Protein 1PSY (pdb70)

Secondary structure (DSSP, 8-state):
------------SSSSSHHHHHTTSTTSSHHHHHHSSS----S-S----SS-SSS-SSS-HHHHHHHHHHTT--SSHHHHHHHHHHHHHHHHTT--TT-SHHHHHHHHHHIIIII-STTTS----

CATH classification: 1.10.110.10

Foldseek 3Di:
DDDDDPPADADDPHHDCQLPVLCPQAQPQLLVCLVDDHADPDDDPPPPPQLDDDADDDPCSRLSSRQRSNVSHDFQCQVVSCSHNLVVCCVVPVCPPPNSVVSLVSSLVSCVRRRCDNSPDHHGD

Organism: Ricinus communis (NCBI:txid3988)

Structure (mmCIF, N/CA/C/O backbone):
data_1PSY
#
_entry.id   1PSY
#
_cell.length_a   1.000
_cell.length_b   1.000
_cell.length_c   1.000
_cell.angle_alpha   90.00
_cell.angle_beta   90.00
_cell.angle_gamma   90.00
#
_symmetry.space_group_name_H-M   'P 1'
#
loop_
_atom_site.group_PDB
_atom_site.id
_atom_site.type_symbol
_atom_site.label_atom_id
_atom_site.label_alt_id
_atom_site.label_comp_id
_atom_site.label_asym_id
_atom_site.label_entity_id
_atom_site.label_seq_id
_atom_site.pdbx_PDB_ins_code
_atom_site.Cartn_x
_atom_site.Cartn_y
_atom_site.Cartn_z
_atom_site.occupancy
_atom_site.B_iso_or_equiv
_atom_site.auth_seq_id
_atom_site.auth_comp_id
_atom_site.auth_asym_id
_atom_site.auth_atom_id
_atom_site.pdbx_PDB_model_num
ATOM 1 N N . ALA A 1 1 ? -41.005 -21.337 32.183 1.00 0.00 1 ALA A N 1
ATOM 2 C CA . ALA A 1 1 ? -41.819 -20.317 31.495 1.00 0.00 1 ALA A CA 1
ATOM 3 C C . ALA A 1 1 ? -41.238 -20.081 30.118 1.00 0.00 1 ALA A C 1
ATOM 4 O O . ALA A 1 1 ? -41.876 -20.415 29.134 1.00 0.00 1 ALA A O 1
ATOM 13 N N . GLU A 1 2 ? -39.989 -19.630 30.060 1.00 0.00 2 GLU A N 1
ATOM 14 C CA . GLU A 1 2 ? -39.287 -19.360 28.810 1.00 0.00 2 GLU A CA 1
ATOM 15 C C . GLU A 1 2 ? -37.789 -19.485 29.015 1.00 0.00 2 GLU A C 1
ATOM 16 O O . GLU A 1 2 ? -37.340 -19.582 30.159 1.00 0.00 2 GLU A O 1
ATOM 28 N N . PHE A 1 3 ? -37.045 -19.538 27.914 1.00 0.00 3 PHE A N 1
ATOM 29 C CA . PHE A 1 3 ? -35.602 -19.733 27.952 1.00 0.00 3 PHE A CA 1
ATOM 30 C C . PHE A 1 3 ? -35.016 -19.570 26.555 1.00 0.00 3 PHE A C 1
ATOM 31 O O . PHE A 1 3 ? -35.139 -20.457 25.711 1.00 0.00 3 PHE A O 1
ATOM 48 N N . MET A 1 4 ? -34.429 -18.418 26.279 1.00 0.00 4 MET A N 1
ATOM 49 C CA . MET A 1 4 ? -33.820 -18.182 24.982 1.00 0.00 4 MET A CA 1
ATOM 50 C C . MET A 1 4 ? -32.771 -17.111 25.099 1.00 0.00 4 MET A C 1
ATOM 51 O O . MET A 1 4 ? -32.918 -16.205 25.907 1.00 0.00 4 MET A O 1
ATOM 65 N N . GLU A 1 5 ? -31.741 -17.196 24.271 1.00 0.00 5 GLU A N 1
ATOM 66 C CA . GLU A 1 5 ? -30.682 -16.201 24.235 1.00 0.00 5 GLU A CA 1
ATOM 67 C C . GLU A 1 5 ? -29.786 -16.465 23.039 1.00 0.00 5 GLU A C 1
ATOM 68 O O . GLU A 1 5 ? -29.850 -17.534 22.430 1.00 0.00 5 GLU A O 1
ATOM 80 N N . SER A 1 6 ? -28.925 -15.504 22.715 1.00 0.00 6 SER A N 1
ATOM 81 C CA . SER A 1 6 ? -27.985 -15.589 21.603 1.00 0.00 6 SER A CA 1
ATOM 82 C C . SER A 1 6 ? -27.270 -14.262 21.437 1.00 0.00 6 SER A C 1
ATOM 83 O O . SER A 1 6 ? -27.890 -13.207 21.526 1.00 0.00 6 SER A O 1
ATOM 91 N N . LYS A 1 7 ? -25.963 -14.303 21.215 1.00 0.00 7 LYS A N 1
ATOM 92 C CA . LYS A 1 7 ? -25.150 -13.115 20.979 1.00 0.00 7 LYS A CA 1
ATOM 93 C C . LYS A 1 7 ? -24.096 -13.402 19.923 1.00 0.00 7 LYS A C 1
ATOM 94 O O . LYS A 1 7 ? -23.739 -14.557 19.708 1.00 0.00 7 LYS A O 1
ATOM 113 N N . GLY A 1 8 ? -23.544 -12.354 19.338 1.00 0.00 8 GLY A N 1
ATOM 114 C CA . GLY A 1 8 ? -22.552 -12.492 18.283 1.00 0.00 8 GLY A CA 1
ATOM 115 C C . GLY A 1 8 ? -22.682 -11.358 17.295 1.00 0.00 8 GLY A C 1
ATOM 116 O O . GLY A 1 8 ? -23.648 -11.326 16.547 1.00 0.00 8 GLY A O 1
ATOM 120 N N . GLU A 1 9 ? -21.725 -10.438 17.313 1.00 0.00 9 GLU A N 1
ATOM 121 C CA . GLU A 1 9 ? -21.702 -9.316 16.381 1.00 0.00 9 GLU A CA 1
ATOM 122 C C . GLU A 1 9 ? -20.267 -8.991 16.011 1.00 0.00 9 GLU A C 1
ATOM 123 O O . GLU A 1 9 ? -19.356 -9.115 16.837 1.00 0.00 9 GLU A O 1
ATOM 135 N N . ARG A 1 10 ? -20.048 -8.631 14.752 1.00 0.00 10 ARG A N 1
ATOM 136 C CA . ARG A 1 10 ? -18.742 -8.208 14.281 1.00 0.00 10 ARG A CA 1
ATOM 137 C C . ARG A 1 10 ? -18.891 -7.364 13.031 1.00 0.00 10 ARG A C 1
ATOM 138 O O . ARG A 1 10 ? -19.882 -7.480 12.331 1.00 0.00 10 ARG A O 1
ATOM 159 N N . GLU A 1 11 ? -17.811 -6.699 12.640 1.00 0.00 11 GLU A N 1
ATOM 160 C CA . GLU A 1 11 ? -17.777 -5.917 11.414 1.00 0.00 11 GLU A CA 1
ATOM 161 C C . GLU A 1 11 ? -16.395 -5.985 10.784 1.00 0.00 11 GLU A C 1
ATOM 162 O O . GLU A 1 11 ? -15.379 -6.088 11.472 1.00 0.00 11 GLU A O 1
ATOM 174 N N . GLY A 1 12 ? -16.348 -5.948 9.461 1.00 0.00 12 GLY A N 1
ATOM 175 C CA . GLY A 1 12 ? -15.102 -5.967 8.716 1.00 0.00 12 GLY A CA 1
ATOM 176 C C . GLY A 1 12 ? -15.253 -5.231 7.402 1.00 0.00 12 GLY A C 1
ATOM 177 O O . GLY A 1 12 ? -16.343 -4.819 7.032 1.00 0.00 12 GLY A O 1
ATOM 181 N N . SER A 1 13 ? -14.138 -5.045 6.704 1.00 0.00 13 SER A N 1
ATOM 182 C CA . SER A 1 13 ? -14.129 -4.368 5.405 1.00 0.00 13 SER A CA 1
ATOM 183 C C . SER A 1 13 ? -13.676 -5.296 4.300 1.00 0.00 13 SER A C 1
ATOM 184 O O . SER A 1 13 ? -14.510 -5.839 3.601 1.00 0.00 13 SER A O 1
ATOM 192 N N . SER A 1 14 ? -12.355 -5.443 4.117 1.00 0.00 14 SER A N 1
ATOM 193 C CA . SER A 1 14 ? -11.793 -6.368 3.128 1.00 0.00 14 SER A CA 1
ATOM 194 C C . SER A 1 14 ? -12.120 -7.825 3.424 1.00 0.00 14 SER A C 1
ATOM 195 O O . SER A 1 14 ? -13.050 -8.102 4.167 1.00 0.00 14 SER A O 1
ATOM 203 N N . SER A 1 15 ? -11.317 -8.748 2.896 1.00 0.00 15 SER A N 1
ATOM 204 C CA . SER A 1 15 ? -11.420 -10.165 3.210 1.00 0.00 15 SER A CA 1
ATOM 205 C C . SER A 1 15 ? -11.226 -10.460 4.704 1.00 0.00 15 SER A C 1
ATOM 206 O O . SER A 1 15 ? -11.413 -9.585 5.539 1.00 0.00 15 SER A O 1
ATOM 214 N N . GLN A 1 16 ? -10.770 -11.661 5.052 1.00 0.00 16 GLN A N 1
ATOM 215 C CA . GLN A 1 16 ? -10.542 -12.041 6.436 1.00 0.00 16 GLN A CA 1
ATOM 216 C C . GLN A 1 16 ? -9.944 -10.900 7.276 1.00 0.00 16 GLN A C 1
ATOM 217 O O . GLN A 1 16 ? -10.583 -10.375 8.185 1.00 0.00 16 GLN A O 1
ATOM 231 N N . GLN A 1 17 ? -8.730 -10.484 6.918 1.00 0.00 17 GLN A N 1
ATOM 232 C CA . GLN A 1 17 ? -8.020 -9.409 7.601 1.00 0.00 17 GLN A CA 1
ATOM 233 C C . GLN A 1 17 ? -6.906 -8.876 6.709 1.00 0.00 17 GLN A C 1
ATOM 234 O O . GLN A 1 17 ? -5.753 -8.732 7.110 1.00 0.00 17 GLN A O 1
ATOM 248 N N . CYS A 1 18 ? -7.264 -8.592 5.462 1.00 0.00 18 CYS A N 1
ATOM 249 C CA . CYS A 1 18 ? -6.291 -8.105 4.508 1.00 0.00 18 CYS A CA 1
ATOM 250 C C . CYS A 1 18 ? -6.056 -6.668 4.851 1.00 0.00 18 CYS A C 1
ATOM 251 O O . CYS A 1 18 ? -4.956 -6.428 5.302 1.00 0.00 18 CYS A O 1
ATOM 258 N N . ARG A 1 19 ? -7.065 -5.773 4.770 1.00 0.00 19 ARG A N 1
ATOM 259 C CA . ARG A 1 19 ? -7.008 -4.339 5.112 1.00 0.00 19 ARG A CA 1
ATOM 260 C C . ARG A 1 19 ? -6.140 -4.066 6.315 1.00 0.00 19 ARG A C 1
ATOM 261 O O . ARG A 1 19 ? -5.331 -3.162 6.272 1.00 0.00 19 ARG A O 1
ATOM 282 N N . GLN A 1 20 ? -6.184 -4.977 7.284 1.00 0.00 20 GLN A N 1
ATOM 283 C CA . GLN A 1 20 ? -5.311 -4.982 8.426 1.00 0.00 20 GLN A CA 1
ATOM 284 C C . GLN A 1 20 ? -3.818 -4.996 8.055 1.00 0.00 20 GLN A C 1
ATOM 285 O O . GLN A 1 20 ? -3.116 -4.007 8.175 1.00 0.00 20 GLN A O 1
ATOM 299 N N . GLU A 1 21 ? -3.276 -6.144 7.685 1.00 0.00 21 GLU A N 1
ATOM 300 C CA . GLU A 1 21 ? -1.868 -6.257 7.339 1.00 0.00 21 GLU A CA 1
ATOM 301 C C . GLU A 1 21 ? -1.536 -5.450 6.087 1.00 0.00 21 GLU A C 1
ATOM 302 O O . GLU A 1 21 ? -0.428 -4.941 5.971 1.00 0.00 21 GLU A O 1
ATOM 314 N N . VAL A 1 22 ? -2.541 -5.240 5.242 1.00 0.00 22 VAL A N 1
ATOM 315 C CA . VAL A 1 22 ? -2.471 -4.438 4.043 1.00 0.00 22 VAL A CA 1
ATOM 316 C C . VAL A 1 22 ? -2.022 -3.046 4.390 1.00 0.00 22 VAL A C 1
ATOM 317 O O . VAL A 1 22 ? -1.122 -2.533 3.761 1.00 0.00 22 VAL A O 1
ATOM 330 N N . GLN A 1 23 ? -2.577 -2.450 5.432 1.00 0.00 23 GLN A N 1
ATOM 331 C CA . GLN A 1 23 ? -2.144 -1.134 5.859 1.00 0.00 23 GLN A CA 1
ATOM 332 C C . GLN A 1 23 ? -0.827 -1.097 6.616 1.00 0.00 23 GLN A C 1
ATOM 333 O O . GLN A 1 23 ? -0.643 -0.315 7.550 1.00 0.00 23 GLN A O 1
ATOM 347 N N . ARG A 1 24 ? 0.071 -1.999 6.270 1.00 0.00 24 ARG A N 1
ATOM 348 C CA . ARG A 1 24 ? 1.327 -2.162 6.972 1.00 0.00 24 ARG A CA 1
ATOM 349 C C . ARG A 1 24 ? 2.389 -2.612 6.005 1.00 0.00 24 ARG A C 1
ATOM 350 O O . ARG A 1 24 ? 3.491 -2.079 6.050 1.00 0.00 24 ARG A O 1
ATOM 371 N N . LYS A 1 25 ? 2.055 -3.608 5.190 1.00 0.00 25 LYS A N 1
ATOM 372 C CA . LYS A 1 25 ? 2.992 -4.261 4.291 1.00 0.00 25 LYS A CA 1
ATOM 373 C C . LYS A 1 25 ? 2.620 -4.037 2.862 1.00 0.00 25 LYS A C 1
ATOM 374 O O . LYS A 1 25 ? 3.287 -3.222 2.222 1.00 0.00 25 LYS A O 1
ATOM 393 N N . ASP A 1 26 ? 1.554 -4.735 2.435 1.00 0.00 26 ASP A N 1
ATOM 394 C CA . ASP A 1 26 ? 0.925 -4.591 1.140 1.00 0.00 26 ASP A CA 1
ATOM 395 C C . ASP A 1 26 ? 0.726 -3.136 0.808 1.00 0.00 26 ASP A C 1
ATOM 396 O O . ASP A 1 26 ? 0.529 -2.361 1.719 1.00 0.00 26 ASP A O 1
ATOM 405 N N . LEU A 1 27 ? 0.741 -2.750 -0.468 1.00 0.00 27 LEU A N 1
ATOM 406 C CA . LEU A 1 27 ? 0.673 -1.367 -0.947 1.00 0.00 27 LEU A CA 1
ATOM 407 C C . LEU A 1 27 ? 0.454 -0.353 0.164 1.00 0.00 27 LEU A C 1
ATOM 408 O O . LEU A 1 27 ? -0.657 -0.024 0.517 1.00 0.00 27 LEU A O 1
ATOM 424 N N . SER A 1 28 ? 1.533 0.056 0.801 1.00 0.00 28 SER A N 1
ATOM 425 C CA . SER A 1 28 ? 1.498 0.824 2.058 1.00 0.00 28 SER A CA 1
ATOM 426 C C . SER A 1 28 ? 2.583 1.884 1.995 1.00 0.00 28 SER A C 1
ATOM 427 O O . SER A 1 28 ? 3.166 2.321 2.981 1.00 0.00 28 SER A O 1
ATOM 435 N N . SER A 1 29 ? 2.923 2.262 0.780 1.00 0.00 29 SER A N 1
ATOM 436 C CA . SER A 1 29 ? 3.980 3.204 0.566 1.00 0.00 29 SER A CA 1
ATOM 437 C C . SER A 1 29 ? 4.063 3.547 -0.891 1.00 0.00 29 SER A C 1
ATOM 438 O O . SER A 1 29 ? 4.374 4.692 -1.152 1.00 0.00 29 SER A O 1
ATOM 446 N N . CYS A 1 30 ? 3.742 2.632 -1.812 1.00 0.00 30 CYS A N 1
ATOM 447 C CA . CYS A 1 30 ? 3.753 2.920 -3.242 1.00 0.00 30 CYS A CA 1
ATOM 448 C C . CYS A 1 30 ? 2.928 4.158 -3.565 1.00 0.00 30 CYS A C 1
ATOM 449 O O . CYS A 1 30 ? 3.413 5.131 -4.128 1.00 0.00 30 CYS A O 1
ATOM 456 N N . GLU A 1 31 ? 1.709 4.203 -3.051 1.00 0.00 31 GLU A N 1
ATOM 457 C CA . GLU A 1 31 ? 0.891 5.385 -3.246 1.00 0.00 31 GLU A CA 1
ATOM 458 C C . GLU A 1 31 ? 1.330 6.495 -2.322 1.00 0.00 31 GLU A C 1
ATOM 459 O O . GLU A 1 31 ? 1.219 7.661 -2.654 1.00 0.00 31 GLU A O 1
ATOM 471 N N . ARG A 1 32 ? 1.870 6.166 -1.154 1.00 0.00 32 ARG A N 1
ATOM 472 C CA . ARG A 1 32 ? 2.436 7.159 -0.265 1.00 0.00 32 ARG A CA 1
ATOM 473 C C . ARG A 1 32 ? 3.591 7.911 -0.896 1.00 0.00 32 ARG A C 1
ATOM 474 O O . ARG A 1 32 ? 3.704 9.068 -0.562 1.00 0.00 32 ARG A O 1
ATOM 495 N N . TYR A 1 33 ? 4.382 7.303 -1.770 1.00 0.00 33 TYR A N 1
ATOM 496 C CA . TYR A 1 33 ? 5.531 7.878 -2.444 1.00 0.00 33 TYR A CA 1
ATOM 497 C C . TYR A 1 33 ? 5.103 9.084 -3.251 1.00 0.00 33 TYR A C 1
ATOM 498 O O . TYR A 1 33 ? 5.608 10.177 -3.022 1.00 0.00 33 TYR A O 1
ATOM 516 N N . LEU A 1 34 ? 4.101 8.881 -4.109 1.00 0.00 34 LEU A N 1
ATOM 517 C CA . LEU A 1 34 ? 3.567 9.968 -4.900 1.00 0.00 34 LEU A CA 1
ATOM 518 C C . LEU A 1 34 ? 2.687 10.890 -4.058 1.00 0.00 34 LEU A C 1
ATOM 519 O O . LEU A 1 34 ? 2.478 12.050 -4.406 1.00 0.00 34 LEU A O 1
ATOM 535 N N . ARG A 1 35 ? 2.120 10.359 -2.968 1.00 0.00 35 ARG A N 1
ATOM 536 C CA . ARG A 1 35 ? 1.302 11.138 -2.047 1.00 0.00 35 ARG A CA 1
ATOM 537 C C . ARG A 1 35 ? 2.159 12.144 -1.283 1.00 0.00 35 ARG A C 1
ATOM 538 O O . ARG A 1 35 ? 1.694 13.239 -0.982 1.00 0.00 35 ARG A O 1
ATOM 559 N N . GLN A 1 36 ? 3.336 11.705 -0.842 1.00 0.00 36 GLN A N 1
ATOM 560 C CA . GLN A 1 36 ? 4.287 12.486 -0.077 1.00 0.00 36 GLN A CA 1
ATOM 561 C C . GLN A 1 36 ? 5.091 13.373 -1.025 1.00 0.00 36 GLN A C 1
ATOM 562 O O . GLN A 1 36 ? 4.758 13.538 -2.192 1.00 0.00 36 GLN A O 1
ATOM 576 N N . SER A 1 37 ? 6.160 13.952 -0.503 1.00 0.00 37 SER A N 1
ATOM 577 C CA . SER A 1 37 ? 7.037 14.785 -1.301 1.00 0.00 37 SER A CA 1
ATOM 578 C C . SER A 1 37 ? 8.069 13.943 -2.029 1.00 0.00 37 SER A C 1
ATOM 579 O O . SER A 1 37 ? 8.350 14.180 -3.196 1.00 0.00 37 SER A O 1
ATOM 587 N N . SER A 1 38 ? 8.684 12.985 -1.343 1.00 0.00 38 SER A N 1
ATOM 588 C CA . SER A 1 38 ? 9.670 12.089 -1.934 1.00 0.00 38 SER A CA 1
ATOM 589 C C . SER A 1 38 ? 9.967 11.022 -0.910 1.00 0.00 38 SER A C 1
ATOM 590 O O . SER A 1 38 ? 9.963 11.330 0.283 1.00 0.00 38 SER A O 1
ATOM 598 N N . SER A 1 39 ? 10.183 9.780 -1.371 1.00 0.00 39 SER A N 1
ATOM 599 C CA . SER A 1 39 ? 10.535 8.625 -0.523 1.00 0.00 39 SER A CA 1
ATOM 600 C C . SER A 1 39 ? 11.612 8.981 0.491 1.00 0.00 39 SER A C 1
ATOM 601 O O . SER A 1 39 ? 12.492 9.805 0.243 1.00 0.00 39 SER A O 1
ATOM 609 N N . ARG A 1 40 ? 11.594 8.302 1.626 1.00 0.00 40 ARG A N 1
ATOM 610 C CA . ARG A 1 40 ? 12.579 8.569 2.662 1.00 0.00 40 ARG A CA 1
ATOM 611 C C . ARG A 1 40 ? 12.747 7.350 3.530 1.00 0.00 40 ARG A C 1
ATOM 612 O O . ARG A 1 40 ? 12.027 6.375 3.364 1.00 0.00 40 ARG A O 1
ATOM 633 N N . ARG A 1 41 ? 13.692 7.419 4.467 1.00 0.00 41 ARG A N 1
ATOM 634 C CA . ARG A 1 41 ? 13.905 6.344 5.429 1.00 0.00 41 ARG A CA 1
ATOM 635 C C . ARG A 1 41 ? 12.610 5.999 6.160 1.00 0.00 41 ARG A C 1
ATOM 636 O O . ARG A 1 41 ? 11.743 6.856 6.321 1.00 0.00 41 ARG A O 1
ATOM 657 N N . SER A 1 42 ? 12.559 4.805 6.720 1.00 0.00 42 SER A N 1
ATOM 658 C CA . SER A 1 42 ? 11.419 4.366 7.505 1.00 0.00 42 SER A CA 1
ATOM 659 C C . SER A 1 42 ? 11.811 3.145 8.319 1.00 0.00 42 SER A C 1
ATOM 660 O O . SER A 1 42 ? 12.978 2.954 8.654 1.00 0.00 42 SER A O 1
ATOM 668 N N . THR A 1 43 ? 10.829 2.350 8.691 1.00 0.00 43 THR A N 1
ATOM 669 C CA . THR A 1 43 ? 10.996 1.111 9.414 1.00 0.00 43 THR A CA 1
ATOM 670 C C . THR A 1 43 ? 11.357 -0.038 8.475 1.00 0.00 43 THR A C 1
ATOM 671 O O . THR A 1 43 ? 10.708 -0.253 7.455 1.00 0.00 43 THR A O 1
ATOM 682 N N . GLY A 1 44 ? 12.412 -0.767 8.816 1.00 0.00 44 GLY A N 1
ATOM 683 C CA . GLY A 1 44 ? 12.910 -1.867 8.002 1.00 0.00 44 GLY A CA 1
ATOM 684 C C . GLY A 1 44 ? 14.423 -1.838 7.952 1.00 0.00 44 GLY A C 1
ATOM 685 O O . GLY A 1 44 ? 15.011 -0.874 7.475 1.00 0.00 44 GLY A O 1
ATOM 689 N N . GLU A 1 45 ? 15.045 -2.903 8.443 1.00 0.00 45 GLU A N 1
ATOM 690 C CA . GLU A 1 45 ? 16.499 -3.060 8.343 1.00 0.00 45 GLU A CA 1
ATOM 691 C C . GLU A 1 45 ? 16.953 -3.453 6.936 1.00 0.00 45 GLU A C 1
ATOM 692 O O . GLU A 1 45 ? 18.138 -3.617 6.676 1.00 0.00 45 GLU A O 1
ATOM 704 N N . GLU A 1 46 ? 16.029 -3.567 5.989 1.00 0.00 46 GLU A N 1
ATOM 705 C CA . GLU A 1 46 ? 16.327 -3.925 4.610 1.00 0.00 46 GLU A CA 1
ATOM 706 C C . GLU A 1 46 ? 16.453 -2.687 3.731 1.00 0.00 46 GLU A C 1
ATOM 707 O O . GLU A 1 46 ? 15.682 -2.471 2.799 1.00 0.00 46 GLU A O 1
ATOM 719 N N . VAL A 1 47 ? 17.418 -1.824 4.041 1.00 0.00 47 VAL A N 1
ATOM 720 C CA . VAL A 1 47 ? 17.638 -0.567 3.319 1.00 0.00 47 VAL A CA 1
ATOM 721 C C . VAL A 1 47 ? 19.129 -0.215 3.403 1.00 0.00 47 VAL A C 1
ATOM 722 O O . VAL A 1 47 ? 19.554 0.820 3.904 1.00 0.00 47 VAL A O 1
ATOM 735 N N . LEU A 1 48 ? 19.963 -1.109 2.900 1.00 0.00 48 LEU A N 1
ATOM 736 C CA . LEU A 1 48 ? 21.408 -0.913 2.894 1.00 0.00 48 LEU A CA 1
ATOM 737 C C . LEU A 1 48 ? 21.954 -1.225 1.512 1.00 0.00 48 LEU A C 1
ATOM 738 O O . LEU A 1 48 ? 23.009 -1.836 1.349 1.00 0.00 48 LEU A O 1
ATOM 754 N N . ARG A 1 49 ? 21.206 -0.836 0.483 1.00 0.00 49 ARG A N 1
ATOM 755 C CA . ARG A 1 49 ? 21.615 -1.049 -0.893 1.00 0.00 49 ARG A CA 1
ATOM 756 C C . ARG A 1 49 ? 21.222 0.157 -1.717 1.00 0.00 49 ARG A C 1
ATOM 757 O O . ARG A 1 49 ? 20.097 0.610 -1.606 1.00 0.00 49 ARG A O 1
ATOM 778 N N . MET A 1 50 ? 22.154 0.645 -2.525 1.00 0.00 50 MET A N 1
ATOM 779 C CA . MET A 1 50 ? 21.896 1.700 -3.506 1.00 0.00 50 MET A CA 1
ATOM 780 C C . MET A 1 50 ? 21.079 1.207 -4.720 1.00 0.00 50 MET A C 1
ATOM 781 O O . MET A 1 50 ? 20.022 1.773 -4.996 1.00 0.00 50 MET A O 1
ATOM 795 N N . PRO A 1 51 ? 21.535 0.129 -5.405 1.00 0.00 51 PRO A N 1
ATOM 796 C CA . PRO A 1 51 ? 20.832 -0.420 -6.544 1.00 0.00 51 PRO A CA 1
ATOM 797 C C . PRO A 1 51 ? 19.570 -1.159 -6.121 1.00 0.00 51 PRO A C 1
ATOM 798 O O . PRO A 1 51 ? 18.692 -1.370 -6.943 1.00 0.00 51 PRO A O 1
ATOM 809 N N . GLY A 1 52 ? 19.462 -1.540 -4.840 1.00 0.00 52 GLY A N 1
ATOM 810 C CA . GLY A 1 52 ? 18.299 -2.236 -4.284 1.00 0.00 52 GLY A CA 1
ATOM 811 C C . GLY A 1 52 ? 18.337 -3.703 -4.683 1.00 0.00 52 GLY A C 1
ATOM 812 O O . GLY A 1 52 ? 18.213 -4.030 -5.854 1.00 0.00 52 GLY A O 1
ATOM 816 N N . ASP A 1 53 ? 18.622 -4.574 -3.718 1.00 0.00 53 ASP A N 1
ATOM 817 C CA . ASP A 1 53 ? 18.638 -6.015 -3.975 1.00 0.00 53 ASP A CA 1
ATOM 818 C C . ASP A 1 53 ? 17.270 -6.487 -4.479 1.00 0.00 53 ASP A C 1
ATOM 819 O O . ASP A 1 53 ? 17.119 -6.907 -5.622 1.00 0.00 53 ASP A O 1
ATOM 828 N N . GLU A 1 54 ? 16.254 -6.358 -3.627 1.00 0.00 54 GLU A N 1
ATOM 829 C CA . GLU A 1 54 ? 14.895 -6.779 -3.929 1.00 0.00 54 GLU A CA 1
ATOM 830 C C . GLU A 1 54 ? 14.121 -5.620 -4.529 1.00 0.00 54 GLU A C 1
ATOM 831 O O . GLU A 1 54 ? 13.311 -4.969 -3.867 1.00 0.00 54 GLU A O 1
ATOM 843 N N . ASN A 1 55 ? 14.419 -5.310 -5.783 1.00 0.00 55 ASN A N 1
ATOM 844 C CA . ASN A 1 55 ? 13.769 -4.250 -6.532 1.00 0.00 55 ASN A CA 1
ATOM 845 C C . ASN A 1 55 ? 14.359 -4.203 -7.931 1.00 0.00 55 ASN A C 1
ATOM 846 O O . ASN A 1 55 ? 15.480 -4.647 -8.142 1.00 0.00 55 ASN A O 1
ATOM 857 N N . GLN A 1 56 ? 13.599 -3.652 -8.879 1.00 0.00 56 GLN A N 1
ATOM 858 C CA . GLN A 1 56 ? 14.055 -3.430 -10.236 1.00 0.00 56 GLN A CA 1
ATOM 859 C C . GLN A 1 56 ? 15.495 -2.938 -10.272 1.00 0.00 56 GLN A C 1
ATOM 860 O O . GLN A 1 56 ? 15.791 -1.916 -9.665 1.00 0.00 56 GLN A O 1
ATOM 874 N N . GLN A 1 57 ? 16.372 -3.700 -10.927 1.00 0.00 57 GLN A N 1
ATOM 875 C CA . GLN A 1 57 ? 17.801 -3.420 -10.950 1.00 0.00 57 GLN A CA 1
ATOM 876 C C . GLN A 1 57 ? 18.043 -2.101 -11.654 1.00 0.00 57 GLN A C 1
ATOM 877 O O . GLN A 1 57 ? 18.145 -2.073 -12.881 1.00 0.00 57 GLN A O 1
ATOM 891 N N . GLN A 1 58 ? 18.090 -1.020 -10.896 1.00 0.00 58 GLN A N 1
ATOM 892 C CA . GLN A 1 58 ? 18.255 0.319 -11.417 1.00 0.00 58 GLN A CA 1
ATOM 893 C C . GLN A 1 58 ? 18.190 1.290 -10.264 1.00 0.00 58 GLN A C 1
ATOM 894 O O . GLN A 1 58 ? 17.388 1.073 -9.366 1.00 0.00 58 GLN A O 1
ATOM 908 N N . GLU A 1 59 ? 19.056 2.307 -10.268 1.00 0.00 59 GLU A N 1
ATOM 909 C CA . GLU A 1 59 ? 19.096 3.354 -9.240 1.00 0.00 59 GLU A CA 1
ATOM 910 C C . GLU A 1 59 ? 17.708 3.933 -8.961 1.00 0.00 59 GLU A C 1
ATOM 911 O O . GLU A 1 59 ? 17.184 4.790 -9.668 1.00 0.00 59 GLU A O 1
ATOM 923 N N . SER A 1 60 ? 17.064 3.420 -7.924 1.00 0.00 60 SER A N 1
ATOM 924 C CA . SER A 1 60 ? 15.702 3.778 -7.567 1.00 0.00 60 SER A CA 1
ATOM 925 C C . SER A 1 60 ? 15.394 3.229 -6.192 1.00 0.00 60 SER A C 1
ATOM 926 O O . SER A 1 60 ? 14.380 2.573 -5.943 1.00 0.00 60 SER A O 1
ATOM 934 N N . GLN A 1 61 ? 16.217 3.624 -5.221 1.00 0.00 61 GLN A N 1
ATOM 935 C CA . GLN A 1 61 ? 15.972 3.242 -3.827 1.00 0.00 61 GLN A CA 1
ATOM 936 C C . GLN A 1 61 ? 14.623 3.774 -3.299 1.00 0.00 61 GLN A C 1
ATOM 937 O O . GLN A 1 61 ? 14.121 3.378 -2.252 1.00 0.00 61 GLN A O 1
ATOM 951 N N . GLN A 1 62 ? 14.023 4.710 -4.024 1.00 0.00 62 GLN A N 1
ATOM 952 C CA . GLN A 1 62 ? 12.740 5.267 -3.683 1.00 0.00 62 GLN A CA 1
ATOM 953 C C . GLN A 1 62 ? 11.632 4.246 -3.892 1.00 0.00 62 GLN A C 1
ATOM 954 O O . GLN A 1 62 ? 11.003 3.810 -2.937 1.00 0.00 62 GLN A O 1
ATOM 968 N N . LEU A 1 63 ? 11.400 3.839 -5.137 1.00 0.00 63 LEU A N 1
ATOM 969 C CA . LEU A 1 63 ? 10.412 2.813 -5.439 1.00 0.00 63 LEU A CA 1
ATOM 970 C C . LEU A 1 63 ? 10.799 1.475 -4.836 1.00 0.00 63 LEU A C 1
ATOM 971 O O . LEU A 1 63 ? 9.915 0.655 -4.608 1.00 0.00 63 LEU A O 1
ATOM 987 N N . GLN A 1 64 ? 12.077 1.271 -4.508 1.00 0.00 64 GLN A N 1
ATOM 988 C CA . GLN A 1 64 ? 12.508 0.080 -3.785 1.00 0.00 64 GLN A CA 1
ATOM 989 C C . GLN A 1 64 ? 11.708 -0.111 -2.505 1.00 0.00 64 GLN A C 1
ATOM 990 O O . GLN A 1 64 ? 11.399 -1.241 -2.145 1.00 0.00 64 GLN A O 1
ATOM 1004 N N . GLN A 1 65 ? 11.313 0.982 -1.855 1.00 0.00 65 GLN A N 1
ATOM 1005 C CA . GLN A 1 65 ? 10.475 0.893 -0.679 1.00 0.00 65 GLN A CA 1
ATOM 1006 C C . GLN A 1 65 ? 9.123 0.313 -1.008 1.00 0.00 65 GLN A C 1
ATOM 1007 O O . GLN A 1 65 ? 8.627 -0.442 -0.202 1.00 0.00 65 GLN A O 1
ATOM 1021 N N . CYS A 1 66 ? 8.568 0.573 -2.187 1.00 0.00 66 CYS A N 1
ATOM 1022 C CA . CYS A 1 66 ? 7.334 -0.016 -2.643 1.00 0.00 66 CYS A CA 1
ATOM 1023 C C . CYS A 1 66 ? 7.574 -1.481 -2.995 1.00 0.00 66 CYS A C 1
ATOM 1024 O O . CYS A 1 66 ? 6.820 -2.303 -2.521 1.00 0.00 66 CYS A O 1
ATOM 1031 N N . CYS A 1 67 ? 8.604 -1.833 -3.769 1.00 0.00 67 CYS A N 1
ATOM 1032 C CA . CYS A 1 67 ? 8.876 -3.238 -4.067 1.00 0.00 67 CYS A CA 1
ATOM 1033 C C . CYS A 1 67 ? 9.050 -4.051 -2.798 1.00 0.00 67 CYS A C 1
ATOM 1034 O O . CYS A 1 67 ? 8.296 -5.000 -2.623 1.00 0.00 67 CYS A O 1
ATOM 1041 N N . ASN A 1 68 ? 9.918 -3.609 -1.879 1.00 0.00 68 ASN A N 1
ATOM 1042 C CA . ASN A 1 68 ? 10.099 -4.238 -0.573 1.00 0.00 68 ASN A CA 1
ATOM 1043 C C . ASN A 1 68 ? 8.788 -4.249 0.245 1.00 0.00 68 ASN A C 1
ATOM 1044 O O . ASN A 1 68 ? 8.517 -5.132 1.051 1.00 0.00 68 ASN A O 1
ATOM 1055 N N . GLN A 1 69 ? 7.915 -3.278 -0.002 1.00 0.00 69 GLN A N 1
ATOM 1056 C CA . GLN A 1 69 ? 6.610 -3.209 0.653 1.00 0.00 69 GLN A CA 1
ATOM 1057 C C . GLN A 1 69 ? 5.623 -4.223 0.081 1.00 0.00 69 GLN A C 1
ATOM 1058 O O . GLN A 1 69 ? 5.002 -5.017 0.785 1.00 0.00 69 GLN A O 1
ATOM 1072 N N . VAL A 1 70 ? 5.527 -4.267 -1.239 1.00 0.00 70 VAL A N 1
ATOM 1073 C CA . VAL A 1 70 ? 4.705 -5.199 -1.961 1.00 0.00 70 VAL A CA 1
ATOM 1074 C C . VAL A 1 70 ? 5.296 -6.605 -1.901 1.00 0.00 70 VAL A C 1
ATOM 1075 O O . VAL A 1 70 ? 4.638 -7.589 -2.222 1.00 0.00 70 VAL A O 1
ATOM 1088 N N . LYS A 1 71 ? 6.528 -6.731 -1.429 1.00 0.00 71 LYS A N 1
ATOM 1089 C CA . LYS A 1 71 ? 7.152 -8.012 -1.203 1.00 0.00 71 LYS A CA 1
ATOM 1090 C C . LYS A 1 71 ? 6.592 -8.680 0.045 1.00 0.00 71 LYS A C 1
ATOM 1091 O O . LYS A 1 71 ? 6.723 -9.885 0.211 1.00 0.00 71 LYS A O 1
ATOM 1110 N N . GLN A 1 72 ? 5.878 -7.928 0.872 1.00 0.00 72 GLN A N 1
ATOM 1111 C CA . GLN A 1 72 ? 5.193 -8.473 2.022 1.00 0.00 72 GLN A CA 1
ATOM 1112 C C . GLN A 1 72 ? 3.710 -8.751 1.758 1.00 0.00 72 GLN A C 1
ATOM 1113 O O . GLN A 1 72 ? 2.957 -9.070 2.681 1.00 0.00 72 GLN A O 1
ATOM 1127 N N . VAL A 1 73 ? 3.287 -8.605 0.508 1.00 0.00 73 VAL A N 1
ATOM 1128 C CA . VAL A 1 73 ? 1.934 -8.926 0.108 1.00 0.00 73 VAL A CA 1
ATOM 1129 C C . VAL A 1 73 ? 1.719 -10.427 0.151 1.00 0.00 73 VAL A C 1
ATOM 1130 O O . VAL A 1 73 ? 2.632 -11.199 -0.114 1.00 0.00 73 VAL A O 1
ATOM 1143 N N . ARG A 1 74 ? 0.491 -10.800 0.498 1.00 0.00 74 ARG A N 1
ATOM 1144 C CA . ARG A 1 74 ? 0.064 -12.179 0.625 1.00 0.00 74 ARG A CA 1
ATOM 1145 C C . ARG A 1 74 ? -0.107 -12.759 -0.743 1.00 0.00 74 ARG A C 1
ATOM 1146 O O . ARG A 1 74 ? 0.685 -13.627 -1.044 1.00 0.00 74 ARG A O 1
ATOM 1167 N N . ASP A 1 75 ? -1.074 -12.224 -1.506 1.00 0.00 75 ASP A N 1
ATOM 1168 C CA . ASP A 1 75 ? -1.507 -12.686 -2.832 1.00 0.00 75 ASP A CA 1
ATOM 1169 C C . ASP A 1 75 ? -2.947 -12.254 -3.134 1.00 0.00 75 ASP A C 1
ATOM 1170 O O . ASP A 1 75 ? -3.240 -11.652 -4.172 1.00 0.00 75 ASP A O 1
ATOM 1179 N N . GLU A 1 76 ? -3.836 -12.417 -2.161 1.00 0.00 76 GLU A N 1
ATOM 1180 C CA . GLU A 1 76 ? -5.240 -12.029 -2.310 1.00 0.00 76 GLU A CA 1
ATOM 1181 C C . GLU A 1 76 ? -5.521 -10.661 -1.715 1.00 0.00 76 GLU A C 1
ATOM 1182 O O . GLU A 1 76 ? -6.601 -10.092 -1.856 1.00 0.00 76 GLU A O 1
ATOM 1194 N N . CYS A 1 77 ? -4.513 -10.101 -1.073 1.00 0.00 77 CYS A N 1
ATOM 1195 C CA . CYS A 1 77 ? -4.568 -8.802 -0.510 1.00 0.00 77 CYS A CA 1
ATOM 1196 C C . CYS A 1 77 ? -3.756 -7.857 -1.368 1.00 0.00 77 CYS A C 1
ATOM 1197 O O . CYS A 1 77 ? -3.836 -6.676 -1.115 1.00 0.00 77 CYS A O 1
ATOM 1204 N N . GLN A 1 78 ? -3.096 -8.308 -2.438 1.00 0.00 78 GLN A N 1
ATOM 1205 C CA . GLN A 1 78 ? -2.351 -7.443 -3.341 1.00 0.00 78 GLN A CA 1
ATOM 1206 C C . GLN A 1 78 ? -3.290 -6.425 -4.001 1.00 0.00 78 GLN A C 1
ATOM 1207 O O . GLN A 1 78 ? -3.002 -5.240 -4.113 1.00 0.00 78 GLN A O 1
ATOM 1221 N N . CYS A 1 79 ? -4.437 -6.887 -4.481 1.00 0.00 79 CYS A N 1
ATOM 1222 C CA . CYS A 1 79 ? -5.330 -6.043 -5.236 1.00 0.00 79 CYS A CA 1
ATOM 1223 C C . CYS A 1 79 ? -6.078 -5.169 -4.265 1.00 0.00 79 CYS A C 1
ATOM 1224 O O . CYS A 1 79 ? -6.012 -3.952 -4.385 1.00 0.00 79 CYS A O 1
ATOM 1231 N N . GLU A 1 80 ? -6.740 -5.791 -3.282 1.00 0.00 80 GLU A N 1
ATOM 1232 C CA . GLU A 1 80 ? -7.417 -5.061 -2.221 1.00 0.00 80 GLU A CA 1
ATOM 1233 C C . GLU A 1 80 ? -6.520 -4.057 -1.503 1.00 0.00 80 GLU A C 1
ATOM 1234 O O . GLU A 1 80 ? -6.992 -3.016 -1.062 1.00 0.00 80 GLU A O 1
ATOM 1246 N N . ALA A 1 81 ? -5.225 -4.327 -1.480 1.00 0.00 81 ALA A N 1
ATOM 1247 C CA . ALA A 1 81 ? -4.226 -3.404 -0.996 1.00 0.00 81 ALA A CA 1
ATOM 1248 C C . ALA A 1 81 ? -4.171 -2.074 -1.741 1.00 0.00 81 ALA A C 1
ATOM 1249 O O . ALA A 1 81 ? -4.093 -1.017 -1.128 1.00 0.00 81 ALA A O 1
ATOM 1256 N N . ILE A 1 82 ? -4.291 -2.136 -3.059 1.00 0.00 82 ILE A N 1
ATOM 1257 C CA . ILE A 1 82 ? -4.444 -0.954 -3.871 1.00 0.00 82 ILE A CA 1
ATOM 1258 C C . ILE A 1 82 ? -5.802 -0.322 -3.659 1.00 0.00 82 ILE A C 1
ATOM 1259 O O . ILE A 1 82 ? -5.901 0.889 -3.619 1.00 0.00 82 ILE A O 1
ATOM 1275 N N . LYS A 1 83 ? -6.849 -1.111 -3.455 1.00 0.00 83 LYS A N 1
ATOM 1276 C CA . LYS A 1 83 ? -8.174 -0.545 -3.174 1.00 0.00 83 LYS A CA 1
ATOM 1277 C C . LYS A 1 83 ? -8.210 0.160 -1.815 1.00 0.00 83 LYS A C 1
ATOM 1278 O O . LYS A 1 83 ? -9.213 0.729 -1.438 1.00 0.00 83 LYS A O 1
ATOM 1297 N N . TYR A 1 84 ? -7.142 0.035 -1.036 1.00 0.00 84 TYR A N 1
ATOM 1298 C CA . TYR A 1 84 ? -6.981 0.655 0.250 1.00 0.00 84 TYR A CA 1
ATOM 1299 C C . TYR A 1 84 ? -6.084 1.861 0.148 1.00 0.00 84 TYR A C 1
ATOM 1300 O O . TYR A 1 84 ? -6.526 2.969 0.404 1.00 0.00 84 TYR A O 1
ATOM 1318 N N . ILE A 1 85 ? -4.819 1.639 -0.197 1.00 0.00 85 ILE A N 1
ATOM 1319 C CA . ILE A 1 85 ? -3.872 2.718 -0.277 1.00 0.00 85 ILE A CA 1
ATOM 1320 C C . ILE A 1 85 ? -4.369 3.732 -1.294 1.00 0.00 85 ILE A C 1
ATOM 1321 O O . ILE A 1 85 ? -4.445 4.910 -0.960 1.00 0.00 85 ILE A O 1
ATOM 1337 N N . ALA A 1 86 ? -4.730 3.286 -2.499 1.00 0.00 86 ALA A N 1
ATOM 1338 C CA . ALA A 1 86 ? -5.181 4.116 -3.601 1.00 0.00 86 ALA A CA 1
ATOM 1339 C C . ALA A 1 86 ? -6.617 4.568 -3.369 1.00 0.00 86 ALA A C 1
ATOM 1340 O O . ALA A 1 86 ? -7.486 4.406 -4.219 1.00 0.00 86 ALA A O 1
ATOM 1347 N N . GLU A 1 87 ? -6.874 5.063 -2.167 1.00 0.00 87 GLU A N 1
ATOM 1348 C CA . GLU A 1 87 ? -8.174 5.476 -1.721 1.00 0.00 87 GLU A CA 1
ATOM 1349 C C . GLU A 1 87 ? -8.115 6.159 -0.359 1.00 0.00 87 GLU A C 1
ATOM 1350 O O . GLU A 1 87 ? -8.575 7.286 -0.241 1.00 0.00 87 GLU A O 1
ATOM 1362 N N . ASP A 1 88 ? -7.480 5.549 0.641 1.00 0.00 88 ASP A N 1
ATOM 1363 C CA . ASP A 1 88 ? -7.371 6.126 1.978 1.00 0.00 88 ASP A CA 1
ATOM 1364 C C . ASP A 1 88 ? -6.711 7.490 1.886 1.00 0.00 88 ASP A C 1
ATOM 1365 O O . ASP A 1 88 ? -7.252 8.497 2.318 1.00 0.00 88 ASP A O 1
ATOM 1374 N N . GLN A 1 89 ? -5.588 7.560 1.177 1.00 0.00 89 GLN A N 1
ATOM 1375 C CA . GLN A 1 89 ? -4.949 8.836 0.896 1.00 0.00 89 GLN A CA 1
ATOM 1376 C C . GLN A 1 89 ? -5.781 9.819 0.058 1.00 0.00 89 GLN A C 1
ATOM 1377 O O . GLN A 1 89 ? -5.510 11.016 0.103 1.00 0.00 89 GLN A O 1
ATOM 1391 N N . ILE A 1 90 ? -6.759 9.336 -0.694 1.00 0.00 90 ILE A N 1
ATOM 1392 C CA . ILE A 1 90 ? -7.689 10.150 -1.452 1.00 0.00 90 ILE A CA 1
ATOM 1393 C C . ILE A 1 90 ? -8.667 10.828 -0.485 1.00 0.00 90 ILE A C 1
ATOM 1394 O O . ILE A 1 90 ? -8.884 12.038 -0.530 1.00 0.00 90 ILE A O 1
ATOM 1410 N N . GLN A 1 91 ? -9.245 10.056 0.426 1.00 0.00 91 GLN A N 1
ATOM 1411 C CA . GLN A 1 91 ? -10.115 10.640 1.431 1.00 0.00 91 GLN A CA 1
ATOM 1412 C C . GLN A 1 91 ? -9.352 11.471 2.457 1.00 0.00 91 GLN A C 1
ATOM 1413 O O . GLN A 1 91 ? -9.858 12.507 2.885 1.00 0.00 91 GLN A O 1
ATOM 1427 N N . GLN A 1 92 ? -8.147 11.045 2.820 1.00 0.00 92 GLN A N 1
ATOM 1428 C CA . GLN A 1 92 ? -7.315 11.735 3.789 1.00 0.00 92 GLN A CA 1
ATOM 1429 C C . GLN A 1 92 ? -6.699 12.998 3.195 1.00 0.00 92 GLN A C 1
ATOM 1430 O O . GLN A 1 92 ? -6.816 14.076 3.767 1.00 0.00 92 GLN A O 1
ATOM 1444 N N . GLY A 1 93 ? -6.001 12.837 2.074 1.00 0.00 93 GLY A N 1
ATOM 1445 C CA . GLY A 1 93 ? -5.432 13.923 1.306 1.00 0.00 93 GLY A CA 1
ATOM 1446 C C . GLY A 1 93 ? -6.498 14.839 0.705 1.00 0.00 93 GLY A C 1
ATOM 1447 O O . GLY A 1 93 ? -7.708 14.613 0.763 1.00 0.00 93 GLY A O 1
ATOM 1451 N N . GLN A 1 94 ? -6.037 15.870 0.018 1.00 0.00 94 GLN A N 1
ATOM 1452 C CA . GLN A 1 94 ? -6.942 16.805 -0.631 1.00 0.00 94 GLN A CA 1
ATOM 1453 C C . GLN A 1 94 ? -7.417 16.275 -1.984 1.00 0.00 94 GLN A C 1
ATOM 1454 O O . GLN A 1 94 ? -7.383 16.983 -2.966 1.00 0.00 94 GLN A O 1
ATOM 1468 N N . LEU A 1 95 ? -7.858 15.030 -2.095 1.00 0.00 95 LEU A N 1
ATOM 1469 C CA . LEU A 1 95 ? -8.121 14.480 -3.425 1.00 0.00 95 LEU A CA 1
ATOM 1470 C C . LEU A 1 95 ? -9.593 14.588 -3.696 1.00 0.00 95 LEU A C 1
ATOM 1471 O O . LEU A 1 95 ? -10.354 13.685 -3.364 1.00 0.00 95 LEU A O 1
ATOM 1487 N N . HIS A 1 96 ? -10.016 15.734 -4.215 1.00 0.00 96 HIS A N 1
ATOM 1488 C CA . HIS A 1 96 ? -11.427 16.023 -4.462 1.00 0.00 96 HIS A CA 1
ATOM 1489 C C . HIS A 1 96 ? -11.543 17.009 -5.620 1.00 0.00 96 HIS A C 1
ATOM 1490 O O . HIS A 1 96 ? -10.550 17.289 -6.266 1.00 0.00 96 HIS A O 1
ATOM 1505 N N . GLY A 1 97 ? -12.735 17.526 -5.905 1.00 0.00 97 GLY A N 1
ATOM 1506 C CA . GLY A 1 97 ? -12.986 18.472 -6.996 1.00 0.00 97 GLY A CA 1
ATOM 1507 C C . GLY A 1 97 ? -12.789 17.820 -8.355 1.00 0.00 97 GLY A C 1
ATOM 1508 O O . GLY A 1 97 ? -13.769 17.403 -8.951 1.00 0.00 97 GLY A O 1
ATOM 1512 N N . GLU A 1 98 ? -11.533 17.635 -8.754 1.00 0.00 98 GLU A N 1
ATOM 1513 C CA . GLU A 1 98 ? -11.124 16.931 -9.969 1.00 0.00 98 GLU A CA 1
ATOM 1514 C C . GLU A 1 98 ? -9.618 16.600 -9.936 1.00 0.00 98 GLU A C 1
ATOM 1515 O O . GLU A 1 98 ? -8.888 16.608 -10.920 1.00 0.00 98 GLU A O 1
ATOM 1527 N N . GLU A 1 99 ? -9.094 16.336 -8.751 1.00 0.00 99 GLU A N 1
ATOM 1528 C CA . GLU A 1 99 ? -7.694 15.979 -8.618 1.00 0.00 99 GLU A CA 1
ATOM 1529 C C . GLU A 1 99 ? -7.587 14.579 -8.033 1.00 0.00 99 GLU A C 1
ATOM 1530 O O . GLU A 1 99 ? -6.530 14.180 -7.578 1.00 0.00 99 GLU A O 1
ATOM 1542 N N . SER A 1 100 ? -8.663 13.814 -7.976 1.00 0.00 100 SER A N 1
ATOM 1543 C CA . SER A 1 100 ? -8.632 12.444 -7.470 1.00 0.00 100 SER A CA 1
ATOM 1544 C C . SER A 1 100 ? -8.289 11.469 -8.584 1.00 0.00 100 SER A C 1
ATOM 1545 O O . SER A 1 100 ? -7.579 10.495 -8.355 1.00 0.00 100 SER A O 1
ATOM 1553 N N . GLU A 1 101 ? -8.656 11.794 -9.821 1.00 0.00 101 GLU A N 1
ATOM 1554 C CA . GLU A 1 101 ? -8.342 10.941 -10.968 1.00 0.00 101 GLU A CA 1
ATOM 1555 C C . GLU A 1 101 ? -6.860 11.024 -11.330 1.00 0.00 101 GLU A C 1
ATOM 1556 O O . GLU A 1 101 ? -6.245 10.086 -11.833 1.00 0.00 101 GLU A O 1
ATOM 1568 N N . ARG A 1 102 ? -6.218 12.134 -10.977 1.00 0.00 102 ARG A N 1
ATOM 1569 C CA . ARG A 1 102 ? -4.786 12.266 -11.193 1.00 0.00 102 ARG A CA 1
ATOM 1570 C C . ARG A 1 102 ? -4.011 11.324 -10.291 1.00 0.00 102 ARG A C 1
ATOM 1571 O O . ARG A 1 102 ? -2.874 11.016 -10.607 1.00 0.00 102 ARG A O 1
ATOM 1592 N N . VAL A 1 103 ? -4.579 10.918 -9.160 1.00 0.00 103 VAL A N 1
ATOM 1593 C CA . VAL A 1 103 ? -3.957 10.005 -8.222 1.00 0.00 103 VAL A CA 1
ATOM 1594 C C . VAL A 1 103 ? -4.075 8.576 -8.731 1.00 0.00 103 VAL A C 1
ATOM 1595 O O . VAL A 1 103 ? -3.196 7.769 -8.446 1.00 0.00 103 VAL A O 1
ATOM 1608 N N . ALA A 1 104 ? -5.122 8.293 -9.511 1.00 0.00 104 ALA A N 1
ATOM 1609 C CA . ALA A 1 104 ? -5.337 6.980 -10.085 1.00 0.00 104 ALA A CA 1
ATOM 1610 C C . ALA A 1 104 ? -4.191 6.632 -11.034 1.00 0.00 104 ALA A C 1
ATOM 1611 O O . ALA A 1 104 ? -3.577 5.574 -10.917 1.00 0.00 104 ALA A O 1
ATOM 1618 N N . GLN A 1 105 ? -3.856 7.555 -11.936 1.00 0.00 105 GLN A N 1
ATOM 1619 C CA . GLN A 1 105 ? -2.740 7.342 -12.849 1.00 0.00 105 GLN A CA 1
ATOM 1620 C C . GLN A 1 105 ? -1.410 7.390 -12.117 1.00 0.00 105 GLN A C 1
ATOM 1621 O O . GLN A 1 105 ? -0.487 6.670 -12.487 1.00 0.00 105 GLN A O 1
ATOM 1635 N N . ARG A 1 106 ? -1.334 8.233 -11.080 1.00 0.00 106 ARG A N 1
ATOM 1636 C CA . ARG A 1 106 ? -0.131 8.428 -10.308 1.00 0.00 106 ARG A CA 1
ATOM 1637 C C . ARG A 1 106 ? 0.266 7.125 -9.683 1.00 0.00 106 ARG A C 1
ATOM 1638 O O . ARG A 1 106 ? 1.394 6.712 -9.854 1.00 0.00 106 ARG A O 1
ATOM 1659 N N . ALA A 1 107 ? -0.624 6.490 -8.926 1.00 0.00 107 ALA A N 1
ATOM 1660 C CA . ALA A 1 107 ? -0.318 5.222 -8.293 1.00 0.00 107 ALA A CA 1
ATOM 1661 C C . ALA A 1 107 ? 0.179 4.213 -9.295 1.00 0.00 107 ALA A C 1
ATOM 1662 O O . ALA A 1 107 ? 1.181 3.554 -9.024 1.00 0.00 107 ALA A O 1
ATOM 1669 N N . GLY A 1 108 ? -0.417 4.238 -10.488 1.00 0.00 108 GLY A N 1
ATOM 1670 C CA . GLY A 1 108 ? 0.026 3.492 -11.648 1.00 0.00 108 GLY A CA 1
ATOM 1671 C C . GLY A 1 108 ? 1.528 3.600 -11.960 1.00 0.00 108 GLY A C 1
ATOM 1672 O O . GLY A 1 108 ? 2.145 2.623 -12.385 1.00 0.00 108 GLY A O 1
ATOM 1676 N N . GLU A 1 109 ? 2.133 4.753 -11.706 1.00 0.00 109 GLU A N 1
ATOM 1677 C CA . GLU A 1 109 ? 3.562 4.976 -11.853 1.00 0.00 109 GLU A CA 1
ATOM 1678 C C . GLU A 1 109 ? 4.352 3.961 -11.041 1.00 0.00 109 GLU A C 1
ATOM 1679 O O . GLU A 1 109 ? 5.157 3.198 -11.579 1.00 0.00 109 GLU A O 1
ATOM 1691 N N . ILE A 1 110 ? 4.076 3.892 -9.742 1.00 0.00 110 ILE A N 1
ATOM 1692 C CA . ILE A 1 110 ? 4.757 2.940 -8.880 1.00 0.00 110 ILE A CA 1
ATOM 1693 C C . ILE A 1 110 ? 4.287 1.527 -9.136 1.00 0.00 110 ILE A C 1
ATOM 1694 O O . ILE A 1 110 ? 5.038 0.562 -8.968 1.00 0.00 110 ILE A O 1
ATOM 1710 N N . VAL A 1 111 ? 3.062 1.412 -9.606 1.00 0.00 111 VAL A N 1
ATOM 1711 C CA . VAL A 1 111 ? 2.513 0.143 -9.973 1.00 0.00 111 VAL A CA 1
ATOM 1712 C C . VAL A 1 111 ? 3.365 -0.490 -11.039 1.00 0.00 111 VAL A C 1
ATOM 1713 O O . VAL A 1 111 ? 3.859 -1.584 -10.780 1.00 0.00 111 VAL A O 1
ATOM 1726 N N . SER A 1 112 ? 3.564 0.196 -12.164 1.00 0.00 112 SER A N 1
ATOM 1727 C CA . SER A 1 112 ? 4.422 -0.280 -13.240 1.00 0.00 112 SER A CA 1
ATOM 1728 C C . SER A 1 112 ? 5.825 -0.639 -12.742 1.00 0.00 112 SER A C 1
ATOM 1729 O O . SER A 1 112 ? 6.484 -1.485 -13.337 1.00 0.00 112 SER A O 1
ATOM 1737 N N . SER A 1 113 ? 6.258 -0.052 -11.623 1.00 0.00 113 SER A N 1
ATOM 1738 C CA . SER A 1 113 ? 7.514 -0.380 -10.968 1.00 0.00 113 SER A CA 1
ATOM 1739 C C . SER A 1 113 ? 7.436 -1.742 -10.288 1.00 0.00 113 SER A C 1
ATOM 1740 O O . SER A 1 113 ? 8.008 -2.718 -10.748 1.00 0.00 113 SER A O 1
ATOM 1748 N N . CYS A 1 114 ? 6.795 -1.786 -9.134 1.00 0.00 114 CYS A N 1
ATOM 1749 C CA . CYS A 1 114 ? 6.694 -2.964 -8.308 1.00 0.00 114 CYS A CA 1
ATOM 1750 C C . CYS A 1 114 ? 5.421 -2.885 -7.470 1.00 0.00 114 CYS A C 1
ATOM 1751 O O . CYS A 1 114 ? 5.363 -3.330 -6.329 1.00 0.00 114 CYS A O 1
ATOM 1758 N N . GLY A 1 115 ? 4.380 -2.296 -8.039 1.00 0.00 115 GLY A N 1
ATOM 1759 C CA . GLY A 1 115 ? 3.101 -2.123 -7.381 1.00 0.00 115 GLY A CA 1
ATOM 1760 C C . GLY A 1 115 ? 1.980 -2.655 -8.254 1.00 0.00 115 GLY A C 1
ATOM 1761 O O . GLY A 1 115 ? 0.841 -2.243 -8.090 1.00 0.00 115 GLY A O 1
ATOM 1765 N N . VAL A 1 116 ? 2.279 -3.597 -9.154 1.00 0.00 116 VAL A N 1
ATOM 1766 C CA . VAL A 1 116 ? 1.318 -4.212 -10.076 1.00 0.00 116 VAL A CA 1
ATOM 1767 C C . VAL A 1 116 ? 0.327 -5.094 -9.352 1.00 0.00 116 VAL A C 1
ATOM 1768 O O . VAL A 1 116 ? 0.652 -6.227 -9.027 1.00 0.00 116 VAL A O 1
ATOM 1781 N N . ARG A 1 117 ? -0.865 -4.576 -9.069 1.00 0.00 117 ARG A N 1
ATOM 1782 C CA . ARG A 1 117 ? -1.866 -5.323 -8.310 1.00 0.00 117 ARG A CA 1
ATOM 1783 C C . ARG A 1 117 ? -3.240 -5.087 -8.837 1.00 0.00 117 ARG A C 1
ATOM 1784 O O . ARG A 1 117 ? -3.564 -5.721 -9.807 1.00 0.00 117 ARG A O 1
ATOM 1805 N N . CYS A 1 118 ? -3.970 -4.126 -8.287 1.00 0.00 118 CYS A N 1
ATOM 1806 C CA . CYS A 1 118 ? -5.260 -3.709 -8.797 1.00 0.00 118 CYS A CA 1
ATOM 1807 C C . CYS A 1 118 ? -5.165 -2.463 -9.650 1.00 0.00 118 CYS A C 1
ATOM 1808 O O . CYS A 1 118 ? -6.173 -1.979 -10.146 1.00 0.00 118 CYS A O 1
ATOM 1815 N N . MET A 1 119 ? -3.950 -1.960 -9.813 1.00 0.00 119 MET A N 1
ATOM 1816 C CA . MET A 1 119 ? -3.691 -0.807 -10.650 1.00 0.00 119 MET A CA 1
ATOM 1817 C C . MET A 1 119 ? -3.191 -1.192 -12.044 1.00 0.00 119 MET A C 1
ATOM 1818 O O . MET A 1 119 ? -2.850 -0.346 -12.862 1.00 0.00 119 MET A O 1
ATOM 1832 N N . ARG A 1 120 ? -3.087 -2.491 -12.292 1.00 0.00 120 ARG A N 1
ATOM 1833 C CA . ARG A 1 120 ? -2.669 -3.041 -13.563 1.00 0.00 120 ARG A CA 1
ATOM 1834 C C . ARG A 1 120 ? -3.171 -4.465 -13.723 1.00 0.00 120 ARG A C 1
ATOM 1835 O O . ARG A 1 120 ? -3.660 -4.814 -14.785 1.00 0.00 120 ARG A O 1
ATOM 1856 N N . GLN A 1 121 ? -2.958 -5.284 -12.700 1.00 0.00 121 GLN A N 1
ATOM 1857 C CA . GLN A 1 121 ? -3.397 -6.666 -12.703 1.00 0.00 121 GLN A CA 1
ATOM 1858 C C . GLN A 1 121 ? -4.770 -6.782 -12.047 1.00 0.00 121 GLN A C 1
ATOM 1859 O O . GLN A 1 121 ? -5.503 -5.807 -11.866 1.00 0.00 121 GLN A O 1
ATOM 1873 N N . THR A 1 122 ? -5.134 -7.997 -11.695 1.00 0.00 122 THR A N 1
ATOM 1874 C CA . THR A 1 122 ? -6.407 -8.330 -11.100 1.00 0.00 122 THR A CA 1
ATOM 1875 C C . THR A 1 122 ? -6.234 -9.403 -10.059 1.00 0.00 122 THR A C 1
ATOM 1876 O O . THR A 1 122 ? -5.109 -9.748 -9.757 1.00 0.00 122 THR A O 1
ATOM 1887 N N . ARG A 1 123 ? -7.315 -9.869 -9.431 1.00 0.00 123 ARG A N 1
ATOM 1888 C CA . ARG A 1 123 ? -7.258 -10.931 -8.412 1.00 0.00 123 ARG A CA 1
ATOM 1889 C C . ARG A 1 123 ? -6.502 -12.165 -8.915 1.00 0.00 123 ARG A C 1
ATOM 1890 O O . ARG A 1 123 ? -6.710 -12.589 -10.054 1.00 0.00 123 ARG A O 1
ATOM 1911 N N . THR A 1 124 ? -5.649 -12.714 -8.072 1.00 0.00 124 THR A N 1
ATOM 1912 C CA . THR A 1 124 ? -4.778 -13.813 -8.471 1.00 0.00 124 THR A CA 1
ATOM 1913 C C . THR A 1 124 ? -4.786 -14.839 -7.377 1.00 0.00 124 THR A C 1
ATOM 1914 O O . THR A 1 124 ? -5.124 -15.966 -7.717 1.00 0.00 124 THR A O 1
ATOM 1925 N N . ASN A 1 125 ? -4.622 -14.394 -6.120 1.00 0.00 125 ASN A N 1
ATOM 1926 C CA . ASN A 1 125 ? -4.465 -15.263 -4.958 1.00 0.00 125 ASN A CA 1
ATOM 1927 C C . ASN A 1 125 ? -3.260 -16.199 -5.145 1.00 0.00 125 ASN A C 1
ATOM 1928 O O . ASN A 1 125 ? -2.334 -15.654 -5.777 1.00 0.00 125 ASN A O 1
ATOM 1940 N N . ALA A 1 1 ? -0.312 19.566 -30.469 1.00 0.00 1 ALA A N 2
ATOM 1941 C CA . ALA A 1 1 ? 0.340 18.282 -30.171 1.00 0.00 1 ALA A CA 2
ATOM 1942 C C . ALA A 1 1 ? 0.192 17.988 -28.696 1.00 0.00 1 ALA A C 2
ATOM 1943 O O . ALA A 1 1 ? 1.046 18.347 -27.899 1.00 0.00 1 ALA A O 2
ATOM 1952 N N . GLU A 1 2 ? -0.916 17.367 -28.328 1.00 0.00 2 GLU A N 2
ATOM 1953 C CA . GLU A 1 2 ? -1.187 17.038 -26.929 1.00 0.00 2 GLU A CA 2
ATOM 1954 C C . GLU A 1 2 ? -2.333 16.054 -26.843 1.00 0.00 2 GLU A C 2
ATOM 1955 O O . GLU A 1 2 ? -3.176 16.027 -27.741 1.00 0.00 2 GLU A O 2
ATOM 1967 N N . PHE A 1 3 ? -2.335 15.242 -25.790 1.00 0.00 3 PHE A N 2
ATOM 1968 C CA . PHE A 1 3 ? -3.352 14.224 -25.591 1.00 0.00 3 PHE A CA 2
ATOM 1969 C C . PHE A 1 3 ? -3.128 13.509 -24.280 1.00 0.00 3 PHE A C 2
ATOM 1970 O O . PHE A 1 3 ? -2.000 13.543 -23.785 1.00 0.00 3 PHE A O 2
ATOM 1987 N N . MET A 1 4 ? -4.161 12.820 -23.784 1.00 0.00 4 MET A N 2
ATOM 1988 C CA . MET A 1 4 ? -4.102 12.074 -22.537 1.00 0.00 4 MET A CA 2
ATOM 1989 C C . MET A 1 4 ? -5.481 11.581 -22.149 1.00 0.00 4 MET A C 2
ATOM 1990 O O . MET A 1 4 ? -6.446 12.340 -22.147 1.00 0.00 4 MET A O 2
ATOM 2004 N N . GLU A 1 5 ? -5.574 10.309 -21.816 1.00 0.00 5 GLU A N 2
ATOM 2005 C CA . GLU A 1 5 ? -6.823 9.718 -21.365 1.00 0.00 5 GLU A CA 2
ATOM 2006 C C . GLU A 1 5 ? -6.524 8.585 -20.411 1.00 0.00 5 GLU A C 2
ATOM 2007 O O . GLU A 1 5 ? -5.369 8.149 -20.356 1.00 0.00 5 GLU A O 2
ATOM 2019 N N . SER A 1 6 ? -7.561 8.128 -19.712 1.00 0.00 6 SER A N 2
ATOM 2020 C CA . SER A 1 6 ? -7.459 7.015 -18.774 1.00 0.00 6 SER A CA 2
ATOM 2021 C C . SER A 1 6 ? -8.714 6.962 -17.948 1.00 0.00 6 SER A C 2
ATOM 2022 O O . SER A 1 6 ? -9.429 7.963 -17.867 1.00 0.00 6 SER A O 2
ATOM 2030 N N . LYS A 1 7 ? -8.983 5.799 -17.341 1.00 0.00 7 LYS A N 2
ATOM 2031 C CA . LYS A 1 7 ? -10.137 5.558 -16.482 1.00 0.00 7 LYS A CA 2
ATOM 2032 C C . LYS A 1 7 ? -10.208 4.088 -16.093 1.00 0.00 7 LYS A C 2
ATOM 2033 O O . LYS A 1 7 ? -9.698 3.237 -16.814 1.00 0.00 7 LYS A O 2
ATOM 2052 N N . GLY A 1 8 ? -10.900 3.792 -15.001 1.00 0.00 8 GLY A N 2
ATOM 2053 C CA . GLY A 1 8 ? -11.017 2.428 -14.508 1.00 0.00 8 GLY A CA 2
ATOM 2054 C C . GLY A 1 8 ? -10.581 2.325 -13.064 1.00 0.00 8 GLY A C 2
ATOM 2055 O O . GLY A 1 8 ? -9.393 2.338 -12.753 1.00 0.00 8 GLY A O 2
ATOM 2059 N N . GLU A 1 9 ? -11.552 2.243 -12.165 1.00 0.00 9 GLU A N 2
ATOM 2060 C CA . GLU A 1 9 ? -11.287 2.107 -10.741 1.00 0.00 9 GLU A CA 2
ATOM 2061 C C . GLU A 1 9 ? -12.556 1.693 -10.002 1.00 0.00 9 GLU A C 2
ATOM 2062 O O . GLU A 1 9 ? -13.670 1.925 -10.480 1.00 0.00 9 GLU A O 2
ATOM 2074 N N . ARG A 1 10 ? -12.386 0.948 -8.912 1.00 0.00 10 ARG A N 2
ATOM 2075 C CA . ARG A 1 10 ? -13.498 0.562 -8.063 1.00 0.00 10 ARG A CA 2
ATOM 2076 C C . ARG A 1 10 ? -13.010 0.312 -6.662 1.00 0.00 10 ARG A C 2
ATOM 2077 O O . ARG A 1 10 ? -11.850 -0.066 -6.544 1.00 0.00 10 ARG A O 2
ATOM 2098 N N . GLU A 1 11 ? -13.943 0.165 -5.728 1.00 0.00 11 GLU A N 2
ATOM 2099 C CA . GLU A 1 11 ? -13.653 -0.148 -4.335 1.00 0.00 11 GLU A CA 2
ATOM 2100 C C . GLU A 1 11 ? -14.789 -0.940 -3.697 1.00 0.00 11 GLU A C 2
ATOM 2101 O O . GLU A 1 11 ? -15.574 -1.555 -4.429 1.00 0.00 11 GLU A O 2
ATOM 2113 N N . GLY A 1 12 ? -14.832 -0.987 -2.363 1.00 0.00 12 GLY A N 2
ATOM 2114 C CA . GLY A 1 12 ? -15.894 -1.640 -1.623 1.00 0.00 12 GLY A CA 2
ATOM 2115 C C . GLY A 1 12 ? -15.842 -3.127 -1.882 1.00 0.00 12 GLY A C 2
ATOM 2116 O O . GLY A 1 12 ? -16.660 -3.665 -2.633 1.00 0.00 12 GLY A O 2
ATOM 2120 N N . SER A 1 13 ? -14.830 -3.789 -1.316 1.00 0.00 13 SER A N 2
ATOM 2121 C CA . SER A 1 13 ? -14.632 -5.236 -1.470 1.00 0.00 13 SER A CA 2
ATOM 2122 C C . SER A 1 13 ? -13.380 -5.691 -0.714 1.00 0.00 13 SER A C 2
ATOM 2123 O O . SER A 1 13 ? -12.595 -6.513 -1.200 1.00 0.00 13 SER A O 2
ATOM 2131 N N . SER A 1 14 ? -13.154 -5.081 0.452 1.00 0.00 14 SER A N 2
ATOM 2132 C CA . SER A 1 14 ? -12.036 -5.435 1.293 1.00 0.00 14 SER A CA 2
ATOM 2133 C C . SER A 1 14 ? -12.093 -6.895 1.705 1.00 0.00 14 SER A C 2
ATOM 2134 O O . SER A 1 14 ? -13.170 -7.478 1.806 1.00 0.00 14 SER A O 2
ATOM 2142 N N . SER A 1 15 ? -10.921 -7.491 1.955 1.00 0.00 15 SER A N 2
ATOM 2143 C CA . SER A 1 15 ? -10.857 -8.880 2.399 1.00 0.00 15 SER A CA 2
ATOM 2144 C C . SER A 1 15 ? -11.567 -9.051 3.744 1.00 0.00 15 SER A C 2
ATOM 2145 O O . SER A 1 15 ? -12.016 -8.087 4.364 1.00 0.00 15 SER A O 2
ATOM 2153 N N . GLN A 1 16 ? -11.483 -10.255 4.302 1.00 0.00 16 GLN A N 2
ATOM 2154 C CA . GLN A 1 16 ? -12.108 -10.528 5.584 1.00 0.00 16 GLN A CA 2
ATOM 2155 C C . GLN A 1 16 ? -11.592 -9.570 6.652 1.00 0.00 16 GLN A C 2
ATOM 2156 O O . GLN A 1 16 ? -12.368 -9.042 7.439 1.00 0.00 16 GLN A O 2
ATOM 2170 N N . GLN A 1 17 ? -10.281 -9.324 6.639 1.00 0.00 17 GLN A N 2
ATOM 2171 C CA . GLN A 1 17 ? -9.649 -8.412 7.558 1.00 0.00 17 GLN A CA 2
ATOM 2172 C C . GLN A 1 17 ? -8.188 -8.307 7.185 1.00 0.00 17 GLN A C 2
ATOM 2173 O O . GLN A 1 17 ? -7.332 -8.359 8.034 1.00 0.00 17 GLN A O 2
ATOM 2187 N N . CYS A 1 18 ? -7.850 -8.258 5.915 1.00 0.00 18 CYS A N 2
ATOM 2188 C CA . CYS A 1 18 ? -6.482 -8.138 5.524 1.00 0.00 18 CYS A CA 2
ATOM 2189 C C . CYS A 1 18 ? -6.134 -6.715 5.731 1.00 0.00 18 CYS A C 2
ATOM 2190 O O . CYS A 1 18 ? -4.988 -6.570 6.042 1.00 0.00 18 CYS A O 2
ATOM 2197 N N . ARG A 1 19 ? -7.024 -5.710 5.705 1.00 0.00 19 ARG A N 2
ATOM 2198 C CA . ARG A 1 19 ? -6.737 -4.288 5.879 1.00 0.00 19 ARG A CA 2
ATOM 2199 C C . ARG A 1 19 ? -5.706 -4.050 6.951 1.00 0.00 19 ARG A C 2
ATOM 2200 O O . ARG A 1 19 ? -4.731 -3.392 6.702 1.00 0.00 19 ARG A O 2
ATOM 2221 N N . GLN A 1 20 ? -5.861 -4.667 8.107 1.00 0.00 20 GLN A N 2
ATOM 2222 C CA . GLN A 1 20 ? -4.872 -4.648 9.155 1.00 0.00 20 GLN A CA 2
ATOM 2223 C C . GLN A 1 20 ? -3.490 -5.001 8.637 1.00 0.00 20 GLN A C 2
ATOM 2224 O O . GLN A 1 20 ? -2.597 -4.226 8.872 1.00 0.00 20 GLN A O 2
ATOM 2238 N N . GLU A 1 21 ? -3.277 -6.131 7.992 1.00 0.00 21 GLU A N 2
ATOM 2239 C CA . GLU A 1 21 ? -2.015 -6.497 7.378 1.00 0.00 21 GLU A CA 2
ATOM 2240 C C . GLU A 1 21 ? -1.681 -5.702 6.122 1.00 0.00 21 GLU A C 2
ATOM 2241 O O . GLU A 1 21 ? -0.529 -5.409 5.879 1.00 0.00 21 GLU A O 2
ATOM 2253 N N . VAL A 1 22 ? -2.672 -5.209 5.407 1.00 0.00 22 VAL A N 2
ATOM 2254 C CA . VAL A 1 22 ? -2.562 -4.453 4.198 1.00 0.00 22 VAL A CA 2
ATOM 2255 C C . VAL A 1 22 ? -1.999 -3.118 4.549 1.00 0.00 22 VAL A C 2
ATOM 2256 O O . VAL A 1 22 ? -1.080 -2.678 3.913 1.00 0.00 22 VAL A O 2
ATOM 2269 N N . GLN A 1 23 ? -2.392 -2.539 5.669 1.00 0.00 23 GLN A N 2
ATOM 2270 C CA . GLN A 1 23 ? -1.899 -1.276 6.141 1.00 0.00 23 GLN A CA 2
ATOM 2271 C C . GLN A 1 23 ? -0.575 -1.398 6.838 1.00 0.00 23 GLN A C 2
ATOM 2272 O O . GLN A 1 23 ? -0.409 -0.787 7.893 1.00 0.00 23 GLN A O 2
ATOM 2286 N N . ARG A 1 24 ? 0.302 -2.269 6.335 1.00 0.00 24 ARG A N 2
ATOM 2287 C CA . ARG A 1 24 ? 1.598 -2.540 6.922 1.00 0.00 24 ARG A CA 2
ATOM 2288 C C . ARG A 1 24 ? 2.571 -2.938 5.837 1.00 0.00 24 ARG A C 2
ATOM 2289 O O . ARG A 1 24 ? 3.727 -2.523 5.899 1.00 0.00 24 ARG A O 2
ATOM 2310 N N . LYS A 1 25 ? 2.123 -3.814 4.935 1.00 0.00 25 LYS A N 2
ATOM 2311 C CA . LYS A 1 25 ? 2.978 -4.415 3.925 1.00 0.00 25 LYS A CA 2
ATOM 2312 C C . LYS A 1 25 ? 2.374 -4.200 2.576 1.00 0.00 25 LYS A C 2
ATOM 2313 O O . LYS A 1 25 ? 2.894 -3.379 1.824 1.00 0.00 25 LYS A O 2
ATOM 2332 N N . ASP A 1 26 ? 1.290 -4.926 2.296 1.00 0.00 26 ASP A N 2
ATOM 2333 C CA . ASP A 1 26 ? 0.543 -4.873 1.055 1.00 0.00 26 ASP A CA 2
ATOM 2334 C C . ASP A 1 26 ? 0.383 -3.456 0.658 1.00 0.00 26 ASP A C 2
ATOM 2335 O O . ASP A 1 26 ? 0.118 -2.732 1.594 1.00 0.00 26 ASP A O 2
ATOM 2344 N N . LEU A 1 27 ? 0.513 -3.086 -0.626 1.00 0.00 27 LEU A N 2
ATOM 2345 C CA . LEU A 1 27 ? 0.480 -1.721 -1.165 1.00 0.00 27 LEU A CA 2
ATOM 2346 C C . LEU A 1 27 ? 0.175 -0.684 -0.116 1.00 0.00 27 LEU A C 2
ATOM 2347 O O . LEU A 1 27 ? -0.987 -0.415 0.101 1.00 0.00 27 LEU A O 2
ATOM 2363 N N . SER A 1 28 ? 1.185 -0.252 0.635 1.00 0.00 28 SER A N 2
ATOM 2364 C CA . SER A 1 28 ? 1.002 0.525 1.890 1.00 0.00 28 SER A CA 2
ATOM 2365 C C . SER A 1 28 ? 2.131 1.538 1.906 1.00 0.00 28 SER A C 2
ATOM 2366 O O . SER A 1 28 ? 2.709 1.955 2.902 1.00 0.00 28 SER A O 2
ATOM 2374 N N . SER A 1 29 ? 2.508 1.988 0.727 1.00 0.00 29 SER A N 2
ATOM 2375 C CA . SER A 1 29 ? 3.578 2.937 0.626 1.00 0.00 29 SER A CA 2
ATOM 2376 C C . SER A 1 29 ? 3.742 3.322 -0.807 1.00 0.00 29 SER A C 2
ATOM 2377 O O . SER A 1 29 ? 4.060 4.460 -1.040 1.00 0.00 29 SER A O 2
ATOM 2385 N N . CYS A 1 30 ? 3.485 2.445 -1.776 1.00 0.00 30 CYS A N 2
ATOM 2386 C CA . CYS A 1 30 ? 3.585 2.763 -3.190 1.00 0.00 30 CYS A CA 2
ATOM 2387 C C . CYS A 1 30 ? 2.776 4.011 -3.515 1.00 0.00 30 CYS A C 2
ATOM 2388 O O . CYS A 1 30 ? 3.310 4.986 -4.016 1.00 0.00 30 CYS A O 2
ATOM 2395 N N . GLU A 1 31 ? 1.520 4.036 -3.086 1.00 0.00 31 GLU A N 2
ATOM 2396 C CA . GLU A 1 31 ? 0.694 5.224 -3.270 1.00 0.00 31 GLU A CA 2
ATOM 2397 C C . GLU A 1 31 ? 1.107 6.335 -2.307 1.00 0.00 31 GLU A C 2
ATOM 2398 O O . GLU A 1 31 ? 1.100 7.519 -2.592 1.00 0.00 31 GLU A O 2
ATOM 2410 N N . ARG A 1 32 ? 1.591 5.978 -1.125 1.00 0.00 32 ARG A N 2
ATOM 2411 C CA . ARG A 1 32 ? 2.106 6.961 -0.191 1.00 0.00 32 ARG A CA 2
ATOM 2412 C C . ARG A 1 32 ? 3.309 7.718 -0.751 1.00 0.00 32 ARG A C 2
ATOM 2413 O O . ARG A 1 32 ? 3.500 8.865 -0.391 1.00 0.00 32 ARG A O 2
ATOM 2434 N N . TYR A 1 33 ? 4.126 7.098 -1.584 1.00 0.00 33 TYR A N 2
ATOM 2435 C CA . TYR A 1 33 ? 5.314 7.641 -2.188 1.00 0.00 33 TYR A CA 2
ATOM 2436 C C . TYR A 1 33 ? 4.945 8.848 -3.020 1.00 0.00 33 TYR A C 2
ATOM 2437 O O . TYR A 1 33 ? 5.529 9.900 -2.805 1.00 0.00 33 TYR A O 2
ATOM 2455 N N . LEU A 1 34 ? 3.909 8.704 -3.852 1.00 0.00 34 LEU A N 2
ATOM 2456 C CA . LEU A 1 34 ? 3.443 9.815 -4.657 1.00 0.00 34 LEU A CA 2
ATOM 2457 C C . LEU A 1 34 ? 2.662 10.805 -3.793 1.00 0.00 34 LEU A C 2
ATOM 2458 O O . LEU A 1 34 ? 2.533 11.969 -4.152 1.00 0.00 34 LEU A O 2
ATOM 2474 N N . ARG A 1 35 ? 2.104 10.333 -2.669 1.00 0.00 35 ARG A N 2
ATOM 2475 C CA . ARG A 1 35 ? 1.381 11.182 -1.751 1.00 0.00 35 ARG A CA 2
ATOM 2476 C C . ARG A 1 35 ? 2.354 12.158 -1.099 1.00 0.00 35 ARG A C 2
ATOM 2477 O O . ARG A 1 35 ? 1.962 13.273 -0.764 1.00 0.00 35 ARG A O 2
ATOM 2498 N N . GLN A 1 36 ? 3.532 11.669 -0.716 1.00 0.00 36 GLN A N 2
ATOM 2499 C CA . GLN A 1 36 ? 4.542 12.475 -0.067 1.00 0.00 36 GLN A CA 2
ATOM 2500 C C . GLN A 1 36 ? 5.285 13.346 -1.084 1.00 0.00 36 GLN A C 2
ATOM 2501 O O . GLN A 1 36 ? 4.808 13.586 -2.186 1.00 0.00 36 GLN A O 2
ATOM 2515 N N . SER A 1 37 ? 6.412 13.910 -0.661 1.00 0.00 37 SER A N 2
ATOM 2516 C CA . SER A 1 37 ? 7.240 14.725 -1.533 1.00 0.00 37 SER A CA 2
ATOM 2517 C C . SER A 1 37 ? 8.164 13.859 -2.392 1.00 0.00 37 SER A C 2
ATOM 2518 O O . SER A 1 37 ? 7.915 12.682 -2.632 1.00 0.00 37 SER A O 2
ATOM 2526 N N . SER A 1 38 ? 9.327 14.407 -2.738 1.00 0.00 38 SER A N 2
ATOM 2527 C CA . SER A 1 38 ? 10.345 13.721 -3.515 1.00 0.00 38 SER A CA 2
ATOM 2528 C C . SER A 1 38 ? 11.596 13.482 -2.685 1.00 0.00 38 SER A C 2
ATOM 2529 O O . SER A 1 38 ? 12.680 13.957 -3.002 1.00 0.00 38 SER A O 2
ATOM 2537 N N . SER A 1 39 ? 11.438 12.900 -1.504 1.00 0.00 39 SER A N 2
ATOM 2538 C CA . SER A 1 39 ? 12.578 12.602 -0.649 1.00 0.00 39 SER A CA 2
ATOM 2539 C C . SER A 1 39 ? 12.262 11.439 0.273 1.00 0.00 39 SER A C 2
ATOM 2540 O O . SER A 1 39 ? 11.112 11.228 0.665 1.00 0.00 39 SER A O 2
ATOM 2548 N N . ARG A 1 40 ? 13.286 10.681 0.665 1.00 0.00 40 ARG A N 2
ATOM 2549 C CA . ARG A 1 40 ? 13.102 9.562 1.583 1.00 0.00 40 ARG A CA 2
ATOM 2550 C C . ARG A 1 40 ? 13.245 10.022 3.012 1.00 0.00 40 ARG A C 2
ATOM 2551 O O . ARG A 1 40 ? 14.329 9.926 3.588 1.00 0.00 40 ARG A O 2
ATOM 2572 N N . ARG A 1 41 ? 12.180 10.598 3.551 1.00 0.00 41 ARG A N 2
ATOM 2573 C CA . ARG A 1 41 ? 12.210 11.075 4.918 1.00 0.00 41 ARG A CA 2
ATOM 2574 C C . ARG A 1 41 ? 12.547 9.932 5.837 1.00 0.00 41 ARG A C 2
ATOM 2575 O O . ARG A 1 41 ? 11.846 8.939 5.746 1.00 0.00 41 ARG A O 2
ATOM 2596 N N . SER A 1 42 ? 13.484 10.148 6.757 1.00 0.00 42 SER A N 2
ATOM 2597 C CA . SER A 1 42 ? 13.882 9.140 7.733 1.00 0.00 42 SER A CA 2
ATOM 2598 C C . SER A 1 42 ? 14.769 9.796 8.771 1.00 0.00 42 SER A C 2
ATOM 2599 O O . SER A 1 42 ? 15.606 10.634 8.456 1.00 0.00 42 SER A O 2
ATOM 2607 N N . THR A 1 43 ? 14.526 9.475 10.034 1.00 0.00 43 THR A N 2
ATOM 2608 C CA . THR A 1 43 ? 15.342 9.974 11.147 1.00 0.00 43 THR A CA 2
ATOM 2609 C C . THR A 1 43 ? 16.489 9.005 11.483 1.00 0.00 43 THR A C 2
ATOM 2610 O O . THR A 1 43 ? 17.191 9.161 12.469 1.00 0.00 43 THR A O 2
ATOM 2621 N N . GLY A 1 44 ? 16.654 7.961 10.678 1.00 0.00 44 GLY A N 2
ATOM 2622 C CA . GLY A 1 44 ? 17.717 6.997 10.867 1.00 0.00 44 GLY A CA 2
ATOM 2623 C C . GLY A 1 44 ? 19.004 7.458 10.209 1.00 0.00 44 GLY A C 2
ATOM 2624 O O . GLY A 1 44 ? 19.499 8.543 10.487 1.00 0.00 44 GLY A O 2
ATOM 2628 N N . GLU A 1 45 ? 19.493 6.656 9.272 1.00 0.00 45 GLU A N 2
ATOM 2629 C CA . GLU A 1 45 ? 20.714 6.985 8.538 1.00 0.00 45 GLU A CA 2
ATOM 2630 C C . GLU A 1 45 ? 20.816 6.133 7.279 1.00 0.00 45 GLU A C 2
ATOM 2631 O O . GLU A 1 45 ? 20.888 6.664 6.172 1.00 0.00 45 GLU A O 2
ATOM 2643 N N . GLU A 1 46 ? 20.635 4.818 7.430 1.00 0.00 46 GLU A N 2
ATOM 2644 C CA . GLU A 1 46 ? 20.744 3.885 6.319 1.00 0.00 46 GLU A CA 2
ATOM 2645 C C . GLU A 1 46 ? 19.609 2.887 6.401 1.00 0.00 46 GLU A C 2
ATOM 2646 O O . GLU A 1 46 ? 19.533 2.047 7.296 1.00 0.00 46 GLU A O 2
ATOM 2658 N N . VAL A 1 47 ? 18.665 2.989 5.473 1.00 0.00 47 VAL A N 2
ATOM 2659 C CA . VAL A 1 47 ? 17.541 2.055 5.405 1.00 0.00 47 VAL A CA 2
ATOM 2660 C C . VAL A 1 47 ? 17.897 0.822 4.560 1.00 0.00 47 VAL A C 2
ATOM 2661 O O . VAL A 1 47 ? 17.045 0.164 3.962 1.00 0.00 47 VAL A O 2
ATOM 2674 N N . LEU A 1 48 ? 19.182 0.514 4.447 1.00 0.00 48 LEU A N 2
ATOM 2675 C CA . LEU A 1 48 ? 19.654 -0.607 3.655 1.00 0.00 48 LEU A CA 2
ATOM 2676 C C . LEU A 1 48 ? 20.066 -1.723 4.604 1.00 0.00 48 LEU A C 2
ATOM 2677 O O . LEU A 1 48 ? 21.203 -2.178 4.617 1.00 0.00 48 LEU A O 2
ATOM 2693 N N . ARG A 1 49 ? 19.118 -2.191 5.424 1.00 0.00 49 ARG A N 2
ATOM 2694 C CA . ARG A 1 49 ? 19.346 -3.304 6.345 1.00 0.00 49 ARG A CA 2
ATOM 2695 C C . ARG A 1 49 ? 18.645 -4.566 5.887 1.00 0.00 49 ARG A C 2
ATOM 2696 O O . ARG A 1 49 ? 18.318 -5.421 6.707 1.00 0.00 49 ARG A O 2
ATOM 2717 N N . MET A 1 50 ? 18.375 -4.670 4.596 1.00 0.00 50 MET A N 2
ATOM 2718 C CA . MET A 1 50 ? 17.687 -5.811 4.041 1.00 0.00 50 MET A CA 2
ATOM 2719 C C . MET A 1 50 ? 18.232 -6.180 2.680 1.00 0.00 50 MET A C 2
ATOM 2720 O O . MET A 1 50 ? 18.847 -5.349 2.016 1.00 0.00 50 MET A O 2
ATOM 2734 N N . PRO A 1 51 ? 17.959 -7.420 2.237 1.00 0.00 51 PRO A N 2
ATOM 2735 C CA . PRO A 1 51 ? 18.395 -7.906 0.930 1.00 0.00 51 PRO A CA 2
ATOM 2736 C C . PRO A 1 51 ? 17.514 -7.308 -0.180 1.00 0.00 51 PRO A C 2
ATOM 2737 O O . PRO A 1 51 ? 16.711 -7.989 -0.824 1.00 0.00 51 PRO A O 2
ATOM 2748 N N . GLY A 1 52 ? 17.653 -6.006 -0.387 1.00 0.00 52 GLY A N 2
ATOM 2749 C CA . GLY A 1 52 ? 16.943 -5.303 -1.415 1.00 0.00 52 GLY A CA 2
ATOM 2750 C C . GLY A 1 52 ? 17.841 -5.053 -2.587 1.00 0.00 52 GLY A C 2
ATOM 2751 O O . GLY A 1 52 ? 17.491 -4.146 -3.301 1.00 0.00 52 GLY A O 2
ATOM 2755 N N . ASP A 1 53 ? 18.931 -5.798 -2.770 1.00 0.00 53 ASP A N 2
ATOM 2756 C CA . ASP A 1 53 ? 19.856 -5.618 -3.886 1.00 0.00 53 ASP A CA 2
ATOM 2757 C C . ASP A 1 53 ? 19.094 -5.640 -5.213 1.00 0.00 53 ASP A C 2
ATOM 2758 O O . ASP A 1 53 ? 19.316 -4.833 -6.109 1.00 0.00 53 ASP A O 2
ATOM 2767 N N . GLU A 1 54 ? 18.161 -6.593 -5.333 1.00 0.00 54 GLU A N 2
ATOM 2768 C CA . GLU A 1 54 ? 17.324 -6.716 -6.521 1.00 0.00 54 GLU A CA 2
ATOM 2769 C C . GLU A 1 54 ? 16.144 -5.744 -6.438 1.00 0.00 54 GLU A C 2
ATOM 2770 O O . GLU A 1 54 ? 14.979 -6.124 -6.268 1.00 0.00 54 GLU A O 2
ATOM 2782 N N . ASN A 1 55 ? 16.442 -4.453 -6.473 1.00 0.00 55 ASN A N 2
ATOM 2783 C CA . ASN A 1 55 ? 15.426 -3.431 -6.453 1.00 0.00 55 ASN A CA 2
ATOM 2784 C C . ASN A 1 55 ? 15.523 -2.606 -7.718 1.00 0.00 55 ASN A C 2
ATOM 2785 O O . ASN A 1 55 ? 16.610 -2.399 -8.247 1.00 0.00 55 ASN A O 2
ATOM 2796 N N . GLN A 1 56 ? 14.394 -2.037 -8.139 1.00 0.00 56 GLN A N 2
ATOM 2797 C CA . GLN A 1 56 ? 14.356 -1.186 -9.314 1.00 0.00 56 GLN A CA 2
ATOM 2798 C C . GLN A 1 56 ? 15.465 -0.143 -9.265 1.00 0.00 56 GLN A C 2
ATOM 2799 O O . GLN A 1 56 ? 15.632 0.528 -8.241 1.00 0.00 56 GLN A O 2
ATOM 2813 N N . GLN A 1 57 ? 16.194 -0.017 -10.367 1.00 0.00 57 GLN A N 2
ATOM 2814 C CA . GLN A 1 57 ? 17.307 0.902 -10.434 1.00 0.00 57 GLN A CA 2
ATOM 2815 C C . GLN A 1 57 ? 17.250 1.668 -11.727 1.00 0.00 57 GLN A C 2
ATOM 2816 O O . GLN A 1 57 ? 17.318 1.049 -12.786 1.00 0.00 57 GLN A O 2
ATOM 2830 N N . GLN A 1 58 ? 17.093 2.990 -11.636 1.00 0.00 58 GLN A N 2
ATOM 2831 C CA . GLN A 1 58 ? 17.029 3.866 -12.799 1.00 0.00 58 GLN A CA 2
ATOM 2832 C C . GLN A 1 58 ? 16.746 5.297 -12.362 1.00 0.00 58 GLN A C 2
ATOM 2833 O O . GLN A 1 58 ? 17.659 6.105 -12.260 1.00 0.00 58 GLN A O 2
ATOM 2847 N N . GLU A 1 59 ? 15.512 5.563 -11.955 1.00 0.00 59 GLU A N 2
ATOM 2848 C CA . GLU A 1 59 ? 15.049 6.901 -11.603 1.00 0.00 59 GLU A CA 2
ATOM 2849 C C . GLU A 1 59 ? 14.004 6.795 -10.503 1.00 0.00 59 GLU A C 2
ATOM 2850 O O . GLU A 1 59 ? 13.022 7.520 -10.439 1.00 0.00 59 GLU A O 2
ATOM 2862 N N . SER A 1 60 ? 14.217 5.860 -9.585 1.00 0.00 60 SER A N 2
ATOM 2863 C CA . SER A 1 60 ? 13.280 5.628 -8.506 1.00 0.00 60 SER A CA 2
ATOM 2864 C C . SER A 1 60 ? 13.884 4.629 -7.542 1.00 0.00 60 SER A C 2
ATOM 2865 O O . SER A 1 60 ? 13.433 3.502 -7.371 1.00 0.00 60 SER A O 2
ATOM 2873 N N . GLN A 1 61 ? 14.943 5.030 -6.854 1.00 0.00 61 GLN A N 2
ATOM 2874 C CA . GLN A 1 61 ? 15.571 4.153 -5.871 1.00 0.00 61 GLN A CA 2
ATOM 2875 C C . GLN A 1 61 ? 14.671 3.990 -4.657 1.00 0.00 61 GLN A C 2
ATOM 2876 O O . GLN A 1 61 ? 14.749 3.001 -3.953 1.00 0.00 61 GLN A O 2
ATOM 2890 N N . GLN A 1 62 ? 13.830 4.977 -4.363 1.00 0.00 62 GLN A N 2
ATOM 2891 C CA . GLN A 1 62 ? 12.937 4.912 -3.245 1.00 0.00 62 GLN A CA 2
ATOM 2892 C C . GLN A 1 62 ? 11.843 3.935 -3.497 1.00 0.00 62 GLN A C 2
ATOM 2893 O O . GLN A 1 62 ? 11.456 3.344 -2.510 1.00 0.00 62 GLN A O 2
ATOM 2907 N N . LEU A 1 63 ? 11.394 3.709 -4.734 1.00 0.00 63 LEU A N 2
ATOM 2908 C CA . LEU A 1 63 ? 10.384 2.713 -5.093 1.00 0.00 63 LEU A CA 2
ATOM 2909 C C . LEU A 1 63 ? 10.772 1.338 -4.583 1.00 0.00 63 LEU A C 2
ATOM 2910 O O . LEU A 1 63 ? 9.886 0.531 -4.338 1.00 0.00 63 LEU A O 2
ATOM 2926 N N . GLN A 1 64 ? 12.054 1.088 -4.318 1.00 0.00 64 GLN A N 2
ATOM 2927 C CA . GLN A 1 64 ? 12.497 -0.084 -3.593 1.00 0.00 64 GLN A CA 2
ATOM 2928 C C . GLN A 1 64 ? 11.704 -0.344 -2.307 1.00 0.00 64 GLN A C 2
ATOM 2929 O O . GLN A 1 64 ? 11.465 -1.488 -1.955 1.00 0.00 64 GLN A O 2
ATOM 2943 N N . GLN A 1 65 ? 11.259 0.691 -1.617 1.00 0.00 65 GLN A N 2
ATOM 2944 C CA . GLN A 1 65 ? 10.449 0.604 -0.448 1.00 0.00 65 GLN A CA 2
ATOM 2945 C C . GLN A 1 65 ? 9.085 0.102 -0.807 1.00 0.00 65 GLN A C 2
ATOM 2946 O O . GLN A 1 65 ? 8.595 -0.660 -0.021 1.00 0.00 65 GLN A O 2
ATOM 2960 N N . CYS A 1 66 ? 8.514 0.420 -1.959 1.00 0.00 66 CYS A N 2
ATOM 2961 C CA . CYS A 1 66 ? 7.263 -0.104 -2.426 1.00 0.00 66 CYS A CA 2
ATOM 2962 C C . CYS A 1 66 ? 7.451 -1.549 -2.827 1.00 0.00 66 CYS A C 2
ATOM 2963 O O . CYS A 1 66 ? 6.730 -2.366 -2.316 1.00 0.00 66 CYS A O 2
ATOM 2970 N N . CYS A 1 67 ? 8.432 -1.919 -3.640 1.00 0.00 67 CYS A N 2
ATOM 2971 C CA . CYS A 1 67 ? 8.637 -3.310 -4.022 1.00 0.00 67 CYS A CA 2
ATOM 2972 C C . CYS A 1 67 ? 8.882 -4.171 -2.800 1.00 0.00 67 CYS A C 2
ATOM 2973 O O . CYS A 1 67 ? 8.163 -5.141 -2.604 1.00 0.00 67 CYS A O 2
ATOM 2980 N N . ASN A 1 68 ? 9.799 -3.743 -1.922 1.00 0.00 68 ASN A N 2
ATOM 2981 C CA . ASN A 1 68 ? 10.042 -4.427 -0.660 1.00 0.00 68 ASN A CA 2
ATOM 2982 C C . ASN A 1 68 ? 8.775 -4.466 0.203 1.00 0.00 68 ASN A C 2
ATOM 2983 O O . ASN A 1 68 ? 8.569 -5.374 0.995 1.00 0.00 68 ASN A O 2
ATOM 2994 N N . GLN A 1 69 ? 7.907 -3.474 0.049 1.00 0.00 69 GLN A N 2
ATOM 2995 C CA . GLN A 1 69 ? 6.643 -3.412 0.763 1.00 0.00 69 GLN A CA 2
ATOM 2996 C C . GLN A 1 69 ? 5.644 -4.422 0.228 1.00 0.00 69 GLN A C 2
ATOM 2997 O O . GLN A 1 69 ? 5.045 -5.185 0.970 1.00 0.00 69 GLN A O 2
ATOM 3011 N N . VAL A 1 70 ? 5.560 -4.546 -1.088 1.00 0.00 70 VAL A N 2
ATOM 3012 C CA . VAL A 1 70 ? 4.666 -5.469 -1.744 1.00 0.00 70 VAL A CA 2
ATOM 3013 C C . VAL A 1 70 ? 5.249 -6.859 -1.637 1.00 0.00 70 VAL A C 2
ATOM 3014 O O . VAL A 1 70 ? 4.539 -7.824 -1.808 1.00 0.00 70 VAL A O 2
ATOM 3027 N N . LYS A 1 71 ? 6.520 -6.998 -1.284 1.00 0.00 71 LYS A N 2
ATOM 3028 C CA . LYS A 1 71 ? 7.138 -8.281 -1.043 1.00 0.00 71 LYS A CA 2
ATOM 3029 C C . LYS A 1 71 ? 6.664 -8.869 0.270 1.00 0.00 71 LYS A C 2
ATOM 3030 O O . LYS A 1 71 ? 6.900 -10.044 0.514 1.00 0.00 71 LYS A O 2
ATOM 3049 N N . GLN A 1 72 ? 6.038 -8.055 1.116 1.00 0.00 72 GLN A N 2
ATOM 3050 C CA . GLN A 1 72 ? 5.453 -8.526 2.347 1.00 0.00 72 GLN A CA 2
ATOM 3051 C C . GLN A 1 72 ? 3.962 -8.799 2.208 1.00 0.00 72 GLN A C 2
ATOM 3052 O O . GLN A 1 72 ? 3.338 -9.121 3.213 1.00 0.00 72 GLN A O 2
ATOM 3066 N N . VAL A 1 73 ? 3.407 -8.581 1.018 1.00 0.00 73 VAL A N 2
ATOM 3067 C CA . VAL A 1 73 ? 2.019 -8.860 0.742 1.00 0.00 73 VAL A CA 2
ATOM 3068 C C . VAL A 1 73 ? 1.742 -10.352 0.742 1.00 0.00 73 VAL A C 2
ATOM 3069 O O . VAL A 1 73 ? 2.671 -11.150 0.670 1.00 0.00 73 VAL A O 2
ATOM 3082 N N . ARG A 1 74 ? 0.464 -10.716 0.798 1.00 0.00 74 ARG A N 2
ATOM 3083 C CA . ARG A 1 74 ? 0.041 -12.103 0.826 1.00 0.00 74 ARG A CA 2
ATOM 3084 C C . ARG A 1 74 ? 0.103 -12.659 -0.552 1.00 0.00 74 ARG A C 2
ATOM 3085 O O . ARG A 1 74 ? 1.033 -13.410 -0.762 1.00 0.00 74 ARG A O 2
ATOM 3106 N N . ASP A 1 75 ? -0.790 -12.176 -1.417 1.00 0.00 75 ASP A N 2
ATOM 3107 C CA . ASP A 1 75 ? -0.947 -12.642 -2.770 1.00 0.00 75 ASP A CA 2
ATOM 3108 C C . ASP A 1 75 ? -2.362 -12.383 -3.244 1.00 0.00 75 ASP A C 2
ATOM 3109 O O . ASP A 1 75 ? -2.537 -11.898 -4.350 1.00 0.00 75 ASP A O 2
ATOM 3118 N N . GLU A 1 76 ? -3.350 -12.381 -2.355 1.00 0.00 76 GLU A N 2
ATOM 3119 C CA . GLU A 1 76 ? -4.757 -12.159 -2.692 1.00 0.00 76 GLU A CA 2
ATOM 3120 C C . GLU A 1 76 ? -5.260 -10.886 -2.042 1.00 0.00 76 GLU A C 2
ATOM 3121 O O . GLU A 1 76 ? -6.384 -10.443 -2.266 1.00 0.00 76 GLU A O 2
ATOM 3133 N N . CYS A 1 77 ? -4.402 -10.245 -1.251 1.00 0.00 77 CYS A N 2
ATOM 3134 C CA . CYS A 1 77 ? -4.676 -8.990 -0.615 1.00 0.00 77 CYS A CA 2
ATOM 3135 C C . CYS A 1 77 ? -3.844 -7.907 -1.278 1.00 0.00 77 CYS A C 2
ATOM 3136 O O . CYS A 1 77 ? -4.071 -6.745 -0.987 1.00 0.00 77 CYS A O 2
ATOM 3143 N N . GLN A 1 78 ? -2.989 -8.238 -2.256 1.00 0.00 78 GLN A N 2
ATOM 3144 C CA . GLN A 1 78 ? -2.177 -7.261 -2.950 1.00 0.00 78 GLN A CA 2
ATOM 3145 C C . GLN A 1 78 ? -3.100 -6.313 -3.716 1.00 0.00 78 GLN A C 2
ATOM 3146 O O . GLN A 1 78 ? -2.857 -5.129 -3.865 1.00 0.00 78 GLN A O 2
ATOM 3160 N N . CYS A 1 79 ? -4.168 -6.821 -4.304 1.00 0.00 79 CYS A N 2
ATOM 3161 C CA . CYS A 1 79 ? -5.023 -6.011 -5.115 1.00 0.00 79 CYS A CA 2
ATOM 3162 C C . CYS A 1 79 ? -5.866 -5.183 -4.218 1.00 0.00 79 CYS A C 2
ATOM 3163 O O . CYS A 1 79 ? -5.739 -3.983 -4.350 1.00 0.00 79 CYS A O 2
ATOM 3170 N N . GLU A 1 80 ? -6.683 -5.786 -3.347 1.00 0.00 80 GLU A N 2
ATOM 3171 C CA . GLU A 1 80 ? -7.482 -5.056 -2.368 1.00 0.00 80 GLU A CA 2
ATOM 3172 C C . GLU A 1 80 ? -6.627 -3.994 -1.654 1.00 0.00 80 GLU A C 2
ATOM 3173 O O . GLU A 1 80 ? -7.041 -2.872 -1.453 1.00 0.00 80 GLU A O 2
ATOM 3185 N N . ALA A 1 81 ? -5.354 -4.245 -1.436 1.00 0.00 81 ALA A N 2
ATOM 3186 C CA . ALA A 1 81 ? -4.469 -3.233 -0.935 1.00 0.00 81 ALA A CA 2
ATOM 3187 C C . ALA A 1 81 ? -4.477 -1.925 -1.711 1.00 0.00 81 ALA A C 2
ATOM 3188 O O . ALA A 1 81 ? -4.592 -0.867 -1.138 1.00 0.00 81 ALA A O 2
ATOM 3195 N N . ILE A 1 82 ? -4.382 -1.958 -3.020 1.00 0.00 82 ILE A N 2
ATOM 3196 C CA . ILE A 1 82 ? -4.583 -0.798 -3.853 1.00 0.00 82 ILE A CA 2
ATOM 3197 C C . ILE A 1 82 ? -5.928 -0.135 -3.615 1.00 0.00 82 ILE A C 2
ATOM 3198 O O . ILE A 1 82 ? -5.967 1.072 -3.527 1.00 0.00 82 ILE A O 2
ATOM 3214 N N . LYS A 1 83 ? -6.992 -0.896 -3.431 1.00 0.00 83 LYS A N 2
ATOM 3215 C CA . LYS A 1 83 ? -8.291 -0.325 -3.116 1.00 0.00 83 LYS A CA 2
ATOM 3216 C C . LYS A 1 83 ? -8.289 0.303 -1.721 1.00 0.00 83 LYS A C 2
ATOM 3217 O O . LYS A 1 83 ? -9.141 1.074 -1.359 1.00 0.00 83 LYS A O 2
ATOM 3236 N N . TYR A 1 84 ? -7.258 0.076 -0.935 1.00 0.00 84 TYR A N 2
ATOM 3237 C CA . TYR A 1 84 ? -7.040 0.626 0.370 1.00 0.00 84 TYR A CA 2
ATOM 3238 C C . TYR A 1 84 ? -6.166 1.850 0.280 1.00 0.00 84 TYR A C 2
ATOM 3239 O O . TYR A 1 84 ? -6.582 2.902 0.721 1.00 0.00 84 TYR A O 2
ATOM 3257 N N . ILE A 1 85 ? -4.925 1.684 -0.148 1.00 0.00 85 ILE A N 2
ATOM 3258 C CA . ILE A 1 85 ? -3.939 2.716 -0.144 1.00 0.00 85 ILE A CA 2
ATOM 3259 C C . ILE A 1 85 ? -4.302 3.666 -1.228 1.00 0.00 85 ILE A C 2
ATOM 3260 O O . ILE A 1 85 ? -4.397 4.829 -0.902 1.00 0.00 85 ILE A O 2
ATOM 3276 N N . ALA A 1 86 ? -4.511 3.187 -2.451 1.00 0.00 86 ALA A N 2
ATOM 3277 C CA . ALA A 1 86 ? -4.865 3.959 -3.603 1.00 0.00 86 ALA A CA 2
ATOM 3278 C C . ALA A 1 86 ? -6.323 4.368 -3.550 1.00 0.00 86 ALA A C 2
ATOM 3279 O O . ALA A 1 86 ? -7.067 4.136 -4.490 1.00 0.00 86 ALA A O 2
ATOM 3286 N N . GLU A 1 87 ? -6.746 4.882 -2.409 1.00 0.00 87 GLU A N 2
ATOM 3287 C CA . GLU A 1 87 ? -8.100 5.288 -2.167 1.00 0.00 87 GLU A CA 2
ATOM 3288 C C . GLU A 1 87 ? -8.222 6.052 -0.862 1.00 0.00 87 GLU A C 2
ATOM 3289 O O . GLU A 1 87 ? -8.587 7.221 -0.854 1.00 0.00 87 GLU A O 2
ATOM 3301 N N . ASP A 1 88 ? -7.746 5.474 0.238 1.00 0.00 88 ASP A N 2
ATOM 3302 C CA . ASP A 1 88 ? -7.803 6.126 1.541 1.00 0.00 88 ASP A CA 2
ATOM 3303 C C . ASP A 1 88 ? -7.014 7.424 1.478 1.00 0.00 88 ASP A C 2
ATOM 3304 O O . ASP A 1 88 ? -7.452 8.466 1.954 1.00 0.00 88 ASP A O 2
ATOM 3313 N N . GLN A 1 89 ? -5.871 7.393 0.795 1.00 0.00 89 GLN A N 2
ATOM 3314 C CA . GLN A 1 89 ? -5.072 8.554 0.592 1.00 0.00 89 GLN A CA 2
ATOM 3315 C C . GLN A 1 89 ? -5.826 9.579 -0.209 1.00 0.00 89 GLN A C 2
ATOM 3316 O O . GLN A 1 89 ? -5.614 10.724 0.108 1.00 0.00 89 GLN A O 2
ATOM 3330 N N . ILE A 1 90 ? -6.692 9.253 -1.152 1.00 0.00 90 ILE A N 2
ATOM 3331 C CA . ILE A 1 90 ? -7.495 10.186 -1.914 1.00 0.00 90 ILE A CA 2
ATOM 3332 C C . ILE A 1 90 ? -8.391 11.000 -0.972 1.00 0.00 90 ILE A C 2
ATOM 3333 O O . ILE A 1 90 ? -8.576 12.209 -1.121 1.00 0.00 90 ILE A O 2
ATOM 3349 N N . GLN A 1 91 ? -8.950 10.352 0.038 1.00 0.00 91 GLN A N 2
ATOM 3350 C CA . GLN A 1 91 ? -9.738 11.053 1.028 1.00 0.00 91 GLN A CA 2
ATOM 3351 C C . GLN A 1 91 ? -8.879 11.707 2.098 1.00 0.00 91 GLN A C 2
ATOM 3352 O O . GLN A 1 91 ? -9.300 12.720 2.653 1.00 0.00 91 GLN A O 2
ATOM 3366 N N . GLN A 1 92 ? -7.694 11.159 2.352 1.00 0.00 92 GLN A N 2
ATOM 3367 C CA . GLN A 1 92 ? -6.803 11.667 3.366 1.00 0.00 92 GLN A CA 2
ATOM 3368 C C . GLN A 1 92 ? -6.130 12.941 2.868 1.00 0.00 92 GLN A C 2
ATOM 3369 O O . GLN A 1 92 ? -6.118 13.968 3.531 1.00 0.00 92 GLN A O 2
ATOM 3383 N N . GLY A 1 93 ? -5.428 12.854 1.748 1.00 0.00 93 GLY A N 2
ATOM 3384 C CA . GLY A 1 93 ? -4.797 13.955 1.076 1.00 0.00 93 GLY A CA 2
ATOM 3385 C C . GLY A 1 93 ? -5.808 14.917 0.448 1.00 0.00 93 GLY A C 2
ATOM 3386 O O . GLY A 1 93 ? -7.025 14.746 0.485 1.00 0.00 93 GLY A O 2
ATOM 3390 N N . GLN A 1 94 ? -5.281 15.906 -0.260 1.00 0.00 94 GLN A N 2
ATOM 3391 C CA . GLN A 1 94 ? -6.106 16.875 -0.967 1.00 0.00 94 GLN A CA 2
ATOM 3392 C C . GLN A 1 94 ? -6.477 16.364 -2.352 1.00 0.00 94 GLN A C 2
ATOM 3393 O O . GLN A 1 94 ? -6.365 17.046 -3.352 1.00 0.00 94 GLN A O 2
ATOM 3407 N N . LEU A 1 95 ? -6.874 15.113 -2.464 1.00 0.00 95 LEU A N 2
ATOM 3408 C CA . LEU A 1 95 ? -7.274 14.563 -3.740 1.00 0.00 95 LEU A CA 2
ATOM 3409 C C . LEU A 1 95 ? -8.758 14.818 -3.970 1.00 0.00 95 LEU A C 2
ATOM 3410 O O . LEU A 1 95 ? -9.358 14.249 -4.869 1.00 0.00 95 LEU A O 2
ATOM 3426 N N . HIS A 1 96 ? -9.401 15.594 -3.099 1.00 0.00 96 HIS A N 2
ATOM 3427 C CA . HIS A 1 96 ? -10.793 15.966 -3.242 1.00 0.00 96 HIS A CA 2
ATOM 3428 C C . HIS A 1 96 ? -10.975 17.155 -4.188 1.00 0.00 96 HIS A C 2
ATOM 3429 O O . HIS A 1 96 ? -10.025 17.671 -4.738 1.00 0.00 96 HIS A O 2
ATOM 3444 N N . GLY A 1 97 ? -12.207 17.596 -4.373 1.00 0.00 97 GLY A N 2
ATOM 3445 C CA . GLY A 1 97 ? -12.518 18.717 -5.237 1.00 0.00 97 GLY A CA 2
ATOM 3446 C C . GLY A 1 97 ? -12.591 18.254 -6.668 1.00 0.00 97 GLY A C 2
ATOM 3447 O O . GLY A 1 97 ? -13.708 18.089 -7.139 1.00 0.00 97 GLY A O 2
ATOM 3451 N N . GLU A 1 98 ? -11.443 17.927 -7.269 1.00 0.00 98 GLU A N 2
ATOM 3452 C CA . GLU A 1 98 ? -11.363 17.461 -8.655 1.00 0.00 98 GLU A CA 2
ATOM 3453 C C . GLU A 1 98 ? -9.918 17.096 -9.014 1.00 0.00 98 GLU A C 2
ATOM 3454 O O . GLU A 1 98 ? -9.274 17.585 -9.934 1.00 0.00 98 GLU A O 2
ATOM 3466 N N . GLU A 1 99 ? -9.326 16.217 -8.234 1.00 0.00 99 GLU A N 2
ATOM 3467 C CA . GLU A 1 99 ? -7.932 15.843 -8.415 1.00 0.00 99 GLU A CA 2
ATOM 3468 C C . GLU A 1 99 ? -7.713 14.450 -7.835 1.00 0.00 99 GLU A C 2
ATOM 3469 O O . GLU A 1 99 ? -6.622 14.109 -7.378 1.00 0.00 99 GLU A O 2
ATOM 3481 N N . SER A 1 100 ? -8.775 13.648 -7.786 1.00 0.00 100 SER A N 2
ATOM 3482 C CA . SER A 1 100 ? -8.711 12.276 -7.298 1.00 0.00 100 SER A CA 2
ATOM 3483 C C . SER A 1 100 ? -8.344 11.336 -8.439 1.00 0.00 100 SER A C 2
ATOM 3484 O O . SER A 1 100 ? -7.495 10.464 -8.313 1.00 0.00 100 SER A O 2
ATOM 3492 N N . GLU A 1 101 ? -8.867 11.598 -9.633 1.00 0.00 101 GLU A N 2
ATOM 3493 C CA . GLU A 1 101 ? -8.596 10.735 -10.778 1.00 0.00 101 GLU A CA 2
ATOM 3494 C C . GLU A 1 101 ? -7.154 10.919 -11.239 1.00 0.00 101 GLU A C 2
ATOM 3495 O O . GLU A 1 101 ? -6.465 9.969 -11.602 1.00 0.00 101 GLU A O 2
ATOM 3507 N N . ARG A 1 102 ? -6.625 12.146 -11.126 1.00 0.00 102 ARG A N 2
ATOM 3508 C CA . ARG A 1 102 ? -5.226 12.411 -11.442 1.00 0.00 102 ARG A CA 2
ATOM 3509 C C . ARG A 1 102 ? -4.299 11.615 -10.525 1.00 0.00 102 ARG A C 2
ATOM 3510 O O . ARG A 1 102 ? -3.110 11.503 -10.800 1.00 0.00 102 ARG A O 2
ATOM 3531 N N . VAL A 1 103 ? -4.770 11.235 -9.344 1.00 0.00 103 VAL A N 2
ATOM 3532 C CA . VAL A 1 103 ? -4.001 10.457 -8.400 1.00 0.00 103 VAL A CA 2
ATOM 3533 C C . VAL A 1 103 ? -4.036 8.982 -8.782 1.00 0.00 103 VAL A C 2
ATOM 3534 O O . VAL A 1 103 ? -3.044 8.277 -8.621 1.00 0.00 103 VAL A O 2
ATOM 3547 N N . ALA A 1 104 ? -5.087 8.554 -9.472 1.00 0.00 104 ALA A N 2
ATOM 3548 C CA . ALA A 1 104 ? -5.203 7.188 -9.937 1.00 0.00 104 ALA A CA 2
ATOM 3549 C C . ALA A 1 104 ? -4.056 6.853 -10.895 1.00 0.00 104 ALA A C 2
ATOM 3550 O O . ALA A 1 104 ? -3.402 5.816 -10.767 1.00 0.00 104 ALA A O 2
ATOM 3557 N N . GLN A 1 105 ? -3.757 7.785 -11.809 1.00 0.00 105 GLN A N 2
ATOM 3558 C CA . GLN A 1 105 ? -2.650 7.605 -12.734 1.00 0.00 105 GLN A CA 2
ATOM 3559 C C . GLN A 1 105 ? -1.316 7.671 -12.004 1.00 0.00 105 GLN A C 2
ATOM 3560 O O . GLN A 1 105 ? -0.383 6.976 -12.398 1.00 0.00 105 GLN A O 2
ATOM 3574 N N . ARG A 1 106 ? -1.234 8.508 -10.959 1.00 0.00 106 ARG A N 2
ATOM 3575 C CA . ARG A 1 106 ? -0.036 8.708 -10.186 1.00 0.00 106 ARG A CA 2
ATOM 3576 C C . ARG A 1 106 ? 0.370 7.405 -9.588 1.00 0.00 106 ARG A C 2
ATOM 3577 O O . ARG A 1 106 ? 1.467 6.977 -9.847 1.00 0.00 106 ARG A O 2
ATOM 3598 N N . ALA A 1 107 ? -0.496 6.730 -8.847 1.00 0.00 107 ALA A N 2
ATOM 3599 C CA . ALA A 1 107 ? -0.156 5.468 -8.212 1.00 0.00 107 ALA A CA 2
ATOM 3600 C C . ALA A 1 107 ? 0.347 4.480 -9.239 1.00 0.00 107 ALA A C 2
ATOM 3601 O O . ALA A 1 107 ? 1.348 3.819 -8.960 1.00 0.00 107 ALA A O 2
ATOM 3608 N N . GLY A 1 108 ? -0.255 4.505 -10.439 1.00 0.00 108 GLY A N 2
ATOM 3609 C CA . GLY A 1 108 ? 0.195 3.756 -11.589 1.00 0.00 108 GLY A CA 2
ATOM 3610 C C . GLY A 1 108 ? 1.694 3.854 -11.853 1.00 0.00 108 GLY A C 2
ATOM 3611 O O . GLY A 1 108 ? 2.317 2.878 -12.247 1.00 0.00 108 GLY A O 2
ATOM 3615 N N . GLU A 1 109 ? 2.307 4.985 -11.564 1.00 0.00 109 GLU A N 2
ATOM 3616 C CA . GLU A 1 109 ? 3.740 5.204 -11.658 1.00 0.00 109 GLU A CA 2
ATOM 3617 C C . GLU A 1 109 ? 4.502 4.153 -10.868 1.00 0.00 109 GLU A C 2
ATOM 3618 O O . GLU A 1 109 ? 5.299 3.399 -11.413 1.00 0.00 109 GLU A O 2
ATOM 3630 N N . ILE A 1 110 ? 4.163 3.986 -9.593 1.00 0.00 110 ILE A N 2
ATOM 3631 C CA . ILE A 1 110 ? 4.836 3.005 -8.760 1.00 0.00 110 ILE A CA 2
ATOM 3632 C C . ILE A 1 110 ? 4.379 1.621 -9.124 1.00 0.00 110 ILE A C 2
ATOM 3633 O O . ILE A 1 110 ? 5.137 0.656 -8.996 1.00 0.00 110 ILE A O 2
ATOM 3649 N N . VAL A 1 111 ? 3.148 1.515 -9.598 1.00 0.00 111 VAL A N 2
ATOM 3650 C CA . VAL A 1 111 ? 2.593 0.274 -10.054 1.00 0.00 111 VAL A CA 2
ATOM 3651 C C . VAL A 1 111 ? 3.445 -0.326 -11.140 1.00 0.00 111 VAL A C 2
ATOM 3652 O O . VAL A 1 111 ? 3.831 -1.491 -11.006 1.00 0.00 111 VAL A O 2
ATOM 3665 N N . SER A 1 112 ? 3.761 0.472 -12.160 1.00 0.00 112 SER A N 2
ATOM 3666 C CA . SER A 1 112 ? 4.646 0.056 -13.234 1.00 0.00 112 SER A CA 2
ATOM 3667 C C . SER A 1 112 ? 6.004 -0.406 -12.708 1.00 0.00 112 SER A C 2
ATOM 3668 O O . SER A 1 112 ? 6.626 -1.261 -13.336 1.00 0.00 112 SER A O 2
ATOM 3676 N N . SER A 1 113 ? 6.399 0.077 -11.529 1.00 0.00 113 SER A N 2
ATOM 3677 C CA . SER A 1 113 ? 7.633 -0.307 -10.895 1.00 0.00 113 SER A CA 2
ATOM 3678 C C . SER A 1 113 ? 7.501 -1.662 -10.236 1.00 0.00 113 SER A C 2
ATOM 3679 O O . SER A 1 113 ? 7.955 -2.658 -10.774 1.00 0.00 113 SER A O 2
ATOM 3687 N N . CYS A 1 114 ? 6.885 -1.724 -9.059 1.00 0.00 114 CYS A N 2
ATOM 3688 C CA . CYS A 1 114 ? 6.668 -2.964 -8.341 1.00 0.00 114 CYS A CA 2
ATOM 3689 C C . CYS A 1 114 ? 5.362 -2.854 -7.567 1.00 0.00 114 CYS A C 2
ATOM 3690 O O . CYS A 1 114 ? 5.245 -3.323 -6.445 1.00 0.00 114 CYS A O 2
ATOM 3697 N N . GLY A 1 115 ? 4.362 -2.205 -8.151 1.00 0.00 115 GLY A N 2
ATOM 3698 C CA . GLY A 1 115 ? 3.066 -2.031 -7.517 1.00 0.00 115 GLY A CA 2
ATOM 3699 C C . GLY A 1 115 ? 1.969 -2.524 -8.434 1.00 0.00 115 GLY A C 2
ATOM 3700 O O . GLY A 1 115 ? 0.827 -2.116 -8.280 1.00 0.00 115 GLY A O 2
ATOM 3704 N N . VAL A 1 116 ? 2.283 -3.413 -9.376 1.00 0.00 116 VAL A N 2
ATOM 3705 C CA . VAL A 1 116 ? 1.338 -4.008 -10.311 1.00 0.00 116 VAL A CA 2
ATOM 3706 C C . VAL A 1 116 ? 0.371 -4.948 -9.632 1.00 0.00 116 VAL A C 2
ATOM 3707 O O . VAL A 1 116 ? 0.713 -6.097 -9.413 1.00 0.00 116 VAL A O 2
ATOM 3720 N N . ARG A 1 117 ? -0.826 -4.481 -9.296 1.00 0.00 117 ARG A N 2
ATOM 3721 C CA . ARG A 1 117 ? -1.794 -5.302 -8.575 1.00 0.00 117 ARG A CA 2
ATOM 3722 C C . ARG A 1 117 ? -3.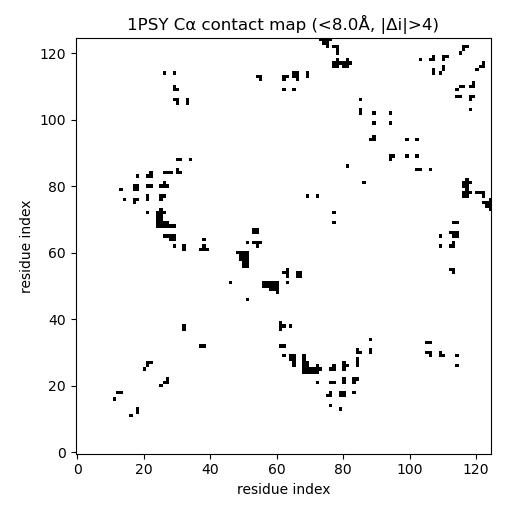172 -5.023 -9.054 1.00 0.00 117 ARG A C 2
ATOM 3723 O O . ARG A 1 117 ? -3.448 -5.506 -10.121 1.00 0.00 117 ARG A O 2
ATOM 3744 N N . CYS A 1 118 ? -3.924 -4.144 -8.396 1.00 0.00 118 CYS A N 2
ATOM 3745 C CA . CYS A 1 118 ? -5.239 -3.707 -8.821 1.00 0.00 118 CYS A CA 2
ATOM 3746 C C . CYS A 1 118 ? -5.162 -2.410 -9.600 1.00 0.00 118 CYS A C 2
ATOM 3747 O O . CYS A 1 118 ? -6.192 -1.874 -9.989 1.00 0.00 118 CYS A O 2
ATOM 3754 N N . MET A 1 119 ? -3.947 -1.884 -9.752 1.00 0.00 119 MET A N 2
ATOM 3755 C CA . MET A 1 119 ? -3.712 -0.672 -10.495 1.00 0.00 119 MET A CA 2
ATOM 3756 C C . MET A 1 119 ? -3.295 -0.955 -11.930 1.00 0.00 119 MET A C 2
ATOM 3757 O O . MET A 1 119 ? -2.848 -0.066 -12.638 1.00 0.00 119 MET A O 2
ATOM 3771 N N . ARG A 1 120 ? -3.297 -2.228 -12.316 1.00 0.00 120 ARG A N 2
ATOM 3772 C CA . ARG A 1 120 ? -2.951 -2.658 -13.648 1.00 0.00 120 ARG A CA 2
ATOM 3773 C C . ARG A 1 120 ? -3.559 -4.014 -13.922 1.00 0.00 120 ARG A C 2
ATOM 3774 O O . ARG A 1 120 ? -4.174 -4.198 -14.956 1.00 0.00 120 ARG A O 2
ATOM 3795 N N . GLN A 1 121 ? -3.228 -4.983 -13.073 1.00 0.00 121 GLN A N 2
ATOM 3796 C CA . GLN A 1 121 ? -3.728 -6.335 -13.210 1.00 0.00 121 GLN A CA 2
ATOM 3797 C C . GLN A 1 121 ? -4.972 -6.553 -12.344 1.00 0.00 121 GLN A C 2
ATOM 3798 O O . GLN A 1 121 ? -5.590 -5.631 -11.804 1.00 0.00 121 GLN A O 2
ATOM 3812 N N . THR A 1 122 ? -5.369 -7.807 -12.247 1.00 0.00 122 THR A N 2
ATOM 3813 C CA . THR A 1 122 ? -6.526 -8.218 -11.482 1.00 0.00 122 THR A CA 2
ATOM 3814 C C . THR A 1 122 ? -6.064 -8.700 -10.112 1.00 0.00 122 THR A C 2
ATOM 3815 O O . THR A 1 122 ? -4.950 -8.408 -9.667 1.00 0.00 122 THR A O 2
ATOM 3826 N N . ARG A 1 123 ? -6.943 -9.386 -9.387 1.00 0.00 123 ARG A N 2
ATOM 3827 C CA . ARG A 1 123 ? -6.638 -9.921 -8.073 1.00 0.00 123 ARG A CA 2
ATOM 3828 C C . ARG A 1 123 ? -5.950 -11.244 -8.253 1.00 0.00 123 ARG A C 2
ATOM 3829 O O . ARG A 1 123 ? -6.686 -12.194 -8.455 1.00 0.00 123 ARG A O 2
ATOM 3850 N N . THR A 1 124 ? -4.620 -11.226 -8.365 1.00 0.00 124 THR A N 2
ATOM 3851 C CA . THR A 1 124 ? -3.765 -12.415 -8.479 1.00 0.00 124 THR A CA 2
ATOM 3852 C C . THR A 1 124 ? -4.174 -13.585 -7.608 1.00 0.00 124 THR A C 2
ATOM 3853 O O . THR A 1 124 ? -4.951 -14.377 -8.128 1.00 0.00 124 THR A O 2
ATOM 3864 N N . ASN A 1 125 ? -3.796 -13.575 -6.324 1.00 0.00 125 ASN A N 2
ATOM 3865 C CA . ASN A 1 125 ? -4.219 -14.500 -5.286 1.00 0.00 125 ASN A CA 2
ATOM 3866 C C . ASN A 1 125 ? -3.429 -15.806 -5.466 1.00 0.00 125 ASN A C 2
ATOM 3867 O O . ASN A 1 125 ? -3.837 -16.593 -6.335 1.00 0.00 125 ASN A O 2
ATOM 3879 N N . ALA A 1 1 ? 10.524 -15.693 2.866 1.00 0.00 1 ALA A N 3
ATOM 3880 C CA . ALA A 1 1 ? 10.373 -15.402 1.435 1.00 0.00 1 ALA A CA 3
ATOM 3881 C C . ALA A 1 1 ? 9.242 -14.409 1.238 1.00 0.00 1 ALA A C 3
ATOM 3882 O O . ALA A 1 1 ? 9.458 -13.339 0.681 1.00 0.00 1 ALA A O 3
ATOM 3891 N N . GLU A 1 2 ? 8.077 -14.725 1.808 1.00 0.00 2 GLU A N 3
ATOM 3892 C CA . GLU A 1 2 ? 6.913 -13.857 1.688 1.00 0.00 2 GLU A CA 3
ATOM 3893 C C . GLU A 1 2 ? 6.117 -13.885 2.986 1.00 0.00 2 GLU A C 3
ATOM 3894 O O . GLU A 1 2 ? 6.314 -13.039 3.863 1.00 0.00 2 GLU A O 3
ATOM 3906 N N . PHE A 1 3 ? 5.272 -14.909 3.141 1.00 0.00 3 PHE A N 3
ATOM 3907 C CA . PHE A 1 3 ? 4.427 -15.052 4.305 1.00 0.00 3 PHE A CA 3
ATOM 3908 C C . PHE A 1 3 ? 3.702 -16.389 4.295 1.00 0.00 3 PHE A C 3
ATOM 3909 O O . PHE A 1 3 ? 3.897 -17.194 3.386 1.00 0.00 3 PHE A O 3
ATOM 3926 N N . MET A 1 4 ? 2.917 -16.630 5.342 1.00 0.00 4 MET A N 3
ATOM 3927 C CA . MET A 1 4 ? 2.135 -17.841 5.452 1.00 0.00 4 MET A CA 3
ATOM 3928 C C . MET A 1 4 ? 0.675 -17.611 5.092 1.00 0.00 4 MET A C 3
ATOM 3929 O O . MET A 1 4 ? 0.292 -16.523 4.670 1.00 0.00 4 MET A O 3
ATOM 3943 N N . GLU A 1 5 ? -0.138 -18.637 5.317 1.00 0.00 5 GLU A N 3
ATOM 3944 C CA . GLU A 1 5 ? -1.561 -18.557 5.071 1.00 0.00 5 GLU A CA 3
ATOM 3945 C C . GLU A 1 5 ? -2.334 -18.530 6.369 1.00 0.00 5 GLU A C 3
ATOM 3946 O O . GLU A 1 5 ? -1.803 -18.900 7.415 1.00 0.00 5 GLU A O 3
ATOM 3958 N N . SER A 1 6 ? -3.581 -18.068 6.297 1.00 0.00 6 SER A N 3
ATOM 3959 C CA . SER A 1 6 ? -4.448 -17.981 7.456 1.00 0.00 6 SER A CA 3
ATOM 3960 C C . SER A 1 6 ? -5.718 -17.232 7.093 1.00 0.00 6 SER A C 3
ATOM 3961 O O . SER A 1 6 ? -5.754 -16.453 6.137 1.00 0.00 6 SER A O 3
ATOM 3969 N N . LYS A 1 7 ? -6.785 -17.474 7.859 1.00 0.00 7 LYS A N 3
ATOM 3970 C CA . LYS A 1 7 ? -8.064 -16.809 7.658 1.00 0.00 7 LYS A CA 3
ATOM 3971 C C . LYS A 1 7 ? -8.974 -17.098 8.844 1.00 0.00 7 LYS A C 3
ATOM 3972 O O . LYS A 1 7 ? -8.749 -18.054 9.583 1.00 0.00 7 LYS A O 3
ATOM 3991 N N . GLY A 1 8 ? -10.059 -16.331 8.944 1.00 0.00 8 GLY A N 3
ATOM 3992 C CA . GLY A 1 8 ? -11.011 -16.488 10.024 1.00 0.00 8 GLY A CA 3
ATOM 3993 C C . GLY A 1 8 ? -10.629 -15.659 11.233 1.00 0.00 8 GLY A C 3
ATOM 3994 O O . GLY A 1 8 ? -9.703 -15.995 11.949 1.00 0.00 8 GLY A O 3
ATOM 3998 N N . GLU A 1 9 ? -11.327 -14.541 11.418 1.00 0.00 9 GLU A N 3
ATOM 3999 C CA . GLU A 1 9 ? -11.084 -13.675 12.560 1.00 0.00 9 GLU A CA 3
ATOM 4000 C C . GLU A 1 9 ? -12.219 -12.675 12.717 1.00 0.00 9 GLU A C 3
ATOM 4001 O O . GLU A 1 9 ? -12.865 -12.594 13.760 1.00 0.00 9 GLU A O 3
ATOM 4013 N N . ARG A 1 10 ? -12.487 -11.903 11.655 1.00 0.00 10 ARG A N 3
ATOM 4014 C CA . ARG A 1 10 ? -13.563 -10.927 11.649 1.00 0.00 10 ARG A CA 3
ATOM 4015 C C . ARG A 1 10 ? -13.957 -10.564 10.233 1.00 0.00 10 ARG A C 3
ATOM 4016 O O . ARG A 1 10 ? -13.215 -10.834 9.297 1.00 0.00 10 ARG A O 3
ATOM 4037 N N . GLU A 1 11 ? -15.143 -9.999 10.091 1.00 0.00 11 GLU A N 3
ATOM 4038 C CA . GLU A 1 11 ? -15.639 -9.579 8.796 1.00 0.00 11 GLU A CA 3
ATOM 4039 C C . GLU A 1 11 ? -15.177 -8.153 8.476 1.00 0.00 11 GLU A C 3
ATOM 4040 O O . GLU A 1 11 ? -14.231 -7.635 9.071 1.00 0.00 11 GLU A O 3
ATOM 4052 N N . GLY A 1 12 ? -15.872 -7.497 7.546 1.00 0.00 12 GLY A N 3
ATOM 4053 C CA . GLY A 1 12 ? -15.581 -6.139 7.158 1.00 0.00 12 GLY A CA 3
ATOM 4054 C C . GLY A 1 12 ? -15.718 -5.985 5.660 1.00 0.00 12 GLY A C 3
ATOM 4055 O O . GLY A 1 12 ? -16.269 -6.836 4.965 1.00 0.00 12 GLY A O 3
ATOM 4059 N N . SER A 1 13 ? -15.185 -4.876 5.151 1.00 0.00 13 SER A N 3
ATOM 4060 C CA . SER A 1 13 ? -15.213 -4.590 3.719 1.00 0.00 13 SER A CA 3
ATOM 4061 C C . SER A 1 13 ? -13.991 -5.175 3.024 1.00 0.00 13 SER A C 3
ATOM 4062 O O . SER A 1 13 ? -13.454 -4.591 2.087 1.00 0.00 13 SER A O 3
ATOM 4070 N N . SER A 1 14 ? -13.469 -6.276 3.557 1.00 0.00 14 SER A N 3
ATOM 4071 C CA . SER A 1 14 ? -12.297 -6.925 3.012 1.00 0.00 14 SER A CA 3
ATOM 4072 C C . SER A 1 14 ? -12.164 -8.317 3.584 1.00 0.00 14 SER A C 3
ATOM 4073 O O . SER A 1 14 ? -13.077 -8.780 4.266 1.00 0.00 14 SER A O 3
ATOM 4081 N N . SER A 1 15 ? -11.030 -8.975 3.289 1.00 0.00 15 SER A N 3
ATOM 4082 C CA . SER A 1 15 ? -10.735 -10.300 3.798 1.00 0.00 15 SER A CA 3
ATOM 4083 C C . SER A 1 15 ? -10.826 -10.330 5.324 1.00 0.00 15 SER A C 3
ATOM 4084 O O . SER A 1 15 ? -11.226 -9.365 5.968 1.00 0.00 15 SER A O 3
ATOM 4092 N N . GLN A 1 16 ? -10.312 -11.398 5.926 1.00 0.00 16 GLN A N 3
ATOM 4093 C CA . GLN A 1 16 ? -10.325 -11.536 7.366 1.00 0.00 16 GLN A CA 3
ATOM 4094 C C . GLN A 1 16 ? -9.996 -10.198 8.038 1.00 0.00 16 GLN A C 3
ATOM 4095 O O . GLN A 1 16 ? -10.781 -9.681 8.822 1.00 0.00 16 GLN A O 3
ATOM 4109 N N . GLN A 1 17 ? -8.831 -9.636 7.712 1.00 0.00 17 GLN A N 3
ATOM 4110 C CA . GLN A 1 17 ? -8.417 -8.362 8.260 1.00 0.00 17 GLN A CA 3
ATOM 4111 C C . GLN A 1 17 ? -7.083 -7.946 7.656 1.00 0.00 17 GLN A C 3
ATOM 4112 O O . GLN A 1 17 ? -6.115 -7.612 8.338 1.00 0.00 17 GLN A O 3
ATOM 4126 N N . CYS A 1 18 ? -6.994 -8.009 6.328 1.00 0.00 18 CYS A N 3
ATOM 4127 C CA . CYS A 1 18 ? -5.779 -7.639 5.638 1.00 0.00 18 CYS A CA 3
ATOM 4128 C C . CYS A 1 18 ? -5.745 -6.156 5.596 1.00 0.00 18 CYS A C 3
ATOM 4129 O O . CYS A 1 18 ? -4.685 -5.645 5.861 1.00 0.00 18 CYS A O 3
ATOM 4136 N N . ARG A 1 19 ? -6.844 -5.440 5.394 1.00 0.00 19 ARG A N 3
ATOM 4137 C CA . ARG A 1 19 ? -6.888 -3.990 5.349 1.00 0.00 19 ARG A CA 3
ATOM 4138 C C . ARG A 1 19 ? -6.025 -3.411 6.441 1.00 0.00 19 ARG A C 3
ATOM 4139 O O . ARG A 1 19 ? -5.539 -2.335 6.218 1.00 0.00 19 ARG A O 3
ATOM 4160 N N . GLN A 1 20 ? -5.857 -4.081 7.572 1.00 0.00 20 GLN A N 3
ATOM 4161 C CA . GLN A 1 20 ? -4.985 -3.669 8.625 1.00 0.00 20 GLN A CA 3
ATOM 4162 C C . GLN A 1 20 ? -3.526 -3.862 8.271 1.00 0.00 20 GLN A C 3
ATOM 4163 O O . GLN A 1 20 ? -2.777 -2.917 8.130 1.00 0.00 20 GLN A O 3
ATOM 4177 N N . GLU A 1 21 ? -3.074 -5.102 8.166 1.00 0.00 21 GLU A N 3
ATOM 4178 C CA . GLU A 1 21 ? -1.694 -5.408 7.831 1.00 0.00 21 GLU A CA 3
ATOM 4179 C C . GLU A 1 21 ? -1.316 -4.806 6.499 1.00 0.00 21 GLU A C 3
ATOM 4180 O O . GLU A 1 21 ? -0.199 -4.414 6.306 1.00 0.00 21 GLU A O 3
ATOM 4192 N N . VAL A 1 22 ? -2.261 -4.592 5.608 1.00 0.00 22 VAL A N 3
ATOM 4193 C CA . VAL A 1 22 ? -2.099 -3.988 4.315 1.00 0.00 22 VAL A CA 3
ATOM 4194 C C . VAL A 1 22 ? -1.607 -2.583 4.506 1.00 0.00 22 VAL A C 3
ATOM 4195 O O . VAL A 1 22 ? -0.839 -2.105 3.697 1.00 0.00 22 VAL A O 3
ATOM 4208 N N . GLN A 1 23 ? -1.947 -1.951 5.622 1.00 0.00 23 GLN A N 3
ATOM 4209 C CA . GLN A 1 23 ? -1.487 -0.628 5.955 1.00 0.00 23 GLN A CA 3
ATOM 4210 C C . GLN A 1 23 ? -0.019 -0.625 6.350 1.00 0.00 23 GLN A C 3
ATOM 4211 O O . GLN A 1 23 ? 0.571 0.421 6.621 1.00 0.00 23 GLN A O 3
ATOM 4225 N N . ARG A 1 24 ? 0.601 -1.806 6.363 1.00 0.00 24 ARG A N 3
ATOM 4226 C CA . ARG A 1 24 ? 1.983 -1.992 6.743 1.00 0.00 24 ARG A CA 3
ATOM 4227 C C . ARG A 1 24 ? 2.516 -3.296 6.165 1.00 0.00 24 ARG A C 3
ATOM 4228 O O . ARG A 1 24 ? 3.108 -4.110 6.872 1.00 0.00 24 ARG A O 3
ATOM 4249 N N . LYS A 1 25 ? 2.292 -3.516 4.874 1.00 0.00 25 LYS A N 3
ATOM 4250 C CA . LYS A 1 25 ? 2.761 -4.718 4.215 1.00 0.00 25 LYS A CA 3
ATOM 4251 C C . LYS A 1 25 ? 2.464 -4.611 2.756 1.00 0.00 25 LYS A C 3
ATOM 4252 O O . LYS A 1 25 ? 3.392 -4.356 2.030 1.00 0.00 25 LYS A O 3
ATOM 4271 N N . ASP A 1 26 ? 1.211 -4.797 2.360 1.00 0.00 26 ASP A N 3
ATOM 4272 C CA . ASP A 1 26 ? 0.775 -4.782 0.993 1.00 0.00 26 ASP A CA 3
ATOM 4273 C C . ASP A 1 26 ? 1.045 -3.411 0.426 1.00 0.00 26 ASP A C 3
ATOM 4274 O O . ASP A 1 26 ? 1.948 -2.707 0.818 1.00 0.00 26 ASP A O 3
ATOM 4283 N N . LEU A 1 27 ? 0.252 -2.953 -0.520 1.00 0.00 27 LEU A N 3
ATOM 4284 C CA . LEU A 1 27 ? 0.415 -1.675 -1.165 1.00 0.00 27 LEU A CA 3
ATOM 4285 C C . LEU A 1 27 ? 0.263 -0.616 -0.095 1.00 0.00 27 LEU A C 3
ATOM 4286 O O . LEU A 1 27 ? -0.781 -0.038 0.042 1.00 0.00 27 LEU A O 3
ATOM 4302 N N . SER A 1 28 ? 1.323 -0.292 0.621 1.00 0.00 28 SER A N 3
ATOM 4303 C CA . SER A 1 28 ? 1.308 0.614 1.741 1.00 0.00 28 SER A CA 3
ATOM 4304 C C . SER A 1 28 ? 2.556 1.457 1.636 1.00 0.00 28 SER A C 3
ATOM 4305 O O . SER A 1 28 ? 3.227 1.755 2.617 1.00 0.00 28 SER A O 3
ATOM 4313 N N . SER A 1 29 ? 2.851 1.947 0.435 1.00 0.00 29 SER A N 3
ATOM 4314 C CA . SER A 1 29 ? 4.011 2.790 0.217 1.00 0.00 29 SER A CA 3
ATOM 4315 C C . SER A 1 29 ? 4.022 3.261 -1.210 1.00 0.00 29 SER A C 3
ATOM 4316 O O . SER A 1 29 ? 4.402 4.390 -1.447 1.00 0.00 29 SER A O 3
ATOM 4324 N N . CYS A 1 30 ? 3.577 2.438 -2.157 1.00 0.00 30 CYS A N 3
ATOM 4325 C CA . CYS A 1 30 ? 3.531 2.800 -3.559 1.00 0.00 30 CYS A CA 3
ATOM 4326 C C . CYS A 1 30 ? 2.762 4.100 -3.707 1.00 0.00 30 CYS A C 3
ATOM 4327 O O . CYS A 1 30 ? 3.278 5.078 -4.218 1.00 0.00 30 CYS A O 3
ATOM 4334 N N . GLU A 1 31 ? 1.540 4.123 -3.190 1.00 0.00 31 GLU A N 3
ATOM 4335 C CA . GLU A 1 31 ? 0.730 5.323 -3.248 1.00 0.00 31 GLU A CA 3
ATOM 4336 C C . GLU A 1 31 ? 1.275 6.374 -2.279 1.00 0.00 31 GLU A C 3
ATOM 4337 O O . GLU A 1 31 ? 1.305 7.571 -2.504 1.00 0.00 31 GLU A O 3
ATOM 4349 N N . ARG A 1 32 ? 1.850 5.942 -1.167 1.00 0.00 32 ARG A N 3
ATOM 4350 C CA . ARG A 1 32 ? 2.440 6.840 -0.202 1.00 0.00 32 ARG A CA 3
ATOM 4351 C C . ARG A 1 32 ? 3.549 7.626 -0.848 1.00 0.00 32 ARG A C 3
ATOM 4352 O O . ARG A 1 32 ? 3.683 8.775 -0.526 1.00 0.00 32 ARG A O 3
ATOM 4373 N N . TYR A 1 33 ? 4.348 7.044 -1.711 1.00 0.00 33 TYR A N 3
ATOM 4374 C CA . TYR A 1 33 ? 5.447 7.676 -2.388 1.00 0.00 33 TYR A CA 3
ATOM 4375 C C . TYR A 1 33 ? 4.982 8.932 -3.097 1.00 0.00 33 TYR A C 3
ATOM 4376 O O . TYR A 1 33 ? 5.538 10.003 -2.879 1.00 0.00 33 TYR A O 3
ATOM 4394 N N . LEU A 1 34 ? 3.922 8.798 -3.901 1.00 0.00 34 LEU A N 3
ATOM 4395 C CA . LEU A 1 34 ? 3.371 9.931 -4.612 1.00 0.00 34 LEU A CA 3
ATOM 4396 C C . LEU A 1 34 ? 2.603 10.821 -3.641 1.00 0.00 34 LEU A C 3
ATOM 4397 O O . LEU A 1 34 ? 2.440 12.016 -3.893 1.00 0.00 34 LEU A O 3
ATOM 4413 N N . ARG A 1 35 ? 2.098 10.234 -2.543 1.00 0.00 35 ARG A N 3
ATOM 4414 C CA . ARG A 1 35 ? 1.351 10.958 -1.543 1.00 0.00 35 ARG A CA 3
ATOM 4415 C C . ARG A 1 35 ? 2.297 11.887 -0.805 1.00 0.00 35 ARG A C 3
ATOM 4416 O O . ARG A 1 35 ? 1.897 12.973 -0.415 1.00 0.00 35 ARG A O 3
ATOM 4437 N N . GLN A 1 36 ? 3.479 11.393 -0.448 1.00 0.00 36 GLN A N 3
ATOM 4438 C CA . GLN A 1 36 ? 4.472 12.124 0.277 1.00 0.00 36 GLN A CA 3
ATOM 4439 C C . GLN A 1 36 ? 5.236 13.041 -0.669 1.00 0.00 36 GLN A C 3
ATOM 4440 O O . GLN A 1 36 ? 4.783 13.351 -1.771 1.00 0.00 36 GLN A O 3
ATOM 4454 N N . SER A 1 37 ? 6.358 13.572 -0.177 1.00 0.00 37 SER A N 3
ATOM 4455 C CA . SER A 1 37 ? 7.198 14.446 -0.964 1.00 0.00 37 SER A CA 3
ATOM 4456 C C . SER A 1 37 ? 8.154 13.644 -1.837 1.00 0.00 37 SER A C 3
ATOM 4457 O O . SER A 1 37 ? 7.888 12.513 -2.218 1.00 0.00 37 SER A O 3
ATOM 4465 N N . SER A 1 38 ? 9.318 14.227 -2.123 1.00 0.00 38 SER A N 3
ATOM 4466 C CA . SER A 1 38 ? 10.349 13.594 -2.922 1.00 0.00 38 SER A CA 3
ATOM 4467 C C . SER A 1 38 ? 11.682 13.623 -2.186 1.00 0.00 38 SER A C 3
ATOM 4468 O O . SER A 1 38 ? 12.728 13.944 -2.749 1.00 0.00 38 SER A O 3
ATOM 4476 N N . SER A 1 39 ? 11.646 13.387 -0.870 1.00 0.00 39 SER A N 3
ATOM 4477 C CA . SER A 1 39 ? 12.848 13.381 -0.061 1.00 0.00 39 SER A CA 3
ATOM 4478 C C . SER A 1 39 ? 13.562 12.037 -0.188 1.00 0.00 39 SER A C 3
ATOM 4479 O O . SER A 1 39 ? 13.293 11.234 -1.083 1.00 0.00 39 SER A O 3
ATOM 4487 N N . ARG A 1 40 ? 14.516 11.790 0.719 1.00 0.00 40 ARG A N 3
ATOM 4488 C CA . ARG A 1 40 ? 15.252 10.543 0.753 1.00 0.00 40 ARG A CA 3
ATOM 4489 C C . ARG A 1 40 ? 16.034 10.434 2.035 1.00 0.00 40 ARG A C 3
ATOM 4490 O O . ARG A 1 40 ? 17.114 11.008 2.146 1.00 0.00 40 ARG A O 3
ATOM 4511 N N . ARG A 1 41 ? 15.481 9.717 3.009 1.00 0.00 41 ARG A N 3
ATOM 4512 C CA . ARG A 1 41 ? 16.136 9.491 4.286 1.00 0.00 41 ARG A CA 3
ATOM 4513 C C . ARG A 1 41 ? 15.269 8.619 5.170 1.00 0.00 41 ARG A C 3
ATOM 4514 O O . ARG A 1 41 ? 14.059 8.587 4.999 1.00 0.00 41 ARG A O 3
ATOM 4535 N N . SER A 1 42 ? 15.896 7.963 6.132 1.00 0.00 42 SER A N 3
ATOM 4536 C CA . SER A 1 42 ? 15.188 7.126 7.083 1.00 0.00 42 SER A CA 3
ATOM 4537 C C . SER A 1 42 ? 16.139 6.660 8.164 1.00 0.00 42 SER A C 3
ATOM 4538 O O . SER A 1 42 ? 17.326 6.459 7.928 1.00 0.00 42 SER A O 3
ATOM 4546 N N . THR A 1 43 ? 15.630 6.564 9.378 1.00 0.00 43 THR A N 3
ATOM 4547 C CA . THR A 1 43 ? 16.401 6.161 10.542 1.00 0.00 43 THR A CA 3
ATOM 4548 C C . THR A 1 43 ? 16.746 4.675 10.446 1.00 0.00 43 THR A C 3
ATOM 4549 O O . THR A 1 43 ? 15.949 3.790 10.748 1.00 0.00 43 THR A O 3
ATOM 4560 N N . GLY A 1 44 ? 17.954 4.389 9.974 1.00 0.00 44 GLY A N 3
ATOM 4561 C CA . GLY A 1 44 ? 18.420 3.024 9.816 1.00 0.00 44 GLY A CA 3
ATOM 4562 C C . GLY A 1 44 ? 19.922 2.984 9.634 1.00 0.00 44 GLY A C 3
ATOM 4563 O O . GLY A 1 44 ? 20.661 3.423 10.507 1.00 0.00 44 GLY A O 3
ATOM 4567 N N . GLU A 1 45 ? 20.351 2.483 8.481 1.00 0.00 45 GLU A N 3
ATOM 4568 C CA . GLU A 1 45 ? 21.767 2.407 8.159 1.00 0.00 45 GLU A CA 3
ATOM 4569 C C . GLU A 1 45 ? 21.969 2.132 6.677 1.00 0.00 45 GLU A C 3
ATOM 4570 O O . GLU A 1 45 ? 22.591 2.924 5.980 1.00 0.00 45 GLU A O 3
ATOM 4582 N N . GLU A 1 46 ? 21.346 1.061 6.179 1.00 0.00 46 GLU A N 3
ATOM 4583 C CA . GLU A 1 46 ? 21.462 0.695 4.788 1.00 0.00 46 GLU A CA 3
ATOM 4584 C C . GLU A 1 46 ? 20.141 0.129 4.309 1.00 0.00 46 GLU A C 3
ATOM 4585 O O . GLU A 1 46 ? 19.643 -0.893 4.799 1.00 0.00 46 GLU A O 3
ATOM 4597 N N . VAL A 1 47 ? 19.552 0.788 3.314 1.00 0.00 47 VAL A N 3
ATOM 4598 C CA . VAL A 1 47 ? 18.272 0.384 2.747 1.00 0.00 47 VAL A CA 3
ATOM 4599 C C . VAL A 1 47 ? 18.494 -0.754 1.768 1.00 0.00 47 VAL A C 3
ATOM 4600 O O . VAL A 1 47 ? 18.092 -0.683 0.613 1.00 0.00 47 VAL A O 3
ATOM 4613 N N . LEU A 1 48 ? 19.170 -1.815 2.221 1.00 0.00 48 LEU A N 3
ATOM 4614 C CA . LEU A 1 48 ? 19.485 -2.975 1.410 1.00 0.00 48 LEU A CA 3
ATOM 4615 C C . LEU A 1 48 ? 20.103 -4.047 2.306 1.00 0.00 48 LEU A C 3
ATOM 4616 O O . LEU A 1 48 ? 20.940 -4.860 1.930 1.00 0.00 48 LEU A O 3
ATOM 4632 N N . ARG A 1 49 ? 19.671 -4.127 3.554 1.00 0.00 49 ARG A N 3
ATOM 4633 C CA . ARG A 1 49 ? 20.181 -5.122 4.485 1.00 0.00 49 ARG A CA 3
ATOM 4634 C C . ARG A 1 49 ? 19.394 -6.418 4.364 1.00 0.00 49 ARG A C 3
ATOM 4635 O O . ARG A 1 49 ? 19.229 -7.143 5.339 1.00 0.00 49 ARG A O 3
ATOM 4656 N N . MET A 1 50 ? 18.856 -6.690 3.180 1.00 0.00 50 MET A N 3
ATOM 4657 C CA . MET A 1 50 ? 18.106 -7.902 2.937 1.00 0.00 50 MET A CA 3
ATOM 4658 C C . MET A 1 50 ? 18.454 -8.518 1.587 1.00 0.00 50 MET A C 3
ATOM 4659 O O . MET A 1 50 ? 17.626 -8.590 0.685 1.00 0.00 50 MET A O 3
ATOM 4673 N N . PRO A 1 51 ? 19.724 -8.915 1.422 1.00 0.00 51 PRO A N 3
ATOM 4674 C CA . PRO A 1 51 ? 20.189 -9.532 0.195 1.00 0.00 51 PRO A CA 3
ATOM 4675 C C . PRO A 1 51 ? 19.671 -10.954 0.036 1.00 0.00 51 PRO A C 3
ATOM 4676 O O . PRO A 1 51 ? 20.412 -11.913 0.180 1.00 0.00 51 PRO A O 3
ATOM 4687 N N . GLY A 1 52 ? 18.374 -11.078 -0.226 1.00 0.00 52 GLY A N 3
ATOM 4688 C CA . GLY A 1 52 ? 17.739 -12.369 -0.404 1.00 0.00 52 GLY A CA 3
ATOM 4689 C C . GLY A 1 52 ? 17.099 -12.483 -1.773 1.00 0.00 52 GLY A C 3
ATOM 4690 O O . GLY A 1 52 ? 16.617 -13.563 -2.101 1.00 0.00 52 GLY A O 3
ATOM 4694 N N . ASP A 1 53 ? 17.130 -11.394 -2.549 1.00 0.00 53 ASP A N 3
ATOM 4695 C CA . ASP A 1 53 ? 16.502 -11.349 -3.851 1.00 0.00 53 ASP A CA 3
ATOM 4696 C C . ASP A 1 53 ? 16.510 -9.958 -4.384 1.00 0.00 53 ASP A C 3
ATOM 4697 O O . ASP A 1 53 ? 15.860 -9.136 -3.793 1.00 0.00 53 ASP A O 3
ATOM 4706 N N . GLU A 1 54 ? 17.293 -9.638 -5.393 1.00 0.00 54 GLU A N 3
ATOM 4707 C CA . GLU A 1 54 ? 17.348 -8.317 -5.988 1.00 0.00 54 GLU A CA 3
ATOM 4708 C C . GLU A 1 54 ? 15.980 -7.615 -5.967 1.00 0.00 54 GLU A C 3
ATOM 4709 O O . GLU A 1 54 ? 15.007 -8.000 -6.612 1.00 0.00 54 GLU A O 3
ATOM 4721 N N . ASN A 1 55 ? 15.864 -6.601 -5.124 1.00 0.00 55 ASN A N 3
ATOM 4722 C CA . ASN A 1 55 ? 14.611 -5.897 -4.967 1.00 0.00 55 ASN A CA 3
ATOM 4723 C C . ASN A 1 55 ? 14.753 -4.500 -5.541 1.00 0.00 55 ASN A C 3
ATOM 4724 O O . ASN A 1 55 ? 14.258 -3.544 -4.956 1.00 0.00 55 ASN A O 3
ATOM 4735 N N . GLN A 1 56 ? 15.551 -4.371 -6.596 1.00 0.00 56 GLN A N 3
ATOM 4736 C CA . GLN A 1 56 ? 15.814 -3.097 -7.224 1.00 0.00 56 GLN A CA 3
ATOM 4737 C C . GLN A 1 56 ? 15.078 -3.006 -8.553 1.00 0.00 56 GLN A C 3
ATOM 4738 O O . GLN A 1 56 ? 14.666 -4.014 -9.122 1.00 0.00 56 GLN A O 3
ATOM 4752 N N . GLN A 1 57 ? 14.972 -1.785 -9.071 1.00 0.00 57 GLN A N 3
ATOM 4753 C CA . GLN A 1 57 ? 14.322 -1.554 -10.344 1.00 0.00 57 GLN A CA 3
ATOM 4754 C C . GLN A 1 57 ? 15.269 -0.857 -11.300 1.00 0.00 57 GLN A C 3
ATOM 4755 O O . GLN A 1 57 ? 15.310 -1.194 -12.479 1.00 0.00 57 GLN A O 3
ATOM 4769 N N . GLN A 1 58 ? 16.022 0.122 -10.789 1.00 0.00 58 GLN A N 3
ATOM 4770 C CA . GLN A 1 58 ? 16.988 0.861 -11.580 1.00 0.00 58 GLN A CA 3
ATOM 4771 C C . GLN A 1 58 ? 17.644 1.937 -10.743 1.00 0.00 58 GLN A C 3
ATOM 4772 O O . GLN A 1 58 ? 18.860 1.942 -10.607 1.00 0.00 58 GLN A O 3
ATOM 4786 N N . GLU A 1 59 ? 16.825 2.796 -10.131 1.00 0.00 59 GLU A N 3
ATOM 4787 C CA . GLU A 1 59 ? 17.323 3.889 -9.316 1.00 0.00 59 GLU A CA 3
ATOM 4788 C C . GLU A 1 59 ? 16.163 4.642 -8.674 1.00 0.00 59 GLU A C 3
ATOM 4789 O O . GLU A 1 59 ? 15.610 5.598 -9.185 1.00 0.00 59 GLU A O 3
ATOM 4801 N N . SER A 1 60 ? 15.714 4.180 -7.523 1.00 0.00 60 SER A N 3
ATOM 4802 C CA . SER A 1 60 ? 14.618 4.824 -6.825 1.00 0.00 60 SER A CA 3
ATOM 4803 C C . SER A 1 60 ? 14.482 4.204 -5.459 1.00 0.00 60 SER A C 3
ATOM 4804 O O . SER A 1 60 ? 13.676 3.303 -5.249 1.00 0.00 60 SER A O 3
ATOM 4812 N N . GLN A 1 61 ? 15.278 4.679 -4.503 1.00 0.00 61 GLN A N 3
ATOM 4813 C CA . GLN A 1 61 ? 15.235 4.174 -3.133 1.00 0.00 61 GLN A CA 3
ATOM 4814 C C . GLN A 1 61 ? 13.792 4.143 -2.618 1.00 0.00 61 GLN A C 3
ATOM 4815 O O . GLN A 1 61 ? 13.419 3.268 -1.849 1.00 0.00 61 GLN A O 3
ATOM 4829 N N . GLN A 1 62 ? 12.973 5.104 -3.050 1.00 0.00 62 GLN A N 3
ATOM 4830 C CA . GLN A 1 62 ? 11.592 5.166 -2.656 1.00 0.00 62 GLN A CA 3
ATOM 4831 C C . GLN A 1 62 ? 10.794 4.091 -3.341 1.00 0.00 62 GLN A C 3
ATOM 4832 O O . GLN A 1 62 ? 10.219 3.257 -2.665 1.00 0.00 62 GLN A O 3
ATOM 4846 N N . LEU A 1 63 ? 10.735 4.097 -4.671 1.00 0.00 63 LEU A N 3
ATOM 4847 C CA . LEU A 1 63 ? 10.006 3.093 -5.430 1.00 0.00 63 LEU A CA 3
ATOM 4848 C C . LEU A 1 63 ? 10.423 1.685 -4.960 1.00 0.00 63 LEU A C 3
ATOM 4849 O O . LEU A 1 63 ? 9.622 0.752 -4.941 1.00 0.00 63 LEU A O 3
ATOM 4865 N N . GLN A 1 64 ? 11.641 1.550 -4.438 1.00 0.00 64 GLN A N 3
ATOM 4866 C CA . GLN A 1 64 ? 12.115 0.319 -3.884 1.00 0.00 64 GLN A CA 3
ATOM 4867 C C . GLN A 1 64 ? 11.289 -0.071 -2.689 1.00 0.00 64 GLN A C 3
ATOM 4868 O O . GLN A 1 64 ? 10.859 -1.203 -2.631 1.00 0.00 64 GLN A O 3
ATOM 4882 N N . GLN A 1 65 ? 10.935 0.851 -1.805 1.00 0.00 65 GLN A N 3
ATOM 4883 C CA . GLN A 1 65 ? 10.104 0.598 -0.658 1.00 0.00 65 GLN A CA 3
ATOM 4884 C C . GLN A 1 65 ? 8.785 0.029 -1.101 1.00 0.00 65 GLN A C 3
ATOM 4885 O O . GLN A 1 65 ? 8.288 -0.822 -0.407 1.00 0.00 65 GLN A O 3
ATOM 4899 N N . CYS A 1 66 ? 8.239 0.422 -2.245 1.00 0.00 66 CYS A N 3
ATOM 4900 C CA . CYS A 1 66 ? 7.002 -0.108 -2.753 1.00 0.00 66 CYS A CA 3
ATOM 4901 C C . CYS A 1 66 ? 7.234 -1.537 -3.148 1.00 0.00 66 CYS A C 3
ATOM 4902 O O . CYS A 1 66 ? 6.496 -2.373 -2.693 1.00 0.00 66 CYS A O 3
ATOM 4909 N N . CYS A 1 67 ? 8.252 -1.855 -3.931 1.00 0.00 67 CYS A N 3
ATOM 4910 C CA . CYS A 1 67 ? 8.542 -3.213 -4.334 1.00 0.00 67 CYS A CA 3
ATOM 4911 C C . CYS A 1 67 ? 8.816 -4.045 -3.109 1.00 0.00 67 CYS A C 3
ATOM 4912 O O . CYS A 1 67 ? 8.217 -5.081 -2.941 1.00 0.00 67 CYS A O 3
ATOM 4919 N N . ASN A 1 68 ? 9.643 -3.571 -2.188 1.00 0.00 68 ASN A N 3
ATOM 4920 C CA . ASN A 1 68 ? 9.954 -4.247 -0.952 1.00 0.00 68 ASN A CA 3
ATOM 4921 C C . ASN A 1 68 ? 8.691 -4.410 -0.122 1.00 0.00 68 ASN A C 3
ATOM 4922 O O . ASN A 1 68 ? 8.589 -5.349 0.659 1.00 0.00 68 ASN A O 3
ATOM 4933 N N . GLN A 1 69 ? 7.743 -3.492 -0.294 1.00 0.00 69 GLN A N 3
ATOM 4934 C CA . GLN A 1 69 ? 6.492 -3.510 0.424 1.00 0.00 69 GLN A CA 3
ATOM 4935 C C . GLN A 1 69 ? 5.561 -4.533 -0.191 1.00 0.00 69 GLN A C 3
ATOM 4936 O O . GLN A 1 69 ? 5.064 -5.436 0.453 1.00 0.00 69 GLN A O 3
ATOM 4950 N N . VAL A 1 70 ? 5.438 -4.538 -1.506 1.00 0.00 70 VAL A N 3
ATOM 4951 C CA . VAL A 1 70 ? 4.580 -5.443 -2.236 1.00 0.00 70 VAL A CA 3
ATOM 4952 C C . VAL A 1 70 ? 5.253 -6.792 -2.256 1.00 0.00 70 VAL A C 3
ATOM 4953 O O . VAL A 1 70 ? 4.623 -7.788 -2.513 1.00 0.00 70 VAL A O 3
ATOM 4966 N N . LYS A 1 71 ? 6.540 -6.875 -1.946 1.00 0.00 71 LYS A N 3
ATOM 4967 C CA . LYS A 1 71 ? 7.277 -8.117 -1.902 1.00 0.00 71 LYS A CA 3
ATOM 4968 C C . LYS A 1 71 ? 6.926 -8.836 -0.614 1.00 0.00 71 LYS A C 3
ATOM 4969 O O . LYS A 1 71 ? 7.006 -10.052 -0.536 1.00 0.00 71 LYS A O 3
ATOM 4988 N N . GLN A 1 72 ? 6.560 -8.084 0.425 1.00 0.00 72 GLN A N 3
ATOM 4989 C CA . GLN A 1 72 ? 6.157 -8.653 1.679 1.00 0.00 72 GLN A CA 3
ATOM 4990 C C . GLN A 1 72 ? 4.667 -8.737 1.736 1.00 0.00 72 GLN A C 3
ATOM 4991 O O . GLN A 1 72 ? 4.167 -8.991 2.802 1.00 0.00 72 GLN A O 3
ATOM 5005 N N . VAL A 1 73 ? 3.930 -8.548 0.669 1.00 0.00 73 VAL A N 3
ATOM 5006 C CA . VAL A 1 73 ? 2.493 -8.630 0.648 1.00 0.00 73 VAL A CA 3
ATOM 5007 C C . VAL A 1 73 ? 2.042 -10.071 0.813 1.00 0.00 73 VAL A C 3
ATOM 5008 O O . VAL A 1 73 ? 2.820 -11.001 0.620 1.00 0.00 73 VAL A O 3
ATOM 5021 N N . ARG A 1 74 ? 0.779 -10.245 1.195 1.00 0.00 74 ARG A N 3
ATOM 5022 C CA . ARG A 1 74 ? 0.209 -11.562 1.407 1.00 0.00 74 ARG A CA 3
ATOM 5023 C C . ARG A 1 74 ? 0.092 -12.282 0.077 1.00 0.00 74 ARG A C 3
ATOM 5024 O O . ARG A 1 74 ? 0.875 -13.180 -0.179 1.00 0.00 74 ARG A O 3
ATOM 5045 N N . ASP A 1 75 ? -0.877 -11.863 -0.737 1.00 0.00 75 ASP A N 3
ATOM 5046 C CA . ASP A 1 75 ? -1.121 -12.464 -2.037 1.00 0.00 75 ASP A CA 3
ATOM 5047 C C . ASP A 1 75 ? -2.432 -11.962 -2.606 1.00 0.00 75 ASP A C 3
ATOM 5048 O O . ASP A 1 75 ? -2.511 -10.993 -3.342 1.00 0.00 75 ASP A O 3
ATOM 5057 N N . GLU A 1 76 ? -3.546 -12.446 -2.087 1.00 0.00 76 GLU A N 3
ATOM 5058 C CA . GLU A 1 76 ? -4.858 -12.056 -2.556 1.00 0.00 76 GLU A CA 3
ATOM 5059 C C . GLU A 1 76 ? -5.190 -10.717 -1.926 1.00 0.00 76 GLU A C 3
ATOM 5060 O O . GLU A 1 76 ? -6.241 -10.149 -2.174 1.00 0.00 76 GLU A O 3
ATOM 5072 N N . CYS A 1 77 ? -4.326 -10.156 -1.089 1.00 0.00 77 CYS A N 3
ATOM 5073 C CA . CYS A 1 77 ? -4.512 -8.866 -0.495 1.00 0.00 77 CYS A CA 3
ATOM 5074 C C . CYS A 1 77 ? -3.867 -7.819 -1.388 1.00 0.00 77 CYS A C 3
ATOM 5075 O O . CYS A 1 77 ? -3.978 -6.648 -1.072 1.00 0.00 77 CYS A O 3
ATOM 5082 N N . GLN A 1 78 ? -3.284 -8.212 -2.526 1.00 0.00 78 GLN A N 3
ATOM 5083 C CA . GLN A 1 78 ? -2.641 -7.314 -3.447 1.00 0.00 78 GLN A CA 3
ATOM 5084 C C . GLN A 1 78 ? -3.606 -6.244 -3.869 1.00 0.00 78 GLN A C 3
ATOM 5085 O O . GLN A 1 78 ? -3.527 -5.132 -3.393 1.00 0.00 78 GLN A O 3
ATOM 5099 N N . CYS A 1 79 ? -4.507 -6.518 -4.805 1.00 0.00 79 CYS A N 3
ATOM 5100 C CA . CYS A 1 79 ? -5.466 -5.555 -5.290 1.00 0.00 79 CYS A CA 3
ATOM 5101 C C . CYS A 1 79 ? -6.162 -4.923 -4.119 1.00 0.00 79 CYS A C 3
ATOM 5102 O O . CYS A 1 79 ? -6.137 -3.704 -4.061 1.00 0.00 79 CYS A O 3
ATOM 5109 N N . GLU A 1 80 ? -6.725 -5.720 -3.212 1.00 0.00 80 GLU A N 3
ATOM 5110 C CA . GLU A 1 80 ? -7.375 -5.215 -2.012 1.00 0.00 80 GLU A CA 3
ATOM 5111 C C . GLU A 1 80 ? -6.564 -4.099 -1.342 1.00 0.00 80 GLU A C 3
ATOM 5112 O O . GLU A 1 80 ? -7.129 -3.151 -0.817 1.00 0.00 80 GLU A O 3
ATOM 5124 N N . ALA A 1 81 ? -5.237 -4.171 -1.450 1.00 0.00 81 ALA A N 3
ATOM 5125 C CA . ALA A 1 81 ? -4.342 -3.153 -0.995 1.00 0.00 81 ALA A CA 3
ATOM 5126 C C . ALA A 1 81 ? -4.554 -1.871 -1.749 1.00 0.00 81 ALA A C 3
ATOM 5127 O O . ALA A 1 81 ? -4.777 -0.853 -1.147 1.00 0.00 81 ALA A O 3
ATOM 5134 N N . ILE A 1 82 ? -4.471 -1.874 -3.071 1.00 0.00 82 ILE A N 3
ATOM 5135 C CA . ILE A 1 82 ? -4.748 -0.719 -3.903 1.00 0.00 82 ILE A CA 3
ATOM 5136 C C . ILE A 1 82 ? -6.142 -0.198 -3.646 1.00 0.00 82 ILE A C 3
ATOM 5137 O O . ILE A 1 82 ? -6.347 0.997 -3.619 1.00 0.00 82 ILE A O 3
ATOM 5153 N N . LYS A 1 83 ? -7.103 -1.075 -3.384 1.00 0.00 83 LYS A N 3
ATOM 5154 C CA . LYS A 1 83 ? -8.470 -0.664 -3.087 1.00 0.00 83 LYS A CA 3
ATOM 5155 C C . LYS A 1 83 ? -8.521 0.023 -1.739 1.00 0.00 83 LYS A C 3
ATOM 5156 O O . LYS A 1 83 ? -9.555 0.530 -1.361 1.00 0.00 83 LYS A O 3
ATOM 5175 N N . TYR A 1 84 ? -7.425 -0.021 -0.996 1.00 0.00 84 TYR A N 3
ATOM 5176 C CA . TYR A 1 84 ? -7.293 0.574 0.302 1.00 0.00 84 TYR A CA 3
ATOM 5177 C C . TYR A 1 84 ? -6.398 1.798 0.236 1.00 0.00 84 TYR A C 3
ATOM 5178 O O . TYR A 1 84 ? -6.846 2.910 0.452 1.00 0.00 84 TYR A O 3
ATOM 5196 N N . ILE A 1 85 ? -5.111 1.600 -0.033 1.00 0.00 85 ILE A N 3
ATOM 5197 C CA . ILE A 1 85 ? -4.133 2.648 -0.074 1.00 0.00 85 ILE A CA 3
ATOM 5198 C C . ILE A 1 85 ? -4.550 3.634 -1.131 1.00 0.00 85 ILE A C 3
ATOM 5199 O O . ILE A 1 85 ? -4.692 4.799 -0.810 1.00 0.00 85 ILE A O 3
ATOM 5215 N N . ALA A 1 86 ? -4.793 3.177 -2.361 1.00 0.00 86 ALA A N 3
ATOM 5216 C CA . ALA A 1 86 ? -5.191 4.006 -3.461 1.00 0.00 86 ALA A CA 3
ATOM 5217 C C . ALA A 1 86 ? -6.664 4.343 -3.291 1.00 0.00 86 ALA A C 3
ATOM 5218 O O . ALA A 1 86 ? -7.464 4.115 -4.189 1.00 0.00 86 ALA A O 3
ATOM 5225 N N . GLU A 1 87 ? -7.024 4.900 -2.137 1.00 0.00 87 GLU A N 3
ATOM 5226 C CA . GLU A 1 87 ? -8.369 5.296 -1.836 1.00 0.00 87 GLU A CA 3
ATOM 5227 C C . GLU A 1 87 ? -8.428 6.053 -0.520 1.00 0.00 87 GLU A C 3
ATOM 5228 O O . GLU A 1 87 ? -8.854 7.201 -0.473 1.00 0.00 87 GLU A O 3
ATOM 5240 N N . ASP A 1 88 ? -7.895 5.468 0.548 1.00 0.00 88 ASP A N 3
ATOM 5241 C CA . ASP A 1 88 ? -7.915 6.067 1.866 1.00 0.00 88 ASP A CA 3
ATOM 5242 C C . ASP A 1 88 ? -7.188 7.387 1.776 1.00 0.00 88 ASP A C 3
ATOM 5243 O O . ASP A 1 88 ? -7.717 8.417 2.163 1.00 0.00 88 ASP A O 3
ATOM 5252 N N . GLN A 1 89 ? -5.974 7.388 1.214 1.00 0.00 89 GLN A N 3
ATOM 5253 C CA . GLN A 1 89 ? -5.195 8.589 1.050 1.00 0.00 89 GLN A CA 3
ATOM 5254 C C . GLN A 1 89 ? -5.892 9.495 0.080 1.00 0.00 89 GLN A C 3
ATOM 5255 O O . GLN A 1 89 ? -5.706 10.668 0.211 1.00 0.00 89 GLN A O 3
ATOM 5269 N N . ILE A 1 90 ? -6.643 9.009 -0.889 1.00 0.00 90 ILE A N 3
ATOM 5270 C CA . ILE A 1 90 ? -7.359 9.801 -1.851 1.00 0.00 90 ILE A CA 3
ATOM 5271 C C . ILE A 1 90 ? -8.387 10.656 -1.119 1.00 0.00 90 ILE A C 3
ATOM 5272 O O . ILE A 1 90 ? -8.530 11.845 -1.383 1.00 0.00 90 ILE A O 3
ATOM 5288 N N . GLN A 1 91 ? -9.135 10.050 -0.201 1.00 0.00 91 GLN A N 3
ATOM 5289 C CA . GLN A 1 91 ? -10.131 10.761 0.567 1.00 0.00 91 GLN A CA 3
ATOM 5290 C C . GLN A 1 91 ? -9.483 11.581 1.667 1.00 0.00 91 GLN A C 3
ATOM 5291 O O . GLN A 1 91 ? -9.932 12.686 1.949 1.00 0.00 91 GLN A O 3
ATOM 5305 N N . GLN A 1 92 ? -8.426 11.040 2.275 1.00 0.00 92 GLN A N 3
ATOM 5306 C CA . GLN A 1 92 ? -7.726 11.696 3.345 1.00 0.00 92 GLN A CA 3
ATOM 5307 C C . GLN A 1 92 ? -6.994 12.912 2.798 1.00 0.00 92 GLN A C 3
ATOM 5308 O O . GLN A 1 92 ? -7.126 14.014 3.296 1.00 0.00 92 GLN A O 3
ATOM 5322 N N . GLY A 1 93 ? -6.127 12.705 1.814 1.00 0.00 93 GLY A N 3
ATOM 5323 C CA . GLY A 1 93 ? -5.379 13.740 1.159 1.00 0.00 93 GLY A CA 3
ATOM 5324 C C . GLY A 1 93 ? -6.292 14.661 0.365 1.00 0.00 93 GLY A C 3
ATOM 5325 O O . GLY A 1 93 ? -7.510 14.503 0.290 1.00 0.00 93 GLY A O 3
ATOM 5329 N N . GLN A 1 94 ? -5.671 15.611 -0.330 1.00 0.00 94 GLN A N 3
ATOM 5330 C CA . GLN A 1 94 ? -6.397 16.562 -1.157 1.00 0.00 94 GLN A CA 3
ATOM 5331 C C . GLN A 1 94 ? -6.600 16.010 -2.551 1.00 0.00 94 GLN A C 3
ATOM 5332 O O . GLN A 1 94 ? -6.418 16.692 -3.535 1.00 0.00 94 GLN A O 3
ATOM 5346 N N . LEU A 1 95 ? -6.911 14.726 -2.661 1.00 0.00 95 LEU A N 3
ATOM 5347 C CA . LEU A 1 95 ? -7.120 14.070 -3.931 1.00 0.00 95 LEU A CA 3
ATOM 5348 C C . LEU A 1 95 ? -8.585 14.197 -4.273 1.00 0.00 95 LEU A C 3
ATOM 5349 O O . LEU A 1 95 ? -9.100 13.477 -5.089 1.00 0.00 95 LEU A O 3
ATOM 5365 N N . HIS A 1 96 ? -9.351 15.019 -3.587 1.00 0.00 96 HIS A N 3
ATOM 5366 C CA . HIS A 1 96 ? -10.755 15.226 -3.858 1.00 0.00 96 HIS A CA 3
ATOM 5367 C C . HIS A 1 96 ? -10.968 16.488 -4.671 1.00 0.00 96 HIS A C 3
ATOM 5368 O O . HIS A 1 96 ? -10.029 17.143 -5.074 1.00 0.00 96 HIS A O 3
ATOM 5383 N N . GLY A 1 97 ? -12.218 16.829 -4.931 1.00 0.00 97 GLY A N 3
ATOM 5384 C CA . GLY A 1 97 ? -12.571 18.009 -5.696 1.00 0.00 97 GLY A CA 3
ATOM 5385 C C . GLY A 1 97 ? -12.547 17.708 -7.178 1.00 0.00 97 GLY A C 3
ATOM 5386 O O . GLY A 1 97 ? -13.605 17.693 -7.790 1.00 0.00 97 GLY A O 3
ATOM 5390 N N . GLU A 1 98 ? -11.369 17.366 -7.699 1.00 0.00 98 GLU A N 3
ATOM 5391 C CA . GLU A 1 98 ? -11.200 17.057 -9.111 1.00 0.00 98 GLU A CA 3
ATOM 5392 C C . GLU A 1 98 ? -9.752 16.675 -9.394 1.00 0.00 98 GLU A C 3
ATOM 5393 O O . GLU A 1 98 ? -9.148 16.969 -10.412 1.00 0.00 98 GLU A O 3
ATOM 5405 N N . GLU A 1 99 ? -9.132 15.979 -8.460 1.00 0.00 99 GLU A N 3
ATOM 5406 C CA . GLU A 1 99 ? -7.743 15.579 -8.572 1.00 0.00 99 GLU A CA 3
ATOM 5407 C C . GLU A 1 99 ? -7.582 14.167 -8.028 1.00 0.00 99 GLU A C 3
ATOM 5408 O O . GLU A 1 99 ? -6.487 13.720 -7.704 1.00 0.00 99 GLU A O 3
ATOM 5420 N N . SER A 1 100 ? -8.687 13.441 -7.884 1.00 0.00 100 SER A N 3
ATOM 5421 C CA . SER A 1 100 ? -8.664 12.075 -7.385 1.00 0.00 100 SER A CA 3
ATOM 5422 C C . SER A 1 100 ? -8.202 11.137 -8.467 1.00 0.00 100 SER A C 3
ATOM 5423 O O . SER A 1 100 ? -7.508 10.167 -8.199 1.00 0.00 100 SER A O 3
ATOM 5431 N N . GLU A 1 101 ? -8.561 11.453 -9.707 1.00 0.00 101 GLU A N 3
ATOM 5432 C CA . GLU A 1 101 ? -8.222 10.609 -10.828 1.00 0.00 101 GLU A CA 3
ATOM 5433 C C . GLU A 1 101 ? -6.752 10.775 -11.144 1.00 0.00 101 GLU A C 3
ATOM 5434 O O . GLU A 1 101 ? -6.037 9.805 -11.352 1.00 0.00 101 GLU A O 3
ATOM 5446 N N . ARG A 1 102 ? -6.240 12.011 -11.153 1.00 0.00 102 ARG A N 3
ATOM 5447 C CA . ARG A 1 102 ? -4.831 12.273 -11.402 1.00 0.00 102 ARG A CA 3
ATOM 5448 C C . ARG A 1 102 ? -3.985 11.473 -10.422 1.00 0.00 102 ARG A C 3
ATOM 5449 O O . ARG A 1 102 ? -2.805 11.308 -10.654 1.00 0.00 102 ARG A O 3
ATOM 5470 N N . VAL A 1 103 ? -4.543 11.087 -9.279 1.00 0.00 103 VAL A N 3
ATOM 5471 C CA . VAL A 1 103 ? -3.850 10.318 -8.283 1.00 0.00 103 VAL A CA 3
ATOM 5472 C C . VAL A 1 103 ? -3.820 8.855 -8.678 1.00 0.00 103 VAL A C 3
ATOM 5473 O O . VAL A 1 103 ? -2.917 8.119 -8.335 1.00 0.00 103 VAL A O 3
ATOM 5486 N N . ALA A 1 104 ? -4.789 8.410 -9.461 1.00 0.00 104 ALA A N 3
ATOM 5487 C CA . ALA A 1 104 ? -4.859 7.060 -9.961 1.00 0.00 104 ALA A CA 3
ATOM 5488 C C . ALA A 1 104 ? -3.645 6.766 -10.833 1.00 0.00 104 ALA A C 3
ATOM 5489 O O . ALA A 1 104 ? -2.991 5.735 -10.667 1.00 0.00 104 ALA A O 3
ATOM 5496 N N . GLN A 1 105 ? -3.313 7.700 -11.737 1.00 0.00 105 GLN A N 3
ATOM 5497 C CA . GLN A 1 105 ? -2.166 7.537 -12.606 1.00 0.00 105 GLN A CA 3
ATOM 5498 C C . GLN A 1 105 ? -0.877 7.699 -11.809 1.00 0.00 105 GLN A C 3
ATOM 5499 O O . GLN A 1 105 ? 0.129 7.082 -12.148 1.00 0.00 105 GLN A O 3
ATOM 5513 N N . ARG A 1 106 ? -0.912 8.525 -10.749 1.00 0.00 106 ARG A N 3
ATOM 5514 C CA . ARG A 1 106 ? 0.244 8.789 -9.926 1.00 0.00 106 ARG A CA 3
ATOM 5515 C C . ARG A 1 106 ? 0.764 7.467 -9.407 1.00 0.00 106 ARG A C 3
ATOM 5516 O O . ARG A 1 106 ? 1.912 7.134 -9.631 1.00 0.00 106 ARG A O 3
ATOM 5537 N N . ALA A 1 107 ? -0.091 6.692 -8.740 1.00 0.00 107 ALA A N 3
ATOM 5538 C CA . ALA A 1 107 ? 0.335 5.455 -8.111 1.00 0.00 107 ALA A CA 3
ATOM 5539 C C . ALA A 1 107 ? 0.710 4.505 -9.214 1.00 0.00 107 ALA A C 3
ATOM 5540 O O . ALA A 1 107 ? 1.643 3.730 -9.034 1.00 0.00 107 ALA A O 3
ATOM 5547 N N . GLY A 1 108 ? 0.016 4.592 -10.359 1.00 0.00 108 GLY A N 3
ATOM 5548 C CA . GLY A 1 108 ? 0.301 3.790 -11.522 1.00 0.00 108 GLY A CA 3
ATOM 5549 C C . GLY A 1 108 ? 1.787 3.742 -11.818 1.00 0.00 108 GLY A C 3
ATOM 5550 O O . GLY A 1 108 ? 2.317 2.695 -12.155 1.00 0.00 108 GLY A O 3
ATOM 5554 N N . GLU A 1 109 ? 2.485 4.856 -11.641 1.00 0.00 109 GLU A N 3
ATOM 5555 C CA . GLU A 1 109 ? 3.912 4.927 -11.857 1.00 0.00 109 GLU A CA 3
ATOM 5556 C C . GLU A 1 109 ? 4.636 3.831 -11.090 1.00 0.00 109 GLU A C 3
ATOM 5557 O O . GLU A 1 109 ? 5.332 2.995 -11.662 1.00 0.00 109 GLU A O 3
ATOM 5569 N N . ILE A 1 110 ? 4.362 3.740 -9.788 1.00 0.00 110 ILE A N 3
ATOM 5570 C CA . ILE A 1 110 ? 5.005 2.772 -8.919 1.00 0.00 110 ILE A CA 3
ATOM 5571 C C . ILE A 1 110 ? 4.418 1.419 -9.221 1.00 0.00 110 ILE A C 3
ATOM 5572 O O . ILE A 1 110 ? 5.097 0.408 -9.137 1.00 0.00 110 ILE A O 3
ATOM 5588 N N . VAL A 1 111 ? 3.148 1.385 -9.616 1.00 0.00 111 VAL A N 3
ATOM 5589 C CA . VAL A 1 111 ? 2.468 0.171 -9.977 1.00 0.00 111 VAL A CA 3
ATOM 5590 C C . VAL A 1 111 ? 3.224 -0.516 -11.091 1.00 0.00 111 VAL A C 3
ATOM 5591 O O . VAL A 1 111 ? 3.628 -1.664 -10.925 1.00 0.00 111 VAL A O 3
ATOM 5604 N N . SER A 1 112 ? 3.417 0.180 -12.212 1.00 0.00 112 SER A N 3
ATOM 5605 C CA . SER A 1 112 ? 4.150 -0.350 -13.339 1.00 0.00 112 SER A CA 3
ATOM 5606 C C . SER A 1 112 ? 5.545 -0.796 -12.906 1.00 0.00 112 SER A C 3
ATOM 5607 O O . SER A 1 112 ? 6.131 -1.655 -13.556 1.00 0.00 112 SER A O 3
ATOM 5615 N N . SER A 1 113 ? 6.049 -0.228 -11.806 1.00 0.00 113 SER A N 3
ATOM 5616 C CA . SER A 1 113 ? 7.336 -0.580 -11.283 1.00 0.00 113 SER A CA 3
ATOM 5617 C C . SER A 1 113 ? 7.261 -1.906 -10.548 1.00 0.00 113 SER A C 3
ATOM 5618 O O . SER A 1 113 ? 7.682 -2.933 -11.063 1.00 0.00 113 SER A O 3
ATOM 5626 N N . CYS A 1 114 ? 6.733 -1.900 -9.323 1.00 0.00 114 CYS A N 3
ATOM 5627 C CA . CYS A 1 114 ? 6.588 -3.096 -8.526 1.00 0.00 114 CYS A CA 3
ATOM 5628 C C . CYS A 1 114 ? 5.359 -2.938 -7.655 1.00 0.00 114 CYS A C 3
ATOM 5629 O O . CYS A 1 114 ? 5.335 -3.338 -6.505 1.00 0.00 114 CYS A O 3
ATOM 5636 N N . GLY A 1 115 ? 4.288 -2.361 -8.191 1.00 0.00 115 GLY A N 3
ATOM 5637 C CA . GLY A 1 115 ? 3.047 -2.144 -7.470 1.00 0.00 115 GLY A CA 3
ATOM 5638 C C . GLY A 1 115 ? 1.869 -2.558 -8.321 1.00 0.00 115 GLY A C 3
ATOM 5639 O O . GLY A 1 115 ? 0.790 -2.020 -8.153 1.00 0.00 115 GLY A O 3
ATOM 5643 N N . VAL A 1 116 ? 2.075 -3.484 -9.251 1.00 0.00 116 VAL A N 3
ATOM 5644 C CA . VAL A 1 116 ? 1.047 -3.997 -10.132 1.00 0.00 116 VAL A CA 3
ATOM 5645 C C . VAL A 1 116 ? 0.072 -4.886 -9.415 1.00 0.00 116 VAL A C 3
ATOM 5646 O O . VAL A 1 116 ? 0.404 -5.995 -9.050 1.00 0.00 116 VAL A O 3
ATOM 5659 N N . ARG A 1 117 ? -1.146 -4.419 -9.178 1.00 0.00 117 ARG A N 3
ATOM 5660 C CA . ARG A 1 117 ? -2.126 -5.158 -8.396 1.00 0.00 117 ARG A CA 3
ATOM 5661 C C . ARG A 1 117 ? -3.471 -4.861 -8.933 1.00 0.00 117 ARG A C 3
ATOM 5662 O O . ARG A 1 117 ? -3.986 -5.657 -9.635 1.00 0.00 117 ARG A O 3
ATOM 5683 N N . CYS A 1 118 ? -4.043 -3.707 -8.666 1.00 0.00 118 CYS A N 3
ATOM 5684 C CA . CYS A 1 118 ? -5.347 -3.288 -9.143 1.00 0.00 118 CYS A CA 3
ATOM 5685 C C . CYS A 1 118 ? -5.183 -2.043 -9.993 1.00 0.00 118 CYS A C 3
ATOM 5686 O O . CYS A 1 118 ? -6.161 -1.525 -10.516 1.00 0.00 118 CYS A O 3
ATOM 5693 N N . MET A 1 119 ? -3.955 -1.520 -10.053 1.00 0.00 119 MET A N 3
ATOM 5694 C CA . MET A 1 119 ? -3.652 -0.333 -10.817 1.00 0.00 119 MET A CA 3
ATOM 5695 C C . MET A 1 119 ? -3.079 -0.683 -12.183 1.00 0.00 119 MET A C 3
ATOM 5696 O O . MET A 1 119 ? -2.496 0.164 -12.851 1.00 0.00 119 MET A O 3
ATOM 5710 N N . ARG A 1 120 ? -3.142 -1.964 -12.544 1.00 0.00 120 ARG A N 3
ATOM 5711 C CA . ARG A 1 120 ? -2.651 -2.448 -13.815 1.00 0.00 120 ARG A CA 3
ATOM 5712 C C . ARG A 1 120 ? -3.292 -3.774 -14.162 1.00 0.00 120 ARG A C 3
ATOM 5713 O O . ARG A 1 120 ? -3.622 -4.010 -15.317 1.00 0.00 120 ARG A O 3
ATOM 5734 N N . GLN A 1 121 ? -3.408 -4.645 -13.169 1.00 0.00 121 GLN A N 3
ATOM 5735 C CA . GLN A 1 121 ? -3.988 -5.955 -13.360 1.00 0.00 121 GLN A CA 3
ATOM 5736 C C . GLN A 1 121 ? -5.013 -6.242 -12.284 1.00 0.00 121 GLN A C 3
ATOM 5737 O O . GLN A 1 121 ? -5.535 -5.317 -11.669 1.00 0.00 121 GLN A O 3
ATOM 5751 N N . THR A 1 122 ? -5.392 -7.504 -12.155 1.00 0.00 122 THR A N 3
ATOM 5752 C CA . THR A 1 122 ? -6.351 -7.943 -11.170 1.00 0.00 122 THR A CA 3
ATOM 5753 C C . THR A 1 122 ? -5.663 -8.375 -9.900 1.00 0.00 122 THR A C 3
ATOM 5754 O O . THR A 1 122 ? -4.494 -8.098 -9.708 1.00 0.00 122 THR A O 3
ATOM 5765 N N . ARG A 1 123 ? -6.383 -9.008 -8.978 1.00 0.00 123 ARG A N 3
ATOM 5766 C CA . ARG A 1 123 ? -5.844 -9.462 -7.710 1.00 0.00 123 ARG A CA 3
ATOM 5767 C C . ARG A 1 123 ? -4.659 -10.393 -7.886 1.00 0.00 123 ARG A C 3
ATOM 5768 O O . ARG A 1 123 ? -4.846 -11.596 -7.806 1.00 0.00 123 ARG A O 3
ATOM 5789 N N . THR A 1 124 ? -3.469 -9.830 -8.068 1.00 0.00 124 THR A N 3
ATOM 5790 C CA . THR A 1 124 ? -2.290 -10.589 -8.452 1.00 0.00 124 THR A CA 3
ATOM 5791 C C . THR A 1 124 ? -1.218 -9.706 -9.090 1.00 0.00 124 THR A C 3
ATOM 5792 O O . THR A 1 124 ? -1.509 -8.596 -9.555 1.00 0.00 124 THR A O 3
ATOM 5803 N N . ASN A 1 125 ? 0.045 -10.139 -8.950 1.00 0.00 125 ASN A N 3
ATOM 5804 C CA . ASN A 1 125 ? 1.156 -9.459 -9.595 1.00 0.00 125 ASN A CA 3
ATOM 5805 C C . ASN A 1 125 ? 1.039 -9.503 -11.148 1.00 0.00 125 ASN A C 3
ATOM 5806 O O . ASN A 1 125 ? 1.423 -8.485 -11.760 1.00 0.00 125 ASN A O 3
ATOM 5818 N N . ALA A 1 1 ? -48.805 -5.117 -21.586 1.00 0.00 1 ALA A N 4
ATOM 5819 C CA . ALA A 1 1 ? -48.899 -6.534 -21.987 1.00 0.00 1 ALA A CA 4
ATOM 5820 C C . ALA A 1 1 ? -47.493 -7.070 -22.204 1.00 0.00 1 ALA A C 4
ATOM 5821 O O . ALA A 1 1 ? -47.148 -7.479 -23.299 1.00 0.00 1 ALA A O 4
ATOM 5830 N N . GLU A 1 2 ? -46.670 -7.033 -21.161 1.00 0.00 2 GLU A N 4
ATOM 5831 C CA . GLU A 1 2 ? -45.302 -7.543 -21.244 1.00 0.00 2 GLU A CA 4
ATOM 5832 C C . GLU A 1 2 ? -44.803 -7.890 -19.852 1.00 0.00 2 GLU A C 4
ATOM 5833 O O . GLU A 1 2 ? -45.458 -7.521 -18.876 1.00 0.00 2 GLU A O 4
ATOM 5845 N N . PHE A 1 3 ? -43.681 -8.597 -19.778 1.00 0.00 3 PHE A N 4
ATOM 5846 C CA . PHE A 1 3 ? -43.106 -9.059 -18.523 1.00 0.00 3 PHE A CA 4
ATOM 5847 C C . PHE A 1 3 ? -41.630 -9.377 -18.729 1.00 0.00 3 PHE A C 4
ATOM 5848 O O . PHE A 1 3 ? -41.302 -10.312 -19.454 1.00 0.00 3 PHE A O 4
ATOM 5865 N N . MET A 1 4 ? -40.754 -8.587 -18.121 1.00 0.00 4 MET A N 4
ATOM 5866 C CA . MET A 1 4 ? -39.316 -8.811 -18.193 1.00 0.00 4 MET A CA 4
ATOM 5867 C C . MET A 1 4 ? -38.670 -8.527 -16.852 1.00 0.00 4 MET A C 4
ATOM 5868 O O . MET A 1 4 ? -39.269 -7.904 -15.971 1.00 0.00 4 MET A O 4
ATOM 5882 N N . GLU A 1 5 ? -37.422 -8.938 -16.715 1.00 0.00 5 GLU A N 4
ATOM 5883 C CA . GLU A 1 5 ? -36.625 -8.690 -15.531 1.00 0.00 5 GLU A CA 4
ATOM 5884 C C . GLU A 1 5 ? -35.312 -8.023 -15.908 1.00 0.00 5 GLU A C 4
ATOM 5885 O O . GLU A 1 5 ? -34.908 -8.021 -17.068 1.00 0.00 5 GLU A O 4
ATOM 5897 N N . SER A 1 6 ? -34.613 -7.508 -14.903 1.00 0.00 6 SER A N 4
ATOM 5898 C CA . SER A 1 6 ? -33.334 -6.826 -15.068 1.00 0.00 6 SER A CA 4
ATOM 5899 C C . SER A 1 6 ? -32.929 -6.186 -13.758 1.00 0.00 6 SER A C 4
ATOM 5900 O O . SER A 1 6 ? -33.743 -5.537 -13.100 1.00 0.00 6 SER A O 4
ATOM 5908 N N . LYS A 1 7 ? -31.670 -6.368 -13.364 1.00 0.00 7 LYS A N 4
ATOM 5909 C CA . LYS A 1 7 ? -31.106 -5.769 -12.159 1.00 0.00 7 LYS A CA 4
ATOM 5910 C C . LYS A 1 7 ? -29.586 -5.831 -12.211 1.00 0.00 7 LYS A C 4
ATOM 5911 O O . LYS A 1 7 ? -29.018 -6.442 -13.112 1.00 0.00 7 LYS A O 4
ATOM 5930 N N . GLY A 1 8 ? -28.933 -5.229 -11.229 1.00 0.00 8 GLY A N 4
ATOM 5931 C CA . GLY A 1 8 ? -27.480 -5.192 -11.176 1.00 0.00 8 GLY A CA 4
ATOM 5932 C C . GLY A 1 8 ? -27.035 -4.304 -10.041 1.00 0.00 8 GLY A C 4
ATOM 5933 O O . GLY A 1 8 ? -27.014 -3.094 -10.206 1.00 0.00 8 GLY A O 4
ATOM 5937 N N . GLU A 1 9 ? -26.731 -4.902 -8.895 1.00 0.00 9 GLU A N 4
ATOM 5938 C CA . GLU A 1 9 ? -26.240 -4.165 -7.735 1.00 0.00 9 GLU A CA 4
ATOM 5939 C C . GLU A 1 9 ? -25.187 -4.998 -7.015 1.00 0.00 9 GLU A C 4
ATOM 5940 O O . GLU A 1 9 ? -25.271 -6.234 -6.972 1.00 0.00 9 GLU A O 4
ATOM 5952 N N . ARG A 1 10 ? -24.175 -4.332 -6.466 1.00 0.00 10 ARG A N 4
ATOM 5953 C CA . ARG A 1 10 ? -23.134 -4.968 -5.674 1.00 0.00 10 ARG A CA 4
ATOM 5954 C C . ARG A 1 10 ? -22.462 -3.951 -4.781 1.00 0.00 10 ARG A C 4
ATOM 5955 O O . ARG A 1 10 ? -22.536 -2.766 -5.050 1.00 0.00 10 ARG A O 4
ATOM 5976 N N . GLU A 1 11 ? -21.694 -4.437 -3.821 1.00 0.00 11 GLU A N 4
ATOM 5977 C CA . GLU A 1 11 ? -20.919 -3.587 -2.942 1.00 0.00 11 GLU A CA 4
ATOM 5978 C C . GLU A 1 11 ? -19.567 -4.230 -2.661 1.00 0.00 11 GLU A C 4
ATOM 5979 O O . GLU A 1 11 ? -19.406 -5.446 -2.819 1.00 0.00 11 GLU A O 4
ATOM 5991 N N . GLY A 1 12 ? -18.587 -3.403 -2.288 1.00 0.00 12 GLY A N 4
ATOM 5992 C CA . GLY A 1 12 ? -17.253 -3.862 -1.908 1.00 0.00 12 GLY A CA 4
ATOM 5993 C C . GLY A 1 12 ? -17.293 -5.010 -0.891 1.00 0.00 12 GLY A C 4
ATOM 5994 O O . GLY A 1 12 ? -18.180 -5.119 -0.051 1.00 0.00 12 GLY A O 4
ATOM 5998 N N . SER A 1 13 ? -16.282 -5.869 -0.938 1.00 0.00 13 SER A N 4
ATOM 5999 C CA . SER A 1 13 ? -16.220 -7.038 -0.063 1.00 0.00 13 SER A CA 4
ATOM 6000 C C . SER A 1 13 ? -14.777 -7.501 -0.039 1.00 0.00 13 SER A C 4
ATOM 6001 O O . SER A 1 13 ? -14.359 -8.362 -0.810 1.00 0.00 13 SER A O 4
ATOM 6009 N N . SER A 1 14 ? -13.963 -6.801 0.752 1.00 0.00 14 SER A N 4
ATOM 6010 C CA . SER A 1 14 ? -12.587 -7.229 0.958 1.00 0.00 14 SER A CA 4
ATOM 6011 C C . SER A 1 14 ? -12.517 -8.632 1.559 1.00 0.00 14 SER A C 4
ATOM 6012 O O . SER A 1 14 ? -13.532 -9.206 1.948 1.00 0.00 14 SER A O 4
ATOM 6020 N N . SER A 1 15 ? -11.302 -9.185 1.617 1.00 0.00 15 SER A N 4
ATOM 6021 C CA . SER A 1 15 ? -11.046 -10.478 2.258 1.00 0.00 15 SER A CA 4
ATOM 6022 C C . SER A 1 15 ? -11.498 -10.474 3.718 1.00 0.00 15 SER A C 4
ATOM 6023 O O . SER A 1 15 ? -11.953 -9.448 4.213 1.00 0.00 15 SER A O 4
ATOM 6031 N N . GLN A 1 16 ? -11.251 -11.563 4.450 1.00 0.00 16 GLN A N 4
ATOM 6032 C CA . GLN A 1 16 ? -11.667 -11.682 5.850 1.00 0.00 16 GLN A CA 4
ATOM 6033 C C . GLN A 1 16 ? -11.460 -10.382 6.649 1.00 0.00 16 GLN A C 4
ATOM 6034 O O . GLN A 1 16 ? -12.397 -9.757 7.133 1.00 0.00 16 GLN A O 4
ATOM 6048 N N . GLN A 1 17 ? -10.203 -9.971 6.762 1.00 0.00 17 GLN A N 4
ATOM 6049 C CA . GLN A 1 17 ? -9.795 -8.761 7.470 1.00 0.00 17 GLN A CA 4
ATOM 6050 C C . GLN A 1 17 ? -8.394 -8.351 7.022 1.00 0.00 17 GLN A C 4
ATOM 6051 O O . GLN A 1 17 ? -7.553 -7.881 7.786 1.00 0.00 17 GLN A O 4
ATOM 6065 N N . CYS A 1 18 ? -8.130 -8.538 5.732 1.00 0.00 18 CYS A N 4
ATOM 6066 C CA . CYS A 1 18 ? -6.849 -8.123 5.199 1.00 0.00 18 CYS A CA 4
ATOM 6067 C C . CYS A 1 18 ? -6.828 -6.616 5.172 1.00 0.00 18 CYS A C 4
ATOM 6068 O O . CYS A 1 18 ? -5.858 -6.062 5.649 1.00 0.00 18 CYS A O 4
ATOM 6075 N N . ARG A 1 19 ? -7.918 -5.945 4.751 1.00 0.00 19 ARG A N 4
ATOM 6076 C CA . ARG A 1 19 ? -8.006 -4.474 4.710 1.00 0.00 19 ARG A CA 4
ATOM 6077 C C . ARG A 1 19 ? -7.442 -3.763 5.945 1.00 0.00 19 ARG A C 4
ATOM 6078 O O . ARG A 1 19 ? -6.963 -2.641 5.848 1.00 0.00 19 ARG A O 4
ATOM 6099 N N . GLN A 1 20 ? -7.485 -4.451 7.084 1.00 0.00 20 GLN A N 4
ATOM 6100 C CA . GLN A 1 20 ? -6.891 -4.024 8.328 1.00 0.00 20 GLN A CA 4
ATOM 6101 C C . GLN A 1 20 ? -5.367 -3.999 8.235 1.00 0.00 20 GLN A C 4
ATOM 6102 O O . GLN A 1 20 ? -4.772 -2.939 8.182 1.00 0.00 20 GLN A O 4
ATOM 6116 N N . GLU A 1 21 ? -4.708 -5.157 8.280 1.00 0.00 21 GLU A N 4
ATOM 6117 C CA . GLU A 1 21 ? -3.258 -5.201 8.146 1.00 0.00 21 GLU A CA 4
ATOM 6118 C C . GLU A 1 21 ? -2.772 -4.623 6.834 1.00 0.00 21 GLU A C 4
ATOM 6119 O O . GLU A 1 21 ? -1.691 -4.075 6.843 1.00 0.00 21 GLU A O 4
ATOM 6131 N N . VAL A 1 22 ? -3.570 -4.643 5.772 1.00 0.00 22 VAL A N 4
ATOM 6132 C CA . VAL A 1 22 ? -3.261 -4.088 4.457 1.00 0.00 22 VAL A CA 4
ATOM 6133 C C . VAL A 1 22 ? -2.983 -2.609 4.561 1.00 0.00 22 VAL A C 4
ATOM 6134 O O . VAL A 1 22 ? -2.042 -2.128 3.938 1.00 0.00 22 VAL A O 4
ATOM 6147 N N . GLN A 1 23 ? -3.692 -1.908 5.439 1.00 0.00 23 GLN A N 4
ATOM 6148 C CA . GLN A 1 23 ? -3.366 -0.508 5.699 1.00 0.00 23 GLN A CA 4
ATOM 6149 C C . GLN A 1 23 ? -1.957 -0.276 6.271 1.00 0.00 23 GLN A C 4
ATOM 6150 O O . GLN A 1 23 ? -1.491 0.851 6.392 1.00 0.00 23 GLN A O 4
ATOM 6164 N N . ARG A 1 24 ? -1.282 -1.353 6.656 1.00 0.00 24 ARG A N 4
ATOM 6165 C CA . ARG A 1 24 ? 0.025 -1.350 7.305 1.00 0.00 24 ARG A CA 4
ATOM 6166 C C . ARG A 1 24 ? 0.868 -2.557 6.892 1.00 0.00 24 ARG A C 4
ATOM 6167 O O . ARG A 1 24 ? 1.689 -3.039 7.678 1.00 0.00 24 ARG A O 4
ATOM 6188 N N . LYS A 1 25 ? 0.593 -3.122 5.718 1.00 0.00 25 LYS A N 4
ATOM 6189 C CA . LYS A 1 25 ? 1.238 -4.353 5.273 1.00 0.00 25 LYS A CA 4
ATOM 6190 C C . LYS A 1 25 ? 1.440 -4.331 3.792 1.00 0.00 25 LYS A C 4
ATOM 6191 O O . LYS A 1 25 ? 2.587 -4.226 3.369 1.00 0.00 25 LYS A O 4
ATOM 6210 N N . ASP A 1 26 ? 0.347 -4.516 3.055 1.00 0.00 26 ASP A N 4
ATOM 6211 C CA . ASP A 1 26 ? 0.313 -4.485 1.614 1.00 0.00 26 ASP A CA 4
ATOM 6212 C C . ASP A 1 26 ? 0.691 -3.115 1.100 1.00 0.00 26 ASP A C 4
ATOM 6213 O O . ASP A 1 26 ? 1.345 -2.374 1.814 1.00 0.00 26 ASP A O 4
ATOM 6222 N N . LEU A 1 27 ? 0.329 -2.782 -0.141 1.00 0.00 27 LEU A N 4
ATOM 6223 C CA . LEU A 1 27 ? 0.568 -1.448 -0.661 1.00 0.00 27 LEU A CA 4
ATOM 6224 C C . LEU A 1 27 ? 0.401 -0.355 0.401 1.00 0.00 27 LEU A C 4
ATOM 6225 O O . LEU A 1 27 ? -0.707 0.003 0.745 1.00 0.00 27 LEU A O 4
ATOM 6241 N N . SER A 1 28 ? 1.506 0.071 1.002 1.00 0.00 28 SER A N 4
ATOM 6242 C CA . SER A 1 28 ? 1.542 0.931 2.198 1.00 0.00 28 SER A CA 4
ATOM 6243 C C . SER A 1 28 ? 2.778 1.809 2.083 1.00 0.00 28 SER A C 4
ATOM 6244 O O . SER A 1 28 ? 3.468 2.151 3.044 1.00 0.00 28 SER A O 4
ATOM 6252 N N . SER A 1 29 ? 3.094 2.155 0.843 1.00 0.00 29 SER A N 4
ATOM 6253 C CA . SER A 1 29 ? 4.252 2.970 0.554 1.00 0.00 29 SER A CA 4
ATOM 6254 C C . SER A 1 29 ? 4.288 3.323 -0.901 1.00 0.00 29 SER A C 4
ATOM 6255 O O . SER A 1 29 ? 4.673 4.429 -1.209 1.00 0.00 29 SER A O 4
ATOM 6263 N N . CYS A 1 30 ? 3.849 2.428 -1.790 1.00 0.00 30 CYS A N 4
ATOM 6264 C CA . CYS A 1 30 ? 3.800 2.722 -3.214 1.00 0.00 30 CYS A CA 4
ATOM 6265 C C . CYS A 1 30 ? 2.920 3.926 -3.508 1.00 0.00 30 CYS A C 4
ATOM 6266 O O . CYS A 1 30 ? 3.366 4.892 -4.114 1.00 0.00 30 CYS A O 4
ATOM 6273 N N . GLU A 1 31 ? 1.685 3.906 -3.012 1.00 0.00 31 GLU A N 4
ATOM 6274 C CA . GLU A 1 31 ? 0.838 5.078 -3.154 1.00 0.00 31 GLU A CA 4
ATOM 6275 C C . GLU A 1 31 ? 1.357 6.208 -2.270 1.00 0.00 31 GLU A C 4
ATOM 6276 O O . GLU A 1 31 ? 1.422 7.368 -2.672 1.00 0.00 31 GLU A O 4
ATOM 6288 N N . ARG A 1 32 ? 1.782 5.880 -1.048 1.00 0.00 32 ARG A N 4
ATOM 6289 C CA . ARG A 1 32 ? 2.298 6.896 -0.137 1.00 0.00 32 ARG A CA 4
ATOM 6290 C C . ARG A 1 32 ? 3.463 7.666 -0.729 1.00 0.00 32 ARG A C 4
ATOM 6291 O O . ARG A 1 32 ? 3.543 8.847 -0.457 1.00 0.00 32 ARG A O 4
ATOM 6312 N N . TYR A 1 33 ? 4.313 7.035 -1.525 1.00 0.00 33 TYR A N 4
ATOM 6313 C CA . TYR A 1 33 ? 5.445 7.624 -2.208 1.00 0.00 33 TYR A CA 4
ATOM 6314 C C . TYR A 1 33 ? 5.016 8.837 -3.011 1.00 0.00 33 TYR A C 4
ATOM 6315 O O . TYR A 1 33 ? 5.620 9.892 -2.877 1.00 0.00 33 TYR A O 4
ATOM 6333 N N . LEU A 1 34 ? 3.925 8.701 -3.764 1.00 0.00 34 LEU A N 4
ATOM 6334 C CA . LEU A 1 34 ? 3.392 9.806 -4.547 1.00 0.00 34 LEU A CA 4
ATOM 6335 C C . LEU A 1 34 ? 2.688 10.832 -3.653 1.00 0.00 34 LEU A C 4
ATOM 6336 O O . LEU A 1 34 ? 2.579 12.009 -3.994 1.00 0.00 34 LEU A O 4
ATOM 6352 N N . ARG A 1 35 ? 2.141 10.364 -2.523 1.00 0.00 35 ARG A N 4
ATOM 6353 C CA . ARG A 1 35 ? 1.480 11.213 -1.537 1.00 0.00 35 ARG A CA 4
ATOM 6354 C C . ARG A 1 35 ? 2.470 12.123 -0.828 1.00 0.00 35 ARG A C 4
ATOM 6355 O O . ARG A 1 35 ? 2.164 13.289 -0.590 1.00 0.00 35 ARG A O 4
ATOM 6376 N N . GLN A 1 36 ? 3.553 11.529 -0.339 1.00 0.00 36 GLN A N 4
ATOM 6377 C CA . GLN A 1 36 ? 4.632 12.180 0.375 1.00 0.00 36 GLN A CA 4
ATOM 6378 C C . GLN A 1 36 ? 5.581 12.831 -0.626 1.00 0.00 36 GLN A C 4
ATOM 6379 O O . GLN A 1 36 ? 5.316 12.894 -1.817 1.00 0.00 36 GLN A O 4
ATOM 6393 N N . SER A 1 37 ? 6.688 13.345 -0.107 1.00 0.00 37 SER A N 4
ATOM 6394 C CA . SER A 1 37 ? 7.712 13.958 -0.944 1.00 0.00 37 SER A CA 4
ATOM 6395 C C . SER A 1 37 ? 8.686 12.914 -1.484 1.00 0.00 37 SER A C 4
ATOM 6396 O O . SER A 1 37 ? 9.023 12.890 -2.660 1.00 0.00 37 SER A O 4
ATOM 6404 N N . SER A 1 38 ? 9.168 12.041 -0.598 1.00 0.00 38 SER A N 4
ATOM 6405 C CA . SER A 1 38 ? 10.092 10.972 -0.940 1.00 0.00 38 SER A CA 4
ATOM 6406 C C . SER A 1 38 ? 10.039 9.982 0.221 1.00 0.00 38 SER A C 4
ATOM 6407 O O . SER A 1 38 ? 10.532 10.276 1.308 1.00 0.00 38 SER A O 4
ATOM 6415 N N . SER A 1 39 ? 9.305 8.876 0.060 1.00 0.00 39 SER A N 4
ATOM 6416 C CA . SER A 1 39 ? 9.358 7.747 1.009 1.00 0.00 39 SER A CA 4
ATOM 6417 C C . SER A 1 39 ? 10.757 7.450 1.569 1.00 0.00 39 SER A C 4
ATOM 6418 O O . SER A 1 39 ? 11.792 7.760 0.993 1.00 0.00 39 SER A O 4
ATOM 6426 N N . ARG A 1 40 ? 10.834 6.828 2.738 1.00 0.00 40 ARG A N 4
ATOM 6427 C CA . ARG A 1 40 ? 12.145 6.531 3.323 1.00 0.00 40 ARG A CA 4
ATOM 6428 C C . ARG A 1 40 ? 11.941 5.600 4.482 1.00 0.00 40 ARG A C 4
ATOM 6429 O O . ARG A 1 40 ? 11.816 6.052 5.613 1.00 0.00 40 ARG A O 4
ATOM 6450 N N . ARG A 1 41 ? 11.734 4.320 4.191 1.00 0.00 41 ARG A N 4
ATOM 6451 C CA . ARG A 1 41 ? 11.486 3.302 5.212 1.00 0.00 41 ARG A CA 4
ATOM 6452 C C . ARG A 1 41 ? 12.458 3.504 6.364 1.00 0.00 41 ARG A C 4
ATOM 6453 O O . ARG A 1 41 ? 13.642 3.715 6.138 1.00 0.00 41 ARG A O 4
ATOM 6474 N N . SER A 1 42 ? 11.904 3.489 7.569 1.00 0.00 42 SER A N 4
ATOM 6475 C CA . SER A 1 42 ? 12.703 3.644 8.769 1.00 0.00 42 SER A CA 4
ATOM 6476 C C . SER A 1 42 ? 13.389 2.315 9.057 1.00 0.00 42 SER A C 4
ATOM 6477 O O . SER A 1 42 ? 13.540 1.471 8.178 1.00 0.00 42 SER A O 4
ATOM 6485 N N . THR A 1 43 ? 13.694 2.057 10.318 1.00 0.00 43 THR A N 4
ATOM 6486 C CA . THR A 1 43 ? 14.441 0.903 10.786 1.00 0.00 43 THR A CA 4
ATOM 6487 C C . THR A 1 43 ? 13.797 0.373 12.051 1.00 0.00 43 THR A C 4
ATOM 6488 O O . THR A 1 43 ? 14.053 0.864 13.144 1.00 0.00 43 THR A O 4
ATOM 6499 N N . GLY A 1 44 ? 12.916 -0.609 11.884 1.00 0.00 44 GLY A N 4
ATOM 6500 C CA . GLY A 1 44 ? 12.225 -1.261 12.992 1.00 0.00 44 GLY A CA 4
ATOM 6501 C C . GLY A 1 44 ? 11.966 -2.730 12.736 1.00 0.00 44 GLY A C 4
ATOM 6502 O O . GLY A 1 44 ? 11.226 -3.322 13.498 1.00 0.00 44 GLY A O 4
ATOM 6506 N N . GLU A 1 45 ? 12.585 -3.313 11.703 1.00 0.00 45 GLU A N 4
ATOM 6507 C CA . GLU A 1 45 ? 12.412 -4.715 11.329 1.00 0.00 45 GLU A CA 4
ATOM 6508 C C . GLU A 1 45 ? 13.739 -5.303 10.846 1.00 0.00 45 GLU A C 4
ATOM 6509 O O . GLU A 1 45 ? 14.508 -5.837 11.631 1.00 0.00 45 GLU A O 4
ATOM 6521 N N . GLU A 1 46 ? 14.053 -5.120 9.564 1.00 0.00 46 GLU A N 4
ATOM 6522 C CA . GLU A 1 46 ? 15.261 -5.652 8.924 1.00 0.00 46 GLU A CA 4
ATOM 6523 C C . GLU A 1 46 ? 15.838 -4.631 7.941 1.00 0.00 46 GLU A C 4
ATOM 6524 O O . GLU A 1 46 ? 16.494 -4.933 6.947 1.00 0.00 46 GLU A O 4
ATOM 6536 N N . VAL A 1 47 ? 15.575 -3.357 8.214 1.00 0.00 47 VAL A N 4
ATOM 6537 C CA . VAL A 1 47 ? 16.070 -2.260 7.374 1.00 0.00 47 VAL A CA 4
ATOM 6538 C C . VAL A 1 47 ? 17.453 -1.818 7.860 1.00 0.00 47 VAL A C 4
ATOM 6539 O O . VAL A 1 47 ? 17.956 -0.755 7.534 1.00 0.00 47 VAL A O 4
ATOM 6552 N N . LEU A 1 48 ? 18.107 -2.659 8.655 1.00 0.00 48 LEU A N 4
ATOM 6553 C CA . LEU A 1 48 ? 19.442 -2.384 9.162 1.00 0.00 48 LEU A CA 4
ATOM 6554 C C . LEU A 1 48 ? 20.470 -3.146 8.341 1.00 0.00 48 LEU A C 4
ATOM 6555 O O . LEU A 1 48 ? 21.440 -3.653 8.893 1.00 0.00 48 LEU A O 4
ATOM 6571 N N . ARG A 1 49 ? 20.221 -3.315 7.033 1.00 0.00 49 ARG A N 4
ATOM 6572 C CA . ARG A 1 49 ? 21.128 -4.023 6.125 1.00 0.00 49 ARG A CA 4
ATOM 6573 C C . ARG A 1 49 ? 22.566 -3.666 6.463 1.00 0.00 49 ARG A C 4
ATOM 6574 O O . ARG A 1 49 ? 22.828 -2.544 6.855 1.00 0.00 49 ARG A O 4
ATOM 6595 N N . MET A 1 50 ? 23.503 -4.568 6.199 1.00 0.00 50 MET A N 4
ATOM 6596 C CA . MET A 1 50 ? 24.930 -4.284 6.390 1.00 0.00 50 MET A CA 4
ATOM 6597 C C . MET A 1 50 ? 25.346 -2.852 5.999 1.00 0.00 50 MET A C 4
ATOM 6598 O O . MET A 1 50 ? 25.948 -2.169 6.818 1.00 0.00 50 MET A O 4
ATOM 6612 N N . PRO A 1 51 ? 25.034 -2.415 4.756 1.00 0.00 51 PRO A N 4
ATOM 6613 C CA . PRO A 1 51 ? 25.268 -1.054 4.331 1.00 0.00 51 PRO A CA 4
ATOM 6614 C C . PRO A 1 51 ? 24.338 -0.052 5.002 1.00 0.00 51 PRO A C 4
ATOM 6615 O O . PRO A 1 51 ? 24.805 1.031 5.310 1.00 0.00 51 PRO A O 4
ATOM 6626 N N . GLY A 1 52 ? 23.073 -0.405 5.241 1.00 0.00 52 GLY A N 4
ATOM 6627 C CA . GLY A 1 52 ? 22.060 0.402 5.920 1.00 0.00 52 GLY A CA 4
ATOM 6628 C C . GLY A 1 52 ? 21.536 1.485 4.998 1.00 0.00 52 GLY A C 4
ATOM 6629 O O . GLY A 1 52 ? 20.338 1.513 4.723 1.00 0.00 52 GLY A O 4
ATOM 6633 N N . ASP A 1 53 ? 22.459 2.300 4.490 1.00 0.00 53 ASP A N 4
ATOM 6634 C CA . ASP A 1 53 ? 22.234 3.383 3.548 1.00 0.00 53 ASP A CA 4
ATOM 6635 C C . ASP A 1 53 ? 21.459 2.866 2.337 1.00 0.00 53 ASP A C 4
ATOM 6636 O O . ASP A 1 53 ? 20.290 3.191 2.121 1.00 0.00 53 ASP A O 4
ATOM 6645 N N . GLU A 1 54 ? 22.125 2.023 1.553 1.00 0.00 54 GLU A N 4
ATOM 6646 C CA . GLU A 1 54 ? 21.526 1.365 0.415 1.00 0.00 54 GLU A CA 4
ATOM 6647 C C . GLU A 1 54 ? 21.129 -0.074 0.729 1.00 0.00 54 GLU A C 4
ATOM 6648 O O . GLU A 1 54 ? 21.505 -0.671 1.739 1.00 0.00 54 GLU A O 4
ATOM 6660 N N . ASN A 1 55 ? 20.349 -0.656 -0.177 1.00 0.00 55 ASN A N 4
ATOM 6661 C CA . ASN A 1 55 ? 19.926 -2.038 -0.079 1.00 0.00 55 ASN A CA 4
ATOM 6662 C C . ASN A 1 55 ? 20.137 -2.773 -1.394 1.00 0.00 55 ASN A C 4
ATOM 6663 O O . ASN A 1 55 ? 21.021 -2.429 -2.167 1.00 0.00 55 ASN A O 4
ATOM 6674 N N . GLN A 1 56 ? 19.395 -3.869 -1.577 1.00 0.00 56 GLN A N 4
ATOM 6675 C CA . GLN A 1 56 ? 19.352 -4.642 -2.807 1.00 0.00 56 GLN A CA 4
ATOM 6676 C C . GLN A 1 56 ? 19.465 -3.746 -4.027 1.00 0.00 56 GLN A C 4
ATOM 6677 O O . GLN A 1 56 ? 18.574 -2.948 -4.248 1.00 0.00 56 GLN A O 4
ATOM 6691 N N . GLN A 1 57 ? 20.559 -3.877 -4.776 1.00 0.00 57 GLN A N 4
ATOM 6692 C CA . GLN A 1 57 ? 20.844 -2.989 -5.897 1.00 0.00 57 GLN A CA 4
ATOM 6693 C C . GLN A 1 57 ? 19.609 -2.804 -6.774 1.00 0.00 57 GLN A C 4
ATOM 6694 O O . GLN A 1 57 ? 18.895 -3.777 -7.034 1.00 0.00 57 GLN A O 4
ATOM 6708 N N . GLN A 1 58 ? 19.391 -1.585 -7.251 1.00 0.00 58 GLN A N 4
ATOM 6709 C CA . GLN A 1 58 ? 18.218 -1.226 -8.034 1.00 0.00 58 GLN A CA 4
ATOM 6710 C C . GLN A 1 58 ? 18.291 0.256 -8.352 1.00 0.00 58 GLN A C 4
ATOM 6711 O O . GLN A 1 58 ? 18.498 1.061 -7.453 1.00 0.00 58 GLN A O 4
ATOM 6725 N N . GLU A 1 59 ? 18.084 0.616 -9.617 1.00 0.00 59 GLU A N 4
ATOM 6726 C CA . GLU A 1 59 ? 18.069 2.012 -10.090 1.00 0.00 59 GLU A CA 4
ATOM 6727 C C . GLU A 1 59 ? 16.805 2.760 -9.644 1.00 0.00 59 GLU A C 4
ATOM 6728 O O . GLU A 1 59 ? 16.014 3.256 -10.443 1.00 0.00 59 GLU A O 4
ATOM 6740 N N . SER A 1 60 ? 16.555 2.775 -8.337 1.00 0.00 60 SER A N 4
ATOM 6741 C CA . SER A 1 60 ? 15.381 3.376 -7.729 1.00 0.00 60 SER A CA 4
ATOM 6742 C C . SER A 1 60 ? 15.353 3.036 -6.250 1.00 0.00 60 SER A C 4
ATOM 6743 O O . SER A 1 60 ? 14.606 2.161 -5.823 1.00 0.00 60 SER A O 4
ATOM 6751 N N . GLN A 1 61 ? 16.125 3.743 -5.425 1.00 0.00 61 GLN A N 4
ATOM 6752 C CA . GLN A 1 61 ? 16.109 3.510 -3.972 1.00 0.00 61 GLN A CA 4
ATOM 6753 C C . GLN A 1 61 ? 14.691 3.665 -3.387 1.00 0.00 61 GLN A C 4
ATOM 6754 O O . GLN A 1 61 ? 14.300 3.038 -2.401 1.00 0.00 61 GLN A O 4
ATOM 6768 N N . GLN A 1 62 ? 13.904 4.548 -4.005 1.00 0.00 62 GLN A N 4
ATOM 6769 C CA . GLN A 1 62 ? 12.546 4.814 -3.584 1.00 0.00 62 GLN A CA 4
ATOM 6770 C C . GLN A 1 62 ? 11.586 3.749 -4.021 1.00 0.00 62 GLN A C 4
ATOM 6771 O O . GLN A 1 62 ? 10.945 3.121 -3.185 1.00 0.00 62 GLN A O 4
ATOM 6785 N N . LEU A 1 63 ? 11.504 3.513 -5.321 1.00 0.00 63 LEU A N 4
ATOM 6786 C CA . LEU A 1 63 ? 10.703 2.411 -5.807 1.00 0.00 63 LEU A CA 4
ATOM 6787 C C . LEU A 1 63 ? 11.096 1.057 -5.221 1.00 0.00 63 LEU A C 4
ATOM 6788 O O . LEU A 1 63 ? 10.250 0.183 -5.053 1.00 0.00 63 LEU A O 4
ATOM 6804 N N . GLN A 1 64 ? 12.358 0.900 -4.833 1.00 0.00 64 GLN A N 4
ATOM 6805 C CA . GLN A 1 64 ? 12.845 -0.265 -4.113 1.00 0.00 64 GLN A CA 4
ATOM 6806 C C . GLN A 1 64 ? 12.062 -0.462 -2.819 1.00 0.00 64 GLN A C 4
ATOM 6807 O O . GLN A 1 64 ? 11.795 -1.598 -2.435 1.00 0.00 64 GLN A O 4
ATOM 6821 N N . GLN A 1 65 ? 11.673 0.627 -2.160 1.00 0.00 65 GLN A N 4
ATOM 6822 C CA . GLN A 1 65 ? 10.856 0.550 -0.971 1.00 0.00 65 GLN A CA 4
ATOM 6823 C C . GLN A 1 65 ? 9.507 -0.028 -1.315 1.00 0.00 65 GLN A C 4
ATOM 6824 O O . GLN A 1 65 ? 9.045 -0.834 -0.530 1.00 0.00 65 GLN A O 4
ATOM 6838 N N . CYS A 1 66 ? 8.903 0.333 -2.450 1.00 0.00 66 CYS A N 4
ATOM 6839 C CA . CYS A 1 66 ? 7.628 -0.220 -2.867 1.00 0.00 66 CYS A CA 4
ATOM 6840 C C . CYS A 1 66 ? 7.801 -1.676 -3.267 1.00 0.00 66 CYS A C 4
ATOM 6841 O O . CYS A 1 66 ? 7.077 -2.506 -2.759 1.00 0.00 66 CYS A O 4
ATOM 6848 N N . CYS A 1 67 ? 8.781 -2.018 -4.096 1.00 0.00 67 CYS A N 4
ATOM 6849 C CA . CYS A 1 67 ? 9.010 -3.413 -4.461 1.00 0.00 67 CYS A CA 4
ATOM 6850 C C . CYS A 1 67 ? 9.304 -4.257 -3.221 1.00 0.00 67 CYS A C 4
ATOM 6851 O O . CYS A 1 67 ? 8.768 -5.347 -3.097 1.00 0.00 67 CYS A O 4
ATOM 6858 N N . ASN A 1 68 ? 10.078 -3.737 -2.263 1.00 0.00 68 ASN A N 4
ATOM 6859 C CA . ASN A 1 68 ? 10.319 -4.392 -0.976 1.00 0.00 68 ASN A CA 4
ATOM 6860 C C . ASN A 1 68 ? 9.043 -4.414 -0.108 1.00 0.00 68 ASN A C 4
ATOM 6861 O O . ASN A 1 68 ? 8.782 -5.343 0.645 1.00 0.00 68 ASN A O 4
ATOM 6872 N N . GLN A 1 69 ? 8.213 -3.383 -0.210 1.00 0.00 69 GLN A N 4
ATOM 6873 C CA . GLN A 1 69 ? 6.984 -3.277 0.569 1.00 0.00 69 GLN A CA 4
ATOM 6874 C C . GLN A 1 69 ? 5.936 -4.244 0.043 1.00 0.00 69 GLN A C 4
ATOM 6875 O O . GLN A 1 69 ? 5.394 -5.056 0.765 1.00 0.00 69 GLN A O 4
ATOM 6889 N N . VAL A 1 70 ? 5.703 -4.255 -1.251 1.00 0.00 70 VAL A N 4
ATOM 6890 C CA . VAL A 1 70 ? 4.813 -5.216 -1.865 1.00 0.00 70 VAL A CA 4
ATOM 6891 C C . VAL A 1 70 ? 5.354 -6.640 -1.762 1.00 0.00 70 VAL A C 4
ATOM 6892 O O . VAL A 1 70 ? 4.621 -7.609 -1.926 1.00 0.00 70 VAL A O 4
ATOM 6905 N N . LYS A 1 71 ? 6.639 -6.791 -1.450 1.00 0.00 71 LYS A N 4
ATOM 6906 C CA . LYS A 1 71 ? 7.215 -8.100 -1.169 1.00 0.00 71 LYS A CA 4
ATOM 6907 C C . LYS A 1 71 ? 6.772 -8.643 0.192 1.00 0.00 71 LYS A C 4
ATOM 6908 O O . LYS A 1 71 ? 6.722 -9.850 0.382 1.00 0.00 71 LYS A O 4
ATOM 6927 N N . GLN A 1 72 ? 6.417 -7.773 1.130 1.00 0.00 72 GLN A N 4
ATOM 6928 C CA . GLN A 1 72 ? 5.877 -8.177 2.423 1.00 0.00 72 GLN A CA 4
ATOM 6929 C C . GLN A 1 72 ? 4.346 -8.244 2.442 1.00 0.00 72 GLN A C 4
ATOM 6930 O O . GLN A 1 72 ? 3.751 -8.284 3.529 1.00 0.00 72 GLN A O 4
ATOM 6944 N N . VAL A 1 73 ? 3.729 -8.160 1.259 1.00 0.00 73 VAL A N 4
ATOM 6945 C CA . VAL A 1 73 ? 2.293 -8.252 1.090 1.00 0.00 73 VAL A CA 4
ATOM 6946 C C . VAL A 1 73 ? 1.793 -9.650 1.429 1.00 0.00 73 VAL A C 4
ATOM 6947 O O . VAL A 1 73 ? 2.578 -10.561 1.681 1.00 0.00 73 VAL A O 4
ATOM 6960 N N . ARG A 1 74 ? 0.469 -9.812 1.430 1.00 0.00 74 ARG A N 4
ATOM 6961 C CA . ARG A 1 74 ? -0.137 -11.123 1.653 1.00 0.00 74 ARG A CA 4
ATOM 6962 C C . ARG A 1 74 ? 0.076 -12.021 0.460 1.00 0.00 74 ARG A C 4
ATOM 6963 O O . ARG A 1 74 ? 0.876 -12.925 0.587 1.00 0.00 74 ARG A O 4
ATOM 6984 N N . ASP A 1 75 ? -0.634 -11.743 -0.636 1.00 0.00 75 ASP A N 4
ATOM 6985 C CA . ASP A 1 75 ? -0.650 -12.524 -1.888 1.00 0.00 75 ASP A CA 4
ATOM 6986 C C . ASP A 1 75 ? -1.881 -12.190 -2.728 1.00 0.00 75 ASP A C 4
ATOM 6987 O O . ASP A 1 75 ? -1.789 -11.807 -3.887 1.00 0.00 75 ASP A O 4
ATOM 6996 N N . GLU A 1 76 ? -3.059 -12.255 -2.110 1.00 0.00 76 GLU A N 4
ATOM 6997 C CA . GLU A 1 76 ? -4.354 -11.957 -2.740 1.00 0.00 76 GLU A CA 4
ATOM 6998 C C . GLU A 1 76 ? -4.960 -10.660 -2.207 1.00 0.00 76 GLU A C 4
ATOM 6999 O O . GLU A 1 76 ? -5.952 -10.142 -2.729 1.00 0.00 76 GLU A O 4
ATOM 7011 N N . CYS A 1 77 ? -4.323 -10.084 -1.190 1.00 0.00 77 CYS A N 4
ATOM 7012 C CA . CYS A 1 77 ? -4.688 -8.801 -0.647 1.00 0.00 77 CYS A CA 4
ATOM 7013 C C . CYS A 1 77 ? -3.924 -7.684 -1.342 1.00 0.00 77 CYS A C 4
ATOM 7014 O O . CYS A 1 77 ? -4.357 -6.540 -1.259 1.00 0.00 77 CYS A O 4
ATOM 7021 N N . GLN A 1 78 ? -2.917 -8.015 -2.162 1.00 0.00 78 GLN A N 4
ATOM 7022 C CA . GLN A 1 78 ? -2.137 -7.035 -2.904 1.00 0.00 78 GLN A CA 4
ATOM 7023 C C . GLN A 1 78 ? -3.057 -6.193 -3.807 1.00 0.00 78 GLN A C 4
ATOM 7024 O O . GLN A 1 78 ? -2.841 -5.007 -4.034 1.00 0.00 78 GLN A O 4
ATOM 7038 N N . CYS A 1 79 ? -4.115 -6.794 -4.343 1.00 0.00 79 CYS A N 4
ATOM 7039 C CA . CYS A 1 79 ? -5.017 -6.088 -5.230 1.00 0.00 79 CYS A CA 4
ATOM 7040 C C . CYS A 1 79 ? -5.873 -5.117 -4.449 1.00 0.00 79 CYS A C 4
ATOM 7041 O O . CYS A 1 79 ? -5.716 -3.909 -4.576 1.00 0.00 79 CYS A O 4
ATOM 7048 N N . GLU A 1 80 ? -6.772 -5.650 -3.623 1.00 0.00 80 GLU A N 4
ATOM 7049 C CA . GLU A 1 80 ? -7.632 -4.856 -2.757 1.00 0.00 80 GLU A CA 4
ATOM 7050 C C . GLU A 1 80 ? -6.875 -3.810 -1.960 1.00 0.00 80 GLU A C 4
ATOM 7051 O O . GLU A 1 80 ? -7.461 -2.777 -1.642 1.00 0.00 80 GLU A O 4
ATOM 7063 N N . ALA A 1 81 ? -5.607 -4.089 -1.659 1.00 0.00 81 ALA A N 4
ATOM 7064 C CA . ALA A 1 81 ? -4.679 -3.160 -1.078 1.00 0.00 81 ALA A CA 4
ATOM 7065 C C . ALA A 1 81 ? -4.577 -1.908 -1.893 1.00 0.00 81 ALA A C 4
ATOM 7066 O O . ALA A 1 81 ? -4.839 -0.870 -1.333 1.00 0.00 81 ALA A O 4
ATOM 7073 N N . ILE A 1 82 ? -4.302 -1.979 -3.192 1.00 0.00 82 ILE A N 4
ATOM 7074 C CA . ILE A 1 82 ? -4.431 -0.801 -4.039 1.00 0.00 82 ILE A CA 4
ATOM 7075 C C . ILE A 1 82 ? -5.798 -0.169 -3.945 1.00 0.00 82 ILE A C 4
ATOM 7076 O O . ILE A 1 82 ? -5.890 1.032 -3.777 1.00 0.00 82 ILE A O 4
ATOM 7092 N N . LYS A 1 83 ? -6.874 -0.947 -3.988 1.00 0.00 83 LYS A N 4
ATOM 7093 C CA . LYS A 1 83 ? -8.218 -0.361 -3.873 1.00 0.00 83 LYS A CA 4
ATOM 7094 C C . LYS A 1 83 ? -8.475 0.313 -2.514 1.00 0.00 83 LYS A C 4
ATOM 7095 O O . LYS A 1 83 ? -9.555 0.841 -2.281 1.00 0.00 83 LYS A O 4
ATOM 7114 N N . TYR A 1 84 ? -7.533 0.173 -1.588 1.00 0.00 84 TYR A N 4
ATOM 7115 C CA . TYR A 1 84 ? -7.525 0.714 -0.253 1.00 0.00 84 TYR A CA 4
ATOM 7116 C C . TYR A 1 84 ? -6.521 1.823 -0.165 1.00 0.00 84 TYR A C 4
ATOM 7117 O O . TYR A 1 84 ? -6.957 2.930 0.021 1.00 0.00 84 TYR A O 4
ATOM 7135 N N . ILE A 1 85 ? -5.229 1.541 -0.315 1.00 0.00 85 ILE A N 4
ATOM 7136 C CA . ILE A 1 85 ? -4.145 2.494 -0.208 1.00 0.00 85 ILE A CA 4
ATOM 7137 C C . ILE A 1 85 ? -4.300 3.633 -1.204 1.00 0.00 85 ILE A C 4
ATOM 7138 O O . ILE A 1 85 ? -3.834 4.731 -0.937 1.00 0.00 85 ILE A O 4
ATOM 7154 N N . ALA A 1 86 ? -4.934 3.365 -2.349 1.00 0.00 86 ALA A N 4
ATOM 7155 C CA . ALA A 1 86 ? -5.241 4.351 -3.354 1.00 0.00 86 ALA A CA 4
ATOM 7156 C C . ALA A 1 86 ? -6.270 5.293 -2.792 1.00 0.00 86 ALA A C 4
ATOM 7157 O O . ALA A 1 86 ? -5.939 6.400 -2.382 1.00 0.00 86 ALA A O 4
ATOM 7164 N N . GLU A 1 87 ? -7.517 4.825 -2.732 1.00 0.00 87 GLU A N 4
ATOM 7165 C CA . GLU A 1 87 ? -8.615 5.615 -2.205 1.00 0.00 87 GLU A CA 4
ATOM 7166 C C . GLU A 1 87 ? -8.324 6.165 -0.807 1.00 0.00 87 GLU A C 4
ATOM 7167 O O . GLU A 1 87 ? -8.792 7.244 -0.477 1.00 0.00 87 GLU A O 4
ATOM 7179 N N . ASP A 1 88 ? -7.470 5.494 -0.035 1.00 0.00 88 ASP A N 4
ATOM 7180 C CA . ASP A 1 88 ? -7.024 5.853 1.310 1.00 0.00 88 ASP A CA 4
ATOM 7181 C C . ASP A 1 88 ? -6.455 7.260 1.275 1.00 0.00 88 ASP A C 4
ATOM 7182 O O . ASP A 1 88 ? -7.058 8.235 1.745 1.00 0.00 88 ASP A O 4
ATOM 7191 N N . GLN A 1 89 ? -5.283 7.371 0.651 1.00 0.00 89 GLN A N 4
ATOM 7192 C CA . GLN A 1 89 ? -4.642 8.648 0.548 1.00 0.00 89 GLN A CA 4
ATOM 7193 C C . GLN A 1 89 ? -5.505 9.651 -0.180 1.00 0.00 89 GLN A C 4
ATOM 7194 O O . GLN A 1 89 ? -5.412 10.829 0.159 1.00 0.00 89 GLN A O 4
ATOM 7208 N N . ILE A 1 90 ? -6.288 9.207 -1.164 1.00 0.00 90 ILE A N 4
ATOM 7209 C CA . ILE A 1 90 ? -7.196 10.068 -1.893 1.00 0.00 90 ILE A CA 4
ATOM 7210 C C . ILE A 1 90 ? -8.124 10.804 -0.917 1.00 0.00 90 ILE A C 4
ATOM 7211 O O . ILE A 1 90 ? -8.393 12.000 -1.071 1.00 0.00 90 ILE A O 4
ATOM 7227 N N . GLN A 1 91 ? -8.624 10.084 0.081 1.00 0.00 91 GLN A N 4
ATOM 7228 C CA . GLN A 1 91 ? -9.483 10.645 1.101 1.00 0.00 91 GLN A CA 4
ATOM 7229 C C . GLN A 1 91 ? -8.681 11.503 2.060 1.00 0.00 91 GLN A C 4
ATOM 7230 O O . GLN A 1 91 ? -9.075 12.638 2.320 1.00 0.00 91 GLN A O 4
ATOM 7244 N N . GLN A 1 92 ? -7.577 10.968 2.591 1.00 0.00 92 GLN A N 4
ATOM 7245 C CA . GLN A 1 92 ? -6.726 11.679 3.544 1.00 0.00 92 GLN A CA 4
ATOM 7246 C C . GLN A 1 92 ? -6.220 13.020 3.001 1.00 0.00 92 GLN A C 4
ATOM 7247 O O . GLN A 1 92 ? -6.365 14.080 3.609 1.00 0.00 92 GLN A O 4
ATOM 7261 N N . GLY A 1 93 ? -5.552 12.944 1.859 1.00 0.00 93 GLY A N 4
ATOM 7262 C CA . GLY A 1 93 ? -5.126 14.095 1.096 1.00 0.00 93 GLY A CA 4
ATOM 7263 C C . GLY A 1 93 ? -6.290 14.883 0.488 1.00 0.00 93 GLY A C 4
ATOM 7264 O O . GLY A 1 93 ? -7.461 14.515 0.528 1.00 0.00 93 GLY A O 4
ATOM 7268 N N . GLN A 1 94 ? -5.957 15.995 -0.149 1.00 0.00 94 GLN A N 4
ATOM 7269 C CA . GLN A 1 94 ? -6.949 16.819 -0.810 1.00 0.00 94 GLN A CA 4
ATOM 7270 C C . GLN A 1 94 ? -7.312 16.275 -2.187 1.00 0.00 94 GLN A C 4
ATOM 7271 O O . GLN A 1 94 ? -7.520 17.045 -3.087 1.00 0.00 94 GLN A O 4
ATOM 7285 N N . LEU A 1 95 ? -7.382 14.964 -2.392 1.00 0.00 95 LEU A N 4
ATOM 7286 C CA . LEU A 1 95 ? -7.678 14.402 -3.711 1.00 0.00 95 LEU A CA 4
ATOM 7287 C C . LEU A 1 95 ? -9.192 14.179 -3.858 1.00 0.00 95 LEU A C 4
ATOM 7288 O O . LEU A 1 95 ? -9.714 13.772 -4.889 1.00 0.00 95 LEU A O 4
ATOM 7304 N N . HIS A 1 96 ? -9.936 14.460 -2.800 1.00 0.00 96 HIS A N 4
ATOM 7305 C CA . HIS A 1 96 ? -11.387 14.447 -2.821 1.00 0.00 96 HIS A CA 4
ATOM 7306 C C . HIS A 1 96 ? -11.969 15.656 -3.548 1.00 0.00 96 HIS A C 4
ATOM 7307 O O . HIS A 1 96 ? -11.289 16.642 -3.784 1.00 0.00 96 HIS A O 4
ATOM 7322 N N . GLY A 1 97 ? -13.264 15.602 -3.827 1.00 0.00 97 GLY A N 4
ATOM 7323 C CA . GLY A 1 97 ? -13.960 16.667 -4.543 1.00 0.00 97 GLY A CA 4
ATOM 7324 C C . GLY A 1 97 ? -13.925 16.381 -6.032 1.00 0.00 97 GLY A C 4
ATOM 7325 O O . GLY A 1 97 ? -14.967 16.035 -6.565 1.00 0.00 97 GLY A O 4
ATOM 7329 N N . GLU A 1 98 ? -12.743 16.438 -6.656 1.00 0.00 98 GLU A N 4
ATOM 7330 C CA . GLU A 1 98 ? -12.549 16.219 -8.103 1.00 0.00 98 GLU A CA 4
ATOM 7331 C C . GLU A 1 98 ? -11.050 16.206 -8.463 1.00 0.00 98 GLU A C 4
ATOM 7332 O O . GLU A 1 98 ? -10.522 16.971 -9.262 1.00 0.00 98 GLU A O 4
ATOM 7344 N N . GLU A 1 99 ? -10.291 15.358 -7.785 1.00 0.00 99 GLU A N 4
ATOM 7345 C CA . GLU A 1 99 ? -8.836 15.322 -7.961 1.00 0.00 99 GLU A CA 4
ATOM 7346 C C . GLU A 1 99 ? -8.312 13.977 -7.466 1.00 0.00 99 GLU A C 4
ATOM 7347 O O . GLU A 1 99 ? -7.164 13.851 -7.044 1.00 0.00 99 GLU A O 4
ATOM 7359 N N . SER A 1 100 ? -9.174 12.964 -7.485 1.00 0.00 100 SER A N 4
ATOM 7360 C CA . SER A 1 100 ? -8.835 11.612 -7.072 1.00 0.00 100 SER A CA 4
ATOM 7361 C C . SER A 1 100 ? -8.376 10.820 -8.281 1.00 0.00 100 SER A C 4
ATOM 7362 O O . SER A 1 100 ? -7.344 10.157 -8.255 1.00 0.00 100 SER A O 4
ATOM 7370 N N . GLU A 1 101 ? -9.072 10.987 -9.402 1.00 0.00 101 GLU A N 4
ATOM 7371 C CA . GLU A 1 101 ? -8.691 10.295 -10.627 1.00 0.00 101 GLU A CA 4
ATOM 7372 C C . GLU A 1 101 ? -7.298 10.741 -11.112 1.00 0.00 101 GLU A C 4
ATOM 7373 O O . GLU A 1 101 ? -6.529 9.998 -11.721 1.00 0.00 101 GLU A O 4
ATOM 7385 N N . ARG A 1 102 ? -6.897 11.967 -10.757 1.00 0.00 102 ARG A N 4
ATOM 7386 C CA . ARG A 1 102 ? -5.542 12.439 -11.063 1.00 0.00 102 ARG A CA 4
ATOM 7387 C C . ARG A 1 102 ? -4.469 11.724 -10.235 1.00 0.00 102 ARG A C 4
ATOM 7388 O O . ARG A 1 102 ? -3.278 11.853 -10.515 1.00 0.00 102 ARG A O 4
ATOM 7409 N N . VAL A 1 103 ? -4.865 11.115 -9.121 1.00 0.00 103 VAL A N 4
ATOM 7410 C CA . VAL A 1 103 ? -3.983 10.357 -8.252 1.00 0.00 103 VAL A CA 4
ATOM 7411 C C . VAL A 1 103 ? -3.908 8.931 -8.734 1.00 0.00 103 VAL A C 4
ATOM 7412 O O . VAL A 1 103 ? -2.849 8.331 -8.632 1.00 0.00 103 VAL A O 4
ATOM 7425 N N . ALA A 1 104 ? -4.960 8.415 -9.355 1.00 0.00 104 ALA A N 4
ATOM 7426 C CA . ALA A 1 104 ? -4.903 7.086 -9.949 1.00 0.00 104 ALA A CA 4
ATOM 7427 C C . ALA A 1 104 ? -3.695 6.928 -10.894 1.00 0.00 104 ALA A C 4
ATOM 7428 O O . ALA A 1 104 ? -2.966 5.939 -10.851 1.00 0.00 104 ALA A O 4
ATOM 7435 N N . GLN A 1 105 ? -3.423 7.955 -11.702 1.00 0.00 105 GLN A N 4
ATOM 7436 C CA . GLN A 1 105 ? -2.247 7.945 -12.574 1.00 0.00 105 GLN A CA 4
ATOM 7437 C C . GLN A 1 105 ? -0.931 8.051 -11.789 1.00 0.00 105 GLN A C 4
ATOM 7438 O O . GLN A 1 105 ? 0.087 7.489 -12.178 1.00 0.00 105 GLN A O 4
ATOM 7452 N N . ARG A 1 106 ? -0.952 8.773 -10.666 1.00 0.00 106 ARG A N 4
ATOM 7453 C CA . ARG A 1 106 ? 0.199 8.943 -9.793 1.00 0.00 106 ARG A CA 4
ATOM 7454 C C . ARG A 1 106 ? 0.573 7.619 -9.163 1.00 0.00 106 ARG A C 4
ATOM 7455 O O . ARG A 1 106 ? 1.745 7.300 -9.052 1.00 0.00 106 ARG A O 4
ATOM 7476 N N . ALA A 1 107 ? -0.413 6.855 -8.708 1.00 0.00 107 ALA A N 4
ATOM 7477 C CA . ALA A 1 107 ? -0.140 5.552 -8.146 1.00 0.00 107 ALA A CA 4
ATOM 7478 C C . ALA A 1 107 ? 0.301 4.574 -9.209 1.00 0.00 107 ALA A C 4
ATOM 7479 O O . ALA A 1 107 ? 1.241 3.815 -8.976 1.00 0.00 107 ALA A O 4
ATOM 7486 N N . GLY A 1 108 ? -0.323 4.671 -10.386 1.00 0.00 108 GLY A N 4
ATOM 7487 C CA . GLY A 1 108 ? 0.015 3.896 -11.559 1.00 0.00 108 GLY A CA 4
ATOM 7488 C C . GLY A 1 108 ? 1.510 3.923 -11.875 1.00 0.00 108 GLY A C 4
ATOM 7489 O O . GLY A 1 108 ? 2.061 2.928 -12.344 1.00 0.00 108 GLY A O 4
ATOM 7493 N N . GLU A 1 109 ? 2.190 5.030 -11.586 1.00 0.00 109 GLU A N 4
ATOM 7494 C CA . GLU A 1 109 ? 3.642 5.119 -11.723 1.00 0.00 109 GLU A CA 4
ATOM 7495 C C . GLU A 1 109 ? 4.354 4.013 -10.952 1.00 0.00 109 GLU A C 4
ATOM 7496 O O . GLU A 1 109 ? 5.084 3.194 -11.511 1.00 0.00 109 GLU A O 4
ATOM 7508 N N . ILE A 1 110 ? 4.075 3.916 -9.659 1.00 0.00 110 ILE A N 4
ATOM 7509 C CA . ILE A 1 110 ? 4.675 2.875 -8.842 1.00 0.00 110 ILE A CA 4
ATOM 7510 C C . ILE A 1 110 ? 4.135 1.503 -9.177 1.00 0.00 110 ILE A C 4
ATOM 7511 O O . ILE A 1 110 ? 4.829 0.489 -9.051 1.00 0.00 110 ILE A O 4
ATOM 7527 N N . VAL A 1 111 ? 2.904 1.479 -9.653 1.00 0.00 111 VAL A N 4
ATOM 7528 C CA . VAL A 1 111 ? 2.268 0.260 -10.083 1.00 0.00 111 VAL A CA 4
ATOM 7529 C C . VAL A 1 111 ? 3.044 -0.380 -11.216 1.00 0.00 111 VAL A C 4
ATOM 7530 O O . VAL A 1 111 ? 3.490 -1.521 -11.087 1.00 0.00 111 VAL A O 4
ATOM 7543 N N . SER A 1 112 ? 3.212 0.361 -12.307 1.00 0.00 112 SER A N 4
ATOM 7544 C CA . SER A 1 112 ? 4.010 -0.065 -13.448 1.00 0.00 112 SER A CA 4
ATOM 7545 C C . SER A 1 112 ? 5.434 -0.444 -13.059 1.00 0.00 112 SER A C 4
ATOM 7546 O O . SER A 1 112 ? 6.015 -1.295 -13.727 1.00 0.00 112 SER A O 4
ATOM 7554 N N . SER A 1 113 ? 5.930 0.099 -11.946 1.00 0.00 113 SER A N 4
ATOM 7555 C CA . SER A 1 113 ? 7.234 -0.223 -11.391 1.00 0.00 113 SER A CA 4
ATOM 7556 C C . SER A 1 113 ? 7.230 -1.575 -10.678 1.00 0.00 113 SER A C 4
ATOM 7557 O O . SER A 1 113 ? 7.690 -2.573 -11.219 1.00 0.00 113 SER A O 4
ATOM 7565 N N . CYS A 1 114 ? 6.701 -1.637 -9.455 1.00 0.00 114 CYS A N 4
ATOM 7566 C CA . CYS A 1 114 ? 6.597 -2.873 -8.679 1.00 0.00 114 CYS A CA 4
ATOM 7567 C C . CYS A 1 114 ? 5.318 -2.882 -7.835 1.00 0.00 114 CYS A C 4
ATOM 7568 O O . CYS A 1 114 ? 5.273 -3.356 -6.702 1.00 0.00 114 CYS A O 4
ATOM 7575 N N . GLY A 1 115 ? 4.250 -2.326 -8.389 1.00 0.00 115 GLY A N 4
ATOM 7576 C CA . GLY A 1 115 ? 2.975 -2.193 -7.709 1.00 0.00 115 GLY A CA 4
ATOM 7577 C C . GLY A 1 115 ? 1.837 -2.587 -8.626 1.00 0.00 115 GLY A C 4
ATOM 7578 O O . GLY A 1 115 ? 0.719 -2.135 -8.416 1.00 0.00 115 GLY A O 4
ATOM 7582 N N . VAL A 1 116 ? 2.099 -3.436 -9.624 1.00 0.00 116 VAL A N 4
ATOM 7583 C CA . VAL A 1 116 ? 1.134 -3.968 -10.586 1.00 0.00 116 VAL A CA 4
ATOM 7584 C C . VAL A 1 116 ? 0.177 -4.941 -9.901 1.00 0.00 116 VAL A C 4
ATOM 7585 O O . VAL A 1 116 ? 0.249 -6.147 -10.082 1.00 0.00 116 VAL A O 4
ATOM 7598 N N . ARG A 1 117 ? -0.646 -4.426 -8.995 1.00 0.00 117 ARG A N 4
ATOM 7599 C CA . ARG A 1 117 ? -1.523 -5.251 -8.176 1.00 0.00 117 ARG A CA 4
ATOM 7600 C C . ARG A 1 117 ? -2.906 -5.212 -8.761 1.00 0.00 117 ARG A C 4
ATOM 7601 O O . ARG A 1 117 ? -3.180 -5.892 -9.726 1.00 0.00 117 ARG A O 4
ATOM 7622 N N . CYS A 1 118 ? -3.709 -4.265 -8.301 1.00 0.00 118 CYS A N 4
ATOM 7623 C CA . CYS A 1 118 ? -5.021 -4.006 -8.869 1.00 0.00 118 CYS A CA 4
ATOM 7624 C C . CYS A 1 118 ? -5.053 -2.738 -9.694 1.00 0.00 118 CYS A C 4
ATOM 7625 O O . CYS A 1 118 ? -6.119 -2.311 -10.121 1.00 0.00 118 CYS A O 4
ATOM 7632 N N . MET A 1 119 ? -3.898 -2.108 -9.865 1.00 0.00 119 MET A N 4
ATOM 7633 C CA . MET A 1 119 ? -3.763 -0.897 -10.661 1.00 0.00 119 MET A CA 4
ATOM 7634 C C . MET A 1 119 ? -3.296 -1.186 -12.084 1.00 0.00 119 MET A C 4
ATOM 7635 O O . MET A 1 119 ? -3.101 -0.277 -12.878 1.00 0.00 119 MET A O 4
ATOM 7649 N N . ARG A 1 120 ? -3.058 -2.461 -12.388 1.00 0.00 120 ARG A N 4
ATOM 7650 C CA . ARG A 1 120 ? -2.647 -2.933 -13.699 1.00 0.00 120 ARG A CA 4
ATOM 7651 C C . ARG A 1 120 ? -2.959 -4.409 -13.878 1.00 0.00 120 ARG A C 4
ATOM 7652 O O . ARG A 1 120 ? -3.388 -4.802 -14.950 1.00 0.00 120 ARG A O 4
ATOM 7673 N N . GLN A 1 121 ? -2.630 -5.219 -12.873 1.00 0.00 121 GLN A N 4
ATOM 7674 C CA . GLN A 1 121 ? -2.869 -6.656 -12.921 1.00 0.00 121 GLN A CA 4
ATOM 7675 C C . GLN A 1 121 ? -4.271 -6.914 -12.380 1.00 0.00 121 GLN A C 4
ATOM 7676 O O . GLN A 1 121 ? -5.185 -6.103 -12.546 1.00 0.00 121 GLN A O 4
ATOM 7690 N N . THR A 1 122 ? -4.416 -8.020 -11.677 1.00 0.00 122 THR A N 4
ATOM 7691 C CA . THR A 1 122 ? -5.651 -8.511 -11.131 1.00 0.00 122 THR A CA 4
ATOM 7692 C C . THR A 1 122 ? -5.393 -9.124 -9.771 1.00 0.00 122 THR A C 4
ATOM 7693 O O . THR A 1 122 ? -4.276 -9.058 -9.266 1.00 0.00 122 THR A O 4
ATOM 7704 N N . ARG A 1 123 ? -6.465 -9.602 -9.118 1.00 0.00 123 ARG A N 4
ATOM 7705 C CA . ARG A 1 123 ? -6.435 -10.179 -7.763 1.00 0.00 123 ARG A CA 4
ATOM 7706 C C . ARG A 1 123 ? -5.283 -11.154 -7.575 1.00 0.00 123 ARG A C 4
ATOM 7707 O O . ARG A 1 123 ? -4.218 -10.772 -7.093 1.00 0.00 123 ARG A O 4
ATOM 7728 N N . THR A 1 124 ? -5.572 -12.406 -7.869 1.00 0.00 124 THR A N 4
ATOM 7729 C CA . THR A 1 124 ? -4.612 -13.487 -7.817 1.00 0.00 124 THR A CA 4
ATOM 7730 C C . THR A 1 124 ? -3.938 -13.595 -9.168 1.00 0.00 124 THR A C 4
ATOM 7731 O O . THR A 1 124 ? -4.590 -14.030 -10.108 1.00 0.00 124 THR A O 4
ATOM 7742 N N . ASN A 1 125 ? -2.680 -13.175 -9.256 1.00 0.00 125 ASN A N 4
ATOM 7743 C CA . ASN A 1 125 ? -1.925 -13.214 -10.509 1.00 0.00 125 ASN A CA 4
ATOM 7744 C C . ASN A 1 125 ? -2.801 -12.774 -11.713 1.00 0.00 125 ASN A C 4
ATOM 7745 O O . ASN A 1 125 ? -3.136 -13.625 -12.570 1.00 0.00 125 ASN A O 4
ATOM 7757 N N . ALA A 1 1 ? -41.237 -0.249 22.139 1.00 0.00 1 ALA A N 5
ATOM 7758 C CA . ALA A 1 1 ? -41.574 -1.067 20.963 1.00 0.00 1 ALA A CA 5
ATOM 7759 C C . ALA A 1 1 ? -40.516 -0.879 19.895 1.00 0.00 1 ALA A C 5
ATOM 7760 O O . ALA A 1 1 ? -40.721 -0.165 18.927 1.00 0.00 1 ALA A O 5
ATOM 7769 N N . GLU A 1 2 ? -39.358 -1.484 20.111 1.00 0.00 2 GLU A N 5
ATOM 7770 C CA . GLU A 1 2 ? -38.223 -1.334 19.191 1.00 0.00 2 GLU A CA 5
ATOM 7771 C C . GLU A 1 2 ? -37.140 -2.368 19.490 1.00 0.00 2 GLU A C 5
ATOM 7772 O O . GLU A 1 2 ? -36.620 -2.462 20.596 1.00 0.00 2 GLU A O 5
ATOM 7784 N N . PHE A 1 3 ? -36.971 -3.312 18.583 1.00 0.00 3 PHE A N 5
ATOM 7785 C CA . PHE A 1 3 ? -35.979 -4.357 18.731 1.00 0.00 3 PHE A CA 5
ATOM 7786 C C . PHE A 1 3 ? -34.574 -3.818 18.544 1.00 0.00 3 PHE A C 5
ATOM 7787 O O . PHE A 1 3 ? -34.389 -2.841 17.842 1.00 0.00 3 PHE A O 5
ATOM 7804 N N . MET A 1 4 ? -33.583 -4.513 19.094 1.00 0.00 4 MET A N 5
ATOM 7805 C CA . MET A 1 4 ? -32.190 -4.131 18.959 1.00 0.00 4 MET A CA 5
ATOM 7806 C C . MET A 1 4 ? -31.797 -4.004 17.497 1.00 0.00 4 MET A C 5
ATOM 7807 O O . MET A 1 4 ? -31.641 -5.000 16.790 1.00 0.00 4 MET A O 5
ATOM 7821 N N . GLU A 1 5 ? -31.638 -2.781 17.039 1.00 0.00 5 GLU A N 5
ATOM 7822 C CA . GLU A 1 5 ? -31.273 -2.521 15.664 1.00 0.00 5 GLU A CA 5
ATOM 7823 C C . GLU A 1 5 ? -30.538 -1.225 15.588 1.00 0.00 5 GLU A C 5
ATOM 7824 O O . GLU A 1 5 ? -30.585 -0.507 16.574 1.00 0.00 5 GLU A O 5
ATOM 7836 N N . SER A 1 6 ? -29.921 -0.924 14.442 1.00 0.00 6 SER A N 5
ATOM 7837 C CA . SER A 1 6 ? -29.188 0.323 14.199 1.00 0.00 6 SER A CA 5
ATOM 7838 C C . SER A 1 6 ? -28.465 0.231 12.852 1.00 0.00 6 SER A C 5
ATOM 7839 O O . SER A 1 6 ? -27.284 0.562 12.715 1.00 0.00 6 SER A O 5
ATOM 7847 N N . LYS A 1 7 ? -29.102 -0.397 11.857 1.00 0.00 7 LYS A N 5
ATOM 7848 C CA . LYS A 1 7 ? -28.523 -0.493 10.522 1.00 0.00 7 LYS A CA 5
ATOM 7849 C C . LYS A 1 7 ? -28.691 0.814 9.744 1.00 0.00 7 LYS A C 5
ATOM 7850 O O . LYS A 1 7 ? -29.468 1.683 10.116 1.00 0.00 7 LYS A O 5
ATOM 7869 N N . GLY A 1 8 ? -27.946 0.944 8.654 1.00 0.00 8 GLY A N 5
ATOM 7870 C CA . GLY A 1 8 ? -28.018 2.127 7.813 1.00 0.00 8 GLY A CA 5
ATOM 7871 C C . GLY A 1 8 ? -27.490 1.841 6.430 1.00 0.00 8 GLY A C 5
ATOM 7872 O O . GLY A 1 8 ? -28.086 1.068 5.690 1.00 0.00 8 GLY A O 5
ATOM 7876 N N . GLU A 1 9 ? -26.305 2.361 6.136 1.00 0.00 9 GLU A N 5
ATOM 7877 C CA . GLU A 1 9 ? -25.661 2.139 4.852 1.00 0.00 9 GLU A CA 5
ATOM 7878 C C . GLU A 1 9 ? -24.158 2.344 4.967 1.00 0.00 9 GLU A C 5
ATOM 7879 O O . GLU A 1 9 ? -23.668 2.958 5.922 1.00 0.00 9 GLU A O 5
ATOM 7891 N N . ARG A 1 10 ? -23.406 1.770 4.028 1.00 0.00 10 ARG A N 5
ATOM 7892 C CA . ARG A 1 10 ? -21.959 1.920 3.984 1.00 0.00 10 ARG A CA 5
ATOM 7893 C C . ARG A 1 10 ? -21.444 1.638 2.586 1.00 0.00 10 ARG A C 5
ATOM 7894 O O . ARG A 1 10 ? -22.135 1.005 1.795 1.00 0.00 10 ARG A O 5
ATOM 7915 N N . GLU A 1 11 ? -20.228 2.095 2.320 1.00 0.00 11 GLU A N 5
ATOM 7916 C CA . GLU A 1 11 ? -19.574 1.848 1.044 1.00 0.00 11 GLU A CA 5
ATOM 7917 C C . GLU A 1 11 ? -18.911 0.478 1.015 1.00 0.00 11 GLU A C 5
ATOM 7918 O O . GLU A 1 11 ? -19.288 -0.371 1.832 1.00 0.00 11 GLU A O 5
ATOM 7930 N N . GLY A 1 12 ? -17.995 0.268 0.049 1.00 0.00 12 GLY A N 5
ATOM 7931 C CA . GLY A 1 12 ? -17.175 -0.925 -0.039 1.00 0.00 12 GLY A CA 5
ATOM 7932 C C . GLY A 1 12 ? -16.641 -1.394 1.325 1.00 0.00 12 GLY A C 5
ATOM 7933 O O . GLY A 1 12 ? -16.567 -0.677 2.331 1.00 0.00 12 GLY A O 5
ATOM 7937 N N . SER A 1 13 ? -16.192 -2.638 1.348 1.00 0.00 13 SER A N 5
ATOM 7938 C CA . SER A 1 13 ? -15.700 -3.224 2.577 1.00 0.00 13 SER A CA 5
ATOM 7939 C C . SER A 1 13 ? -14.245 -3.627 2.386 1.00 0.00 13 SER A C 5
ATOM 7940 O O . SER A 1 13 ? -13.422 -2.866 1.884 1.00 0.00 13 SER A O 5
ATOM 7948 N N . SER A 1 14 ? -13.911 -4.833 2.818 1.00 0.00 14 SER A N 5
ATOM 7949 C CA . SER A 1 14 ? -12.598 -5.406 2.693 1.00 0.00 14 SER A CA 5
ATOM 7950 C C . SER A 1 14 ? -12.603 -6.891 3.023 1.00 0.00 14 SER A C 5
ATOM 7951 O O . SER A 1 14 ? -13.666 -7.468 3.260 1.00 0.00 14 SER A O 5
ATOM 7959 N N . SER A 1 15 ? -11.416 -7.486 3.134 1.00 0.00 15 SER A N 5
ATOM 7960 C CA . SER A 1 15 ? -11.280 -8.894 3.368 1.00 0.00 15 SER A CA 5
ATOM 7961 C C . SER A 1 15 ? -11.745 -9.132 4.780 1.00 0.00 15 SER A C 5
ATOM 7962 O O . SER A 1 15 ? -11.575 -8.270 5.654 1.00 0.00 15 SER A O 5
ATOM 7970 N N . GLN A 1 16 ? -12.209 -10.354 5.030 1.00 0.00 16 GLN A N 5
ATOM 7971 C CA . GLN A 1 16 ? -12.641 -10.730 6.366 1.00 0.00 16 GLN A CA 5
ATOM 7972 C C . GLN A 1 16 ? -11.490 -10.617 7.373 1.00 0.00 16 GLN A C 5
ATOM 7973 O O . GLN A 1 16 ? -11.713 -10.563 8.580 1.00 0.00 16 GLN A O 5
ATOM 7987 N N . GLN A 1 17 ? -10.249 -10.549 6.884 1.00 0.00 17 GLN A N 5
ATOM 7988 C CA . GLN A 1 17 ? -9.079 -10.403 7.707 1.00 0.00 17 GLN A CA 5
ATOM 7989 C C . GLN A 1 17 ? -7.843 -10.236 6.842 1.00 0.00 17 GLN A C 5
ATOM 7990 O O . GLN A 1 17 ? -7.177 -11.183 6.459 1.00 0.00 17 GLN A O 5
ATOM 8004 N N . CYS A 1 18 ? -7.603 -9.019 6.407 1.00 0.00 18 CYS A N 5
ATOM 8005 C CA . CYS A 1 18 ? -6.438 -8.769 5.604 1.00 0.00 18 CYS A CA 5
ATOM 8006 C C . CYS A 1 18 ? -6.177 -7.332 5.718 1.00 0.00 18 CYS A C 5
ATOM 8007 O O . CYS A 1 18 ? -5.068 -7.122 6.140 1.00 0.00 18 CYS A O 5
ATOM 8014 N N . ARG A 1 19 ? -7.128 -6.393 5.583 1.00 0.00 19 ARG A N 5
ATOM 8015 C CA . ARG A 1 19 ? -6.933 -4.947 5.722 1.00 0.00 19 ARG A CA 5
ATOM 8016 C C . ARG A 1 19 ? -6.032 -4.609 6.890 1.00 0.00 19 ARG A C 5
ATOM 8017 O O . ARG A 1 19 ? -5.241 -3.712 6.729 1.00 0.00 19 ARG A O 5
ATOM 8038 N N . GLN A 1 20 ? -6.101 -5.360 7.987 1.00 0.00 20 GLN A N 5
ATOM 8039 C CA . GLN A 1 20 ? -5.165 -5.260 9.076 1.00 0.00 20 GLN A CA 5
ATOM 8040 C C . GLN A 1 20 ? -3.712 -5.425 8.637 1.00 0.00 20 GLN A C 5
ATOM 8041 O O . GLN A 1 20 ? -2.969 -4.470 8.636 1.00 0.00 20 GLN A O 5
ATOM 8055 N N . GLU A 1 21 ? -3.249 -6.636 8.360 1.00 0.00 21 GLU A N 5
ATOM 8056 C CA . GLU A 1 21 ? -1.887 -6.858 7.941 1.00 0.00 21 GLU A CA 5
ATOM 8057 C C . GLU A 1 21 ? -1.592 -6.212 6.588 1.00 0.00 21 GLU A C 5
ATOM 8058 O O . GLU A 1 21 ? -0.463 -5.933 6.277 1.00 0.00 21 GLU A O 5
ATOM 8070 N N . VAL A 1 22 ? -2.577 -6.037 5.740 1.00 0.00 22 VAL A N 5
ATOM 8071 C CA . VAL A 1 22 ? -2.551 -5.512 4.419 1.00 0.00 22 VAL A CA 5
ATOM 8072 C C . VAL A 1 22 ? -2.116 -4.117 4.600 1.00 0.00 22 VAL A C 5
ATOM 8073 O O . VAL A 1 22 ? -1.009 -3.926 4.167 1.00 0.00 22 VAL A O 5
ATOM 8086 N N . GLN A 1 23 ? -2.782 -3.276 5.386 1.00 0.00 23 GLN A N 5
ATOM 8087 C CA . GLN A 1 23 ? -2.403 -1.884 5.578 1.00 0.00 23 GLN A CA 5
ATOM 8088 C C . GLN A 1 23 ? -1.092 -1.731 6.366 1.00 0.00 23 GLN A C 5
ATOM 8089 O O . GLN A 1 23 ? -1.001 -1.057 7.374 1.00 0.00 23 GLN A O 5
ATOM 8103 N N . ARG A 1 24 ? -0.041 -2.451 6.038 1.00 0.00 24 ARG A N 5
ATOM 8104 C CA . ARG A 1 24 ? 1.211 -2.469 6.732 1.00 0.00 24 ARG A CA 5
ATOM 8105 C C . ARG A 1 24 ? 2.321 -2.786 5.779 1.00 0.00 24 ARG A C 5
ATOM 8106 O O . ARG A 1 24 ? 3.316 -2.082 5.811 1.00 0.00 24 ARG A O 5
ATOM 8127 N N . LYS A 1 25 ? 2.169 -3.873 5.034 1.00 0.00 25 LYS A N 5
ATOM 8128 C CA . LYS A 1 25 ? 3.146 -4.294 4.058 1.00 0.00 25 LYS A CA 5
ATOM 8129 C C . LYS A 1 25 ? 2.610 -4.130 2.662 1.00 0.00 25 LYS A C 5
ATOM 8130 O O . LYS A 1 25 ? 3.406 -4.003 1.763 1.00 0.00 25 LYS A O 5
ATOM 8149 N N . ASP A 1 26 ? 1.299 -4.226 2.457 1.00 0.00 26 ASP A N 5
ATOM 8150 C CA . ASP A 1 26 ? 0.662 -3.934 1.188 1.00 0.00 26 ASP A CA 5
ATOM 8151 C C . ASP A 1 26 ? 1.049 -2.610 0.554 1.00 0.00 26 ASP A C 5
ATOM 8152 O O . ASP A 1 26 ? 2.043 -1.996 0.872 1.00 0.00 26 ASP A O 5
ATOM 8161 N N . LEU A 1 27 ? 0.301 -2.151 -0.421 1.00 0.00 27 LEU A N 5
ATOM 8162 C CA . LEU A 1 27 ? 0.493 -0.835 -0.928 1.00 0.00 27 LEU A CA 5
ATOM 8163 C C . LEU A 1 27 ? 0.331 0.212 0.161 1.00 0.00 27 LEU A C 5
ATOM 8164 O O . LEU A 1 27 ? -0.592 0.962 0.111 1.00 0.00 27 LEU A O 5
ATOM 8180 N N . SER A 1 28 ? 1.266 0.430 1.055 1.00 0.00 28 SER A N 5
ATOM 8181 C CA . SER A 1 28 ? 1.192 1.336 2.175 1.00 0.00 28 SER A CA 5
ATOM 8182 C C . SER A 1 28 ? 2.432 2.200 2.099 1.00 0.00 28 SER A C 5
ATOM 8183 O O . SER A 1 28 ? 3.065 2.556 3.092 1.00 0.00 28 SER A O 5
ATOM 8191 N N . SER A 1 29 ? 2.802 2.615 0.886 1.00 0.00 29 SER A N 5
ATOM 8192 C CA . SER A 1 29 ? 3.967 3.454 0.686 1.00 0.00 29 SER A CA 5
ATOM 8193 C C . SER A 1 29 ? 4.082 3.818 -0.773 1.00 0.00 29 SER A C 5
ATOM 8194 O O . SER A 1 29 ? 4.454 4.940 -1.064 1.00 0.00 29 SER A O 5
ATOM 8202 N N . CYS A 1 30 ? 3.718 2.921 -1.694 1.00 0.00 30 CYS A N 5
ATOM 8203 C CA . CYS A 1 30 ? 3.762 3.187 -3.125 1.00 0.00 30 CYS A CA 5
ATOM 8204 C C . CYS A 1 30 ? 2.861 4.371 -3.455 1.00 0.00 30 CYS A C 5
ATOM 8205 O O . CYS A 1 30 ? 3.293 5.343 -4.060 1.00 0.00 30 CYS A O 5
ATOM 8212 N N . GLU A 1 31 ? 1.651 4.372 -2.902 1.00 0.00 31 GLU A N 5
ATOM 8213 C CA . GLU A 1 31 ? 0.731 5.471 -3.132 1.00 0.00 31 GLU A CA 5
ATOM 8214 C C . GLU A 1 31 ? 1.154 6.669 -2.296 1.00 0.00 31 GLU A C 5
ATOM 8215 O O . GLU A 1 31 ? 1.023 7.820 -2.683 1.00 0.00 31 GLU A O 5
ATOM 8227 N N . ARG A 1 32 ? 1.755 6.433 -1.134 1.00 0.00 32 ARG A N 5
ATOM 8228 C CA . ARG A 1 32 ? 2.258 7.491 -0.302 1.00 0.00 32 ARG A CA 5
ATOM 8229 C C . ARG A 1 32 ? 3.405 8.172 -0.990 1.00 0.00 32 ARG A C 5
ATOM 8230 O O . ARG A 1 32 ? 3.543 9.344 -0.751 1.00 0.00 32 ARG A O 5
ATOM 8251 N N . TYR A 1 33 ? 4.225 7.524 -1.786 1.00 0.00 33 TYR A N 5
ATOM 8252 C CA . TYR A 1 33 ? 5.363 8.074 -2.484 1.00 0.00 33 TYR A CA 5
ATOM 8253 C C . TYR A 1 33 ? 4.941 9.251 -3.338 1.00 0.00 33 TYR A C 5
ATOM 8254 O O . TYR A 1 33 ? 5.574 10.299 -3.261 1.00 0.00 33 TYR A O 5
ATOM 8272 N N . LEU A 1 34 ? 3.827 9.092 -4.057 1.00 0.00 34 LEU A N 5
ATOM 8273 C CA . LEU A 1 34 ? 3.306 10.167 -4.862 1.00 0.00 34 LEU A CA 5
ATOM 8274 C C . LEU A 1 34 ? 2.624 11.208 -3.974 1.00 0.00 34 LEU A C 5
ATOM 8275 O O . LEU A 1 34 ? 2.547 12.380 -4.319 1.00 0.00 34 LEU A O 5
ATOM 8291 N N . ARG A 1 35 ? 2.075 10.787 -2.835 1.00 0.00 35 ARG A N 5
ATOM 8292 C CA . ARG A 1 35 ? 1.440 11.688 -1.902 1.00 0.00 35 ARG A CA 5
ATOM 8293 C C . ARG A 1 35 ? 2.475 12.611 -1.280 1.00 0.00 35 ARG A C 5
ATOM 8294 O O . ARG A 1 35 ? 2.190 13.782 -1.090 1.00 0.00 35 ARG A O 5
ATOM 8315 N N . GLN A 1 36 ? 3.572 12.044 -0.795 1.00 0.00 36 GLN A N 5
ATOM 8316 C CA . GLN A 1 36 ? 4.647 12.732 -0.144 1.00 0.00 36 GLN A CA 5
ATOM 8317 C C . GLN A 1 36 ? 5.549 13.375 -1.184 1.00 0.00 36 GLN A C 5
ATOM 8318 O O . GLN A 1 36 ? 5.219 13.431 -2.367 1.00 0.00 36 GLN A O 5
ATOM 8332 N N . SER A 1 37 ? 6.679 13.896 -0.715 1.00 0.00 37 SER A N 5
ATOM 8333 C CA . SER A 1 37 ? 7.644 14.536 -1.588 1.00 0.00 37 SER A CA 5
ATOM 8334 C C . SER A 1 37 ? 8.605 13.496 -2.148 1.00 0.00 37 SER A C 5
ATOM 8335 O O . SER A 1 37 ? 8.670 13.274 -3.352 1.00 0.00 37 SER A O 5
ATOM 8343 N N . SER A 1 38 ? 9.383 12.857 -1.271 1.00 0.00 38 SER A N 5
ATOM 8344 C CA . SER A 1 38 ? 10.344 11.850 -1.693 1.00 0.00 38 SER A CA 5
ATOM 8345 C C . SER A 1 38 ? 10.581 10.927 -0.531 1.00 0.00 38 SER A C 5
ATOM 8346 O O . SER A 1 38 ? 11.478 11.223 0.259 1.00 0.00 38 SER A O 5
ATOM 8354 N N . SER A 1 39 ? 9.698 9.920 -0.360 1.00 0.00 39 SER A N 5
ATOM 8355 C CA . SER A 1 39 ? 9.816 8.929 0.715 1.00 0.00 39 SER A CA 5
ATOM 8356 C C . SER A 1 39 ? 11.285 8.518 0.924 1.00 0.00 39 SER A C 5
ATOM 8357 O O . SER A 1 39 ? 12.148 8.611 0.056 1.00 0.00 39 SER A O 5
ATOM 8365 N N . ARG A 1 40 ? 11.619 8.021 2.095 1.00 0.00 40 ARG A N 5
ATOM 8366 C CA . ARG A 1 40 ? 12.963 7.547 2.348 1.00 0.00 40 ARG A CA 5
ATOM 8367 C C . ARG A 1 40 ? 12.951 6.783 3.629 1.00 0.00 40 ARG A C 5
ATOM 8368 O O . ARG A 1 40 ? 12.560 7.368 4.635 1.00 0.00 40 ARG A O 5
ATOM 8389 N N . ARG A 1 41 ? 13.427 5.535 3.597 1.00 0.00 41 ARG A N 5
ATOM 8390 C CA . ARG A 1 41 ? 13.476 4.672 4.772 1.00 0.00 41 ARG A CA 5
ATOM 8391 C C . ARG A 1 41 ? 13.983 5.454 5.970 1.00 0.00 41 ARG A C 5
ATOM 8392 O O . ARG A 1 41 ? 14.955 6.203 5.824 1.00 0.00 41 ARG A O 5
ATOM 8413 N N . SER A 1 42 ? 13.301 5.314 7.103 1.00 0.00 42 SER A N 5
ATOM 8414 C CA . SER A 1 42 ? 13.688 6.005 8.313 1.00 0.00 42 SER A CA 5
ATOM 8415 C C . SER A 1 42 ? 14.986 5.420 8.869 1.00 0.00 42 SER A C 5
ATOM 8416 O O . SER A 1 42 ? 15.841 4.884 8.165 1.00 0.00 42 SER A O 5
ATOM 8424 N N . THR A 1 43 ? 15.161 5.550 10.177 1.00 0.00 43 THR A N 5
ATOM 8425 C CA . THR A 1 43 ? 16.277 4.949 10.874 1.00 0.00 43 THR A CA 5
ATOM 8426 C C . THR A 1 43 ? 16.248 3.426 10.811 1.00 0.00 43 THR A C 5
ATOM 8427 O O . THR A 1 43 ? 15.188 2.824 10.981 1.00 0.00 43 THR A O 5
ATOM 8438 N N . GLY A 1 44 ? 17.422 2.820 10.663 1.00 0.00 44 GLY A N 5
ATOM 8439 C CA . GLY A 1 44 ? 17.557 1.380 10.597 1.00 0.00 44 GLY A CA 5
ATOM 8440 C C . GLY A 1 44 ? 18.511 1.003 9.488 1.00 0.00 44 GLY A C 5
ATOM 8441 O O . GLY A 1 44 ? 18.307 1.359 8.329 1.00 0.00 44 GLY A O 5
ATOM 8445 N N . GLU A 1 45 ? 19.574 0.299 9.859 1.00 0.00 45 GLU A N 5
ATOM 8446 C CA . GLU A 1 45 ? 20.537 -0.196 8.887 1.00 0.00 45 GLU A CA 5
ATOM 8447 C C . GLU A 1 45 ? 19.976 -1.364 8.095 1.00 0.00 45 GLU A C 5
ATOM 8448 O O . GLU A 1 45 ? 20.697 -1.905 7.268 1.00 0.00 45 GLU A O 5
ATOM 8460 N N . GLU A 1 46 ? 18.730 -1.786 8.343 1.00 0.00 46 GLU A N 5
ATOM 8461 C CA . GLU A 1 46 ? 18.040 -2.841 7.636 1.00 0.00 46 GLU A CA 5
ATOM 8462 C C . GLU A 1 46 ? 17.762 -2.482 6.163 1.00 0.00 46 GLU A C 5
ATOM 8463 O O . GLU A 1 46 ? 16.665 -2.530 5.632 1.00 0.00 46 GLU A O 5
ATOM 8475 N N . VAL A 1 47 ? 18.774 -2.129 5.405 1.00 0.00 47 VAL A N 5
ATOM 8476 C CA . VAL A 1 47 ? 18.636 -1.652 4.057 1.00 0.00 47 VAL A CA 5
ATOM 8477 C C . VAL A 1 47 ? 19.841 -2.086 3.272 1.00 0.00 47 VAL A C 5
ATOM 8478 O O . VAL A 1 47 ? 20.463 -1.285 2.593 1.00 0.00 47 VAL A O 5
ATOM 8491 N N . LEU A 1 48 ? 20.159 -3.380 3.315 1.00 0.00 48 LEU A N 5
ATOM 8492 C CA . LEU A 1 48 ? 21.356 -3.907 2.666 1.00 0.00 48 LEU A CA 5
ATOM 8493 C C . LEU A 1 48 ? 21.024 -5.278 2.118 1.00 0.00 48 LEU A C 5
ATOM 8494 O O . LEU A 1 48 ? 21.666 -6.265 2.477 1.00 0.00 48 LEU A O 5
ATOM 8510 N N . ARG A 1 49 ? 19.915 -5.362 1.355 1.00 0.00 49 ARG A N 5
ATOM 8511 C CA . ARG A 1 49 ? 19.447 -6.611 0.762 1.00 0.00 49 ARG A CA 5
ATOM 8512 C C . ARG A 1 49 ? 20.643 -7.449 0.324 1.00 0.00 49 ARG A C 5
ATOM 8513 O O . ARG A 1 49 ? 21.533 -6.930 -0.335 1.00 0.00 49 ARG A O 5
ATOM 8534 N N . MET A 1 50 ? 20.640 -8.716 0.717 1.00 0.00 50 MET A N 5
ATOM 8535 C CA . MET A 1 50 ? 21.679 -9.643 0.304 1.00 0.00 50 MET A CA 5
ATOM 8536 C C . MET A 1 50 ? 21.912 -9.616 -1.211 1.00 0.00 50 MET A C 5
ATOM 8537 O O . MET A 1 50 ? 23.046 -9.453 -1.644 1.00 0.00 50 MET A O 5
ATOM 8551 N N . PRO A 1 51 ? 20.827 -9.803 -1.995 1.00 0.00 51 PRO A N 5
ATOM 8552 C CA . PRO A 1 51 ? 20.902 -9.796 -3.434 1.00 0.00 51 PRO A CA 5
ATOM 8553 C C . PRO A 1 51 ? 21.077 -8.400 -3.966 1.00 0.00 51 PRO A C 5
ATOM 8554 O O . PRO A 1 51 ? 21.957 -8.296 -4.798 1.00 0.00 51 PRO A O 5
ATOM 8565 N N . GLY A 1 52 ? 20.340 -7.411 -3.435 1.00 0.00 52 GLY A N 5
ATOM 8566 C CA . GLY A 1 52 ? 20.403 -6.011 -3.824 1.00 0.00 52 GLY A CA 5
ATOM 8567 C C . GLY A 1 52 ? 20.613 -5.848 -5.320 1.00 0.00 52 GLY A C 5
ATOM 8568 O O . GLY A 1 52 ? 21.735 -5.658 -5.775 1.00 0.00 52 GLY A O 5
ATOM 8572 N N . ASP A 1 53 ? 19.519 -5.934 -6.066 1.00 0.00 53 ASP A N 5
ATOM 8573 C CA . ASP A 1 53 ? 19.605 -5.824 -7.512 1.00 0.00 53 ASP A CA 5
ATOM 8574 C C . ASP A 1 53 ? 18.235 -5.595 -8.098 1.00 0.00 53 ASP A C 5
ATOM 8575 O O . ASP A 1 53 ? 17.995 -4.552 -8.702 1.00 0.00 53 ASP A O 5
ATOM 8584 N N . GLU A 1 54 ? 17.316 -6.548 -7.875 1.00 0.00 54 GLU A N 5
ATOM 8585 C CA . GLU A 1 54 ? 15.955 -6.515 -8.374 1.00 0.00 54 GLU A CA 5
ATOM 8586 C C . GLU A 1 54 ? 15.126 -5.491 -7.616 1.00 0.00 54 GLU A C 5
ATOM 8587 O O . GLU A 1 54 ? 14.089 -5.814 -7.037 1.00 0.00 54 GLU A O 5
ATOM 8599 N N . ASN A 1 55 ? 15.564 -4.239 -7.571 1.00 0.00 55 ASN A N 5
ATOM 8600 C CA . ASN A 1 55 ? 14.966 -3.174 -6.840 1.00 0.00 55 ASN A CA 5
ATOM 8601 C C . ASN A 1 55 ? 15.469 -1.872 -7.402 1.00 0.00 55 ASN A C 5
ATOM 8602 O O . ASN A 1 55 ? 16.658 -1.625 -7.282 1.00 0.00 55 ASN A O 5
ATOM 8613 N N . GLN A 1 56 ? 14.576 -1.057 -7.964 1.00 0.00 56 GLN A N 5
ATOM 8614 C CA . GLN A 1 56 ? 14.914 0.233 -8.540 1.00 0.00 56 GLN A CA 5
ATOM 8615 C C . GLN A 1 56 ? 15.905 0.991 -7.659 1.00 0.00 56 GLN A C 5
ATOM 8616 O O . GLN A 1 56 ? 15.511 1.469 -6.595 1.00 0.00 56 GLN A O 5
ATOM 8630 N N . GLN A 1 57 ? 17.171 1.029 -8.073 1.00 0.00 57 GLN A N 5
ATOM 8631 C CA . GLN A 1 57 ? 18.232 1.607 -7.271 1.00 0.00 57 GLN A CA 5
ATOM 8632 C C . GLN A 1 57 ? 19.069 2.492 -8.148 1.00 0.00 57 GLN A C 5
ATOM 8633 O O . GLN A 1 57 ? 19.957 2.001 -8.845 1.00 0.00 57 GLN A O 5
ATOM 8647 N N . GLN A 1 58 ? 18.710 3.777 -8.194 1.00 0.00 58 GLN A N 5
ATOM 8648 C CA . GLN A 1 58 ? 19.436 4.764 -8.980 1.00 0.00 58 GLN A CA 5
ATOM 8649 C C . GLN A 1 58 ? 18.780 6.129 -8.859 1.00 0.00 58 GLN A C 5
ATOM 8650 O O . GLN A 1 58 ? 19.262 6.982 -8.129 1.00 0.00 58 GLN A O 5
ATOM 8664 N N . GLU A 1 59 ? 17.626 6.295 -9.500 1.00 0.00 59 GLU A N 5
ATOM 8665 C CA . GLU A 1 59 ? 16.873 7.545 -9.501 1.00 0.00 59 GLU A CA 5
ATOM 8666 C C . GLU A 1 59 ? 15.471 7.308 -8.956 1.00 0.00 59 GLU A C 5
ATOM 8667 O O . GLU A 1 59 ? 14.529 8.031 -9.236 1.00 0.00 59 GLU A O 5
ATOM 8679 N N . SER A 1 60 ? 15.285 6.223 -8.213 1.00 0.00 60 SER A N 5
ATOM 8680 C CA . SER A 1 60 ? 14.003 5.885 -7.641 1.00 0.00 60 SER A CA 5
ATOM 8681 C C . SER A 1 60 ? 14.247 4.842 -6.579 1.00 0.00 60 SER A C 5
ATOM 8682 O O . SER A 1 60 ? 13.478 3.902 -6.437 1.00 0.00 60 SER A O 5
ATOM 8690 N N . GLN A 1 61 ? 15.273 5.005 -5.746 1.00 0.00 61 GLN A N 5
ATOM 8691 C CA . GLN A 1 61 ? 15.523 4.076 -4.643 1.00 0.00 61 GLN A CA 5
ATOM 8692 C C . GLN A 1 61 ? 14.291 3.914 -3.750 1.00 0.00 61 GLN A C 5
ATOM 8693 O O . GLN A 1 61 ? 14.145 2.962 -2.995 1.00 0.00 61 GLN A O 5
ATOM 8707 N N . GLN A 1 62 ? 13.362 4.860 -3.812 1.00 0.00 62 GLN A N 5
ATOM 8708 C CA . GLN A 1 62 ? 12.142 4.766 -3.083 1.00 0.00 62 GLN A CA 5
ATOM 8709 C C . GLN A 1 62 ? 11.200 3.723 -3.657 1.00 0.00 62 GLN A C 5
ATOM 8710 O O . GLN A 1 62 ? 10.486 3.060 -2.920 1.00 0.00 62 GLN A O 5
ATOM 8724 N N . LEU A 1 63 ? 11.171 3.548 -4.969 1.00 0.00 63 LEU A N 5
ATOM 8725 C CA . LEU A 1 63 ? 10.394 2.498 -5.604 1.00 0.00 63 LEU A CA 5
ATOM 8726 C C . LEU A 1 63 ? 10.784 1.118 -5.071 1.00 0.00 63 LEU A C 5
ATOM 8727 O O . LEU A 1 63 ? 9.919 0.252 -4.915 1.00 0.00 63 LEU A O 5
ATOM 8743 N N . GLN A 1 64 ? 12.048 0.945 -4.662 1.00 0.00 64 GLN A N 5
ATOM 8744 C CA . GLN A 1 64 ? 12.488 -0.283 -4.034 1.00 0.00 64 GLN A CA 5
ATOM 8745 C C . GLN A 1 64 ? 11.744 -0.543 -2.728 1.00 0.00 64 GLN A C 5
ATOM 8746 O O . GLN A 1 64 ? 11.540 -1.703 -2.372 1.00 0.00 64 GLN A O 5
ATOM 8760 N N . GLN A 1 65 ? 11.297 0.511 -2.051 1.00 0.00 65 GLN A N 5
ATOM 8761 C CA . GLN A 1 65 ? 10.550 0.390 -0.833 1.00 0.00 65 GLN A CA 5
ATOM 8762 C C . GLN A 1 65 ? 9.178 -0.114 -1.144 1.00 0.00 65 GLN A C 5
ATOM 8763 O O . GLN A 1 65 ? 8.728 -0.881 -0.334 1.00 0.00 65 GLN A O 5
ATOM 8777 N N . CYS A 1 66 ? 8.582 0.205 -2.287 1.00 0.00 66 CYS A N 5
ATOM 8778 C CA . CYS A 1 66 ? 7.293 -0.287 -2.669 1.00 0.00 66 CYS A CA 5
ATOM 8779 C C . CYS A 1 66 ? 7.458 -1.713 -3.109 1.00 0.00 66 CYS A C 5
ATOM 8780 O O . CYS A 1 66 ? 6.750 -2.526 -2.592 1.00 0.00 66 CYS A O 5
ATOM 8787 N N . CYS A 1 67 ? 8.425 -2.098 -3.925 1.00 0.00 67 CYS A N 5
ATOM 8788 C CA . CYS A 1 67 ? 8.611 -3.480 -4.338 1.00 0.00 67 CYS A CA 5
ATOM 8789 C C . CYS A 1 67 ? 8.832 -4.350 -3.121 1.00 0.00 67 CYS A C 5
ATOM 8790 O O . CYS A 1 67 ? 8.083 -5.291 -2.937 1.00 0.00 67 CYS A O 5
ATOM 8797 N N . ASN A 1 68 ? 9.774 -3.989 -2.244 1.00 0.00 68 ASN A N 5
ATOM 8798 C CA . ASN A 1 68 ? 9.989 -4.705 -0.996 1.00 0.00 68 ASN A CA 5
ATOM 8799 C C . ASN A 1 68 ? 8.732 -4.724 -0.126 1.00 0.00 68 ASN A C 5
ATOM 8800 O O . ASN A 1 68 ? 8.510 -5.699 0.583 1.00 0.00 68 ASN A O 5
ATOM 8811 N N . GLN A 1 69 ? 7.936 -3.660 -0.195 1.00 0.00 69 GLN A N 5
ATOM 8812 C CA . GLN A 1 69 ? 6.692 -3.551 0.545 1.00 0.00 69 GLN A CA 5
ATOM 8813 C C . GLN A 1 69 ? 5.647 -4.509 -0.007 1.00 0.00 69 GLN A C 5
ATOM 8814 O O . GLN A 1 69 ? 5.209 -5.442 0.634 1.00 0.00 69 GLN A O 5
ATOM 8828 N N . VAL A 1 70 ? 5.443 -4.526 -1.305 1.00 0.00 70 VAL A N 5
ATOM 8829 C CA . VAL A 1 70 ? 4.483 -5.350 -1.988 1.00 0.00 70 VAL A CA 5
ATOM 8830 C C . VAL A 1 70 ? 4.981 -6.776 -1.940 1.00 0.00 70 VAL A C 5
ATOM 8831 O O . VAL A 1 70 ? 4.201 -7.711 -1.976 1.00 0.00 70 VAL A O 5
ATOM 8844 N N . LYS A 1 71 ? 6.286 -6.986 -1.765 1.00 0.00 71 LYS A N 5
ATOM 8845 C CA . LYS A 1 71 ? 6.855 -8.305 -1.602 1.00 0.00 71 LYS A CA 5
ATOM 8846 C C . LYS A 1 71 ? 6.572 -8.844 -0.211 1.00 0.00 71 LYS A C 5
ATOM 8847 O O . LYS A 1 71 ? 6.713 -10.041 0.001 1.00 0.00 71 LYS A O 5
ATOM 8866 N N . GLN A 1 72 ? 6.206 -7.973 0.722 1.00 0.00 72 GLN A N 5
ATOM 8867 C CA . GLN A 1 72 ? 5.821 -8.360 2.057 1.00 0.00 72 GLN A CA 5
ATOM 8868 C C . GLN A 1 72 ? 4.322 -8.601 2.171 1.00 0.00 72 GLN A C 5
ATOM 8869 O O . GLN A 1 72 ? 3.883 -9.144 3.188 1.00 0.00 72 GLN A O 5
ATOM 8883 N N . VAL A 1 73 ? 3.551 -8.193 1.152 1.00 0.00 73 VAL A N 5
ATOM 8884 C CA . VAL A 1 73 ? 2.119 -8.401 1.106 1.00 0.00 73 VAL A CA 5
ATOM 8885 C C . VAL A 1 73 ? 1.793 -9.879 0.958 1.00 0.00 73 VAL A C 5
ATOM 8886 O O . VAL A 1 73 ? 2.676 -10.688 0.698 1.00 0.00 73 VAL A O 5
ATOM 8899 N N . ARG A 1 74 ? 0.510 -10.220 1.081 1.00 0.00 74 ARG A N 5
ATOM 8900 C CA . ARG A 1 74 ? 0.048 -11.585 0.913 1.00 0.00 74 ARG A CA 5
ATOM 8901 C C . ARG A 1 74 ? 0.245 -12.022 -0.515 1.00 0.00 74 ARG A C 5
ATOM 8902 O O . ARG A 1 74 ? 1.255 -12.645 -0.781 1.00 0.00 74 ARG A O 5
ATOM 8923 N N . ASP A 1 75 ? -0.694 -11.640 -1.383 1.00 0.00 75 ASP A N 5
ATOM 8924 C CA . ASP A 1 75 ? -0.750 -12.035 -2.791 1.00 0.00 75 ASP A CA 5
ATOM 8925 C C . ASP A 1 75 ? -2.171 -11.933 -3.331 1.00 0.00 75 ASP A C 5
ATOM 8926 O O . ASP A 1 75 ? -2.367 -11.527 -4.472 1.00 0.00 75 ASP A O 5
ATOM 8935 N N . GLU A 1 76 ? -3.155 -12.064 -2.446 1.00 0.00 76 GLU A N 5
ATOM 8936 C CA . GLU A 1 76 ? -4.556 -12.014 -2.829 1.00 0.00 76 GLU A CA 5
ATOM 8937 C C . GLU A 1 76 ? -5.201 -10.775 -2.244 1.00 0.00 76 GLU A C 5
ATOM 8938 O O . GLU A 1 76 ? -6.346 -10.465 -2.544 1.00 0.00 76 GLU A O 5
ATOM 8950 N N . CYS A 1 77 ? -4.445 -10.015 -1.457 1.00 0.00 77 CYS A N 5
ATOM 8951 C CA . CYS A 1 77 ? -4.881 -8.774 -0.903 1.00 0.00 77 CYS A CA 5
ATOM 8952 C C . CYS A 1 77 ? -4.054 -7.656 -1.486 1.00 0.00 77 CYS A C 5
ATOM 8953 O O . CYS A 1 77 ? -4.325 -6.532 -1.130 1.00 0.00 77 CYS A O 5
ATOM 8960 N N . GLN A 1 78 ? -3.082 -7.929 -2.364 1.00 0.00 78 GLN A N 5
ATOM 8961 C CA . GLN A 1 78 ? -2.255 -6.921 -2.986 1.00 0.00 78 GLN A CA 5
ATOM 8962 C C . GLN A 1 78 ? -3.155 -5.980 -3.797 1.00 0.00 78 GLN A C 5
ATOM 8963 O O . GLN A 1 78 ? -2.977 -4.783 -3.840 1.00 0.00 78 GLN A O 5
ATOM 8977 N N . CYS A 1 79 ? -4.158 -6.484 -4.494 1.00 0.00 79 CYS A N 5
ATOM 8978 C CA . CYS A 1 79 ? -5.008 -5.677 -5.313 1.00 0.00 79 CYS A CA 5
ATOM 8979 C C . CYS A 1 79 ? -5.951 -4.942 -4.437 1.00 0.00 79 CYS A C 5
ATOM 8980 O O . CYS A 1 79 ? -5.946 -3.728 -4.512 1.00 0.00 79 CYS A O 5
ATOM 8987 N N . GLU A 1 80 ? -6.751 -5.644 -3.639 1.00 0.00 80 GLU A N 5
ATOM 8988 C CA . GLU A 1 80 ? -7.686 -5.019 -2.702 1.00 0.00 80 GLU A CA 5
ATOM 8989 C C . GLU A 1 80 ? -6.962 -4.018 -1.778 1.00 0.00 80 GLU A C 5
ATOM 8990 O O . GLU A 1 80 ? -7.539 -3.065 -1.267 1.00 0.00 80 GLU A O 5
ATOM 9002 N N . ALA A 1 81 ? -5.656 -4.169 -1.646 1.00 0.00 81 ALA A N 5
ATOM 9003 C CA . ALA A 1 81 ? -4.844 -3.215 -0.947 1.00 0.00 81 ALA A CA 5
ATOM 9004 C C . ALA A 1 81 ? -4.732 -1.862 -1.663 1.00 0.00 81 ALA A C 5
ATOM 9005 O O . ALA A 1 81 ? -4.826 -0.792 -1.093 1.00 0.00 81 ALA A O 5
ATOM 9012 N N . ILE A 1 82 ? -4.587 -1.849 -2.973 1.00 0.00 82 ILE A N 5
ATOM 9013 C CA . ILE A 1 82 ? -4.636 -0.640 -3.761 1.00 0.00 82 ILE A CA 5
ATOM 9014 C C . ILE A 1 82 ? -5.968 0.068 -3.592 1.00 0.00 82 ILE A C 5
ATOM 9015 O O . ILE A 1 82 ? -6.008 1.287 -3.573 1.00 0.00 82 ILE A O 5
ATOM 9031 N N . LYS A 1 83 ? -7.056 -0.683 -3.438 1.00 0.00 83 LYS A N 5
ATOM 9032 C CA . LYS A 1 83 ? -8.382 -0.092 -3.277 1.00 0.00 83 LYS A CA 5
ATOM 9033 C C . LYS A 1 83 ? -8.469 0.566 -1.913 1.00 0.00 83 LYS A C 5
ATOM 9034 O O . LYS A 1 83 ? -9.430 1.226 -1.611 1.00 0.00 83 LYS A O 5
ATOM 9053 N N . TYR A 1 84 ? -7.488 0.342 -1.057 1.00 0.00 84 TYR A N 5
ATOM 9054 C CA . TYR A 1 84 ? -7.376 0.921 0.246 1.00 0.00 84 TYR A CA 5
ATOM 9055 C C . TYR A 1 84 ? -6.510 2.155 0.172 1.00 0.00 84 TYR A C 5
ATOM 9056 O O . TYR A 1 84 ? -6.958 3.217 0.555 1.00 0.00 84 TYR A O 5
ATOM 9074 N N . ILE A 1 85 ? -5.248 2.009 -0.204 1.00 0.00 85 ILE A N 5
ATOM 9075 C CA . ILE A 1 85 ? -4.292 3.087 -0.155 1.00 0.00 85 ILE A CA 5
ATOM 9076 C C . ILE A 1 85 ? -4.665 4.084 -1.207 1.00 0.00 85 ILE A C 5
ATOM 9077 O O . ILE A 1 85 ? -4.853 5.236 -0.853 1.00 0.00 85 ILE A O 5
ATOM 9093 N N . ALA A 1 86 ? -4.880 3.643 -2.445 1.00 0.00 86 ALA A N 5
ATOM 9094 C CA . ALA A 1 86 ? -5.285 4.457 -3.558 1.00 0.00 86 ALA A CA 5
ATOM 9095 C C . ALA A 1 86 ? -6.762 4.778 -3.471 1.00 0.00 86 ALA A C 5
ATOM 9096 O O . ALA A 1 86 ? -7.514 4.601 -4.421 1.00 0.00 86 ALA A O 5
ATOM 9103 N N . GLU A 1 87 ? -7.187 5.254 -2.313 1.00 0.00 87 GLU A N 5
ATOM 9104 C CA . GLU A 1 87 ? -8.552 5.619 -2.041 1.00 0.00 87 GLU A CA 5
ATOM 9105 C C . GLU A 1 87 ? -8.679 6.271 -0.667 1.00 0.00 87 GLU A C 5
ATOM 9106 O O . GLU A 1 87 ? -9.225 7.357 -0.523 1.00 0.00 87 GLU A O 5
ATOM 9118 N N . ASP A 1 88 ? -8.044 5.706 0.350 1.00 0.00 88 ASP A N 5
ATOM 9119 C CA . ASP A 1 88 ? -8.103 6.224 1.710 1.00 0.00 88 ASP A CA 5
ATOM 9120 C C . ASP A 1 88 ? -7.364 7.552 1.742 1.00 0.00 88 ASP A C 5
ATOM 9121 O O . ASP A 1 88 ? -7.846 8.567 2.246 1.00 0.00 88 ASP A O 5
ATOM 9130 N N . GLN A 1 89 ? -6.202 7.592 1.081 1.00 0.00 89 GLN A N 5
ATOM 9131 C CA . GLN A 1 89 ? -5.437 8.795 1.011 1.00 0.00 89 GLN A CA 5
ATOM 9132 C C . GLN A 1 89 ? -6.184 9.786 0.167 1.00 0.00 89 GLN A C 5
ATOM 9133 O O . GLN A 1 89 ? -5.826 10.924 0.288 1.00 0.00 89 GLN A O 5
ATOM 9147 N N . ILE A 1 90 ? -7.097 9.429 -0.720 1.00 0.00 90 ILE A N 5
ATOM 9148 C CA . ILE A 1 90 ? -7.834 10.322 -1.581 1.00 0.00 90 ILE A CA 5
ATOM 9149 C C . ILE A 1 90 ? -8.741 11.205 -0.737 1.00 0.00 90 ILE A C 5
ATOM 9150 O O . ILE A 1 90 ? -8.785 12.427 -0.887 1.00 0.00 90 ILE A O 5
ATOM 9166 N N . GLN A 1 91 ? -9.434 10.592 0.209 1.00 0.00 91 GLN A N 5
ATOM 9167 C CA . GLN A 1 91 ? -10.252 11.344 1.120 1.00 0.00 91 GLN A CA 5
ATOM 9168 C C . GLN A 1 91 ? -9.426 12.000 2.219 1.00 0.00 91 GLN A C 5
ATOM 9169 O O . GLN A 1 91 ? -9.802 13.065 2.706 1.00 0.00 91 GLN A O 5
ATOM 9183 N N . GLN A 1 92 ? -8.300 11.403 2.589 1.00 0.00 92 GLN A N 5
ATOM 9184 C CA . GLN A 1 92 ? -7.454 11.947 3.625 1.00 0.00 92 GLN A CA 5
ATOM 9185 C C . GLN A 1 92 ? -6.696 13.160 3.079 1.00 0.00 92 GLN A C 5
ATOM 9186 O O . GLN A 1 92 ? -6.714 14.250 3.626 1.00 0.00 92 GLN A O 5
ATOM 9200 N N . GLY A 1 93 ? -5.971 12.980 1.993 1.00 0.00 93 GLY A N 5
ATOM 9201 C CA . GLY A 1 93 ? -5.230 14.012 1.328 1.00 0.00 93 GLY A CA 5
ATOM 9202 C C . GLY A 1 93 ? -6.148 15.036 0.669 1.00 0.00 93 GLY A C 5
ATOM 9203 O O . GLY A 1 93 ? -7.375 14.961 0.703 1.00 0.00 93 GLY A O 5
ATOM 9207 N N . GLN A 1 94 ? -5.539 15.967 -0.058 1.00 0.00 94 GLN A N 5
ATOM 9208 C CA . GLN A 1 94 ? -6.276 16.984 -0.801 1.00 0.00 94 GLN A CA 5
ATOM 9209 C C . GLN A 1 94 ? -6.693 16.483 -2.181 1.00 0.00 94 GLN A C 5
ATOM 9210 O O . GLN A 1 94 ? -6.615 17.169 -3.182 1.00 0.00 94 GLN A O 5
ATOM 9224 N N . LEU A 1 95 ? -7.100 15.231 -2.274 1.00 0.00 95 LEU A N 5
ATOM 9225 C CA . LEU A 1 95 ? -7.512 14.649 -3.533 1.00 0.00 95 LEU A CA 5
ATOM 9226 C C . LEU A 1 95 ? -9.005 14.872 -3.737 1.00 0.00 95 LEU A C 5
ATOM 9227 O O . LEU A 1 95 ? -9.653 14.124 -4.461 1.00 0.00 95 LEU A O 5
ATOM 9243 N N . HIS A 1 96 ? -9.586 15.813 -2.988 1.00 0.00 96 HIS A N 5
ATOM 9244 C CA . HIS A 1 96 ? -10.984 16.157 -3.109 1.00 0.00 96 HIS A CA 5
ATOM 9245 C C . HIS A 1 96 ? -11.234 17.078 -4.306 1.00 0.00 96 HIS A C 5
ATOM 9246 O O . HIS A 1 96 ? -10.319 17.506 -4.982 1.00 0.00 96 HIS A O 5
ATOM 9261 N N . GLY A 1 97 ? -12.493 17.383 -4.568 1.00 0.00 97 GLY A N 5
ATOM 9262 C CA . GLY A 1 97 ? -12.879 18.251 -5.665 1.00 0.00 97 GLY A CA 5
ATOM 9263 C C . GLY A 1 97 ? -13.045 17.446 -6.930 1.00 0.00 97 GLY A C 5
ATOM 9264 O O . GLY A 1 97 ? -14.158 17.034 -7.217 1.00 0.00 97 GLY A O 5
ATOM 9268 N N . GLU A 1 98 ? -11.937 17.143 -7.601 1.00 0.00 98 GLU A N 5
ATOM 9269 C CA . GLU A 1 98 ? -11.947 16.374 -8.847 1.00 0.00 98 GLU A CA 5
ATOM 9270 C C . GLU A 1 98 ? -10.510 16.045 -9.260 1.00 0.00 98 GLU A C 5
ATOM 9271 O O . GLU A 1 98 ? -10.125 15.953 -10.415 1.00 0.00 98 GLU A O 5
ATOM 9283 N N . GLU A 1 99 ? -9.632 15.855 -8.291 1.00 0.00 99 GLU A N 5
ATOM 9284 C CA . GLU A 1 99 ? -8.231 15.549 -8.554 1.00 0.00 99 GLU A CA 5
ATOM 9285 C C . GLU A 1 99 ? -7.884 14.216 -7.889 1.00 0.00 99 GLU A C 5
ATOM 9286 O O . GLU A 1 99 ? -6.766 13.980 -7.436 1.00 0.00 99 GLU A O 5
ATOM 9298 N N . SER A 1 100 ? -8.875 13.355 -7.685 1.00 0.00 100 SER A N 5
ATOM 9299 C CA . SER A 1 100 ? -8.652 12.044 -7.102 1.00 0.00 100 SER A CA 5
ATOM 9300 C C . SER A 1 100 ? -8.247 11.041 -8.171 1.00 0.00 100 SER A C 5
ATOM 9301 O O . SER A 1 100 ? -7.393 10.188 -7.941 1.00 0.00 100 SER A O 5
ATOM 9309 N N . GLU A 1 101 ? -8.787 11.201 -9.378 1.00 0.00 101 GLU A N 5
ATOM 9310 C CA . GLU A 1 101 ? -8.464 10.311 -10.484 1.00 0.00 101 GLU A CA 5
ATOM 9311 C C . GLU A 1 101 ? -7.021 10.536 -10.944 1.00 0.00 101 GLU A C 5
ATOM 9312 O O . GLU A 1 101 ? -6.349 9.600 -11.379 1.00 0.00 101 GLU A O 5
ATOM 9324 N N . ARG A 1 102 ? -6.509 11.766 -10.745 1.00 0.00 102 ARG A N 5
ATOM 9325 C CA . ARG A 1 102 ? -5.167 12.118 -11.157 1.00 0.00 102 ARG A CA 5
ATOM 9326 C C . ARG A 1 102 ? -4.194 11.424 -10.223 1.00 0.00 102 ARG A C 5
ATOM 9327 O O . ARG A 1 102 ? -3.007 11.350 -10.474 1.00 0.00 102 ARG A O 5
ATOM 9348 N N . VAL A 1 103 ? -4.616 11.079 -9.019 1.00 0.00 103 VAL A N 5
ATOM 9349 C CA . VAL A 1 103 ? -3.762 10.423 -8.057 1.00 0.00 103 VAL A CA 5
ATOM 9350 C C . VAL A 1 103 ? -3.759 8.936 -8.361 1.00 0.00 103 VAL A C 5
ATOM 9351 O O . VAL A 1 103 ? -2.804 8.241 -8.037 1.00 0.00 103 VAL A O 5
ATOM 9364 N N . ALA A 1 104 ? -4.802 8.430 -9.008 1.00 0.00 104 ALA A N 5
ATOM 9365 C CA . ALA A 1 104 ? -4.870 7.034 -9.377 1.00 0.00 104 ALA A CA 5
ATOM 9366 C C . ALA A 1 104 ? -3.810 6.719 -10.430 1.00 0.00 104 ALA A C 5
ATOM 9367 O O . ALA A 1 104 ? -3.176 5.666 -10.379 1.00 0.00 104 ALA A O 5
ATOM 9374 N N . GLN A 1 105 ? -3.563 7.668 -11.340 1.00 0.00 105 GLN A N 5
ATOM 9375 C CA . GLN A 1 105 ? -2.543 7.490 -12.358 1.00 0.00 105 GLN A CA 5
ATOM 9376 C C . GLN A 1 105 ? -1.145 7.568 -11.748 1.00 0.00 105 GLN A C 5
ATOM 9377 O O . GLN A 1 105 ? -0.228 6.928 -12.251 1.00 0.00 105 GLN A O 5
ATOM 9391 N N . ARG A 1 106 ? -1.002 8.305 -10.635 1.00 0.00 106 ARG A N 5
ATOM 9392 C CA . ARG A 1 106 ? 0.267 8.501 -9.987 1.00 0.00 106 ARG A CA 5
ATOM 9393 C C . ARG A 1 106 ? 0.747 7.179 -9.471 1.00 0.00 106 ARG A C 5
ATOM 9394 O O . ARG A 1 106 ? 1.835 6.770 -9.799 1.00 0.00 106 ARG A O 5
ATOM 9415 N N . ALA A 1 107 ? -0.044 6.492 -8.666 1.00 0.00 107 ALA A N 5
ATOM 9416 C CA . ALA A 1 107 ? 0.355 5.226 -8.114 1.00 0.00 107 ALA A CA 5
ATOM 9417 C C . ALA A 1 107 ? 0.714 4.245 -9.197 1.00 0.00 107 ALA A C 5
ATOM 9418 O O . ALA A 1 107 ? 1.697 3.542 -8.994 1.00 0.00 107 ALA A O 5
ATOM 9425 N N . GLY A 1 108 ? 0.012 4.295 -10.343 1.00 0.00 108 GLY A N 5
ATOM 9426 C CA . GLY A 1 108 ? 0.353 3.556 -11.543 1.00 0.00 108 GLY A CA 5
ATOM 9427 C C . GLY A 1 108 ? 1.849 3.562 -11.870 1.00 0.00 108 GLY A C 5
ATOM 9428 O O . GLY A 1 108 ? 2.409 2.566 -12.325 1.00 0.00 108 GLY A O 5
ATOM 9432 N N . GLU A 1 109 ? 2.533 4.652 -11.547 1.00 0.00 109 GLU A N 5
ATOM 9433 C CA . GLU A 1 109 ? 3.969 4.777 -11.684 1.00 0.00 109 GLU A CA 5
ATOM 9434 C C . GLU A 1 109 ? 4.698 3.673 -10.926 1.00 0.00 109 GLU A C 5
ATOM 9435 O O . GLU A 1 109 ? 5.441 2.876 -11.496 1.00 0.00 109 GLU A O 5
ATOM 9447 N N . ILE A 1 110 ? 4.398 3.525 -9.641 1.00 0.00 110 ILE A N 5
ATOM 9448 C CA . ILE A 1 110 ? 5.030 2.537 -8.786 1.00 0.00 110 ILE A CA 5
ATOM 9449 C C . ILE A 1 110 ? 4.440 1.184 -9.098 1.00 0.00 110 ILE A C 5
ATOM 9450 O O . ILE A 1 110 ? 5.107 0.167 -8.947 1.00 0.00 110 ILE A O 5
ATOM 9466 N N . VAL A 1 111 ? 3.208 1.159 -9.581 1.00 0.00 111 VAL A N 5
ATOM 9467 C CA . VAL A 1 111 ? 2.557 -0.048 -9.987 1.00 0.00 111 VAL A CA 5
ATOM 9468 C C . VAL A 1 111 ? 3.370 -0.719 -11.069 1.00 0.00 111 VAL A C 5
ATOM 9469 O O . VAL A 1 111 ? 3.824 -1.837 -10.889 1.00 0.00 111 VAL A O 5
ATOM 9482 N N . SER A 1 112 ? 3.572 -0.069 -12.199 1.00 0.00 112 SER A N 5
ATOM 9483 C CA . SER A 1 112 ? 4.381 -0.635 -13.261 1.00 0.00 112 SER A CA 5
ATOM 9484 C C . SER A 1 112 ? 5.783 -0.991 -12.774 1.00 0.00 112 SER A C 5
ATOM 9485 O O . SER A 1 112 ? 6.345 -1.969 -13.258 1.00 0.00 112 SER A O 5
ATOM 9493 N N . SER A 1 113 ? 6.292 -0.256 -11.777 1.00 0.00 113 SER A N 5
ATOM 9494 C CA . SER A 1 113 ? 7.590 -0.518 -11.200 1.00 0.00 113 SER A CA 5
ATOM 9495 C C . SER A 1 113 ? 7.591 -1.872 -10.522 1.00 0.00 113 SER A C 5
ATOM 9496 O O . SER A 1 113 ? 8.253 -2.802 -10.962 1.00 0.00 113 SER A O 5
ATOM 9504 N N . CYS A 1 114 ? 6.887 -1.988 -9.399 1.00 0.00 114 CYS A N 5
ATOM 9505 C CA . CYS A 1 114 ? 6.797 -3.219 -8.646 1.00 0.00 114 CYS A CA 5
ATOM 9506 C C . CYS A 1 114 ? 5.514 -3.228 -7.820 1.00 0.00 114 CYS A C 5
ATOM 9507 O O . CYS A 1 114 ? 5.480 -3.634 -6.668 1.00 0.00 114 CYS A O 5
ATOM 9514 N N . GLY A 1 115 ? 4.440 -2.704 -8.372 1.00 0.00 115 GLY A N 5
ATOM 9515 C CA . GLY A 1 115 ? 3.154 -2.608 -7.745 1.00 0.00 115 GLY A CA 5
ATOM 9516 C C . GLY A 1 115 ? 2.073 -2.984 -8.722 1.00 0.00 115 GLY A C 5
ATOM 9517 O O . GLY A 1 115 ? 0.985 -2.445 -8.587 1.00 0.00 115 GLY A O 5
ATOM 9521 N N . VAL A 1 116 ? 2.318 -3.920 -9.645 1.00 0.00 116 VAL A N 5
ATOM 9522 C CA . VAL A 1 116 ? 1.350 -4.392 -10.627 1.00 0.00 116 VAL A CA 5
ATOM 9523 C C . VAL A 1 116 ? 0.264 -5.226 -9.952 1.00 0.00 116 VAL A C 5
ATOM 9524 O O . VAL A 1 116 ? 0.170 -6.421 -10.077 1.00 0.00 116 VAL A O 5
ATOM 9537 N N . ARG A 1 117 ? -0.518 -4.638 -9.067 1.00 0.00 117 ARG A N 5
ATOM 9538 C CA . ARG A 1 117 ? -1.459 -5.381 -8.253 1.00 0.00 117 ARG A CA 5
ATOM 9539 C C . ARG A 1 117 ? -2.775 -5.292 -8.924 1.00 0.00 117 ARG A C 5
ATOM 9540 O O . ARG A 1 117 ? -2.969 -6.012 -9.857 1.00 0.00 117 ARG A O 5
ATOM 9561 N N . CYS A 1 118 ? -3.626 -4.344 -8.553 1.00 0.00 118 CYS A N 5
ATOM 9562 C CA . CYS A 1 118 ? -4.904 -4.093 -9.193 1.00 0.00 118 CYS A CA 5
ATOM 9563 C C . CYS A 1 118 ? -4.832 -2.832 -10.043 1.00 0.00 118 CYS A C 5
ATOM 9564 O O . CYS A 1 118 ? -5.831 -2.393 -10.599 1.00 0.00 118 CYS A O 5
ATOM 9571 N N . MET A 1 119 ? -3.686 -2.152 -10.022 1.00 0.00 119 MET A N 5
ATOM 9572 C CA . MET A 1 119 ? -3.473 -0.943 -10.790 1.00 0.00 119 MET A CA 5
ATOM 9573 C C . MET A 1 119 ? -2.818 -1.226 -12.137 1.00 0.00 119 MET A C 5
ATOM 9574 O O . MET A 1 119 ? -2.335 -0.321 -12.807 1.00 0.00 119 MET A O 5
ATOM 9588 N N . ARG A 1 120 ? -2.730 -2.502 -12.507 1.00 0.00 120 ARG A N 5
ATOM 9589 C CA . ARG A 1 120 ? -2.148 -2.927 -13.758 1.00 0.00 120 ARG A CA 5
ATOM 9590 C C . ARG A 1 120 ? -2.643 -4.300 -14.141 1.00 0.00 120 ARG A C 5
ATOM 9591 O O . ARG A 1 120 ? -2.925 -4.511 -15.312 1.00 0.00 120 ARG A O 5
ATOM 9612 N N . GLN A 1 121 ? -2.713 -5.196 -13.167 1.00 0.00 121 GLN A N 5
ATOM 9613 C CA . GLN A 1 121 ? -3.163 -6.547 -13.388 1.00 0.00 121 GLN A CA 5
ATOM 9614 C C . GLN A 1 121 ? -4.179 -6.957 -12.349 1.00 0.00 121 GLN A C 5
ATOM 9615 O O . GLN A 1 121 ? -4.884 -6.106 -11.809 1.00 0.00 121 GLN A O 5
ATOM 9629 N N . THR A 1 122 ? -4.448 -8.244 -12.251 1.00 0.00 122 THR A N 5
ATOM 9630 C CA . THR A 1 122 ? -5.357 -8.810 -11.283 1.00 0.00 122 THR A CA 5
ATOM 9631 C C . THR A 1 122 ? -4.633 -9.176 -10.014 1.00 0.00 122 THR A C 5
ATOM 9632 O O . THR A 1 122 ? -3.597 -8.597 -9.757 1.00 0.00 122 THR A O 5
ATOM 9643 N N . ARG A 1 123 ? -5.272 -9.949 -9.121 1.00 0.00 123 ARG A N 5
ATOM 9644 C CA . ARG A 1 123 ? -4.722 -10.388 -7.844 1.00 0.00 123 ARG A CA 5
ATOM 9645 C C . ARG A 1 123 ? -3.268 -10.747 -7.973 1.00 0.00 123 ARG A C 5
ATOM 9646 O O . ARG A 1 123 ? -2.478 -9.894 -7.692 1.00 0.00 123 ARG A O 5
ATOM 9667 N N . THR A 1 124 ? -2.928 -11.978 -8.271 1.00 0.00 124 THR A N 5
ATOM 9668 C CA . THR A 1 124 ? -1.575 -12.447 -8.447 1.00 0.00 124 THR A CA 5
ATOM 9669 C C . THR A 1 124 ? -0.923 -11.794 -9.648 1.00 0.00 124 THR A C 5
ATOM 9670 O O . THR A 1 124 ? -0.773 -12.467 -10.674 1.00 0.00 124 THR A O 5
ATOM 9681 N N . ASN A 1 125 ? -0.394 -10.576 -9.449 1.00 0.00 125 ASN A N 5
ATOM 9682 C CA . ASN A 1 125 ? 0.097 -9.769 -10.556 1.00 0.00 125 ASN A CA 5
ATOM 9683 C C . ASN A 1 125 ? -0.721 -9.989 -11.868 1.00 0.00 125 ASN A C 5
ATOM 9684 O O . ASN A 1 125 ? -0.057 -9.965 -12.927 1.00 0.00 125 ASN A O 5
ATOM 9696 N N . ALA A 1 1 ? -25.079 26.351 -5.805 1.00 0.00 1 ALA A N 6
ATOM 9697 C CA . ALA A 1 1 ? -25.844 25.737 -6.898 1.00 0.00 1 ALA A CA 6
ATOM 9698 C C . ALA A 1 1 ? -27.170 25.270 -6.360 1.00 0.00 1 ALA A C 6
ATOM 9699 O O . ALA A 1 1 ? -28.170 25.806 -6.794 1.00 0.00 1 ALA A O 6
ATOM 9708 N N . GLU A 1 2 ? -27.149 24.360 -5.391 1.00 0.00 2 GLU A N 6
ATOM 9709 C CA . GLU A 1 2 ? -28.367 23.845 -4.765 1.00 0.00 2 GLU A CA 6
ATOM 9710 C C . GLU A 1 2 ? -28.016 23.109 -3.486 1.00 0.00 2 GLU A C 6
ATOM 9711 O O . GLU A 1 2 ? -28.441 23.525 -2.417 1.00 0.00 2 GLU A O 6
ATOM 9723 N N . PHE A 1 3 ? -27.158 22.094 -3.591 1.00 0.00 3 PHE A N 6
ATOM 9724 C CA . PHE A 1 3 ? -26.762 21.285 -2.448 1.00 0.00 3 PHE A CA 6
ATOM 9725 C C . PHE A 1 3 ? -25.716 20.269 -2.864 1.00 0.00 3 PHE A C 6
ATOM 9726 O O . PHE A 1 3 ? -25.653 19.913 -4.040 1.00 0.00 3 PHE A O 6
ATOM 9743 N N . MET A 1 4 ? -24.928 19.799 -1.897 1.00 0.00 4 MET A N 6
ATOM 9744 C CA . MET A 1 4 ? -23.921 18.781 -2.126 1.00 0.00 4 MET A CA 6
ATOM 9745 C C . MET A 1 4 ? -23.262 18.388 -0.818 1.00 0.00 4 MET A C 6
ATOM 9746 O O . MET A 1 4 ? -22.768 19.237 -0.092 1.00 0.00 4 MET A O 6
ATOM 9760 N N . GLU A 1 5 ? -23.205 17.098 -0.541 1.00 0.00 5 GLU A N 6
ATOM 9761 C CA . GLU A 1 5 ? -22.563 16.590 0.661 1.00 0.00 5 GLU A CA 6
ATOM 9762 C C . GLU A 1 5 ? -22.675 15.078 0.690 1.00 0.00 5 GLU A C 6
ATOM 9763 O O . GLU A 1 5 ? -23.465 14.501 -0.059 1.00 0.00 5 GLU A O 6
ATOM 9775 N N . SER A 1 6 ? -21.875 14.443 1.547 1.00 0.00 6 SER A N 6
ATOM 9776 C CA . SER A 1 6 ? -21.878 12.992 1.695 1.00 0.00 6 SER A CA 6
ATOM 9777 C C . SER A 1 6 ? -20.742 12.569 2.608 1.00 0.00 6 SER A C 6
ATOM 9778 O O . SER A 1 6 ? -19.573 12.684 2.239 1.00 0.00 6 SER A O 6
ATOM 9786 N N . LYS A 1 7 ? -21.075 12.122 3.819 1.00 0.00 7 LYS A N 6
ATOM 9787 C CA . LYS A 1 7 ? -20.089 11.650 4.788 1.00 0.00 7 LYS A CA 6
ATOM 9788 C C . LYS A 1 7 ? -20.809 10.937 5.924 1.00 0.00 7 LYS A C 6
ATOM 9789 O O . LYS A 1 7 ? -21.814 11.431 6.418 1.00 0.00 7 LYS A O 6
ATOM 9808 N N . GLY A 1 8 ? -20.315 9.761 6.283 1.00 0.00 8 GLY A N 6
ATOM 9809 C CA . GLY A 1 8 ? -20.899 8.964 7.353 1.00 0.00 8 GLY A CA 6
ATOM 9810 C C . GLY A 1 8 ? -19.820 8.213 8.098 1.00 0.00 8 GLY A C 6
ATOM 9811 O O . GLY A 1 8 ? -18.969 8.830 8.722 1.00 0.00 8 GLY A O 6
ATOM 9815 N N . GLU A 1 9 ? -19.800 6.896 7.935 1.00 0.00 9 GLU A N 6
ATOM 9816 C CA . GLU A 1 9 ? -18.814 6.048 8.585 1.00 0.00 9 GLU A CA 6
ATOM 9817 C C . GLU A 1 9 ? -18.857 4.643 8.002 1.00 0.00 9 GLU A C 6
ATOM 9818 O O . GLU A 1 9 ? -19.900 4.181 7.544 1.00 0.00 9 GLU A O 6
ATOM 9830 N N . ARG A 1 10 ? -17.687 4.013 7.897 1.00 0.00 10 ARG A N 6
ATOM 9831 C CA . ARG A 1 10 ? -17.597 2.644 7.401 1.00 0.00 10 ARG A CA 6
ATOM 9832 C C . ARG A 1 10 ? -18.204 1.658 8.389 1.00 0.00 10 ARG A C 6
ATOM 9833 O O . ARG A 1 10 ? -18.412 1.970 9.553 1.00 0.00 10 ARG A O 6
ATOM 9854 N N . GLU A 1 11 ? -18.307 0.410 7.951 1.00 0.00 11 GLU A N 6
ATOM 9855 C CA . GLU A 1 11 ? -18.814 -0.673 8.790 1.00 0.00 11 GLU A CA 6
ATOM 9856 C C . GLU A 1 11 ? -18.107 -1.993 8.476 1.00 0.00 11 GLU A C 6
ATOM 9857 O O . GLU A 1 11 ? -18.667 -3.075 8.598 1.00 0.00 11 GLU A O 6
ATOM 9869 N N . GLY A 1 12 ? -16.848 -1.905 8.042 1.00 0.00 12 GLY A N 6
ATOM 9870 C CA . GLY A 1 12 ? -16.080 -3.079 7.665 1.00 0.00 12 GLY A CA 6
ATOM 9871 C C . GLY A 1 12 ? -16.339 -3.454 6.214 1.00 0.00 12 GLY A C 6
ATOM 9872 O O . GLY A 1 12 ? -17.465 -3.411 5.725 1.00 0.00 12 GLY A O 6
ATOM 9876 N N . SER A 1 13 ? -15.265 -3.795 5.510 1.00 0.00 13 SER A N 6
ATOM 9877 C CA . SER A 1 13 ? -15.346 -4.174 4.103 1.00 0.00 13 SER A CA 6
ATOM 9878 C C . SER A 1 13 ? -13.980 -4.604 3.596 1.00 0.00 13 SER A C 6
ATOM 9879 O O . SER A 1 13 ? -13.313 -3.871 2.865 1.00 0.00 13 SER A O 6
ATOM 9887 N N . SER A 1 14 ? -13.515 -5.750 4.071 1.00 0.00 14 SER A N 6
ATOM 9888 C CA . SER A 1 14 ? -12.230 -6.296 3.668 1.00 0.00 14 SER A CA 6
ATOM 9889 C C . SER A 1 14 ? -12.126 -7.746 4.076 1.00 0.00 14 SER A C 6
ATOM 9890 O O . SER A 1 14 ? -13.056 -8.249 4.704 1.00 0.00 14 SER A O 6
ATOM 9898 N N . SER A 1 15 ? -10.990 -8.379 3.750 1.00 0.00 15 SER A N 6
ATOM 9899 C CA . SER A 1 15 ? -10.721 -9.765 4.125 1.00 0.00 15 SER A CA 6
ATOM 9900 C C . SER A 1 15 ? -10.804 -9.942 5.643 1.00 0.00 15 SER A C 6
ATOM 9901 O O . SER A 1 15 ? -11.101 -8.990 6.361 1.00 0.00 15 SER A O 6
ATOM 9909 N N . GLN A 1 16 ? -10.382 -11.103 6.139 1.00 0.00 16 GLN A N 6
ATOM 9910 C CA . GLN A 1 16 ? -10.424 -11.384 7.568 1.00 0.00 16 GLN A CA 6
ATOM 9911 C C . GLN A 1 16 ? -9.977 -10.168 8.384 1.00 0.00 16 GLN A C 6
ATOM 9912 O O . GLN A 1 16 ? -10.740 -9.659 9.197 1.00 0.00 16 GLN A O 6
ATOM 9926 N N . GLN A 1 17 ? -8.772 -9.664 8.091 1.00 0.00 17 GLN A N 6
ATOM 9927 C CA . GLN A 1 17 ? -8.242 -8.475 8.735 1.00 0.00 17 GLN A CA 6
ATOM 9928 C C . GLN A 1 17 ? -6.913 -8.085 8.111 1.00 0.00 17 GLN A C 6
ATOM 9929 O O . GLN A 1 17 ? -5.940 -7.725 8.777 1.00 0.00 17 GLN A O 6
ATOM 9943 N N . CYS A 1 18 ? -6.846 -8.197 6.790 1.00 0.00 18 CYS A N 6
ATOM 9944 C CA . CYS A 1 18 ? -5.648 -7.829 6.084 1.00 0.00 18 CYS A CA 6
ATOM 9945 C C . CYS A 1 18 ? -5.483 -6.357 6.191 1.00 0.00 18 CYS A C 6
ATOM 9946 O O . CYS A 1 18 ? -4.339 -6.002 6.384 1.00 0.00 18 CYS A O 6
ATOM 9953 N N . ARG A 1 19 ? -6.540 -5.534 6.214 1.00 0.00 19 ARG A N 6
ATOM 9954 C CA . ARG A 1 19 ? -6.461 -4.079 6.362 1.00 0.00 19 ARG A CA 6
ATOM 9955 C C . ARG A 1 19 ? -5.398 -3.663 7.368 1.00 0.00 19 ARG A C 6
ATOM 9956 O O . ARG A 1 19 ? -4.788 -2.637 7.177 1.00 0.00 19 ARG A O 6
ATOM 9977 N N . GLN A 1 20 ? -5.150 -4.465 8.390 1.00 0.00 20 GLN A N 6
ATOM 9978 C CA . GLN A 1 20 ? -4.108 -4.256 9.352 1.00 0.00 20 GLN A CA 6
ATOM 9979 C C . GLN A 1 20 ? -2.748 -4.552 8.753 1.00 0.00 20 GLN A C 6
ATOM 9980 O O . GLN A 1 20 ? -1.991 -3.644 8.509 1.00 0.00 20 GLN A O 6
ATOM 9994 N N . GLU A 1 21 ? -2.383 -5.804 8.544 1.00 0.00 21 GLU A N 6
ATOM 9995 C CA . GLU A 1 21 ? -1.093 -6.163 7.977 1.00 0.00 21 GLU A CA 6
ATOM 9996 C C . GLU A 1 21 ? -0.849 -5.520 6.620 1.00 0.00 21 GLU A C 6
ATOM 9997 O O . GLU A 1 21 ? 0.289 -5.338 6.238 1.00 0.00 21 GLU A O 6
ATOM 10009 N N . VAL A 1 22 ? -1.911 -5.120 5.945 1.00 0.00 22 VAL A N 6
ATOM 10010 C CA . VAL A 1 22 ? -1.921 -4.436 4.690 1.00 0.00 22 VAL A CA 6
ATOM 10011 C C . VAL A 1 22 ? -1.204 -3.116 4.843 1.00 0.00 22 VAL A C 6
ATOM 10012 O O . VAL A 1 22 ? -0.332 -2.780 4.061 1.00 0.00 22 VAL A O 6
ATOM 10025 N N . GLN A 1 23 ? -1.536 -2.361 5.880 1.00 0.00 23 GLN A N 6
ATOM 10026 C CA . GLN A 1 23 ? -0.854 -1.092 6.108 1.00 0.00 23 GLN A CA 6
ATOM 10027 C C . GLN A 1 23 ? 0.530 -1.274 6.724 1.00 0.00 23 GLN A C 6
ATOM 10028 O O . GLN A 1 23 ? 0.941 -0.474 7.561 1.00 0.00 23 GLN A O 6
ATOM 10042 N N . ARG A 1 24 ? 1.193 -2.386 6.405 1.00 0.00 24 ARG A N 6
ATOM 10043 C CA . ARG A 1 24 ? 2.491 -2.729 6.958 1.00 0.00 24 ARG A CA 6
ATOM 10044 C C . ARG A 1 24 ? 3.349 -3.379 5.899 1.00 0.00 24 ARG A C 6
ATOM 10045 O O . ARG A 1 24 ? 4.515 -3.023 5.776 1.00 0.00 24 ARG A O 6
ATOM 10066 N N . LYS A 1 25 ? 2.775 -4.351 5.189 1.00 0.00 25 LYS A N 6
ATOM 10067 C CA . LYS A 1 25 ? 3.471 -5.083 4.151 1.00 0.00 25 LYS A CA 6
ATOM 10068 C C . LYS A 1 25 ? 2.902 -4.751 2.795 1.00 0.00 25 LYS A C 6
ATOM 10069 O O . LYS A 1 25 ? 3.671 -4.422 1.909 1.00 0.00 25 LYS A O 6
ATOM 10088 N N . ASP A 1 26 ? 1.575 -4.854 2.651 1.00 0.00 26 ASP A N 6
ATOM 10089 C CA . ASP A 1 26 ? 0.874 -4.587 1.414 1.00 0.00 26 ASP A CA 6
ATOM 10090 C C . ASP A 1 26 ? 1.122 -3.169 1.004 1.00 0.00 26 ASP A C 6
ATOM 10091 O O . ASP A 1 26 ? 1.886 -2.489 1.658 1.00 0.00 26 ASP A O 6
ATOM 10100 N N . LEU A 1 27 ? 0.506 -2.680 -0.063 1.00 0.00 27 LEU A N 6
ATOM 10101 C CA . LEU A 1 27 ? 0.676 -1.311 -0.502 1.00 0.00 27 LEU A CA 6
ATOM 10102 C C . LEU A 1 27 ? 0.741 -0.314 0.655 1.00 0.00 27 LEU A C 6
ATOM 10103 O O . LEU A 1 27 ? -0.284 0.125 1.152 1.00 0.00 27 LEU A O 6
ATOM 10119 N N . SER A 1 28 ? 1.955 -0.021 1.105 1.00 0.00 28 SER A N 6
ATOM 10120 C CA . SER A 1 28 ? 2.190 0.718 2.344 1.00 0.00 28 SER A CA 6
ATOM 10121 C C . SER A 1 28 ? 3.418 1.563 2.118 1.00 0.00 28 SER A C 6
ATOM 10122 O O . SER A 1 28 ? 4.212 1.833 3.007 1.00 0.00 28 SER A O 6
ATOM 10130 N N . SER A 1 29 ? 3.603 1.981 0.871 1.00 0.00 29 SER A N 6
ATOM 10131 C CA . SER A 1 29 ? 4.733 2.786 0.494 1.00 0.00 29 SER A CA 6
ATOM 10132 C C . SER A 1 29 ? 4.595 3.147 -0.949 1.00 0.00 29 SER A C 6
ATOM 10133 O O . SER A 1 29 ? 5.002 4.232 -1.267 1.00 0.00 29 SER A O 6
ATOM 10141 N N . CYS A 1 30 ? 4.020 2.333 -1.819 1.00 0.00 30 CYS A N 6
ATOM 10142 C CA . CYS A 1 30 ? 3.847 2.670 -3.227 1.00 0.00 30 CYS A CA 6
ATOM 10143 C C . CYS A 1 30 ? 2.968 3.909 -3.380 1.00 0.00 30 CYS A C 6
ATOM 10144 O O . CYS A 1 30 ? 3.432 4.985 -3.743 1.00 0.00 30 CYS A O 6
ATOM 10151 N N . GLU A 1 31 ? 1.720 3.799 -2.941 1.00 0.00 31 GLU A N 6
ATOM 10152 C CA . GLU A 1 31 ? 0.817 4.932 -3.018 1.00 0.00 31 GLU A CA 6
ATOM 10153 C C . GLU A 1 31 ? 1.152 5.927 -1.924 1.00 0.00 31 GLU A C 6
ATOM 10154 O O . GLU A 1 31 ? 0.996 7.126 -2.080 1.00 0.00 31 GLU A O 6
ATOM 10166 N N . ARG A 1 32 ? 1.650 5.453 -0.790 1.00 0.00 32 ARG A N 6
ATOM 10167 C CA . ARG A 1 32 ? 2.021 6.315 0.313 1.00 0.00 32 ARG A CA 6
ATOM 10168 C C . ARG A 1 32 ? 3.156 7.234 -0.081 1.00 0.00 32 ARG A C 6
ATOM 10169 O O . ARG A 1 32 ? 3.152 8.380 0.319 1.00 0.00 32 ARG A O 6
ATOM 10190 N N . TYR A 1 33 ? 4.119 6.734 -0.843 1.00 0.00 33 TYR A N 6
ATOM 10191 C CA . TYR A 1 33 ? 5.263 7.466 -1.348 1.00 0.00 33 TYR A CA 6
ATOM 10192 C C . TYR A 1 33 ? 4.811 8.717 -2.067 1.00 0.00 33 TYR A C 6
ATOM 10193 O O . TYR A 1 33 ? 5.377 9.773 -1.810 1.00 0.00 33 TYR A O 6
ATOM 10211 N N . LEU A 1 34 ? 3.770 8.586 -2.890 1.00 0.00 34 LEU A N 6
ATOM 10212 C CA . LEU A 1 34 ? 3.228 9.725 -3.600 1.00 0.00 34 LEU A CA 6
ATOM 10213 C C . LEU A 1 34 ? 2.440 10.624 -2.645 1.00 0.00 34 LEU A C 6
ATOM 10214 O O . LEU A 1 34 ? 2.291 11.814 -2.890 1.00 0.00 34 LEU A O 6
ATOM 10230 N N . ARG A 1 35 ? 1.886 10.032 -1.581 1.00 0.00 35 ARG A N 6
ATOM 10231 C CA . ARG A 1 35 ? 1.151 10.755 -0.567 1.00 0.00 35 ARG A CA 6
ATOM 10232 C C . ARG A 1 35 ? 2.088 11.672 0.202 1.00 0.00 35 ARG A C 6
ATOM 10233 O O . ARG A 1 35 ? 1.683 12.766 0.577 1.00 0.00 35 ARG A O 6
ATOM 10254 N N . GLN A 1 36 ? 3.260 11.154 0.570 1.00 0.00 36 GLN A N 6
ATOM 10255 C CA . GLN A 1 36 ? 4.249 11.896 1.316 1.00 0.00 36 GLN A CA 6
ATOM 10256 C C . GLN A 1 36 ? 5.050 12.813 0.387 1.00 0.00 36 GLN A C 6
ATOM 10257 O O . GLN A 1 36 ? 4.641 13.090 -0.733 1.00 0.00 36 GLN A O 6
ATOM 10271 N N . SER A 1 37 ? 6.173 13.319 0.892 1.00 0.00 37 SER A N 6
ATOM 10272 C CA . SER A 1 37 ? 7.030 14.189 0.117 1.00 0.00 37 SER A CA 6
ATOM 10273 C C . SER A 1 37 ? 7.957 13.343 -0.716 1.00 0.00 37 SER A C 6
ATOM 10274 O O . SER A 1 37 ? 7.895 13.436 -1.934 1.00 0.00 37 SER A O 6
ATOM 10282 N N . SER A 1 38 ? 8.798 12.527 -0.060 1.00 0.00 38 SER A N 6
ATOM 10283 C CA . SER A 1 38 ? 9.838 11.715 -0.700 1.00 0.00 38 SER A CA 6
ATOM 10284 C C . SER A 1 38 ? 10.909 11.300 0.308 1.00 0.00 38 SER A C 6
ATOM 10285 O O . SER A 1 38 ? 12.109 11.441 0.088 1.00 0.00 38 SER A O 6
ATOM 10293 N N . SER A 1 39 ? 10.484 10.783 1.461 1.00 0.00 39 SER A N 6
ATOM 10294 C CA . SER A 1 39 ? 11.422 10.342 2.486 1.00 0.00 39 SER A CA 6
ATOM 10295 C C . SER A 1 39 ? 11.864 8.909 2.224 1.00 0.00 39 SER A C 6
ATOM 10296 O O . SER A 1 39 ? 11.103 8.087 1.708 1.00 0.00 39 SER A O 6
ATOM 10304 N N . ARG A 1 40 ? 13.115 8.603 2.562 1.00 0.00 40 ARG A N 6
ATOM 10305 C CA . ARG A 1 40 ? 13.659 7.263 2.394 1.00 0.00 40 ARG A CA 6
ATOM 10306 C C . ARG A 1 40 ? 14.998 7.172 3.076 1.00 0.00 40 ARG A C 6
ATOM 10307 O O . ARG A 1 40 ? 15.891 7.945 2.752 1.00 0.00 40 ARG A O 6
ATOM 10328 N N . ARG A 1 41 ? 15.150 6.199 3.970 1.00 0.00 41 ARG A N 6
ATOM 10329 C CA . ARG A 1 41 ? 16.411 5.960 4.655 1.00 0.00 41 ARG A CA 6
ATOM 10330 C C . ARG A 1 41 ? 16.294 4.766 5.557 1.00 0.00 41 ARG A C 6
ATOM 10331 O O . ARG A 1 41 ? 15.414 4.737 6.382 1.00 0.00 41 ARG A O 6
ATOM 10352 N N . SER A 1 42 ? 17.223 3.839 5.515 1.00 0.00 42 SER A N 6
ATOM 10353 C CA . SER A 1 42 ? 17.182 2.652 6.355 1.00 0.00 42 SER A CA 6
ATOM 10354 C C . SER A 1 42 ? 18.555 2.038 6.400 1.00 0.00 42 SER A C 6
ATOM 10355 O O . SER A 1 42 ? 19.016 1.413 5.452 1.00 0.00 42 SER A O 6
ATOM 10363 N N . THR A 1 43 ? 19.254 2.261 7.503 1.00 0.00 43 THR A N 6
ATOM 10364 C CA . THR A 1 43 ? 20.618 1.748 7.667 1.00 0.00 43 THR A CA 6
ATOM 10365 C C . THR A 1 43 ? 20.858 1.344 9.125 1.00 0.00 43 THR A C 6
ATOM 10366 O O . THR A 1 43 ? 21.981 1.076 9.517 1.00 0.00 43 THR A O 6
ATOM 10377 N N . GLY A 1 44 ? 19.787 1.302 9.926 1.00 0.00 44 GLY A N 6
ATOM 10378 C CA . GLY A 1 44 ? 19.821 0.790 11.286 1.00 0.00 44 GLY A CA 6
ATOM 10379 C C . GLY A 1 44 ? 18.684 -0.160 11.638 1.00 0.00 44 GLY A C 6
ATOM 10380 O O . GLY A 1 44 ? 18.485 -1.194 11.018 1.00 0.00 44 GLY A O 6
ATOM 10384 N N . GLU A 1 45 ? 17.890 0.211 12.628 1.00 0.00 45 GLU A N 6
ATOM 10385 C CA . GLU A 1 45 ? 16.733 -0.590 13.042 1.00 0.00 45 GLU A CA 6
ATOM 10386 C C . GLU A 1 45 ? 15.486 -0.238 12.213 1.00 0.00 45 GLU A C 6
ATOM 10387 O O . GLU A 1 45 ? 14.348 -0.351 12.656 1.00 0.00 45 GLU A O 6
ATOM 10399 N N . GLU A 1 46 ? 15.695 0.297 11.015 1.00 0.00 46 GLU A N 6
ATOM 10400 C CA . GLU A 1 46 ? 14.596 0.670 10.159 1.00 0.00 46 GLU A CA 6
ATOM 10401 C C . GLU A 1 46 ? 14.019 -0.563 9.449 1.00 0.00 46 GLU A C 6
ATOM 10402 O O . GLU A 1 46 ? 14.148 -1.703 9.885 1.00 0.00 46 GLU A O 6
ATOM 10414 N N . VAL A 1 47 ? 13.415 -0.342 8.291 1.00 0.00 47 VAL A N 6
ATOM 10415 C CA . VAL A 1 47 ? 12.884 -1.367 7.408 1.00 0.00 47 VAL A CA 6
ATOM 10416 C C . VAL A 1 47 ? 14.014 -2.093 6.670 1.00 0.00 47 VAL A C 6
ATOM 10417 O O . VAL A 1 47 ? 14.063 -2.224 5.459 1.00 0.00 47 VAL A O 6
ATOM 10430 N N . LEU A 1 48 ? 15.013 -2.542 7.403 1.00 0.00 48 LEU A N 6
ATOM 10431 C CA . LEU A 1 48 ? 16.137 -3.273 6.844 1.00 0.00 48 LEU A CA 6
ATOM 10432 C C . LEU A 1 48 ? 16.352 -4.556 7.638 1.00 0.00 48 LEU A C 6
ATOM 10433 O O . LEU A 1 48 ? 17.447 -5.078 7.758 1.00 0.00 48 LEU A O 6
ATOM 10449 N N . ARG A 1 49 ? 15.284 -5.112 8.193 1.00 0.00 49 ARG A N 6
ATOM 10450 C CA . ARG A 1 49 ? 15.374 -6.334 8.983 1.00 0.00 49 ARG A CA 6
ATOM 10451 C C . ARG A 1 49 ? 14.913 -7.548 8.216 1.00 0.00 49 ARG A C 6
ATOM 10452 O O . ARG A 1 49 ? 14.443 -8.492 8.830 1.00 0.00 49 ARG A O 6
ATOM 10473 N N . MET A 1 50 ? 15.026 -7.511 6.894 1.00 0.00 50 MET A N 6
ATOM 10474 C CA . MET A 1 50 ? 14.504 -8.537 6.001 1.00 0.00 50 MET A CA 6
ATOM 10475 C C . MET A 1 50 ? 14.535 -8.070 4.549 1.00 0.00 50 MET A C 6
ATOM 10476 O O . MET A 1 50 ? 15.073 -8.776 3.706 1.00 0.00 50 MET A O 6
ATOM 10490 N N . PRO A 1 51 ? 13.917 -6.905 4.248 1.00 0.00 51 PRO A N 6
ATOM 10491 C CA . PRO A 1 51 ? 13.870 -6.364 2.905 1.00 0.00 51 PRO A CA 6
ATOM 10492 C C . PRO A 1 51 ? 15.220 -5.766 2.504 1.00 0.00 51 PRO A C 6
ATOM 10493 O O . PRO A 1 51 ? 15.448 -4.563 2.596 1.00 0.00 51 PRO A O 6
ATOM 10504 N N . GLY A 1 52 ? 16.137 -6.630 2.082 1.00 0.00 52 GLY A N 6
ATOM 10505 C CA . GLY A 1 52 ? 17.474 -6.206 1.694 1.00 0.00 52 GLY A CA 6
ATOM 10506 C C . GLY A 1 52 ? 18.306 -7.375 1.231 1.00 0.00 52 GLY A C 6
ATOM 10507 O O . GLY A 1 52 ? 18.993 -7.957 2.058 1.00 0.00 52 GLY A O 6
ATOM 10511 N N . ASP A 1 53 ? 18.173 -7.734 -0.047 1.00 0.00 53 ASP A N 6
ATOM 10512 C CA . ASP A 1 53 ? 18.940 -8.823 -0.654 1.00 0.00 53 ASP A CA 6
ATOM 10513 C C . ASP A 1 53 ? 18.589 -8.920 -2.145 1.00 0.00 53 ASP A C 6
ATOM 10514 O O . ASP A 1 53 ? 19.404 -8.639 -3.017 1.00 0.00 53 ASP A O 6
ATOM 10523 N N . GLU A 1 54 ? 17.324 -9.233 -2.431 1.00 0.00 54 GLU A N 6
ATOM 10524 C CA . GLU A 1 54 ? 16.831 -9.415 -3.787 1.00 0.00 54 GLU A CA 6
ATOM 10525 C C . GLU A 1 54 ? 16.025 -8.185 -4.176 1.00 0.00 54 GLU A C 6
ATOM 10526 O O . GLU A 1 54 ? 14.792 -8.172 -4.130 1.00 0.00 54 GLU A O 6
ATOM 10538 N N . ASN A 1 55 ? 16.739 -7.109 -4.486 1.00 0.00 55 ASN A N 6
ATOM 10539 C CA . ASN A 1 55 ? 16.128 -5.875 -4.913 1.00 0.00 55 ASN A CA 6
ATOM 10540 C C . ASN A 1 55 ? 16.805 -5.384 -6.186 1.00 0.00 55 ASN A C 6
ATOM 10541 O O . ASN A 1 55 ? 18.026 -5.355 -6.296 1.00 0.00 55 ASN A O 6
ATOM 10552 N N . GLN A 1 56 ? 16.007 -4.950 -7.149 1.00 0.00 56 GLN A N 6
ATOM 10553 C CA . GLN A 1 56 ? 16.558 -4.390 -8.368 1.00 0.00 56 GLN A CA 6
ATOM 10554 C C . GLN A 1 56 ? 16.852 -2.908 -8.203 1.00 0.00 56 GLN A C 6
ATOM 10555 O O . GLN A 1 56 ? 16.095 -2.193 -7.550 1.00 0.00 56 GLN A O 6
ATOM 10569 N N . GLN A 1 57 ? 17.906 -2.440 -8.870 1.00 0.00 57 GLN A N 6
ATOM 10570 C CA . GLN A 1 57 ? 18.301 -1.045 -8.820 1.00 0.00 57 GLN A CA 6
ATOM 10571 C C . GLN A 1 57 ? 18.412 -0.488 -10.228 1.00 0.00 57 GLN A C 6
ATOM 10572 O O . GLN A 1 57 ? 19.271 -0.916 -10.989 1.00 0.00 57 GLN A O 6
ATOM 10586 N N . GLN A 1 58 ? 17.523 0.440 -10.572 1.00 0.00 58 GLN A N 6
ATOM 10587 C CA . GLN A 1 58 ? 17.528 1.063 -11.891 1.00 0.00 58 GLN A CA 6
ATOM 10588 C C . GLN A 1 58 ? 17.764 2.553 -11.754 1.00 0.00 58 GLN A C 6
ATOM 10589 O O . GLN A 1 58 ? 18.885 3.026 -11.870 1.00 0.00 58 GLN A O 6
ATOM 10603 N N . GLU A 1 59 ? 16.712 3.288 -11.407 1.00 0.00 59 GLU A N 6
ATOM 10604 C CA . GLU A 1 59 ? 16.794 4.736 -11.281 1.00 0.00 59 GLU A CA 6
ATOM 10605 C C . GLU A 1 59 ? 15.699 5.258 -10.364 1.00 0.00 59 GLU A C 6
ATOM 10606 O O . GLU A 1 59 ? 15.087 6.285 -10.616 1.00 0.00 59 GLU A O 6
ATOM 10618 N N . SER A 1 60 ? 15.435 4.547 -9.270 1.00 0.00 60 SER A N 6
ATOM 10619 C CA . SER A 1 60 ? 14.403 4.931 -8.318 1.00 0.00 60 SER A CA 6
ATOM 10620 C C . SER A 1 60 ? 14.524 4.057 -7.079 1.00 0.00 60 SER A C 6
ATOM 10621 O O . SER A 1 60 ? 13.864 3.028 -6.938 1.00 0.00 60 SER A O 6
ATOM 10629 N N . GLN A 1 61 ? 15.379 4.470 -6.145 1.00 0.00 61 GLN A N 6
ATOM 10630 C CA . GLN A 1 61 ? 15.536 3.741 -4.889 1.00 0.00 61 GLN A CA 6
ATOM 10631 C C . GLN A 1 61 ? 14.254 3.823 -4.043 1.00 0.00 61 GLN A C 6
ATOM 10632 O O . GLN A 1 61 ? 14.037 3.035 -3.130 1.00 0.00 61 GLN A O 6
ATOM 10646 N N . GLN A 1 62 ? 13.399 4.804 -4.316 1.00 0.00 62 GLN A N 6
ATOM 10647 C CA . GLN A 1 62 ? 12.155 4.958 -3.591 1.00 0.00 62 GLN A CA 6
ATOM 10648 C C . GLN A 1 62 ? 11.173 3.865 -3.981 1.00 0.00 62 GLN A C 6
ATOM 10649 O O . GLN A 1 62 ? 10.499 3.299 -3.124 1.00 0.00 62 GLN A O 6
ATOM 10663 N N . LEU A 1 63 ? 11.144 3.517 -5.269 1.00 0.00 63 LEU A N 6
ATOM 10664 C CA . LEU A 1 63 ? 10.270 2.472 -5.768 1.00 0.00 63 LEU A CA 6
ATOM 10665 C C . LEU A 1 63 ? 10.750 1.120 -5.262 1.00 0.00 63 LEU A C 6
ATOM 10666 O O . LEU A 1 63 ? 9.941 0.224 -5.050 1.00 0.00 63 LEU A O 6
ATOM 10682 N N . GLN A 1 64 ? 12.049 0.975 -5.001 1.00 0.00 64 GLN A N 6
ATOM 10683 C CA . GLN A 1 64 ? 12.585 -0.246 -4.430 1.00 0.00 64 GLN A CA 6
ATOM 10684 C C . GLN A 1 64 ? 11.880 -0.582 -3.120 1.00 0.00 64 GLN A C 6
ATOM 10685 O O . GLN A 1 64 ? 11.663 -1.759 -2.831 1.00 0.00 64 GLN A O 6
ATOM 10699 N N . GLN A 1 65 ? 11.457 0.443 -2.382 1.00 0.00 65 GLN A N 6
ATOM 10700 C CA . GLN A 1 65 ? 10.747 0.236 -1.149 1.00 0.00 65 GLN A CA 6
ATOM 10701 C C . GLN A 1 65 ? 9.364 -0.291 -1.441 1.00 0.00 65 GLN A C 6
ATOM 10702 O O . GLN A 1 65 ? 8.883 -1.078 -0.666 1.00 0.00 65 GLN A O 6
ATOM 10716 N N . CYS A 1 66 ? 8.744 0.069 -2.556 1.00 0.00 66 CYS A N 6
ATOM 10717 C CA . CYS A 1 66 ? 7.450 -0.432 -2.947 1.00 0.00 66 CYS A CA 6
ATOM 10718 C C . CYS A 1 66 ? 7.594 -1.863 -3.416 1.00 0.00 66 CYS A C 6
ATOM 10719 O O . CYS A 1 66 ? 6.851 -2.699 -2.955 1.00 0.00 66 CYS A O 6
ATOM 10726 N N . CYS A 1 67 ? 8.551 -2.197 -4.271 1.00 0.00 67 CYS A N 6
ATOM 10727 C CA . CYS A 1 67 ? 8.738 -3.568 -4.724 1.00 0.00 67 CYS A CA 6
ATOM 10728 C C . CYS A 1 67 ? 9.004 -4.473 -3.542 1.00 0.00 67 CYS A C 6
ATOM 10729 O O . CYS A 1 67 ? 8.276 -5.435 -3.363 1.00 0.00 67 CYS A O 6
ATOM 10736 N N . ASN A 1 68 ? 9.963 -4.109 -2.687 1.00 0.00 68 ASN A N 6
ATOM 10737 C CA . ASN A 1 68 ? 10.234 -4.841 -1.457 1.00 0.00 68 ASN A CA 6
ATOM 10738 C C . ASN A 1 68 ? 9.015 -4.884 -0.535 1.00 0.00 68 ASN A C 6
ATOM 10739 O O . ASN A 1 68 ? 8.880 -5.813 0.252 1.00 0.00 68 ASN A O 6
ATOM 10750 N N . GLN A 1 69 ? 8.131 -3.899 -0.655 1.00 0.00 69 GLN A N 6
ATOM 10751 C CA . GLN A 1 69 ? 6.906 -3.823 0.117 1.00 0.00 69 GLN A CA 6
ATOM 10752 C C . GLN A 1 69 ? 5.850 -4.766 -0.439 1.00 0.00 69 GLN A C 6
ATOM 10753 O O . GLN A 1 69 ? 5.331 -5.621 0.252 1.00 0.00 69 GLN A O 6
ATOM 10767 N N . VAL A 1 70 ? 5.635 -4.751 -1.744 1.00 0.00 70 VAL A N 6
ATOM 10768 C CA . VAL A 1 70 ? 4.685 -5.603 -2.422 1.00 0.00 70 VAL A CA 6
ATOM 10769 C C . VAL A 1 70 ? 5.206 -7.031 -2.434 1.00 0.00 70 VAL A C 6
ATOM 10770 O O . VAL A 1 70 ? 4.450 -7.968 -2.644 1.00 0.00 70 VAL A O 6
ATOM 10783 N N . LYS A 1 71 ? 6.499 -7.220 -2.177 1.00 0.00 71 LYS A N 6
ATOM 10784 C CA . LYS A 1 71 ? 7.092 -8.536 -2.066 1.00 0.00 71 LYS A CA 6
ATOM 10785 C C . LYS A 1 71 ? 6.701 -9.176 -0.746 1.00 0.00 71 LYS A C 6
ATOM 10786 O O . LYS A 1 71 ? 6.745 -10.391 -0.635 1.00 0.00 71 LYS A O 6
ATOM 10805 N N . GLN A 1 72 ? 6.350 -8.361 0.245 1.00 0.00 72 GLN A N 6
ATOM 10806 C CA . GLN A 1 72 ? 5.887 -8.849 1.522 1.00 0.00 72 GLN A CA 6
ATOM 10807 C C . GLN A 1 72 ? 4.378 -8.872 1.560 1.00 0.00 72 GLN A C 6
ATOM 10808 O O . GLN A 1 72 ? 3.832 -9.078 2.625 1.00 0.00 72 GLN A O 6
ATOM 10822 N N . VAL A 1 73 ? 3.684 -8.670 0.452 1.00 0.00 73 VAL A N 6
ATOM 10823 C CA . VAL A 1 73 ? 2.237 -8.685 0.413 1.00 0.00 73 VAL A CA 6
ATOM 10824 C C . VAL A 1 73 ? 1.737 -10.083 0.681 1.00 0.00 73 VAL A C 6
ATOM 10825 O O . VAL A 1 73 ? 2.368 -11.025 0.215 1.00 0.00 73 VAL A O 6
ATOM 10838 N N . ARG A 1 74 ? 0.620 -10.185 1.408 1.00 0.00 74 ARG A N 6
ATOM 10839 C CA . ARG A 1 74 ? 0.007 -11.465 1.753 1.00 0.00 74 ARG A CA 6
ATOM 10840 C C . ARG A 1 74 ? 0.095 -12.411 0.602 1.00 0.00 74 ARG A C 6
ATOM 10841 O O . ARG A 1 74 ? 0.816 -13.376 0.752 1.00 0.00 74 ARG A O 6
ATOM 10862 N N . ASP A 1 75 ? -0.623 -12.085 -0.467 1.00 0.00 75 ASP A N 6
ATOM 10863 C CA . ASP A 1 75 ? -0.653 -12.872 -1.687 1.00 0.00 75 ASP A CA 6
ATOM 10864 C C . ASP A 1 75 ? -1.827 -12.445 -2.504 1.00 0.00 75 ASP A C 6
ATOM 10865 O O . ASP A 1 75 ? -1.621 -12.202 -3.696 1.00 0.00 75 ASP A O 6
ATOM 10874 N N . GLU A 1 76 ? -2.936 -12.062 -1.837 1.00 0.00 76 GLU A N 6
ATOM 10875 C CA . GLU A 1 76 ? -4.219 -11.691 -2.427 1.00 0.00 76 GLU A CA 6
ATOM 10876 C C . GLU A 1 76 ? -4.795 -10.443 -1.758 1.00 0.00 76 GLU A C 6
ATOM 10877 O O . GLU A 1 76 ? -5.930 -10.031 -1.988 1.00 0.00 76 GLU A O 6
ATOM 10889 N N . CYS A 1 77 ? -4.004 -9.816 -0.899 1.00 0.00 77 CYS A N 6
ATOM 10890 C CA . CYS A 1 77 ? -4.384 -8.586 -0.254 1.00 0.00 77 CYS A CA 6
ATOM 10891 C C . CYS A 1 77 ? -3.714 -7.424 -0.955 1.00 0.00 77 CYS A C 6
ATOM 10892 O O . CYS A 1 77 ? -4.081 -6.296 -0.684 1.00 0.00 77 CYS A O 6
ATOM 10899 N N . GLN A 1 78 ? -2.849 -7.676 -1.935 1.00 0.00 78 GLN A N 6
ATOM 10900 C CA . GLN A 1 78 ? -2.168 -6.647 -2.684 1.00 0.00 78 GLN A CA 6
ATOM 10901 C C . GLN A 1 78 ? -3.187 -5.818 -3.450 1.00 0.00 78 GLN A C 6
ATOM 10902 O O . GLN A 1 78 ? -3.045 -4.618 -3.561 1.00 0.00 78 GLN A O 6
ATOM 10916 N N . CYS A 1 79 ? -4.242 -6.414 -3.979 1.00 0.00 79 CYS A N 6
ATOM 10917 C CA . CYS A 1 79 ? -5.244 -5.689 -4.719 1.00 0.00 79 CYS A CA 6
ATOM 10918 C C . CYS A 1 79 ? -6.095 -4.892 -3.763 1.00 0.00 79 CYS A C 6
ATOM 10919 O O . CYS A 1 79 ? -6.115 -3.674 -3.882 1.00 0.00 79 CYS A O 6
ATOM 10926 N N . GLU A 1 80 ? -6.806 -5.551 -2.847 1.00 0.00 80 GLU A N 6
ATOM 10927 C CA . GLU A 1 80 ? -7.625 -4.880 -1.843 1.00 0.00 80 GLU A CA 6
ATOM 10928 C C . GLU A 1 80 ? -6.822 -3.813 -1.091 1.00 0.00 80 GLU A C 6
ATOM 10929 O O . GLU A 1 80 ? -7.384 -2.827 -0.632 1.00 0.00 80 GLU A O 6
ATOM 10941 N N . ALA A 1 81 ? -5.504 -3.982 -1.025 1.00 0.00 81 ALA A N 6
ATOM 10942 C CA . ALA A 1 81 ? -4.599 -3.024 -0.453 1.00 0.00 81 ALA A CA 6
ATOM 10943 C C . ALA A 1 81 ? -4.585 -1.730 -1.230 1.00 0.00 81 ALA A C 6
ATOM 10944 O O . ALA A 1 81 ? -4.586 -0.682 -0.625 1.00 0.00 81 ALA A O 6
ATOM 10951 N N . ILE A 1 82 ? -4.645 -1.776 -2.556 1.00 0.00 82 ILE A N 6
ATOM 10952 C CA . ILE A 1 82 ? -4.720 -0.625 -3.441 1.00 0.00 82 ILE A CA 6
ATOM 10953 C C . ILE A 1 82 ? -5.997 0.142 -3.149 1.00 0.00 82 ILE A C 6
ATOM 10954 O O . ILE A 1 82 ? -5.968 1.331 -2.877 1.00 0.00 82 ILE A O 6
ATOM 10970 N N . LYS A 1 83 ? -7.147 -0.507 -3.112 1.00 0.00 83 LYS A N 6
ATOM 10971 C CA . LYS A 1 83 ? -8.391 0.179 -2.764 1.00 0.00 83 LYS A CA 6
ATOM 10972 C C . LYS A 1 83 ? -8.383 0.621 -1.296 1.00 0.00 83 LYS A C 6
ATOM 10973 O O . LYS A 1 83 ? -9.259 1.361 -0.880 1.00 0.00 83 LYS A O 6
ATOM 10992 N N . TYR A 1 84 ? -7.397 0.181 -0.524 1.00 0.00 84 TYR A N 6
ATOM 10993 C CA . TYR A 1 84 ? -7.157 0.554 0.856 1.00 0.00 84 TYR A CA 6
ATOM 10994 C C . TYR A 1 84 ? -6.051 1.612 0.996 1.00 0.00 84 TYR A C 6
ATOM 10995 O O . TYR A 1 84 ? -5.532 1.896 2.065 1.00 0.00 84 TYR A O 6
ATOM 11013 N N . ILE A 1 85 ? -5.664 2.229 -0.104 1.00 0.00 85 ILE A N 6
ATOM 11014 C CA . ILE A 1 85 ? -4.608 3.215 -0.072 1.00 0.00 85 ILE A CA 6
ATOM 11015 C C . ILE A 1 85 ? -4.775 4.149 -1.235 1.00 0.00 85 ILE A C 6
ATOM 11016 O O . ILE A 1 85 ? -4.872 5.322 -0.987 1.00 0.00 85 ILE A O 6
ATOM 11032 N N . ALA A 1 86 ? -4.812 3.670 -2.468 1.00 0.00 86 ALA A N 6
ATOM 11033 C CA . ALA A 1 86 ? -5.031 4.438 -3.669 1.00 0.00 86 ALA A CA 6
ATOM 11034 C C . ALA A 1 86 ? -6.382 5.098 -3.559 1.00 0.00 86 ALA A C 6
ATOM 11035 O O . ALA A 1 86 ? -6.453 6.303 -3.426 1.00 0.00 86 ALA A O 6
ATOM 11042 N N . GLU A 1 87 ? -7.456 4.340 -3.472 1.00 0.00 87 GLU A N 6
ATOM 11043 C CA . GLU A 1 87 ? -8.784 4.916 -3.369 1.00 0.00 87 GLU A CA 6
ATOM 11044 C C . GLU A 1 87 ? -8.980 5.536 -1.995 1.00 0.00 87 GLU A C 6
ATOM 11045 O O . GLU A 1 87 ? -9.561 6.609 -1.898 1.00 0.00 87 GLU A O 6
ATOM 11057 N N . ASP A 1 88 ? -8.440 4.913 -0.948 1.00 0.00 88 ASP A N 6
ATOM 11058 C CA . ASP A 1 88 ? -8.564 5.417 0.405 1.00 0.00 88 ASP A CA 6
ATOM 11059 C C . ASP A 1 88 ? -8.003 6.807 0.475 1.00 0.00 88 ASP A C 6
ATOM 11060 O O . ASP A 1 88 ? -8.735 7.726 0.788 1.00 0.00 88 ASP A O 6
ATOM 11069 N N . GLN A 1 89 ? -6.734 6.995 0.122 1.00 0.00 89 GLN A N 6
ATOM 11070 C CA . GLN A 1 89 ? -6.085 8.276 0.121 1.00 0.00 89 GLN A CA 6
ATOM 11071 C C . GLN A 1 89 ? -6.809 9.170 -0.838 1.00 0.00 89 GLN A C 6
ATOM 11072 O O . GLN A 1 89 ? -6.874 10.329 -0.515 1.00 0.00 89 GLN A O 6
ATOM 11086 N N . ILE A 1 90 ? -7.313 8.699 -1.974 1.00 0.00 90 ILE A N 6
ATOM 11087 C CA . ILE A 1 90 ? -8.010 9.509 -2.949 1.00 0.00 90 ILE A CA 6
ATOM 11088 C C . ILE A 1 90 ? -9.259 10.090 -2.300 1.00 0.00 90 ILE A C 6
ATOM 11089 O O . ILE A 1 90 ? -9.581 11.253 -2.497 1.00 0.00 90 ILE A O 6
ATOM 11105 N N . GLN A 1 91 ? -9.969 9.292 -1.514 1.00 0.00 91 GLN A N 6
ATOM 11106 C CA . GLN A 1 91 ? -11.146 9.734 -0.814 1.00 0.00 91 GLN A CA 6
ATOM 11107 C C . GLN A 1 91 ? -10.802 10.568 0.410 1.00 0.00 91 GLN A C 6
ATOM 11108 O O . GLN A 1 91 ? -11.452 11.574 0.660 1.00 0.00 91 GLN A O 6
ATOM 11122 N N . GLN A 1 92 ? -9.809 10.133 1.173 1.00 0.00 92 GLN A N 6
ATOM 11123 C CA . GLN A 1 92 ? -9.358 10.779 2.377 1.00 0.00 92 GLN A CA 6
ATOM 11124 C C . GLN A 1 92 ? -8.710 12.110 2.051 1.00 0.00 92 GLN A C 6
ATOM 11125 O O . GLN A 1 92 ? -9.140 13.148 2.531 1.00 0.00 92 GLN A O 6
ATOM 11139 N N . GLY A 1 93 ? -7.619 12.068 1.295 1.00 0.00 93 GLY A N 6
ATOM 11140 C CA . GLY A 1 93 ? -6.927 13.229 0.801 1.00 0.00 93 GLY A CA 6
ATOM 11141 C C . GLY A 1 93 ? -7.836 14.136 -0.030 1.00 0.00 93 GLY A C 6
ATOM 11142 O O . GLY A 1 93 ? -8.985 13.839 -0.347 1.00 0.00 93 GLY A O 6
ATOM 11146 N N . GLN A 1 94 ? -7.272 15.248 -0.482 1.00 0.00 94 GLN A N 6
ATOM 11147 C CA . GLN A 1 94 ? -8.006 16.198 -1.301 1.00 0.00 94 GLN A CA 6
ATOM 11148 C C . GLN A 1 94 ? -7.947 15.789 -2.758 1.00 0.00 94 GLN A C 6
ATOM 11149 O O . GLN A 1 94 ? -7.656 16.572 -3.623 1.00 0.00 94 GLN A O 6
ATOM 11163 N N . LEU A 1 95 ? -8.102 14.523 -3.075 1.00 0.00 95 LEU A N 6
ATOM 11164 C CA . LEU A 1 95 ? -8.053 14.065 -4.449 1.00 0.00 95 LEU A CA 6
ATOM 11165 C C . LEU A 1 95 ? -9.465 14.097 -5.008 1.00 0.00 95 LEU A C 6
ATOM 11166 O O . LEU A 1 95 ? -9.749 13.472 -6.007 1.00 0.00 95 LEU A O 6
ATOM 11182 N N . HIS A 1 96 ? -10.409 14.731 -4.333 1.00 0.00 96 HIS A N 6
ATOM 11183 C CA . HIS A 1 96 ? -11.770 14.867 -4.811 1.00 0.00 96 HIS A CA 6
ATOM 11184 C C . HIS A 1 96 ? -11.956 16.165 -5.586 1.00 0.00 96 HIS A C 6
ATOM 11185 O O . HIS A 1 96 ? -11.023 16.919 -5.779 1.00 0.00 96 HIS A O 6
ATOM 11200 N N . GLY A 1 97 ? -13.176 16.432 -6.027 1.00 0.00 97 GLY A N 6
ATOM 11201 C CA . GLY A 1 97 ? -13.504 17.635 -6.779 1.00 0.00 97 GLY A CA 6
ATOM 11202 C C . GLY A 1 97 ? -13.019 17.511 -8.212 1.00 0.00 97 GLY A C 6
ATOM 11203 O O . GLY A 1 97 ? -13.831 17.274 -9.094 1.00 0.00 97 GLY A O 6
ATOM 11207 N N . GLU A 1 98 ? -11.703 17.585 -8.415 1.00 0.00 98 GLU A N 6
ATOM 11208 C CA . GLU A 1 98 ? -11.096 17.463 -9.736 1.00 0.00 98 GLU A CA 6
ATOM 11209 C C . GLU A 1 98 ? -9.584 17.245 -9.629 1.00 0.00 98 GLU A C 6
ATOM 11210 O O . GLU A 1 98 ? -8.746 17.963 -10.162 1.00 0.00 98 GLU A O 6
ATOM 11222 N N . GLU A 1 99 ? -9.192 16.232 -8.875 1.00 0.00 99 GLU A N 6
ATOM 11223 C CA . GLU A 1 99 ? -7.787 15.962 -8.605 1.00 0.00 99 GLU A CA 6
ATOM 11224 C C . GLU A 1 99 ? -7.619 14.496 -8.185 1.00 0.00 99 GLU A C 6
ATOM 11225 O O . GLU A 1 99 ? -6.650 14.108 -7.522 1.00 0.00 99 GLU A O 6
ATOM 11237 N N . SER A 1 100 ? -8.570 13.661 -8.596 1.00 0.00 100 SER A N 6
ATOM 11238 C CA . SER A 1 100 ? -8.529 12.234 -8.310 1.00 0.00 100 SER A CA 6
ATOM 11239 C C . SER A 1 100 ? -7.792 11.514 -9.418 1.00 0.00 100 SER A C 6
ATOM 11240 O O . SER A 1 100 ? -7.024 10.595 -9.155 1.00 0.00 100 SER A O 6
ATOM 11248 N N . GLU A 1 101 ? -7.942 11.995 -10.650 1.00 0.00 101 GLU A N 6
ATOM 11249 C CA . GLU A 1 101 ? -7.320 11.344 -11.791 1.00 0.00 101 GLU A CA 6
ATOM 11250 C C . GLU A 1 101 ? -5.820 11.638 -11.767 1.00 0.00 101 GLU A C 6
ATOM 11251 O O . GLU A 1 101 ? -4.981 10.812 -12.119 1.00 0.00 101 GLU A O 6
ATOM 11263 N N . ARG A 1 102 ? -5.435 12.817 -11.267 1.00 0.00 102 ARG A N 6
ATOM 11264 C CA . ARG A 1 102 ? -4.030 13.163 -11.130 1.00 0.00 102 ARG A CA 6
ATOM 11265 C C . ARG A 1 102 ? -3.351 12.202 -10.176 1.00 0.00 102 ARG A C 6
ATOM 11266 O O . ARG A 1 102 ? -2.145 12.074 -10.234 1.00 0.00 102 ARG A O 6
ATOM 11287 N N . VAL A 1 103 ? -4.086 11.614 -9.239 1.00 0.00 103 VAL A N 6
ATOM 11288 C CA . VAL A 1 103 ? -3.547 10.690 -8.262 1.00 0.00 103 VAL A CA 6
ATOM 11289 C C . VAL A 1 103 ? -3.378 9.327 -8.898 1.00 0.00 103 VAL A C 6
ATOM 11290 O O . VAL A 1 103 ? -2.446 8.619 -8.545 1.00 0.00 103 VAL A O 6
ATOM 11303 N N . ALA A 1 104 ? -4.194 9.008 -9.896 1.00 0.00 104 ALA A N 6
ATOM 11304 C CA . ALA A 1 104 ? -4.080 7.761 -10.613 1.00 0.00 104 ALA A CA 6
ATOM 11305 C C . ALA A 1 104 ? -2.712 7.656 -11.254 1.00 0.00 104 ALA A C 6
ATOM 11306 O O . ALA A 1 104 ? -2.129 6.587 -11.208 1.00 0.00 104 ALA A O 6
ATOM 11313 N N . GLN A 1 105 ? -2.172 8.746 -11.794 1.00 0.00 105 GLN A N 6
ATOM 11314 C CA . GLN A 1 105 ? -0.848 8.736 -12.389 1.00 0.00 105 GLN A CA 6
ATOM 11315 C C . GLN A 1 105 ? 0.171 8.506 -11.307 1.00 0.00 105 GLN A C 6
ATOM 11316 O O . GLN A 1 105 ? 1.000 7.648 -11.483 1.00 0.00 105 GLN A O 6
ATOM 11330 N N . ARG A 1 106 ? 0.081 9.190 -10.175 1.00 0.00 106 ARG A N 6
ATOM 11331 C CA . ARG A 1 106 ? 1.016 9.023 -9.077 1.00 0.00 106 ARG A CA 6
ATOM 11332 C C . ARG A 1 106 ? 1.036 7.580 -8.572 1.00 0.00 106 ARG A C 6
ATOM 11333 O O . ARG A 1 106 ? 2.091 7.022 -8.307 1.00 0.00 106 ARG A O 6
ATOM 11354 N N . ALA A 1 107 ? -0.144 7.013 -8.366 1.00 0.00 107 ALA A N 6
ATOM 11355 C CA . ALA A 1 107 ? -0.280 5.662 -7.886 1.00 0.00 107 ALA A CA 6
ATOM 11356 C C . ALA A 1 107 ? 0.106 4.670 -8.962 1.00 0.00 107 ALA A C 6
ATOM 11357 O O . ALA A 1 107 ? 1.090 3.960 -8.819 1.00 0.00 107 ALA A O 6
ATOM 11364 N N . GLY A 1 108 ? -0.622 4.694 -10.078 1.00 0.00 108 GLY A N 6
ATOM 11365 C CA . GLY A 1 108 ? -0.359 3.931 -11.282 1.00 0.00 108 GLY A CA 6
ATOM 11366 C C . GLY A 1 108 ? 1.112 3.958 -11.678 1.00 0.00 108 GLY A C 6
ATOM 11367 O O . GLY A 1 108 ? 1.628 2.961 -12.169 1.00 0.00 108 GLY A O 6
ATOM 11371 N N . GLU A 1 109 ? 1.804 5.057 -11.407 1.00 0.00 109 GLU A N 6
ATOM 11372 C CA . GLU A 1 109 ? 3.229 5.180 -11.658 1.00 0.00 109 GLU A CA 6
ATOM 11373 C C . GLU A 1 109 ? 4.001 4.071 -10.949 1.00 0.00 109 GLU A C 6
ATOM 11374 O O . GLU A 1 109 ? 4.782 3.320 -11.530 1.00 0.00 109 GLU A O 6
ATOM 11386 N N . ILE A 1 110 ? 3.759 3.904 -9.654 1.00 0.00 110 ILE A N 6
ATOM 11387 C CA . ILE A 1 110 ? 4.431 2.861 -8.902 1.00 0.00 110 ILE A CA 6
ATOM 11388 C C . ILE A 1 110 ? 3.840 1.516 -9.240 1.00 0.00 110 ILE A C 6
ATOM 11389 O O . ILE A 1 110 ? 4.525 0.502 -9.201 1.00 0.00 110 ILE A O 6
ATOM 11405 N N . VAL A 1 111 ? 2.580 1.498 -9.629 1.00 0.00 111 VAL A N 6
ATOM 11406 C CA . VAL A 1 111 ? 1.918 0.288 -10.043 1.00 0.00 111 VAL A CA 6
ATOM 11407 C C . VAL A 1 111 ? 2.660 -0.348 -11.202 1.00 0.00 111 VAL A C 6
ATOM 11408 O O . VAL A 1 111 ? 3.036 -1.519 -11.115 1.00 0.00 111 VAL A O 6
ATOM 11421 N N . SER A 1 112 ? 2.891 0.430 -12.261 1.00 0.00 112 SER A N 6
ATOM 11422 C CA . SER A 1 112 ? 3.652 -0.042 -13.402 1.00 0.00 112 SER A CA 6
ATOM 11423 C C . SER A 1 112 ? 5.052 -0.487 -13.002 1.00 0.00 112 SER A C 6
ATOM 11424 O O . SER A 1 112 ? 5.626 -1.335 -13.674 1.00 0.00 112 SER A O 6
ATOM 11432 N N . SER A 1 113 ? 5.566 0.046 -11.898 1.00 0.00 113 SER A N 6
ATOM 11433 C CA . SER A 1 113 ? 6.867 -0.314 -11.386 1.00 0.00 113 SER A CA 6
ATOM 11434 C C . SER A 1 113 ? 6.817 -1.657 -10.681 1.00 0.00 113 SER A C 6
ATOM 11435 O O . SER A 1 113 ? 7.259 -2.670 -11.207 1.00 0.00 113 SER A O 6
ATOM 11443 N N . CYS A 1 114 ? 6.299 -1.676 -9.457 1.00 0.00 114 CYS A N 6
ATOM 11444 C CA . CYS A 1 114 ? 6.150 -2.892 -8.693 1.00 0.00 114 CYS A CA 6
ATOM 11445 C C . CYS A 1 114 ? 4.906 -2.781 -7.837 1.00 0.00 114 CYS A C 6
ATOM 11446 O O . CYS A 1 114 ? 4.899 -3.133 -6.680 1.00 0.00 114 CYS A O 6
ATOM 11453 N N . GLY A 1 115 ? 3.796 -2.348 -8.405 1.00 0.00 115 GLY A N 6
ATOM 11454 C CA . GLY A 1 115 ? 2.549 -2.164 -7.675 1.00 0.00 115 GLY A CA 6
ATOM 11455 C C . GLY A 1 115 ? 1.384 -2.586 -8.534 1.00 0.00 115 GLY A C 6
ATOM 11456 O O . GLY A 1 115 ? 0.275 -2.163 -8.254 1.00 0.00 115 GLY A O 6
ATOM 11460 N N . VAL A 1 116 ? 1.621 -3.425 -9.544 1.00 0.00 116 VAL A N 6
ATOM 11461 C CA . VAL A 1 116 ? 0.628 -3.956 -10.465 1.00 0.00 116 VAL A CA 6
ATOM 11462 C C . VAL A 1 116 ? -0.272 -4.955 -9.741 1.00 0.00 116 VAL A C 6
ATOM 11463 O O . VAL A 1 116 ? -0.271 -6.152 -9.989 1.00 0.00 116 VAL A O 6
ATOM 11476 N N . ARG A 1 117 ? -0.990 -4.468 -8.741 1.00 0.00 117 ARG A N 6
ATOM 11477 C CA . ARG A 1 117 ? -1.810 -5.308 -7.904 1.00 0.00 117 ARG A CA 6
ATOM 11478 C C . ARG A 1 117 ? -3.220 -5.271 -8.396 1.00 0.00 117 ARG A C 6
ATOM 11479 O O . ARG A 1 117 ? -3.681 -6.191 -9.032 1.00 0.00 117 ARG A O 6
ATOM 11500 N N . CYS A 1 118 ? -3.872 -4.138 -8.195 1.00 0.00 118 CYS A N 6
ATOM 11501 C CA . CYS A 1 118 ? -5.210 -3.880 -8.681 1.00 0.00 118 CYS A CA 6
ATOM 11502 C C . CYS A 1 118 ? -5.229 -2.648 -9.564 1.00 0.00 118 CYS A C 6
ATOM 11503 O O . CYS A 1 118 ? -6.275 -2.287 -10.077 1.00 0.00 118 CYS A O 6
ATOM 11510 N N . MET A 1 119 ? -4.080 -2.005 -9.724 1.00 0.00 119 MET A N 6
ATOM 11511 C CA . MET A 1 119 ? -3.955 -0.840 -10.576 1.00 0.00 119 MET A CA 6
ATOM 11512 C C . MET A 1 119 ? -3.415 -1.195 -11.959 1.00 0.00 119 MET A C 6
ATOM 11513 O O . MET A 1 119 ? -3.282 -0.342 -12.828 1.00 0.00 119 MET A O 6
ATOM 11527 N N . ARG A 1 120 ? -3.054 -2.461 -12.150 1.00 0.00 120 ARG A N 6
ATOM 11528 C CA . ARG A 1 120 ? -2.568 -2.967 -13.421 1.00 0.00 120 ARG A CA 6
ATOM 11529 C C . ARG A 1 120 ? -2.777 -4.472 -13.536 1.00 0.00 120 ARG A C 6
ATOM 11530 O O . ARG A 1 120 ? -2.041 -5.155 -14.219 1.00 0.00 120 ARG A O 6
ATOM 11551 N N . GLN A 1 121 ? -3.681 -5.021 -12.760 1.00 0.00 121 GLN A N 6
ATOM 11552 C CA . GLN A 1 121 ? -3.910 -6.448 -12.752 1.00 0.00 121 GLN A CA 6
ATOM 11553 C C . GLN A 1 121 ? -5.306 -6.694 -12.238 1.00 0.00 121 GLN A C 6
ATOM 11554 O O . GLN A 1 121 ? -6.138 -5.792 -12.332 1.00 0.00 121 GLN A O 6
ATOM 11568 N N . THR A 1 122 ? -5.525 -7.880 -11.677 1.00 0.00 122 THR A N 6
ATOM 11569 C CA . THR A 1 122 ? -6.821 -8.283 -11.166 1.00 0.00 122 THR A CA 6
ATOM 11570 C C . THR A 1 122 ? -6.657 -9.298 -10.069 1.00 0.00 122 THR A C 6
ATOM 11571 O O . THR A 1 122 ? -5.528 -9.654 -9.788 1.00 0.00 122 THR A O 6
ATOM 11582 N N . ARG A 1 123 ? -7.733 -9.712 -9.404 1.00 0.00 123 ARG A N 6
ATOM 11583 C CA . ARG A 1 123 ? -7.711 -10.692 -8.316 1.00 0.00 123 ARG A CA 6
ATOM 11584 C C . ARG A 1 123 ? -6.982 -11.970 -8.732 1.00 0.00 123 ARG A C 6
ATOM 11585 O O . ARG A 1 123 ? -7.568 -12.842 -9.357 1.00 0.00 123 ARG A O 6
ATOM 11606 N N . THR A 1 124 ? -5.695 -12.014 -8.440 1.00 0.00 124 THR A N 6
ATOM 11607 C CA . THR A 1 124 ? -4.816 -13.071 -8.878 1.00 0.00 124 THR A CA 6
ATOM 11608 C C . THR A 1 124 ? -5.089 -14.246 -7.995 1.00 0.00 124 THR A C 6
ATOM 11609 O O . THR A 1 124 ? -5.596 -15.208 -8.533 1.00 0.00 124 THR A O 6
ATOM 11620 N N . ASN A 1 125 ? -4.890 -14.101 -6.683 1.00 0.00 125 ASN A N 6
ATOM 11621 C CA . ASN A 1 125 ? -4.970 -15.147 -5.646 1.00 0.00 125 ASN A CA 6
ATOM 11622 C C . ASN A 1 125 ? -4.067 -14.853 -4.484 1.00 0.00 125 ASN A C 6
ATOM 11623 O O . ASN A 1 125 ? -3.772 -15.765 -3.609 1.00 0.00 125 ASN A O 6
ATOM 11635 N N . ALA A 1 1 ? -26.412 4.962 -24.611 1.00 0.00 1 ALA A N 7
ATOM 11636 C CA . ALA A 1 1 ? -26.403 5.428 -23.208 1.00 0.00 1 ALA A CA 7
ATOM 11637 C C . ALA A 1 1 ? -26.867 4.287 -22.330 1.00 0.00 1 ALA A C 7
ATOM 11638 O O . ALA A 1 1 ? -27.876 3.682 -22.656 1.00 0.00 1 ALA A O 7
ATOM 11647 N N . GLU A 1 2 ? -26.105 3.975 -21.286 1.00 0.00 2 GLU A N 7
ATOM 11648 C CA . GLU A 1 2 ? -26.417 2.889 -20.351 1.00 0.00 2 GLU A CA 7
ATOM 11649 C C . GLU A 1 2 ? -25.694 3.123 -19.018 1.00 0.00 2 GLU A C 7
ATOM 11650 O O . GLU A 1 2 ? -24.647 2.564 -18.735 1.00 0.00 2 GLU A O 7
ATOM 11662 N N . PHE A 1 3 ? -26.169 4.110 -18.268 1.00 0.00 3 PHE A N 7
ATOM 11663 C CA . PHE A 1 3 ? -25.613 4.460 -16.966 1.00 0.00 3 PHE A CA 7
ATOM 11664 C C . PHE A 1 3 ? -25.647 3.270 -15.996 1.00 0.00 3 PHE A C 7
ATOM 11665 O O . PHE A 1 3 ? -26.691 2.971 -15.423 1.00 0.00 3 PHE A O 7
ATOM 11682 N N . MET A 1 4 ? -24.527 2.566 -15.852 1.00 0.00 4 MET A N 7
ATOM 11683 C CA . MET A 1 4 ? -24.466 1.373 -15.032 1.00 0.00 4 MET A CA 7
ATOM 11684 C C . MET A 1 4 ? -23.016 1.055 -14.694 1.00 0.00 4 MET A C 7
ATOM 11685 O O . MET A 1 4 ? -22.255 0.561 -15.519 1.00 0.00 4 MET A O 7
ATOM 11699 N N . GLU A 1 5 ? -22.602 1.400 -13.491 1.00 0.00 5 GLU A N 7
ATOM 11700 C CA . GLU A 1 5 ? -21.260 1.130 -13.015 1.00 0.00 5 GLU A CA 7
ATOM 11701 C C . GLU A 1 5 ? -21.340 0.609 -11.594 1.00 0.00 5 GLU A C 7
ATOM 11702 O O . GLU A 1 5 ? -22.239 0.986 -10.853 1.00 0.00 5 GLU A O 7
ATOM 11714 N N . SER A 1 6 ? -20.430 -0.294 -11.242 1.00 0.00 6 SER A N 7
ATOM 11715 C CA . SER A 1 6 ? -20.302 -0.875 -9.915 1.00 0.00 6 SER A CA 7
ATOM 11716 C C . SER A 1 6 ? -19.301 -2.015 -9.939 1.00 0.00 6 SER A C 7
ATOM 11717 O O . SER A 1 6 ? -18.934 -2.543 -10.992 1.00 0.00 6 SER A O 7
ATOM 11725 N N . LYS A 1 7 ? -18.857 -2.428 -8.758 1.00 0.00 7 LYS A N 7
ATOM 11726 C CA . LYS A 1 7 ? -17.939 -3.545 -8.619 1.00 0.00 7 LYS A CA 7
ATOM 11727 C C . LYS A 1 7 ? -18.162 -4.240 -7.282 1.00 0.00 7 LYS A C 7
ATOM 11728 O O . LYS A 1 7 ? -17.679 -3.775 -6.260 1.00 0.00 7 LYS A O 7
ATOM 11747 N N . GLY A 1 8 ? -18.908 -5.337 -7.302 1.00 0.00 8 GLY A N 7
ATOM 11748 C CA . GLY A 1 8 ? -19.243 -6.082 -6.102 1.00 0.00 8 GLY A CA 7
ATOM 11749 C C . GLY A 1 8 ? -19.827 -7.427 -6.459 1.00 0.00 8 GLY A C 7
ATOM 11750 O O . GLY A 1 8 ? -21.019 -7.528 -6.708 1.00 0.00 8 GLY A O 7
ATOM 11754 N N . GLU A 1 9 ? -18.962 -8.431 -6.578 1.00 0.00 9 GLU A N 7
ATOM 11755 C CA . GLU A 1 9 ? -19.384 -9.797 -6.887 1.00 0.00 9 GLU A CA 7
ATOM 11756 C C . GLU A 1 9 ? -18.559 -10.824 -6.120 1.00 0.00 9 GLU A C 7
ATOM 11757 O O . GLU A 1 9 ? -19.082 -11.533 -5.269 1.00 0.00 9 GLU A O 7
ATOM 11769 N N . ARG A 1 10 ? -17.264 -10.900 -6.442 1.00 0.00 10 ARG A N 7
ATOM 11770 C CA . ARG A 1 10 ? -16.334 -11.796 -5.778 1.00 0.00 10 ARG A CA 7
ATOM 11771 C C . ARG A 1 10 ? -15.931 -11.266 -4.413 1.00 0.00 10 ARG A C 7
ATOM 11772 O O . ARG A 1 10 ? -16.309 -11.822 -3.391 1.00 0.00 10 ARG A O 7
ATOM 11793 N N . GLU A 1 11 ? -15.164 -10.185 -4.431 1.00 0.00 11 GLU A N 7
ATOM 11794 C CA . GLU A 1 11 ? -14.690 -9.533 -3.234 1.00 0.00 11 GLU A CA 7
ATOM 11795 C C . GLU A 1 11 ? -15.743 -8.564 -2.723 1.00 0.00 11 GLU A C 7
ATOM 11796 O O . GLU A 1 11 ? -16.288 -7.765 -3.488 1.00 0.00 11 GLU A O 7
ATOM 11808 N N . GLY A 1 12 ? -16.006 -8.638 -1.422 1.00 0.00 12 GLY A N 7
ATOM 11809 C CA . GLY A 1 12 ? -16.969 -7.760 -0.779 1.00 0.00 12 GLY A CA 7
ATOM 11810 C C . GLY A 1 12 ? -16.401 -6.368 -0.535 1.00 0.00 12 GLY A C 7
ATOM 11811 O O . GLY A 1 12 ? -17.105 -5.380 -0.724 1.00 0.00 12 GLY A O 7
ATOM 11815 N N . SER A 1 13 ? -15.140 -6.307 -0.103 1.00 0.00 13 SER A N 7
ATOM 11816 C CA . SER A 1 13 ? -14.395 -5.078 0.178 1.00 0.00 13 SER A CA 7
ATOM 11817 C C . SER A 1 13 ? -13.003 -5.367 0.738 1.00 0.00 13 SER A C 7
ATOM 11818 O O . SER A 1 13 ? -12.042 -4.650 0.454 1.00 0.00 13 SER A O 7
ATOM 11826 N N . SER A 1 14 ? -12.889 -6.433 1.524 1.00 0.00 14 SER A N 7
ATOM 11827 C CA . SER A 1 14 ? -11.656 -6.889 2.128 1.00 0.00 14 SER A CA 7
ATOM 11828 C C . SER A 1 14 ? -11.840 -8.323 2.597 1.00 0.00 14 SER A C 7
ATOM 11829 O O . SER A 1 14 ? -12.964 -8.688 2.959 1.00 0.00 14 SER A O 7
ATOM 11837 N N . SER A 1 15 ? -10.754 -9.106 2.553 1.00 0.00 15 SER A N 7
ATOM 11838 C CA . SER A 1 15 ? -10.718 -10.472 3.073 1.00 0.00 15 SER A CA 7
ATOM 11839 C C . SER A 1 15 ? -11.056 -10.507 4.558 1.00 0.00 15 SER A C 7
ATOM 11840 O O . SER A 1 15 ? -11.455 -9.497 5.131 1.00 0.00 15 SER A O 7
ATOM 11848 N N . GLN A 1 16 ? -10.779 -11.622 5.232 1.00 0.00 16 GLN A N 7
ATOM 11849 C CA . GLN A 1 16 ? -11.021 -11.763 6.666 1.00 0.00 16 GLN A CA 7
ATOM 11850 C C . GLN A 1 16 ? -10.724 -10.481 7.454 1.00 0.00 16 GLN A C 7
ATOM 11851 O O . GLN A 1 16 ? -11.595 -9.970 8.156 1.00 0.00 16 GLN A O 7
ATOM 11865 N N . GLN A 1 17 ? -9.511 -9.950 7.273 1.00 0.00 17 GLN A N 7
ATOM 11866 C CA . GLN A 1 17 ? -9.080 -8.686 7.839 1.00 0.00 17 GLN A CA 7
ATOM 11867 C C . GLN A 1 17 ? -7.708 -8.286 7.285 1.00 0.00 17 GLN A C 7
ATOM 11868 O O . GLN A 1 17 ? -6.805 -7.898 8.030 1.00 0.00 17 GLN A O 7
ATOM 11882 N N . CYS A 1 18 ? -7.544 -8.423 5.975 1.00 0.00 18 CYS A N 7
ATOM 11883 C CA . CYS A 1 18 ? -6.295 -8.059 5.364 1.00 0.00 18 CYS A CA 7
ATOM 11884 C C . CYS A 1 18 ? -6.147 -6.545 5.375 1.00 0.00 18 CYS A C 7
ATOM 11885 O O . CYS A 1 18 ? -5.121 -6.120 5.856 1.00 0.00 18 CYS A O 7
ATOM 11892 N N . ARG A 1 19 ? -7.182 -5.752 5.101 1.00 0.00 19 ARG A N 7
ATOM 11893 C CA . ARG A 1 19 ? -7.161 -4.297 5.052 1.00 0.00 19 ARG A CA 7
ATOM 11894 C C . ARG A 1 19 ? -6.481 -3.685 6.258 1.00 0.00 19 ARG A C 7
ATOM 11895 O O . ARG A 1 19 ? -5.826 -2.669 6.133 1.00 0.00 19 ARG A O 7
ATOM 11916 N N . GLN A 1 20 ? -6.617 -4.352 7.389 1.00 0.00 20 GLN A N 7
ATOM 11917 C CA . GLN A 1 20 ? -5.915 -4.052 8.593 1.00 0.00 20 GLN A CA 7
ATOM 11918 C C . GLN A 1 20 ? -4.391 -4.216 8.513 1.00 0.00 20 GLN A C 7
ATOM 11919 O O . GLN A 1 20 ? -3.667 -3.341 8.942 1.00 0.00 20 GLN A O 7
ATOM 11933 N N . GLU A 1 21 ? -3.882 -5.363 8.109 1.00 0.00 21 GLU A N 7
ATOM 11934 C CA . GLU A 1 21 ? -2.481 -5.559 7.873 1.00 0.00 21 GLU A CA 7
ATOM 11935 C C . GLU A 1 21 ? -1.991 -4.913 6.582 1.00 0.00 21 GLU A C 7
ATOM 11936 O O . GLU A 1 21 ? -0.929 -4.346 6.575 1.00 0.00 21 GLU A O 7
ATOM 11948 N N . VAL A 1 22 ? -2.751 -4.888 5.509 1.00 0.00 22 VAL A N 7
ATOM 11949 C CA . VAL A 1 22 ? -2.474 -4.248 4.253 1.00 0.00 22 VAL A CA 7
ATOM 11950 C C . VAL A 1 22 ? -2.210 -2.772 4.459 1.00 0.00 22 VAL A C 7
ATOM 11951 O O . VAL A 1 22 ? -1.326 -2.222 3.828 1.00 0.00 22 VAL A O 7
ATOM 11964 N N . GLN A 1 23 ? -2.864 -2.144 5.424 1.00 0.00 23 GLN A N 7
ATOM 11965 C CA . GLN A 1 23 ? -2.561 -0.761 5.750 1.00 0.00 23 GLN A CA 7
ATOM 11966 C C . GLN A 1 23 ? -1.170 -0.516 6.360 1.00 0.00 23 GLN A C 7
ATOM 11967 O O . GLN A 1 23 ? -0.782 0.615 6.633 1.00 0.00 23 GLN A O 7
ATOM 11981 N N . ARG A 1 24 ? -0.462 -1.600 6.643 1.00 0.00 24 ARG A N 7
ATOM 11982 C CA . ARG A 1 24 ? 0.842 -1.678 7.275 1.00 0.00 24 ARG A CA 7
ATOM 11983 C C . ARG A 1 24 ? 1.729 -2.796 6.695 1.00 0.00 24 ARG A C 7
ATOM 11984 O O . ARG A 1 24 ? 2.714 -3.179 7.322 1.00 0.00 24 ARG A O 7
ATOM 12005 N N . LYS A 1 25 ? 1.366 -3.328 5.535 1.00 0.00 25 LYS A N 7
ATOM 12006 C CA . LYS A 1 25 ? 2.020 -4.469 4.926 1.00 0.00 25 LYS A CA 7
ATOM 12007 C C . LYS A 1 25 ? 1.964 -4.366 3.418 1.00 0.00 25 LYS A C 7
ATOM 12008 O O . LYS A 1 25 ? 2.900 -3.853 2.823 1.00 0.00 25 LYS A O 7
ATOM 12027 N N . ASP A 1 26 ? 0.890 -4.854 2.810 1.00 0.00 26 ASP A N 7
ATOM 12028 C CA . ASP A 1 26 ? 0.706 -4.759 1.402 1.00 0.00 26 ASP A CA 7
ATOM 12029 C C . ASP A 1 26 ? 0.681 -3.300 0.998 1.00 0.00 26 ASP A C 7
ATOM 12030 O O . ASP A 1 26 ? 0.498 -2.482 1.879 1.00 0.00 26 ASP A O 7
ATOM 12039 N N . LEU A 1 27 ? 0.792 -2.957 -0.303 1.00 0.00 27 LEU A N 7
ATOM 12040 C CA . LEU A 1 27 ? 0.746 -1.599 -0.883 1.00 0.00 27 LEU A CA 7
ATOM 12041 C C . LEU A 1 27 ? 0.536 -0.499 0.147 1.00 0.00 27 LEU A C 7
ATOM 12042 O O . LEU A 1 27 ? -0.560 0.006 0.320 1.00 0.00 27 LEU A O 7
ATOM 12058 N N . SER A 1 28 ? 1.608 -0.171 0.857 1.00 0.00 28 SER A N 7
ATOM 12059 C CA . SER A 1 28 ? 1.574 0.666 2.073 1.00 0.00 28 SER A CA 7
ATOM 12060 C C . SER A 1 28 ? 2.713 1.673 1.986 1.00 0.00 28 SER A C 7
ATOM 12061 O O . SER A 1 28 ? 3.309 2.144 2.955 1.00 0.00 28 SER A O 7
ATOM 12069 N N . SER A 1 29 ? 3.057 2.019 0.759 1.00 0.00 29 SER A N 7
ATOM 12070 C CA . SER A 1 29 ? 4.146 2.919 0.482 1.00 0.00 29 SER A CA 7
ATOM 12071 C C . SER A 1 29 ? 4.215 3.291 -0.990 1.00 0.00 29 SER A C 7
ATOM 12072 O O . SER A 1 29 ? 4.540 4.425 -1.296 1.00 0.00 29 SER A O 7
ATOM 12080 N N . CYS A 1 30 ? 3.816 2.391 -1.887 1.00 0.00 30 CYS A N 7
ATOM 12081 C CA . CYS A 1 30 ? 3.767 2.674 -3.306 1.00 0.00 30 CYS A CA 7
ATOM 12082 C C . CYS A 1 30 ? 2.935 3.907 -3.620 1.00 0.00 30 CYS A C 7
ATOM 12083 O O . CYS A 1 30 ? 3.434 4.871 -4.185 1.00 0.00 30 CYS A O 7
ATOM 12090 N N . GLU A 1 31 ? 1.719 3.949 -3.085 1.00 0.00 31 GLU A N 7
ATOM 12091 C CA . GLU A 1 31 ? 0.896 5.129 -3.254 1.00 0.00 31 GLU A CA 7
ATOM 12092 C C . GLU A 1 31 ? 1.344 6.262 -2.330 1.00 0.00 31 GLU A C 7
ATOM 12093 O O . GLU A 1 31 ? 1.170 7.441 -2.604 1.00 0.00 31 GLU A O 7
ATOM 12105 N N . ARG A 1 32 ? 1.917 5.920 -1.184 1.00 0.00 32 ARG A N 7
ATOM 12106 C CA . ARG A 1 32 ? 2.457 6.915 -0.276 1.00 0.00 32 ARG A CA 7
ATOM 12107 C C . ARG A 1 32 ? 3.621 7.706 -0.897 1.00 0.00 32 ARG A C 7
ATOM 12108 O O . ARG A 1 32 ? 3.819 8.861 -0.559 1.00 0.00 32 ARG A O 7
ATOM 12129 N N . TYR A 1 33 ? 4.405 7.073 -1.750 1.00 0.00 33 TYR A N 7
ATOM 12130 C CA . TYR A 1 33 ? 5.536 7.634 -2.448 1.00 0.00 33 TYR A CA 7
ATOM 12131 C C . TYR A 1 33 ? 5.099 8.827 -3.273 1.00 0.00 33 TYR A C 7
ATOM 12132 O O . TYR A 1 33 ? 5.686 9.900 -3.145 1.00 0.00 33 TYR A O 7
ATOM 12150 N N . LEU A 1 34 ? 4.002 8.654 -4.014 1.00 0.00 34 LEU A N 7
ATOM 12151 C CA . LEU A 1 34 ? 3.419 9.730 -4.789 1.00 0.00 34 LEU A CA 7
ATOM 12152 C C . LEU A 1 34 ? 2.707 10.759 -3.904 1.00 0.00 34 LEU A C 7
ATOM 12153 O O . LEU A 1 34 ? 2.476 11.889 -4.321 1.00 0.00 34 LEU A O 7
ATOM 12169 N N . ARG A 1 35 ? 2.273 10.326 -2.719 1.00 0.00 35 ARG A N 7
ATOM 12170 C CA . ARG A 1 35 ? 1.644 11.198 -1.742 1.00 0.00 35 ARG A CA 7
ATOM 12171 C C . ARG A 1 35 ? 2.651 12.202 -1.189 1.00 0.00 35 ARG A C 7
ATOM 12172 O O . ARG A 1 35 ? 2.283 13.329 -0.873 1.00 0.00 35 ARG A O 7
ATOM 12193 N N . GLN A 1 36 ? 3.868 11.724 -0.949 1.00 0.00 36 GLN A N 7
ATOM 12194 C CA . GLN A 1 36 ? 4.952 12.540 -0.462 1.00 0.00 36 GLN A CA 7
ATOM 12195 C C . GLN A 1 36 ? 5.568 13.396 -1.578 1.00 0.00 36 GLN A C 7
ATOM 12196 O O . GLN A 1 36 ? 4.979 13.593 -2.634 1.00 0.00 36 GLN A O 7
ATOM 12210 N N . SER A 1 37 ? 6.749 13.940 -1.315 1.00 0.00 37 SER A N 7
ATOM 12211 C CA . SER A 1 37 ? 7.514 14.691 -2.283 1.00 0.00 37 SER A CA 7
ATOM 12212 C C . SER A 1 37 ? 9.012 14.468 -2.105 1.00 0.00 37 SER A C 7
ATOM 12213 O O . SER A 1 37 ? 9.727 14.250 -3.079 1.00 0.00 37 SER A O 7
ATOM 12221 N N . SER A 1 38 ? 9.488 14.499 -0.860 1.00 0.00 38 SER A N 7
ATOM 12222 C CA . SER A 1 38 ? 10.894 14.328 -0.543 1.00 0.00 38 SER A CA 7
ATOM 12223 C C . SER A 1 38 ? 11.057 13.925 0.911 1.00 0.00 38 SER A C 7
ATOM 12224 O O . SER A 1 38 ? 10.812 14.703 1.826 1.00 0.00 38 SER A O 7
ATOM 12232 N N . SER A 1 39 ? 11.391 12.665 1.144 1.00 0.00 39 SER A N 7
ATOM 12233 C CA . SER A 1 39 ? 11.591 12.119 2.478 1.00 0.00 39 SER A CA 7
ATOM 12234 C C . SER A 1 39 ? 12.278 10.775 2.384 1.00 0.00 39 SER A C 7
ATOM 12235 O O . SER A 1 39 ? 12.396 10.181 1.310 1.00 0.00 39 SER A O 7
ATOM 12243 N N . ARG A 1 40 ? 12.743 10.293 3.533 1.00 0.00 40 ARG A N 7
ATOM 12244 C CA . ARG A 1 40 ? 13.407 9.006 3.635 1.00 0.00 40 ARG A CA 7
ATOM 12245 C C . ARG A 1 40 ? 13.517 8.579 5.079 1.00 0.00 40 ARG A C 7
ATOM 12246 O O . ARG A 1 40 ? 12.818 7.656 5.473 1.00 0.00 40 ARG A O 7
ATOM 12267 N N . ARG A 1 41 ? 14.351 9.295 5.833 1.00 0.00 41 ARG A N 7
ATOM 12268 C CA . ARG A 1 41 ? 14.664 9.067 7.228 1.00 0.00 41 ARG A CA 7
ATOM 12269 C C . ARG A 1 41 ? 15.615 10.123 7.767 1.00 0.00 41 ARG A C 7
ATOM 12270 O O . ARG A 1 41 ? 15.894 11.094 7.072 1.00 0.00 41 ARG A O 7
ATOM 12291 N N . SER A 1 42 ? 16.030 9.941 9.016 1.00 0.00 42 SER A N 7
ATOM 12292 C CA . SER A 1 42 ? 17.009 10.784 9.671 1.00 0.00 42 SER A CA 7
ATOM 12293 C C . SER A 1 42 ? 18.434 10.389 9.269 1.00 0.00 42 SER A C 7
ATOM 12294 O O . SER A 1 42 ? 18.681 9.870 8.188 1.00 0.00 42 SER A O 7
ATOM 12302 N N . THR A 1 43 ? 19.382 10.698 10.133 1.00 0.00 43 THR A N 7
ATOM 12303 C CA . THR A 1 43 ? 20.790 10.400 9.980 1.00 0.00 43 THR A CA 7
ATOM 12304 C C . THR A 1 43 ? 21.070 8.899 10.115 1.00 0.00 43 THR A C 7
ATOM 12305 O O . THR A 1 43 ? 20.992 8.362 11.217 1.00 0.00 43 THR A O 7
ATOM 12316 N N . GLY A 1 44 ? 21.388 8.246 8.999 1.00 0.00 44 GLY A N 7
ATOM 12317 C CA . GLY A 1 44 ? 21.613 6.809 8.948 1.00 0.00 44 GLY A CA 7
ATOM 12318 C C . GLY A 1 44 ? 20.356 6.061 8.541 1.00 0.00 44 GLY A C 7
ATOM 12319 O O . GLY A 1 44 ? 19.338 6.161 9.213 1.00 0.00 44 GLY A O 7
ATOM 12323 N N . GLU A 1 45 ? 20.424 5.359 7.408 1.00 0.00 45 GLU A N 7
ATOM 12324 C CA . GLU A 1 45 ? 19.317 4.559 6.896 1.00 0.00 45 GLU A CA 7
ATOM 12325 C C . GLU A 1 45 ? 19.819 3.459 5.955 1.00 0.00 45 GLU A C 7
ATOM 12326 O O . GLU A 1 45 ? 19.629 3.490 4.738 1.00 0.00 45 GLU A O 7
ATOM 12338 N N . GLU A 1 46 ? 20.513 2.482 6.526 1.00 0.00 46 GLU A N 7
ATOM 12339 C CA . GLU A 1 46 ? 21.075 1.380 5.764 1.00 0.00 46 GLU A CA 7
ATOM 12340 C C . GLU A 1 46 ? 19.981 0.379 5.389 1.00 0.00 46 GLU A C 7
ATOM 12341 O O . GLU A 1 46 ? 19.725 -0.604 6.085 1.00 0.00 46 GLU A O 7
ATOM 12353 N N . VAL A 1 47 ? 19.317 0.625 4.265 1.00 0.00 47 VAL A N 7
ATOM 12354 C CA . VAL A 1 47 ? 18.193 -0.192 3.802 1.00 0.00 47 VAL A CA 7
ATOM 12355 C C . VAL A 1 47 ? 18.719 -1.422 3.057 1.00 0.00 47 VAL A C 7
ATOM 12356 O O . VAL A 1 47 ? 18.314 -1.737 1.945 1.00 0.00 47 VAL A O 7
ATOM 12369 N N . LEU A 1 48 ? 19.696 -2.080 3.666 1.00 0.00 48 LEU A N 7
ATOM 12370 C CA . LEU A 1 48 ? 20.375 -3.233 3.118 1.00 0.00 48 LEU A CA 7
ATOM 12371 C C . LEU A 1 48 ? 21.033 -4.077 4.216 1.00 0.00 48 LEU A C 7
ATOM 12372 O O . LEU A 1 48 ? 21.955 -4.845 3.976 1.00 0.00 48 LEU A O 7
ATOM 12388 N N . ARG A 1 49 ? 20.553 -3.944 5.452 1.00 0.00 49 ARG A N 7
ATOM 12389 C CA . ARG A 1 49 ? 21.088 -4.657 6.607 1.00 0.00 49 ARG A CA 7
ATOM 12390 C C . ARG A 1 49 ? 20.643 -6.124 6.698 1.00 0.00 49 ARG A C 7
ATOM 12391 O O . ARG A 1 49 ? 20.667 -6.687 7.786 1.00 0.00 49 ARG A O 7
ATOM 12412 N N . MET A 1 50 ? 20.244 -6.708 5.576 1.00 0.00 50 MET A N 7
ATOM 12413 C CA . MET A 1 50 ? 19.616 -8.007 5.474 1.00 0.00 50 MET A CA 7
ATOM 12414 C C . MET A 1 50 ? 19.109 -8.283 4.058 1.00 0.00 50 MET A C 7
ATOM 12415 O O . MET A 1 50 ? 19.475 -9.319 3.521 1.00 0.00 50 MET A O 7
ATOM 12429 N N . PRO A 1 51 ? 18.248 -7.398 3.485 1.00 0.00 51 PRO A N 7
ATOM 12430 C CA . PRO A 1 51 ? 17.704 -7.562 2.156 1.00 0.00 51 PRO A CA 7
ATOM 12431 C C . PRO A 1 51 ? 18.819 -7.257 1.160 1.00 0.00 51 PRO A C 7
ATOM 12432 O O . PRO A 1 51 ? 19.615 -8.135 0.850 1.00 0.00 51 PRO A O 7
ATOM 12443 N N . GLY A 1 52 ? 18.936 -6.004 0.713 1.00 0.00 52 GLY A N 7
ATOM 12444 C CA . GLY A 1 52 ? 19.874 -5.581 -0.327 1.00 0.00 52 GLY A CA 7
ATOM 12445 C C . GLY A 1 52 ? 19.563 -6.166 -1.700 1.00 0.00 52 GLY A C 7
ATOM 12446 O O . GLY A 1 52 ? 19.378 -5.388 -2.613 1.00 0.00 52 GLY A O 7
ATOM 12450 N N . ASP A 1 53 ? 19.513 -7.492 -1.822 1.00 0.00 53 ASP A N 7
ATOM 12451 C CA . ASP A 1 53 ? 19.144 -8.230 -3.026 1.00 0.00 53 ASP A CA 7
ATOM 12452 C C . ASP A 1 53 ? 17.765 -7.844 -3.556 1.00 0.00 53 ASP A C 7
ATOM 12453 O O . ASP A 1 53 ? 17.537 -7.812 -4.765 1.00 0.00 53 ASP A O 7
ATOM 12462 N N . GLU A 1 54 ? 16.809 -7.671 -2.636 1.00 0.00 54 GLU A N 7
ATOM 12463 C CA . GLU A 1 54 ? 15.474 -7.208 -2.950 1.00 0.00 54 GLU A CA 7
ATOM 12464 C C . GLU A 1 54 ? 15.504 -5.969 -3.834 1.00 0.00 54 GLU A C 7
ATOM 12465 O O . GLU A 1 54 ? 16.419 -5.172 -3.706 1.00 0.00 54 GLU A O 7
ATOM 12477 N N . ASN A 1 55 ? 14.420 -5.725 -4.584 1.00 0.00 55 ASN A N 7
ATOM 12478 C CA . ASN A 1 55 ? 14.437 -4.724 -5.639 1.00 0.00 55 ASN A CA 7
ATOM 12479 C C . ASN A 1 55 ? 15.552 -5.030 -6.637 1.00 0.00 55 ASN A C 7
ATOM 12480 O O . ASN A 1 55 ? 16.701 -4.656 -6.451 1.00 0.00 55 ASN A O 7
ATOM 12491 N N . GLN A 1 56 ? 15.208 -5.762 -7.702 1.00 0.00 56 GLN A N 7
ATOM 12492 C CA . GLN A 1 56 ? 16.178 -6.013 -8.769 1.00 0.00 56 GLN A CA 7
ATOM 12493 C C . GLN A 1 56 ? 16.860 -4.728 -9.234 1.00 0.00 56 GLN A C 7
ATOM 12494 O O . GLN A 1 56 ? 16.315 -3.651 -9.037 1.00 0.00 56 GLN A O 7
ATOM 12508 N N . GLN A 1 57 ? 17.992 -4.853 -9.918 1.00 0.00 57 GLN A N 7
ATOM 12509 C CA . GLN A 1 57 ? 18.756 -3.725 -10.421 1.00 0.00 57 GLN A CA 7
ATOM 12510 C C . GLN A 1 57 ? 17.871 -2.617 -10.985 1.00 0.00 57 GLN A C 7
ATOM 12511 O O . GLN A 1 57 ? 17.191 -2.784 -11.995 1.00 0.00 57 GLN A O 7
ATOM 12525 N N . GLN A 1 58 ? 17.848 -1.490 -10.284 1.00 0.00 58 GLN A N 7
ATOM 12526 C CA . GLN A 1 58 ? 17.026 -0.368 -10.661 1.00 0.00 58 GLN A CA 7
ATOM 12527 C C . GLN A 1 58 ? 17.581 0.909 -10.043 1.00 0.00 58 GLN A C 7
ATOM 12528 O O . GLN A 1 58 ? 18.175 0.907 -8.970 1.00 0.00 58 GLN A O 7
ATOM 12542 N N . GLU A 1 59 ? 17.361 2.025 -10.719 1.00 0.00 59 GLU A N 7
ATOM 12543 C CA . GLU A 1 59 ? 17.820 3.334 -10.274 1.00 0.00 59 GLU A CA 7
ATOM 12544 C C . GLU A 1 59 ? 16.726 4.080 -9.511 1.00 0.00 59 GLU A C 7
ATOM 12545 O O . GLU A 1 59 ? 16.171 5.065 -9.967 1.00 0.00 59 GLU A O 7
ATOM 12557 N N . SER A 1 60 ? 16.376 3.611 -8.321 1.00 0.00 60 SER A N 7
ATOM 12558 C CA . SER A 1 60 ? 15.337 4.258 -7.546 1.00 0.00 60 SER A CA 7
ATOM 12559 C C . SER A 1 60 ? 15.293 3.648 -6.162 1.00 0.00 60 SER A C 7
ATOM 12560 O O . SER A 1 60 ? 14.679 2.609 -5.932 1.00 0.00 60 SER A O 7
ATOM 12568 N N . GLN A 1 61 ? 15.936 4.314 -5.213 1.00 0.00 61 GLN A N 7
ATOM 12569 C CA . GLN A 1 61 ? 15.921 3.858 -3.829 1.00 0.00 61 GLN A CA 7
ATOM 12570 C C . GLN A 1 61 ? 14.506 3.889 -3.225 1.00 0.00 61 GLN A C 7
ATOM 12571 O O . GLN A 1 61 ? 14.207 3.196 -2.259 1.00 0.00 61 GLN A O 7
ATOM 12585 N N . GLN A 1 62 ? 13.644 4.748 -3.755 1.00 0.00 62 GLN A N 7
ATOM 12586 C CA . GLN A 1 62 ? 12.296 4.888 -3.264 1.00 0.00 62 GLN A CA 7
ATOM 12587 C C . GLN A 1 62 ? 11.380 3.797 -3.796 1.00 0.00 62 GLN A C 7
ATOM 12588 O O . GLN A 1 62 ? 10.658 3.169 -3.025 1.00 0.00 62 GLN A O 7
ATOM 12602 N N . LEU A 1 63 ? 11.417 3.547 -5.103 1.00 0.00 63 LEU A N 7
ATOM 12603 C CA . LEU A 1 63 ? 10.712 2.419 -5.662 1.00 0.00 63 LEU A CA 7
ATOM 12604 C C . LEU A 1 63 ? 11.131 1.091 -5.057 1.00 0.00 63 LEU A C 7
ATOM 12605 O O . LEU A 1 63 ? 10.295 0.192 -4.933 1.00 0.00 63 LEU A O 7
ATOM 12621 N N . GLN A 1 64 ? 12.376 0.998 -4.603 1.00 0.00 64 GLN A N 7
ATOM 12622 C CA . GLN A 1 64 ? 12.849 -0.124 -3.839 1.00 0.00 64 GLN A CA 7
ATOM 12623 C C . GLN A 1 64 ? 12.001 -0.318 -2.589 1.00 0.00 64 GLN A C 7
ATOM 12624 O O . GLN A 1 64 ? 11.665 -1.448 -2.287 1.00 0.00 64 GLN A O 7
ATOM 12638 N N . GLN A 1 65 ? 11.543 0.736 -1.939 1.00 0.00 65 GLN A N 7
ATOM 12639 C CA . GLN A 1 65 ? 10.688 0.634 -0.799 1.00 0.00 65 GLN A CA 7
ATOM 12640 C C . GLN A 1 65 ? 9.355 0.000 -1.172 1.00 0.00 65 GLN A C 7
ATOM 12641 O O . GLN A 1 65 ? 8.909 -0.850 -0.430 1.00 0.00 65 GLN A O 7
ATOM 12655 N N . CYS A 1 66 ? 8.767 0.343 -2.311 1.00 0.00 66 CYS A N 7
ATOM 12656 C CA . CYS A 1 66 ? 7.542 -0.251 -2.764 1.00 0.00 66 CYS A CA 7
ATOM 12657 C C . CYS A 1 66 ? 7.768 -1.702 -3.187 1.00 0.00 66 CYS A C 7
ATOM 12658 O O . CYS A 1 66 ? 7.049 -2.570 -2.739 1.00 0.00 66 CYS A O 7
ATOM 12665 N N . CYS A 1 67 ? 8.781 -2.003 -3.983 1.00 0.00 67 CYS A N 7
ATOM 12666 C CA . CYS A 1 67 ? 9.088 -3.366 -4.364 1.00 0.00 67 CYS A CA 7
ATOM 12667 C C . CYS A 1 67 ? 9.374 -4.238 -3.137 1.00 0.00 67 CYS A C 7
ATOM 12668 O O . CYS A 1 67 ? 8.906 -5.369 -3.094 1.00 0.00 67 CYS A O 7
ATOM 12675 N N . ASN A 1 68 ? 10.080 -3.691 -2.142 1.00 0.00 68 ASN A N 7
ATOM 12676 C CA . ASN A 1 68 ? 10.376 -4.326 -0.869 1.00 0.00 68 ASN A CA 7
ATOM 12677 C C . ASN A 1 68 ? 9.122 -4.430 0.010 1.00 0.00 68 ASN A C 7
ATOM 12678 O O . ASN A 1 68 ? 8.949 -5.365 0.775 1.00 0.00 68 ASN A O 7
ATOM 12689 N N . GLN A 1 69 ? 8.200 -3.492 -0.145 1.00 0.00 69 GLN A N 7
ATOM 12690 C CA . GLN A 1 69 ? 6.961 -3.425 0.608 1.00 0.00 69 GLN A CA 7
ATOM 12691 C C . GLN A 1 69 ? 5.933 -4.410 0.079 1.00 0.00 69 GLN A C 7
ATOM 12692 O O . GLN A 1 69 ? 5.413 -5.240 0.798 1.00 0.00 69 GLN A O 7
ATOM 12706 N N . VAL A 1 70 ? 5.686 -4.377 -1.221 1.00 0.00 70 VAL A N 7
ATOM 12707 C CA . VAL A 1 70 ? 4.873 -5.340 -1.907 1.00 0.00 70 VAL A CA 7
ATOM 12708 C C . VAL A 1 70 ? 5.430 -6.754 -1.742 1.00 0.00 70 VAL A C 7
ATOM 12709 O O . VAL A 1 70 ? 4.717 -7.737 -1.841 1.00 0.00 70 VAL A O 7
ATOM 12722 N N . LYS A 1 71 ? 6.715 -6.883 -1.461 1.00 0.00 71 LYS A N 7
ATOM 12723 C CA . LYS A 1 71 ? 7.280 -8.174 -1.137 1.00 0.00 71 LYS A CA 7
ATOM 12724 C C . LYS A 1 71 ? 6.766 -8.775 0.183 1.00 0.00 71 LYS A C 7
ATOM 12725 O O . LYS A 1 71 ? 6.927 -9.967 0.404 1.00 0.00 71 LYS A O 7
ATOM 12744 N N . GLN A 1 72 ? 6.153 -7.956 1.019 1.00 0.00 72 GLN A N 7
ATOM 12745 C CA . GLN A 1 72 ? 5.499 -8.330 2.241 1.00 0.00 72 GLN A CA 7
ATOM 12746 C C . GLN A 1 72 ? 4.009 -8.576 2.026 1.00 0.00 72 GLN A C 7
ATOM 12747 O O . GLN A 1 72 ? 3.323 -8.935 2.973 1.00 0.00 72 GLN A O 7
ATOM 12761 N N . VAL A 1 73 ? 3.499 -8.431 0.810 1.00 0.00 73 VAL A N 7
ATOM 12762 C CA . VAL A 1 73 ? 2.099 -8.659 0.513 1.00 0.00 73 VAL A CA 7
ATOM 12763 C C . VAL A 1 73 ? 1.741 -10.107 0.770 1.00 0.00 73 VAL A C 7
ATOM 12764 O O . VAL A 1 73 ? 2.555 -10.981 0.498 1.00 0.00 73 VAL A O 7
ATOM 12777 N N . ARG A 1 74 ? 0.529 -10.311 1.288 1.00 0.00 74 ARG A N 7
ATOM 12778 C CA . ARG A 1 74 ? -0.024 -11.635 1.517 1.00 0.00 74 ARG A CA 7
ATOM 12779 C C . ARG A 1 74 ? -0.009 -12.446 0.260 1.00 0.00 74 ARG A C 7
ATOM 12780 O O . ARG A 1 74 ? 0.829 -13.314 0.245 1.00 0.00 74 ARG A O 7
ATOM 12801 N N . ASP A 1 75 ? -0.895 -12.116 -0.685 1.00 0.00 75 ASP A N 7
ATOM 12802 C CA . ASP A 1 75 ? -1.139 -12.802 -1.956 1.00 0.00 75 ASP A CA 7
ATOM 12803 C C . ASP A 1 75 ? -2.313 -12.122 -2.663 1.00 0.00 75 ASP A C 7
ATOM 12804 O O . ASP A 1 75 ? -2.136 -11.176 -3.440 1.00 0.00 75 ASP A O 7
ATOM 12813 N N . GLU A 1 76 ? -3.543 -12.517 -2.317 1.00 0.00 76 GLU A N 7
ATOM 12814 C CA . GLU A 1 76 ? -4.785 -11.970 -2.857 1.00 0.00 76 GLU A CA 7
ATOM 12815 C C . GLU A 1 76 ? -5.162 -10.616 -2.265 1.00 0.00 76 GLU A C 7
ATOM 12816 O O . GLU A 1 76 ? -6.094 -9.936 -2.696 1.00 0.00 76 GLU A O 7
ATOM 12828 N N . CYS A 1 77 ? -4.354 -10.177 -1.319 1.00 0.00 77 CYS A N 7
ATOM 12829 C CA . CYS A 1 77 ? -4.493 -8.889 -0.729 1.00 0.00 77 CYS A CA 7
ATOM 12830 C C . CYS A 1 77 ? -3.825 -7.814 -1.591 1.00 0.00 77 CYS A C 7
ATOM 12831 O O . CYS A 1 77 ? -4.034 -6.645 -1.313 1.00 0.00 77 CYS A O 7
ATOM 12838 N N . GLN A 1 78 ? -3.157 -8.168 -2.695 1.00 0.00 78 GLN A N 7
ATOM 12839 C CA . GLN A 1 78 ? -2.542 -7.240 -3.624 1.00 0.00 78 GLN A CA 7
ATOM 12840 C C . GLN A 1 78 ? -3.548 -6.194 -4.094 1.00 0.00 78 GLN A C 7
ATOM 12841 O O . GLN A 1 78 ? -3.384 -4.993 -3.876 1.00 0.00 78 GLN A O 7
ATOM 12855 N N . CYS A 1 79 ? -4.560 -6.624 -4.834 1.00 0.00 79 CYS A N 7
ATOM 12856 C CA . CYS A 1 79 ? -5.572 -5.713 -5.303 1.00 0.00 79 CYS A CA 7
ATOM 12857 C C . CYS A 1 79 ? -6.269 -5.021 -4.151 1.00 0.00 79 CYS A C 7
ATOM 12858 O O . CYS A 1 79 ? -6.235 -3.795 -4.141 1.00 0.00 79 CYS A O 7
ATOM 12865 N N . GLU A 1 80 ? -6.851 -5.775 -3.205 1.00 0.00 80 GLU A N 7
ATOM 12866 C CA . GLU A 1 80 ? -7.477 -5.262 -1.982 1.00 0.00 80 GLU A CA 7
ATOM 12867 C C . GLU A 1 80 ? -6.668 -4.119 -1.363 1.00 0.00 80 GLU A C 7
ATOM 12868 O O . GLU A 1 80 ? -7.266 -3.153 -0.903 1.00 0.00 80 GLU A O 7
ATOM 12880 N N . ALA A 1 81 ? -5.350 -4.207 -1.424 1.00 0.00 81 ALA A N 7
ATOM 12881 C CA . ALA A 1 81 ? -4.480 -3.180 -0.968 1.00 0.00 81 ALA A CA 7
ATOM 12882 C C . ALA A 1 81 ? -4.637 -1.897 -1.758 1.00 0.00 81 ALA A C 7
ATOM 12883 O O . ALA A 1 81 ? -4.934 -0.886 -1.163 1.00 0.00 81 ALA A O 7
ATOM 12890 N N . ILE A 1 82 ? -4.510 -1.925 -3.073 1.00 0.00 82 ILE A N 7
ATOM 12891 C CA . ILE A 1 82 ? -4.811 -0.786 -3.913 1.00 0.00 82 ILE A CA 7
ATOM 12892 C C . ILE A 1 82 ? -6.235 -0.298 -3.677 1.00 0.00 82 ILE A C 7
ATOM 12893 O O . ILE A 1 82 ? -6.497 0.896 -3.735 1.00 0.00 82 ILE A O 7
ATOM 12909 N N . LYS A 1 83 ? -7.166 -1.183 -3.351 1.00 0.00 83 LYS A N 7
ATOM 12910 C CA . LYS A 1 83 ? -8.531 -0.769 -3.078 1.00 0.00 83 LYS A CA 7
ATOM 12911 C C . LYS A 1 83 ? -8.668 0.043 -1.792 1.00 0.00 83 LYS A C 7
ATOM 12912 O O . LYS A 1 83 ? -9.718 0.625 -1.543 1.00 0.00 83 LYS A O 7
ATOM 12931 N N . TYR A 1 84 ? -7.625 -0.002 -0.983 1.00 0.00 84 TYR A N 7
ATOM 12932 C CA . TYR A 1 84 ? -7.452 0.602 0.301 1.00 0.00 84 TYR A CA 7
ATOM 12933 C C . TYR A 1 84 ? -6.510 1.782 0.172 1.00 0.00 84 TYR A C 7
ATOM 12934 O O . TYR A 1 84 ? -6.945 2.906 0.253 1.00 0.00 84 TYR A O 7
ATOM 12952 N N . ILE A 1 85 ? -5.229 1.547 -0.059 1.00 0.00 85 ILE A N 7
ATOM 12953 C CA . ILE A 1 85 ? -4.222 2.569 -0.146 1.00 0.00 85 ILE A CA 7
ATOM 12954 C C . ILE A 1 85 ? -4.553 3.583 -1.233 1.00 0.00 85 ILE A C 7
ATOM 12955 O O . ILE A 1 85 ? -4.556 4.766 -0.928 1.00 0.00 85 ILE A O 7
ATOM 12971 N N . ALA A 1 86 ? -4.848 3.130 -2.452 1.00 0.00 86 ALA A N 7
ATOM 12972 C CA . ALA A 1 86 ? -5.220 3.927 -3.606 1.00 0.00 86 ALA A CA 7
ATOM 12973 C C . ALA A 1 86 ? -6.683 4.361 -3.529 1.00 0.00 86 ALA A C 7
ATOM 12974 O O . ALA A 1 86 ? -7.448 4.190 -4.467 1.00 0.00 86 ALA A O 7
ATOM 12981 N N . GLU A 1 87 ? -7.069 4.848 -2.359 1.00 0.00 87 GLU A N 7
ATOM 12982 C CA . GLU A 1 87 ? -8.409 5.269 -2.031 1.00 0.00 87 GLU A CA 7
ATOM 12983 C C . GLU A 1 87 ? -8.474 6.007 -0.683 1.00 0.00 87 GLU A C 7
ATOM 12984 O O . GLU A 1 87 ? -9.012 7.101 -0.603 1.00 0.00 87 GLU A O 7
ATOM 12996 N N . ASP A 1 88 ? -7.851 5.475 0.354 1.00 0.00 88 ASP A N 7
ATOM 12997 C CA . ASP A 1 88 ? -7.822 6.058 1.674 1.00 0.00 88 ASP A CA 7
ATOM 12998 C C . ASP A 1 88 ? -7.221 7.452 1.569 1.00 0.00 88 ASP A C 7
ATOM 12999 O O . ASP A 1 88 ? -7.864 8.433 1.902 1.00 0.00 88 ASP A O 7
ATOM 13008 N N . GLN A 1 89 ? -6.049 7.575 0.943 1.00 0.00 89 GLN A N 7
ATOM 13009 C CA . GLN A 1 89 ? -5.418 8.857 0.700 1.00 0.00 89 GLN A CA 7
ATOM 13010 C C . GLN A 1 89 ? -6.274 9.806 -0.152 1.00 0.00 89 GLN A C 7
ATOM 13011 O O . GLN A 1 89 ? -6.039 11.011 -0.126 1.00 0.00 89 GLN A O 7
ATOM 13025 N N . ILE A 1 90 ? -7.215 9.270 -0.915 1.00 0.00 90 ILE A N 7
ATOM 13026 C CA . ILE A 1 90 ? -8.127 10.007 -1.749 1.00 0.00 90 ILE A CA 7
ATOM 13027 C C . ILE A 1 90 ? -9.207 10.657 -0.885 1.00 0.00 90 ILE A C 7
ATOM 13028 O O . ILE A 1 90 ? -9.470 11.857 -0.964 1.00 0.00 90 ILE A O 7
ATOM 13044 N N . GLN A 1 91 ? -9.757 9.880 0.033 1.00 0.00 91 GLN A N 7
ATOM 13045 C CA . GLN A 1 91 ? -10.697 10.391 0.993 1.00 0.00 91 GLN A CA 7
ATOM 13046 C C . GLN A 1 91 ? -10.044 11.243 2.082 1.00 0.00 91 GLN A C 7
ATOM 13047 O O . GLN A 1 91 ? -10.622 12.259 2.459 1.00 0.00 91 GLN A O 7
ATOM 13061 N N . GLN A 1 92 ? -8.853 10.867 2.531 1.00 0.00 92 GLN A N 7
ATOM 13062 C CA . GLN A 1 92 ? -8.094 11.518 3.577 1.00 0.00 92 GLN A CA 7
ATOM 13063 C C . GLN A 1 92 ? -7.454 12.803 3.092 1.00 0.00 92 GLN A C 7
ATOM 13064 O O . GLN A 1 92 ? -7.610 13.856 3.698 1.00 0.00 92 GLN A O 7
ATOM 13078 N N . GLY A 1 93 ? -6.671 12.694 2.029 1.00 0.00 93 GLY A N 7
ATOM 13079 C CA . GLY A 1 93 ? -6.085 13.824 1.353 1.00 0.00 93 GLY A CA 7
ATOM 13080 C C . GLY A 1 93 ? -7.133 14.764 0.765 1.00 0.00 93 GLY A C 7
ATOM 13081 O O . GLY A 1 93 ? -8.334 14.502 0.781 1.00 0.00 93 GLY A O 7
ATOM 13085 N N . GLN A 1 94 ? -6.668 15.839 0.144 1.00 0.00 94 GLN A N 7
ATOM 13086 C CA . GLN A 1 94 ? -7.548 16.805 -0.488 1.00 0.00 94 GLN A CA 7
ATOM 13087 C C . GLN A 1 94 ? -8.092 16.349 -1.858 1.00 0.00 94 GLN A C 7
ATOM 13088 O O . GLN A 1 94 ? -8.456 17.157 -2.696 1.00 0.00 94 GLN A O 7
ATOM 13102 N N . LEU A 1 95 ? -8.214 15.050 -2.095 1.00 0.00 95 LEU A N 7
ATOM 13103 C CA . LEU A 1 95 ? -8.496 14.516 -3.398 1.00 0.00 95 LEU A CA 7
ATOM 13104 C C . LEU A 1 95 ? -9.989 14.327 -3.597 1.00 0.00 95 LEU A C 7
ATOM 13105 O O . LEU A 1 95 ? -10.558 13.298 -3.256 1.00 0.00 95 LEU A O 7
ATOM 13121 N N . HIS A 1 96 ? -10.650 15.361 -4.095 1.00 0.00 96 HIS A N 7
ATOM 13122 C CA . HIS A 1 96 ? -12.096 15.362 -4.249 1.00 0.00 96 HIS A CA 7
ATOM 13123 C C . HIS A 1 96 ? -12.516 16.244 -5.420 1.00 0.00 96 HIS A C 7
ATOM 13124 O O . HIS A 1 96 ? -11.721 17.006 -5.941 1.00 0.00 96 HIS A O 7
ATOM 13139 N N . GLY A 1 97 ? -13.769 16.155 -5.840 1.00 0.00 97 GLY A N 7
ATOM 13140 C CA . GLY A 1 97 ? -14.257 16.924 -6.981 1.00 0.00 97 GLY A CA 7
ATOM 13141 C C . GLY A 1 97 ? -13.864 16.264 -8.293 1.00 0.00 97 GLY A C 7
ATOM 13142 O O . GLY A 1 97 ? -14.670 15.537 -8.852 1.00 0.00 97 GLY A O 7
ATOM 13146 N N . GLU A 1 98 ? -12.621 16.460 -8.729 1.00 0.00 98 GLU A N 7
ATOM 13147 C CA . GLU A 1 98 ? -12.079 15.898 -9.974 1.00 0.00 98 GLU A CA 7
ATOM 13148 C C . GLU A 1 98 ? -10.545 15.951 -9.984 1.00 0.00 98 GLU A C 7
ATOM 13149 O O . GLU A 1 98 ? -9.864 16.152 -10.982 1.00 0.00 98 GLU A O 7
ATOM 13161 N N . GLU A 1 99 ? -9.963 15.795 -8.815 1.00 0.00 99 GLU A N 7
ATOM 13162 C CA . GLU A 1 99 ? -8.533 15.801 -8.669 1.00 0.00 99 GLU A CA 7
ATOM 13163 C C . GLU A 1 99 ? -8.073 14.477 -8.060 1.00 0.00 99 GLU A C 7
ATOM 13164 O O . GLU A 1 99 ? -6.896 14.213 -7.932 1.00 0.00 99 GLU A O 7
ATOM 13176 N N . SER A 1 100 ? -8.968 13.587 -7.694 1.00 0.00 100 SER A N 7
ATOM 13177 C CA . SER A 1 100 ? -8.611 12.284 -7.180 1.00 0.00 100 SER A CA 7
ATOM 13178 C C . SER A 1 100 ? -8.082 11.337 -8.244 1.00 0.00 100 SER A C 7
ATOM 13179 O O . SER A 1 100 ? -7.207 10.514 -7.970 1.00 0.00 100 SER A O 7
ATOM 13187 N N . GLU A 1 101 ? -8.498 11.543 -9.487 1.00 0.00 101 GLU A N 7
ATOM 13188 C CA . GLU A 1 101 ? -8.055 10.723 -10.604 1.00 0.00 101 GLU A CA 7
ATOM 13189 C C . GLU A 1 101 ? -6.585 11.012 -10.956 1.00 0.00 101 GLU A C 7
ATOM 13190 O O . GLU A 1 101 ? -5.824 10.133 -11.372 1.00 0.00 101 GLU A O 7
ATOM 13202 N N . ARG A 1 102 ? -6.142 12.244 -10.687 1.00 0.00 102 ARG A N 7
ATOM 13203 C CA . ARG A 1 102 ? -4.754 12.619 -10.891 1.00 0.00 102 ARG A CA 7
ATOM 13204 C C . ARG A 1 102 ? -3.820 11.873 -9.937 1.00 0.00 102 ARG A C 7
ATOM 13205 O O . ARG A 1 102 ? -2.627 11.831 -10.187 1.00 0.00 102 ARG A O 7
ATOM 13226 N N . VAL A 1 103 ? -4.321 11.436 -8.795 1.00 0.00 103 VAL A N 7
ATOM 13227 C CA . VAL A 1 103 ? -3.551 10.692 -7.830 1.00 0.00 103 VAL A CA 7
ATOM 13228 C C . VAL A 1 103 ? -3.510 9.225 -8.227 1.00 0.00 103 VAL A C 7
ATOM 13229 O O . VAL A 1 103 ? -2.498 8.574 -8.003 1.00 0.00 103 VAL A O 7
ATOM 13242 N N . ALA A 1 104 ? -4.540 8.748 -8.915 1.00 0.00 104 ALA A N 7
ATOM 13243 C CA . ALA A 1 104 ? -4.597 7.391 -9.398 1.00 0.00 104 ALA A CA 7
ATOM 13244 C C . ALA A 1 104 ? -3.519 7.137 -10.468 1.00 0.00 104 ALA A C 7
ATOM 13245 O O . ALA A 1 104 ? -2.813 6.137 -10.460 1.00 0.00 104 ALA A O 7
ATOM 13252 N N . GLN A 1 105 ? -3.332 8.088 -11.379 1.00 0.00 105 GLN A N 7
ATOM 13253 C CA . GLN A 1 105 ? -2.272 7.978 -12.379 1.00 0.00 105 GLN A CA 7
ATOM 13254 C C . GLN A 1 105 ? -0.875 7.963 -11.754 1.00 0.00 105 GLN A C 7
ATOM 13255 O O . GLN A 1 105 ? -0.015 7.194 -12.177 1.00 0.00 105 GLN A O 7
ATOM 13269 N N . ARG A 1 106 ? -0.684 8.767 -10.706 1.00 0.00 106 ARG A N 7
ATOM 13270 C CA . ARG A 1 106 ? 0.566 8.818 -9.984 1.00 0.00 106 ARG A CA 7
ATOM 13271 C C . ARG A 1 106 ? 0.872 7.484 -9.322 1.00 0.00 106 ARG A C 7
ATOM 13272 O O . ARG A 1 106 ? 2.028 7.157 -9.097 1.00 0.00 106 ARG A O 7
ATOM 13293 N N . ALA A 1 107 ? -0.161 6.743 -8.943 1.00 0.00 107 ALA A N 7
ATOM 13294 C CA . ALA A 1 107 ? -0.015 5.428 -8.369 1.00 0.00 107 ALA A CA 7
ATOM 13295 C C . ALA A 1 107 ? 0.484 4.454 -9.419 1.00 0.00 107 ALA A C 7
ATOM 13296 O O . ALA A 1 107 ? 1.495 3.795 -9.193 1.00 0.00 107 ALA A O 7
ATOM 13303 N N . GLY A 1 108 ? -0.165 4.463 -10.582 1.00 0.00 108 GLY A N 7
ATOM 13304 C CA . GLY A 1 108 ? 0.186 3.662 -11.734 1.00 0.00 108 GLY A CA 7
ATOM 13305 C C . GLY A 1 108 ? 1.684 3.658 -12.051 1.00 0.00 108 GLY A C 7
ATOM 13306 O O . GLY A 1 108 ? 2.220 2.627 -12.453 1.00 0.00 108 GLY A O 7
ATOM 13310 N N . GLU A 1 109 ? 2.364 4.775 -11.831 1.00 0.00 109 GLU A N 7
ATOM 13311 C CA . GLU A 1 109 ? 3.814 4.856 -11.916 1.00 0.00 109 GLU A CA 7
ATOM 13312 C C . GLU A 1 109 ? 4.516 3.778 -11.098 1.00 0.00 109 GLU A C 7
ATOM 13313 O O . GLU A 1 109 ? 5.223 2.922 -11.634 1.00 0.00 109 GLU A O 7
ATOM 13325 N N . ILE A 1 110 ? 4.227 3.745 -9.807 1.00 0.00 110 ILE A N 7
ATOM 13326 C CA . ILE A 1 110 ? 4.803 2.755 -8.928 1.00 0.00 110 ILE A CA 7
ATOM 13327 C C . ILE A 1 110 ? 4.258 1.376 -9.221 1.00 0.00 110 ILE A C 7
ATOM 13328 O O . ILE A 1 110 ? 4.957 0.375 -9.055 1.00 0.00 110 ILE A O 7
ATOM 13344 N N . VAL A 1 111 ? 3.040 1.330 -9.711 1.00 0.00 111 VAL A N 7
ATOM 13345 C CA . VAL A 1 111 ? 2.395 0.109 -10.084 1.00 0.00 111 VAL A CA 7
ATOM 13346 C C . VAL A 1 111 ? 3.162 -0.620 -11.176 1.00 0.00 111 VAL A C 7
ATOM 13347 O O . VAL A 1 111 ? 3.596 -1.751 -10.951 1.00 0.00 111 VAL A O 7
ATOM 13360 N N . SER A 1 112 ? 3.336 0.039 -12.318 1.00 0.00 112 SER A N 7
ATOM 13361 C CA . SER A 1 112 ? 4.142 -0.443 -13.415 1.00 0.00 112 SER A CA 7
ATOM 13362 C C . SER A 1 112 ? 5.569 -0.771 -12.990 1.00 0.00 112 SER A C 7
ATOM 13363 O O . SER A 1 112 ? 6.162 -1.660 -13.591 1.00 0.00 112 SER A O 7
ATOM 13371 N N . SER A 1 113 ? 6.065 -0.124 -11.939 1.00 0.00 113 SER A N 7
ATOM 13372 C CA . SER A 1 113 ? 7.365 -0.399 -11.368 1.00 0.00 113 SER A CA 7
ATOM 13373 C C . SER A 1 113 ? 7.374 -1.719 -10.591 1.00 0.00 113 SER A C 7
ATOM 13374 O O . SER A 1 113 ? 7.865 -2.732 -11.064 1.00 0.00 113 SER A O 7
ATOM 13382 N N . CYS A 1 114 ? 6.832 -1.715 -9.382 1.00 0.00 114 CYS A N 7
ATOM 13383 C CA . CYS A 1 114 ? 6.748 -2.881 -8.527 1.00 0.00 114 CYS A CA 7
ATOM 13384 C C . CYS A 1 114 ? 5.502 -2.842 -7.632 1.00 0.00 114 CYS A C 7
ATOM 13385 O O . CYS A 1 114 ? 5.469 -3.419 -6.550 1.00 0.00 114 CYS A O 7
ATOM 13392 N N . GLY A 1 115 ? 4.441 -2.220 -8.111 1.00 0.00 115 GLY A N 7
ATOM 13393 C CA . GLY A 1 115 ? 3.200 -2.018 -7.400 1.00 0.00 115 GLY A CA 7
ATOM 13394 C C . GLY A 1 115 ? 2.015 -2.554 -8.191 1.00 0.00 115 GLY A C 7
ATOM 13395 O O . GLY A 1 115 ? 0.936 -2.000 -8.067 1.00 0.00 115 GLY A O 7
ATOM 13399 N N . VAL A 1 116 ? 2.226 -3.545 -9.054 1.00 0.00 116 VAL A N 7
ATOM 13400 C CA . VAL A 1 116 ? 1.235 -4.200 -9.908 1.00 0.00 116 VAL A CA 7
ATOM 13401 C C . VAL A 1 116 ? 0.228 -5.057 -9.157 1.00 0.00 116 VAL A C 7
ATOM 13402 O O . VAL A 1 116 ? 0.522 -6.181 -8.773 1.00 0.00 116 VAL A O 7
ATOM 13415 N N . ARG A 1 117 ? -0.973 -4.534 -8.936 1.00 0.00 117 ARG A N 7
ATOM 13416 C CA . ARG A 1 117 ? -1.946 -5.192 -8.066 1.00 0.00 117 ARG A CA 7
ATOM 13417 C C . ARG A 1 117 ? -3.339 -5.037 -8.621 1.00 0.00 117 ARG A C 7
ATOM 13418 O O . ARG A 1 117 ? -3.861 -5.947 -9.223 1.00 0.00 117 ARG A O 7
ATOM 13439 N N . CYS A 1 118 ? -3.887 -3.837 -8.514 1.00 0.00 118 CYS A N 7
ATOM 13440 C CA . CYS A 1 118 ? -5.168 -3.478 -9.072 1.00 0.00 118 CYS A CA 7
ATOM 13441 C C . CYS A 1 118 ? -5.065 -2.275 -9.997 1.00 0.00 118 CYS A C 7
ATOM 13442 O O . CYS A 1 118 ? -6.041 -1.813 -10.560 1.00 0.00 118 CYS A O 7
ATOM 13449 N N . MET A 1 119 ? -3.858 -1.752 -10.152 1.00 0.00 119 MET A N 7
ATOM 13450 C CA . MET A 1 119 ? -3.569 -0.642 -11.047 1.00 0.00 119 MET A CA 7
ATOM 13451 C C . MET A 1 119 ? -3.035 -1.111 -12.404 1.00 0.00 119 MET A C 7
ATOM 13452 O O . MET A 1 119 ? -2.673 -0.305 -13.253 1.00 0.00 119 MET A O 7
ATOM 13466 N N . ARG A 1 120 ? -2.920 -2.428 -12.590 1.00 0.00 120 ARG A N 7
ATOM 13467 C CA . ARG A 1 120 ? -2.468 -3.052 -13.821 1.00 0.00 120 ARG A CA 7
ATOM 13468 C C . ARG A 1 120 ? -2.968 -4.496 -13.905 1.00 0.00 120 ARG A C 7
ATOM 13469 O O . ARG A 1 120 ? -4.075 -4.728 -14.352 1.00 0.00 120 ARG A O 7
ATOM 13490 N N . GLN A 1 121 ? -2.130 -5.429 -13.479 1.00 0.00 121 GLN A N 7
ATOM 13491 C CA . GLN A 1 121 ? -2.337 -6.846 -13.571 1.00 0.00 121 GLN A CA 7
ATOM 13492 C C . GLN A 1 121 ? -2.612 -7.375 -12.193 1.00 0.00 121 GLN A C 7
ATOM 13493 O O . GLN A 1 121 ? -1.841 -7.176 -11.259 1.00 0.00 121 GLN A O 7
ATOM 13507 N N . THR A 1 122 ? -3.758 -8.004 -12.088 1.00 0.00 122 THR A N 7
ATOM 13508 C CA . THR A 1 122 ? -4.268 -8.525 -10.837 1.00 0.00 122 THR A CA 7
ATOM 13509 C C . THR A 1 122 ? -3.863 -9.970 -10.707 1.00 0.00 122 THR A C 7
ATOM 13510 O O . THR A 1 122 ? -3.763 -10.681 -11.706 1.00 0.00 122 THR A O 7
ATOM 13521 N N . ARG A 1 123 ? -3.553 -10.391 -9.492 1.00 0.00 123 ARG A N 7
ATOM 13522 C CA . ARG A 1 123 ? -3.138 -11.748 -9.209 1.00 0.00 123 ARG A CA 7
ATOM 13523 C C . ARG A 1 123 ? -2.955 -11.913 -7.721 1.00 0.00 123 ARG A C 7
ATOM 13524 O O . ARG A 1 123 ? -3.043 -10.946 -6.972 1.00 0.00 123 ARG A O 7
ATOM 13545 N N . THR A 1 124 ? -2.712 -13.148 -7.326 1.00 0.00 124 THR A N 7
ATOM 13546 C CA . THR A 1 124 ? -2.599 -13.533 -5.934 1.00 0.00 124 THR A CA 7
ATOM 13547 C C . THR A 1 124 ? -1.550 -14.631 -5.940 1.00 0.00 124 THR A C 7
ATOM 13548 O O . THR A 1 124 ? -1.715 -15.605 -6.680 1.00 0.00 124 THR A O 7
ATOM 13559 N N . ASN A 1 125 ? -0.357 -14.311 -5.436 1.00 0.00 125 ASN A N 7
ATOM 13560 C CA . ASN A 1 125 ? 0.740 -15.256 -5.194 1.00 0.00 125 ASN A CA 7
ATOM 13561 C C . ASN A 1 125 ? 0.369 -16.575 -4.518 1.00 0.00 125 ASN A C 7
ATOM 13562 O O . ASN A 1 125 ? 1.155 -17.551 -4.758 1.00 0.00 125 ASN A O 7
ATOM 13574 N N . ALA A 1 1 ? -5.611 5.454 -18.473 1.00 0.00 1 ALA A N 8
ATOM 13575 C CA . ALA A 1 1 ? -5.293 4.381 -17.504 1.00 0.00 1 ALA A CA 8
ATOM 13576 C C . ALA A 1 1 ? -6.571 3.941 -16.788 1.00 0.00 1 ALA A C 8
ATOM 13577 O O . ALA A 1 1 ? -6.633 3.962 -15.569 1.00 0.00 1 ALA A O 8
ATOM 13586 N N . GLU A 1 2 ? -7.597 3.550 -17.542 1.00 0.00 2 GLU A N 8
ATOM 13587 C CA . GLU A 1 2 ? -8.888 3.175 -16.969 1.00 0.00 2 GLU A CA 8
ATOM 13588 C C . GLU A 1 2 ? -9.638 2.357 -18.021 1.00 0.00 2 GLU A C 8
ATOM 13589 O O . GLU A 1 2 ? -9.790 2.796 -19.161 1.00 0.00 2 GLU A O 8
ATOM 13601 N N . PHE A 1 3 ? -9.905 1.101 -17.685 1.00 0.00 3 PHE A N 8
ATOM 13602 C CA . PHE A 1 3 ? -10.661 0.183 -18.529 1.00 0.00 3 PHE A CA 8
ATOM 13603 C C . PHE A 1 3 ? -12.151 0.543 -18.475 1.00 0.00 3 PHE A C 8
ATOM 13604 O O . PHE A 1 3 ? -12.664 0.830 -17.403 1.00 0.00 3 PHE A O 8
ATOM 13621 N N . MET A 1 4 ? -12.861 0.420 -19.591 1.00 0.00 4 MET A N 8
ATOM 13622 C CA . MET A 1 4 ? -14.320 0.617 -19.685 1.00 0.00 4 MET A CA 8
ATOM 13623 C C . MET A 1 4 ? -15.164 -0.517 -19.067 1.00 0.00 4 MET A C 8
ATOM 13624 O O . MET A 1 4 ? -16.026 -1.104 -19.720 1.00 0.00 4 MET A O 8
ATOM 13638 N N . GLU A 1 5 ? -14.936 -0.831 -17.807 1.00 0.00 5 GLU A N 8
ATOM 13639 C CA . GLU A 1 5 ? -15.615 -1.904 -17.083 1.00 0.00 5 GLU A CA 8
ATOM 13640 C C . GLU A 1 5 ? -15.841 -1.461 -15.646 1.00 0.00 5 GLU A C 8
ATOM 13641 O O . GLU A 1 5 ? -15.064 -0.697 -15.083 1.00 0.00 5 GLU A O 8
ATOM 13653 N N . SER A 1 6 ? -16.913 -1.974 -15.053 1.00 0.00 6 SER A N 8
ATOM 13654 C CA . SER A 1 6 ? -17.368 -1.662 -13.689 1.00 0.00 6 SER A CA 8
ATOM 13655 C C . SER A 1 6 ? -18.767 -2.207 -13.484 1.00 0.00 6 SER A C 8
ATOM 13656 O O . SER A 1 6 ? -19.706 -1.740 -14.133 1.00 0.00 6 SER A O 8
ATOM 13664 N N . LYS A 1 7 ? -18.915 -3.198 -12.606 1.00 0.00 7 LYS A N 8
ATOM 13665 C CA . LYS A 1 7 ? -20.200 -3.812 -12.244 1.00 0.00 7 LYS A CA 8
ATOM 13666 C C . LYS A 1 7 ? -19.988 -4.775 -11.084 1.00 0.00 7 LYS A C 8
ATOM 13667 O O . LYS A 1 7 ? -19.296 -5.775 -11.233 1.00 0.00 7 LYS A O 8
ATOM 13686 N N . GLY A 1 8 ? -20.549 -4.443 -9.929 1.00 0.00 8 GLY A N 8
ATOM 13687 C CA . GLY A 1 8 ? -20.457 -5.248 -8.713 1.00 0.00 8 GLY A CA 8
ATOM 13688 C C . GLY A 1 8 ? -21.693 -5.006 -7.870 1.00 0.00 8 GLY A C 8
ATOM 13689 O O . GLY A 1 8 ? -22.789 -5.349 -8.298 1.00 0.00 8 GLY A O 8
ATOM 13693 N N . GLU A 1 9 ? -21.523 -4.344 -6.731 1.00 0.00 9 GLU A N 8
ATOM 13694 C CA . GLU A 1 9 ? -22.624 -4.032 -5.805 1.00 0.00 9 GLU A CA 8
ATOM 13695 C C . GLU A 1 9 ? -22.241 -2.916 -4.829 1.00 0.00 9 GLU A C 8
ATOM 13696 O O . GLU A 1 9 ? -22.912 -1.885 -4.733 1.00 0.00 9 GLU A O 8
ATOM 13708 N N . ARG A 1 10 ? -21.144 -3.121 -4.105 1.00 0.00 10 ARG A N 8
ATOM 13709 C CA . ARG A 1 10 ? -20.580 -2.172 -3.155 1.00 0.00 10 ARG A CA 8
ATOM 13710 C C . ARG A 1 10 ? -19.136 -2.529 -2.835 1.00 0.00 10 ARG A C 8
ATOM 13711 O O . ARG A 1 10 ? -18.699 -3.613 -3.180 1.00 0.00 10 ARG A O 8
ATOM 13732 N N . GLU A 1 11 ? -18.486 -1.679 -2.045 1.00 0.00 11 GLU A N 8
ATOM 13733 C CA . GLU A 1 11 ? -17.102 -1.827 -1.629 1.00 0.00 11 GLU A CA 8
ATOM 13734 C C . GLU A 1 11 ? -16.946 -1.403 -0.166 1.00 0.00 11 GLU A C 8
ATOM 13735 O O . GLU A 1 11 ? -17.168 -0.252 0.205 1.00 0.00 11 GLU A O 8
ATOM 13747 N N . GLY A 1 12 ? -16.673 -2.377 0.693 1.00 0.00 12 GLY A N 8
ATOM 13748 C CA . GLY A 1 12 ? -16.518 -2.149 2.135 1.00 0.00 12 GLY A CA 8
ATOM 13749 C C . GLY A 1 12 ? -16.590 -3.430 2.949 1.00 0.00 12 GLY A C 8
ATOM 13750 O O . GLY A 1 12 ? -17.206 -3.463 4.009 1.00 0.00 12 GLY A O 8
ATOM 13754 N N . SER A 1 13 ? -15.962 -4.489 2.444 1.00 0.00 13 SER A N 8
ATOM 13755 C CA . SER A 1 13 ? -15.930 -5.802 3.079 1.00 0.00 13 SER A CA 8
ATOM 13756 C C . SER A 1 13 ? -14.557 -6.399 2.847 1.00 0.00 13 SER A C 8
ATOM 13757 O O . SER A 1 13 ? -14.361 -7.192 1.935 1.00 0.00 13 SER A O 8
ATOM 13765 N N . SER A 1 14 ? -13.575 -5.976 3.645 1.00 0.00 14 SER A N 8
ATOM 13766 C CA . SER A 1 14 ? -12.267 -6.611 3.601 1.00 0.00 14 SER A CA 8
ATOM 13767 C C . SER A 1 14 ? -12.374 -8.129 3.823 1.00 0.00 14 SER A C 8
ATOM 13768 O O . SER A 1 14 ? -13.360 -8.637 4.354 1.00 0.00 14 SER A O 8
ATOM 13776 N N . SER A 1 15 ? -11.311 -8.847 3.439 1.00 0.00 15 SER A N 8
ATOM 13777 C CA . SER A 1 15 ? -11.169 -10.287 3.709 1.00 0.00 15 SER A CA 8
ATOM 13778 C C . SER A 1 15 ? -11.234 -10.560 5.205 1.00 0.00 15 SER A C 8
ATOM 13779 O O . SER A 1 15 ? -11.239 -9.612 5.988 1.00 0.00 15 SER A O 8
ATOM 13787 N N . GLN A 1 16 ? -11.081 -11.828 5.614 1.00 0.00 16 GLN A N 8
ATOM 13788 C CA . GLN A 1 16 ? -11.154 -12.252 7.022 1.00 0.00 16 GLN A CA 8
ATOM 13789 C C . GLN A 1 16 ? -10.584 -11.222 8.004 1.00 0.00 16 GLN A C 8
ATOM 13790 O O . GLN A 1 16 ? -11.258 -10.794 8.933 1.00 0.00 16 GLN A O 8
ATOM 13804 N N . GLN A 1 17 ? -9.357 -10.783 7.713 1.00 0.00 17 GLN A N 8
ATOM 13805 C CA . GLN A 1 17 ? -8.694 -9.679 8.387 1.00 0.00 17 GLN A CA 8
ATOM 13806 C C . GLN A 1 17 ? -7.424 -9.262 7.625 1.00 0.00 17 GLN A C 8
ATOM 13807 O O . GLN A 1 17 ? -6.395 -8.925 8.202 1.00 0.00 17 GLN A O 8
ATOM 13821 N N . CYS A 1 18 ? -7.481 -9.277 6.287 1.00 0.00 18 CYS A N 8
ATOM 13822 C CA . CYS A 1 18 ? -6.314 -8.888 5.495 1.00 0.00 18 CYS A CA 8
ATOM 13823 C C . CYS A 1 18 ? -5.953 -7.452 5.811 1.00 0.00 18 CYS A C 8
ATOM 13824 O O . CYS A 1 18 ? -4.859 -7.248 6.279 1.00 0.00 18 CYS A O 8
ATOM 13831 N N . ARG A 1 19 ? -6.892 -6.486 5.626 1.00 0.00 19 ARG A N 8
ATOM 13832 C CA . ARG A 1 19 ? -6.735 -5.036 5.892 1.00 0.00 19 ARG A CA 8
ATOM 13833 C C . ARG A 1 19 ? -5.837 -4.712 7.058 1.00 0.00 19 ARG A C 8
ATOM 13834 O O . ARG A 1 19 ? -5.020 -3.832 6.939 1.00 0.00 19 ARG A O 8
ATOM 13855 N N . GLN A 1 20 ? -5.984 -5.477 8.135 1.00 0.00 20 GLN A N 8
ATOM 13856 C CA . GLN A 1 20 ? -5.110 -5.441 9.288 1.00 0.00 20 GLN A CA 8
ATOM 13857 C C . GLN A 1 20 ? -3.634 -5.591 8.929 1.00 0.00 20 GLN A C 8
ATOM 13858 O O . GLN A 1 20 ? -2.912 -4.629 9.086 1.00 0.00 20 GLN A O 8
ATOM 13872 N N . GLU A 1 21 ? -3.164 -6.762 8.506 1.00 0.00 21 GLU A N 8
ATOM 13873 C CA . GLU A 1 21 ? -1.763 -7.031 8.136 1.00 0.00 21 GLU A CA 8
ATOM 13874 C C . GLU A 1 21 ? -1.378 -6.471 6.785 1.00 0.00 21 GLU A C 8
ATOM 13875 O O . GLU A 1 21 ? -0.208 -6.225 6.531 1.00 0.00 21 GLU A O 8
ATOM 13887 N N . VAL A 1 22 ? -2.377 -6.281 5.942 1.00 0.00 22 VAL A N 8
ATOM 13888 C CA . VAL A 1 22 ? -2.337 -5.543 4.692 1.00 0.00 22 VAL A CA 8
ATOM 13889 C C . VAL A 1 22 ? -1.747 -4.201 5.003 1.00 0.00 22 VAL A C 8
ATOM 13890 O O . VAL A 1 22 ? -0.615 -4.062 4.603 1.00 0.00 22 VAL A O 8
ATOM 13903 N N . GLN A 1 23 ? -2.380 -3.326 5.796 1.00 0.00 23 GLN A N 8
ATOM 13904 C CA . GLN A 1 23 ? -2.021 -1.914 6.054 1.00 0.00 23 GLN A CA 8
ATOM 13905 C C . GLN A 1 23 ? -0.679 -1.625 6.773 1.00 0.00 23 GLN A C 8
ATOM 13906 O O . GLN A 1 23 ? -0.546 -0.759 7.638 1.00 0.00 23 GLN A O 8
ATOM 13920 N N . ARG A 1 24 ? 0.312 -2.443 6.492 1.00 0.00 24 ARG A N 8
ATOM 13921 C CA . ARG A 1 24 ? 1.575 -2.638 7.202 1.00 0.00 24 ARG A CA 8
ATOM 13922 C C . ARG A 1 24 ? 2.655 -2.964 6.199 1.00 0.00 24 ARG A C 8
ATOM 13923 O O . ARG A 1 24 ? 3.657 -2.258 6.173 1.00 0.00 24 ARG A O 8
ATOM 13944 N N . LYS A 1 25 ? 2.392 -3.999 5.393 1.00 0.00 25 LYS A N 8
ATOM 13945 C CA . LYS A 1 25 ? 3.261 -4.574 4.358 1.00 0.00 25 LYS A CA 8
ATOM 13946 C C . LYS A 1 25 ? 2.688 -4.535 2.949 1.00 0.00 25 LYS A C 8
ATOM 13947 O O . LYS A 1 25 ? 3.387 -4.813 2.000 1.00 0.00 25 LYS A O 8
ATOM 13966 N N . ASP A 1 26 ? 1.392 -4.331 2.796 1.00 0.00 26 ASP A N 8
ATOM 13967 C CA . ASP A 1 26 ? 0.769 -3.981 1.531 1.00 0.00 26 ASP A CA 8
ATOM 13968 C C . ASP A 1 26 ? 1.366 -2.766 0.805 1.00 0.00 26 ASP A C 8
ATOM 13969 O O . ASP A 1 26 ? 2.541 -2.410 0.871 1.00 0.00 26 ASP A O 8
ATOM 13978 N N . LEU A 1 27 ? 0.531 -2.144 -0.006 1.00 0.00 27 LEU A N 8
ATOM 13979 C CA . LEU A 1 27 ? 0.818 -0.900 -0.676 1.00 0.00 27 LEU A CA 8
ATOM 13980 C C . LEU A 1 27 ? 0.754 0.279 0.306 1.00 0.00 27 LEU A C 8
ATOM 13981 O O . LEU A 1 27 ? 0.138 1.305 0.034 1.00 0.00 27 LEU A O 8
ATOM 13997 N N . SER A 1 28 ? 1.526 0.182 1.385 1.00 0.00 28 SER A N 8
ATOM 13998 C CA . SER A 1 28 ? 1.717 1.189 2.442 1.00 0.00 28 SER A CA 8
ATOM 13999 C C . SER A 1 28 ? 3.010 1.993 2.230 1.00 0.00 28 SER A C 8
ATOM 14000 O O . SER A 1 28 ? 3.543 2.679 3.107 1.00 0.00 28 SER A O 8
ATOM 14008 N N . SER A 1 29 ? 3.515 1.925 1.005 1.00 0.00 29 SER A N 8
ATOM 14009 C CA . SER A 1 29 ? 4.730 2.598 0.568 1.00 0.00 29 SER A CA 8
ATOM 14010 C C . SER A 1 29 ? 4.677 2.996 -0.885 1.00 0.00 29 SER A C 8
ATOM 14011 O O . SER A 1 29 ? 5.035 4.112 -1.185 1.00 0.00 29 SER A O 8
ATOM 14019 N N . CYS A 1 30 ? 4.164 2.143 -1.781 1.00 0.00 30 CYS A N 8
ATOM 14020 C CA . CYS A 1 30 ? 4.008 2.483 -3.197 1.00 0.00 30 CYS A CA 8
ATOM 14021 C C . CYS A 1 30 ? 3.164 3.722 -3.421 1.00 0.00 30 CYS A C 8
ATOM 14022 O O . CYS A 1 30 ? 3.630 4.731 -3.933 1.00 0.00 30 CYS A O 8
ATOM 14029 N N . GLU A 1 31 ? 1.928 3.676 -2.940 1.00 0.00 31 GLU A N 8
ATOM 14030 C CA . GLU A 1 31 ? 1.089 4.855 -3.019 1.00 0.00 31 GLU A CA 8
ATOM 14031 C C . GLU A 1 31 ? 1.468 5.902 -1.990 1.00 0.00 31 GLU A C 8
ATOM 14032 O O . GLU A 1 31 ? 1.301 7.096 -2.198 1.00 0.00 31 GLU A O 8
ATOM 14044 N N . ARG A 1 32 ? 1.974 5.478 -0.837 1.00 0.00 32 ARG A N 8
ATOM 14045 C CA . ARG A 1 32 ? 2.439 6.443 0.159 1.00 0.00 32 ARG A CA 8
ATOM 14046 C C . ARG A 1 32 ? 3.595 7.307 -0.336 1.00 0.00 32 ARG A C 8
ATOM 14047 O O . ARG A 1 32 ? 3.681 8.451 0.099 1.00 0.00 32 ARG A O 8
ATOM 14068 N N . TYR A 1 33 ? 4.437 6.780 -1.213 1.00 0.00 33 TYR A N 8
ATOM 14069 C CA . TYR A 1 33 ? 5.580 7.419 -1.862 1.00 0.00 33 TYR A CA 8
ATOM 14070 C C . TYR A 1 33 ? 5.124 8.660 -2.618 1.00 0.00 33 TYR A C 8
ATOM 14071 O O . TYR A 1 33 ? 5.642 9.747 -2.392 1.00 0.00 33 TYR A O 8
ATOM 14089 N N . LEU A 1 34 ? 4.070 8.502 -3.422 1.00 0.00 34 LEU A N 8
ATOM 14090 C CA . LEU A 1 34 ? 3.455 9.613 -4.141 1.00 0.00 34 LEU A CA 8
ATOM 14091 C C . LEU A 1 34 ? 2.715 10.580 -3.206 1.00 0.00 34 LEU A C 8
ATOM 14092 O O . LEU A 1 34 ? 2.515 11.747 -3.538 1.00 0.00 34 LEU A O 8
ATOM 14108 N N . ARG A 1 35 ? 2.249 10.058 -2.061 1.00 0.00 35 ARG A N 8
ATOM 14109 C CA . ARG A 1 35 ? 1.571 10.840 -1.019 1.00 0.00 35 ARG A CA 8
ATOM 14110 C C . ARG A 1 35 ? 2.533 11.775 -0.310 1.00 0.00 35 ARG A C 8
ATOM 14111 O O . ARG A 1 35 ? 2.117 12.849 0.116 1.00 0.00 35 ARG A O 8
ATOM 14132 N N . GLN A 1 36 ? 3.743 11.286 -0.045 1.00 0.00 36 GLN A N 8
ATOM 14133 C CA . GLN A 1 36 ? 4.831 12.048 0.544 1.00 0.00 36 GLN A CA 8
ATOM 14134 C C . GLN A 1 36 ? 5.507 12.929 -0.523 1.00 0.00 36 GLN A C 8
ATOM 14135 O O . GLN A 1 36 ? 4.939 13.224 -1.572 1.00 0.00 36 GLN A O 8
ATOM 14149 N N . SER A 1 37 ? 6.693 13.423 -0.193 1.00 0.00 37 SER A N 8
ATOM 14150 C CA . SER A 1 37 ? 7.551 14.224 -1.062 1.00 0.00 37 SER A CA 8
ATOM 14151 C C . SER A 1 37 ? 9.028 13.940 -0.781 1.00 0.00 37 SER A C 8
ATOM 14152 O O . SER A 1 37 ? 9.820 13.765 -1.699 1.00 0.00 37 SER A O 8
ATOM 14160 N N . SER A 1 38 ? 9.412 13.889 0.499 1.00 0.00 38 SER A N 8
ATOM 14161 C CA . SER A 1 38 ? 10.799 13.651 0.911 1.00 0.00 38 SER A CA 8
ATOM 14162 C C . SER A 1 38 ? 10.833 13.253 2.382 1.00 0.00 38 SER A C 8
ATOM 14163 O O . SER A 1 38 ? 10.571 14.060 3.267 1.00 0.00 38 SER A O 8
ATOM 14171 N N . SER A 1 39 ? 11.109 11.985 2.657 1.00 0.00 39 SER A N 8
ATOM 14172 C CA . SER A 1 39 ? 11.229 11.445 4.009 1.00 0.00 39 SER A CA 8
ATOM 14173 C C . SER A 1 39 ? 12.208 10.281 3.984 1.00 0.00 39 SER A C 8
ATOM 14174 O O . SER A 1 39 ? 12.691 9.853 2.932 1.00 0.00 39 SER A O 8
ATOM 14182 N N . ARG A 1 40 ? 12.490 9.754 5.160 1.00 0.00 40 ARG A N 8
ATOM 14183 C CA . ARG A 1 40 ? 13.313 8.569 5.344 1.00 0.00 40 ARG A CA 8
ATOM 14184 C C . ARG A 1 40 ? 12.982 8.000 6.706 1.00 0.00 40 ARG A C 8
ATOM 14185 O O . ARG A 1 40 ? 12.922 8.764 7.664 1.00 0.00 40 ARG A O 8
ATOM 14206 N N . ARG A 1 41 ? 12.684 6.697 6.770 1.00 0.00 41 ARG A N 8
ATOM 14207 C CA . ARG A 1 41 ? 12.459 5.961 8.029 1.00 0.00 41 ARG A CA 8
ATOM 14208 C C . ARG A 1 41 ? 13.515 6.368 9.048 1.00 0.00 41 ARG A C 8
ATOM 14209 O O . ARG A 1 41 ? 14.675 6.461 8.671 1.00 0.00 41 ARG A O 8
ATOM 14230 N N . SER A 1 42 ? 13.065 6.639 10.271 1.00 0.00 42 SER A N 8
ATOM 14231 C CA . SER A 1 42 ? 13.935 6.936 11.399 1.00 0.00 42 SER A CA 8
ATOM 14232 C C . SER A 1 42 ? 14.657 5.654 11.835 1.00 0.00 42 SER A C 8
ATOM 14233 O O . SER A 1 42 ? 14.581 4.609 11.177 1.00 0.00 42 SER A O 8
ATOM 14241 N N . THR A 1 43 ? 15.237 5.720 13.029 1.00 0.00 43 THR A N 8
ATOM 14242 C CA . THR A 1 43 ? 15.969 4.660 13.715 1.00 0.00 43 THR A CA 8
ATOM 14243 C C . THR A 1 43 ? 15.124 3.379 13.825 1.00 0.00 43 THR A C 8
ATOM 14244 O O . THR A 1 43 ? 14.286 3.239 14.715 1.00 0.00 43 THR A O 8
ATOM 14255 N N . GLY A 1 44 ? 15.282 2.457 12.883 1.00 0.00 44 GLY A N 8
ATOM 14256 C CA . GLY A 1 44 ? 14.505 1.218 12.838 1.00 0.00 44 GLY A CA 8
ATOM 14257 C C . GLY A 1 44 ? 14.844 0.416 11.603 1.00 0.00 44 GLY A C 8
ATOM 14258 O O . GLY A 1 44 ? 15.982 0.013 11.416 1.00 0.00 44 GLY A O 8
ATOM 14262 N N . GLU A 1 45 ? 13.867 0.247 10.721 1.00 0.00 45 GLU A N 8
ATOM 14263 C CA . GLU A 1 45 ? 14.058 -0.447 9.446 1.00 0.00 45 GLU A CA 8
ATOM 14264 C C . GLU A 1 45 ? 14.662 0.482 8.383 1.00 0.00 45 GLU A C 8
ATOM 14265 O O . GLU A 1 45 ? 14.311 0.362 7.226 1.00 0.00 45 GLU A O 8
ATOM 14277 N N . GLU A 1 46 ? 15.450 1.496 8.763 1.00 0.00 46 GLU A N 8
ATOM 14278 C CA . GLU A 1 46 ? 16.097 2.459 7.864 1.00 0.00 46 GLU A CA 8
ATOM 14279 C C . GLU A 1 46 ? 16.596 1.813 6.561 1.00 0.00 46 GLU A C 8
ATOM 14280 O O . GLU A 1 46 ? 17.700 1.266 6.470 1.00 0.00 46 GLU A O 8
ATOM 14292 N N . VAL A 1 47 ? 15.754 1.893 5.523 1.00 0.00 47 VAL A N 8
ATOM 14293 C CA . VAL A 1 47 ? 15.958 1.207 4.237 1.00 0.00 47 VAL A CA 8
ATOM 14294 C C . VAL A 1 47 ? 16.882 2.074 3.379 1.00 0.00 47 VAL A C 8
ATOM 14295 O O . VAL A 1 47 ? 16.610 2.409 2.229 1.00 0.00 47 VAL A O 8
ATOM 14308 N N . LEU A 1 48 ? 17.985 2.485 3.992 1.00 0.00 48 LEU A N 8
ATOM 14309 C CA . LEU A 1 48 ? 19.043 3.298 3.404 1.00 0.00 48 LEU A CA 8
ATOM 14310 C C . LEU A 1 48 ? 20.273 2.430 3.116 1.00 0.00 48 LEU A C 8
ATOM 14311 O O . LEU A 1 48 ? 21.056 2.734 2.223 1.00 0.00 48 LEU A O 8
ATOM 14327 N N . ARG A 1 49 ? 20.394 1.304 3.830 1.00 0.00 49 ARG A N 8
ATOM 14328 C CA . ARG A 1 49 ? 21.511 0.360 3.748 1.00 0.00 49 ARG A CA 8
ATOM 14329 C C . ARG A 1 49 ? 21.065 -1.056 3.414 1.00 0.00 49 ARG A C 8
ATOM 14330 O O . ARG A 1 49 ? 21.766 -2.000 3.749 1.00 0.00 49 ARG A O 8
ATOM 14351 N N . MET A 1 50 ? 19.926 -1.188 2.747 1.00 0.00 50 MET A N 8
ATOM 14352 C CA . MET A 1 50 ? 19.313 -2.467 2.379 1.00 0.00 50 MET A CA 8
ATOM 14353 C C . MET A 1 50 ? 19.421 -2.657 0.862 1.00 0.00 50 MET A C 8
ATOM 14354 O O . MET A 1 50 ? 18.533 -2.211 0.130 1.00 0.00 50 MET A O 8
ATOM 14368 N N . PRO A 1 51 ? 20.534 -3.217 0.363 1.00 0.00 51 PRO A N 8
ATOM 14369 C CA . PRO A 1 51 ? 20.708 -3.490 -1.046 1.00 0.00 51 PRO A CA 8
ATOM 14370 C C . PRO A 1 51 ? 19.782 -4.643 -1.426 1.00 0.00 51 PRO A C 8
ATOM 14371 O O . PRO A 1 51 ? 19.707 -5.651 -0.726 1.00 0.00 51 PRO A O 8
ATOM 14382 N N . GLY A 1 52 ? 19.055 -4.478 -2.518 1.00 0.00 52 GLY A N 8
ATOM 14383 C CA . GLY A 1 52 ? 18.177 -5.499 -3.067 1.00 0.00 52 GLY A CA 8
ATOM 14384 C C . GLY A 1 52 ? 18.446 -5.587 -4.550 1.00 0.00 52 GLY A C 8
ATOM 14385 O O . GLY A 1 52 ? 17.779 -4.868 -5.273 1.00 0.00 52 GLY A O 8
ATOM 14389 N N . ASP A 1 53 ? 19.383 -6.440 -4.989 1.00 0.00 53 ASP A N 8
ATOM 14390 C CA . ASP A 1 53 ? 19.638 -6.726 -6.424 1.00 0.00 53 ASP A CA 8
ATOM 14391 C C . ASP A 1 53 ? 18.356 -7.072 -7.211 1.00 0.00 53 ASP A C 8
ATOM 14392 O O . ASP A 1 53 ? 18.204 -6.739 -8.379 1.00 0.00 53 ASP A O 8
ATOM 14401 N N . GLU A 1 54 ? 17.397 -7.695 -6.529 1.00 0.00 54 GLU A N 8
ATOM 14402 C CA . GLU A 1 54 ? 16.045 -8.041 -7.007 1.00 0.00 54 GLU A CA 8
ATOM 14403 C C . GLU A 1 54 ? 15.066 -6.862 -6.971 1.00 0.00 54 GLU A C 8
ATOM 14404 O O . GLU A 1 54 ? 13.891 -7.027 -6.657 1.00 0.00 54 GLU A O 8
ATOM 14416 N N . ASN A 1 55 ? 15.562 -5.652 -7.221 1.00 0.00 55 ASN A N 8
ATOM 14417 C CA . ASN A 1 55 ? 14.818 -4.403 -7.278 1.00 0.00 55 ASN A CA 8
ATOM 14418 C C . ASN A 1 55 ? 15.713 -3.299 -7.821 1.00 0.00 55 ASN A C 8
ATOM 14419 O O . ASN A 1 55 ? 16.930 -3.384 -7.769 1.00 0.00 55 ASN A O 8
ATOM 14430 N N . GLN A 1 56 ? 15.089 -2.237 -8.332 1.00 0.00 56 GLN A N 8
ATOM 14431 C CA . GLN A 1 56 ? 15.792 -1.055 -8.824 1.00 0.00 56 GLN A CA 8
ATOM 14432 C C . GLN A 1 56 ? 16.865 -0.523 -7.840 1.00 0.00 56 GLN A C 8
ATOM 14433 O O . GLN A 1 56 ? 16.578 0.275 -6.950 1.00 0.00 56 GLN A O 8
ATOM 14447 N N . GLN A 1 57 ? 18.114 -0.934 -8.042 1.00 0.00 57 GLN A N 8
ATOM 14448 C CA . GLN A 1 57 ? 19.242 -0.656 -7.161 1.00 0.00 57 GLN A CA 8
ATOM 14449 C C . GLN A 1 57 ? 20.257 0.130 -7.972 1.00 0.00 57 GLN A C 8
ATOM 14450 O O . GLN A 1 57 ? 21.359 -0.311 -8.269 1.00 0.00 57 GLN A O 8
ATOM 14464 N N . GLN A 1 58 ? 19.841 1.312 -8.405 1.00 0.00 58 GLN A N 8
ATOM 14465 C CA . GLN A 1 58 ? 20.750 2.178 -9.137 1.00 0.00 58 GLN A CA 8
ATOM 14466 C C . GLN A 1 58 ? 20.365 3.633 -8.927 1.00 0.00 58 GLN A C 8
ATOM 14467 O O . GLN A 1 58 ? 21.061 4.337 -8.208 1.00 0.00 58 GLN A O 8
ATOM 14481 N N . GLU A 1 59 ? 19.202 4.016 -9.452 1.00 0.00 59 GLU A N 8
ATOM 14482 C CA . GLU A 1 59 ? 18.652 5.382 -9.428 1.00 0.00 59 GLU A CA 8
ATOM 14483 C C . GLU A 1 59 ? 17.130 5.365 -9.201 1.00 0.00 59 GLU A C 8
ATOM 14484 O O . GLU A 1 59 ? 16.333 6.079 -9.805 1.00 0.00 59 GLU A O 8
ATOM 14496 N N . SER A 1 60 ? 16.701 4.489 -8.297 1.00 0.00 60 SER A N 8
ATOM 14497 C CA . SER A 1 60 ? 15.285 4.321 -7.953 1.00 0.00 60 SER A CA 8
ATOM 14498 C C . SER A 1 60 ? 15.113 3.448 -6.712 1.00 0.00 60 SER A C 8
ATOM 14499 O O . SER A 1 60 ? 14.137 2.708 -6.572 1.00 0.00 60 SER A O 8
ATOM 14507 N N . GLN A 1 61 ? 16.026 3.604 -5.745 1.00 0.00 61 GLN A N 8
ATOM 14508 C CA . GLN A 1 61 ? 15.935 2.905 -4.453 1.00 0.00 61 GLN A CA 8
ATOM 14509 C C . GLN A 1 61 ? 14.615 3.194 -3.703 1.00 0.00 61 GLN A C 8
ATOM 14510 O O . GLN A 1 61 ? 14.262 2.533 -2.734 1.00 0.00 61 GLN A O 8
ATOM 14524 N N . GLN A 1 62 ? 13.893 4.225 -4.138 1.00 0.00 62 GLN A N 8
ATOM 14525 C CA . GLN A 1 62 ? 12.576 4.551 -3.620 1.00 0.00 62 GLN A CA 8
ATOM 14526 C C . GLN A 1 62 ? 11.503 3.522 -3.972 1.00 0.00 62 GLN A C 8
ATOM 14527 O O . GLN A 1 62 ? 10.901 2.903 -3.101 1.00 0.00 62 GLN A O 8
ATOM 14541 N N . LEU A 1 63 ? 11.299 3.284 -5.262 1.00 0.00 63 LEU A N 8
ATOM 14542 C CA . LEU A 1 63 ? 10.384 2.254 -5.747 1.00 0.00 63 LEU A CA 8
ATOM 14543 C C . LEU A 1 63 ? 10.806 0.850 -5.332 1.00 0.00 63 LEU A C 8
ATOM 14544 O O . LEU A 1 63 ? 9.956 -0.018 -5.168 1.00 0.00 63 LEU A O 8
ATOM 14560 N N . GLN A 1 64 ? 12.102 0.631 -5.115 1.00 0.00 64 GLN A N 8
ATOM 14561 C CA . GLN A 1 64 ? 12.592 -0.595 -4.480 1.00 0.00 64 GLN A CA 8
ATOM 14562 C C . GLN A 1 64 ? 11.911 -0.836 -3.133 1.00 0.00 64 GLN A C 8
ATOM 14563 O O . GLN A 1 64 ? 11.615 -1.983 -2.803 1.00 0.00 64 GLN A O 8
ATOM 14577 N N . GLN A 1 65 ? 11.632 0.217 -2.361 1.00 0.00 65 GLN A N 8
ATOM 14578 C CA . GLN A 1 65 ? 10.904 0.081 -1.109 1.00 0.00 65 GLN A CA 8
ATOM 14579 C C . GLN A 1 65 ? 9.499 -0.435 -1.352 1.00 0.00 65 GLN A C 8
ATOM 14580 O O . GLN A 1 65 ? 9.087 -1.316 -0.624 1.00 0.00 65 GLN A O 8
ATOM 14594 N N . CYS A 1 66 ? 8.806 0.041 -2.397 1.00 0.00 66 CYS A N 8
ATOM 14595 C CA . CYS A 1 66 ? 7.497 -0.450 -2.810 1.00 0.00 66 CYS A CA 8
ATOM 14596 C C . CYS A 1 66 ? 7.550 -1.885 -3.305 1.00 0.00 66 CYS A C 8
ATOM 14597 O O . CYS A 1 66 ? 6.702 -2.680 -2.942 1.00 0.00 66 CYS A O 8
ATOM 14604 N N . CYS A 1 67 ? 8.494 -2.221 -4.175 1.00 0.00 67 CYS A N 8
ATOM 14605 C CA . CYS A 1 67 ? 8.591 -3.592 -4.628 1.00 0.00 67 CYS A CA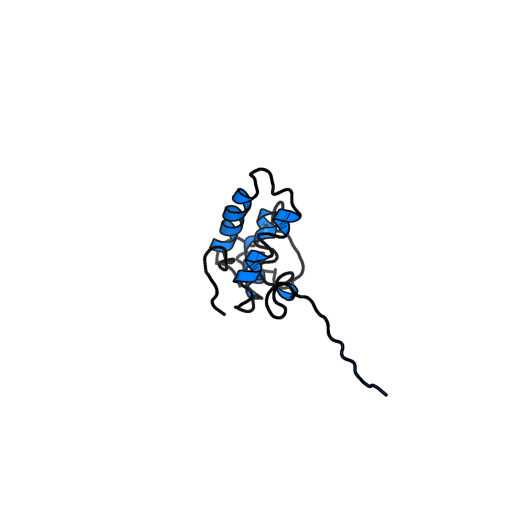 8
ATOM 14606 C C . CYS A 1 67 ? 8.906 -4.539 -3.473 1.00 0.00 67 CYS A C 8
ATOM 14607 O O . CYS A 1 67 ? 8.174 -5.497 -3.316 1.00 0.00 67 CYS A O 8
ATOM 14614 N N . ASN A 1 68 ? 9.915 -4.272 -2.627 1.00 0.00 68 ASN A N 8
ATOM 14615 C CA . ASN A 1 68 ? 10.140 -5.005 -1.367 1.00 0.00 68 ASN A CA 8
ATOM 14616 C C . ASN A 1 68 ? 8.878 -5.019 -0.492 1.00 0.00 68 ASN A C 8
ATOM 14617 O O . ASN A 1 68 ? 8.493 -6.082 -0.032 1.00 0.00 68 ASN A O 8
ATOM 14628 N N . GLN A 1 69 ? 8.174 -3.893 -0.358 1.00 0.00 69 GLN A N 8
ATOM 14629 C CA . GLN A 1 69 ? 6.937 -3.775 0.431 1.00 0.00 69 GLN A CA 8
ATOM 14630 C C . GLN A 1 69 ? 5.892 -4.734 -0.125 1.00 0.00 69 GLN A C 8
ATOM 14631 O O . GLN A 1 69 ? 5.434 -5.660 0.518 1.00 0.00 69 GLN A O 8
ATOM 14645 N N . VAL A 1 70 ? 5.637 -4.677 -1.413 1.00 0.00 70 VAL A N 8
ATOM 14646 C CA . VAL A 1 70 ? 4.697 -5.601 -2.023 1.00 0.00 70 VAL A CA 8
ATOM 14647 C C . VAL A 1 70 ? 5.207 -7.027 -1.928 1.00 0.00 70 VAL A C 8
ATOM 14648 O O . VAL A 1 70 ? 4.436 -7.953 -1.763 1.00 0.00 70 VAL A O 8
ATOM 14661 N N . LYS A 1 71 ? 6.509 -7.241 -1.988 1.00 0.00 71 LYS A N 8
ATOM 14662 C CA . LYS A 1 71 ? 7.048 -8.593 -1.876 1.00 0.00 71 LYS A CA 8
ATOM 14663 C C . LYS A 1 71 ? 6.827 -9.212 -0.500 1.00 0.00 71 LYS A C 8
ATOM 14664 O O . LYS A 1 71 ? 6.817 -10.430 -0.390 1.00 0.00 71 LYS A O 8
ATOM 14683 N N . GLN A 1 72 ? 6.658 -8.381 0.526 1.00 0.00 72 GLN A N 8
ATOM 14684 C CA . GLN A 1 72 ? 6.273 -8.783 1.867 1.00 0.00 72 GLN A CA 8
ATOM 14685 C C . GLN A 1 72 ? 4.760 -8.745 2.089 1.00 0.00 72 GLN A C 8
ATOM 14686 O O . GLN A 1 72 ? 4.330 -9.053 3.196 1.00 0.00 72 GLN A O 8
ATOM 14700 N N . VAL A 1 73 ? 3.959 -8.370 1.078 1.00 0.00 73 VAL A N 8
ATOM 14701 C CA . VAL A 1 73 ? 2.495 -8.304 1.186 1.00 0.00 73 VAL A CA 8
ATOM 14702 C C . VAL A 1 73 ? 1.930 -9.670 1.559 1.00 0.00 73 VAL A C 8
ATOM 14703 O O . VAL A 1 73 ? 2.642 -10.653 1.667 1.00 0.00 73 VAL A O 8
ATOM 14716 N N . ARG A 1 74 ? 0.617 -9.739 1.772 1.00 0.00 74 ARG A N 8
ATOM 14717 C CA . ARG A 1 74 ? -0.101 -11.011 2.000 1.00 0.00 74 ARG A CA 8
ATOM 14718 C C . ARG A 1 74 ? 0.282 -12.113 1.021 1.00 0.00 74 ARG A C 8
ATOM 14719 O O . ARG A 1 74 ? 0.941 -13.029 1.471 1.00 0.00 74 ARG A O 8
ATOM 14740 N N . ASP A 1 75 ? -0.234 -11.993 -0.207 1.00 0.00 75 ASP A N 8
ATOM 14741 C CA . ASP A 1 75 ? -0.146 -12.906 -1.370 1.00 0.00 75 ASP A CA 8
ATOM 14742 C C . ASP A 1 75 ? -1.215 -12.488 -2.407 1.00 0.00 75 ASP A C 8
ATOM 14743 O O . ASP A 1 75 ? -0.961 -12.117 -3.550 1.00 0.00 75 ASP A O 8
ATOM 14752 N N . GLU A 1 76 ? -2.424 -12.238 -1.894 1.00 0.00 76 GLU A N 8
ATOM 14753 C CA . GLU A 1 76 ? -3.622 -12.045 -2.713 1.00 0.00 76 GLU A CA 8
ATOM 14754 C C . GLU A 1 76 ? -4.513 -10.887 -2.259 1.00 0.00 76 GLU A C 8
ATOM 14755 O O . GLU A 1 76 ? -5.540 -10.570 -2.848 1.00 0.00 76 GLU A O 8
ATOM 14767 N N . CYS A 1 77 ? -4.003 -10.125 -1.305 1.00 0.00 77 CYS A N 8
ATOM 14768 C CA . CYS A 1 77 ? -4.658 -8.958 -0.735 1.00 0.00 77 CYS A CA 8
ATOM 14769 C C . CYS A 1 77 ? -3.953 -7.652 -1.085 1.00 0.00 77 CYS A C 8
ATOM 14770 O O . CYS A 1 77 ? -4.467 -6.586 -0.767 1.00 0.00 77 CYS A O 8
ATOM 14777 N N . GLN A 1 78 ? -2.817 -7.732 -1.786 1.00 0.00 78 GLN A N 8
ATOM 14778 C CA . GLN A 1 78 ? -2.159 -6.595 -2.421 1.00 0.00 78 GLN A CA 8
ATOM 14779 C C . GLN A 1 78 ? -3.110 -5.774 -3.332 1.00 0.00 78 GLN A C 8
ATOM 14780 O O . GLN A 1 78 ? -2.933 -4.578 -3.548 1.00 0.00 78 GLN A O 8
ATOM 14794 N N . CYS A 1 79 ? -4.146 -6.408 -3.870 1.00 0.00 79 CYS A N 8
ATOM 14795 C CA . CYS A 1 79 ? -5.084 -5.779 -4.791 1.00 0.00 79 CYS A CA 8
ATOM 14796 C C . CYS A 1 79 ? -6.003 -4.820 -4.039 1.00 0.00 79 CYS A C 8
ATOM 14797 O O . CYS A 1 79 ? -5.965 -3.608 -4.204 1.00 0.00 79 CYS A O 8
ATOM 14804 N N . GLU A 1 80 ? -6.815 -5.375 -3.147 1.00 0.00 80 GLU A N 8
ATOM 14805 C CA . GLU A 1 80 ? -7.657 -4.560 -2.279 1.00 0.00 80 GLU A CA 8
ATOM 14806 C C . GLU A 1 80 ? -6.860 -3.540 -1.467 1.00 0.00 80 GLU A C 8
ATOM 14807 O O . GLU A 1 80 ? -7.347 -2.453 -1.203 1.00 0.00 80 GLU A O 8
ATOM 14819 N N . ALA A 1 81 ? -5.620 -3.881 -1.114 1.00 0.00 81 ALA A N 8
ATOM 14820 C CA . ALA A 1 81 ? -4.677 -2.949 -0.513 1.00 0.00 81 ALA A CA 8
ATOM 14821 C C . ALA A 1 81 ? -4.502 -1.643 -1.290 1.00 0.00 81 ALA A C 8
ATOM 14822 O O . ALA A 1 81 ? -4.492 -0.589 -0.688 1.00 0.00 81 ALA A O 8
ATOM 14829 N N . ILE A 1 82 ? -4.434 -1.703 -2.626 1.00 0.00 82 ILE A N 8
ATOM 14830 C CA . ILE A 1 82 ? -4.495 -0.520 -3.502 1.00 0.00 82 ILE A CA 8
ATOM 14831 C C . ILE A 1 82 ? -5.785 0.271 -3.317 1.00 0.00 82 ILE A C 8
ATOM 14832 O O . ILE A 1 82 ? -5.761 1.483 -3.166 1.00 0.00 82 ILE A O 8
ATOM 14848 N N . LYS A 1 83 ? -6.939 -0.386 -3.352 1.00 0.00 83 LYS A N 8
ATOM 14849 C CA . LYS A 1 83 ? -8.216 0.293 -3.044 1.00 0.00 83 LYS A CA 8
ATOM 14850 C C . LYS A 1 83 ? -8.345 0.775 -1.588 1.00 0.00 83 LYS A C 8
ATOM 14851 O O . LYS A 1 83 ? -9.258 1.515 -1.271 1.00 0.00 83 LYS A O 8
ATOM 14870 N N . TYR A 1 84 ? -7.397 0.418 -0.730 1.00 0.00 84 TYR A N 8
ATOM 14871 C CA . TYR A 1 84 ? -7.227 0.798 0.674 1.00 0.00 84 TYR A CA 8
ATOM 14872 C C . TYR A 1 84 ? -6.137 1.879 0.855 1.00 0.00 84 TYR A C 8
ATOM 14873 O O . TYR A 1 84 ? -5.768 2.268 1.959 1.00 0.00 84 TYR A O 8
ATOM 14891 N N . ILE A 1 85 ? -5.670 2.444 -0.260 1.00 0.00 85 ILE A N 8
ATOM 14892 C CA . ILE A 1 85 ? -4.617 3.452 -0.220 1.00 0.00 85 ILE A CA 8
ATOM 14893 C C . ILE A 1 85 ? -4.677 4.414 -1.377 1.00 0.00 85 ILE A C 8
ATOM 14894 O O . ILE A 1 85 ? -4.724 5.604 -1.124 1.00 0.00 85 ILE A O 8
ATOM 14910 N N . ALA A 1 86 ? -4.633 3.926 -2.609 1.00 0.00 86 ALA A N 8
ATOM 14911 C CA . ALA A 1 86 ? -4.828 4.713 -3.817 1.00 0.00 86 ALA A CA 8
ATOM 14912 C C . ALA A 1 86 ? -6.189 5.383 -3.758 1.00 0.00 86 ALA A C 8
ATOM 14913 O O . ALA A 1 86 ? -6.283 6.588 -3.603 1.00 0.00 86 ALA A O 8
ATOM 14920 N N . GLU A 1 87 ? -7.257 4.598 -3.825 1.00 0.00 87 GLU A N 8
ATOM 14921 C CA . GLU A 1 87 ? -8.605 5.161 -3.741 1.00 0.00 87 GLU A CA 8
ATOM 14922 C C . GLU A 1 87 ? -8.950 5.698 -2.337 1.00 0.00 87 GLU A C 8
ATOM 14923 O O . GLU A 1 87 ? -9.642 6.707 -2.209 1.00 0.00 87 GLU A O 8
ATOM 14935 N N . ASP A 1 88 ? -8.397 5.084 -1.285 1.00 0.00 88 ASP A N 8
ATOM 14936 C CA . ASP A 1 88 ? -8.613 5.501 0.105 1.00 0.00 88 ASP A CA 8
ATOM 14937 C C . ASP A 1 88 ? -8.110 6.915 0.324 1.00 0.00 88 ASP A C 8
ATOM 14938 O O . ASP A 1 88 ? -8.890 7.827 0.581 1.00 0.00 88 ASP A O 8
ATOM 14947 N N . GLN A 1 89 ? -6.809 7.127 0.084 1.00 0.00 89 GLN A N 8
ATOM 14948 C CA . GLN A 1 89 ? -6.197 8.442 0.139 1.00 0.00 89 GLN A CA 8
ATOM 14949 C C . GLN A 1 89 ? -6.918 9.394 -0.783 1.00 0.00 89 GLN A C 8
ATOM 14950 O O . GLN A 1 89 ? -7.027 10.538 -0.394 1.00 0.00 89 GLN A O 8
ATOM 14964 N N . ILE A 1 90 ? -7.373 8.952 -1.971 1.00 0.00 90 ILE A N 8
ATOM 14965 C CA . ILE A 1 90 ? -8.115 9.787 -2.916 1.00 0.00 90 ILE A CA 8
ATOM 14966 C C . ILE A 1 90 ? -9.370 10.363 -2.263 1.00 0.00 90 ILE A C 8
ATOM 14967 O O . ILE A 1 90 ? -9.697 11.538 -2.424 1.00 0.00 90 ILE A O 8
ATOM 14983 N N . GLN A 1 91 ? -10.122 9.524 -1.572 1.00 0.00 91 GLN A N 8
ATOM 14984 C CA . GLN A 1 91 ? -11.290 9.958 -0.821 1.00 0.00 91 GLN A CA 8
ATOM 14985 C C . GLN A 1 91 ? -10.957 10.751 0.435 1.00 0.00 91 GLN A C 8
ATOM 14986 O O . GLN A 1 91 ? -11.584 11.786 0.653 1.00 0.00 91 GLN A O 8
ATOM 15000 N N . GLN A 1 92 ? -10.022 10.262 1.239 1.00 0.00 92 GLN A N 8
ATOM 15001 C CA . GLN A 1 92 ? -9.613 10.842 2.514 1.00 0.00 92 GLN A CA 8
ATOM 15002 C C . GLN A 1 92 ? -8.964 12.218 2.359 1.00 0.00 92 GLN A C 8
ATOM 15003 O O . GLN A 1 92 ? -9.354 13.209 2.980 1.00 0.00 92 GLN A O 8
ATOM 15017 N N . GLY A 1 93 ? -7.901 12.235 1.571 1.00 0.00 93 GLY A N 8
ATOM 15018 C CA . GLY A 1 93 ? -7.185 13.416 1.135 1.00 0.00 93 GLY A CA 8
ATOM 15019 C C . GLY A 1 93 ? -8.057 14.303 0.251 1.00 0.00 93 GLY A C 8
ATOM 15020 O O . GLY A 1 93 ? -9.123 13.928 -0.225 1.00 0.00 93 GLY A O 8
ATOM 15024 N N . GLN A 1 94 ? -7.542 15.483 -0.069 1.00 0.00 94 GLN A N 8
ATOM 15025 C CA . GLN A 1 94 ? -8.223 16.438 -0.930 1.00 0.00 94 GLN A CA 8
ATOM 15026 C C . GLN A 1 94 ? -8.146 16.057 -2.404 1.00 0.00 94 GLN A C 8
ATOM 15027 O O . GLN A 1 94 ? -8.056 16.911 -3.249 1.00 0.00 94 GLN A O 8
ATOM 15041 N N . LEU A 1 95 ? -8.219 14.780 -2.772 1.00 0.00 95 LEU A N 8
ATOM 15042 C CA . LEU A 1 95 ? -8.149 14.397 -4.173 1.00 0.00 95 LEU A CA 8
ATOM 15043 C C . LEU A 1 95 ? -9.562 14.437 -4.761 1.00 0.00 95 LEU A C 8
ATOM 15044 O O . LEU A 1 95 ? -9.844 13.833 -5.763 1.00 0.00 95 LEU A O 8
ATOM 15060 N N . HIS A 1 96 ? -10.526 15.091 -4.124 1.00 0.00 96 HIS A N 8
ATOM 15061 C CA . HIS A 1 96 ? -11.884 15.247 -4.658 1.00 0.00 96 HIS A CA 8
ATOM 15062 C C . HIS A 1 96 ? -12.037 16.551 -5.431 1.00 0.00 96 HIS A C 8
ATOM 15063 O O . HIS A 1 96 ? -11.090 17.296 -5.586 1.00 0.00 96 HIS A O 8
ATOM 15078 N N . GLY A 1 97 ? -13.232 16.819 -5.947 1.00 0.00 97 GLY A N 8
ATOM 15079 C CA . GLY A 1 97 ? -13.488 18.025 -6.739 1.00 0.00 97 GLY A CA 8
ATOM 15080 C C . GLY A 1 97 ? -13.061 17.810 -8.188 1.00 0.00 97 GLY A C 8
ATOM 15081 O O . GLY A 1 97 ? -13.938 17.675 -9.027 1.00 0.00 97 GLY A O 8
ATOM 15085 N N . GLU A 1 98 ? -11.750 17.680 -8.432 1.00 0.00 98 GLU A N 8
ATOM 15086 C CA . GLU A 1 98 ? -11.117 17.472 -9.759 1.00 0.00 98 GLU A CA 8
ATOM 15087 C C . GLU A 1 98 ? -9.615 17.096 -9.660 1.00 0.00 98 GLU A C 8
ATOM 15088 O O . GLU A 1 98 ? -8.744 17.476 -10.438 1.00 0.00 98 GLU A O 8
ATOM 15100 N N . GLU A 1 99 ? -9.271 16.326 -8.638 1.00 0.00 99 GLU A N 8
ATOM 15101 C CA . GLU A 1 99 ? -7.882 15.959 -8.332 1.00 0.00 99 GLU A CA 8
ATOM 15102 C C . GLU A 1 99 ? -7.776 14.490 -7.904 1.00 0.00 99 GLU A C 8
ATOM 15103 O O . GLU A 1 99 ? -6.790 14.077 -7.299 1.00 0.00 99 GLU A O 8
ATOM 15115 N N . SER A 1 100 ? -8.774 13.683 -8.265 1.00 0.00 100 SER A N 8
ATOM 15116 C CA . SER A 1 100 ? -8.870 12.239 -7.953 1.00 0.00 100 SER A CA 8
ATOM 15117 C C . SER A 1 100 ? -8.191 11.447 -9.047 1.00 0.00 100 SER A C 8
ATOM 15118 O O . SER A 1 100 ? -7.299 10.635 -8.802 1.00 0.00 100 SER A O 8
ATOM 15126 N N . GLU A 1 101 ? -8.441 11.853 -10.280 1.00 0.00 101 GLU A N 8
ATOM 15127 C CA . GLU A 1 101 ? -7.829 11.212 -11.432 1.00 0.00 101 GLU A CA 8
ATOM 15128 C C . GLU A 1 101 ? -6.330 11.494 -11.527 1.00 0.00 101 GLU A C 8
ATOM 15129 O O . GLU A 1 101 ? -5.535 10.636 -11.911 1.00 0.00 101 GLU A O 8
ATOM 15141 N N . ARG A 1 102 ? -5.908 12.680 -11.082 1.00 0.00 102 ARG A N 8
ATOM 15142 C CA . ARG A 1 102 ? -4.476 13.009 -11.013 1.00 0.00 102 ARG A CA 8
ATOM 15143 C C . ARG A 1 102 ? -3.723 12.102 -10.045 1.00 0.00 102 ARG A C 8
ATOM 15144 O O . ARG A 1 102 ? -2.541 11.863 -10.225 1.00 0.00 102 ARG A O 8
ATOM 15165 N N . VAL A 1 103 ? -4.376 11.635 -8.986 1.00 0.00 103 VAL A N 8
ATOM 15166 C CA . VAL A 1 103 ? -3.786 10.740 -7.983 1.00 0.00 103 VAL A CA 8
ATOM 15167 C C . VAL A 1 103 ? -3.742 9.312 -8.487 1.00 0.00 103 VAL A C 8
ATOM 15168 O O . VAL A 1 103 ? -2.766 8.619 -8.223 1.00 0.00 103 VAL A O 8
ATOM 15181 N N . ALA A 1 104 ? -4.718 8.920 -9.303 1.00 0.00 104 ALA A N 8
ATOM 15182 C CA . ALA A 1 104 ? -4.707 7.629 -9.974 1.00 0.00 104 ALA A CA 8
ATOM 15183 C C . ALA A 1 104 ? -3.474 7.473 -10.871 1.00 0.00 104 ALA A C 8
ATOM 15184 O O . ALA A 1 104 ? -2.861 6.409 -10.896 1.00 0.00 104 ALA A O 8
ATOM 15191 N N . GLN A 1 105 ? -3.082 8.547 -11.572 1.00 0.00 105 GLN A N 8
ATOM 15192 C CA . GLN A 1 105 ? -1.843 8.544 -12.361 1.00 0.00 105 GLN A CA 8
ATOM 15193 C C . GLN A 1 105 ? -0.633 8.330 -11.468 1.00 0.00 105 GLN A C 8
ATOM 15194 O O . GLN A 1 105 ? 0.137 7.416 -11.722 1.00 0.00 105 GLN A O 8
ATOM 15208 N N . ARG A 1 106 ? -0.504 9.145 -10.413 1.00 0.00 106 ARG A N 8
ATOM 15209 C CA . ARG A 1 106 ? 0.629 9.067 -9.483 1.00 0.00 106 ARG A CA 8
ATOM 15210 C C . ARG A 1 106 ? 0.847 7.667 -8.936 1.00 0.00 106 ARG A C 8
ATOM 15211 O O . ARG A 1 106 ? 1.973 7.210 -8.819 1.00 0.00 106 ARG A O 8
ATOM 15232 N N . ALA A 1 107 ? -0.237 7.030 -8.506 1.00 0.00 107 ALA A N 8
ATOM 15233 C CA . ALA A 1 107 ? -0.152 5.658 -8.035 1.00 0.00 107 ALA A CA 8
ATOM 15234 C C . ALA A 1 107 ? 0.294 4.721 -9.146 1.00 0.00 107 ALA A C 8
ATOM 15235 O O . ALA A 1 107 ? 1.322 4.066 -9.021 1.00 0.00 107 ALA A O 8
ATOM 15242 N N . GLY A 1 108 ? -0.450 4.746 -10.254 1.00 0.00 108 GLY A N 8
ATOM 15243 C CA . GLY A 1 108 ? -0.186 4.065 -11.517 1.00 0.00 108 GLY A CA 8
ATOM 15244 C C . GLY A 1 108 ? 1.289 4.039 -11.931 1.00 0.00 108 GLY A C 8
ATOM 15245 O O . GLY A 1 108 ? 1.729 3.043 -12.500 1.00 0.00 108 GLY A O 8
ATOM 15249 N N . GLU A 1 109 ? 2.058 5.077 -11.601 1.00 0.00 109 GLU A N 8
ATOM 15250 C CA . GLU A 1 109 ? 3.523 5.128 -11.753 1.00 0.00 109 GLU A CA 8
ATOM 15251 C C . GLU A 1 109 ? 4.209 3.958 -11.045 1.00 0.00 109 GLU A C 8
ATOM 15252 O O . GLU A 1 109 ? 4.849 3.087 -11.647 1.00 0.00 109 GLU A O 8
ATOM 15264 N N . ILE A 1 110 ? 4.035 3.902 -9.727 1.00 0.00 110 ILE A N 8
ATOM 15265 C CA . ILE A 1 110 ? 4.628 2.848 -8.909 1.00 0.00 110 ILE A CA 8
ATOM 15266 C C . ILE A 1 110 ? 3.952 1.532 -9.171 1.00 0.00 110 ILE A C 8
ATOM 15267 O O . ILE A 1 110 ? 4.564 0.477 -9.034 1.00 0.00 110 ILE A O 8
ATOM 15283 N N . VAL A 1 111 ? 2.710 1.600 -9.613 1.00 0.00 111 VAL A N 8
ATOM 15284 C CA . VAL A 1 111 ? 1.963 0.425 -10.000 1.00 0.00 111 VAL A CA 8
ATOM 15285 C C . VAL A 1 111 ? 2.668 -0.279 -11.138 1.00 0.00 111 VAL A C 8
ATOM 15286 O O . VAL A 1 111 ? 3.195 -1.365 -10.921 1.00 0.00 111 VAL A O 8
ATOM 15299 N N . SER A 1 112 ? 2.719 0.330 -12.322 1.00 0.00 112 SER A N 8
ATOM 15300 C CA . SER A 1 112 ? 3.462 -0.190 -13.482 1.00 0.00 112 SER A CA 8
ATOM 15301 C C . SER A 1 112 ? 4.916 -0.529 -13.169 1.00 0.00 112 SER A C 8
ATOM 15302 O O . SER A 1 112 ? 5.453 -1.433 -13.799 1.00 0.00 112 SER A O 8
ATOM 15310 N N . SER A 1 113 ? 5.524 0.120 -12.177 1.00 0.00 113 SER A N 8
ATOM 15311 C CA . SER A 1 113 ? 6.860 -0.236 -11.695 1.00 0.00 113 SER A CA 8
ATOM 15312 C C . SER A 1 113 ? 6.878 -1.572 -10.924 1.00 0.00 113 SER A C 8
ATOM 15313 O O . SER A 1 113 ? 7.329 -2.597 -11.431 1.00 0.00 113 SER A O 8
ATOM 15321 N N . CYS A 1 114 ? 6.403 -1.554 -9.680 1.00 0.00 114 CYS A N 8
ATOM 15322 C CA . CYS A 1 114 ? 6.388 -2.679 -8.741 1.00 0.00 114 CYS A CA 8
ATOM 15323 C C . CYS A 1 114 ? 5.158 -2.676 -7.821 1.00 0.00 114 CYS A C 8
ATOM 15324 O O . CYS A 1 114 ? 5.130 -3.266 -6.736 1.00 0.00 114 CYS A O 8
ATOM 15331 N N . GLY A 1 115 ? 4.053 -2.146 -8.317 1.00 0.00 115 GLY A N 8
ATOM 15332 C CA . GLY A 1 115 ? 2.794 -1.961 -7.609 1.00 0.00 115 GLY A CA 8
ATOM 15333 C C . GLY A 1 115 ? 1.604 -2.434 -8.452 1.00 0.00 115 GLY A C 8
ATOM 15334 O O . GLY A 1 115 ? 0.506 -1.929 -8.264 1.00 0.00 115 GLY A O 8
ATOM 15338 N N . VAL A 1 116 ? 1.806 -3.347 -9.411 1.00 0.00 116 VAL A N 8
ATOM 15339 C CA . VAL A 1 116 ? 0.799 -3.974 -10.297 1.00 0.00 116 VAL A CA 8
ATOM 15340 C C . VAL A 1 116 ? -0.128 -4.895 -9.494 1.00 0.00 116 VAL A C 8
ATOM 15341 O O . VAL A 1 116 ? -0.099 -6.116 -9.600 1.00 0.00 116 VAL A O 8
ATOM 15354 N N . ARG A 1 117 ? -0.896 -4.308 -8.591 1.00 0.00 117 ARG A N 8
ATOM 15355 C CA . ARG A 1 117 ? -1.719 -5.054 -7.626 1.00 0.00 117 ARG A CA 8
ATOM 15356 C C . ARG A 1 117 ? -3.143 -5.084 -8.090 1.00 0.00 117 ARG A C 8
ATOM 15357 O O . ARG A 1 117 ? -3.586 -6.064 -8.638 1.00 0.00 117 ARG A O 8
ATOM 15378 N N . CYS A 1 118 ? -3.814 -3.945 -7.960 1.00 0.00 118 CYS A N 8
ATOM 15379 C CA . CYS A 1 118 ? -5.152 -3.701 -8.464 1.00 0.00 118 CYS A CA 8
ATOM 15380 C C . CYS A 1 118 ? -5.250 -2.409 -9.277 1.00 0.00 118 CYS A C 8
ATOM 15381 O O . CYS A 1 118 ? -6.317 -2.028 -9.726 1.00 0.00 118 CYS A O 8
ATOM 15388 N N . MET A 1 119 ? -4.125 -1.724 -9.458 1.00 0.00 119 MET A N 8
ATOM 15389 C CA . MET A 1 119 ? -4.027 -0.482 -10.232 1.00 0.00 119 MET A CA 8
ATOM 15390 C C . MET A 1 119 ? -3.609 -0.740 -11.687 1.00 0.00 119 MET A C 8
ATOM 15391 O O . MET A 1 119 ? -3.395 0.184 -12.460 1.00 0.00 119 MET A O 8
ATOM 15405 N N . ARG A 1 120 ? -3.457 -2.016 -12.055 1.00 0.00 120 ARG A N 8
ATOM 15406 C CA . ARG A 1 120 ? -3.087 -2.453 -13.400 1.00 0.00 120 ARG A CA 8
ATOM 15407 C C . ARG A 1 120 ? -3.646 -3.833 -13.700 1.00 0.00 120 ARG A C 8
ATOM 15408 O O . ARG A 1 120 ? -4.419 -3.968 -14.629 1.00 0.00 120 ARG A O 8
ATOM 15429 N N . GLN A 1 121 ? -3.201 -4.838 -12.948 1.00 0.00 121 GLN A N 8
ATOM 15430 C CA . GLN A 1 121 ? -3.565 -6.243 -13.133 1.00 0.00 121 GLN A CA 8
ATOM 15431 C C . GLN A 1 121 ? -3.600 -6.972 -11.823 1.00 0.00 121 GLN A C 8
ATOM 15432 O O . GLN A 1 121 ? -2.600 -7.023 -11.115 1.00 0.00 121 GLN A O 8
ATOM 15446 N N . THR A 1 122 ? -4.756 -7.560 -11.568 1.00 0.00 122 THR A N 8
ATOM 15447 C CA . THR A 1 122 ? -5.108 -8.290 -10.371 1.00 0.00 122 THR A CA 8
ATOM 15448 C C . THR A 1 122 ? -4.522 -9.697 -10.448 1.00 0.00 122 THR A C 8
ATOM 15449 O O . THR A 1 122 ? -4.580 -10.379 -11.474 1.00 0.00 122 THR A O 8
ATOM 15460 N N . ARG A 1 123 ? -3.848 -10.112 -9.382 1.00 0.00 123 ARG A N 8
ATOM 15461 C CA . ARG A 1 123 ? -3.247 -11.448 -9.293 1.00 0.00 123 ARG A CA 8
ATOM 15462 C C . ARG A 1 123 ? -3.400 -11.989 -7.889 1.00 0.00 123 ARG A C 8
ATOM 15463 O O . ARG A 1 123 ? -2.415 -12.294 -7.238 1.00 0.00 123 ARG A O 8
ATOM 15484 N N . THR A 1 124 ? -4.635 -11.956 -7.414 1.00 0.00 124 THR A N 8
ATOM 15485 C CA . THR A 1 124 ? -5.044 -12.456 -6.119 1.00 0.00 124 THR A CA 8
ATOM 15486 C C . THR A 1 124 ? -4.712 -13.965 -5.993 1.00 0.00 124 THR A C 8
ATOM 15487 O O . THR A 1 124 ? -5.548 -14.799 -6.312 1.00 0.00 124 THR A O 8
ATOM 15498 N N . ASN A 1 125 ? -3.457 -14.310 -5.655 1.00 0.00 125 ASN A N 8
ATOM 15499 C CA . ASN A 1 125 ? -2.948 -15.682 -5.505 1.00 0.00 125 ASN A CA 8
ATOM 15500 C C . ASN A 1 125 ? -1.750 -15.751 -4.558 1.00 0.00 125 ASN A C 8
ATOM 15501 O O . ASN A 1 125 ? -1.911 -16.409 -3.509 1.00 0.00 125 ASN A O 8
ATOM 15513 N N . ALA A 1 1 ? -1.428 -27.701 -2.839 1.00 0.00 1 ALA A N 9
ATOM 15514 C CA . ALA A 1 1 ? -1.841 -28.680 -1.831 1.00 0.00 1 ALA A CA 9
ATOM 15515 C C . ALA A 1 1 ? -1.480 -30.076 -2.306 1.00 0.00 1 ALA A C 9
ATOM 15516 O O . ALA A 1 1 ? -0.910 -30.221 -3.384 1.00 0.00 1 ALA A O 9
ATOM 15525 N N . GLU A 1 2 ? -1.820 -31.077 -1.511 1.00 0.00 2 GLU A N 9
ATOM 15526 C CA . GLU A 1 2 ? -1.543 -32.466 -1.850 1.00 0.00 2 GLU A CA 9
ATOM 15527 C C . GLU A 1 2 ? -2.452 -33.399 -1.057 1.00 0.00 2 GLU A C 9
ATOM 15528 O O . GLU A 1 2 ? -3.009 -34.339 -1.613 1.00 0.00 2 GLU A O 9
ATOM 15540 N N . PHE A 1 3 ? -2.644 -33.086 0.227 1.00 0.00 3 PHE A N 9
ATOM 15541 C CA . PHE A 1 3 ? -3.455 -33.903 1.107 1.00 0.00 3 PHE A CA 9
ATOM 15542 C C . PHE A 1 3 ? -3.812 -33.145 2.381 1.00 0.00 3 PHE A C 9
ATOM 15543 O O . PHE A 1 3 ? -3.490 -33.552 3.494 1.00 0.00 3 PHE A O 9
ATOM 15560 N N . MET A 1 4 ? -4.396 -31.968 2.213 1.00 0.00 4 MET A N 9
ATOM 15561 C CA . MET A 1 4 ? -4.798 -31.162 3.346 1.00 0.00 4 MET A CA 9
ATOM 15562 C C . MET A 1 4 ? -5.895 -30.183 2.954 1.00 0.00 4 MET A C 9
ATOM 15563 O O . MET A 1 4 ? -6.078 -29.883 1.768 1.00 0.00 4 MET A O 9
ATOM 15577 N N . GLU A 1 5 ? -6.552 -29.619 3.952 1.00 0.00 5 GLU A N 9
ATOM 15578 C CA . GLU A 1 5 ? -7.601 -28.644 3.729 1.00 0.00 5 GLU A CA 9
ATOM 15579 C C . GLU A 1 5 ? -7.676 -27.674 4.896 1.00 0.00 5 GLU A C 9
ATOM 15580 O O . GLU A 1 5 ? -7.008 -27.870 5.912 1.00 0.00 5 GLU A O 9
ATOM 15592 N N . SER A 1 6 ? -8.487 -26.629 4.738 1.00 0.00 6 SER A N 9
ATOM 15593 C CA . SER A 1 6 ? -8.665 -25.624 5.773 1.00 0.00 6 SER A CA 9
ATOM 15594 C C . SER A 1 6 ? -9.502 -24.476 5.232 1.00 0.00 6 SER A C 9
ATOM 15595 O O . SER A 1 6 ? -9.317 -24.043 4.092 1.00 0.00 6 SER A O 9
ATOM 15603 N N . LYS A 1 7 ? -10.461 -24.021 6.035 1.00 0.00 7 LYS A N 9
ATOM 15604 C CA . LYS A 1 7 ? -11.312 -22.908 5.659 1.00 0.00 7 LYS A CA 9
ATOM 15605 C C . LYS A 1 7 ? -10.611 -21.581 5.955 1.00 0.00 7 LYS A C 9
ATOM 15606 O O . LYS A 1 7 ? -9.432 -21.549 6.297 1.00 0.00 7 LYS A O 9
ATOM 15625 N N . GLY A 1 8 ? -11.371 -20.493 5.884 1.00 0.00 8 GLY A N 9
ATOM 15626 C CA . GLY A 1 8 ? -10.837 -19.170 6.147 1.00 0.00 8 GLY A CA 9
ATOM 15627 C C . GLY A 1 8 ? -11.516 -18.130 5.282 1.00 0.00 8 GLY A C 9
ATOM 15628 O O . GLY A 1 8 ? -11.244 -18.031 4.099 1.00 0.00 8 GLY A O 9
ATOM 15632 N N . GLU A 1 9 ? -12.452 -17.403 5.882 1.00 0.00 9 GLU A N 9
ATOM 15633 C CA . GLU A 1 9 ? -13.169 -16.352 5.181 1.00 0.00 9 GLU A CA 9
ATOM 15634 C C . GLU A 1 9 ? -13.922 -15.468 6.165 1.00 0.00 9 GLU A C 9
ATOM 15635 O O . GLU A 1 9 ? -14.066 -15.816 7.350 1.00 0.00 9 GLU A O 9
ATOM 15647 N N . ARG A 1 10 ? -14.370 -14.311 5.691 1.00 0.00 10 ARG A N 9
ATOM 15648 C CA . ARG A 1 10 ? -15.137 -13.383 6.505 1.00 0.00 10 ARG A CA 9
ATOM 15649 C C . ARG A 1 10 ? -15.919 -12.418 5.630 1.00 0.00 10 ARG A C 9
ATOM 15650 O O . ARG A 1 10 ? -15.645 -12.314 4.440 1.00 0.00 10 ARG A O 9
ATOM 15671 N N . GLU A 1 11 ? -16.856 -11.720 6.253 1.00 0.00 11 GLU A N 9
ATOM 15672 C CA . GLU A 1 11 ? -17.656 -10.743 5.541 1.00 0.00 11 GLU A CA 9
ATOM 15673 C C . GLU A 1 11 ? -16.929 -9.402 5.444 1.00 0.00 11 GLU A C 9
ATOM 15674 O O . GLU A 1 11 ? -15.770 -9.278 5.849 1.00 0.00 11 GLU A O 9
ATOM 15686 N N . GLY A 1 12 ? -17.642 -8.375 4.988 1.00 0.00 12 GLY A N 9
ATOM 15687 C CA . GLY A 1 12 ? -17.083 -7.050 4.839 1.00 0.00 12 GLY A CA 9
ATOM 15688 C C . GLY A 1 12 ? -16.698 -6.780 3.395 1.00 0.00 12 GLY A C 9
ATOM 15689 O O . GLY A 1 12 ? -16.784 -7.645 2.529 1.00 0.00 12 GLY A O 9
ATOM 15693 N N . SER A 1 13 ? -16.276 -5.545 3.138 1.00 0.00 13 SER A N 9
ATOM 15694 C CA . SER A 1 13 ? -15.856 -5.136 1.802 1.00 0.00 13 SER A CA 9
ATOM 15695 C C . SER A 1 13 ? -14.373 -5.435 1.587 1.00 0.00 13 SER A C 9
ATOM 15696 O O . SER A 1 13 ? -13.634 -4.635 1.007 1.00 0.00 13 SER A O 9
ATOM 15704 N N . SER A 1 14 ? -13.906 -6.543 2.140 1.00 0.00 14 SER A N 9
ATOM 15705 C CA . SER A 1 14 ? -12.523 -6.944 2.032 1.00 0.00 14 SER A CA 9
ATOM 15706 C C . SER A 1 14 ? -12.363 -8.379 2.463 1.00 0.00 14 SER A C 9
ATOM 15707 O O . SER A 1 14 ? -13.322 -8.976 2.949 1.00 0.00 14 SER A O 9
ATOM 15715 N N . SER A 1 15 ? -11.149 -8.915 2.285 1.00 0.00 15 SER A N 9
ATOM 15716 C CA . SER A 1 15 ? -10.839 -10.281 2.675 1.00 0.00 15 SER A CA 9
ATOM 15717 C C . SER A 1 15 ? -11.210 -10.512 4.139 1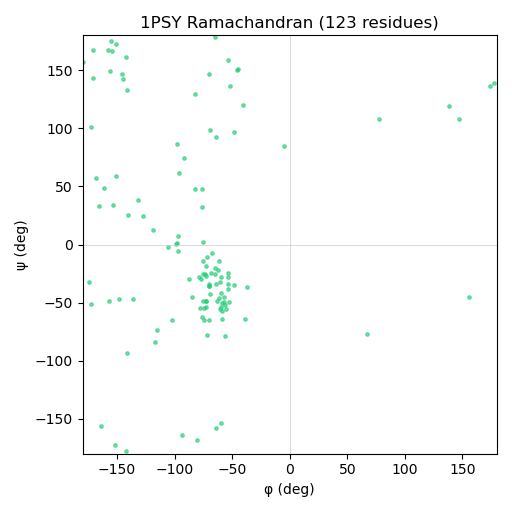.00 0.00 15 SER A C 9
ATOM 15718 O O . SER A 1 15 ? -11.686 -9.609 4.830 1.00 0.00 15 SER A O 9
ATOM 15726 N N . GLN A 1 16 ? -10.859 -11.685 4.659 1.00 0.00 16 GLN A N 9
ATOM 15727 C CA . GLN A 1 16 ? -11.149 -12.018 6.034 1.00 0.00 16 GLN A CA 9
ATOM 15728 C C . GLN A 1 16 ? -10.917 -10.820 6.946 1.00 0.00 16 GLN A C 9
ATOM 15729 O O . GLN A 1 16 ? -11.817 -10.442 7.692 1.00 0.00 16 GLN A O 9
ATOM 15743 N N . GLN A 1 17 ? -9.710 -10.251 6.867 1.00 0.00 17 GLN A N 9
ATOM 15744 C CA . GLN A 1 17 ? -9.346 -9.090 7.646 1.00 0.00 17 GLN A CA 9
ATOM 15745 C C . GLN A 1 17 ? -7.939 -8.646 7.287 1.00 0.00 17 GLN A C 9
ATOM 15746 O O . GLN A 1 17 ? -7.192 -8.222 8.146 1.00 0.00 17 GLN A O 9
ATOM 15760 N N . CYS A 1 18 ? -7.605 -8.721 5.997 1.00 0.00 18 CYS A N 9
ATOM 15761 C CA . CYS A 1 18 ? -6.300 -8.331 5.535 1.00 0.00 18 CYS A CA 9
ATOM 15762 C C . CYS A 1 18 ? -6.178 -6.848 5.693 1.00 0.00 18 CYS A C 9
ATOM 15763 O O . CYS A 1 18 ? -5.150 -6.424 6.162 1.00 0.00 18 CYS A O 9
ATOM 15770 N N . ARG A 1 19 ? -7.229 -6.070 5.375 1.00 0.00 19 ARG A N 9
ATOM 15771 C CA . ARG A 1 19 ? -7.229 -4.621 5.519 1.00 0.00 19 ARG A CA 9
ATOM 15772 C C . ARG A 1 19 ? -6.557 -4.201 6.818 1.00 0.00 19 ARG A C 9
ATOM 15773 O O . ARG A 1 19 ? -5.956 -3.149 6.870 1.00 0.00 19 ARG A O 9
ATOM 15794 N N . GLN A 1 20 ? -6.651 -5.039 7.852 1.00 0.00 20 GLN A N 9
ATOM 15795 C CA . GLN A 1 20 ? -5.981 -4.808 9.097 1.00 0.00 20 GLN A CA 9
ATOM 15796 C C . GLN A 1 20 ? -4.486 -4.619 8.902 1.00 0.00 20 GLN A C 9
ATOM 15797 O O . GLN A 1 20 ? -3.937 -3.577 9.194 1.00 0.00 20 GLN A O 9
ATOM 15811 N N . GLU A 1 21 ? -3.777 -5.650 8.491 1.00 0.00 21 GLU A N 9
ATOM 15812 C CA . GLU A 1 21 ? -2.350 -5.600 8.298 1.00 0.00 21 GLU A CA 9
ATOM 15813 C C . GLU A 1 21 ? -2.051 -4.978 6.964 1.00 0.00 21 GLU A C 9
ATOM 15814 O O . GLU A 1 21 ? -1.039 -4.345 6.844 1.00 0.00 21 GLU A O 9
ATOM 15826 N N . VAL A 1 22 ? -2.915 -5.094 5.979 1.00 0.00 22 VAL A N 9
ATOM 15827 C CA . VAL A 1 22 ? -2.784 -4.518 4.663 1.00 0.00 22 VAL A CA 9
ATOM 15828 C C . VAL A 1 22 ? -2.673 -3.010 4.789 1.00 0.00 22 VAL A C 9
ATOM 15829 O O . VAL A 1 22 ? -1.996 -2.383 3.987 1.00 0.00 22 VAL A O 9
ATOM 15842 N N . GLN A 1 23 ? -3.285 -2.444 5.833 1.00 0.00 23 GLN A N 9
ATOM 15843 C CA . GLN A 1 23 ? -3.202 -1.020 6.074 1.00 0.00 23 GLN A CA 9
ATOM 15844 C C . GLN A 1 23 ? -1.833 -0.627 6.625 1.00 0.00 23 GLN A C 9
ATOM 15845 O O . GLN A 1 23 ? -1.577 0.530 6.943 1.00 0.00 23 GLN A O 9
ATOM 15859 N N . ARG A 1 24 ? -0.965 -1.615 6.822 1.00 0.00 24 ARG A N 9
ATOM 15860 C CA . ARG A 1 24 ? 0.370 -1.425 7.348 1.00 0.00 24 ARG A CA 9
ATOM 15861 C C . ARG A 1 24 ? 1.319 -2.510 6.855 1.00 0.00 24 ARG A C 9
ATOM 15862 O O . ARG A 1 24 ? 2.295 -2.828 7.541 1.00 0.00 24 ARG A O 9
ATOM 15883 N N . LYS A 1 25 ? 0.998 -3.136 5.729 1.00 0.00 25 LYS A N 9
ATOM 15884 C CA . LYS A 1 25 ? 1.772 -4.237 5.201 1.00 0.00 25 LYS A CA 9
ATOM 15885 C C . LYS A 1 25 ? 1.801 -4.133 3.698 1.00 0.00 25 LYS A C 9
ATOM 15886 O O . LYS A 1 25 ? 2.694 -3.471 3.174 1.00 0.00 25 LYS A O 9
ATOM 15905 N N . ASP A 1 26 ? 0.834 -4.787 3.047 1.00 0.00 26 ASP A N 9
ATOM 15906 C CA . ASP A 1 26 ? 0.727 -4.789 1.607 1.00 0.00 26 ASP A CA 9
ATOM 15907 C C . ASP A 1 26 ? 0.751 -3.373 1.117 1.00 0.00 26 ASP A C 9
ATOM 15908 O O . ASP A 1 26 ? 0.609 -2.501 1.962 1.00 0.00 26 ASP A O 9
ATOM 15917 N N . LEU A 1 27 ? 0.844 -3.160 -0.200 1.00 0.00 27 LEU A N 9
ATOM 15918 C CA . LEU A 1 27 ? 0.857 -1.842 -0.823 1.00 0.00 27 LEU A CA 9
ATOM 15919 C C . LEU A 1 27 ? 0.649 -0.723 0.193 1.00 0.00 27 LEU A C 9
ATOM 15920 O O . LEU A 1 27 ? -0.475 -0.342 0.492 1.00 0.00 27 LEU A O 9
ATOM 15936 N N . SER A 1 28 ? 1.745 -0.351 0.859 1.00 0.00 28 SER A N 9
ATOM 15937 C CA . SER A 1 28 ? 1.685 0.576 1.995 1.00 0.00 28 SER A CA 9
ATOM 15938 C C . SER A 1 28 ? 2.839 1.557 1.850 1.00 0.00 28 SER A C 9
ATOM 15939 O O . SER A 1 28 ? 3.544 1.944 2.781 1.00 0.00 28 SER A O 9
ATOM 15947 N N . SER A 1 29 ? 3.074 1.999 0.622 1.00 0.00 29 SER A N 9
ATOM 15948 C CA . SER A 1 29 ? 4.148 2.926 0.353 1.00 0.00 29 SER A CA 9
ATOM 15949 C C . SER A 1 29 ? 4.117 3.330 -1.095 1.00 0.00 29 SER A C 9
ATOM 15950 O O . SER A 1 29 ? 4.396 4.470 -1.384 1.00 0.00 29 SER A O 9
ATOM 15958 N N . CYS A 1 30 ? 3.724 2.427 -1.991 1.00 0.00 30 CYS A N 9
ATOM 15959 C CA . CYS A 1 30 ? 3.632 2.726 -3.405 1.00 0.00 30 CYS A CA 9
ATOM 15960 C C . CYS A 1 30 ? 2.755 3.951 -3.613 1.00 0.00 30 CYS A C 9
ATOM 15961 O O . CYS A 1 30 ? 3.185 4.948 -4.169 1.00 0.00 30 CYS A O 9
ATOM 15968 N N . GLU A 1 31 ? 1.548 3.903 -3.057 1.00 0.00 31 GLU A N 9
ATOM 15969 C CA . GLU A 1 31 ? 0.643 5.024 -3.175 1.00 0.00 31 GLU A CA 9
ATOM 15970 C C . GLU A 1 31 ? 1.104 6.167 -2.287 1.00 0.00 31 GLU A C 9
ATOM 15971 O O . GLU A 1 31 ? 0.911 7.336 -2.594 1.00 0.00 31 GLU A O 9
ATOM 15983 N N . ARG A 1 32 ? 1.733 5.837 -1.154 1.00 0.00 32 ARG A N 9
ATOM 15984 C CA . ARG A 1 32 ? 2.252 6.833 -0.246 1.00 0.00 32 ARG A CA 9
ATOM 15985 C C . ARG A 1 32 ? 3.332 7.648 -0.923 1.00 0.00 32 ARG A C 9
ATOM 15986 O O . ARG A 1 32 ? 3.405 8.836 -0.705 1.00 0.00 32 ARG A O 9
ATOM 16007 N N . TYR A 1 33 ? 4.182 7.040 -1.718 1.00 0.00 33 TYR A N 9
ATOM 16008 C CA . TYR A 1 33 ? 5.258 7.676 -2.430 1.00 0.00 33 TYR A CA 9
ATOM 16009 C C . TYR A 1 33 ? 4.744 8.880 -3.196 1.00 0.00 33 TYR A C 9
ATOM 16010 O O . TYR A 1 33 ? 5.343 9.944 -3.130 1.00 0.00 33 TYR A O 9
ATOM 16028 N N . LEU A 1 34 ? 3.599 8.704 -3.863 1.00 0.00 34 LEU A N 9
ATOM 16029 C CA . LEU A 1 34 ? 2.994 9.787 -4.605 1.00 0.00 34 LEU A CA 9
ATOM 16030 C C . LEU A 1 34 ? 2.352 10.780 -3.644 1.00 0.00 34 LEU A C 9
ATOM 16031 O O . LEU A 1 34 ? 2.238 11.964 -3.948 1.00 0.00 34 LEU A O 9
ATOM 16047 N N . ARG A 1 35 ? 1.879 10.277 -2.494 1.00 0.00 35 ARG A N 9
ATOM 16048 C CA . ARG A 1 35 ? 1.281 11.107 -1.482 1.00 0.00 35 ARG A CA 9
ATOM 16049 C C . ARG A 1 35 ? 2.338 12.034 -0.881 1.00 0.00 35 ARG A C 9
ATOM 16050 O O . ARG A 1 35 ? 2.056 13.198 -0.603 1.00 0.00 35 ARG A O 9
ATOM 16071 N N . GLN A 1 36 ? 3.485 11.477 -0.529 1.00 0.00 36 GLN A N 9
ATOM 16072 C CA . GLN A 1 36 ? 4.566 12.213 0.068 1.00 0.00 36 GLN A CA 9
ATOM 16073 C C . GLN A 1 36 ? 5.336 12.981 -1.001 1.00 0.00 36 GLN A C 9
ATOM 16074 O O . GLN A 1 36 ? 4.860 13.175 -2.116 1.00 0.00 36 GLN A O 9
ATOM 16088 N N . SER A 1 37 ? 6.506 13.482 -0.609 1.00 0.00 37 SER A N 9
ATOM 16089 C CA . SER A 1 37 ? 7.360 14.218 -1.516 1.00 0.00 37 SER A CA 9
ATOM 16090 C C . SER A 1 37 ? 8.251 13.270 -2.311 1.00 0.00 37 SER A C 9
ATOM 16091 O O . SER A 1 37 ? 7.913 12.112 -2.543 1.00 0.00 37 SER A O 9
ATOM 16099 N N . SER A 1 38 ? 9.422 13.763 -2.711 1.00 0.00 38 SER A N 9
ATOM 16100 C CA . SER A 1 38 ? 10.386 12.984 -3.452 1.00 0.00 38 SER A CA 9
ATOM 16101 C C . SER A 1 38 ? 11.773 13.175 -2.871 1.00 0.00 38 SER A C 9
ATOM 16102 O O . SER A 1 38 ? 12.382 14.234 -3.026 1.00 0.00 38 SER A O 9
ATOM 16110 N N . SER A 1 39 ? 12.269 12.155 -2.185 1.00 0.00 39 SER A N 9
ATOM 16111 C CA . SER A 1 39 ? 13.598 12.184 -1.605 1.00 0.00 39 SER A CA 9
ATOM 16112 C C . SER A 1 39 ? 14.215 10.796 -1.600 1.00 0.00 39 SER A C 9
ATOM 16113 O O . SER A 1 39 ? 13.598 9.830 -2.047 1.00 0.00 39 SER A O 9
ATOM 16121 N N . ARG A 1 40 ? 15.432 10.692 -1.070 1.00 0.00 40 ARG A N 9
ATOM 16122 C CA . ARG A 1 40 ? 16.126 9.421 -0.976 1.00 0.00 40 ARG A CA 9
ATOM 16123 C C . ARG A 1 40 ? 15.772 8.717 0.320 1.00 0.00 40 ARG A C 9
ATOM 16124 O O . ARG A 1 40 ? 14.872 9.149 1.042 1.00 0.00 40 ARG A O 9
ATOM 16145 N N . ARG A 1 41 ? 16.510 7.650 0.625 1.00 0.00 41 ARG A N 9
ATOM 16146 C CA . ARG A 1 41 ? 16.332 6.903 1.855 1.00 0.00 41 ARG A CA 9
ATOM 16147 C C . ARG A 1 41 ? 17.308 5.764 1.914 1.00 0.00 41 ARG A C 9
ATOM 16148 O O . ARG A 1 41 ? 17.554 5.186 0.866 1.00 0.00 41 ARG A O 9
ATOM 16169 N N . SER A 1 42 ? 17.771 5.452 3.123 1.00 0.00 42 SER A N 9
ATOM 16170 C CA . SER A 1 42 ? 18.738 4.392 3.330 1.00 0.00 42 SER A CA 9
ATOM 16171 C C . SER A 1 42 ? 18.875 4.058 4.805 1.00 0.00 42 SER A C 9
ATOM 16172 O O . SER A 1 42 ? 19.943 4.193 5.395 1.00 0.00 42 SER A O 9
ATOM 16180 N N . THR A 1 43 ? 17.753 3.701 5.429 1.00 0.00 43 THR A N 9
ATOM 16181 C CA . THR A 1 43 ? 17.729 3.394 6.857 1.00 0.00 43 THR A CA 9
ATOM 16182 C C . THR A 1 43 ? 16.716 2.287 7.149 1.00 0.00 43 THR A C 9
ATOM 16183 O O . THR A 1 43 ? 16.257 2.116 8.270 1.00 0.00 43 THR A O 9
ATOM 16194 N N . GLY A 1 44 ? 16.291 1.587 6.096 1.00 0.00 44 GLY A N 9
ATOM 16195 C CA . GLY A 1 44 ? 15.344 0.501 6.228 1.00 0.00 44 GLY A CA 9
ATOM 16196 C C . GLY A 1 44 ? 16.046 -0.815 6.531 1.00 0.00 44 GLY A C 9
ATOM 16197 O O . GLY A 1 44 ? 16.784 -0.923 7.505 1.00 0.00 44 GLY A O 9
ATOM 16201 N N . GLU A 1 45 ? 15.798 -1.801 5.680 1.00 0.00 45 GLU A N 9
ATOM 16202 C CA . GLU A 1 45 ? 16.405 -3.114 5.841 1.00 0.00 45 GLU A CA 9
ATOM 16203 C C . GLU A 1 45 ? 17.770 -3.166 5.162 1.00 0.00 45 GLU A C 9
ATOM 16204 O O . GLU A 1 45 ? 18.758 -3.540 5.784 1.00 0.00 45 GLU A O 9
ATOM 16216 N N . GLU A 1 46 ? 17.829 -2.716 3.906 1.00 0.00 46 GLU A N 9
ATOM 16217 C CA . GLU A 1 46 ? 19.044 -2.763 3.127 1.00 0.00 46 GLU A CA 9
ATOM 16218 C C . GLU A 1 46 ? 19.040 -1.669 2.084 1.00 0.00 46 GLU A C 9
ATOM 16219 O O . GLU A 1 46 ? 18.147 -1.601 1.238 1.00 0.00 46 GLU A O 9
ATOM 16231 N N . VAL A 1 47 ? 20.001 -0.752 2.205 1.00 0.00 47 VAL A N 9
ATOM 16232 C CA . VAL A 1 47 ? 20.091 0.389 1.309 1.00 0.00 47 VAL A CA 9
ATOM 16233 C C . VAL A 1 47 ? 21.543 0.814 1.180 1.00 0.00 47 VAL A C 9
ATOM 16234 O O . VAL A 1 47 ? 21.942 1.904 1.594 1.00 0.00 47 VAL A O 9
ATOM 16247 N N . LEU A 1 48 ? 22.360 -0.089 0.647 1.00 0.00 48 LEU A N 9
ATOM 16248 C CA . LEU A 1 48 ? 23.780 0.164 0.456 1.00 0.00 48 LEU A CA 9
ATOM 16249 C C . LEU A 1 48 ? 24.320 -0.743 -0.648 1.00 0.00 48 LEU A C 9
ATOM 16250 O O . LEU A 1 48 ? 25.465 -1.185 -0.623 1.00 0.00 48 LEU A O 9
ATOM 16266 N N . ARG A 1 49 ? 23.467 -1.064 -1.621 1.00 0.00 49 ARG A N 9
ATOM 16267 C CA . ARG A 1 49 ? 23.846 -1.913 -2.733 1.00 0.00 49 ARG A CA 9
ATOM 16268 C C . ARG A 1 49 ? 23.333 -1.346 -4.042 1.00 0.00 49 ARG A C 9
ATOM 16269 O O . ARG A 1 49 ? 22.453 -0.489 -4.056 1.00 0.00 49 ARG A O 9
ATOM 16290 N N . MET A 1 50 ? 23.925 -1.813 -5.135 1.00 0.00 50 MET A N 9
ATOM 16291 C CA . MET A 1 50 ? 23.515 -1.392 -6.451 1.00 0.00 50 MET A CA 9
ATOM 16292 C C . MET A 1 50 ? 22.174 -1.992 -6.869 1.00 0.00 50 MET A C 9
ATOM 16293 O O . MET A 1 50 ? 21.699 -2.942 -6.241 1.00 0.00 50 MET A O 9
ATOM 16307 N N . PRO A 1 51 ? 21.607 -1.467 -7.964 1.00 0.00 51 PRO A N 9
ATOM 16308 C CA . PRO A 1 51 ? 20.346 -1.959 -8.493 1.00 0.00 51 PRO A CA 9
ATOM 16309 C C . PRO A 1 51 ? 20.517 -3.301 -9.199 1.00 0.00 51 PRO A C 9
ATOM 16310 O O . PRO A 1 51 ? 21.389 -3.459 -10.057 1.00 0.00 51 PRO A O 9
ATOM 16321 N N . GLY A 1 52 ? 19.689 -4.269 -8.814 1.00 0.00 52 GLY A N 9
ATOM 16322 C CA . GLY A 1 52 ? 19.739 -5.594 -9.400 1.00 0.00 52 GLY A CA 9
ATOM 16323 C C . GLY A 1 52 ? 18.560 -6.435 -8.955 1.00 0.00 52 GLY A C 9
ATOM 16324 O O . GLY A 1 52 ? 17.466 -6.271 -9.482 1.00 0.00 52 GLY A O 9
ATOM 16328 N N . ASP A 1 53 ? 18.816 -7.325 -7.997 1.00 0.00 53 ASP A N 9
ATOM 16329 C CA . ASP A 1 53 ? 17.778 -8.196 -7.468 1.00 0.00 53 ASP A CA 9
ATOM 16330 C C . ASP A 1 53 ? 16.605 -7.381 -6.950 1.00 0.00 53 ASP A C 9
ATOM 16331 O O . ASP A 1 53 ? 15.451 -7.732 -7.210 1.00 0.00 53 ASP A O 9
ATOM 16340 N N . GLU A 1 54 ? 16.934 -6.301 -6.220 1.00 0.00 54 GLU A N 9
ATOM 16341 C CA . GLU A 1 54 ? 15.940 -5.413 -5.657 1.00 0.00 54 GLU A CA 9
ATOM 16342 C C . GLU A 1 54 ? 15.029 -4.879 -6.753 1.00 0.00 54 GLU A C 9
ATOM 16343 O O . GLU A 1 54 ? 15.112 -5.292 -7.899 1.00 0.00 54 GLU A O 9
ATOM 16355 N N . ASN A 1 55 ? 14.162 -3.926 -6.413 1.00 0.00 55 ASN A N 9
ATOM 16356 C CA . ASN A 1 55 ? 13.272 -3.322 -7.375 1.00 0.00 55 ASN A CA 9
ATOM 16357 C C . ASN A 1 55 ? 13.968 -3.125 -8.724 1.00 0.00 55 ASN A C 9
ATOM 16358 O O . ASN A 1 55 ? 14.778 -2.203 -8.865 1.00 0.00 55 ASN A O 9
ATOM 16369 N N . GLN A 1 56 ? 13.660 -4.002 -9.679 1.00 0.00 56 GLN A N 9
ATOM 16370 C CA . GLN A 1 56 ? 14.313 -3.982 -10.962 1.00 0.00 56 GLN A CA 9
ATOM 16371 C C . GLN A 1 56 ? 13.996 -2.661 -11.635 1.00 0.00 56 GLN A C 9
ATOM 16372 O O . GLN A 1 56 ? 12.849 -2.411 -12.014 1.00 0.00 56 GLN A O 9
ATOM 16386 N N . GLN A 1 57 ? 14.999 -1.802 -11.745 1.00 0.00 57 GLN A N 9
ATOM 16387 C CA . GLN A 1 57 ? 14.836 -0.514 -12.375 1.00 0.00 57 GLN A CA 9
ATOM 16388 C C . GLN A 1 57 ? 16.194 0.128 -12.562 1.00 0.00 57 GLN A C 9
ATOM 16389 O O . GLN A 1 57 ? 17.066 -0.038 -11.710 1.00 0.00 57 GLN A O 9
ATOM 16403 N N . GLN A 1 58 ? 16.334 0.878 -13.662 1.00 0.00 58 GLN A N 9
ATOM 16404 C CA . GLN A 1 58 ? 17.573 1.565 -13.973 1.00 0.00 58 GLN A CA 9
ATOM 16405 C C . GLN A 1 58 ? 18.182 2.181 -12.725 1.00 0.00 58 GLN A C 9
ATOM 16406 O O . GLN A 1 58 ? 19.383 2.034 -12.525 1.00 0.00 58 GLN A O 9
ATOM 16420 N N . GLU A 1 59 ? 17.321 2.750 -11.870 1.00 0.00 59 GLU A N 9
ATOM 16421 C CA . GLU A 1 59 ? 17.747 3.370 -10.634 1.00 0.00 59 GLU A CA 9
ATOM 16422 C C . GLU A 1 59 ? 16.619 4.205 -10.039 1.00 0.00 59 GLU A C 9
ATOM 16423 O O . GLU A 1 59 ? 16.167 5.196 -10.605 1.00 0.00 59 GLU A O 9
ATOM 16435 N N . SER A 1 60 ? 16.113 3.760 -8.895 1.00 0.00 60 SER A N 9
ATOM 16436 C CA . SER A 1 60 ? 15.033 4.450 -8.223 1.00 0.00 60 SER A CA 9
ATOM 16437 C C . SER A 1 60 ? 14.898 3.894 -6.815 1.00 0.00 60 SER A C 9
ATOM 16438 O O . SER A 1 60 ? 13.993 3.112 -6.513 1.00 0.00 60 SER A O 9
ATOM 16446 N N . GLN A 1 61 ? 15.781 4.350 -5.919 1.00 0.00 61 GLN A N 9
ATOM 16447 C CA . GLN A 1 61 ? 15.736 3.913 -4.530 1.00 0.00 61 GLN A CA 9
ATOM 16448 C C . GLN A 1 61 ? 14.392 4.285 -3.891 1.00 0.00 61 GLN A C 9
ATOM 16449 O O . GLN A 1 61 ? 14.048 3.817 -2.812 1.00 0.00 61 GLN A O 9
ATOM 16463 N N . GLN A 1 62 ? 13.642 5.180 -4.544 1.00 0.00 62 GLN A N 9
ATOM 16464 C CA . GLN A 1 62 ? 12.355 5.607 -4.062 1.00 0.00 62 GLN A CA 9
ATOM 16465 C C . GLN A 1 62 ? 11.339 4.488 -4.200 1.00 0.00 62 GLN A C 9
ATOM 16466 O O . GLN A 1 62 ? 10.837 3.985 -3.198 1.00 0.00 62 GLN A O 9
ATOM 16480 N N . LEU A 1 63 ? 11.066 4.085 -5.444 1.00 0.00 63 LEU A N 9
ATOM 16481 C CA . LEU A 1 63 ? 10.118 3.023 -5.713 1.00 0.00 63 LEU A CA 9
ATOM 16482 C C . LEU A 1 63 ? 10.591 1.746 -5.047 1.00 0.00 63 LEU A C 9
ATOM 16483 O O . LEU A 1 63 ? 9.766 0.912 -4.699 1.00 0.00 63 LEU A O 9
ATOM 16499 N N . GLN A 1 64 ? 11.897 1.611 -4.812 1.00 0.00 64 GLN A N 9
ATOM 16500 C CA . GLN A 1 64 ? 12.446 0.471 -4.117 1.00 0.00 64 GLN A CA 9
ATOM 16501 C C . GLN A 1 64 ? 11.708 0.228 -2.803 1.00 0.00 64 GLN A C 9
ATOM 16502 O O . GLN A 1 64 ? 11.583 -0.913 -2.362 1.00 0.00 64 GLN A O 9
ATOM 16516 N N . GLN A 1 65 ? 11.198 1.303 -2.196 1.00 0.00 65 GLN A N 9
ATOM 16517 C CA . GLN A 1 65 ? 10.454 1.202 -0.975 1.00 0.00 65 GLN A CA 9
ATOM 16518 C C . GLN A 1 65 ? 9.125 0.528 -1.225 1.00 0.00 65 GLN A C 9
ATOM 16519 O O . GLN A 1 65 ? 8.662 -0.167 -0.354 1.00 0.00 65 GLN A O 9
ATOM 16533 N N . CYS A 1 66 ? 8.523 0.712 -2.393 1.00 0.00 66 CYS A N 9
ATOM 16534 C CA . CYS A 1 66 ? 7.291 0.079 -2.772 1.00 0.00 66 CYS A CA 9
ATOM 16535 C C . CYS A 1 66 ? 7.555 -1.382 -3.062 1.00 0.00 66 CYS A C 9
ATOM 16536 O O . CYS A 1 66 ? 6.874 -2.214 -2.518 1.00 0.00 66 CYS A O 9
ATOM 16543 N N . CYS A 1 67 ? 8.557 -1.706 -3.873 1.00 0.00 67 CYS A N 9
ATOM 16544 C CA . CYS A 1 67 ? 8.876 -3.088 -4.183 1.00 0.00 67 CYS A CA 9
ATOM 16545 C C . CYS A 1 67 ? 9.148 -3.858 -2.900 1.00 0.00 67 CYS A C 9
ATOM 16546 O O . CYS A 1 67 ? 8.512 -4.878 -2.649 1.00 0.00 67 CYS A O 9
ATOM 16553 N N . ASN A 1 68 ? 10.031 -3.301 -2.060 1.00 0.00 68 ASN A N 9
ATOM 16554 C CA . ASN A 1 68 ? 10.342 -3.905 -0.780 1.00 0.00 68 ASN A CA 9
ATOM 16555 C C . ASN A 1 68 ? 9.086 -3.954 0.095 1.00 0.00 68 ASN A C 9
ATOM 16556 O O . ASN A 1 68 ? 8.903 -4.821 0.936 1.00 0.00 68 ASN A O 9
ATOM 16567 N N . GLN A 1 69 ? 8.176 -3.009 -0.129 1.00 0.00 69 GLN A N 9
ATOM 16568 C CA . GLN A 1 69 ? 6.935 -2.948 0.612 1.00 0.00 69 GLN A CA 9
ATOM 16569 C C . GLN A 1 69 ? 5.978 -4.037 0.169 1.00 0.00 69 GLN A C 9
ATOM 16570 O O . GLN A 1 69 ? 5.442 -4.785 0.978 1.00 0.00 69 GLN A O 9
ATOM 16584 N N . VAL A 1 70 ? 5.794 -4.185 -1.137 1.00 0.00 70 VAL A N 9
ATOM 16585 C CA . VAL A 1 70 ? 4.946 -5.195 -1.722 1.00 0.00 70 VAL A CA 9
ATOM 16586 C C . VAL A 1 70 ? 5.536 -6.567 -1.430 1.00 0.00 70 VAL A C 9
ATOM 16587 O O . VAL A 1 70 ? 4.873 -7.587 -1.563 1.00 0.00 70 VAL A O 9
ATOM 16600 N N . LYS A 1 71 ? 6.789 -6.609 -0.983 1.00 0.00 71 LYS A N 9
ATOM 16601 C CA . LYS A 1 71 ? 7.433 -7.846 -0.612 1.00 0.00 71 LYS A CA 9
ATOM 16602 C C . LYS A 1 71 ? 6.850 -8.376 0.690 1.00 0.00 71 LYS A C 9
ATOM 16603 O O . LYS A 1 71 ? 7.028 -9.547 1.005 1.00 0.00 71 LYS A O 9
ATOM 16622 N N . GLN A 1 72 ? 6.137 -7.524 1.426 1.00 0.00 72 GLN A N 9
ATOM 16623 C CA . GLN A 1 72 ? 5.486 -7.909 2.651 1.00 0.00 72 GLN A CA 9
ATOM 16624 C C . GLN A 1 72 ? 4.016 -8.190 2.407 1.00 0.00 72 GLN A C 9
ATOM 16625 O O . GLN A 1 72 ? 3.279 -8.408 3.352 1.00 0.00 72 GLN A O 9
ATOM 16639 N N . VAL A 1 73 ? 3.590 -8.215 1.155 1.00 0.00 73 VAL A N 9
ATOM 16640 C CA . VAL A 1 73 ? 2.217 -8.482 0.808 1.00 0.00 73 VAL A CA 9
ATOM 16641 C C . VAL A 1 73 ? 1.907 -9.948 1.041 1.00 0.00 73 VAL A C 9
ATOM 16642 O O . VAL A 1 73 ? 2.756 -10.804 0.804 1.00 0.00 73 VAL A O 9
ATOM 16655 N N . ARG A 1 74 ? 0.686 -10.217 1.499 1.00 0.00 74 ARG A N 9
ATOM 16656 C CA . ARG A 1 74 ? 0.233 -11.569 1.779 1.00 0.00 74 ARG A CA 9
ATOM 16657 C C . ARG A 1 74 ? 0.396 -12.421 0.552 1.00 0.00 74 ARG A C 9
ATOM 16658 O O . ARG A 1 74 ? 1.239 -13.305 0.580 1.00 0.00 74 ARG A O 9
ATOM 16679 N N . ASP A 1 75 ? -0.300 -12.031 -0.519 1.00 0.00 75 ASP A N 9
ATOM 16680 C CA . ASP A 1 75 ? -0.285 -12.768 -1.768 1.00 0.00 75 ASP A CA 9
ATOM 16681 C C . ASP A 1 75 ? -1.512 -12.437 -2.596 1.00 0.00 75 ASP A C 9
ATOM 16682 O O . ASP A 1 75 ? -1.393 -12.022 -3.747 1.00 0.00 75 ASP A O 9
ATOM 16691 N N . GLU A 1 76 ? -2.680 -12.532 -1.987 1.00 0.00 76 GLU A N 9
ATOM 16692 C CA . GLU A 1 76 ? -3.954 -12.267 -2.636 1.00 0.00 76 GLU A CA 9
ATOM 16693 C C . GLU A 1 76 ? -4.572 -11.025 -2.055 1.00 0.00 76 GLU A C 9
ATOM 16694 O O . GLU A 1 76 ? -5.663 -10.618 -2.444 1.00 0.00 76 GLU A O 9
ATOM 16706 N N . CYS A 1 77 ? -3.847 -10.380 -1.139 1.00 0.00 77 CYS A N 9
ATOM 16707 C CA . CYS A 1 77 ? -4.284 -9.153 -0.535 1.00 0.00 77 CYS A CA 9
ATOM 16708 C C . CYS A 1 77 ? -3.602 -7.998 -1.242 1.00 0.00 77 CYS A C 9
ATOM 16709 O O . CYS A 1 77 ? -3.912 -6.856 -0.952 1.00 0.00 77 CYS A O 9
ATOM 16716 N N . GLN A 1 78 ? -2.748 -8.290 -2.234 1.00 0.00 78 GLN A N 9
ATOM 16717 C CA . GLN A 1 78 ? -2.063 -7.270 -2.982 1.00 0.00 78 GLN A CA 9
ATOM 16718 C C . GLN A 1 78 ? -3.081 -6.421 -3.733 1.00 0.00 78 GLN A C 9
ATOM 16719 O O . GLN A 1 78 ? -2.892 -5.233 -3.929 1.00 0.00 78 GLN A O 9
ATOM 16733 N N . CYS A 1 79 ? -4.182 -7.019 -4.175 1.00 0.00 79 CYS A N 9
ATOM 16734 C CA . CYS A 1 79 ? -5.190 -6.326 -4.924 1.00 0.00 79 CYS A CA 9
ATOM 16735 C C . CYS A 1 79 ? -5.923 -5.398 -3.986 1.00 0.00 79 CYS A C 9
ATOM 16736 O O . CYS A 1 79 ? -5.725 -4.195 -4.057 1.00 0.00 79 CYS A O 9
ATOM 16743 N N . GLU A 1 80 ? -6.749 -5.949 -3.096 1.00 0.00 80 GLU A N 9
ATOM 16744 C CA . GLU A 1 80 ? -7.497 -5.161 -2.132 1.00 0.00 80 GLU A CA 9
ATOM 16745 C C . GLU A 1 80 ? -6.593 -4.131 -1.445 1.00 0.00 80 GLU A C 9
ATOM 16746 O O . GLU A 1 80 ? -7.053 -3.060 -1.054 1.00 0.00 80 GLU A O 9
ATOM 16758 N N . ALA A 1 81 ? -5.300 -4.442 -1.351 1.00 0.00 81 ALA A N 9
ATOM 16759 C CA . ALA A 1 81 ? -4.324 -3.536 -0.819 1.00 0.00 81 ALA A CA 9
ATOM 16760 C C . ALA A 1 81 ? -4.304 -2.236 -1.598 1.00 0.00 81 ALA A C 9
ATOM 16761 O O . ALA A 1 81 ? -4.339 -1.177 -1.010 1.00 0.00 81 ALA A O 9
ATOM 16768 N N . ILE A 1 82 ? -4.281 -2.308 -2.921 1.00 0.00 82 ILE A N 9
ATOM 16769 C CA . ILE A 1 82 ? -4.345 -1.156 -3.779 1.00 0.00 82 ILE A CA 9
ATOM 16770 C C . ILE A 1 82 ? -5.668 -0.458 -3.594 1.00 0.00 82 ILE A C 9
ATOM 16771 O O . ILE A 1 82 ? -5.732 0.745 -3.596 1.00 0.00 82 ILE A O 9
ATOM 16787 N N . LYS A 1 83 ? -6.763 -1.182 -3.410 1.00 0.00 83 LYS A N 9
ATOM 16788 C CA . LYS A 1 83 ? -8.062 -0.563 -3.169 1.00 0.00 83 LYS A CA 9
ATOM 16789 C C . LYS A 1 83 ? -8.026 0.318 -1.931 1.00 0.00 83 LYS A C 9
ATOM 16790 O O . LYS A 1 83 ? -8.898 1.154 -1.747 1.00 0.00 83 LYS A O 9
ATOM 16809 N N . TYR A 1 84 ? -7.012 0.132 -1.093 1.00 0.00 84 TYR A N 9
ATOM 16810 C CA . TYR A 1 84 ? -6.798 0.912 0.100 1.00 0.00 84 TYR A CA 9
ATOM 16811 C C . TYR A 1 84 ? -5.784 2.033 -0.114 1.00 0.00 84 TYR A C 9
ATOM 16812 O O . TYR A 1 84 ? -5.092 2.476 0.793 1.00 0.00 84 TYR A O 9
ATOM 16830 N N . ILE A 1 85 ? -5.685 2.525 -1.337 1.00 0.00 85 ILE A N 9
ATOM 16831 C CA . ILE A 1 85 ? -4.687 3.513 -1.672 1.00 0.00 85 ILE A CA 9
ATOM 16832 C C . ILE A 1 85 ? -5.015 4.087 -3.033 1.00 0.00 85 ILE A C 9
ATOM 16833 O O . ILE A 1 85 ? -5.032 5.275 -3.183 1.00 0.00 85 ILE A O 9
ATOM 16849 N N . ALA A 1 86 ? -5.479 3.300 -3.971 1.00 0.00 86 ALA A N 9
ATOM 16850 C CA . ALA A 1 86 ? -5.873 3.733 -5.288 1.00 0.00 86 ALA A CA 9
ATOM 16851 C C . ALA A 1 86 ? -7.219 4.422 -5.209 1.00 0.00 86 ALA A C 9
ATOM 16852 O O . ALA A 1 86 ? -7.818 4.713 -6.232 1.00 0.00 86 ALA A O 9
ATOM 16859 N N . GLU A 1 87 ? -7.711 4.630 -3.987 1.00 0.00 87 GLU A N 9
ATOM 16860 C CA . GLU A 1 87 ? -8.958 5.302 -3.758 1.00 0.00 87 GLU A CA 9
ATOM 16861 C C . GLU A 1 87 ? -9.061 5.777 -2.318 1.00 0.00 87 GLU A C 9
ATOM 16862 O O . GLU A 1 87 ? -9.473 6.901 -2.041 1.00 0.00 87 GLU A O 9
ATOM 16874 N N . ASP A 1 88 ? -8.608 4.934 -1.386 1.00 0.00 88 ASP A N 9
ATOM 16875 C CA . ASP A 1 88 ? -8.651 5.271 0.026 1.00 0.00 88 ASP A CA 9
ATOM 16876 C C . ASP A 1 88 ? -7.727 6.448 0.275 1.00 0.00 88 ASP A C 9
ATOM 16877 O O . ASP A 1 88 ? -7.999 7.290 1.124 1.00 0.00 88 ASP A O 9
ATOM 16886 N N . GLN A 1 89 ? -6.629 6.523 -0.490 1.00 0.00 89 GLN A N 9
ATOM 16887 C CA . GLN A 1 89 ? -5.678 7.591 -0.363 1.00 0.00 89 GLN A CA 9
ATOM 16888 C C . GLN A 1 89 ? -6.337 8.881 -0.764 1.00 0.00 89 GLN A C 9
ATOM 16889 O O . GLN A 1 89 ? -6.138 9.845 -0.070 1.00 0.00 89 GLN A O 9
ATOM 16903 N N . ILE A 1 90 ? -7.108 8.911 -1.849 1.00 0.00 90 ILE A N 9
ATOM 16904 C CA . ILE A 1 90 ? -7.769 10.101 -2.336 1.00 0.00 90 ILE A CA 9
ATOM 16905 C C . ILE A 1 90 ? -8.527 10.768 -1.189 1.00 0.00 90 ILE A C 9
ATOM 16906 O O . ILE A 1 90 ? -8.592 11.996 -1.082 1.00 0.00 90 ILE A O 9
ATOM 16922 N N . GLN A 1 91 ? -9.050 9.952 -0.279 1.00 0.00 91 GLN A N 9
ATOM 16923 C CA . GLN A 1 91 ? -9.721 10.462 0.892 1.00 0.00 91 GLN A CA 9
ATOM 16924 C C . GLN A 1 91 ? -8.766 10.618 2.068 1.00 0.00 91 GLN A C 9
ATOM 16925 O O . GLN A 1 91 ? -9.014 11.444 2.944 1.00 0.00 91 GLN A O 9
ATOM 16939 N N . GLN A 1 92 ? -7.694 9.834 2.090 1.00 0.00 92 GLN A N 9
ATOM 16940 C CA . GLN A 1 92 ? -6.704 9.882 3.132 1.00 0.00 92 GLN A CA 9
ATOM 16941 C C . GLN A 1 92 ? -5.863 11.148 3.003 1.00 0.00 92 GLN A C 9
ATOM 16942 O O . GLN A 1 92 ? -5.761 11.933 3.936 1.00 0.00 92 GLN A O 9
ATOM 16956 N N . GLY A 1 93 ? -5.185 11.315 1.872 1.00 0.00 93 GLY A N 9
ATOM 16957 C CA . GLY A 1 93 ? -4.383 12.472 1.587 1.00 0.00 93 GLY A CA 9
ATOM 16958 C C . GLY A 1 93 ? -5.244 13.679 1.225 1.00 0.00 93 GLY A C 9
ATOM 16959 O O . GLY A 1 93 ? -6.474 13.649 1.239 1.00 0.00 93 GLY A O 9
ATOM 16963 N N . GLN A 1 94 ? -4.565 14.749 0.823 1.00 0.00 94 GLN A N 9
ATOM 16964 C CA . GLN A 1 94 ? -5.239 15.968 0.428 1.00 0.00 94 GLN A CA 9
ATOM 16965 C C . GLN A 1 94 ? -5.590 15.922 -1.042 1.00 0.00 94 GLN A C 9
ATOM 16966 O O . GLN A 1 94 ? -5.326 16.853 -1.759 1.00 0.00 94 GLN A O 9
ATOM 16980 N N . LEU A 1 95 ? -6.178 14.827 -1.499 1.00 0.00 95 LEU A N 9
ATOM 16981 C CA . LEU A 1 95 ? -6.560 14.691 -2.890 1.00 0.00 95 LEU A CA 9
ATOM 16982 C C . LEU A 1 95 ? -7.927 15.334 -3.119 1.00 0.00 95 LEU A C 9
ATOM 16983 O O . LEU A 1 95 ? -8.469 15.278 -4.223 1.00 0.00 95 LEU A O 9
ATOM 16999 N N . HIS A 1 96 ? -8.503 15.898 -2.049 1.00 0.00 96 HIS A N 9
ATOM 17000 C CA . HIS A 1 96 ? -9.773 16.575 -2.127 1.00 0.00 96 HIS A CA 9
ATOM 17001 C C . HIS A 1 96 ? -9.660 17.819 -3.009 1.00 0.00 96 HIS A C 9
ATOM 17002 O O . HIS A 1 96 ? -8.584 18.180 -3.470 1.00 0.00 96 HIS A O 9
ATOM 17017 N N . GLY A 1 97 ? -10.787 18.490 -3.206 1.00 0.00 97 GLY A N 9
ATOM 17018 C CA . GLY A 1 97 ? -10.836 19.690 -4.019 1.00 0.00 97 GLY A CA 9
ATOM 17019 C C . GLY A 1 97 ? -11.006 19.339 -5.483 1.00 0.00 97 GLY A C 9
ATOM 17020 O O . GLY A 1 97 ? -12.125 19.393 -5.983 1.00 0.00 97 GLY A O 9
ATOM 17024 N N . GLU A 1 98 ? -9.914 18.933 -6.124 1.00 0.00 98 GLU A N 9
ATOM 17025 C CA . GLU A 1 98 ? -9.933 18.566 -7.534 1.00 0.00 98 GLU A CA 9
ATOM 17026 C C . GLU A 1 98 ? -8.567 18.028 -7.956 1.00 0.00 98 GLU A C 9
ATOM 17027 O O . GLU A 1 98 ? -7.959 18.422 -8.945 1.00 0.00 98 GLU A O 9
ATOM 17039 N N . GLU A 1 99 ? -8.038 17.105 -7.170 1.00 0.00 99 GLU A N 9
ATOM 17040 C CA . GLU A 1 99 ? -6.732 16.528 -7.433 1.00 0.00 99 GLU A CA 9
ATOM 17041 C C . GLU A 1 99 ? -6.761 15.040 -7.100 1.00 0.00 99 GLU A C 9
ATOM 17042 O O . GLU A 1 99 ? -5.776 14.466 -6.634 1.00 0.00 99 GLU A O 9
ATOM 17054 N N . SER A 1 100 ? -7.915 14.409 -7.289 1.00 0.00 100 SER A N 9
ATOM 17055 C CA . SER A 1 100 ? -8.074 12.992 -7.021 1.00 0.00 100 SER A CA 9
ATOM 17056 C C . SER A 1 100 ? -7.689 12.184 -8.245 1.00 0.00 100 SER A C 9
ATOM 17057 O O . SER A 1 100 ? -6.945 11.216 -8.157 1.00 0.00 100 SER A O 9
ATOM 17065 N N . GLU A 1 101 ? -8.117 12.648 -9.417 1.00 0.00 101 GLU A N 9
ATOM 17066 C CA . GLU A 1 101 ? -7.832 11.946 -10.656 1.00 0.00 101 GLU A CA 9
ATOM 17067 C C . GLU A 1 101 ? -6.328 11.946 -10.907 1.00 0.00 101 GLU A C 9
ATOM 17068 O O . GLU A 1 101 ? -5.766 11.039 -11.513 1.00 0.00 101 GLU A O 9
ATOM 17080 N N . ARG A 1 102 ? -5.638 12.980 -10.405 1.00 0.00 102 ARG A N 9
ATOM 17081 C CA . ARG A 1 102 ? -4.201 13.068 -10.544 1.00 0.00 102 ARG A CA 9
ATOM 17082 C C . ARG A 1 102 ? -3.527 12.005 -9.699 1.00 0.00 102 ARG A C 9
ATOM 17083 O O . ARG A 1 102 ? -2.367 11.716 -9.942 1.00 0.00 102 ARG A O 9
ATOM 17104 N N . VAL A 1 103 ? -4.207 11.534 -8.658 1.00 0.00 103 VAL A N 9
ATOM 17105 C CA . VAL A 1 103 ? -3.687 10.532 -7.764 1.00 0.00 103 VAL A CA 9
ATOM 17106 C C . VAL A 1 103 ? -3.851 9.157 -8.385 1.00 0.00 103 VAL A C 9
ATOM 17107 O O . VAL A 1 103 ? -3.088 8.258 -8.058 1.00 0.00 103 VAL A O 9
ATOM 17120 N N . ALA A 1 104 ? -4.766 9.039 -9.349 1.00 0.00 104 ALA A N 9
ATOM 17121 C CA . ALA A 1 104 ? -5.014 7.794 -10.035 1.00 0.00 104 ALA A CA 9
ATOM 17122 C C . ALA A 1 104 ? -3.728 7.308 -10.692 1.00 0.00 104 ALA A C 9
ATOM 17123 O O . ALA A 1 104 ? -3.046 6.429 -10.174 1.00 0.00 104 ALA A O 9
ATOM 17130 N N . GLN A 1 105 ? -3.365 7.924 -11.820 1.00 0.00 105 GLN A N 9
ATOM 17131 C CA . GLN A 1 105 ? -2.171 7.557 -12.545 1.00 0.00 105 GLN A CA 9
ATOM 17132 C C . GLN A 1 105 ? -0.978 7.600 -11.613 1.00 0.00 105 GLN A C 9
ATOM 17133 O O . GLN A 1 105 ? -0.167 6.703 -11.683 1.00 0.00 105 GLN A O 9
ATOM 17147 N N . ARG A 1 106 ? -0.929 8.592 -10.713 1.00 0.00 106 ARG A N 9
ATOM 17148 C CA . ARG A 1 106 ? 0.149 8.723 -9.763 1.00 0.00 106 ARG A CA 9
ATOM 17149 C C . ARG A 1 106 ? 0.448 7.387 -9.119 1.00 0.00 106 ARG A C 9
ATOM 17150 O O . ARG A 1 106 ? 1.596 6.988 -9.004 1.00 0.00 106 ARG A O 9
ATOM 17171 N N . ALA A 1 107 ? -0.600 6.708 -8.665 1.00 0.00 107 ALA A N 9
ATOM 17172 C CA . ALA A 1 107 ? -0.447 5.421 -8.034 1.00 0.00 107 ALA A CA 9
ATOM 17173 C C . ALA A 1 107 ? -0.064 4.378 -9.066 1.00 0.00 107 ALA A C 9
ATOM 17174 O O . ALA A 1 107 ? 0.863 3.601 -8.839 1.00 0.00 107 ALA A O 9
ATOM 17181 N N . GLY A 1 108 ? -0.728 4.410 -10.227 1.00 0.00 108 GLY A N 9
ATOM 17182 C CA . GLY A 1 108 ? -0.418 3.529 -11.332 1.00 0.00 108 GLY A CA 9
ATOM 17183 C C . GLY A 1 108 ? 1.049 3.606 -11.737 1.00 0.00 108 GLY A C 9
ATOM 17184 O O . GLY A 1 108 ? 1.634 2.616 -12.177 1.00 0.00 108 GLY A O 9
ATOM 17188 N N . GLU A 1 109 ? 1.669 4.762 -11.550 1.00 0.00 109 GLU A N 9
ATOM 17189 C CA . GLU A 1 109 ? 3.056 4.977 -11.891 1.00 0.00 109 GLU A CA 9
ATOM 17190 C C . GLU A 1 109 ? 3.927 3.979 -11.147 1.00 0.00 109 GLU A C 9
ATOM 17191 O O . GLU A 1 109 ? 4.777 3.314 -11.745 1.00 0.00 109 GLU A O 9
ATOM 17203 N N . ILE A 1 110 ? 3.649 3.804 -9.853 1.00 0.00 110 ILE A N 9
ATOM 17204 C CA . ILE A 1 110 ? 4.408 2.880 -9.034 1.00 0.00 110 ILE A CA 9
ATOM 17205 C C . ILE A 1 110 ? 3.934 1.477 -9.308 1.00 0.00 110 ILE A C 9
ATOM 17206 O O . ILE A 1 110 ? 4.700 0.524 -9.211 1.00 0.00 110 ILE A O 9
ATOM 17222 N N . VAL A 1 111 ? 2.669 1.333 -9.679 1.00 0.00 111 VAL A N 9
ATOM 17223 C CA . VAL A 1 111 ? 2.096 0.054 -10.010 1.00 0.00 111 VAL A CA 9
ATOM 17224 C C . VAL A 1 111 ? 2.904 -0.603 -11.108 1.00 0.00 111 VAL A C 9
ATOM 17225 O O . VAL A 1 111 ? 3.375 -1.730 -10.925 1.00 0.00 111 VAL A O 9
ATOM 17238 N N . SER A 1 112 ? 3.067 0.106 -12.223 1.00 0.00 112 SER A N 9
ATOM 17239 C CA . SER A 1 112 ? 3.839 -0.397 -13.345 1.00 0.00 112 SER A CA 9
ATOM 17240 C C . SER A 1 112 ? 5.257 -0.744 -12.903 1.00 0.00 112 SER A C 9
ATOM 17241 O O . SER A 1 112 ? 5.883 -1.609 -13.505 1.00 0.00 112 SER A O 9
ATOM 17249 N N . SER A 1 113 ? 5.732 -0.077 -11.848 1.00 0.00 113 SER A N 9
ATOM 17250 C CA . SER A 1 113 ? 7.047 -0.333 -11.314 1.00 0.00 113 SER A CA 9
ATOM 17251 C C . SER A 1 113 ? 7.060 -1.610 -10.491 1.00 0.00 113 SER A C 9
ATOM 17252 O O . SER A 1 113 ? 7.512 -2.652 -10.947 1.00 0.00 113 SER A O 9
ATOM 17260 N N . CYS A 1 114 ? 6.538 -1.541 -9.267 1.00 0.00 114 CYS A N 9
ATOM 17261 C CA . CYS A 1 114 ? 6.460 -2.683 -8.388 1.00 0.00 114 CYS A CA 9
ATOM 17262 C C . CYS A 1 114 ? 5.234 -2.522 -7.507 1.00 0.00 114 CYS A C 9
ATOM 17263 O O . CYS A 1 114 ? 5.282 -2.764 -6.313 1.00 0.00 114 CYS A O 9
ATOM 17270 N N . GLY A 1 115 ? 4.097 -2.182 -8.101 1.00 0.00 115 GLY A N 9
ATOM 17271 C CA . GLY A 1 115 ? 2.856 -1.985 -7.369 1.00 0.00 115 GLY A CA 9
ATOM 17272 C C . GLY A 1 115 ? 1.696 -2.581 -8.144 1.00 0.00 115 GLY A C 9
ATOM 17273 O O . GLY A 1 115 ? 0.554 -2.197 -7.956 1.00 0.00 115 GLY A O 9
ATOM 17277 N N . VAL A 1 116 ? 1.986 -3.508 -9.052 1.00 0.00 116 VAL A N 9
ATOM 17278 C CA . VAL A 1 116 ? 0.989 -4.178 -9.864 1.00 0.00 116 VAL A CA 9
ATOM 17279 C C . VAL A 1 116 ? 0.200 -5.182 -9.051 1.00 0.00 116 VAL A C 9
ATOM 17280 O O . VAL A 1 116 ? 0.698 -6.237 -8.681 1.00 0.00 116 VAL A O 9
ATOM 17293 N N . ARG A 1 117 ? -1.050 -4.846 -8.749 1.00 0.00 117 ARG A N 9
ATOM 17294 C CA . ARG A 1 117 ? -1.867 -5.676 -7.889 1.00 0.00 117 ARG A CA 9
ATOM 17295 C C . ARG A 1 117 ? -3.320 -5.582 -8.294 1.00 0.00 117 ARG A C 9
ATOM 17296 O O . ARG A 1 117 ? -3.848 -6.478 -8.923 1.00 0.00 117 ARG A O 9
ATOM 17317 N N . CYS A 1 118 ? -3.930 -4.437 -7.999 1.00 0.00 118 CYS A N 9
ATOM 17318 C CA . CYS A 1 118 ? -5.307 -4.167 -8.364 1.00 0.00 118 CYS A CA 9
ATOM 17319 C C . CYS A 1 118 ? -5.353 -2.947 -9.269 1.00 0.00 118 CYS A C 9
ATOM 17320 O O . CYS A 1 118 ? -6.417 -2.562 -9.731 1.00 0.00 118 CYS A O 9
ATOM 17327 N N . MET A 1 119 ? -4.182 -2.348 -9.510 1.00 0.00 119 MET A N 9
ATOM 17328 C CA . MET A 1 119 ? -4.074 -1.194 -10.368 1.00 0.00 119 MET A CA 9
ATOM 17329 C C . MET A 1 119 ? -3.626 -1.578 -11.768 1.00 0.00 119 MET A C 9
ATOM 17330 O O . MET A 1 119 ? -3.456 -0.723 -12.629 1.00 0.00 119 MET A O 9
ATOM 17344 N N . ARG A 1 120 ? -3.367 -2.871 -11.972 1.00 0.00 120 ARG A N 9
ATOM 17345 C CA . ARG A 1 120 ? -2.955 -3.398 -13.251 1.00 0.00 120 ARG A CA 9
ATOM 17346 C C . ARG A 1 120 ? -3.207 -4.890 -13.313 1.00 0.00 120 ARG A C 9
ATOM 17347 O O . ARG A 1 120 ? -3.633 -5.396 -14.338 1.00 0.00 120 ARG A O 9
ATOM 17368 N N . GLN A 1 121 ? -2.823 -5.585 -12.239 1.00 0.00 121 GLN A N 9
ATOM 17369 C CA . GLN A 1 121 ? -2.986 -7.021 -12.170 1.00 0.00 121 GLN A CA 9
ATOM 17370 C C . GLN A 1 121 ? -4.424 -7.362 -11.807 1.00 0.00 121 GLN A C 9
ATOM 17371 O O . GLN A 1 121 ? -5.316 -6.518 -11.941 1.00 0.00 121 GLN A O 9
ATOM 17385 N N . THR A 1 122 ? -4.623 -8.590 -11.331 1.00 0.00 122 THR A N 9
ATOM 17386 C CA . THR A 1 122 ? -5.942 -9.066 -10.962 1.00 0.00 122 THR A CA 9
ATOM 17387 C C . THR A 1 122 ? -5.836 -10.129 -9.883 1.00 0.00 122 THR A C 9
ATOM 17388 O O . THR A 1 122 ? -4.732 -10.451 -9.446 1.00 0.00 122 THR A O 9
ATOM 17399 N N . ARG A 1 123 ? -6.984 -10.632 -9.431 1.00 0.00 123 ARG A N 9
ATOM 17400 C CA . ARG A 1 123 ? -7.037 -11.658 -8.406 1.00 0.00 123 ARG A CA 9
ATOM 17401 C C . ARG A 1 123 ? -6.296 -12.913 -8.847 1.00 0.00 123 ARG A C 9
ATOM 17402 O O . ARG A 1 123 ? -6.820 -13.688 -9.645 1.00 0.00 123 ARG A O 9
ATOM 17423 N N . THR A 1 124 ? -5.070 -13.052 -8.388 1.00 0.00 124 THR A N 9
ATOM 17424 C CA . THR A 1 124 ? -4.229 -14.175 -8.742 1.00 0.00 124 THR A CA 9
ATOM 17425 C C . THR A 1 124 ? -4.414 -15.289 -7.723 1.00 0.00 124 THR A C 9
ATOM 17426 O O . THR A 1 124 ? -5.032 -16.302 -8.047 1.00 0.00 124 THR A O 9
ATOM 17437 N N . ASN A 1 125 ? -3.825 -15.109 -6.542 1.00 0.00 125 ASN A N 9
ATOM 17438 C CA . ASN A 1 125 ? -3.950 -16.063 -5.484 1.00 0.00 125 ASN A CA 9
ATOM 17439 C C . ASN A 1 125 ? -5.258 -15.843 -4.724 1.00 0.00 125 ASN A C 9
ATOM 17440 O O . ASN A 1 125 ? -6.301 -15.428 -5.299 1.00 0.00 125 ASN A O 9
ATOM 17452 N N . ALA A 1 1 ? -49.704 -12.605 20.481 1.00 0.00 1 ALA A N 10
ATOM 17453 C CA . ALA A 1 1 ? -50.940 -12.447 19.698 1.00 0.00 1 ALA A CA 10
ATOM 17454 C C . ALA A 1 1 ? -51.002 -11.042 19.122 1.00 0.00 1 ALA A C 10
ATOM 17455 O O . ALA A 1 1 ? -52.049 -10.415 19.109 1.00 0.00 1 ALA A O 10
ATOM 17464 N N . GLU A 1 2 ? -49.843 -10.555 18.671 1.00 0.00 2 GLU A N 10
ATOM 17465 C CA . GLU A 1 2 ? -49.757 -9.227 18.090 1.00 0.00 2 GLU A CA 10
ATOM 17466 C C . GLU A 1 2 ? -48.820 -9.227 16.898 1.00 0.00 2 GLU A C 10
ATOM 17467 O O . GLU A 1 2 ? -49.262 -9.265 15.754 1.00 0.00 2 GLU A O 10
ATOM 17479 N N . PHE A 1 3 ? -47.510 -9.247 17.173 1.00 0.00 3 PHE A N 10
ATOM 17480 C CA . PHE A 1 3 ? -46.502 -9.213 16.150 1.00 0.00 3 PHE A CA 10
ATOM 17481 C C . PHE A 1 3 ? -45.114 -9.342 16.748 1.00 0.00 3 PHE A C 10
ATOM 17482 O O . PHE A 1 3 ? -44.971 -9.795 17.881 1.00 0.00 3 PHE A O 10
ATOM 17499 N N . MET A 1 4 ? -44.095 -8.979 15.966 1.00 0.00 4 MET A N 10
ATOM 17500 C CA . MET A 1 4 ? -42.731 -8.988 16.404 1.00 0.00 4 MET A CA 10
ATOM 17501 C C . MET A 1 4 ? -41.802 -8.480 15.317 1.00 0.00 4 MET A C 10
ATOM 17502 O O . MET A 1 4 ? -42.184 -8.377 14.150 1.00 0.00 4 MET A O 10
ATOM 17516 N N . GLU A 1 5 ? -40.566 -8.191 15.704 1.00 0.00 5 GLU A N 10
ATOM 17517 C CA . GLU A 1 5 ? -39.565 -7.720 14.775 1.00 0.00 5 GLU A CA 10
ATOM 17518 C C . GLU A 1 5 ? -38.175 -8.093 15.259 1.00 0.00 5 GLU A C 10
ATOM 17519 O O . GLU A 1 5 ? -38.017 -8.668 16.344 1.00 0.00 5 GLU A O 10
ATOM 17531 N N . SER A 1 6 ? -37.159 -7.742 14.466 1.00 0.00 6 SER A N 10
ATOM 17532 C CA . SER A 1 6 ? -35.781 -8.016 14.799 1.00 0.00 6 SER A CA 10
ATOM 17533 C C . SER A 1 6 ? -34.898 -7.705 13.609 1.00 0.00 6 SER A C 10
ATOM 17534 O O . SER A 1 6 ? -35.294 -7.861 12.451 1.00 0.00 6 SER A O 10
ATOM 17542 N N . LYS A 1 7 ? -33.672 -7.267 13.892 1.00 0.00 7 LYS A N 10
ATOM 17543 C CA . LYS A 1 7 ? -32.699 -6.953 12.865 1.00 0.00 7 LYS A CA 10
ATOM 17544 C C . LYS A 1 7 ? -31.316 -7.380 13.320 1.00 0.00 7 LYS A C 10
ATOM 17545 O O . LYS A 1 7 ? -31.134 -7.813 14.460 1.00 0.00 7 LYS A O 10
ATOM 17564 N N . GLY A 1 8 ? -30.336 -7.221 12.432 1.00 0.00 8 GLY A N 10
ATOM 17565 C CA . GLY A 1 8 ? -28.964 -7.560 12.734 1.00 0.00 8 GLY A CA 10
ATOM 17566 C C . GLY A 1 8 ? -28.020 -6.444 12.341 1.00 0.00 8 GLY A C 10
ATOM 17567 O O . GLY A 1 8 ? -28.073 -5.353 12.900 1.00 0.00 8 GLY A O 10
ATOM 17571 N N . GLU A 1 9 ? -27.174 -6.724 11.355 1.00 0.00 9 GLU A N 10
ATOM 17572 C CA . GLU A 1 9 ? -26.220 -5.753 10.865 1.00 0.00 9 GLU A CA 10
ATOM 17573 C C . GLU A 1 9 ? -25.576 -6.233 9.577 1.00 0.00 9 GLU A C 10
ATOM 17574 O O . GLU A 1 9 ? -25.386 -7.439 9.370 1.00 0.00 9 GLU A O 10
ATOM 17586 N N . ARG A 1 10 ? -25.292 -5.288 8.671 1.00 0.00 10 ARG A N 10
ATOM 17587 C CA . ARG A 1 10 ? -24.668 -5.602 7.406 1.00 0.00 10 ARG A CA 10
ATOM 17588 C C . ARG A 1 10 ? -23.162 -5.722 7.569 1.00 0.00 10 ARG A C 10
ATOM 17589 O O . ARG A 1 10 ? -22.595 -5.282 8.562 1.00 0.00 10 ARG A O 10
ATOM 17610 N N . GLU A 1 11 ? -22.519 -6.250 6.534 1.00 0.00 11 GLU A N 10
ATOM 17611 C CA . GLU A 1 11 ? -21.080 -6.396 6.529 1.00 0.00 11 GLU A CA 10
ATOM 17612 C C . GLU A 1 11 ? -20.531 -6.235 5.120 1.00 0.00 11 GLU A C 10
ATOM 17613 O O . GLU A 1 11 ? -21.289 -5.991 4.165 1.00 0.00 11 GLU A O 10
ATOM 17625 N N . GLY A 1 12 ? -19.214 -6.400 4.973 1.00 0.00 12 GLY A N 10
ATOM 17626 C CA . GLY A 1 12 ? -18.553 -6.278 3.697 1.00 0.00 12 GLY A CA 10
ATOM 17627 C C . GLY A 1 12 ? -17.745 -5.010 3.641 1.00 0.00 12 GLY A C 10
ATOM 17628 O O . GLY A 1 12 ? -18.054 -4.045 4.336 1.00 0.00 12 GLY A O 10
ATOM 17632 N N . SER A 1 13 ? -16.717 -5.012 2.790 1.00 0.00 13 SER A N 10
ATOM 17633 C CA . SER A 1 13 ? -15.834 -3.874 2.610 1.00 0.00 13 SER A CA 10
ATOM 17634 C C . SER A 1 13 ? -14.523 -4.312 1.987 1.00 0.00 13 SER A C 10
ATOM 17635 O O . SER A 1 13 ? -13.893 -3.563 1.251 1.00 0.00 13 SER A O 10
ATOM 17643 N N . SER A 1 14 ? -14.107 -5.540 2.294 1.00 0.00 14 SER A N 10
ATOM 17644 C CA . SER A 1 14 ? -12.890 -6.101 1.763 1.00 0.00 14 SER A CA 10
ATOM 17645 C C . SER A 1 14 ? -12.841 -7.592 2.017 1.00 0.00 14 SER A C 10
ATOM 17646 O O . SER A 1 14 ? -13.840 -8.160 2.471 1.00 0.00 14 SER A O 10
ATOM 17654 N N . SER A 1 15 ? -11.689 -8.223 1.738 1.00 0.00 15 SER A N 10
ATOM 17655 C CA . SER A 1 15 ? -11.491 -9.630 1.906 1.00 0.00 15 SER A CA 10
ATOM 17656 C C . SER A 1 15 ? -11.806 -10.001 3.345 1.00 0.00 15 SER A C 10
ATOM 17657 O O . SER A 1 15 ? -12.247 -9.183 4.153 1.00 0.00 15 SER A O 10
ATOM 17665 N N . GLN A 1 16 ? -11.485 -11.242 3.715 1.00 0.00 16 GLN A N 10
ATOM 17666 C CA . GLN A 1 16 ? -11.732 -11.726 5.051 1.00 0.00 16 GLN A CA 10
ATOM 17667 C C . GLN A 1 16 ? -11.416 -10.648 6.080 1.00 0.00 16 GLN A C 10
ATOM 17668 O O . GLN A 1 16 ? -12.299 -10.193 6.800 1.00 0.00 16 GLN A O 10
ATOM 17682 N N . GLN A 1 17 ? -10.146 -10.217 6.109 1.00 0.00 17 GLN A N 10
ATOM 17683 C CA . GLN A 1 17 ? -9.708 -9.187 7.017 1.00 0.00 17 GLN A CA 10
ATOM 17684 C C . GLN A 1 17 ? -8.239 -8.877 6.796 1.00 0.00 17 GLN A C 10
ATOM 17685 O O . GLN A 1 17 ? -7.461 -8.690 7.737 1.00 0.00 17 GLN A O 10
ATOM 17699 N N . CYS A 1 18 ? -7.830 -8.840 5.518 1.00 0.00 18 CYS A N 10
ATOM 17700 C CA . CYS A 1 18 ? -6.461 -8.551 5.174 1.00 0.00 18 CYS A CA 10
ATOM 17701 C C . CYS A 1 18 ? -6.253 -7.079 5.267 1.00 0.00 18 CYS A C 10
ATOM 17702 O O . CYS A 1 18 ? -5.178 -6.697 5.627 1.00 0.00 18 CYS A O 10
ATOM 17709 N N . ARG A 1 19 ? -7.296 -6.260 5.043 1.00 0.00 19 ARG A N 10
ATOM 17710 C CA . ARG A 1 19 ? -7.222 -4.817 5.133 1.00 0.00 19 ARG A CA 10
ATOM 17711 C C . ARG A 1 19 ? -6.373 -4.392 6.329 1.00 0.00 19 ARG A C 10
ATOM 17712 O O . ARG A 1 19 ? -5.710 -3.368 6.287 1.00 0.00 19 ARG A O 10
ATOM 17733 N N . GLN A 1 20 ? -6.393 -5.207 7.404 1.00 0.00 20 GLN A N 10
ATOM 17734 C CA . GLN A 1 20 ? -5.590 -4.978 8.554 1.00 0.00 20 GLN A CA 10
ATOM 17735 C C . GLN A 1 20 ? -4.112 -5.092 8.233 1.00 0.00 20 GLN A C 10
ATOM 17736 O O . GLN A 1 20 ? -3.397 -4.106 8.194 1.00 0.00 20 GLN A O 10
ATOM 17750 N N . GLU A 1 21 ? -3.615 -6.326 8.086 1.00 0.00 21 GLU A N 10
ATOM 17751 C CA . GLU A 1 21 ? -2.230 -6.560 7.765 1.00 0.00 21 GLU A CA 10
ATOM 17752 C C . GLU A 1 21 ? -1.848 -5.911 6.440 1.00 0.00 21 GLU A C 10
ATOM 17753 O O . GLU A 1 21 ? -0.685 -5.672 6.195 1.00 0.00 21 GLU A O 10
ATOM 17765 N N . VAL A 1 22 ? -2.823 -5.611 5.603 1.00 0.00 22 VAL A N 10
ATOM 17766 C CA . VAL A 1 22 ? -2.644 -5.006 4.325 1.00 0.00 22 VAL A CA 10
ATOM 17767 C C . VAL A 1 22 ? -2.115 -3.608 4.533 1.00 0.00 22 VAL A C 10
ATOM 17768 O O . VAL A 1 22 ? -1.167 -3.186 3.886 1.00 0.00 22 VAL A O 10
ATOM 17781 N N . GLN A 1 23 ? -2.719 -2.871 5.473 1.00 0.00 23 GLN A N 10
ATOM 17782 C CA . GLN A 1 23 ? -2.310 -1.519 5.768 1.00 0.00 23 GLN A CA 10
ATOM 17783 C C . GLN A 1 23 ? -1.081 -1.510 6.658 1.00 0.00 23 GLN A C 10
ATOM 17784 O O . GLN A 1 23 ? -1.010 -0.803 7.663 1.00 0.00 23 GLN A O 10
ATOM 17798 N N . ARG A 1 24 ? -0.091 -2.346 6.344 1.00 0.00 24 ARG A N 10
ATOM 17799 C CA . ARG A 1 24 ? 1.128 -2.444 7.100 1.00 0.00 24 ARG A CA 10
ATOM 17800 C C . ARG A 1 24 ? 2.258 -2.936 6.225 1.00 0.00 24 ARG A C 10
ATOM 17801 O O . ARG A 1 24 ? 3.369 -2.415 6.301 1.00 0.00 24 ARG A O 10
ATOM 17822 N N . LYS A 1 25 ? 1.977 -3.968 5.425 1.00 0.00 25 LYS A N 10
ATOM 17823 C CA . LYS A 1 25 ? 2.961 -4.542 4.531 1.00 0.00 25 LYS A CA 10
ATOM 17824 C C . LYS A 1 25 ? 2.543 -4.317 3.089 1.00 0.00 25 LYS A C 10
ATOM 17825 O O . LYS A 1 25 ? 3.283 -3.749 2.301 1.00 0.00 25 LYS A O 10
ATOM 17844 N N . ASP A 1 26 ? 1.325 -4.735 2.755 1.00 0.00 26 ASP A N 10
ATOM 17845 C CA . ASP A 1 26 ? 0.793 -4.614 1.426 1.00 0.00 26 ASP A CA 10
ATOM 17846 C C . ASP A 1 26 ? 0.836 -3.176 1.041 1.00 0.00 26 ASP A C 10
ATOM 17847 O O . ASP A 1 26 ? 0.873 -2.392 1.983 1.00 0.00 26 ASP A O 10
ATOM 17856 N N . LEU A 1 27 ? 0.798 -2.872 -0.270 1.00 0.00 27 LEU A N 10
ATOM 17857 C CA . LEU A 1 27 ? 0.823 -1.529 -0.798 1.00 0.00 27 LEU A CA 10
ATOM 17858 C C . LEU A 1 27 ? 0.767 -0.471 0.301 1.00 0.00 27 LEU A C 10
ATOM 17859 O O . LEU A 1 27 ? -0.313 -0.027 0.700 1.00 0.00 27 LEU A O 10
ATOM 17875 N N . SER A 1 28 ? 1.941 -0.219 0.915 1.00 0.00 28 SER A N 10
ATOM 17876 C CA . SER A 1 28 ? 2.026 0.629 2.089 1.00 0.00 28 SER A CA 10
ATOM 17877 C C . SER A 1 28 ? 3.198 1.559 1.895 1.00 0.00 28 SER A C 10
ATOM 17878 O O . SER A 1 28 ? 3.973 1.882 2.792 1.00 0.00 28 SER A O 10
ATOM 17886 N N . SER A 1 29 ? 3.404 2.014 0.652 1.00 0.00 29 SER A N 10
ATOM 17887 C CA . SER A 1 29 ? 4.478 2.920 0.329 1.00 0.00 29 SER A CA 10
ATOM 17888 C C . SER A 1 29 ? 4.391 3.314 -1.116 1.00 0.00 29 SER A C 10
ATOM 17889 O O . SER A 1 29 ? 4.686 4.434 -1.444 1.00 0.00 29 SER A O 10
ATOM 17897 N N . CYS A 1 30 ? 3.962 2.405 -1.989 1.00 0.00 30 CYS A N 10
ATOM 17898 C CA . CYS A 1 30 ? 3.824 2.681 -3.400 1.00 0.00 30 CYS A CA 10
ATOM 17899 C C . CYS A 1 30 ? 2.956 3.912 -3.589 1.00 0.00 30 CYS A C 10
ATOM 17900 O O . CYS A 1 30 ? 3.384 4.913 -4.137 1.00 0.00 30 CYS A O 10
ATOM 17907 N N . GLU A 1 31 ? 1.749 3.867 -3.017 1.00 0.00 31 GLU A N 10
ATOM 17908 C CA . GLU A 1 31 ? 0.829 4.982 -3.123 1.00 0.00 31 GLU A CA 10
ATOM 17909 C C . GLU A 1 31 ? 1.305 6.115 -2.250 1.00 0.00 31 GLU A C 10
ATOM 17910 O O . GLU A 1 31 ? 1.113 7.285 -2.537 1.00 0.00 31 GLU A O 10
ATOM 17922 N N . ARG A 1 32 ? 1.952 5.781 -1.120 1.00 0.00 32 ARG A N 10
ATOM 17923 C CA . ARG A 1 32 ? 2.474 6.768 -0.209 1.00 0.00 32 ARG A CA 10
ATOM 17924 C C . ARG A 1 32 ? 3.539 7.608 -0.889 1.00 0.00 32 ARG A C 10
ATOM 17925 O O . ARG A 1 32 ? 3.619 8.798 -0.657 1.00 0.00 32 ARG A O 10
ATOM 17946 N N . TYR A 1 33 ? 4.364 7.001 -1.715 1.00 0.00 33 TYR A N 10
ATOM 17947 C CA . TYR A 1 33 ? 5.422 7.640 -2.432 1.00 0.00 33 TYR A CA 10
ATOM 17948 C C . TYR A 1 33 ? 4.893 8.832 -3.204 1.00 0.00 33 TYR A C 10
ATOM 17949 O O . TYR A 1 33 ? 5.480 9.912 -3.161 1.00 0.00 33 TYR A O 10
ATOM 17967 N N . LEU A 1 34 ? 3.744 8.637 -3.868 1.00 0.00 34 LEU A N 10
ATOM 17968 C CA . LEU A 1 34 ? 3.123 9.697 -4.622 1.00 0.00 34 LEU A CA 10
ATOM 17969 C C . LEU A 1 34 ? 2.473 10.686 -3.674 1.00 0.00 34 LEU A C 10
ATOM 17970 O O . LEU A 1 34 ? 2.296 11.856 -4.002 1.00 0.00 34 LEU A O 10
ATOM 17986 N N . ARG A 1 35 ? 2.079 10.211 -2.477 1.00 0.00 35 ARG A N 10
ATOM 17987 C CA . ARG A 1 35 ? 1.462 11.036 -1.474 1.00 0.00 35 ARG A CA 10
ATOM 17988 C C . ARG A 1 35 ? 2.479 12.019 -0.929 1.00 0.00 35 ARG A C 10
ATOM 17989 O O . ARG A 1 35 ? 2.135 13.165 -0.641 1.00 0.00 35 ARG A O 10
ATOM 18010 N N . GLN A 1 36 ? 3.702 11.543 -0.681 1.00 0.00 36 GLN A N 10
ATOM 18011 C CA . GLN A 1 36 ? 4.756 12.361 -0.160 1.00 0.00 36 GLN A CA 10
ATOM 18012 C C . GLN A 1 36 ? 5.396 13.185 -1.268 1.00 0.00 36 GLN A C 10
ATOM 18013 O O . GLN A 1 36 ? 4.814 13.392 -2.328 1.00 0.00 36 GLN A O 10
ATOM 18027 N N . SER A 1 37 ? 6.595 13.712 -0.994 1.00 0.00 37 SER A N 10
ATOM 18028 C CA . SER A 1 37 ? 7.335 14.480 -1.964 1.00 0.00 37 SER A CA 10
ATOM 18029 C C . SER A 1 37 ? 8.824 14.384 -1.704 1.00 0.00 37 SER A C 10
ATOM 18030 O O . SER A 1 37 ? 9.621 14.186 -2.618 1.00 0.00 37 SER A O 10
ATOM 18038 N N . SER A 1 38 ? 9.210 14.477 -0.421 1.00 0.00 38 SER A N 10
ATOM 18039 C CA . SER A 1 38 ? 10.596 14.391 -0.029 1.00 0.00 38 SER A CA 10
ATOM 18040 C C . SER A 1 38 ? 10.698 13.877 1.393 1.00 0.00 38 SER A C 10
ATOM 18041 O O . SER A 1 38 ? 10.097 14.427 2.317 1.00 0.00 38 SER A O 10
ATOM 18049 N N . SER A 1 39 ? 11.465 12.799 1.570 1.00 0.00 39 SER A N 10
ATOM 18050 C CA . SER A 1 39 ? 11.672 12.206 2.871 1.00 0.00 39 SER A CA 10
ATOM 18051 C C . SER A 1 39 ? 13.051 11.583 2.949 1.00 0.00 39 SER A C 10
ATOM 18052 O O . SER A 1 39 ? 13.940 11.877 2.140 1.00 0.00 39 SER A O 10
ATOM 18060 N N . ARG A 1 40 ? 13.258 10.712 3.948 1.00 0.00 40 ARG A N 10
ATOM 18061 C CA . ARG A 1 40 ? 14.511 10.025 4.132 1.00 0.00 40 ARG A CA 10
ATOM 18062 C C . ARG A 1 40 ? 14.286 8.716 4.851 1.00 0.00 40 ARG A C 10
ATOM 18063 O O . ARG A 1 40 ? 13.691 8.687 5.928 1.00 0.00 40 ARG A O 10
ATOM 18084 N N . ARG A 1 41 ? 14.771 7.630 4.240 1.00 0.00 41 ARG A N 10
ATOM 18085 C CA . ARG A 1 41 ? 14.649 6.307 4.820 1.00 0.00 41 ARG A CA 10
ATOM 18086 C C . ARG A 1 41 ? 15.039 6.335 6.298 1.00 0.00 41 ARG A C 10
ATOM 18087 O O . ARG A 1 41 ? 15.886 7.135 6.703 1.00 0.00 41 ARG A O 10
ATOM 18108 N N . SER A 1 42 ? 14.445 5.436 7.063 1.00 0.00 42 SER A N 10
ATOM 18109 C CA . SER A 1 42 ? 14.733 5.337 8.482 1.00 0.00 42 SER A CA 10
ATOM 18110 C C . SER A 1 42 ? 14.412 3.947 8.992 1.00 0.00 42 SER A C 10
ATOM 18111 O O . SER A 1 42 ? 14.096 3.747 10.161 1.00 0.00 42 SER A O 10
ATOM 18119 N N . THR A 1 43 ? 14.435 2.971 8.085 1.00 0.00 43 THR A N 10
ATOM 18120 C CA . THR A 1 43 ? 14.132 1.600 8.414 1.00 0.00 43 THR A CA 10
ATOM 18121 C C . THR A 1 43 ? 14.638 0.662 7.327 1.00 0.00 43 THR A C 10
ATOM 18122 O O . THR A 1 43 ? 14.562 0.985 6.136 1.00 0.00 43 THR A O 10
ATOM 18133 N N . GLY A 1 44 ? 15.128 -0.508 7.742 1.00 0.00 44 GLY A N 10
ATOM 18134 C CA . GLY A 1 44 ? 15.647 -1.496 6.828 1.00 0.00 44 GLY A CA 10
ATOM 18135 C C . GLY A 1 44 ? 17.155 -1.389 6.729 1.00 0.00 44 GLY A C 10
ATOM 18136 O O . GLY A 1 44 ? 17.703 -0.342 6.365 1.00 0.00 44 GLY A O 10
ATOM 18140 N N . GLU A 1 45 ? 17.830 -2.494 7.045 1.00 0.00 45 GLU A N 10
ATOM 18141 C CA . GLU A 1 45 ? 19.279 -2.545 6.972 1.00 0.00 45 GLU A CA 10
ATOM 18142 C C . GLU A 1 45 ? 19.742 -2.654 5.525 1.00 0.00 45 GLU A C 10
ATOM 18143 O O . GLU A 1 45 ? 20.940 -2.596 5.234 1.00 0.00 45 GLU A O 10
ATOM 18155 N N . GLU A 1 46 ? 18.784 -2.774 4.592 1.00 0.00 46 GLU A N 10
ATOM 18156 C CA . GLU A 1 46 ? 19.071 -2.880 3.195 1.00 0.00 46 GLU A CA 10
ATOM 18157 C C . GLU A 1 46 ? 18.697 -1.596 2.486 1.00 0.00 46 GLU A C 10
ATOM 18158 O O . GLU A 1 46 ? 17.755 -1.527 1.686 1.00 0.00 46 GLU A O 10
ATOM 18170 N N . VAL A 1 47 ? 19.442 -0.522 2.768 1.00 0.00 47 VAL A N 10
ATOM 18171 C CA . VAL A 1 47 ? 19.196 0.771 2.171 1.00 0.00 47 VAL A CA 10
ATOM 18172 C C . VAL A 1 47 ? 20.529 1.438 1.891 1.00 0.00 47 VAL A C 10
ATOM 18173 O O . VAL A 1 47 ? 20.853 2.527 2.380 1.00 0.00 47 VAL A O 10
ATOM 18186 N N . LEU A 1 48 ? 21.346 0.794 1.059 1.00 0.00 48 LEU A N 10
ATOM 18187 C CA . LEU A 1 48 ? 22.644 1.311 0.692 1.00 0.00 48 LEU A CA 10
ATOM 18188 C C . LEU A 1 48 ? 22.700 1.518 -0.811 1.00 0.00 48 LEU A C 10
ATOM 18189 O O . LEU A 1 48 ? 23.599 1.040 -1.505 1.00 0.00 48 LEU A O 10
ATOM 18205 N N . ARG A 1 49 ? 21.704 2.235 -1.344 1.00 0.00 49 ARG A N 10
ATOM 18206 C CA . ARG A 1 49 ? 21.633 2.524 -2.759 1.00 0.00 49 ARG A CA 10
ATOM 18207 C C . ARG A 1 49 ? 21.213 3.959 -2.997 1.00 0.00 49 ARG A C 10
ATOM 18208 O O . ARG A 1 49 ? 20.644 4.593 -2.104 1.00 0.00 49 ARG A O 10
ATOM 18229 N N . MET A 1 50 ? 21.481 4.445 -4.202 1.00 0.00 50 MET A N 10
ATOM 18230 C CA . MET A 1 50 ? 21.123 5.789 -4.576 1.00 0.00 50 MET A CA 10
ATOM 18231 C C . MET A 1 50 ? 19.821 5.837 -5.368 1.00 0.00 50 MET A C 10
ATOM 18232 O O . MET A 1 50 ? 19.366 4.813 -5.882 1.00 0.00 50 MET A O 10
ATOM 18246 N N . PRO A 1 51 ? 19.199 7.022 -5.412 1.00 0.00 51 PRO A N 10
ATOM 18247 C CA . PRO A 1 51 ? 17.975 7.234 -6.147 1.00 0.00 51 PRO A CA 10
ATOM 18248 C C . PRO A 1 51 ? 18.192 7.235 -7.644 1.00 0.00 51 PRO A C 10
ATOM 18249 O O . PRO A 1 51 ? 19.098 7.901 -8.123 1.00 0.00 51 PRO A O 10
ATOM 18260 N N . GLY A 1 52 ? 17.348 6.494 -8.368 1.00 0.00 52 GLY A N 10
ATOM 18261 C CA . GLY A 1 52 ? 17.453 6.416 -9.813 1.00 0.00 52 GLY A CA 10
ATOM 18262 C C . GLY A 1 52 ? 16.131 6.738 -10.476 1.00 0.00 52 GLY A C 10
ATOM 18263 O O . GLY A 1 52 ? 15.890 7.874 -10.867 1.00 0.00 52 GLY A O 10
ATOM 18267 N N . ASP A 1 53 ? 15.257 5.733 -10.556 1.00 0.00 53 ASP A N 10
ATOM 18268 C CA . ASP A 1 53 ? 13.954 5.904 -11.159 1.00 0.00 53 ASP A CA 10
ATOM 18269 C C . ASP A 1 53 ? 13.077 4.708 -10.831 1.00 0.00 53 ASP A C 10
ATOM 18270 O O . ASP A 1 53 ? 12.284 4.759 -9.896 1.00 0.00 53 ASP A O 10
ATOM 18279 N N . GLU A 1 54 ? 13.298 3.587 -11.533 1.00 0.00 54 GLU A N 10
ATOM 18280 C CA . GLU A 1 54 ? 12.542 2.387 -11.346 1.00 0.00 54 GLU A CA 10
ATOM 18281 C C . GLU A 1 54 ? 13.420 1.332 -10.713 1.00 0.00 54 GLU A C 10
ATOM 18282 O O . GLU A 1 54 ? 14.451 0.937 -11.277 1.00 0.00 54 GLU A O 10
ATOM 18294 N N . ASN A 1 55 ? 13.027 0.872 -9.514 1.00 0.00 55 ASN A N 10
ATOM 18295 C CA . ASN A 1 55 ? 13.763 -0.143 -8.799 1.00 0.00 55 ASN A CA 10
ATOM 18296 C C . ASN A 1 55 ? 13.536 -1.500 -9.457 1.00 0.00 55 ASN A C 10
ATOM 18297 O O . ASN A 1 55 ? 12.947 -2.410 -8.878 1.00 0.00 55 ASN A O 10
ATOM 18308 N N . GLN A 1 56 ? 13.933 -1.641 -10.711 1.00 0.00 56 GLN A N 10
ATOM 18309 C CA . GLN A 1 56 ? 13.761 -2.858 -11.436 1.00 0.00 56 GLN A CA 10
ATOM 18310 C C . GLN A 1 56 ? 15.115 -3.517 -11.627 1.00 0.00 56 GLN A C 10
ATOM 18311 O O . GLN A 1 56 ? 15.422 -4.520 -10.990 1.00 0.00 56 GLN A O 10
ATOM 18325 N N . GLN A 1 57 ? 15.912 -2.979 -12.564 1.00 0.00 57 GLN A N 10
ATOM 18326 C CA . GLN A 1 57 ? 17.203 -3.521 -12.884 1.00 0.00 57 GLN A CA 10
ATOM 18327 C C . GLN A 1 57 ? 18.285 -2.551 -12.442 1.00 0.00 57 GLN A C 10
ATOM 18328 O O . GLN A 1 57 ? 19.470 -2.863 -12.510 1.00 0.00 57 GLN A O 10
ATOM 18342 N N . GLN A 1 58 ? 17.872 -1.363 -11.986 1.00 0.00 58 GLN A N 10
ATOM 18343 C CA . GLN A 1 58 ? 18.783 -0.357 -11.522 1.00 0.00 58 GLN A CA 10
ATOM 18344 C C . GLN A 1 58 ? 18.548 -0.058 -10.053 1.00 0.00 58 GLN A C 10
ATOM 18345 O O . GLN A 1 58 ? 18.018 -0.887 -9.309 1.00 0.00 58 GLN A O 10
ATOM 18359 N N . GLU A 1 59 ? 18.956 1.133 -9.617 1.00 0.00 59 GLU A N 10
ATOM 18360 C CA . GLU A 1 59 ? 18.781 1.564 -8.262 1.00 0.00 59 GLU A CA 10
ATOM 18361 C C . GLU A 1 59 ? 17.650 2.571 -8.153 1.00 0.00 59 GLU A C 10
ATOM 18362 O O . GLU A 1 59 ? 17.479 3.454 -8.992 1.00 0.00 59 GLU A O 10
ATOM 18374 N N . SER A 1 60 ? 16.841 2.439 -7.101 1.00 0.00 60 SER A N 10
ATOM 18375 C CA . SER A 1 60 ? 15.732 3.332 -6.870 1.00 0.00 60 SER A CA 10
ATOM 18376 C C . SER A 1 60 ? 15.238 3.127 -5.480 1.00 0.00 60 SER A C 10
ATOM 18377 O O . SER A 1 60 ? 14.195 2.573 -5.274 1.00 0.00 60 SER A O 10
ATOM 18385 N N . GLN A 1 61 ? 15.963 3.609 -4.478 1.00 0.00 61 GLN A N 10
ATOM 18386 C CA . GLN A 1 61 ? 15.567 3.493 -3.085 1.00 0.00 61 GLN A CA 10
ATOM 18387 C C . GLN A 1 61 ? 14.128 3.979 -2.890 1.00 0.00 61 GLN A C 10
ATOM 18388 O O . GLN A 1 61 ? 13.470 3.599 -1.926 1.00 0.00 61 GLN A O 10
ATOM 18402 N N . GLN A 1 62 ? 13.646 4.823 -3.818 1.00 0.00 62 GLN A N 10
ATOM 18403 C CA . GLN A 1 62 ? 12.310 5.321 -3.778 1.00 0.00 62 GLN A CA 10
ATOM 18404 C C . GLN A 1 62 ? 11.308 4.230 -4.075 1.00 0.00 62 GLN A C 10
ATOM 18405 O O . GLN A 1 62 ? 10.558 3.790 -3.208 1.00 0.00 62 GLN A O 10
ATOM 18419 N N . LEU A 1 63 ? 11.287 3.764 -5.327 1.00 0.00 63 LEU A N 10
ATOM 18420 C CA . LEU A 1 63 ? 10.378 2.721 -5.743 1.00 0.00 63 LEU A CA 10
ATOM 18421 C C . LEU A 1 63 ? 10.756 1.427 -5.075 1.00 0.00 63 LEU A C 10
ATOM 18422 O O . LEU A 1 63 ? 9.904 0.614 -4.765 1.00 0.00 63 LEU A O 10
ATOM 18438 N N . GLN A 1 64 ? 12.031 1.201 -4.806 1.00 0.00 64 GLN A N 10
ATOM 18439 C CA . GLN A 1 64 ? 12.544 0.037 -4.147 1.00 0.00 64 GLN A CA 10
ATOM 18440 C C . GLN A 1 64 ? 11.779 -0.195 -2.864 1.00 0.00 64 GLN A C 10
ATOM 18441 O O . GLN A 1 64 ? 11.638 -1.329 -2.424 1.00 0.00 64 GLN A O 10
ATOM 18455 N N . GLN A 1 65 ? 11.250 0.879 -2.267 1.00 0.00 65 GLN A N 10
ATOM 18456 C CA . GLN A 1 65 ? 10.475 0.785 -1.071 1.00 0.00 65 GLN A CA 10
ATOM 18457 C C . GLN A 1 65 ? 9.129 0.183 -1.361 1.00 0.00 65 GLN A C 10
ATOM 18458 O O . GLN A 1 65 ? 8.602 -0.478 -0.519 1.00 0.00 65 GLN A O 10
ATOM 18472 N N . CYS A 1 66 ? 8.565 0.407 -2.535 1.00 0.00 66 CYS A N 10
ATOM 18473 C CA . CYS A 1 66 ? 7.314 -0.143 -2.958 1.00 0.00 66 CYS A CA 10
ATOM 18474 C C . CYS A 1 66 ? 7.496 -1.607 -3.274 1.00 0.00 66 CYS A C 10
ATOM 18475 O O . CYS A 1 66 ? 6.767 -2.427 -2.769 1.00 0.00 66 CYS A O 10
ATOM 18482 N N . CYS A 1 67 ? 8.504 -1.954 -4.080 1.00 0.00 67 CYS A N 10
ATOM 18483 C CA . CYS A 1 67 ? 8.773 -3.327 -4.430 1.00 0.00 67 CYS A CA 10
ATOM 18484 C C . CYS A 1 67 ? 9.084 -4.104 -3.169 1.00 0.00 67 CYS A C 10
ATOM 18485 O O . CYS A 1 67 ? 8.555 -5.186 -2.967 1.00 0.00 67 CYS A O 10
ATOM 18492 N N . ASN A 1 68 ? 9.912 -3.519 -2.292 1.00 0.00 68 ASN A N 10
ATOM 18493 C CA . ASN A 1 68 ? 10.263 -4.131 -1.038 1.00 0.00 68 ASN A CA 10
ATOM 18494 C C . ASN A 1 68 ? 9.053 -4.166 -0.115 1.00 0.00 68 ASN A C 10
ATOM 18495 O O . ASN A 1 68 ? 8.957 -4.996 0.778 1.00 0.00 68 ASN A O 10
ATOM 18506 N N . GLN A 1 69 ? 8.113 -3.246 -0.340 1.00 0.00 69 GLN A N 10
ATOM 18507 C CA . GLN A 1 69 ? 6.913 -3.160 0.446 1.00 0.00 69 GLN A CA 10
ATOM 18508 C C . GLN A 1 69 ? 5.916 -4.209 0.016 1.00 0.00 69 GLN A C 10
ATOM 18509 O O . GLN A 1 69 ? 5.361 -4.938 0.823 1.00 0.00 69 GLN A O 10
ATOM 18523 N N . VAL A 1 70 ? 5.717 -4.358 -1.294 1.00 0.00 70 VAL A N 10
ATOM 18524 C CA . VAL A 1 70 ? 4.813 -5.325 -1.857 1.00 0.00 70 VAL A CA 10
ATOM 18525 C C . VAL A 1 70 ? 5.425 -6.705 -1.720 1.00 0.00 70 VAL A C 10
ATOM 18526 O O . VAL A 1 70 ? 4.782 -7.720 -1.947 1.00 0.00 70 VAL A O 10
ATOM 18539 N N . LYS A 1 71 ? 6.703 -6.773 -1.319 1.00 0.00 71 LYS A N 10
ATOM 18540 C CA . LYS A 1 71 ? 7.382 -8.023 -1.116 1.00 0.00 71 LYS A CA 10
ATOM 18541 C C . LYS A 1 71 ? 6.904 -8.665 0.177 1.00 0.00 71 LYS A C 10
ATOM 18542 O O . LYS A 1 71 ? 7.111 -9.855 0.388 1.00 0.00 71 LYS A O 10
ATOM 18561 N N . GLN A 1 72 ? 6.268 -7.868 1.043 1.00 0.00 72 GLN A N 10
ATOM 18562 C CA . GLN A 1 72 ? 5.733 -8.356 2.284 1.00 0.00 72 GLN A CA 10
ATOM 18563 C C . GLN A 1 72 ? 4.245 -8.607 2.162 1.00 0.00 72 GLN A C 10
ATOM 18564 O O . GLN A 1 72 ? 3.603 -8.905 3.153 1.00 0.00 72 GLN A O 10
ATOM 18578 N N . VAL A 1 73 ? 3.695 -8.465 0.960 1.00 0.00 73 VAL A N 10
ATOM 18579 C CA . VAL A 1 73 ? 2.299 -8.687 0.712 1.00 0.00 73 VAL A CA 10
ATOM 18580 C C . VAL A 1 73 ? 1.997 -10.176 0.772 1.00 0.00 73 VAL A C 10
ATOM 18581 O O . VAL A 1 73 ? 2.903 -11.014 0.711 1.00 0.00 73 VAL A O 10
ATOM 18594 N N . ARG A 1 74 ? 0.705 -10.508 0.873 1.00 0.00 74 ARG A N 10
ATOM 18595 C CA . ARG A 1 74 ? 0.270 -11.882 0.937 1.00 0.00 74 ARG A CA 10
ATOM 18596 C C . ARG A 1 74 ? 0.440 -12.530 -0.412 1.00 0.00 74 ARG A C 10
ATOM 18597 O O . ARG A 1 74 ? 1.285 -13.380 -0.514 1.00 0.00 74 ARG A O 10
ATOM 18618 N N . ASP A 1 75 ? -0.415 -12.134 -1.359 1.00 0.00 75 ASP A N 10
ATOM 18619 C CA . ASP A 1 75 ? -0.397 -12.673 -2.705 1.00 0.00 75 ASP A CA 10
ATOM 18620 C C . ASP A 1 75 ? -1.731 -12.429 -3.382 1.00 0.00 75 ASP A C 10
ATOM 18621 O O . ASP A 1 75 ? -1.821 -12.289 -4.599 1.00 0.00 75 ASP A O 10
ATOM 18630 N N . GLU A 1 76 ? -2.792 -12.314 -2.570 1.00 0.00 76 GLU A N 10
ATOM 18631 C CA . GLU A 1 76 ? -4.124 -12.070 -3.067 1.00 0.00 76 GLU A CA 10
ATOM 18632 C C . GLU A 1 76 ? -4.702 -10.815 -2.434 1.00 0.00 76 GLU A C 10
ATOM 18633 O O . GLU A 1 76 ? -5.826 -10.403 -2.735 1.00 0.00 76 GLU A O 10
ATOM 18645 N N . CYS A 1 77 ? -3.925 -10.185 -1.536 1.00 0.00 77 CYS A N 10
ATOM 18646 C CA . CYS A 1 77 ? -4.331 -8.978 -0.871 1.00 0.00 77 CYS A CA 10
ATOM 18647 C C . CYS A 1 77 ? -3.780 -7.792 -1.644 1.00 0.00 77 CYS A C 10
ATOM 18648 O O . CYS A 1 77 ? -3.712 -6.697 -1.126 1.00 0.00 77 CYS A O 10
ATOM 18655 N N . GLN A 1 78 ? -3.407 -8.006 -2.916 1.00 0.00 78 GLN A N 10
ATOM 18656 C CA . GLN A 1 78 ? -2.858 -6.983 -3.748 1.00 0.00 78 GLN A CA 10
ATOM 18657 C C . GLN A 1 78 ? -3.893 -5.916 -3.974 1.00 0.00 78 GLN A C 10
ATOM 18658 O O . GLN A 1 78 ? -3.839 -4.859 -3.391 1.00 0.00 78 GLN A O 10
ATOM 18672 N N . CYS A 1 79 ? -4.838 -6.158 -4.891 1.00 0.00 79 CYS A N 10
ATOM 18673 C CA . CYS A 1 79 ? -5.873 -5.214 -5.211 1.00 0.00 79 CYS A CA 10
ATOM 18674 C C . CYS A 1 79 ? -6.473 -4.707 -3.933 1.00 0.00 79 CYS A C 10
ATOM 18675 O O . CYS A 1 79 ? -6.408 -3.520 -3.718 1.00 0.00 79 CYS A O 10
ATOM 18682 N N . GLU A 1 80 ? -7.010 -5.598 -3.099 1.00 0.00 80 GLU A N 10
ATOM 18683 C CA . GLU A 1 80 ? -7.594 -5.227 -1.829 1.00 0.00 80 GLU A CA 10
ATOM 18684 C C . GLU A 1 80 ? -6.800 -4.117 -1.140 1.00 0.00 80 GLU A C 10
ATOM 18685 O O . GLU A 1 80 ? -7.373 -3.217 -0.536 1.00 0.00 80 GLU A O 10
ATOM 18697 N N . ALA A 1 81 ? -5.470 -4.154 -1.291 1.00 0.00 81 ALA A N 10
ATOM 18698 C CA . ALA A 1 81 ? -4.601 -3.137 -0.804 1.00 0.00 81 ALA A CA 10
ATOM 18699 C C . ALA A 1 81 ? -4.815 -1.838 -1.530 1.00 0.00 81 ALA A C 10
ATOM 18700 O O . ALA A 1 81 ? -5.077 -0.835 -0.920 1.00 0.00 81 ALA A O 10
ATOM 18707 N N . ILE A 1 82 ? -4.689 -1.814 -2.853 1.00 0.00 82 ILE A N 10
ATOM 18708 C CA . ILE A 1 82 ? -4.954 -0.659 -3.665 1.00 0.00 82 ILE A CA 10
ATOM 18709 C C . ILE A 1 82 ? -6.346 -0.121 -3.407 1.00 0.00 82 ILE A C 10
ATOM 18710 O O . ILE A 1 82 ? -6.580 1.078 -3.425 1.00 0.00 82 ILE A O 10
ATOM 18726 N N . LYS A 1 83 ? -7.296 -1.005 -3.099 1.00 0.00 83 LYS A N 10
ATOM 18727 C CA . LYS A 1 83 ? -8.661 -0.623 -2.822 1.00 0.00 83 LYS A CA 10
ATOM 18728 C C . LYS A 1 83 ? -8.711 0.111 -1.503 1.00 0.00 83 LYS A C 10
ATOM 18729 O O . LYS A 1 83 ? -9.747 0.637 -1.140 1.00 0.00 83 LYS A O 10
ATOM 18748 N N . TYR A 1 84 ? -7.606 0.115 -0.770 1.00 0.00 84 TYR A N 10
ATOM 18749 C CA . TYR A 1 84 ? -7.480 0.755 0.497 1.00 0.00 84 TYR A CA 10
ATOM 18750 C C . TYR A 1 84 ? -6.539 1.936 0.426 1.00 0.00 84 TYR A C 10
ATOM 18751 O O . TYR A 1 84 ? -6.932 3.074 0.616 1.00 0.00 84 TYR A O 10
ATOM 18769 N N . ILE A 1 85 ? -5.257 1.670 0.157 1.00 0.00 85 ILE A N 10
ATOM 18770 C CA . ILE A 1 85 ? -4.245 2.680 0.074 1.00 0.00 85 ILE A CA 10
ATOM 18771 C C . ILE A 1 85 ? -4.630 3.676 -0.997 1.00 0.00 85 ILE A C 10
ATOM 18772 O O . ILE A 1 85 ? -4.682 4.867 -0.718 1.00 0.00 85 ILE A O 10
ATOM 18788 N N . ALA A 1 86 ? -4.915 3.197 -2.210 1.00 0.00 86 ALA A N 10
ATOM 18789 C CA . ALA A 1 86 ? -5.292 4.017 -3.318 1.00 0.00 86 ALA A CA 10
ATOM 18790 C C . ALA A 1 86 ? -6.738 4.452 -3.126 1.00 0.00 86 ALA A C 10
ATOM 18791 O O . ALA A 1 86 ? -7.581 4.293 -4.007 1.00 0.00 86 ALA A O 10
ATOM 18798 N N . GLU A 1 87 ? -7.038 5.049 -1.971 1.00 0.00 87 GLU A N 10
ATOM 18799 C CA . GLU A 1 87 ? -8.343 5.525 -1.650 1.00 0.00 87 GLU A CA 10
ATOM 18800 C C . GLU A 1 87 ? -8.340 6.299 -0.353 1.00 0.00 87 GLU A C 10
ATOM 18801 O O . GLU A 1 87 ? -8.693 7.466 -0.354 1.00 0.00 87 GLU A O 10
ATOM 18813 N N . ASP A 1 88 ? -7.855 5.692 0.729 1.00 0.00 88 ASP A N 10
ATOM 18814 C CA . ASP A 1 88 ? -7.804 6.315 2.031 1.00 0.00 88 ASP A CA 10
ATOM 18815 C C . ASP A 1 88 ? -7.160 7.677 1.893 1.00 0.00 88 ASP A C 10
ATOM 18816 O O . ASP A 1 88 ? -7.688 8.684 2.342 1.00 0.00 88 ASP A O 10
ATOM 18825 N N . GLN A 1 89 ? -6.011 7.735 1.186 1.00 0.00 89 GLN A N 10
ATOM 18826 C CA . GLN A 1 89 ? -5.311 8.965 0.963 1.00 0.00 89 GLN A CA 10
ATOM 18827 C C . GLN A 1 89 ? -6.089 9.829 0.001 1.00 0.00 89 GLN A C 10
ATOM 18828 O O . GLN A 1 89 ? -6.163 11.018 0.186 1.00 0.00 89 GLN A O 10
ATOM 18842 N N . ILE A 1 90 ? -6.646 9.249 -1.059 1.00 0.00 90 ILE A N 10
ATOM 18843 C CA . ILE A 1 90 ? -7.414 9.963 -2.037 1.00 0.00 90 ILE A CA 10
ATOM 18844 C C . ILE A 1 90 ? -8.590 10.642 -1.346 1.00 0.00 90 ILE A C 10
ATOM 18845 O O . ILE A 1 90 ? -9.047 11.696 -1.769 1.00 0.00 90 ILE A O 10
ATOM 18861 N N . GLN A 1 91 ? -9.096 10.056 -0.269 1.00 0.00 91 GLN A N 10
ATOM 18862 C CA . GLN A 1 91 ? -10.190 10.583 0.478 1.00 0.00 91 GLN A CA 10
ATOM 18863 C C . GLN A 1 91 ? -9.688 11.576 1.509 1.00 0.00 91 GLN A C 10
ATOM 18864 O O . GLN A 1 91 ? -10.342 12.591 1.750 1.00 0.00 91 GLN A O 10
ATOM 18878 N N . GLN A 1 92 ? -8.532 11.291 2.113 1.00 0.00 92 GLN A N 10
ATOM 18879 C CA . GLN A 1 92 ? -7.952 12.141 3.110 1.00 0.00 92 GLN A CA 10
ATOM 18880 C C . GLN A 1 92 ? -7.369 13.379 2.458 1.00 0.00 92 GLN A C 10
ATOM 18881 O O . GLN A 1 92 ? -7.757 14.501 2.757 1.00 0.00 92 GLN A O 10
ATOM 18895 N N . GLY A 1 93 ? -6.372 13.192 1.586 1.00 0.00 93 GLY A N 10
ATOM 18896 C CA . GLY A 1 93 ? -5.736 14.248 0.860 1.00 0.00 93 GLY A CA 10
ATOM 18897 C C . GLY A 1 93 ? -6.749 15.053 0.058 1.00 0.00 93 GLY A C 10
ATOM 18898 O O . GLY A 1 93 ? -7.953 14.794 0.050 1.00 0.00 93 GLY A O 10
ATOM 18902 N N . GLN A 1 94 ? -6.237 16.029 -0.696 1.00 0.00 94 GLN A N 10
ATOM 18903 C CA . GLN A 1 94 ? -7.072 16.866 -1.531 1.00 0.00 94 GLN A CA 10
ATOM 18904 C C . GLN A 1 94 ? -7.273 16.232 -2.887 1.00 0.00 94 GLN A C 10
ATOM 18905 O O . GLN A 1 94 ? -7.200 16.866 -3.903 1.00 0.00 94 GLN A O 10
ATOM 18919 N N . LEU A 1 95 ? -7.503 14.925 -2.924 1.00 0.00 95 LEU A N 10
ATOM 18920 C CA . LEU A 1 95 ? -7.708 14.197 -4.150 1.00 0.00 95 LEU A CA 10
ATOM 18921 C C . LEU A 1 95 ? -9.187 14.164 -4.466 1.00 0.00 95 LEU A C 10
ATOM 18922 O O . LEU A 1 95 ? -9.654 13.334 -5.235 1.00 0.00 95 LEU A O 10
ATOM 18938 N N . HIS A 1 96 ? -9.973 15.031 -3.818 1.00 0.00 96 HIS A N 10
ATOM 18939 C CA . HIS A 1 96 ? -11.389 15.119 -4.034 1.00 0.00 96 HIS A CA 10
ATOM 18940 C C . HIS A 1 96 ? -11.715 16.305 -4.921 1.00 0.00 96 HIS A C 10
ATOM 18941 O O . HIS A 1 96 ? -10.843 17.002 -5.392 1.00 0.00 96 HIS A O 10
ATOM 18956 N N . GLY A 1 97 ? -13.005 16.526 -5.158 1.00 0.00 97 GLY A N 10
ATOM 18957 C CA . GLY A 1 97 ? -13.470 17.616 -5.989 1.00 0.00 97 GLY A CA 10
ATOM 18958 C C . GLY A 1 97 ? -13.326 17.275 -7.458 1.00 0.00 97 GLY A C 10
ATOM 18959 O O . GLY A 1 97 ? -14.329 17.138 -8.146 1.00 0.00 97 GLY A O 10
ATOM 18963 N N . GLU A 1 98 ? -12.086 17.082 -7.907 1.00 0.00 98 GLU A N 10
ATOM 18964 C CA . GLU A 1 98 ? -11.795 16.748 -9.281 1.00 0.00 98 GLU A CA 10
ATOM 18965 C C . GLU A 1 98 ? -10.303 16.546 -9.477 1.00 0.00 98 GLU A C 10
ATOM 18966 O O . GLU A 1 98 ? -9.707 16.883 -10.492 1.00 0.00 98 GLU A O 10
ATOM 18978 N N . GLU A 1 99 ? -9.650 15.957 -8.479 1.00 0.00 99 GLU A N 10
ATOM 18979 C CA . GLU A 1 99 ? -8.222 15.734 -8.502 1.00 0.00 99 GLU A CA 10
ATOM 18980 C C . GLU A 1 99 ? -7.912 14.345 -7.978 1.00 0.00 99 GLU A C 10
ATOM 18981 O O . GLU A 1 99 ? -6.840 14.079 -7.420 1.00 0.00 99 GLU A O 10
ATOM 18993 N N . SER A 1 100 ? -8.863 13.416 -8.154 1.00 0.00 100 SER A N 10
ATOM 18994 C CA . SER A 1 100 ? -8.702 12.054 -7.702 1.00 0.00 100 SER A CA 10
ATOM 18995 C C . SER A 1 100 ? -8.122 11.214 -8.808 1.00 0.00 100 SER A C 10
ATOM 18996 O O . SER A 1 100 ? -7.168 10.475 -8.611 1.00 0.00 100 SER A O 10
ATOM 19004 N N . GLU A 1 101 ? -8.695 11.319 -10.010 1.00 0.00 101 GLU A N 10
ATOM 19005 C CA . GLU A 1 101 ? -8.246 10.551 -11.148 1.00 0.00 101 GLU A CA 10
ATOM 19006 C C . GLU A 1 101 ? -6.781 10.861 -11.429 1.00 0.00 101 GLU A C 10
ATOM 19007 O O . GLU A 1 101 ? -6.015 10.025 -11.910 1.00 0.00 101 GLU A O 10
ATOM 19019 N N . ARG A 1 102 ? -6.333 12.074 -11.044 1.00 0.00 102 ARG A N 10
ATOM 19020 C CA . ARG A 1 102 ? -4.963 12.469 -11.220 1.00 0.00 102 ARG A CA 10
ATOM 19021 C C . ARG A 1 102 ? -4.067 11.666 -10.300 1.00 0.00 102 ARG A C 10
ATOM 19022 O O . ARG A 1 102 ? -2.866 11.533 -10.536 1.00 0.00 102 ARG A O 10
ATOM 19043 N N . VAL A 1 103 ? -4.608 11.200 -9.185 1.00 0.00 103 VAL A N 10
ATOM 19044 C CA . VAL A 1 103 ? -3.867 10.426 -8.226 1.00 0.00 103 VAL A CA 10
ATOM 19045 C C . VAL A 1 103 ? -3.748 8.989 -8.692 1.00 0.00 103 VAL A C 10
ATOM 19046 O O . VAL A 1 103 ? -2.733 8.336 -8.452 1.00 0.00 103 VAL A O 10
ATOM 19059 N N . ALA A 1 104 ? -4.764 8.504 -9.408 1.00 0.00 104 ALA A N 10
ATOM 19060 C CA . ALA A 1 104 ? -4.758 7.162 -9.935 1.00 0.00 104 ALA A CA 10
ATOM 19061 C C . ALA A 1 104 ? -3.583 6.997 -10.894 1.00 0.00 104 ALA A C 10
ATOM 19062 O O . ALA A 1 104 ? -2.972 5.938 -10.986 1.00 0.00 104 ALA A O 10
ATOM 19069 N N . GLN A 1 105 ? -3.216 8.083 -11.591 1.00 0.00 105 GLN A N 10
ATOM 19070 C CA . GLN A 1 105 ? -2.112 8.053 -12.506 1.00 0.00 105 GLN A CA 10
ATOM 19071 C C . GLN A 1 105 ? -0.803 7.969 -11.751 1.00 0.00 105 GLN A C 10
ATOM 19072 O O . GLN A 1 105 ? 0.124 7.327 -12.215 1.00 0.00 105 GLN A O 10
ATOM 19086 N N . ARG A 1 106 ? -0.731 8.649 -10.596 1.00 0.00 106 ARG A N 10
ATOM 19087 C CA . ARG A 1 106 ? 0.449 8.650 -9.776 1.00 0.00 106 ARG A CA 10
ATOM 19088 C C . ARG A 1 106 ? 0.800 7.242 -9.350 1.00 0.00 106 ARG A C 10
ATOM 19089 O O . ARG A 1 106 ? 1.829 6.722 -9.690 1.00 0.00 106 ARG A O 10
ATOM 19110 N N . ALA A 1 107 ? -0.080 6.604 -8.586 1.00 0.00 107 ALA A N 10
ATOM 19111 C CA . ALA A 1 107 ? 0.141 5.265 -8.097 1.00 0.00 107 ALA A CA 10
ATOM 19112 C C . ALA A 1 107 ? 0.565 4.375 -9.237 1.00 0.00 107 ALA A C 10
ATOM 19113 O O . ALA A 1 107 ? 1.620 3.759 -9.143 1.00 0.00 107 ALA A O 10
ATOM 19120 N N . GLY A 1 108 ? -0.213 4.380 -10.334 1.00 0.00 108 GLY A N 10
ATOM 19121 C CA . GLY A 1 108 ? 0.088 3.605 -11.514 1.00 0.00 108 GLY A CA 10
ATOM 19122 C C . GLY A 1 108 ? 1.577 3.615 -11.827 1.00 0.00 108 GLY A C 10
ATOM 19123 O O . GLY A 1 108 ? 2.136 2.607 -12.238 1.00 0.00 108 GLY A O 10
ATOM 19127 N N . GLU A 1 109 ? 2.231 4.747 -11.590 1.00 0.00 109 GLU A N 10
ATOM 19128 C CA . GLU A 1 109 ? 3.646 4.893 -11.774 1.00 0.00 109 GLU A CA 10
ATOM 19129 C C . GLU A 1 109 ? 4.406 3.816 -11.041 1.00 0.00 109 GLU A C 10
ATOM 19130 O O . GLU A 1 109 ? 5.052 3.006 -11.672 1.00 0.00 109 GLU A O 10
ATOM 19142 N N . ILE A 1 110 ? 4.248 3.741 -9.722 1.00 0.00 110 ILE A N 10
ATOM 19143 C CA . ILE A 1 110 ? 4.916 2.770 -8.895 1.00 0.00 110 ILE A CA 10
ATOM 19144 C C . ILE A 1 110 ? 4.344 1.414 -9.190 1.00 0.00 110 ILE A C 10
ATOM 19145 O O . ILE A 1 110 ? 5.018 0.397 -9.083 1.00 0.00 110 ILE A O 10
ATOM 19161 N N . VAL A 1 111 ? 3.071 1.351 -9.574 1.00 0.00 111 VAL A N 10
ATOM 19162 C CA . VAL A 1 111 ? 2.393 0.132 -9.903 1.00 0.00 111 VAL A CA 10
ATOM 19163 C C . VAL A 1 111 ? 3.157 -0.582 -10.993 1.00 0.00 111 VAL A C 10
ATOM 19164 O O . VAL A 1 111 ? 3.660 -1.692 -10.770 1.00 0.00 111 VAL A O 10
ATOM 19177 N N . SER A 1 112 ? 3.246 0.040 -12.173 1.00 0.00 112 SER A N 10
ATOM 19178 C CA . SER A 1 112 ? 3.977 -0.516 -13.285 1.00 0.00 112 SER A CA 10
ATOM 19179 C C . SER A 1 112 ? 5.418 -0.818 -12.892 1.00 0.00 112 SER A C 10
ATOM 19180 O O . SER A 1 112 ? 6.067 -1.627 -13.545 1.00 0.00 112 SER A O 10
ATOM 19188 N N . SER A 1 113 ? 5.886 -0.193 -11.807 1.00 0.00 113 SER A N 10
ATOM 19189 C CA . SER A 1 113 ? 7.211 -0.391 -11.314 1.00 0.00 113 SER A CA 10
ATOM 19190 C C . SER A 1 113 ? 7.301 -1.708 -10.577 1.00 0.00 113 SER A C 10
ATOM 19191 O O . SER A 1 113 ? 7.891 -2.678 -11.034 1.00 0.00 113 SER A O 10
ATOM 19199 N N . CYS A 1 114 ? 6.704 -1.776 -9.377 1.00 0.00 114 CYS A N 10
ATOM 19200 C CA . CYS A 1 114 ? 6.686 -2.958 -8.566 1.00 0.00 114 CYS A CA 10
ATOM 19201 C C . CYS A 1 114 ? 5.502 -2.884 -7.620 1.00 0.00 114 CYS A C 10
ATOM 19202 O O . CYS A 1 114 ? 5.533 -3.398 -6.503 1.00 0.00 114 CYS A O 10
ATOM 19209 N N . GLY A 1 115 ? 4.412 -2.245 -8.049 1.00 0.00 115 GLY A N 10
ATOM 19210 C CA . GLY A 1 115 ? 3.217 -2.080 -7.265 1.00 0.00 115 GLY A CA 10
ATOM 19211 C C . GLY A 1 115 ? 2.006 -2.514 -8.054 1.00 0.00 115 GLY A C 10
ATOM 19212 O O . GLY A 1 115 ? 0.953 -1.912 -7.942 1.00 0.00 115 GLY A O 10
ATOM 19216 N N . VAL A 1 116 ? 2.144 -3.558 -8.866 1.00 0.00 116 VAL A N 10
ATOM 19217 C CA . VAL A 1 116 ? 1.072 -4.089 -9.668 1.00 0.00 116 VAL A CA 10
ATOM 19218 C C . VAL A 1 116 ? 0.082 -4.824 -8.812 1.00 0.00 116 VAL A C 10
ATOM 19219 O O . VAL A 1 116 ? 0.369 -5.881 -8.295 1.00 0.00 116 VAL A O 10
ATOM 19232 N N . ARG A 1 117 ? -1.143 -4.308 -8.703 1.00 0.00 117 ARG A N 10
ATOM 19233 C CA . ARG A 1 117 ? -2.168 -4.900 -7.866 1.00 0.00 117 ARG A CA 10
ATOM 19234 C C . ARG A 1 117 ? -3.513 -4.699 -8.493 1.00 0.00 117 ARG A C 10
ATOM 19235 O O . ARG A 1 117 ? -4.048 -5.643 -8.989 1.00 0.00 117 ARG A O 10
ATOM 19256 N N . CYS A 1 118 ? -4.029 -3.474 -8.451 1.00 0.00 118 CYS A N 10
ATOM 19257 C CA . CYS A 1 118 ? -5.305 -3.121 -9.025 1.00 0.00 118 CYS A CA 10
ATOM 19258 C C . CYS A 1 118 ? -5.114 -1.950 -9.969 1.00 0.00 118 CYS A C 10
ATOM 19259 O O . CYS A 1 118 ? -6.057 -1.487 -10.593 1.00 0.00 118 CYS A O 10
ATOM 19266 N N . MET A 1 119 ? -3.871 -1.457 -10.058 1.00 0.00 119 MET A N 10
ATOM 19267 C CA . MET A 1 119 ? -3.536 -0.355 -10.918 1.00 0.00 119 MET A CA 10
ATOM 19268 C C . MET A 1 119 ? -2.950 -0.832 -12.232 1.00 0.00 119 MET A C 10
ATOM 19269 O O . MET A 1 119 ? -2.370 -0.063 -12.997 1.00 0.00 119 MET A O 10
ATOM 19283 N N . ARG A 1 120 ? -3.017 -2.148 -12.476 1.00 0.00 120 ARG A N 10
ATOM 19284 C CA . ARG A 1 120 ? -2.511 -2.748 -13.680 1.00 0.00 120 ARG A CA 10
ATOM 19285 C C . ARG A 1 120 ? -3.141 -4.107 -13.898 1.00 0.00 120 ARG A C 10
ATOM 19286 O O . ARG A 1 120 ? -3.564 -4.425 -14.999 1.00 0.00 120 ARG A O 10
ATOM 19307 N N . GLN A 1 121 ? -3.133 -4.927 -12.846 1.00 0.00 121 GLN A N 10
ATOM 19308 C CA . GLN A 1 121 ? -3.688 -6.255 -12.914 1.00 0.00 121 GLN A CA 10
ATOM 19309 C C . GLN A 1 121 ? -4.566 -6.512 -11.715 1.00 0.00 121 GLN A C 10
ATOM 19310 O O . GLN A 1 121 ? -5.219 -5.583 -11.223 1.00 0.00 121 GLN A O 10
ATOM 19324 N N . THR A 1 122 ? -4.630 -7.776 -11.275 1.00 0.00 122 THR A N 10
ATOM 19325 C CA . THR A 1 122 ? -5.444 -8.181 -10.157 1.00 0.00 122 THR A CA 10
ATOM 19326 C C . THR A 1 122 ? -4.883 -9.424 -9.517 1.00 0.00 122 THR A C 10
ATOM 19327 O O . THR A 1 122 ? -3.701 -9.689 -9.643 1.00 0.00 122 THR A O 10
ATOM 19338 N N . ARG A 1 123 ? -5.718 -10.151 -8.774 1.00 0.00 123 ARG A N 10
ATOM 19339 C CA . ARG A 1 123 ? -5.311 -11.362 -8.106 1.00 0.00 123 ARG A CA 10
ATOM 19340 C C . ARG A 1 123 ? -4.571 -12.290 -9.061 1.00 0.00 123 ARG A C 10
ATOM 19341 O O . ARG A 1 123 ? -5.129 -12.694 -10.081 1.00 0.00 123 ARG A O 10
ATOM 19362 N N . THR A 1 124 ? -3.327 -12.572 -8.736 1.00 0.00 124 THR A N 10
ATOM 19363 C CA . THR A 1 124 ? -2.495 -13.423 -9.561 1.00 0.00 124 THR A CA 10
ATOM 19364 C C . THR A 1 124 ? -2.241 -14.748 -8.875 1.00 0.00 124 THR A C 10
ATOM 19365 O O . THR A 1 124 ? -2.338 -15.761 -9.549 1.00 0.00 124 THR A O 10
ATOM 19376 N N . ASN A 1 125 ? -1.998 -14.715 -7.564 1.00 0.00 125 ASN A N 10
ATOM 19377 C CA . ASN A 1 125 ? -1.777 -15.902 -6.770 1.00 0.00 125 ASN A CA 10
ATOM 19378 C C . ASN A 1 125 ? -0.800 -16.843 -7.516 1.00 0.00 125 ASN A C 10
ATOM 19379 O O . ASN A 1 125 ? 0.418 -16.655 -7.378 1.00 0.00 125 ASN A O 10
ATOM 19391 N N . ALA A 1 1 ? 12.293 -8.447 -8.249 1.00 0.00 1 ALA A N 11
ATOM 19392 C CA . ALA A 1 1 ? 12.090 -8.177 -9.678 1.00 0.00 1 ALA A CA 11
ATOM 19393 C C . ALA A 1 1 ? 12.234 -9.473 -10.454 1.00 0.00 1 ALA A C 11
ATOM 19394 O O . ALA A 1 1 ? 13.048 -9.581 -11.355 1.00 0.00 1 ALA A O 11
ATOM 19403 N N . GLU A 1 2 ? 11.465 -10.478 -10.051 1.00 0.00 2 GLU A N 11
ATOM 19404 C CA . GLU A 1 2 ? 11.475 -11.772 -10.727 1.00 0.00 2 GLU A CA 11
ATOM 19405 C C . GLU A 1 2 ? 10.133 -12.471 -10.571 1.00 0.00 2 GLU A C 11
ATOM 19406 O O . GLU A 1 2 ? 9.312 -12.052 -9.747 1.00 0.00 2 GLU A O 11
ATOM 19418 N N . PHE A 1 3 ? 9.912 -13.497 -11.390 1.00 0.00 3 PHE A N 11
ATOM 19419 C CA . PHE A 1 3 ? 8.710 -14.303 -11.326 1.00 0.00 3 PHE A CA 11
ATOM 19420 C C . PHE A 1 3 ? 8.509 -14.925 -9.949 1.00 0.00 3 PHE A C 11
ATOM 19421 O O . PHE A 1 3 ? 9.436 -15.014 -9.143 1.00 0.00 3 PHE A O 11
ATOM 19438 N N . MET A 1 4 ? 7.299 -15.414 -9.704 1.00 0.00 4 MET A N 11
ATOM 19439 C CA . MET A 1 4 ? 6.970 -16.065 -8.451 1.00 0.00 4 MET A CA 11
ATOM 19440 C C . MET A 1 4 ? 5.549 -16.599 -8.468 1.00 0.00 4 MET A C 11
ATOM 19441 O O . MET A 1 4 ? 4.738 -16.206 -9.306 1.00 0.00 4 MET A O 11
ATOM 19455 N N . GLU A 1 5 ? 5.260 -17.511 -7.549 1.00 0.00 5 GLU A N 11
ATOM 19456 C CA . GLU A 1 5 ? 3.926 -18.070 -7.426 1.00 0.00 5 GLU A CA 11
ATOM 19457 C C . GLU A 1 5 ? 3.051 -17.189 -6.557 1.00 0.00 5 GLU A C 11
ATOM 19458 O O . GLU A 1 5 ? 3.573 -16.558 -5.642 1.00 0.00 5 GLU A O 11
ATOM 19470 N N . SER A 1 6 ? 1.742 -17.202 -6.817 1.00 0.00 6 SER A N 11
ATOM 19471 C CA . SER A 1 6 ? 0.774 -16.400 -6.070 1.00 0.00 6 SER A CA 11
ATOM 19472 C C . SER A 1 6 ? -0.564 -16.393 -6.788 1.00 0.00 6 SER A C 11
ATOM 19473 O O . SER A 1 6 ? -0.671 -15.906 -7.916 1.00 0.00 6 SER A O 11
ATOM 19481 N N . LYS A 1 7 ? -1.562 -17.043 -6.196 1.00 0.00 7 LYS A N 11
ATOM 19482 C CA . LYS A 1 7 ? -2.901 -17.126 -6.759 1.00 0.00 7 LYS A CA 11
ATOM 19483 C C . LYS A 1 7 ? -3.937 -17.020 -5.647 1.00 0.00 7 LYS A C 11
ATOM 19484 O O . LYS A 1 7 ? -3.731 -17.632 -4.602 1.00 0.00 7 LYS A O 11
ATOM 19503 N N . GLY A 1 8 ? -5.039 -16.326 -5.939 1.00 0.00 8 GLY A N 11
ATOM 19504 C CA . GLY A 1 8 ? -6.079 -16.087 -4.950 1.00 0.00 8 GLY A CA 11
ATOM 19505 C C . GLY A 1 8 ? -6.991 -17.287 -4.876 1.00 0.00 8 GLY A C 11
ATOM 19506 O O . GLY A 1 8 ? -6.621 -18.350 -4.407 1.00 0.00 8 GLY A O 11
ATOM 19510 N N . GLU A 1 9 ? -8.190 -17.129 -5.430 1.00 0.00 9 GLU A N 11
ATOM 19511 C CA . GLU A 1 9 ? -9.149 -18.224 -5.462 1.00 0.00 9 GLU A CA 11
ATOM 19512 C C . GLU A 1 9 ? -10.018 -18.121 -6.709 1.00 0.00 9 GLU A C 11
ATOM 19513 O O . GLU A 1 9 ? -10.052 -19.016 -7.547 1.00 0.00 9 GLU A O 11
ATOM 19525 N N . ARG A 1 10 ? -10.718 -16.990 -6.865 1.00 0.00 10 ARG A N 11
ATOM 19526 C CA . ARG A 1 10 ? -11.568 -16.750 -8.018 1.00 0.00 10 ARG A CA 11
ATOM 19527 C C . ARG A 1 10 ? -11.838 -15.274 -8.189 1.00 0.00 10 ARG A C 11
ATOM 19528 O O . ARG A 1 10 ? -11.421 -14.668 -9.164 1.00 0.00 10 ARG A O 11
ATOM 19549 N N . GLU A 1 11 ? -12.537 -14.692 -7.223 1.00 0.00 11 GLU A N 11
ATOM 19550 C CA . GLU A 1 11 ? -12.887 -13.287 -7.239 1.00 0.00 11 GLU A CA 11
ATOM 19551 C C . GLU A 1 11 ? -12.945 -12.721 -5.828 1.00 0.00 11 GLU A C 11
ATOM 19552 O O . GLU A 1 11 ? -12.698 -13.443 -4.865 1.00 0.00 11 GLU A O 11
ATOM 19564 N N . GLY A 1 12 ? -13.246 -11.438 -5.705 1.00 0.00 12 GLY A N 11
ATOM 19565 C CA . GLY A 1 12 ? -13.336 -10.775 -4.419 1.00 0.00 12 GLY A CA 11
ATOM 19566 C C . GLY A 1 12 ? -12.768 -9.377 -4.516 1.00 0.00 12 GLY A C 11
ATOM 19567 O O . GLY A 1 12 ? -11.803 -9.137 -5.241 1.00 0.00 12 GLY A O 11
ATOM 19571 N N . SER A 1 13 ? -13.354 -8.455 -3.767 1.00 0.00 13 SER A N 11
ATOM 19572 C CA . SER A 1 13 ? -12.884 -7.084 -3.748 1.00 0.00 13 SER A CA 11
ATOM 19573 C C . SER A 1 13 ? -11.901 -6.911 -2.623 1.00 0.00 13 SER A C 11
ATOM 19574 O O . SER A 1 13 ? -11.041 -6.071 -2.744 1.00 0.00 13 SER A O 11
ATOM 19582 N N . SER A 1 14 ? -11.948 -7.742 -1.588 1.00 0.00 14 SER A N 11
ATOM 19583 C CA . SER A 1 14 ? -11.052 -7.691 -0.455 1.00 0.00 14 SER A CA 11
ATOM 19584 C C . SER A 1 14 ? -11.160 -8.974 0.322 1.00 0.00 14 SER A C 11
ATOM 19585 O O . SER A 1 14 ? -12.181 -9.652 0.213 1.00 0.00 14 SER A O 11
ATOM 19593 N N . SER A 1 15 ? -10.103 -9.297 1.078 1.00 0.00 15 SER A N 11
ATOM 19594 C CA . SER A 1 15 ? -10.075 -10.498 1.909 1.00 0.00 15 SER A CA 11
ATOM 19595 C C . SER A 1 15 ? -11.178 -10.454 2.981 1.00 0.00 15 SER A C 11
ATOM 19596 O O . SER A 1 15 ? -12.145 -9.694 2.922 1.00 0.00 15 SER A O 11
ATOM 19604 N N . GLN A 1 16 ? -10.974 -11.165 4.076 1.00 0.00 16 GLN A N 11
ATOM 19605 C CA . GLN A 1 16 ? -11.918 -11.129 5.167 1.00 0.00 16 GLN A CA 11
ATOM 19606 C C . GLN A 1 16 ? -11.490 -10.138 6.234 1.00 0.00 16 GLN A C 11
ATOM 19607 O O . GLN A 1 16 ? -12.324 -9.632 6.971 1.00 0.00 16 GLN A O 11
ATOM 19621 N N . GLN A 1 17 ? -10.207 -9.806 6.286 1.00 0.00 17 GLN A N 11
ATOM 19622 C CA . GLN A 1 17 ? -9.665 -8.888 7.257 1.00 0.00 17 GLN A CA 11
ATOM 19623 C C . GLN A 1 17 ? -8.192 -8.707 6.962 1.00 0.00 17 GLN A C 11
ATOM 19624 O O . GLN A 1 17 ? -7.392 -8.584 7.852 1.00 0.00 17 GLN A O 11
ATOM 19638 N N . CYS A 1 18 ? -7.787 -8.723 5.701 1.00 0.00 18 CYS A N 11
ATOM 19639 C CA . CYS A 1 18 ? -6.401 -8.530 5.367 1.00 0.00 18 CYS A CA 11
ATOM 19640 C C . CYS A 1 18 ? -6.137 -7.054 5.467 1.00 0.00 18 CYS A C 11
ATOM 19641 O O . CYS A 1 18 ? -5.031 -6.716 5.793 1.00 0.00 18 CYS A O 11
ATOM 19648 N N . ARG A 1 19 ? -7.129 -6.159 5.331 1.00 0.00 19 ARG A N 11
ATOM 19649 C CA . ARG A 1 19 ? -6.962 -4.711 5.410 1.00 0.00 19 ARG A CA 11
ATOM 19650 C C . ARG A 1 19 ? -5.964 -4.293 6.485 1.00 0.00 19 ARG A C 11
ATOM 19651 O O . ARG A 1 19 ? -5.089 -3.488 6.243 1.00 0.00 19 ARG A O 11
ATOM 19672 N N . GLN A 1 20 ? -6.090 -4.884 7.669 1.00 0.00 20 GLN A N 11
ATOM 19673 C CA . GLN A 1 20 ? -5.148 -4.703 8.748 1.00 0.00 20 GLN A CA 11
ATOM 19674 C C . GLN A 1 20 ? -3.716 -4.970 8.305 1.00 0.00 20 GLN A C 11
ATOM 19675 O O . GLN A 1 20 ? -2.960 -4.043 8.143 1.00 0.00 20 GLN A O 11
ATOM 19689 N N . GLU A 1 21 ? -3.310 -6.225 8.135 1.00 0.00 21 GLU A N 11
ATOM 19690 C CA . GLU A 1 21 ? -1.981 -6.544 7.647 1.00 0.00 21 GLU A CA 11
ATOM 19691 C C . GLU A 1 21 ? -1.642 -5.834 6.340 1.00 0.00 21 GLU A C 11
ATOM 19692 O O . GLU A 1 21 ? -0.481 -5.539 6.119 1.00 0.00 21 GLU A O 11
ATOM 19704 N N . VAL A 1 22 ? -2.646 -5.532 5.529 1.00 0.00 22 VAL A N 11
ATOM 19705 C CA . VAL A 1 22 ? -2.533 -4.885 4.259 1.00 0.00 22 VAL A CA 11
ATOM 19706 C C . VAL A 1 22 ? -1.946 -3.524 4.495 1.00 0.00 22 VAL A C 11
ATOM 19707 O O . VAL A 1 22 ? -0.938 -3.180 3.905 1.00 0.00 22 VAL A O 11
ATOM 19720 N N . GLN A 1 23 ? -2.518 -2.763 5.412 1.00 0.00 23 GLN A N 11
ATOM 19721 C CA . GLN A 1 23 ? -2.011 -1.444 5.721 1.00 0.00 23 GLN A CA 11
ATOM 19722 C C . GLN A 1 23 ? -0.763 -1.495 6.590 1.00 0.00 23 GLN A C 11
ATOM 19723 O O . GLN A 1 23 ? -0.626 -0.754 7.550 1.00 0.00 23 GLN A O 11
ATOM 19737 N N . ARG A 1 24 ? 0.156 -2.402 6.317 1.00 0.00 24 ARG A N 11
ATOM 19738 C CA . ARG A 1 24 ? 1.355 -2.561 7.109 1.00 0.00 24 ARG A CA 11
ATOM 19739 C C . ARG A 1 24 ? 2.479 -3.069 6.238 1.00 0.00 24 ARG A C 11
ATOM 19740 O O . ARG A 1 24 ? 3.611 -2.627 6.386 1.00 0.00 24 ARG A O 11
ATOM 19761 N N . LYS A 1 25 ? 2.170 -4.067 5.410 1.00 0.00 25 LYS A N 11
ATOM 19762 C CA . LYS A 1 25 ? 3.141 -4.666 4.514 1.00 0.00 25 LYS A CA 11
ATOM 19763 C C . LYS A 1 25 ? 2.728 -4.443 3.073 1.00 0.00 25 LYS A C 11
ATOM 19764 O O . LYS A 1 25 ? 3.522 -3.970 2.266 1.00 0.00 25 LYS A O 11
ATOM 19783 N N . ASP A 1 26 ? 1.475 -4.761 2.758 1.00 0.00 26 ASP A N 11
ATOM 19784 C CA . ASP A 1 26 ? 0.921 -4.587 1.441 1.00 0.00 26 ASP A CA 11
ATOM 19785 C C . ASP A 1 26 ? 0.942 -3.144 1.089 1.00 0.00 26 ASP A C 11
ATOM 19786 O O . ASP A 1 26 ? 1.006 -2.377 2.028 1.00 0.00 26 ASP A O 11
ATOM 19795 N N . LEU A 1 27 ? 0.862 -2.776 -0.197 1.00 0.00 27 LEU A N 11
ATOM 19796 C CA . LEU A 1 27 ? 0.872 -1.403 -0.697 1.00 0.00 27 LEU A CA 11
ATOM 19797 C C . LEU A 1 27 ? 0.791 -0.410 0.431 1.00 0.00 27 LEU A C 11
ATOM 19798 O O . LEU A 1 27 ? -0.299 -0.065 0.864 1.00 0.00 27 LEU A O 11
ATOM 19814 N N . SER A 1 28 ? 1.957 -0.069 0.979 1.00 0.00 28 SER A N 11
ATOM 19815 C CA . SER A 1 28 ? 2.054 0.716 2.213 1.00 0.00 28 SER A CA 11
ATOM 19816 C C . SER A 1 28 ? 3.183 1.711 2.052 1.00 0.00 28 SER A C 11
ATOM 19817 O O . SER A 1 28 ? 3.833 2.131 2.997 1.00 0.00 28 SER A O 11
ATOM 19825 N N . SER A 1 29 ? 3.396 2.140 0.814 1.00 0.00 29 SER A N 11
ATOM 19826 C CA . SER A 1 29 ? 4.462 3.056 0.507 1.00 0.00 29 SER A CA 11
ATOM 19827 C C . SER A 1 29 ? 4.386 3.424 -0.950 1.00 0.00 29 SER A C 11
ATOM 19828 O O . SER A 1 29 ? 4.666 4.550 -1.268 1.00 0.00 29 SER A O 11
ATOM 19836 N N . CYS A 1 30 ? 3.957 2.529 -1.842 1.00 0.00 30 CYS A N 11
ATOM 19837 C CA . CYS A 1 30 ? 3.829 2.832 -3.260 1.00 0.00 30 CYS A CA 11
ATOM 19838 C C . CYS A 1 30 ? 2.926 4.043 -3.470 1.00 0.00 30 CYS A C 11
ATOM 19839 O O . CYS A 1 30 ? 3.347 5.077 -3.967 1.00 0.00 30 CYS A O 11
ATOM 19846 N N . GLU A 1 31 ? 1.712 3.968 -2.936 1.00 0.00 31 GLU A N 11
ATOM 19847 C CA . GLU A 1 31 ? 0.793 5.087 -3.049 1.00 0.00 31 GLU A CA 11
ATOM 19848 C C . GLU A 1 31 ? 1.240 6.194 -2.131 1.00 0.00 31 GLU A C 11
ATOM 19849 O O . GLU A 1 31 ? 1.057 7.362 -2.400 1.00 0.00 31 GLU A O 11
ATOM 19861 N N . ARG A 1 32 ? 1.855 5.860 -1.003 1.00 0.00 32 ARG A N 11
ATOM 19862 C CA . ARG A 1 32 ? 2.357 6.843 -0.084 1.00 0.00 32 ARG A CA 11
ATOM 19863 C C . ARG A 1 32 ? 3.417 7.702 -0.731 1.00 0.00 32 ARG A C 11
ATOM 19864 O O . ARG A 1 32 ? 3.369 8.880 -0.513 1.00 0.00 32 ARG A O 11
ATOM 19885 N N . TYR A 1 33 ? 4.374 7.168 -1.455 1.00 0.00 33 TYR A N 11
ATOM 19886 C CA . TYR A 1 33 ? 5.431 7.855 -2.154 1.00 0.00 33 TYR A CA 11
ATOM 19887 C C . TYR A 1 33 ? 4.865 9.033 -2.920 1.00 0.00 33 TYR A C 11
ATOM 19888 O O . TYR A 1 33 ? 5.416 10.121 -2.830 1.00 0.00 33 TYR A O 11
ATOM 19906 N N . LEU A 1 34 ? 3.737 8.808 -3.604 1.00 0.00 34 LEU A N 11
ATOM 19907 C CA . LEU A 1 34 ? 3.108 9.862 -4.364 1.00 0.00 34 LEU A CA 11
ATOM 19908 C C . LEU A 1 34 ? 2.391 10.823 -3.419 1.00 0.00 34 LEU A C 11
ATOM 19909 O O . LEU A 1 34 ? 2.249 12.004 -3.722 1.00 0.00 34 LEU A O 11
ATOM 19925 N N . ARG A 1 35 ? 1.894 10.306 -2.290 1.00 0.00 35 ARG A N 11
ATOM 19926 C CA . ARG A 1 35 ? 1.244 11.098 -1.276 1.00 0.00 35 ARG A CA 11
ATOM 19927 C C . ARG A 1 35 ? 2.243 12.034 -0.624 1.00 0.00 35 ARG A C 11
ATOM 19928 O O . ARG A 1 35 ? 1.916 13.182 -0.354 1.00 0.00 35 ARG A O 11
ATOM 19949 N N . GLN A 1 36 ? 3.368 11.498 -0.166 1.00 0.00 36 GLN A N 11
ATOM 19950 C CA . GLN A 1 36 ? 4.418 12.231 0.489 1.00 0.00 36 GLN A CA 11
ATOM 19951 C C . GLN A 1 36 ? 5.270 12.972 -0.531 1.00 0.00 36 GLN A C 11
ATOM 19952 O O . GLN A 1 36 ? 4.873 13.149 -1.675 1.00 0.00 36 GLN A O 11
ATOM 19966 N N . SER A 1 37 ? 6.412 13.470 -0.063 1.00 0.00 37 SER A N 11
ATOM 19967 C CA . SER A 1 37 ? 7.337 14.167 -0.930 1.00 0.00 37 SER A CA 11
ATOM 19968 C C . SER A 1 37 ? 8.254 13.181 -1.637 1.00 0.00 37 SER A C 11
ATOM 19969 O O . SER A 1 37 ? 8.520 13.313 -2.825 1.00 0.00 37 SER A O 11
ATOM 19977 N N . SER A 1 38 ? 8.809 12.235 -0.874 1.00 0.00 38 SER A N 11
ATOM 19978 C CA . SER A 1 38 ? 9.708 11.234 -1.423 1.00 0.00 38 SER A CA 11
ATOM 19979 C C . SER A 1 38 ? 9.468 9.889 -0.740 1.00 0.00 38 SER A C 11
ATOM 19980 O O . SER A 1 38 ? 8.368 9.610 -0.270 1.00 0.00 38 SER A O 11
ATOM 19988 N N . SER A 1 39 ? 10.521 9.091 -0.568 1.00 0.00 39 SER A N 11
ATOM 19989 C CA . SER A 1 39 ? 10.438 7.757 -0.019 1.00 0.00 39 SER A CA 11
ATOM 19990 C C . SER A 1 39 ? 11.820 7.147 0.035 1.00 0.00 39 SER A C 11
ATOM 19991 O O . SER A 1 39 ? 12.304 6.556 -0.924 1.00 0.00 39 SER A O 11
ATOM 19999 N N . ARG A 1 40 ? 12.503 7.336 1.159 1.00 0.00 40 ARG A N 11
ATOM 20000 C CA . ARG A 1 40 ? 13.828 6.773 1.360 1.00 0.00 40 ARG A CA 11
ATOM 20001 C C . ARG A 1 40 ? 14.228 6.919 2.799 1.00 0.00 40 ARG A C 11
ATOM 20002 O O . ARG A 1 40 ? 14.477 8.040 3.239 1.00 0.00 40 ARG A O 11
ATOM 20023 N N . ARG A 1 41 ? 14.326 5.806 3.519 1.00 0.00 41 ARG A N 11
ATOM 20024 C CA . ARG A 1 41 ? 14.757 5.794 4.910 1.00 0.00 41 ARG A CA 11
ATOM 20025 C C . ARG A 1 41 ? 14.842 4.368 5.420 1.00 0.00 41 ARG A C 11
ATOM 20026 O O . ARG A 1 41 ? 14.323 3.455 4.789 1.00 0.00 41 ARG A O 11
ATOM 20047 N N . SER A 1 42 ? 15.396 4.192 6.612 1.00 0.00 42 SER A N 11
ATOM 20048 C CA . SER A 1 42 ? 15.471 2.896 7.267 1.00 0.00 42 SER A CA 11
ATOM 20049 C C . SER A 1 42 ? 14.204 2.601 8.058 1.00 0.00 42 SER A C 11
ATOM 20050 O O . SER A 1 42 ? 14.258 2.284 9.240 1.00 0.00 42 SER A O 11
ATOM 20058 N N . THR A 1 43 ? 13.050 2.887 7.466 1.00 0.00 43 THR A N 11
ATOM 20059 C CA . THR A 1 43 ? 11.771 2.596 8.104 1.00 0.00 43 THR A CA 11
ATOM 20060 C C . THR A 1 43 ? 11.480 1.090 8.158 1.00 0.00 43 THR A C 11
ATOM 20061 O O . THR A 1 43 ? 10.467 0.673 8.700 1.00 0.00 43 THR A O 11
ATOM 20072 N N . GLY A 1 44 ? 12.379 0.275 7.610 1.00 0.00 44 GLY A N 11
ATOM 20073 C CA . GLY A 1 44 ? 12.247 -1.163 7.633 1.00 0.00 44 GLY A CA 11
ATOM 20074 C C . GLY A 1 44 ? 13.003 -1.771 8.799 1.00 0.00 44 GLY A C 11
ATOM 20075 O O . GLY A 1 44 ? 12.774 -1.431 9.955 1.00 0.00 44 GLY A O 11
ATOM 20079 N N . GLU A 1 45 ? 13.959 -2.630 8.476 1.00 0.00 45 GLU A N 11
ATOM 20080 C CA . GLU A 1 45 ? 14.791 -3.276 9.485 1.00 0.00 45 GLU A CA 11
ATOM 20081 C C . GLU A 1 45 ? 16.053 -3.848 8.851 1.00 0.00 45 GLU A C 11
ATOM 20082 O O . GLU A 1 45 ? 17.148 -3.667 9.380 1.00 0.00 45 GLU A O 11
ATOM 20094 N N . GLU A 1 46 ? 15.918 -4.420 7.651 1.00 0.00 46 GLU A N 11
ATOM 20095 C CA . GLU A 1 46 ? 17.041 -5.033 6.958 1.00 0.00 46 GLU A CA 11
ATOM 20096 C C . GLU A 1 46 ? 17.166 -4.488 5.564 1.00 0.00 46 GLU A C 11
ATOM 20097 O O . GLU A 1 46 ? 16.362 -4.835 4.701 1.00 0.00 46 GLU A O 11
ATOM 20109 N N . VAL A 1 47 ? 18.134 -3.593 5.348 1.00 0.00 47 VAL A N 11
ATOM 20110 C CA . VAL A 1 47 ? 18.320 -2.936 4.058 1.00 0.00 47 VAL A CA 11
ATOM 20111 C C . VAL A 1 47 ? 19.761 -2.515 3.901 1.00 0.00 47 VAL A C 11
ATOM 20112 O O . VAL A 1 47 ? 20.128 -1.432 4.357 1.00 0.00 47 VAL A O 11
ATOM 20125 N N . LEU A 1 48 ? 20.577 -3.421 3.361 1.00 0.00 48 LEU A N 11
ATOM 20126 C CA . LEU A 1 48 ? 21.998 -3.205 3.116 1.00 0.00 48 LEU A CA 11
ATOM 20127 C C . LEU A 1 48 ? 22.627 -4.476 2.557 1.00 0.00 48 LEU A C 11
ATOM 20128 O O . LEU A 1 48 ? 23.579 -4.438 1.786 1.00 0.00 48 LEU A O 11
ATOM 20144 N N . ARG A 1 49 ? 22.128 -5.628 3.019 1.00 0.00 49 ARG A N 11
ATOM 20145 C CA . ARG A 1 49 ? 22.607 -6.930 2.581 1.00 0.00 49 ARG A CA 11
ATOM 20146 C C . ARG A 1 49 ? 21.470 -7.798 2.085 1.00 0.00 49 ARG A C 11
ATOM 20147 O O . ARG A 1 49 ? 21.684 -8.977 1.817 1.00 0.00 49 ARG A O 11
ATOM 20168 N N . MET A 1 50 ? 20.263 -7.246 2.078 1.00 0.00 50 MET A N 11
ATOM 20169 C CA . MET A 1 50 ? 19.095 -7.945 1.630 1.00 0.00 50 MET A CA 11
ATOM 20170 C C . MET A 1 50 ? 18.864 -7.788 0.144 1.00 0.00 50 MET A C 11
ATOM 20171 O O . MET A 1 50 ? 19.387 -6.855 -0.455 1.00 0.00 50 MET A O 11
ATOM 20185 N N . PRO A 1 51 ? 18.006 -8.647 -0.438 1.00 0.00 51 PRO A N 11
ATOM 20186 C CA . PRO A 1 51 ? 17.649 -8.580 -1.852 1.00 0.00 51 PRO A CA 11
ATOM 20187 C C . PRO A 1 51 ? 16.673 -7.428 -2.135 1.00 0.00 51 PRO A C 11
ATOM 20188 O O . PRO A 1 51 ? 15.570 -7.638 -2.664 1.00 0.00 51 PRO A O 11
ATOM 20199 N N . GLY A 1 52 ? 17.041 -6.230 -1.707 1.00 0.00 52 GLY A N 11
ATOM 20200 C CA . GLY A 1 52 ? 16.259 -5.048 -1.893 1.00 0.00 52 GLY A CA 11
ATOM 20201 C C . GLY A 1 52 ? 17.006 -4.037 -2.701 1.00 0.00 52 GLY A C 11
ATOM 20202 O O . GLY A 1 52 ? 16.336 -3.487 -3.567 1.00 0.00 52 GLY A O 11
ATOM 20206 N N . ASP A 1 53 ? 18.317 -3.885 -2.482 1.00 0.00 53 ASP A N 11
ATOM 20207 C CA . ASP A 1 53 ? 19.169 -2.942 -3.188 1.00 0.00 53 ASP A CA 11
ATOM 20208 C C . ASP A 1 53 ? 19.012 -3.111 -4.688 1.00 0.00 53 ASP A C 11
ATOM 20209 O O . ASP A 1 53 ? 18.590 -2.185 -5.369 1.00 0.00 53 ASP A O 11
ATOM 20218 N N . GLU A 1 54 ? 19.368 -4.281 -5.217 1.00 0.00 54 GLU A N 11
ATOM 20219 C CA . GLU A 1 54 ? 19.236 -4.596 -6.631 1.00 0.00 54 GLU A CA 11
ATOM 20220 C C . GLU A 1 54 ? 17.754 -4.734 -7.019 1.00 0.00 54 GLU A C 11
ATOM 20221 O O . GLU A 1 54 ? 17.239 -5.819 -7.306 1.00 0.00 54 GLU A O 11
ATOM 20233 N N . ASN A 1 55 ? 17.016 -3.631 -6.962 1.00 0.00 55 ASN A N 11
ATOM 20234 C CA . ASN A 1 55 ? 15.620 -3.587 -7.298 1.00 0.00 55 ASN A CA 11
ATOM 20235 C C . ASN A 1 55 ? 15.483 -3.376 -8.791 1.00 0.00 55 ASN A C 11
ATOM 20236 O O . ASN A 1 55 ? 16.471 -3.414 -9.511 1.00 0.00 55 ASN A O 11
ATOM 20247 N N . GLN A 1 56 ? 14.253 -3.080 -9.226 1.00 0.00 56 GLN A N 11
ATOM 20248 C CA . GLN A 1 56 ? 13.957 -2.789 -10.612 1.00 0.00 56 GLN A CA 11
ATOM 20249 C C . GLN A 1 56 ? 15.042 -1.933 -11.264 1.00 0.00 56 GLN A C 11
ATOM 20250 O O . GLN A 1 56 ? 15.814 -2.448 -12.069 1.00 0.00 56 GLN A O 11
ATOM 20264 N N . GLN A 1 57 ? 15.112 -0.661 -10.869 1.00 0.00 57 GLN A N 11
ATOM 20265 C CA . GLN A 1 57 ? 16.116 0.245 -11.371 1.00 0.00 57 GLN A CA 11
ATOM 20266 C C . GLN A 1 57 ? 17.039 0.685 -10.254 1.00 0.00 57 GLN A C 11
ATOM 20267 O O . GLN A 1 57 ? 16.585 1.145 -9.223 1.00 0.00 57 GLN A O 11
ATOM 20281 N N . GLN A 1 58 ? 18.338 0.589 -10.468 1.00 0.00 58 GLN A N 11
ATOM 20282 C CA . GLN A 1 58 ? 19.296 0.990 -9.452 1.00 0.00 58 GLN A CA 11
ATOM 20283 C C . GLN A 1 58 ? 19.023 2.415 -8.971 1.00 0.00 58 GLN A C 11
ATOM 20284 O O . GLN A 1 58 ? 18.818 2.657 -7.783 1.00 0.00 58 GLN A O 11
ATOM 20298 N N . GLU A 1 59 ? 18.962 3.356 -9.919 1.00 0.00 59 GLU A N 11
ATOM 20299 C CA . GLU A 1 59 ? 18.666 4.751 -9.610 1.00 0.00 59 GLU A CA 11
ATOM 20300 C C . GLU A 1 59 ? 17.163 4.959 -9.388 1.00 0.00 59 GLU A C 11
ATOM 20301 O O . GLU A 1 59 ? 16.468 5.666 -10.116 1.00 0.00 59 GLU A O 11
ATOM 20313 N N . SER A 1 60 ? 16.605 4.255 -8.413 1.00 0.00 60 SER A N 11
ATOM 20314 C CA . SER A 1 60 ? 15.191 4.329 -8.105 1.00 0.00 60 SER A CA 11
ATOM 20315 C C . SER A 1 60 ? 14.949 3.687 -6.749 1.00 0.00 60 SER A C 11
ATOM 20316 O O . SER A 1 60 ? 13.922 3.037 -6.513 1.00 0.00 60 SER A O 11
ATOM 20324 N N . GLN A 1 61 ? 15.855 3.942 -5.796 1.00 0.00 61 GLN A N 11
ATOM 20325 C CA . GLN A 1 61 ? 15.703 3.395 -4.454 1.00 0.00 61 GLN A CA 11
ATOM 20326 C C . GLN A 1 61 ? 14.342 3.791 -3.854 1.00 0.00 61 GLN A C 11
ATOM 20327 O O . GLN A 1 61 ? 13.860 3.192 -2.898 1.00 0.00 61 GLN A O 11
ATOM 20341 N N . GLN A 1 62 ? 13.728 4.848 -4.395 1.00 0.00 62 GLN A N 11
ATOM 20342 C CA . GLN A 1 62 ? 12.420 5.280 -3.985 1.00 0.00 62 GLN A CA 11
ATOM 20343 C C . GLN A 1 62 ? 11.375 4.199 -4.207 1.00 0.00 62 GLN A C 11
ATOM 20344 O O . GLN A 1 62 ? 10.710 3.750 -3.281 1.00 0.00 62 GLN A O 11
ATOM 20358 N N . LEU A 1 63 ? 11.252 3.728 -5.442 1.00 0.00 63 LEU A N 11
ATOM 20359 C CA . LEU A 1 63 ? 10.289 2.698 -5.769 1.00 0.00 63 LEU A CA 11
ATOM 20360 C C . LEU A 1 63 ? 10.754 1.379 -5.191 1.00 0.00 63 LEU A C 11
ATOM 20361 O O . LEU A 1 63 ? 9.932 0.514 -4.909 1.00 0.00 63 LEU A O 11
ATOM 20377 N N . GLN A 1 64 ? 12.060 1.191 -4.989 1.00 0.00 64 GLN A N 11
ATOM 20378 C CA . GLN A 1 64 ? 12.580 0.000 -4.347 1.00 0.00 64 GLN A CA 11
ATOM 20379 C C . GLN A 1 64 ? 11.873 -0.261 -3.025 1.00 0.00 64 GLN A C 11
ATOM 20380 O O . GLN A 1 64 ? 11.655 -1.426 -2.688 1.00 0.00 64 GLN A O 11
ATOM 20394 N N . GLN A 1 65 ? 11.442 0.800 -2.344 1.00 0.00 65 GLN A N 11
ATOM 20395 C CA . GLN A 1 65 ? 10.722 0.668 -1.116 1.00 0.00 65 GLN A CA 11
ATOM 20396 C C . GLN A 1 65 ? 9.347 0.122 -1.361 1.00 0.00 65 GLN A C 11
ATOM 20397 O O . GLN A 1 65 ? 8.912 -0.663 -0.554 1.00 0.00 65 GLN A O 11
ATOM 20411 N N . CYS A 1 66 ? 8.714 0.428 -2.483 1.00 0.00 66 CYS A N 11
ATOM 20412 C CA . CYS A 1 66 ? 7.443 -0.102 -2.869 1.00 0.00 66 CYS A CA 11
ATOM 20413 C C . CYS A 1 66 ? 7.611 -1.551 -3.259 1.00 0.00 66 CYS A C 11
ATOM 20414 O O . CYS A 1 66 ? 6.908 -2.367 -2.729 1.00 0.00 66 CYS A O 11
ATOM 20421 N N . CYS A 1 67 ? 8.557 -1.939 -4.104 1.00 0.00 67 CYS A N 11
ATOM 20422 C CA . CYS A 1 67 ? 8.752 -3.333 -4.458 1.00 0.00 67 CYS A CA 11
ATOM 20423 C C . CYS A 1 67 ? 9.019 -4.163 -3.227 1.00 0.00 67 CYS A C 11
ATOM 20424 O O . CYS A 1 67 ? 8.288 -5.106 -2.981 1.00 0.00 67 CYS A O 11
ATOM 20431 N N . ASN A 1 68 ? 9.988 -3.754 -2.408 1.00 0.00 68 ASN A N 11
ATOM 20432 C CA . ASN A 1 68 ? 10.264 -4.412 -1.142 1.00 0.00 68 ASN A CA 11
ATOM 20433 C C . ASN A 1 68 ? 9.046 -4.403 -0.217 1.00 0.00 68 ASN A C 11
ATOM 20434 O O . ASN A 1 68 ? 8.959 -5.227 0.685 1.00 0.00 68 ASN A O 11
ATOM 20445 N N . GLN A 1 69 ? 8.108 -3.491 -0.461 1.00 0.00 69 GLN A N 11
ATOM 20446 C CA . GLN A 1 69 ? 6.886 -3.371 0.304 1.00 0.00 69 GLN A CA 11
ATOM 20447 C C . GLN A 1 69 ? 5.820 -4.315 -0.218 1.00 0.00 69 GLN A C 11
ATOM 20448 O O . GLN A 1 69 ? 5.280 -5.132 0.511 1.00 0.00 69 GLN A O 11
ATOM 20462 N N . VAL A 1 70 ? 5.597 -4.329 -1.521 1.00 0.00 70 VAL A N 11
ATOM 20463 C CA . VAL A 1 70 ? 4.658 -5.189 -2.175 1.00 0.00 70 VAL A CA 11
ATOM 20464 C C . VAL A 1 70 ? 5.188 -6.606 -2.184 1.00 0.00 70 VAL A C 11
ATOM 20465 O O . VAL A 1 70 ? 4.462 -7.548 -2.455 1.00 0.00 70 VAL A O 11
ATOM 20478 N N . LYS A 1 71 ? 6.455 -6.803 -1.829 1.00 0.00 71 LYS A N 11
ATOM 20479 C CA . LYS A 1 71 ? 7.043 -8.117 -1.717 1.00 0.00 71 LYS A CA 11
ATOM 20480 C C . LYS A 1 71 ? 6.562 -8.799 -0.447 1.00 0.00 71 LYS A C 11
ATOM 20481 O O . LYS A 1 71 ? 6.726 -10.005 -0.311 1.00 0.00 71 LYS A O 11
ATOM 20500 N N . GLN A 1 72 ? 5.976 -8.031 0.469 1.00 0.00 72 GLN A N 11
ATOM 20501 C CA . GLN A 1 72 ? 5.424 -8.565 1.688 1.00 0.00 72 GLN A CA 11
ATOM 20502 C C . GLN A 1 72 ? 3.921 -8.739 1.559 1.00 0.00 72 GLN A C 11
ATOM 20503 O O . GLN A 1 72 ? 3.264 -9.020 2.547 1.00 0.00 72 GLN A O 11
ATOM 20517 N N . VAL A 1 73 ? 3.361 -8.555 0.370 1.00 0.00 73 VAL A N 11
ATOM 20518 C CA . VAL A 1 73 ? 1.946 -8.750 0.140 1.00 0.00 73 VAL A CA 11
ATOM 20519 C C . VAL A 1 73 ? 1.588 -10.228 0.249 1.00 0.00 73 VAL A C 11
ATOM 20520 O O . VAL A 1 73 ? 2.456 -11.099 0.175 1.00 0.00 73 VAL A O 11
ATOM 20533 N N . ARG A 1 74 ? 0.295 -10.502 0.408 1.00 0.00 74 ARG A N 11
ATOM 20534 C CA . ARG A 1 74 ? -0.221 -11.855 0.464 1.00 0.00 74 ARG A CA 11
ATOM 20535 C C . ARG A 1 74 ? -0.450 -12.407 -0.914 1.00 0.00 74 ARG A C 11
ATOM 20536 O O . ARG A 1 74 ? 0.315 -13.265 -1.315 1.00 0.00 74 ARG A O 11
ATOM 20557 N N . ASP A 1 75 ? -1.443 -11.853 -1.620 1.00 0.00 75 ASP A N 11
ATOM 20558 C CA . ASP A 1 75 ? -1.853 -12.299 -2.947 1.00 0.00 75 ASP A CA 11
ATOM 20559 C C . ASP A 1 75 ? -3.290 -11.885 -3.230 1.00 0.00 75 ASP A C 11
ATOM 20560 O O . ASP A 1 75 ? -3.582 -11.310 -4.271 1.00 0.00 75 ASP A O 11
ATOM 20569 N N . GLU A 1 76 ? -4.155 -12.030 -2.232 1.00 0.00 76 GLU A N 11
ATOM 20570 C CA . GLU A 1 76 ? -5.559 -11.672 -2.363 1.00 0.00 76 GLU A CA 11
ATOM 20571 C C . GLU A 1 76 ? -5.835 -10.324 -1.719 1.00 0.00 76 GLU A C 11
ATOM 20572 O O . GLU A 1 76 ? -6.952 -9.810 -1.778 1.00 0.00 76 GLU A O 11
ATOM 20584 N N . CYS A 1 77 ? -4.807 -9.740 -1.115 1.00 0.00 77 CYS A N 11
ATOM 20585 C CA . CYS A 1 77 ? -4.869 -8.462 -0.505 1.00 0.00 77 CYS A CA 11
ATOM 20586 C C . CYS A 1 77 ? -4.026 -7.507 -1.302 1.00 0.00 77 CYS A C 11
ATOM 20587 O O . CYS A 1 77 ? -4.097 -6.345 -0.996 1.00 0.00 77 CYS A O 11
ATOM 20594 N N . GLN A 1 78 ? -3.326 -7.951 -2.347 1.00 0.00 78 GLN A N 11
ATOM 20595 C CA . GLN A 1 78 ? -2.515 -7.098 -3.181 1.00 0.00 78 GLN A CA 11
ATOM 20596 C C . GLN A 1 78 ? -3.414 -6.069 -3.867 1.00 0.00 78 GLN A C 11
ATOM 20597 O O . GLN A 1 78 ? -3.049 -4.916 -4.016 1.00 0.00 78 GLN A O 11
ATOM 20611 N N . CYS A 1 79 ? -4.584 -6.494 -4.342 1.00 0.00 79 CYS A N 11
ATOM 20612 C CA . CYS A 1 79 ? -5.463 -5.643 -5.100 1.00 0.00 79 CYS A CA 11
ATOM 20613 C C . CYS A 1 79 ? -6.134 -4.714 -4.133 1.00 0.00 79 CYS A C 11
ATOM 20614 O O . CYS A 1 79 ? -5.864 -3.529 -4.182 1.00 0.00 79 CYS A O 11
ATOM 20621 N N . GLU A 1 80 ? -6.945 -5.239 -3.214 1.00 0.00 80 GLU A N 11
ATOM 20622 C CA . GLU A 1 80 ? -7.608 -4.425 -2.209 1.00 0.00 80 GLU A CA 11
ATOM 20623 C C . GLU A 1 80 ? -6.619 -3.512 -1.498 1.00 0.00 80 GLU A C 11
ATOM 20624 O O . GLU A 1 80 ? -6.968 -2.413 -1.111 1.00 0.00 80 GLU A O 11
ATOM 20636 N N . ALA A 1 81 ? -5.365 -3.927 -1.403 1.00 0.00 81 ALA A N 11
ATOM 20637 C CA . ALA A 1 81 ? -4.322 -3.108 -0.875 1.00 0.00 81 ALA A CA 11
ATOM 20638 C C . ALA A 1 81 ? -4.231 -1.784 -1.581 1.00 0.00 81 ALA A C 11
ATOM 20639 O O . ALA A 1 81 ? -4.150 -0.805 -0.877 1.00 0.00 81 ALA A O 11
ATOM 20646 N N . ILE A 1 82 ? -4.320 -1.739 -2.902 1.00 0.00 82 ILE A N 11
ATOM 20647 C CA . ILE A 1 82 ? -4.375 -0.537 -3.695 1.00 0.00 82 ILE A CA 11
ATOM 20648 C C . ILE A 1 82 ? -5.707 0.151 -3.530 1.00 0.00 82 ILE A C 11
ATOM 20649 O O . ILE A 1 82 ? -5.744 1.350 -3.344 1.00 0.00 82 ILE A O 11
ATOM 20665 N N . LYS A 1 83 ? -6.816 -0.574 -3.499 1.00 0.00 83 LYS A N 11
ATOM 20666 C CA . LYS A 1 83 ? -8.118 0.032 -3.275 1.00 0.00 83 LYS A CA 11
ATOM 20667 C C . LYS A 1 83 ? -8.240 0.564 -1.851 1.00 0.00 83 LYS A C 11
ATOM 20668 O O . LYS A 1 83 ? -9.245 1.151 -1.511 1.00 0.00 83 LYS A O 11
ATOM 20687 N N . TYR A 1 84 ? -7.209 0.397 -1.039 1.00 0.00 84 TYR A N 11
ATOM 20688 C CA . TYR A 1 84 ? -7.163 0.799 0.327 1.00 0.00 84 TYR A CA 11
ATOM 20689 C C . TYR A 1 84 ? -6.167 1.901 0.438 1.00 0.00 84 TYR A C 11
ATOM 20690 O O . TYR A 1 84 ? -6.579 2.973 0.766 1.00 0.00 84 TYR A O 11
ATOM 20708 N N . ILE A 1 85 ? -4.887 1.683 0.182 1.00 0.00 85 ILE A N 11
ATOM 20709 C CA . ILE A 1 85 ? -3.845 2.685 0.315 1.00 0.00 85 ILE A CA 11
ATOM 20710 C C . ILE A 1 85 ? -4.141 3.845 -0.622 1.00 0.00 85 ILE A C 11
ATOM 20711 O O . ILE A 1 85 ? -3.901 4.986 -0.255 1.00 0.00 85 ILE A O 11
ATOM 20727 N N . ALA A 1 86 ? -4.634 3.557 -1.825 1.00 0.00 86 ALA A N 11
ATOM 20728 C CA . ALA A 1 86 ? -4.996 4.556 -2.783 1.00 0.00 86 ALA A CA 11
ATOM 20729 C C . ALA A 1 86 ? -6.234 5.237 -2.289 1.00 0.00 86 ALA A C 11
ATOM 20730 O O . ALA A 1 86 ? -6.112 6.384 -1.893 1.00 0.00 86 ALA A O 11
ATOM 20737 N N . GLU A 1 87 ? -7.378 4.550 -2.277 1.00 0.00 87 GLU A N 11
ATOM 20738 C CA . GLU A 1 87 ? -8.639 5.117 -1.827 1.00 0.00 87 GLU A CA 11
ATOM 20739 C C . GLU A 1 87 ? -8.506 5.785 -0.460 1.00 0.00 87 GLU A C 11
ATOM 20740 O O . GLU A 1 87 ? -9.232 6.724 -0.177 1.00 0.00 87 GLU A O 11
ATOM 20752 N N . ASP A 1 88 ? -7.503 5.394 0.325 1.00 0.00 88 ASP A N 11
ATOM 20753 C CA . ASP A 1 88 ? -7.201 5.936 1.632 1.00 0.00 88 ASP A CA 11
ATOM 20754 C C . ASP A 1 88 ? -6.819 7.397 1.477 1.00 0.00 88 ASP A C 11
ATOM 20755 O O . ASP A 1 88 ? -7.634 8.303 1.674 1.00 0.00 88 ASP A O 11
ATOM 20764 N N . GLN A 1 89 ? -5.558 7.624 1.094 1.00 0.00 89 GLN A N 11
ATOM 20765 C CA . GLN A 1 89 ? -5.040 8.948 0.942 1.00 0.00 89 GLN A CA 11
ATOM 20766 C C . GLN A 1 89 ? -5.874 9.679 -0.086 1.00 0.00 89 GLN A C 11
ATOM 20767 O O . GLN A 1 89 ? -6.032 10.872 0.062 1.00 0.00 89 GLN A O 11
ATOM 20781 N N . ILE A 1 90 ? -6.400 9.010 -1.107 1.00 0.00 90 ILE A N 11
ATOM 20782 C CA . ILE A 1 90 ? -7.256 9.611 -2.100 1.00 0.00 90 ILE A CA 11
ATOM 20783 C C . ILE A 1 90 ? -8.410 10.346 -1.412 1.00 0.00 90 ILE A C 11
ATOM 20784 O O . ILE A 1 90 ? -8.738 11.482 -1.754 1.00 0.00 90 ILE A O 11
ATOM 20800 N N . GLN A 1 91 ? -9.064 9.689 -0.465 1.00 0.00 91 GLN A N 11
ATOM 20801 C CA . GLN A 1 91 ? -10.149 10.302 0.264 1.00 0.00 91 GLN A CA 11
ATOM 20802 C C . GLN A 1 91 ? -9.629 11.380 1.197 1.00 0.00 91 GLN A C 11
ATOM 20803 O O . GLN A 1 91 ? -10.137 12.502 1.138 1.00 0.00 91 GLN A O 11
ATOM 20817 N N . GLN A 1 92 ? -8.670 11.025 2.062 1.00 0.00 92 GLN A N 11
ATOM 20818 C CA . GLN A 1 92 ? -8.101 11.959 3.016 1.00 0.00 92 GLN A CA 11
ATOM 20819 C C . GLN A 1 92 ? -7.619 13.234 2.323 1.00 0.00 92 GLN A C 11
ATOM 20820 O O . GLN A 1 92 ? -8.002 14.341 2.688 1.00 0.00 92 GLN A O 11
ATOM 20834 N N . GLY A 1 93 ? -6.738 13.077 1.348 1.00 0.00 93 GLY A N 11
ATOM 20835 C CA . GLY A 1 93 ? -6.232 14.141 0.527 1.00 0.00 93 GLY A CA 11
ATOM 20836 C C . GLY A 1 93 ? -7.325 14.786 -0.324 1.00 0.00 93 GLY A C 11
ATOM 20837 O O . GLY A 1 93 ? -8.496 14.418 -0.331 1.00 0.00 93 GLY A O 11
ATOM 20841 N N . GLN A 1 94 ? -6.930 15.762 -1.124 1.00 0.00 94 GLN A N 11
ATOM 20842 C CA . GLN A 1 94 ? -7.851 16.433 -2.017 1.00 0.00 94 GLN A CA 11
ATOM 20843 C C . GLN A 1 94 ? -8.004 15.666 -3.316 1.00 0.00 94 GLN A C 11
ATOM 20844 O O . GLN A 1 94 ? -8.114 16.230 -4.371 1.00 0.00 94 GLN A O 11
ATOM 20858 N N . LEU A 1 95 ? -7.933 14.355 -3.293 1.00 0.00 95 LEU A N 11
ATOM 20859 C CA . LEU A 1 95 ? -8.049 13.556 -4.487 1.00 0.00 95 LEU A CA 11
ATOM 20860 C C . LEU A 1 95 ? -9.511 13.160 -4.632 1.00 0.00 95 LEU A C 11
ATOM 20861 O O . LEU A 1 95 ? -9.894 12.473 -5.552 1.00 0.00 95 LEU A O 11
ATOM 20877 N N . HIS A 1 96 ? -10.375 13.536 -3.708 1.00 0.00 96 HIS A N 11
ATOM 20878 C CA . HIS A 1 96 ? -11.794 13.277 -3.802 1.00 0.00 96 HIS A CA 11
ATOM 20879 C C . HIS A 1 96 ? -12.506 14.318 -4.656 1.00 0.00 96 HIS A C 11
ATOM 20880 O O . HIS A 1 96 ? -11.912 15.283 -5.100 1.00 0.00 96 HIS A O 11
ATOM 20895 N N . GLY A 1 97 ? -13.806 14.169 -4.825 1.00 0.00 97 GLY A N 11
ATOM 20896 C CA . GLY A 1 97 ? -14.595 15.094 -5.614 1.00 0.00 97 GLY A CA 11
ATOM 20897 C C . GLY A 1 97 ? -14.517 14.731 -7.076 1.00 0.00 97 GLY A C 11
ATOM 20898 O O . GLY A 1 97 ? -15.508 14.246 -7.596 1.00 0.00 97 GLY A O 11
ATOM 20902 N N . GLU A 1 98 ? -13.338 14.878 -7.683 1.00 0.00 98 GLU A N 11
ATOM 20903 C CA . GLU A 1 98 ? -13.132 14.572 -9.098 1.00 0.00 98 GLU A CA 11
ATOM 20904 C C . GLU A 1 98 ? -11.668 14.778 -9.486 1.00 0.00 98 GLU A C 11
ATOM 20905 O O . GLU A 1 98 ? -11.309 15.312 -10.530 1.00 0.00 98 GLU A O 11
ATOM 20917 N N . GLU A 1 99 ? -10.768 14.369 -8.605 1.00 0.00 99 GLU A N 11
ATOM 20918 C CA . GLU A 1 99 ? -9.338 14.575 -8.787 1.00 0.00 99 GLU A CA 11
ATOM 20919 C C . GLU A 1 99 ? -8.600 13.304 -8.394 1.00 0.00 99 GLU A C 11
ATOM 20920 O O . GLU A 1 99 ? -7.377 13.272 -8.301 1.00 0.00 99 GLU A O 11
ATOM 20932 N N . SER A 1 100 ? -9.337 12.221 -8.172 1.00 0.00 100 SER A N 11
ATOM 20933 C CA . SER A 1 100 ? -8.774 10.962 -7.725 1.00 0.00 100 SER A CA 11
ATOM 20934 C C . SER A 1 100 ? -8.082 10.320 -8.897 1.00 0.00 100 SER A C 11
ATOM 20935 O O . SER A 1 100 ? -6.998 9.767 -8.757 1.00 0.00 100 SER A O 11
ATOM 20943 N N . GLU A 1 101 ? -8.671 10.462 -10.086 1.00 0.00 101 GLU A N 11
ATOM 20944 C CA . GLU A 1 101 ? -8.117 9.875 -11.288 1.00 0.00 101 GLU A CA 11
ATOM 20945 C C . GLU A 1 101 ? -6.757 10.500 -11.580 1.00 0.00 101 GLU A C 11
ATOM 20946 O O . GLU A 1 101 ? -5.872 9.867 -12.152 1.00 0.00 101 GLU A O 11
ATOM 20958 N N . ARG A 1 102 ? -6.543 11.728 -11.082 1.00 0.00 102 ARG A N 11
ATOM 20959 C CA . ARG A 1 102 ? -5.269 12.391 -11.242 1.00 0.00 102 ARG A CA 11
ATOM 20960 C C . ARG A 1 102 ? -4.221 11.740 -10.371 1.00 0.00 102 ARG A C 11
ATOM 20961 O O . ARG A 1 102 ? -3.044 11.933 -10.607 1.00 0.00 102 ARG A O 11
ATOM 20982 N N . VAL A 1 103 ? -4.607 11.085 -9.295 1.00 0.00 103 VAL A N 11
ATOM 20983 C CA . VAL A 1 103 ? -3.684 10.384 -8.435 1.00 0.00 103 VAL A CA 11
ATOM 20984 C C . VAL A 1 103 ? -3.398 9.011 -8.989 1.00 0.00 103 VAL A C 11
ATOM 20985 O O . VAL A 1 103 ? -2.295 8.525 -8.820 1.00 0.00 103 VAL A O 11
ATOM 20998 N N . ALA A 1 104 ? -4.340 8.395 -9.689 1.00 0.00 104 ALA A N 11
ATOM 20999 C CA . ALA A 1 104 ? -4.118 7.109 -10.321 1.00 0.00 104 ALA A CA 11
ATOM 21000 C C . ALA A 1 104 ? -2.902 7.161 -11.247 1.00 0.00 104 ALA A C 11
ATOM 21001 O O . ALA A 1 104 ? -2.156 6.192 -11.331 1.00 0.00 104 ALA A O 11
ATOM 21008 N N . GLN A 1 105 ? -2.662 8.327 -11.860 1.00 0.00 105 GLN A N 11
ATOM 21009 C CA . GLN A 1 105 ? -1.503 8.508 -12.699 1.00 0.00 105 GLN A CA 11
ATOM 21010 C C . GLN A 1 105 ? -0.226 8.555 -11.871 1.00 0.00 105 GLN A C 11
ATOM 21011 O O . GLN A 1 105 ? 0.817 8.269 -12.409 1.00 0.00 105 GLN A O 11
ATOM 21025 N N . ARG A 1 106 ? -0.316 8.954 -10.601 1.00 0.00 106 ARG A N 11
ATOM 21026 C CA . ARG A 1 106 ? 0.788 9.050 -9.690 1.00 0.00 106 ARG A CA 11
ATOM 21027 C C . ARG A 1 106 ? 1.113 7.669 -9.143 1.00 0.00 106 ARG A C 11
ATOM 21028 O O . ARG A 1 106 ? 2.200 7.149 -9.246 1.00 0.00 106 ARG A O 11
ATOM 21049 N N . ALA A 1 107 ? 0.131 7.007 -8.565 1.00 0.00 107 ALA A N 11
ATOM 21050 C CA . ALA A 1 107 ? 0.337 5.706 -7.981 1.00 0.00 107 ALA A CA 11
ATOM 21051 C C . ALA A 1 107 ? 0.711 4.707 -9.045 1.00 0.00 107 ALA A C 11
ATOM 21052 O O . ALA A 1 107 ? 1.656 3.947 -8.853 1.00 0.00 107 ALA A O 11
ATOM 21059 N N . GLY A 1 108 ? 0.015 4.767 -10.187 1.00 0.00 108 GLY A N 11
ATOM 21060 C CA . GLY A 1 108 ? 0.305 3.956 -11.347 1.00 0.00 108 GLY A CA 11
ATOM 21061 C C . GLY A 1 108 ? 1.792 3.911 -11.666 1.00 0.00 108 GLY A C 11
ATOM 21062 O O . GLY A 1 108 ? 2.310 2.877 -12.068 1.00 0.00 108 GLY A O 11
ATOM 21066 N N . GLU A 1 109 ? 2.499 5.008 -11.433 1.00 0.00 109 GLU A N 11
ATOM 21067 C CA . GLU A 1 109 ? 3.937 5.074 -11.619 1.00 0.00 109 GLU A CA 11
ATOM 21068 C C . GLU A 1 109 ? 4.640 3.970 -10.842 1.00 0.00 109 GLU A C 11
ATOM 21069 O O . GLU A 1 109 ? 5.340 3.129 -11.398 1.00 0.00 109 GLU A O 11
ATOM 21081 N N . ILE A 1 110 ? 4.384 3.885 -9.547 1.00 0.00 110 ILE A N 11
ATOM 21082 C CA . ILE A 1 110 ? 5.014 2.897 -8.693 1.00 0.00 110 ILE A CA 11
ATOM 21083 C C . ILE A 1 110 ? 4.408 1.547 -8.988 1.00 0.00 110 ILE A C 11
ATOM 21084 O O . ILE A 1 110 ? 5.081 0.523 -8.894 1.00 0.00 110 ILE A O 11
ATOM 21100 N N . VAL A 1 111 ? 3.152 1.534 -9.407 1.00 0.00 111 VAL A N 11
ATOM 21101 C CA . VAL A 1 111 ? 2.476 0.325 -9.786 1.00 0.00 111 VAL A CA 11
ATOM 21102 C C . VAL A 1 111 ? 3.228 -0.368 -10.901 1.00 0.00 111 VAL A C 11
ATOM 21103 O O . VAL A 1 111 ? 3.577 -1.543 -10.770 1.00 0.00 111 VAL A O 11
ATOM 21116 N N . SER A 1 112 ? 3.501 0.362 -11.980 1.00 0.00 112 SER A N 11
ATOM 21117 C CA . SER A 1 112 ? 4.269 -0.150 -13.098 1.00 0.00 112 SER A CA 11
ATOM 21118 C C . SER A 1 112 ? 5.642 -0.639 -12.650 1.00 0.00 112 SER A C 11
ATOM 21119 O O . SER A 1 112 ? 6.155 -1.591 -13.239 1.00 0.00 112 SER A O 11
ATOM 21127 N N . SER A 1 113 ? 6.180 -0.039 -11.580 1.00 0.00 113 SER A N 11
ATOM 21128 C CA . SER A 1 113 ? 7.460 -0.425 -11.042 1.00 0.00 113 SER A CA 11
ATOM 21129 C C . SER A 1 113 ? 7.346 -1.775 -10.360 1.00 0.00 113 SER A C 11
ATOM 21130 O O . SER A 1 113 ? 7.838 -2.780 -10.861 1.00 0.00 113 SER A O 11
ATOM 21138 N N . CYS A 1 114 ? 6.766 -1.798 -9.161 1.00 0.00 114 CYS A N 11
ATOM 21139 C CA . CYS A 1 114 ? 6.558 -3.026 -8.423 1.00 0.00 114 CYS A CA 11
ATOM 21140 C C . CYS A 1 114 ? 5.327 -2.883 -7.538 1.00 0.00 114 CYS A C 11
ATOM 21141 O O . CYS A 1 114 ? 5.333 -3.287 -6.383 1.00 0.00 114 CYS A O 11
ATOM 21148 N N . GLY A 1 115 ? 4.274 -2.283 -8.071 1.00 0.00 115 GLY A N 11
ATOM 21149 C CA . GLY A 1 115 ? 3.038 -2.057 -7.347 1.00 0.00 115 GLY A CA 11
ATOM 21150 C C . GLY A 1 115 ? 1.848 -2.454 -8.192 1.00 0.00 115 GLY A C 11
ATOM 21151 O O . GLY A 1 115 ? 0.760 -1.946 -7.969 1.00 0.00 115 GLY A O 11
ATOM 21155 N N . VAL A 1 116 ? 2.044 -3.356 -9.154 1.00 0.00 116 VAL A N 11
ATOM 21156 C CA . VAL A 1 116 ? 1.009 -3.852 -10.052 1.00 0.00 116 VAL A CA 11
ATOM 21157 C C . VAL A 1 116 ? 0.033 -4.737 -9.326 1.00 0.00 116 VAL A C 11
ATOM 21158 O O . VAL A 1 116 ? 0.400 -5.837 -8.992 1.00 0.00 116 VAL A O 11
ATOM 21171 N N . ARG A 1 117 ? -1.126 -4.216 -8.950 1.00 0.00 117 ARG A N 11
ATOM 21172 C CA . ARG A 1 117 ? -2.103 -4.985 -8.206 1.00 0.00 117 ARG A CA 11
ATOM 21173 C C . ARG A 1 117 ? -3.491 -4.650 -8.642 1.00 0.00 117 ARG A C 11
ATOM 21174 O O . ARG A 1 117 ? -3.921 -5.198 -9.617 1.00 0.00 117 ARG A O 11
ATOM 21195 N N . CYS A 1 118 ? -4.137 -3.671 -8.014 1.00 0.00 118 CYS A N 11
ATOM 21196 C CA . CYS A 1 118 ? -5.445 -3.192 -8.416 1.00 0.00 118 CYS A CA 11
ATOM 21197 C C . CYS A 1 118 ? -5.326 -1.903 -9.204 1.00 0.00 118 CYS A C 11
ATOM 21198 O O . CYS A 1 118 ? -6.330 -1.323 -9.609 1.00 0.00 118 CYS A O 11
ATOM 21205 N N . MET A 1 119 ? -4.091 -1.431 -9.383 1.00 0.00 119 MET A N 11
ATOM 21206 C CA . MET A 1 119 ? -3.821 -0.234 -10.140 1.00 0.00 119 MET A CA 11
ATOM 21207 C C . MET A 1 119 ? -3.425 -0.546 -11.578 1.00 0.00 119 MET A C 11
ATOM 21208 O O . MET A 1 119 ? -3.015 0.344 -12.314 1.00 0.00 119 MET A O 11
ATOM 21222 N N . ARG A 1 120 ? -3.461 -1.829 -11.942 1.00 0.00 120 ARG A N 11
ATOM 21223 C CA . ARG A 1 120 ? -3.139 -2.275 -13.276 1.00 0.00 120 ARG A CA 11
ATOM 21224 C C . ARG A 1 120 ? -3.813 -3.594 -13.549 1.00 0.00 120 ARG A C 11
ATOM 21225 O O . ARG A 1 120 ? -4.700 -3.676 -14.384 1.00 0.00 120 ARG A O 11
ATOM 21246 N N . GLN A 1 121 ? -3.306 -4.639 -12.908 1.00 0.00 121 GLN A N 11
ATOM 21247 C CA . GLN A 1 121 ? -3.822 -5.990 -13.098 1.00 0.00 121 GLN A CA 11
ATOM 21248 C C . GLN A 1 121 ? -5.015 -6.217 -12.158 1.00 0.00 121 GLN A C 11
ATOM 21249 O O . GLN A 1 121 ? -5.627 -5.273 -11.634 1.00 0.00 121 GLN A O 11
ATOM 21263 N N . THR A 1 122 ? -5.402 -7.473 -12.040 1.00 0.00 122 THR A N 11
ATOM 21264 C CA . THR A 1 122 ? -6.508 -7.889 -11.225 1.00 0.00 122 THR A CA 11
ATOM 21265 C C . THR A 1 122 ? -6.012 -8.300 -9.845 1.00 0.00 122 THR A C 11
ATOM 21266 O O . THR A 1 122 ? -5.018 -7.801 -9.328 1.00 0.00 122 THR A O 11
ATOM 21277 N N . ARG A 1 123 ? -6.758 -9.181 -9.178 1.00 0.00 123 ARG A N 11
ATOM 21278 C CA . ARG A 1 123 ? -6.375 -9.691 -7.884 1.00 0.00 123 ARG A CA 11
ATOM 21279 C C . ARG A 1 123 ? -4.958 -10.212 -7.881 1.00 0.00 123 ARG A C 11
ATOM 21280 O O . ARG A 1 123 ? -4.312 -10.088 -6.864 1.00 0.00 123 ARG A O 11
ATOM 21301 N N . THR A 1 124 ? -4.531 -10.817 -8.968 1.00 0.00 124 THR A N 11
ATOM 21302 C CA . THR A 1 124 ? -3.203 -11.360 -9.103 1.00 0.00 124 THR A CA 11
ATOM 21303 C C . THR A 1 124 ? -2.594 -10.804 -10.343 1.00 0.00 124 THR A C 11
ATOM 21304 O O . THR A 1 124 ? -3.299 -10.645 -11.348 1.00 0.00 124 THR A O 11
ATOM 21315 N N . ASN A 1 125 ? -1.279 -10.639 -10.247 1.00 0.00 125 ASN A N 11
ATOM 21316 C CA . ASN A 1 125 ? -0.461 -10.102 -11.304 1.00 0.00 125 ASN A CA 11
ATOM 21317 C C . ASN A 1 125 ? -0.540 -8.524 -11.359 1.00 0.00 125 ASN A C 11
ATOM 21318 O O . ASN A 1 125 ? -0.578 -7.877 -10.277 1.00 0.00 125 ASN A O 11
ATOM 21330 N N . ALA A 1 1 ? -23.248 -19.052 -29.757 1.00 0.00 1 ALA A N 12
ATOM 21331 C CA . ALA A 1 1 ? -22.327 -18.309 -28.891 1.00 0.00 1 ALA A CA 12
ATOM 21332 C C . ALA A 1 1 ? -22.103 -16.921 -29.458 1.00 0.00 1 ALA A C 12
ATOM 21333 O O . ALA A 1 1 ? -22.165 -16.758 -30.669 1.00 0.00 1 ALA A O 12
ATOM 21342 N N . GLU A 1 2 ? -21.894 -15.949 -28.579 1.00 0.00 2 GLU A N 12
ATOM 21343 C CA . GLU A 1 2 ? -21.647 -14.577 -29.008 1.00 0.00 2 GLU A CA 12
ATOM 21344 C C . GLU A 1 2 ? -20.751 -13.860 -28.008 1.00 0.00 2 GLU A C 12
ATOM 21345 O O . GLU A 1 2 ? -19.681 -13.380 -28.368 1.00 0.00 2 GLU A O 12
ATOM 21357 N N . PHE A 1 3 ? -21.153 -13.878 -26.733 1.00 0.00 3 PHE A N 12
ATOM 21358 C CA . PHE A 1 3 ? -20.414 -13.206 -25.683 1.00 0.00 3 PHE A CA 12
ATOM 21359 C C . PHE A 1 3 ? -20.905 -13.650 -24.310 1.00 0.00 3 PHE A C 12
ATOM 21360 O O . PHE A 1 3 ? -22.088 -13.568 -23.985 1.00 0.00 3 PHE A O 12
ATOM 21377 N N . MET A 1 4 ? -20.013 -14.224 -23.521 1.00 0.00 4 MET A N 12
ATOM 21378 C CA . MET A 1 4 ? -20.352 -14.666 -22.183 1.00 0.00 4 MET A CA 12
ATOM 21379 C C . MET A 1 4 ? -19.577 -13.885 -21.148 1.00 0.00 4 MET A C 12
ATOM 21380 O O . MET A 1 4 ? -18.366 -13.744 -21.263 1.00 0.00 4 MET A O 12
ATOM 21394 N N . GLU A 1 5 ? -20.265 -13.424 -20.119 1.00 0.00 5 GLU A N 12
ATOM 21395 C CA . GLU A 1 5 ? -19.637 -12.690 -19.039 1.00 0.00 5 GLU A CA 12
ATOM 21396 C C . GLU A 1 5 ? -20.672 -12.332 -17.993 1.00 0.00 5 GLU A C 12
ATOM 21397 O O . GLU A 1 5 ? -21.870 -12.499 -18.223 1.00 0.00 5 GLU A O 12
ATOM 21409 N N . SER A 1 6 ? -20.204 -11.827 -16.850 1.00 0.00 6 SER A N 12
ATOM 21410 C CA . SER A 1 6 ? -21.073 -11.433 -15.756 1.00 0.00 6 SER A CA 12
ATOM 21411 C C . SER A 1 6 ? -20.242 -11.087 -14.537 1.00 0.00 6 SER A C 12
ATOM 21412 O O . SER A 1 6 ? -19.261 -11.769 -14.225 1.00 0.00 6 SER A O 12
ATOM 21420 N N . LYS A 1 7 ? -20.617 -10.007 -13.851 1.00 0.00 7 LYS A N 12
ATOM 21421 C CA . LYS A 1 7 ? -19.924 -9.566 -12.647 1.00 0.00 7 LYS A CA 12
ATOM 21422 C C . LYS A 1 7 ? -20.774 -8.532 -11.927 1.00 0.00 7 LYS A C 12
ATOM 21423 O O . LYS A 1 7 ? -21.269 -7.594 -12.543 1.00 0.00 7 LYS A O 12
ATOM 21442 N N . GLY A 1 8 ? -20.949 -8.725 -10.628 1.00 0.00 8 GLY A N 12
ATOM 21443 C CA . GLY A 1 8 ? -21.752 -7.830 -9.815 1.00 0.00 8 GLY A CA 12
ATOM 21444 C C . GLY A 1 8 ? -21.348 -7.940 -8.362 1.00 0.00 8 GLY A C 12
ATOM 21445 O O . GLY A 1 8 ? -21.938 -8.703 -7.612 1.00 0.00 8 GLY A O 12
ATOM 21449 N N . GLU A 1 9 ? -20.330 -7.178 -7.977 1.00 0.00 9 GLU A N 12
ATOM 21450 C CA . GLU A 1 9 ? -19.866 -7.164 -6.602 1.00 0.00 9 GLU A CA 12
ATOM 21451 C C . GLU A 1 9 ? -19.434 -5.765 -6.202 1.00 0.00 9 GLU A C 12
ATOM 21452 O O . GLU A 1 9 ? -18.998 -4.990 -7.059 1.00 0.00 9 GLU A O 12
ATOM 21464 N N . ARG A 1 10 ? -19.586 -5.444 -4.907 1.00 0.00 10 ARG A N 12
ATOM 21465 C CA . ARG A 1 10 ? -19.203 -4.142 -4.388 1.00 0.00 10 ARG A CA 12
ATOM 21466 C C . ARG A 1 10 ? -17.769 -3.802 -4.806 1.00 0.00 10 ARG A C 12
ATOM 21467 O O . ARG A 1 10 ? -16.956 -4.675 -5.123 1.00 0.00 10 ARG A O 12
ATOM 21488 N N . GLU A 1 11 ? -17.439 -2.524 -4.715 1.00 0.00 11 GLU A N 12
ATOM 21489 C CA . GLU A 1 11 ? -16.113 -2.066 -5.065 1.00 0.00 11 GLU A CA 12
ATOM 21490 C C . GLU A 1 11 ? -15.148 -2.293 -3.904 1.00 0.00 11 GLU A C 12
ATOM 21491 O O . GLU A 1 11 ? -15.332 -1.729 -2.826 1.00 0.00 11 GLU A O 12
ATOM 21503 N N . GLY A 1 12 ? -14.123 -3.121 -4.131 1.00 0.00 12 GLY A N 12
ATOM 21504 C CA . GLY A 1 12 ? -13.142 -3.428 -3.112 1.00 0.00 12 GLY A CA 12
ATOM 21505 C C . GLY A 1 12 ? -13.691 -4.468 -2.147 1.00 0.00 12 GLY A C 12
ATOM 21506 O O . GLY A 1 12 ? -14.428 -4.154 -1.217 1.00 0.00 12 GLY A O 12
ATOM 21510 N N . SER A 1 13 ? -13.274 -5.723 -2.350 1.00 0.00 13 SER A N 12
ATOM 21511 C CA . SER A 1 13 ? -13.711 -6.832 -1.499 1.00 0.00 13 SER A CA 12
ATOM 21512 C C . SER A 1 13 ? -12.557 -7.294 -0.617 1.00 0.00 13 SER A C 12
ATOM 21513 O O . SER A 1 13 ? -11.897 -8.292 -0.905 1.00 0.00 13 SER A O 12
ATOM 21521 N N . SER A 1 14 ? -12.211 -6.478 0.384 1.00 0.00 14 SER A N 12
ATOM 21522 C CA . SER A 1 14 ? -11.140 -6.825 1.298 1.00 0.00 14 SER A CA 12
ATOM 21523 C C . SER A 1 14 ? -11.482 -8.074 2.064 1.00 0.00 14 SER A C 12
ATOM 21524 O O . SER A 1 14 ? -12.660 -8.254 2.375 1.00 0.00 14 SER A O 12
ATOM 21532 N N . SER A 1 15 ? -10.464 -8.901 2.332 1.00 0.00 15 SER A N 12
ATOM 21533 C CA . SER A 1 15 ? -10.647 -10.135 3.076 1.00 0.00 15 SER A CA 12
ATOM 21534 C C . SER A 1 15 ? -11.203 -9.838 4.482 1.00 0.00 15 SER A C 12
ATOM 21535 O O . SER A 1 15 ? -11.761 -8.790 4.797 1.00 0.00 15 SER A O 12
ATOM 21543 N N . GLN A 1 16 ? -10.936 -10.729 5.426 1.00 0.00 16 GLN A N 12
ATOM 21544 C CA . GLN A 1 16 ? -11.382 -10.548 6.789 1.00 0.00 16 GLN A CA 12
ATOM 21545 C C . GLN A 1 16 ? -10.985 -9.169 7.308 1.00 0.00 16 GLN A C 12
ATOM 21546 O O . GLN A 1 16 ? -11.818 -8.470 7.876 1.00 0.00 16 GLN A O 12
ATOM 21560 N N . GLN A 1 17 ? -9.726 -8.778 7.067 1.00 0.00 17 GLN A N 12
ATOM 21561 C CA . GLN A 1 17 ? -9.219 -7.489 7.479 1.00 0.00 17 GLN A CA 12
ATOM 21562 C C . GLN A 1 17 ? -7.782 -7.321 7.005 1.00 0.00 17 GLN A C 12
ATOM 21563 O O . GLN A 1 17 ? -6.914 -6.860 7.746 1.00 0.00 17 GLN A O 12
ATOM 21577 N N . CYS A 1 18 ? -7.531 -7.678 5.740 1.00 0.00 18 CYS A N 12
ATOM 21578 C CA . CYS A 1 18 ? -6.216 -7.562 5.164 1.00 0.00 18 CYS A CA 12
ATOM 21579 C C . CYS A 1 18 ? -5.841 -6.129 5.144 1.00 0.00 18 CYS A C 12
ATOM 21580 O O . CYS A 1 18 ? -4.721 -5.888 5.492 1.00 0.00 18 CYS A O 12
ATOM 21587 N N . ARG A 1 19 ? -6.756 -5.185 4.913 1.00 0.00 19 ARG A N 12
ATOM 21588 C CA . ARG A 1 19 ? -6.538 -3.742 4.953 1.00 0.00 19 ARG A CA 12
ATOM 21589 C C . ARG A 1 19 ? -5.504 -3.338 5.980 1.00 0.00 19 ARG A C 12
ATOM 21590 O O . ARG A 1 19 ? -4.479 -2.780 5.637 1.00 0.00 19 ARG A O 12
ATOM 21611 N N . GLN A 1 20 ? -5.714 -3.756 7.233 1.00 0.00 20 GLN A N 12
ATOM 21612 C CA . GLN A 1 20 ? -4.779 -3.488 8.293 1.00 0.00 20 GLN A CA 12
ATOM 21613 C C . GLN A 1 20 ? -3.424 -4.088 7.963 1.00 0.00 20 GLN A C 12
ATOM 21614 O O . GLN A 1 20 ? -2.440 -3.389 7.826 1.00 0.00 20 GLN A O 12
ATOM 21628 N N . GLU A 1 21 ? -3.318 -5.411 7.915 1.00 0.00 21 GLU A N 12
ATOM 21629 C CA . GLU A 1 21 ? -2.096 -6.072 7.514 1.00 0.00 21 GLU A CA 12
ATOM 21630 C C . GLU A 1 21 ? -1.578 -5.600 6.168 1.00 0.00 21 GLU A C 12
ATOM 21631 O O . GLU A 1 21 ? -0.447 -5.866 5.837 1.00 0.00 21 GLU A O 12
ATOM 21643 N N . VAL A 1 22 ? -2.354 -4.887 5.394 1.00 0.00 22 VAL A N 12
ATOM 21644 C CA . VAL A 1 22 ? -2.019 -4.353 4.115 1.00 0.00 22 VAL A CA 12
ATOM 21645 C C . VAL A 1 22 ? -1.343 -3.035 4.335 1.00 0.00 22 VAL A C 12
ATOM 21646 O O . VAL A 1 22 ? -0.402 -2.729 3.631 1.00 0.00 22 VAL A O 12
ATOM 21659 N N . GLN A 1 23 ? -1.785 -2.256 5.323 1.00 0.00 23 GLN A N 12
ATOM 21660 C CA . GLN A 1 23 ? -1.231 -0.954 5.631 1.00 0.00 23 GLN A CA 12
ATOM 21661 C C . GLN A 1 23 ? 0.075 -1.102 6.422 1.00 0.00 23 GLN A C 12
ATOM 21662 O O . GLN A 1 23 ? 0.348 -0.455 7.433 1.00 0.00 23 GLN A O 12
ATOM 21676 N N . ARG A 1 24 ? 0.908 -2.058 6.046 1.00 0.00 24 ARG A N 12
ATOM 21677 C CA . ARG A 1 24 ? 2.160 -2.313 6.726 1.00 0.00 24 ARG A CA 12
ATOM 21678 C C . ARG A 1 24 ? 3.147 -2.928 5.768 1.00 0.00 24 ARG A C 12
ATOM 21679 O O . ARG A 1 24 ? 4.315 -2.591 5.843 1.00 0.00 24 ARG A O 12
ATOM 21700 N N . LYS A 1 25 ? 2.676 -3.876 4.949 1.00 0.00 25 LYS A N 12
ATOM 21701 C CA . LYS A 1 25 ? 3.507 -4.602 4.015 1.00 0.00 25 LYS A CA 12
ATOM 21702 C C . LYS A 1 25 ? 2.962 -4.399 2.625 1.00 0.00 25 LYS A C 12
ATOM 21703 O O . LYS A 1 25 ? 3.626 -3.893 1.752 1.00 0.00 25 LYS A O 12
ATOM 21722 N N . ASP A 1 26 ? 1.705 -4.741 2.397 1.00 0.00 26 ASP A N 12
ATOM 21723 C CA . ASP A 1 26 ? 1.068 -4.615 1.110 1.00 0.00 26 ASP A CA 12
ATOM 21724 C C . ASP A 1 26 ? 1.114 -3.190 0.687 1.00 0.00 26 ASP A C 12
ATOM 21725 O O . ASP A 1 26 ? 1.656 -2.384 1.425 1.00 0.00 26 ASP A O 12
ATOM 21734 N N . LEU A 1 27 ? 0.529 -2.830 -0.455 1.00 0.00 27 LEU A N 12
ATOM 21735 C CA . LEU A 1 27 ? 0.494 -1.475 -0.966 1.00 0.00 27 LEU A CA 12
ATOM 21736 C C . LEU A 1 27 ? 0.237 -0.492 0.154 1.00 0.00 27 LEU A C 12
ATOM 21737 O O . LEU A 1 27 ? -0.905 -0.217 0.453 1.00 0.00 27 LEU A O 12
ATOM 21753 N N . SER A 1 28 ? 1.300 0.062 0.732 1.00 0.00 28 SER A N 12
ATOM 21754 C CA . SER A 1 28 ? 1.194 0.852 1.963 1.00 0.00 28 SER A CA 12
ATOM 21755 C C . SER A 1 28 ? 2.318 1.850 1.895 1.00 0.00 28 SER A C 12
ATOM 21756 O O . SER A 1 28 ? 2.936 2.216 2.891 1.00 0.00 28 SER A O 12
ATOM 21764 N N . SER A 1 29 ? 2.638 2.306 0.681 1.00 0.00 29 SER A N 12
ATOM 21765 C CA . SER A 1 29 ? 3.683 3.277 0.478 1.00 0.00 29 SER A CA 12
ATOM 21766 C C . SER A 1 29 ? 3.754 3.635 -0.970 1.00 0.00 29 SER A C 12
ATOM 21767 O O . SER A 1 29 ? 4.023 4.771 -1.252 1.00 0.00 29 SER A O 12
ATOM 21775 N N . CYS A 1 30 ? 3.461 2.724 -1.894 1.00 0.00 30 CYS A N 12
ATOM 21776 C CA . CYS A 1 30 ? 3.492 2.992 -3.321 1.00 0.00 30 CYS A CA 12
ATOM 21777 C C . CYS A 1 30 ? 2.736 4.275 -3.621 1.00 0.00 30 CYS A C 12
ATOM 21778 O O . CYS A 1 30 ? 3.298 5.223 -4.137 1.00 0.00 30 CYS A O 12
ATOM 21785 N N . GLU A 1 31 ? 1.498 4.346 -3.140 1.00 0.00 31 GLU A N 12
ATOM 21786 C CA . GLU A 1 31 ? 0.716 5.543 -3.312 1.00 0.00 31 GLU A CA 12
ATOM 21787 C C . GLU A 1 31 ? 1.230 6.657 -2.397 1.00 0.00 31 GLU A C 12
ATOM 21788 O O . GLU A 1 31 ? 1.211 7.845 -2.637 1.00 0.00 31 GLU A O 12
ATOM 21800 N N . ARG A 1 32 ? 1.752 6.307 -1.232 1.00 0.00 32 ARG A N 12
ATOM 21801 C CA . ARG A 1 32 ? 2.348 7.260 -0.325 1.00 0.00 32 ARG A CA 12
ATOM 21802 C C . ARG A 1 32 ? 3.512 7.954 -0.976 1.00 0.00 32 ARG A C 12
ATOM 21803 O O . ARG A 1 32 ? 3.719 9.087 -0.652 1.00 0.00 32 ARG A O 12
ATOM 21824 N N . TYR A 1 33 ? 4.291 7.332 -1.827 1.00 0.00 33 TYR A N 12
ATOM 21825 C CA . TYR A 1 33 ? 5.438 7.876 -2.496 1.00 0.00 33 TYR A CA 12
ATOM 21826 C C . TYR A 1 33 ? 5.042 9.102 -3.287 1.00 0.00 33 TYR A C 12
ATOM 21827 O O . TYR A 1 33 ? 5.625 10.158 -3.075 1.00 0.00 33 TYR A O 12
ATOM 21845 N N . LEU A 1 34 ? 4.023 8.951 -4.141 1.00 0.00 34 LEU A N 12
ATOM 21846 C CA . LEU A 1 34 ? 3.541 10.061 -4.931 1.00 0.00 34 LEU A CA 12
ATOM 21847 C C . LEU A 1 34 ? 2.732 11.009 -4.052 1.00 0.00 34 LEU A C 12
ATOM 21848 O O . LEU A 1 34 ? 2.597 12.183 -4.375 1.00 0.00 34 LEU A O 12
ATOM 21864 N N . ARG A 1 35 ? 2.193 10.500 -2.932 1.00 0.00 35 ARG A N 12
ATOM 21865 C CA . ARG A 1 35 ? 1.427 11.300 -2.003 1.00 0.00 35 ARG A CA 12
ATOM 21866 C C . ARG A 1 35 ? 2.368 12.232 -1.265 1.00 0.00 35 ARG A C 12
ATOM 21867 O O . ARG A 1 35 ? 1.980 13.343 -0.930 1.00 0.00 35 ARG A O 12
ATOM 21888 N N . GLN A 1 36 ? 3.504 11.714 -0.812 1.00 0.00 36 GLN A N 12
ATOM 21889 C CA . GLN A 1 36 ? 4.485 12.450 -0.064 1.00 0.00 36 GLN A CA 12
ATOM 21890 C C . GLN A 1 36 ? 5.325 13.306 -0.998 1.00 0.00 36 GLN A C 12
ATOM 21891 O O . GLN A 1 36 ? 4.948 13.567 -2.130 1.00 0.00 36 GLN A O 12
ATOM 21905 N N . SER A 1 37 ? 6.448 13.799 -0.474 1.00 0.00 37 SER A N 12
ATOM 21906 C CA . SER A 1 37 ? 7.355 14.621 -1.248 1.00 0.00 37 SER A CA 12
ATOM 21907 C C . SER A 1 37 ? 8.317 13.750 -2.019 1.00 0.00 37 SER A C 12
ATOM 21908 O O . SER A 1 37 ? 8.170 13.621 -3.227 1.00 0.00 37 SER A O 12
ATOM 21916 N N . SER A 1 38 ? 9.264 13.112 -1.310 1.00 0.00 38 SER A N 12
ATOM 21917 C CA . SER A 1 38 ? 10.300 12.278 -1.921 1.00 0.00 38 SER A CA 12
ATOM 21918 C C . SER A 1 38 ? 11.481 12.140 -0.976 1.00 0.00 38 SER A C 12
ATOM 21919 O O . SER A 1 38 ? 12.392 12.957 -0.947 1.00 0.00 38 SER A O 12
ATOM 21927 N N . SER A 1 39 ? 11.434 11.120 -0.130 1.00 0.00 39 SER A N 12
ATOM 21928 C CA . SER A 1 39 ? 12.525 10.862 0.793 1.00 0.00 39 SER A CA 12
ATOM 21929 C C . SER A 1 39 ? 12.412 9.436 1.331 1.00 0.00 39 SER A C 12
ATOM 21930 O O . SER A 1 39 ? 11.554 8.652 0.917 1.00 0.00 39 SER A O 12
ATOM 21938 N N . ARG A 1 40 ? 13.294 9.086 2.272 1.00 0.00 40 ARG A N 12
ATOM 21939 C CA . ARG A 1 40 ? 13.285 7.779 2.901 1.00 0.00 40 ARG A CA 12
ATOM 21940 C C . ARG A 1 40 ? 14.003 7.825 4.223 1.00 0.00 40 ARG A C 12
ATOM 21941 O O . ARG A 1 40 ? 15.206 7.611 4.242 1.00 0.00 40 ARG A O 12
ATOM 21962 N N . ARG A 1 41 ? 13.273 8.153 5.289 1.00 0.00 41 ARG A N 12
ATOM 21963 C CA . ARG A 1 41 ? 13.838 8.233 6.630 1.00 0.00 41 ARG A CA 12
ATOM 21964 C C . ARG A 1 41 ? 14.856 7.119 6.878 1.00 0.00 41 ARG A C 12
ATOM 21965 O O . ARG A 1 41 ? 14.487 5.944 6.881 1.00 0.00 41 ARG A O 12
ATOM 21986 N N . SER A 1 42 ? 16.127 7.498 6.959 1.00 0.00 42 SER A N 12
ATOM 21987 C CA . SER A 1 42 ? 17.201 6.538 7.134 1.00 0.00 42 SER A CA 12
ATOM 21988 C C . SER A 1 42 ? 17.395 6.292 8.620 1.00 0.00 42 SER A C 12
ATOM 21989 O O . SER A 1 42 ? 18.139 7.005 9.285 1.00 0.00 42 SER A O 12
ATOM 21997 N N . THR A 1 43 ? 16.677 5.310 9.144 1.00 0.00 43 THR A N 12
ATOM 21998 C CA . THR A 1 43 ? 16.751 4.942 10.552 1.00 0.00 43 THR A CA 12
ATOM 21999 C C . THR A 1 43 ? 17.766 3.829 10.795 1.00 0.00 43 THR A C 12
ATOM 22000 O O . THR A 1 43 ? 18.860 3.866 10.250 1.00 0.00 43 THR A O 12
ATOM 22011 N N . GLY A 1 44 ? 17.447 2.874 11.661 1.00 0.00 44 GLY A N 12
ATOM 22012 C CA . GLY A 1 44 ? 18.308 1.747 11.938 1.00 0.00 44 GLY A CA 12
ATOM 22013 C C . GLY A 1 44 ? 18.005 0.559 11.054 1.00 0.00 44 GLY A C 12
ATOM 22014 O O . GLY A 1 44 ? 18.156 0.582 9.845 1.00 0.00 44 GLY A O 12
ATOM 22018 N N . GLU A 1 45 ? 17.550 -0.527 11.648 1.00 0.00 45 GLU A N 12
ATOM 22019 C CA . GLU A 1 45 ? 17.195 -1.734 10.903 1.00 0.00 45 GLU A CA 12
ATOM 22020 C C . GLU A 1 45 ? 15.743 -1.668 10.408 1.00 0.00 45 GLU A C 12
ATOM 22021 O O . GLU A 1 45 ? 15.056 -2.670 10.241 1.00 0.00 45 GLU A O 12
ATOM 22033 N N . GLU A 1 46 ? 15.220 -0.458 10.246 1.00 0.00 46 GLU A N 12
ATOM 22034 C CA . GLU A 1 46 ? 13.864 -0.260 9.793 1.00 0.00 46 GLU A CA 12
ATOM 22035 C C . GLU A 1 46 ? 13.745 -0.525 8.287 1.00 0.00 46 GLU A C 12
ATOM 22036 O O . GLU A 1 46 ? 14.500 -1.293 7.678 1.00 0.00 46 GLU A O 12
ATOM 22048 N N . VAL A 1 47 ? 12.828 0.187 7.635 1.00 0.00 47 VAL A N 12
ATOM 22049 C CA . VAL A 1 47 ? 12.612 0.096 6.206 1.00 0.00 47 VAL A CA 12
ATOM 22050 C C . VAL A 1 47 ? 13.694 0.910 5.488 1.00 0.00 47 VAL A C 12
ATOM 22051 O O . VAL A 1 47 ? 13.447 1.801 4.666 1.00 0.00 47 VAL A O 12
ATOM 22064 N N . LEU A 1 48 ? 14.952 0.585 5.746 1.00 0.00 48 LEU A N 12
ATOM 22065 C CA . LEU A 1 48 ? 16.083 1.249 5.139 1.00 0.00 48 LEU A CA 12
ATOM 22066 C C . LEU A 1 48 ? 17.145 0.210 4.803 1.00 0.00 48 LEU A C 12
ATOM 22067 O O . LEU A 1 48 ? 18.333 0.468 4.948 1.00 0.00 48 LEU A O 12
ATOM 22083 N N . ARG A 1 49 ? 16.703 -0.982 4.363 1.00 0.00 49 ARG A N 12
ATOM 22084 C CA . ARG A 1 49 ? 17.614 -2.054 4.008 1.00 0.00 49 ARG A CA 12
ATOM 22085 C C . ARG A 1 49 ? 18.567 -1.576 2.927 1.00 0.00 49 ARG A C 12
ATOM 22086 O O . ARG A 1 49 ? 18.268 -0.590 2.250 1.00 0.00 49 ARG A O 12
ATOM 22107 N N . MET A 1 50 ? 19.579 -2.389 2.651 1.00 0.00 50 MET A N 12
ATOM 22108 C CA . MET A 1 50 ? 20.560 -2.079 1.626 1.00 0.00 50 MET A CA 12
ATOM 22109 C C . MET A 1 50 ? 21.529 -3.232 1.430 1.00 0.00 50 MET A C 12
ATOM 22110 O O . MET A 1 50 ? 22.552 -3.329 2.101 1.00 0.00 50 MET A O 12
ATOM 22124 N N . PRO A 1 51 ? 21.145 -4.184 0.573 1.00 0.00 51 PRO A N 12
ATOM 22125 C CA . PRO A 1 51 ? 22.002 -5.319 0.262 1.00 0.00 51 PRO A CA 12
ATOM 22126 C C . PRO A 1 51 ? 23.212 -4.937 -0.592 1.00 0.00 51 PRO A C 12
ATOM 22127 O O . PRO A 1 51 ? 24.181 -5.688 -0.620 1.00 0.00 51 PRO A O 12
ATOM 22138 N N . GLY A 1 52 ? 23.119 -3.796 -1.264 1.00 0.00 52 GLY A N 12
ATOM 22139 C CA . GLY A 1 52 ? 24.180 -3.298 -2.100 1.00 0.00 52 GLY A CA 12
ATOM 22140 C C . GLY A 1 52 ? 24.378 -1.835 -1.890 1.00 0.00 52 GLY A C 12
ATOM 22141 O O . GLY A 1 52 ? 25.257 -1.517 -1.121 1.00 0.00 52 GLY A O 12
ATOM 22145 N N . ASP A 1 53 ? 23.519 -1.010 -2.485 1.00 0.00 53 ASP A N 12
ATOM 22146 C CA . ASP A 1 53 ? 23.621 0.435 -2.363 1.00 0.00 53 ASP A CA 12
ATOM 22147 C C . ASP A 1 53 ? 22.345 1.079 -2.880 1.00 0.00 53 ASP A C 12
ATOM 22148 O O . ASP A 1 53 ? 21.444 1.388 -2.093 1.00 0.00 53 ASP A O 12
ATOM 22157 N N . GLU A 1 54 ? 22.233 1.226 -4.206 1.00 0.00 54 GLU A N 12
ATOM 22158 C CA . GLU A 1 54 ? 21.114 1.843 -4.867 1.00 0.00 54 GLU A CA 12
ATOM 22159 C C . GLU A 1 54 ? 19.977 0.858 -4.851 1.00 0.00 54 GLU A C 12
ATOM 22160 O O . GLU A 1 54 ? 19.492 0.534 -5.926 1.00 0.00 54 GLU A O 12
ATOM 22172 N N . ASN A 1 55 ? 19.486 0.470 -3.655 1.00 0.00 55 ASN A N 12
ATOM 22173 C CA . ASN A 1 55 ? 18.441 -0.503 -3.471 1.00 0.00 55 ASN A CA 12
ATOM 22174 C C . ASN A 1 55 ? 18.556 -1.646 -4.497 1.00 0.00 55 ASN A C 12
ATOM 22175 O O . ASN A 1 55 ? 19.612 -1.967 -5.033 1.00 0.00 55 ASN A O 12
ATOM 22186 N N . GLN A 1 56 ? 17.444 -2.328 -4.709 1.00 0.00 56 GLN A N 12
ATOM 22187 C CA . GLN A 1 56 ? 17.347 -3.308 -5.759 1.00 0.00 56 GLN A CA 12
ATOM 22188 C C . GLN A 1 56 ? 16.435 -2.884 -6.907 1.00 0.00 56 GLN A C 12
ATOM 22189 O O . GLN A 1 56 ? 15.395 -3.486 -7.146 1.00 0.00 56 GLN A O 12
ATOM 22203 N N . GLN A 1 57 ? 16.833 -1.863 -7.648 1.00 0.00 57 GLN A N 12
ATOM 22204 C CA . GLN A 1 57 ? 16.030 -1.345 -8.735 1.00 0.00 57 GLN A CA 12
ATOM 22205 C C . GLN A 1 57 ? 16.914 -0.557 -9.673 1.00 0.00 57 GLN A C 12
ATOM 22206 O O . GLN A 1 57 ? 18.003 -0.153 -9.285 1.00 0.00 57 GLN A O 12
ATOM 22220 N N . GLN A 1 58 ? 16.410 -0.308 -10.883 1.00 0.00 58 GLN A N 12
ATOM 22221 C CA . GLN A 1 58 ? 17.146 0.431 -11.890 1.00 0.00 58 GLN A CA 12
ATOM 22222 C C . GLN A 1 58 ? 17.759 1.695 -11.292 1.00 0.00 58 GLN A C 12
ATOM 22223 O O . GLN A 1 58 ? 18.973 1.836 -11.246 1.00 0.00 58 GLN A O 12
ATOM 22237 N N . GLU A 1 59 ? 16.903 2.551 -10.724 1.00 0.00 59 GLU A N 12
ATOM 22238 C CA . GLU A 1 59 ? 17.356 3.801 -10.151 1.00 0.00 59 GLU A CA 12
ATOM 22239 C C . GLU A 1 59 ? 16.228 4.447 -9.364 1.00 0.00 59 GLU A C 12
ATOM 22240 O O . GLU A 1 59 ? 15.491 5.298 -9.854 1.00 0.00 59 GLU A O 12
ATOM 22252 N N . SER A 1 60 ? 16.057 4.020 -8.112 1.00 0.00 60 SER A N 12
ATOM 22253 C CA . SER A 1 60 ? 15.017 4.557 -7.251 1.00 0.00 60 SER A CA 12
ATOM 22254 C C . SER A 1 60 ? 15.030 3.821 -5.924 1.00 0.00 60 SER A C 12
ATOM 22255 O O . SER A 1 60 ? 14.441 2.755 -5.760 1.00 0.00 60 SER A O 12
ATOM 22263 N N . GLN A 1 61 ? 15.735 4.386 -4.944 1.00 0.00 61 GLN A N 12
ATOM 22264 C CA . GLN A 1 61 ? 15.803 3.795 -3.614 1.00 0.00 61 GLN A CA 12
ATOM 22265 C C . GLN A 1 61 ? 14.445 3.828 -2.931 1.00 0.00 61 GLN A C 12
ATOM 22266 O O . GLN A 1 61 ? 14.151 2.975 -2.097 1.00 0.00 61 GLN A O 12
ATOM 22280 N N . GLN A 1 62 ? 13.636 4.839 -3.260 1.00 0.00 62 GLN A N 12
ATOM 22281 C CA . GLN A 1 62 ? 12.333 4.997 -2.675 1.00 0.00 62 GLN A CA 12
ATOM 22282 C C . GLN A 1 62 ? 11.392 3.986 -3.245 1.00 0.00 62 GLN A C 12
ATOM 22283 O O . GLN A 1 62 ? 10.796 3.264 -2.481 1.00 0.00 62 GLN A O 12
ATOM 22297 N N . LEU A 1 63 ? 11.242 3.905 -4.566 1.00 0.00 63 LEU A N 12
ATOM 22298 C CA . LEU A 1 63 ? 10.367 2.930 -5.208 1.00 0.00 63 LEU A CA 12
ATOM 22299 C C . LEU A 1 63 ? 10.684 1.518 -4.702 1.00 0.00 63 LEU A C 12
ATOM 22300 O O . LEU A 1 63 ? 9.779 0.698 -4.571 1.00 0.00 63 LEU A O 12
ATOM 22316 N N . GLN A 1 64 ? 11.937 1.289 -4.282 1.00 0.00 64 GLN A N 12
ATOM 22317 C CA . GLN A 1 64 ? 12.326 0.037 -3.694 1.00 0.00 64 GLN A CA 12
ATOM 22318 C C . GLN A 1 64 ? 11.409 -0.268 -2.509 1.00 0.00 64 GLN A C 12
ATOM 22319 O O . GLN A 1 64 ? 11.058 -1.393 -2.232 1.00 0.00 64 GLN A O 12
ATOM 22333 N N . GLN A 1 65 ? 11.063 0.719 -1.701 1.00 0.00 65 GLN A N 12
ATOM 22334 C CA . GLN A 1 65 ? 10.241 0.557 -0.543 1.00 0.00 65 GLN A CA 12
ATOM 22335 C C . GLN A 1 65 ? 8.932 -0.028 -0.970 1.00 0.00 65 GLN A C 12
ATOM 22336 O O . GLN A 1 65 ? 8.465 -0.865 -0.253 1.00 0.00 65 GLN A O 12
ATOM 22350 N N . CYS A 1 66 ? 8.375 0.342 -2.121 1.00 0.00 66 CYS A N 12
ATOM 22351 C CA . CYS A 1 66 ? 7.144 -0.201 -2.623 1.00 0.00 66 CYS A CA 12
ATOM 22352 C C . CYS A 1 66 ? 7.402 -1.612 -3.049 1.00 0.00 66 CYS A C 12
ATOM 22353 O O . CYS A 1 66 ? 6.703 -2.460 -2.582 1.00 0.00 66 CYS A O 12
ATOM 22360 N N . CYS A 1 67 ? 8.421 -1.921 -3.839 1.00 0.00 67 CYS A N 12
ATOM 22361 C CA . CYS A 1 67 ? 8.718 -3.277 -4.257 1.00 0.00 67 CYS A CA 12
ATOM 22362 C C . CYS A 1 67 ? 8.921 -4.156 -3.050 1.00 0.00 67 CYS A C 12
ATOM 22363 O O . CYS A 1 67 ? 8.229 -5.144 -2.916 1.00 0.00 67 CYS A O 12
ATOM 22370 N N . ASN A 1 68 ? 9.786 -3.755 -2.120 1.00 0.00 68 ASN A N 12
ATOM 22371 C CA . ASN A 1 68 ? 10.024 -4.472 -0.892 1.00 0.00 68 ASN A CA 12
ATOM 22372 C C . ASN A 1 68 ? 8.731 -4.582 -0.092 1.00 0.00 68 ASN A C 12
ATOM 22373 O O . ASN A 1 68 ? 8.549 -5.534 0.652 1.00 0.00 68 ASN A O 12
ATOM 22384 N N . GLN A 1 69 ? 7.848 -3.599 -0.239 1.00 0.00 69 GLN A N 12
ATOM 22385 C CA . GLN A 1 69 ? 6.572 -3.578 0.442 1.00 0.00 69 GLN A CA 12
ATOM 22386 C C . GLN A 1 69 ? 5.607 -4.575 -0.180 1.00 0.00 69 GLN A C 12
ATOM 22387 O O . GLN A 1 69 ? 5.085 -5.488 0.439 1.00 0.00 69 GLN A O 12
ATOM 22401 N N . VAL A 1 70 ? 5.496 -4.584 -1.494 1.00 0.00 70 VAL A N 12
ATOM 22402 C CA . VAL A 1 70 ? 4.624 -5.452 -2.247 1.00 0.00 70 VAL A CA 12
ATOM 22403 C C . VAL A 1 70 ? 5.211 -6.848 -2.199 1.00 0.00 70 VAL A C 12
ATOM 22404 O O . VAL A 1 70 ? 4.517 -7.819 -2.448 1.00 0.00 70 VAL A O 12
ATOM 22417 N N . LYS A 1 71 ? 6.497 -6.977 -1.849 1.00 0.00 71 LYS A N 12
ATOM 22418 C CA . LYS A 1 71 ? 7.150 -8.259 -1.713 1.00 0.00 71 LYS A CA 12
ATOM 22419 C C . LYS A 1 71 ? 6.682 -8.930 -0.436 1.00 0.00 71 LYS A C 12
ATOM 22420 O O . LYS A 1 71 ? 6.759 -10.145 -0.340 1.00 0.00 71 LYS A O 12
ATOM 22439 N N . GLN A 1 72 ? 6.212 -8.143 0.535 1.00 0.00 72 GLN A N 12
ATOM 22440 C CA . GLN A 1 72 ? 5.684 -8.664 1.773 1.00 0.00 72 GLN A CA 12
ATOM 22441 C C . GLN A 1 72 ? 4.175 -8.729 1.721 1.00 0.00 72 GLN A C 12
ATOM 22442 O O . GLN A 1 72 ? 3.555 -8.812 2.762 1.00 0.00 72 GLN A O 12
ATOM 22456 N N . VAL A 1 73 ? 3.575 -8.664 0.541 1.00 0.00 73 VAL A N 12
ATOM 22457 C CA . VAL A 1 73 ? 2.141 -8.741 0.388 1.00 0.00 73 VAL A CA 12
ATOM 22458 C C . VAL A 1 73 ? 1.652 -10.151 0.701 1.00 0.00 73 VAL A C 12
ATOM 22459 O O . VAL A 1 73 ? 2.440 -11.097 0.763 1.00 0.00 73 VAL A O 12
ATOM 22472 N N . ARG A 1 74 ? 0.336 -10.283 0.888 1.00 0.00 74 ARG A N 12
ATOM 22473 C CA . ARG A 1 74 ? -0.275 -11.568 1.173 1.00 0.00 74 ARG A CA 12
ATOM 22474 C C . ARG A 1 74 ? -0.217 -12.446 -0.049 1.00 0.00 74 ARG A C 12
ATOM 22475 O O . ARG A 1 74 ? 0.619 -13.324 -0.084 1.00 0.00 74 ARG A O 12
ATOM 22496 N N . ASP A 1 75 ? -1.139 -12.220 -0.975 1.00 0.00 75 ASP A N 12
ATOM 22497 C CA . ASP A 1 75 ? -1.228 -12.974 -2.215 1.00 0.00 75 ASP A CA 12
ATOM 22498 C C . ASP A 1 75 ? -2.555 -12.668 -2.918 1.00 0.00 75 ASP A C 12
ATOM 22499 O O . ASP A 1 75 ? -2.677 -12.685 -4.141 1.00 0.00 75 ASP A O 12
ATOM 22508 N N . GLU A 1 76 ? -3.554 -12.249 -2.153 1.00 0.00 76 GLU A N 12
ATOM 22509 C CA . GLU A 1 76 ? -4.892 -11.997 -2.654 1.00 0.00 76 GLU A CA 12
ATOM 22510 C C . GLU A 1 76 ? -5.297 -10.604 -2.203 1.00 0.00 76 GLU A C 12
ATOM 22511 O O . GLU A 1 76 ? -6.352 -10.099 -2.591 1.00 0.00 76 GLU A O 12
ATOM 22523 N N . CYS A 1 77 ? -4.442 -9.944 -1.410 1.00 0.00 77 CYS A N 12
ATOM 22524 C CA . CYS A 1 77 ? -4.670 -8.613 -0.953 1.00 0.00 77 CYS A CA 12
ATOM 22525 C C . CYS A 1 77 ? -3.933 -7.721 -1.896 1.00 0.00 77 CYS A C 12
ATOM 22526 O O . CYS A 1 77 ? -4.033 -6.552 -1.725 1.00 0.00 77 CYS A O 12
ATOM 22533 N N . GLN A 1 78 ? -3.265 -8.179 -2.945 1.00 0.00 78 GLN A N 12
ATOM 22534 C CA . GLN A 1 78 ? -2.537 -7.358 -3.872 1.00 0.00 78 GLN A CA 12
ATOM 22535 C C . GLN A 1 78 ? -3.451 -6.254 -4.375 1.00 0.00 78 GLN A C 12
ATOM 22536 O O . GLN A 1 78 ? -3.089 -5.092 -4.401 1.00 0.00 78 GLN A O 12
ATOM 22550 N N . CYS A 1 79 ? -4.659 -6.582 -4.813 1.00 0.00 79 CYS A N 12
ATOM 22551 C CA . CYS A 1 79 ? -5.582 -5.601 -5.311 1.00 0.00 79 CYS A CA 12
ATOM 22552 C C . CYS A 1 79 ? -6.090 -4.777 -4.170 1.00 0.00 79 CYS A C 12
ATOM 22553 O O . CYS A 1 79 ? -5.753 -3.608 -4.148 1.00 0.00 79 CYS A O 12
ATOM 22560 N N . GLU A 1 80 ? -6.898 -5.362 -3.274 1.00 0.00 80 GLU A N 12
ATOM 22561 C CA . GLU A 1 80 ? -7.430 -4.673 -2.109 1.00 0.00 80 GLU A CA 12
ATOM 22562 C C . GLU A 1 80 ? -6.373 -3.804 -1.428 1.00 0.00 80 GLU A C 12
ATOM 22563 O O . GLU A 1 80 ? -6.679 -2.706 -1.009 1.00 0.00 80 GLU A O 12
ATOM 22575 N N . ALA A 1 81 ? -5.115 -4.203 -1.474 1.00 0.00 81 ALA A N 12
ATOM 22576 C CA . ALA A 1 81 ? -4.001 -3.465 -0.969 1.00 0.00 81 ALA A CA 12
ATOM 22577 C C . ALA A 1 81 ? -3.997 -2.069 -1.554 1.00 0.00 81 ALA A C 12
ATOM 22578 O O . ALA A 1 81 ? -3.926 -1.078 -0.853 1.00 0.00 81 ALA A O 12
ATOM 22585 N N . ILE A 1 82 ? -4.051 -1.957 -2.878 1.00 0.00 82 ILE A N 12
ATOM 22586 C CA . ILE A 1 82 ? -4.122 -0.691 -3.568 1.00 0.00 82 ILE A CA 12
ATOM 22587 C C . ILE A 1 82 ? -5.495 -0.088 -3.381 1.00 0.00 82 ILE A C 12
ATOM 22588 O O . ILE A 1 82 ? -5.608 1.118 -3.318 1.00 0.00 82 ILE A O 12
ATOM 22604 N N . LYS A 1 83 ? -6.542 -0.916 -3.323 1.00 0.00 83 LYS A N 12
ATOM 22605 C CA . LYS A 1 83 ? -7.894 -0.435 -3.118 1.00 0.00 83 LYS A CA 12
ATOM 22606 C C . LYS A 1 83 ? -8.034 0.150 -1.719 1.00 0.00 83 LYS A C 12
ATOM 22607 O O . LYS A 1 83 ? -9.057 0.727 -1.413 1.00 0.00 83 LYS A O 12
ATOM 22626 N N . TYR A 1 84 ? -7.006 0.012 -0.886 1.00 0.00 84 TYR A N 12
ATOM 22627 C CA . TYR A 1 84 ? -6.986 0.496 0.462 1.00 0.00 84 TYR A CA 12
ATOM 22628 C C . TYR A 1 84 ? -6.174 1.766 0.515 1.00 0.00 84 TYR A C 12
ATOM 22629 O O . TYR A 1 84 ? -6.679 2.818 0.871 1.00 0.00 84 TYR A O 12
ATOM 22647 N N . ILE A 1 85 ? -4.886 1.666 0.181 1.00 0.00 85 ILE A N 12
ATOM 22648 C CA . ILE A 1 85 ? -3.987 2.787 0.271 1.00 0.00 85 ILE A CA 12
ATOM 22649 C C . ILE A 1 85 ? -4.444 3.782 -0.780 1.00 0.00 85 ILE A C 12
ATOM 22650 O O . ILE A 1 85 ? -4.656 4.940 -0.465 1.00 0.00 85 ILE A O 12
ATOM 22666 N N . ALA A 1 86 ? -4.557 3.372 -2.036 1.00 0.00 86 ALA A N 12
ATOM 22667 C CA . ALA A 1 86 ? -4.929 4.219 -3.132 1.00 0.00 86 ALA A CA 12
ATOM 22668 C C . ALA A 1 86 ? -6.421 4.483 -3.019 1.00 0.00 86 ALA A C 12
ATOM 22669 O O . ALA A 1 86 ? -7.168 4.241 -3.957 1.00 0.00 86 ALA A O 12
ATOM 22676 N N . GLU A 1 87 ? -6.879 4.933 -1.858 1.00 0.00 87 GLU A N 12
ATOM 22677 C CA . GLU A 1 87 ? -8.246 5.292 -1.612 1.00 0.00 87 GLU A CA 12
ATOM 22678 C C . GLU A 1 87 ? -8.410 5.966 -0.262 1.00 0.00 87 GLU A C 12
ATOM 22679 O O . GLU A 1 87 ? -8.882 7.091 -0.171 1.00 0.00 87 GLU A O 12
ATOM 22691 N N . ASP A 1 88 ? -7.917 5.335 0.802 1.00 0.00 88 ASP A N 12
ATOM 22692 C CA . ASP A 1 88 ? -8.033 5.861 2.152 1.00 0.00 88 ASP A CA 12
ATOM 22693 C C . ASP A 1 88 ? -7.410 7.245 2.179 1.00 0.00 88 ASP A C 12
ATOM 22694 O O . ASP A 1 88 ? -8.038 8.207 2.607 1.00 0.00 88 ASP A O 12
ATOM 22703 N N . GLN A 1 89 ? -6.191 7.362 1.633 1.00 0.00 89 GLN A N 12
ATOM 22704 C CA . GLN A 1 89 ? -5.506 8.624 1.562 1.00 0.00 89 GLN A CA 12
ATOM 22705 C C . GLN A 1 89 ? -6.176 9.497 0.541 1.00 0.00 89 GLN A C 12
ATOM 22706 O O . GLN A 1 89 ? -5.995 10.680 0.632 1.00 0.00 89 GLN A O 12
ATOM 22720 N N . ILE A 1 90 ? -6.877 8.973 -0.445 1.00 0.00 90 ILE A N 12
ATOM 22721 C CA . ILE A 1 90 ? -7.577 9.735 -1.448 1.00 0.00 90 ILE A CA 12
ATOM 22722 C C . ILE A 1 90 ? -8.709 10.526 -0.799 1.00 0.00 90 ILE A C 12
ATOM 22723 O O . ILE A 1 90 ? -8.854 11.727 -1.034 1.00 0.00 90 ILE A O 12
ATOM 22739 N N . GLN A 1 91 ? -9.517 9.859 0.028 1.00 0.00 91 GLN A N 12
ATOM 22740 C CA . GLN A 1 91 ? -10.605 10.511 0.725 1.00 0.00 91 GLN A CA 12
ATOM 22741 C C . GLN A 1 91 ? -10.068 11.376 1.854 1.00 0.00 91 GLN A C 12
ATOM 22742 O O . GLN A 1 91 ? -10.647 12.420 2.146 1.00 0.00 91 GLN A O 12
ATOM 22756 N N . GLN A 1 92 ? -8.962 10.962 2.475 1.00 0.00 92 GLN A N 12
ATOM 22757 C CA . GLN A 1 92 ? -8.371 11.705 3.560 1.00 0.00 92 GLN A CA 12
ATOM 22758 C C . GLN A 1 92 ? -7.678 12.946 3.003 1.00 0.00 92 GLN A C 12
ATOM 22759 O O . GLN A 1 92 ? -7.904 14.067 3.433 1.00 0.00 92 GLN A O 12
ATOM 22773 N N . GLY A 1 93 ? -6.768 12.764 2.062 1.00 0.00 93 GLY A N 12
ATOM 22774 C CA . GLY A 1 93 ? -6.031 13.813 1.419 1.00 0.00 93 GLY A CA 12
ATOM 22775 C C . GLY A 1 93 ? -6.924 14.628 0.509 1.00 0.00 93 GLY A C 12
ATOM 22776 O O . GLY A 1 93 ? -8.108 14.372 0.348 1.00 0.00 93 GLY A O 12
ATOM 22780 N N . GLN A 1 94 ? -6.336 15.623 -0.147 1.00 0.00 94 GLN A N 12
ATOM 22781 C CA . GLN A 1 94 ? -7.038 16.463 -1.101 1.00 0.00 94 GLN A CA 12
ATOM 22782 C C . GLN A 1 94 ? -7.060 15.836 -2.477 1.00 0.00 94 GLN A C 12
ATOM 22783 O O . GLN A 1 94 ? -6.980 16.502 -3.477 1.00 0.00 94 GLN A O 12
ATOM 22797 N N . LEU A 1 95 ? -7.273 14.539 -2.568 1.00 0.00 95 LEU A N 12
ATOM 22798 C CA . LEU A 1 95 ? -7.279 13.822 -3.828 1.00 0.00 95 LEU A CA 12
ATOM 22799 C C . LEU A 1 95 ? -8.700 13.752 -4.329 1.00 0.00 95 LEU A C 12
ATOM 22800 O O . LEU A 1 95 ? -9.144 12.738 -4.832 1.00 0.00 95 LEU A O 12
ATOM 22816 N N . HIS A 1 96 ? -9.469 14.815 -4.129 1.00 0.00 96 HIS A N 12
ATOM 22817 C CA . HIS A 1 96 ? -10.852 14.905 -4.546 1.00 0.00 96 HIS A CA 12
ATOM 22818 C C . HIS A 1 96 ? -11.154 16.303 -5.041 1.00 0.00 96 HIS A C 12
ATOM 22819 O O . HIS A 1 96 ? -10.486 17.255 -4.654 1.00 0.00 96 HIS A O 12
ATOM 22834 N N . GLY A 1 97 ? -12.195 16.413 -5.854 1.00 0.00 97 GLY A N 12
ATOM 22835 C CA . GLY A 1 97 ? -12.603 17.683 -6.430 1.00 0.00 97 GLY A CA 12
ATOM 22836 C C . GLY A 1 97 ? -12.283 17.756 -7.902 1.00 0.00 97 GLY A C 12
ATOM 22837 O O . GLY A 1 97 ? -13.047 18.378 -8.616 1.00 0.00 97 GLY A O 12
ATOM 22841 N N . GLU A 1 98 ? -11.245 17.039 -8.337 1.00 0.00 98 GLU A N 12
ATOM 22842 C CA . GLU A 1 98 ? -10.837 16.996 -9.735 1.00 0.00 98 GLU A CA 12
ATOM 22843 C C . GLU A 1 98 ? -9.479 16.314 -9.862 1.00 0.00 98 GLU A C 12
ATOM 22844 O O . GLU A 1 98 ? -9.202 15.605 -10.825 1.00 0.00 98 GLU A O 12
ATOM 22856 N N . GLU A 1 99 ? -8.643 16.447 -8.830 1.00 0.00 99 GLU A N 12
ATOM 22857 C CA . GLU A 1 99 ? -7.324 15.846 -8.824 1.00 0.00 99 GLU A CA 12
ATOM 22858 C C . GLU A 1 99 ? -7.404 14.424 -8.264 1.00 0.00 99 GLU A C 12
ATOM 22859 O O . GLU A 1 99 ? -6.475 13.922 -7.635 1.00 0.00 99 GLU A O 12
ATOM 22871 N N . SER A 1 100 ? -8.565 13.791 -8.387 1.00 0.00 100 SER A N 12
ATOM 22872 C CA . SER A 1 100 ? -8.770 12.442 -7.910 1.00 0.00 100 SER A CA 12
ATOM 22873 C C . SER A 1 100 ? -8.351 11.429 -8.961 1.00 0.00 100 SER A C 12
ATOM 22874 O O . SER A 1 100 ? -7.736 10.413 -8.646 1.00 0.00 100 SER A O 12
ATOM 22882 N N . GLU A 1 101 ? -8.590 11.751 -10.236 1.00 0.00 101 GLU A N 12
ATOM 22883 C CA . GLU A 1 101 ? -8.238 10.863 -11.330 1.00 0.00 101 GLU A CA 12
ATOM 22884 C C . GLU A 1 101 ? -6.730 10.903 -11.565 1.00 0.00 101 GLU A C 12
ATOM 22885 O O . GLU A 1 101 ? -6.119 9.920 -11.987 1.00 0.00 101 GLU A O 12
ATOM 22897 N N . ARG A 1 102 ? -6.094 12.036 -11.210 1.00 0.00 102 ARG A N 12
ATOM 22898 C CA . ARG A 1 102 ? -4.657 12.181 -11.340 1.00 0.00 102 ARG A CA 12
ATOM 22899 C C . ARG A 1 102 ? -3.957 11.290 -10.341 1.00 0.00 102 ARG A C 12
ATOM 22900 O O . ARG A 1 102 ? -2.807 10.963 -10.575 1.00 0.00 102 ARG A O 12
ATOM 22921 N N . VAL A 1 103 ? -4.605 10.986 -9.216 1.00 0.00 103 VAL A N 12
ATOM 22922 C CA . VAL A 1 103 ? -4.044 10.156 -8.174 1.00 0.00 103 VAL A CA 12
ATOM 22923 C C . VAL A 1 103 ? -4.207 8.698 -8.568 1.00 0.00 103 VAL A C 12
ATOM 22924 O O . VAL A 1 103 ? -3.399 7.857 -8.222 1.00 0.00 103 VAL A O 12
ATOM 22937 N N . ALA A 1 104 ? -5.182 8.397 -9.421 1.00 0.00 104 ALA A N 12
ATOM 22938 C CA . ALA A 1 104 ? -5.413 7.047 -9.874 1.00 0.00 104 ALA A CA 12
ATOM 22939 C C . ALA A 1 104 ? -4.269 6.620 -10.789 1.00 0.00 104 ALA A C 12
ATOM 22940 O O . ALA A 1 104 ? -3.676 5.556 -10.610 1.00 0.00 104 ALA A O 12
ATOM 22947 N N . GLN A 1 105 ? -3.937 7.475 -11.766 1.00 0.00 105 GLN A N 12
ATOM 22948 C CA . GLN A 1 105 ? -2.859 7.183 -12.687 1.00 0.00 105 GLN A CA 12
ATOM 22949 C C . GLN A 1 105 ? -1.518 7.302 -11.975 1.00 0.00 105 GLN A C 12
ATOM 22950 O O . GLN A 1 105 ? -0.568 6.625 -12.360 1.00 0.00 105 GLN A O 12
ATOM 22964 N N . ARG A 1 106 ? -1.436 8.173 -10.953 1.00 0.00 106 ARG A N 12
ATOM 22965 C CA . ARG A 1 106 ? -0.225 8.402 -10.211 1.00 0.00 106 ARG A CA 12
ATOM 22966 C C . ARG A 1 106 ? 0.268 7.087 -9.689 1.00 0.00 106 ARG A C 12
ATOM 22967 O O . ARG A 1 106 ? 1.382 6.726 -10.006 1.00 0.00 106 ARG A O 12
ATOM 22988 N N . ALA A 1 107 ? -0.553 6.369 -8.925 1.00 0.00 107 ALA A N 12
ATOM 22989 C CA . ALA A 1 107 ? -0.148 5.117 -8.328 1.00 0.00 107 ALA A CA 12
ATOM 22990 C C . ALA A 1 107 ? 0.360 4.201 -9.418 1.00 0.00 107 ALA A C 12
ATOM 22991 O O . ALA A 1 107 ? 1.349 3.524 -9.178 1.00 0.00 107 ALA A O 12
ATOM 22998 N N . GLY A 1 108 ? -0.222 4.280 -10.626 1.00 0.00 108 GLY A N 12
ATOM 22999 C CA . GLY A 1 108 ? 0.215 3.542 -11.782 1.00 0.00 108 GLY A CA 12
ATOM 23000 C C . GLY A 1 108 ? 1.715 3.597 -11.955 1.00 0.00 108 GLY A C 12
ATOM 23001 O O . GLY A 1 108 ? 2.328 2.602 -12.286 1.00 0.00 108 GLY A O 12
ATOM 23005 N N . GLU A 1 109 ? 2.342 4.736 -11.712 1.00 0.00 109 GLU A N 12
ATOM 23006 C CA . GLU A 1 109 ? 3.777 4.892 -11.790 1.00 0.00 109 GLU A CA 12
ATOM 23007 C C . GLU A 1 109 ? 4.492 3.823 -10.982 1.00 0.00 109 GLU A C 12
ATOM 23008 O O . GLU A 1 109 ? 5.169 2.952 -11.532 1.00 0.00 109 GLU A O 12
ATOM 23020 N N . ILE A 1 110 ? 4.249 3.808 -9.672 1.00 0.00 110 ILE A N 12
ATOM 23021 C CA . ILE A 1 110 ? 4.891 2.856 -8.784 1.00 0.00 110 ILE A CA 12
ATOM 23022 C C . ILE A 1 110 ? 4.368 1.483 -9.103 1.00 0.00 110 ILE A C 12
ATOM 23023 O O . ILE A 1 110 ? 5.079 0.497 -8.989 1.00 0.00 110 ILE A O 12
ATOM 23039 N N . VAL A 1 111 ? 3.122 1.389 -9.545 1.00 0.00 111 VAL A N 12
ATOM 23040 C CA . VAL A 1 111 ? 2.501 0.150 -9.922 1.00 0.00 111 VAL A CA 12
ATOM 23041 C C . VAL A 1 111 ? 3.325 -0.506 -10.993 1.00 0.00 111 VAL A C 12
ATOM 23042 O O . VAL A 1 111 ? 3.801 -1.608 -10.765 1.00 0.00 111 VAL A O 12
ATOM 23055 N N . SER A 1 112 ? 3.523 0.159 -12.126 1.00 0.00 112 SER A N 12
ATOM 23056 C CA . SER A 1 112 ? 4.315 -0.347 -13.223 1.00 0.00 112 SER A CA 12
ATOM 23057 C C . SER A 1 112 ? 5.724 -0.698 -12.736 1.00 0.00 112 SER A C 12
ATOM 23058 O O . SER A 1 112 ? 6.384 -1.514 -13.368 1.00 0.00 112 SER A O 12
ATOM 23066 N N . SER A 1 113 ? 6.151 -0.114 -11.611 1.00 0.00 113 SER A N 12
ATOM 23067 C CA . SER A 1 113 ? 7.433 -0.399 -11.036 1.00 0.00 113 SER A CA 12
ATOM 23068 C C . SER A 1 113 ? 7.406 -1.730 -10.312 1.00 0.00 113 SER A C 12
ATOM 23069 O O . SER A 1 113 ? 8.009 -2.688 -10.768 1.00 0.00 113 SER A O 12
ATOM 23077 N N . CYS A 1 114 ? 6.728 -1.806 -9.167 1.00 0.00 114 CYS A N 12
ATOM 23078 C CA . CYS A 1 114 ? 6.609 -3.023 -8.401 1.00 0.00 114 CYS A CA 12
ATOM 23079 C C . CYS A 1 114 ? 5.343 -2.943 -7.580 1.00 0.00 114 CYS A C 12
ATOM 23080 O O . CYS A 1 114 ? 5.315 -3.358 -6.446 1.00 0.00 114 CYS A O 12
ATOM 23087 N N . GLY A 1 115 ? 4.261 -2.405 -8.130 1.00 0.00 115 GLY A N 12
ATOM 23088 C CA . GLY A 1 115 ? 2.990 -2.259 -7.450 1.00 0.00 115 GLY A CA 12
ATOM 23089 C C . GLY A 1 115 ? 1.865 -2.673 -8.372 1.00 0.00 115 GLY A C 12
ATOM 23090 O O . GLY A 1 115 ? 0.764 -2.169 -8.229 1.00 0.00 115 GLY A O 12
ATOM 23094 N N . VAL A 1 116 ? 2.118 -3.608 -9.289 1.00 0.00 116 VAL A N 12
ATOM 23095 C CA . VAL A 1 116 ? 1.130 -4.109 -10.222 1.00 0.00 116 VAL A CA 12
ATOM 23096 C C . VAL A 1 116 ? 0.126 -4.974 -9.509 1.00 0.00 116 VAL A C 12
ATOM 23097 O O . VAL A 1 116 ? 0.437 -6.112 -9.203 1.00 0.00 116 VAL A O 12
ATOM 23110 N N . ARG A 1 117 ? -1.058 -4.445 -9.218 1.00 0.00 117 ARG A N 12
ATOM 23111 C CA . ARG A 1 117 ? -2.090 -5.187 -8.524 1.00 0.00 117 ARG A CA 12
ATOM 23112 C C . ARG A 1 117 ? -3.447 -4.808 -9.008 1.00 0.00 117 ARG A C 12
ATOM 23113 O O . ARG A 1 117 ? -3.856 -5.336 -9.994 1.00 0.00 117 ARG A O 12
ATOM 23134 N N . CYS A 1 118 ? -4.098 -3.827 -8.399 1.00 0.00 118 CYS A N 12
ATOM 23135 C CA . CYS A 1 118 ? -5.389 -3.333 -8.836 1.00 0.00 118 CYS A CA 12
ATOM 23136 C C . CYS A 1 118 ? -5.196 -2.100 -9.706 1.00 0.00 118 CYS A C 12
ATOM 23137 O O . CYS A 1 118 ? -6.170 -1.531 -10.175 1.00 0.00 118 CYS A O 12
ATOM 23144 N N . MET A 1 119 ? -3.941 -1.670 -9.866 1.00 0.00 119 MET A N 12
ATOM 23145 C CA . MET A 1 119 ? -3.623 -0.524 -10.679 1.00 0.00 119 MET A CA 12
ATOM 23146 C C . MET A 1 119 ? -3.181 -0.931 -12.074 1.00 0.00 119 MET A C 12
ATOM 23147 O O . MET A 1 119 ? -2.758 -0.090 -12.862 1.00 0.00 119 MET A O 12
ATOM 23161 N N . ARG A 1 120 ? -3.170 -2.242 -12.340 1.00 0.00 120 ARG A N 12
ATOM 23162 C CA . ARG A 1 120 ? -2.804 -2.775 -13.631 1.00 0.00 120 ARG A CA 12
ATOM 23163 C C . ARG A 1 120 ? -3.492 -4.115 -13.840 1.00 0.00 120 ARG A C 12
ATOM 23164 O O . ARG A 1 120 ? -4.405 -4.215 -14.645 1.00 0.00 120 ARG A O 12
ATOM 23185 N N . GLN A 1 121 ? -2.942 -5.149 -13.200 1.00 0.00 121 GLN A N 12
ATOM 23186 C CA . GLN A 1 121 ? -3.457 -6.490 -13.336 1.00 0.00 121 GLN A CA 12
ATOM 23187 C C . GLN A 1 121 ? -4.690 -6.670 -12.452 1.00 0.00 121 GLN A C 12
ATOM 23188 O O . GLN A 1 121 ? -5.369 -5.716 -12.070 1.00 0.00 121 GLN A O 12
ATOM 23202 N N . THR A 1 122 ? -5.002 -7.917 -12.144 1.00 0.00 122 THR A N 12
ATOM 23203 C CA . THR A 1 122 ? -6.128 -8.267 -11.315 1.00 0.00 122 THR A CA 12
ATOM 23204 C C . THR A 1 122 ? -5.678 -8.425 -9.871 1.00 0.00 122 THR A C 12
ATOM 23205 O O . THR A 1 122 ? -4.728 -7.821 -9.388 1.00 0.00 122 THR A O 12
ATOM 23216 N N . ARG A 1 123 ? -6.408 -9.232 -9.106 1.00 0.00 123 ARG A N 12
ATOM 23217 C CA . ARG A 1 123 ? -6.066 -9.502 -7.717 1.00 0.00 123 ARG A CA 12
ATOM 23218 C C . ARG A 1 123 ? -4.770 -10.288 -7.608 1.00 0.00 123 ARG A C 12
ATOM 23219 O O . ARG A 1 123 ? -4.068 -10.140 -6.635 1.00 0.00 123 ARG A O 12
ATOM 23240 N N . THR A 1 124 ? -4.471 -11.099 -8.611 1.00 0.00 124 THR A N 12
ATOM 23241 C CA . THR A 1 124 ? -3.295 -11.940 -8.622 1.00 0.00 124 THR A CA 12
ATOM 23242 C C . THR A 1 124 ? -2.686 -11.951 -10.002 1.00 0.00 124 THR A C 12
ATOM 23243 O O . THR A 1 124 ? -3.415 -12.217 -10.959 1.00 0.00 124 THR A O 12
ATOM 23254 N N . ASN A 1 125 ? -1.416 -11.545 -10.083 1.00 0.00 125 ASN A N 12
ATOM 23255 C CA . ASN A 1 125 ? -0.702 -11.554 -11.348 1.00 0.00 125 ASN A CA 12
ATOM 23256 C C . ASN A 1 125 ? -1.021 -12.823 -12.185 1.00 0.00 125 ASN A C 12
ATOM 23257 O O . ASN A 1 125 ? -1.597 -12.649 -13.285 1.00 0.00 125 ASN A O 12
ATOM 23269 N N . ALA A 1 1 ? -18.932 2.833 -11.965 1.00 0.00 1 ALA A N 13
ATOM 23270 C CA . ALA A 1 1 ? -19.159 1.904 -13.076 1.00 0.00 1 ALA A CA 13
ATOM 23271 C C . ALA A 1 1 ? -17.819 1.492 -13.634 1.00 0.00 1 ALA A C 13
ATOM 23272 O O . ALA A 1 1 ? -16.924 2.329 -13.645 1.00 0.00 1 ALA A O 13
ATOM 23281 N N . GLU A 1 2 ? -17.696 0.236 -14.034 1.00 0.00 2 GLU A N 13
ATOM 23282 C CA . GLU A 1 2 ? -16.471 -0.284 -14.635 1.00 0.00 2 GLU A CA 13
ATOM 23283 C C . GLU A 1 2 ? -16.781 -1.562 -15.422 1.00 0.00 2 GLU A C 13
ATOM 23284 O O . GLU A 1 2 ? -16.468 -1.713 -16.596 1.00 0.00 2 GLU A O 13
ATOM 23296 N N . PHE A 1 3 ? -17.471 -2.496 -14.771 1.00 0.00 3 PHE A N 13
ATOM 23297 C CA . PHE A 1 3 ? -17.786 -3.771 -15.390 1.00 0.00 3 PHE A CA 13
ATOM 23298 C C . PHE A 1 3 ? -18.971 -4.384 -14.684 1.00 0.00 3 PHE A C 13
ATOM 23299 O O . PHE A 1 3 ? -19.519 -3.768 -13.768 1.00 0.00 3 PHE A O 13
ATOM 23316 N N . MET A 1 4 ? -19.364 -5.579 -15.135 1.00 0.00 4 MET A N 13
ATOM 23317 C CA . MET A 1 4 ? -20.428 -6.379 -14.541 1.00 0.00 4 MET A CA 13
ATOM 23318 C C . MET A 1 4 ? -20.392 -6.324 -13.026 1.00 0.00 4 MET A C 13
ATOM 23319 O O . MET A 1 4 ? -19.566 -6.991 -12.416 1.00 0.00 4 MET A O 13
ATOM 23333 N N . GLU A 1 5 ? -21.292 -5.541 -12.445 1.00 0.00 5 GLU A N 13
ATOM 23334 C CA . GLU A 1 5 ? -21.356 -5.315 -11.008 1.00 0.00 5 GLU A CA 13
ATOM 23335 C C . GLU A 1 5 ? -22.433 -4.290 -10.694 1.00 0.00 5 GLU A C 13
ATOM 23336 O O . GLU A 1 5 ? -22.824 -3.487 -11.550 1.00 0.00 5 GLU A O 13
ATOM 23348 N N . SER A 1 6 ? -22.909 -4.303 -9.454 1.00 0.00 6 SER A N 13
ATOM 23349 C CA . SER A 1 6 ? -23.962 -3.410 -8.981 1.00 0.00 6 SER A CA 13
ATOM 23350 C C . SER A 1 6 ? -24.380 -3.803 -7.574 1.00 0.00 6 SER A C 13
ATOM 23351 O O . SER A 1 6 ? -24.967 -4.858 -7.369 1.00 0.00 6 SER A O 13
ATOM 23359 N N . LYS A 1 7 ? -24.070 -2.956 -6.600 1.00 0.00 7 LYS A N 13
ATOM 23360 C CA . LYS A 1 7 ? -24.414 -3.189 -5.203 1.00 0.00 7 LYS A CA 13
ATOM 23361 C C . LYS A 1 7 ? -24.800 -1.864 -4.576 1.00 0.00 7 LYS A C 13
ATOM 23362 O O . LYS A 1 7 ? -23.998 -0.920 -4.610 1.00 0.00 7 LYS A O 13
ATOM 23381 N N . GLY A 1 8 ? -26.030 -1.773 -4.090 1.00 0.00 8 GLY A N 13
ATOM 23382 C CA . GLY A 1 8 ? -26.545 -0.566 -3.449 1.00 0.00 8 GLY A CA 13
ATOM 23383 C C . GLY A 1 8 ? -25.705 -0.192 -2.225 1.00 0.00 8 GLY A C 13
ATOM 23384 O O . GLY A 1 8 ? -24.684 0.506 -2.328 1.00 0.00 8 GLY A O 13
ATOM 23388 N N . GLU A 1 9 ? -26.120 -0.682 -1.066 1.00 0.00 9 GLU A N 13
ATOM 23389 C CA . GLU A 1 9 ? -25.394 -0.437 0.171 1.00 0.00 9 GLU A CA 13
ATOM 23390 C C . GLU A 1 9 ? -24.046 -1.138 0.137 1.00 0.00 9 GLU A C 13
ATOM 23391 O O . GLU A 1 9 ? -23.917 -2.286 -0.279 1.00 0.00 9 GLU A O 13
ATOM 23403 N N . ARG A 1 10 ? -23.000 -0.396 0.507 1.00 0.00 10 ARG A N 13
ATOM 23404 C CA . ARG A 1 10 ? -21.659 -0.968 0.574 1.00 0.00 10 ARG A CA 13
ATOM 23405 C C . ARG A 1 10 ? -21.607 -2.113 1.585 1.00 0.00 10 ARG A C 13
ATOM 23406 O O . ARG A 1 10 ? -22.417 -2.178 2.502 1.00 0.00 10 ARG A O 13
ATOM 23427 N N . GLU A 1 11 ? -20.574 -2.928 1.475 1.00 0.00 11 GLU A N 13
ATOM 23428 C CA . GLU A 1 11 ? -20.360 -4.032 2.397 1.00 0.00 11 GLU A CA 13
ATOM 23429 C C . GLU A 1 11 ? -18.875 -4.228 2.658 1.00 0.00 11 GLU A C 13
ATOM 23430 O O . GLU A 1 11 ? -18.048 -3.483 2.113 1.00 0.00 11 GLU A O 13
ATOM 23442 N N . GLY A 1 12 ? -18.538 -5.198 3.506 1.00 0.00 12 GLY A N 13
ATOM 23443 C CA . GLY A 1 12 ? -17.160 -5.559 3.827 1.00 0.00 12 GLY A CA 13
ATOM 23444 C C . GLY A 1 12 ? -16.363 -5.891 2.573 1.00 0.00 12 GLY A C 13
ATOM 23445 O O . GLY A 1 12 ? -16.362 -7.025 2.107 1.00 0.00 12 GLY A O 13
ATOM 23449 N N . SER A 1 13 ? -15.689 -4.888 2.008 1.00 0.00 13 SER A N 13
ATOM 23450 C CA . SER A 1 13 ? -14.916 -5.047 0.775 1.00 0.00 13 SER A CA 13
ATOM 23451 C C . SER A 1 13 ? -13.491 -5.441 1.127 1.00 0.00 13 SER A C 13
ATOM 23452 O O . SER A 1 13 ? -12.537 -4.787 0.716 1.00 0.00 13 SER A O 13
ATOM 23460 N N . SER A 1 14 ? -13.333 -6.504 1.892 1.00 0.00 14 SER A N 13
ATOM 23461 C CA . SER A 1 14 ? -12.020 -6.965 2.305 1.00 0.00 14 SER A CA 13
ATOM 23462 C C . SER A 1 14 ? -12.157 -8.380 2.802 1.00 0.00 14 SER A C 13
ATOM 23463 O O . SER A 1 14 ? -13.210 -8.736 3.326 1.00 0.00 14 SER A O 13
ATOM 23471 N N . SER A 1 15 ? -11.099 -9.176 2.628 1.00 0.00 15 SER A N 13
ATOM 23472 C CA . SER A 1 15 ? -11.055 -10.558 3.109 1.00 0.00 15 SER A CA 13
ATOM 23473 C C . SER A 1 15 ? -11.235 -10.605 4.624 1.00 0.00 15 SER A C 13
ATOM 23474 O O . SER A 1 15 ? -11.579 -9.596 5.237 1.00 0.00 15 SER A O 13
ATOM 23482 N N . GLN A 1 16 ? -10.913 -11.741 5.247 1.00 0.00 16 GLN A N 13
ATOM 23483 C CA . GLN A 1 16 ? -11.042 -11.893 6.692 1.00 0.00 16 GLN A CA 13
ATOM 23484 C C . GLN A 1 16 ? -10.621 -10.635 7.454 1.00 0.00 16 GLN A C 13
ATOM 23485 O O . GLN A 1 16 ? -11.353 -10.154 8.306 1.00 0.00 16 GLN A O 13
ATOM 23499 N N . GLN A 1 17 ? -9.459 -10.082 7.078 1.00 0.00 17 GLN A N 13
ATOM 23500 C CA . GLN A 1 17 ? -8.952 -8.831 7.625 1.00 0.00 17 GLN A CA 13
ATOM 23501 C C . GLN A 1 17 ? -7.663 -8.422 6.911 1.00 0.00 17 GLN A C 13
ATOM 23502 O O . GLN A 1 17 ? -6.652 -8.066 7.514 1.00 0.00 17 GLN A O 13
ATOM 23516 N N . CYS A 1 18 ? -7.678 -8.532 5.577 1.00 0.00 18 CYS A N 13
ATOM 23517 C CA . CYS A 1 18 ? -6.516 -8.168 4.799 1.00 0.00 18 CYS A CA 13
ATOM 23518 C C . CYS A 1 18 ? -6.376 -6.678 4.902 1.00 0.00 18 CYS A C 13
ATOM 23519 O O . CYS A 1 18 ? -5.330 -6.273 5.375 1.00 0.00 18 CYS A O 13
ATOM 23526 N N . ARG A 1 19 ? -7.426 -5.908 4.547 1.00 0.00 19 ARG A N 13
ATOM 23527 C CA . ARG A 1 19 ? -7.403 -4.437 4.521 1.00 0.00 19 ARG A CA 13
ATOM 23528 C C . ARG A 1 19 ? -6.691 -3.837 5.707 1.00 0.00 19 ARG A C 13
ATOM 23529 O O . ARG A 1 19 ? -6.049 -2.812 5.607 1.00 0.00 19 ARG A O 13
ATOM 23550 N N . GLN A 1 20 ? -6.790 -4.572 6.821 1.00 0.00 20 GLN A N 13
ATOM 23551 C CA . GLN A 1 20 ? -6.102 -4.259 8.045 1.00 0.00 20 GLN A CA 13
ATOM 23552 C C . GLN A 1 20 ? -4.590 -4.421 7.887 1.00 0.00 20 GLN A C 13
ATOM 23553 O O . GLN A 1 20 ? -3.857 -3.468 7.751 1.00 0.00 20 GLN A O 13
ATOM 23567 N N . GLU A 1 21 ? -4.067 -5.658 7.952 1.00 0.00 21 GLU A N 13
ATOM 23568 C CA . GLU A 1 21 ? -2.627 -5.857 7.793 1.00 0.00 21 GLU A CA 13
ATOM 23569 C C . GLU A 1 21 ? -2.101 -5.290 6.495 1.00 0.00 21 GLU A C 13
ATOM 23570 O O . GLU A 1 21 ? -0.974 -4.834 6.489 1.00 0.00 21 GLU A O 13
ATOM 23582 N N . VAL A 1 22 ? -2.932 -5.197 5.462 1.00 0.00 22 VAL A N 13
ATOM 23583 C CA . VAL A 1 22 ? -2.619 -4.578 4.178 1.00 0.00 22 VAL A CA 13
ATOM 23584 C C . VAL A 1 22 ? -2.214 -3.125 4.355 1.00 0.00 22 VAL A C 13
ATOM 23585 O O . VAL A 1 22 ? -1.271 -2.666 3.720 1.00 0.00 22 VAL A O 13
ATOM 23598 N N . GLN A 1 23 ? -2.852 -2.414 5.273 1.00 0.00 23 GLN A N 13
ATOM 23599 C CA . GLN A 1 23 ? -2.443 -1.044 5.557 1.00 0.00 23 GLN A CA 13
ATOM 23600 C C . GLN A 1 23 ? -1.082 -0.935 6.227 1.00 0.00 23 GLN A C 13
ATOM 23601 O O . GLN A 1 23 ? -0.603 0.169 6.506 1.00 0.00 23 GLN A O 13
ATOM 23615 N N . ARG A 1 24 ? -0.482 -2.080 6.546 1.00 0.00 24 ARG A N 13
ATOM 23616 C CA . ARG A 1 24 ? 0.821 -2.195 7.199 1.00 0.00 24 ARG A CA 13
ATOM 23617 C C . ARG A 1 24 ? 1.648 -3.325 6.609 1.00 0.00 24 ARG A C 13
ATOM 23618 O O . ARG A 1 24 ? 2.625 -3.750 7.226 1.00 0.00 24 ARG A O 13
ATOM 23639 N N . LYS A 1 25 ? 1.256 -3.826 5.441 1.00 0.00 25 LYS A N 13
ATOM 23640 C CA . LYS A 1 25 ? 1.889 -4.960 4.782 1.00 0.00 25 LYS A CA 13
ATOM 23641 C C . LYS A 1 25 ? 1.988 -4.698 3.302 1.00 0.00 25 LYS A C 13
ATOM 23642 O O . LYS A 1 25 ? 3.083 -4.574 2.763 1.00 0.00 25 LYS A O 13
ATOM 23661 N N . ASP A 1 26 ? 0.842 -4.650 2.644 1.00 0.00 26 ASP A N 13
ATOM 23662 C CA . ASP A 1 26 ? 0.786 -4.338 1.226 1.00 0.00 26 ASP A CA 13
ATOM 23663 C C . ASP A 1 26 ? 1.001 -2.851 1.039 1.00 0.00 26 ASP A C 13
ATOM 23664 O O . ASP A 1 26 ? 1.059 -2.125 2.013 1.00 0.00 26 ASP A O 13
ATOM 23673 N N . LEU A 1 27 ? 1.080 -2.404 -0.220 1.00 0.00 27 LEU A N 13
ATOM 23674 C CA . LEU A 1 27 ? 1.255 -1.005 -0.635 1.00 0.00 27 LEU A CA 13
ATOM 23675 C C . LEU A 1 27 ? 1.144 -0.089 0.549 1.00 0.00 27 LEU A C 13
ATOM 23676 O O . LEU A 1 27 ? 0.085 0.368 0.862 1.00 0.00 27 LEU A O 13
ATOM 23692 N N . SER A 1 28 ? 2.280 0.108 1.232 1.00 0.00 28 SER A N 13
ATOM 23693 C CA . SER A 1 28 ? 2.306 0.837 2.508 1.00 0.00 28 SER A CA 13
ATOM 23694 C C . SER A 1 28 ? 3.380 1.905 2.435 1.00 0.00 28 SER A C 13
ATOM 23695 O O . SER A 1 28 ? 3.972 2.330 3.425 1.00 0.00 28 SER A O 13
ATOM 23703 N N . SER A 1 29 ? 3.646 2.332 1.206 1.00 0.00 29 SER A N 13
ATOM 23704 C CA . SER A 1 29 ? 4.662 3.310 0.919 1.00 0.00 29 SER A CA 13
ATOM 23705 C C . SER A 1 29 ? 4.632 3.702 -0.534 1.00 0.00 29 SER A C 13
ATOM 23706 O O . SER A 1 29 ? 4.943 4.822 -0.851 1.00 0.00 29 SER A O 13
ATOM 23714 N N . CYS A 1 30 ? 4.232 2.778 -1.426 1.00 0.00 30 CYS A N 13
ATOM 23715 C CA . CYS A 1 30 ? 4.167 3.050 -2.852 1.00 0.00 30 CYS A CA 13
ATOM 23716 C C . CYS A 1 30 ? 3.292 4.263 -3.146 1.00 0.00 30 CYS A C 13
ATOM 23717 O O . CYS A 1 30 ? 3.769 5.278 -3.605 1.00 0.00 30 CYS A O 13
ATOM 23724 N N . GLU A 1 31 ? 1.984 4.144 -2.872 1.00 0.00 31 GLU A N 13
ATOM 23725 C CA . GLU A 1 31 ? 1.124 5.308 -3.019 1.00 0.00 31 GLU A CA 13
ATOM 23726 C C . GLU A 1 31 ? 1.651 6.476 -2.178 1.00 0.00 31 GLU A C 13
ATOM 23727 O O . GLU A 1 31 ? 1.811 7.593 -2.635 1.00 0.00 31 GLU A O 13
ATOM 23739 N N . ARG A 1 32 ? 2.063 6.179 -0.932 1.00 0.00 32 ARG A N 13
ATOM 23740 C CA . ARG A 1 32 ? 2.636 7.227 -0.092 1.00 0.00 32 ARG A CA 13
ATOM 23741 C C . ARG A 1 32 ? 3.792 7.971 -0.745 1.00 0.00 32 ARG A C 13
ATOM 23742 O O . ARG A 1 32 ? 3.955 9.142 -0.442 1.00 0.00 32 ARG A O 13
ATOM 23763 N N . TYR A 1 33 ? 4.540 7.316 -1.621 1.00 0.00 33 TYR A N 13
ATOM 23764 C CA . TYR A 1 33 ? 5.673 7.850 -2.350 1.00 0.00 33 TYR A CA 13
ATOM 23765 C C . TYR A 1 33 ? 5.263 9.075 -3.129 1.00 0.00 33 TYR A C 13
ATOM 23766 O O . TYR A 1 33 ? 5.784 10.146 -2.905 1.00 0.00 33 TYR A O 13
ATOM 23784 N N . LEU A 1 34 ? 4.265 8.913 -4.008 1.00 0.00 34 LEU A N 13
ATOM 23785 C CA . LEU A 1 34 ? 3.763 10.055 -4.758 1.00 0.00 34 LEU A CA 13
ATOM 23786 C C . LEU A 1 34 ? 2.911 10.961 -3.869 1.00 0.00 34 LEU A C 13
ATOM 23787 O O . LEU A 1 34 ? 2.712 12.140 -4.169 1.00 0.00 34 LEU A O 13
ATOM 23803 N N . ARG A 1 35 ? 2.414 10.419 -2.747 1.00 0.00 35 ARG A N 13
ATOM 23804 C CA . ARG A 1 35 ? 1.642 11.193 -1.772 1.00 0.00 35 ARG A CA 13
ATOM 23805 C C . ARG A 1 35 ? 2.540 11.934 -0.786 1.00 0.00 35 ARG A C 13
ATOM 23806 O O . ARG A 1 35 ? 2.017 12.607 0.120 1.00 0.00 35 ARG A O 13
ATOM 23827 N N . GLN A 1 36 ? 3.850 11.777 -0.910 1.00 0.00 36 GLN A N 13
ATOM 23828 C CA . GLN A 1 36 ? 4.832 12.356 -0.021 1.00 0.00 36 GLN A CA 13
ATOM 23829 C C . GLN A 1 36 ? 6.173 12.530 -0.728 1.00 0.00 36 GLN A C 13
ATOM 23830 O O . GLN A 1 36 ? 6.243 12.613 -1.951 1.00 0.00 36 GLN A O 13
ATOM 23844 N N . SER A 1 37 ? 7.232 12.717 0.053 1.00 0.00 37 SER A N 13
ATOM 23845 C CA . SER A 1 37 ? 8.574 12.827 -0.496 1.00 0.00 37 SER A CA 13
ATOM 23846 C C . SER A 1 37 ? 9.198 11.439 -0.667 1.00 0.00 37 SER A C 13
ATOM 23847 O O . SER A 1 37 ? 8.620 10.405 -0.314 1.00 0.00 37 SER A O 13
ATOM 23855 N N . SER A 1 38 ? 10.427 11.428 -1.155 1.00 0.00 38 SER A N 13
ATOM 23856 C CA . SER A 1 38 ? 11.197 10.213 -1.376 1.00 0.00 38 SER A CA 13
ATOM 23857 C C . SER A 1 38 ? 12.528 10.295 -0.660 1.00 0.00 38 SER A C 13
ATOM 23858 O O . SER A 1 38 ? 13.373 11.122 -0.998 1.00 0.00 38 SER A O 13
ATOM 23866 N N . SER A 1 39 ? 12.722 9.420 0.320 1.00 0.00 39 SER A N 13
ATOM 23867 C CA . SER A 1 39 ? 13.973 9.361 1.062 1.00 0.00 39 SER A CA 13
ATOM 23868 C C . SER A 1 39 ? 14.022 8.059 1.835 1.00 0.00 39 SER A C 13
ATOM 23869 O O . SER A 1 39 ? 13.044 7.661 2.470 1.00 0.00 39 SER A O 13
ATOM 23877 N N . ARG A 1 40 ? 15.156 7.369 1.743 1.00 0.00 40 ARG A N 13
ATOM 23878 C CA . ARG A 1 40 ? 15.380 6.143 2.497 1.00 0.00 40 ARG A CA 13
ATOM 23879 C C . ARG A 1 40 ? 15.308 6.449 3.983 1.00 0.00 40 ARG A C 13
ATOM 23880 O O . ARG A 1 40 ? 15.713 7.534 4.401 1.00 0.00 40 ARG A O 13
ATOM 23901 N N . ARG A 1 41 ? 14.774 5.500 4.756 1.00 0.00 41 ARG A N 13
ATOM 23902 C CA . ARG A 1 41 ? 14.699 5.584 6.218 1.00 0.00 41 ARG A CA 13
ATOM 23903 C C . ARG A 1 41 ? 16.072 5.804 6.848 1.00 0.00 41 ARG A C 13
ATOM 23904 O O . ARG A 1 41 ? 17.052 5.972 6.135 1.00 0.00 41 ARG A O 13
ATOM 23925 N N . SER A 1 42 ? 16.154 5.735 8.174 1.00 0.00 42 SER A N 13
ATOM 23926 C CA . SER A 1 42 ? 17.432 5.822 8.890 1.00 0.00 42 SER A CA 13
ATOM 23927 C C . SER A 1 42 ? 18.425 4.701 8.523 1.00 0.00 42 SER A C 13
ATOM 23928 O O . SER A 1 42 ? 18.597 3.705 9.224 1.00 0.00 42 SER A O 13
ATOM 23936 N N . THR A 1 43 ? 19.047 4.810 7.363 1.00 0.00 43 THR A N 13
ATOM 23937 C CA . THR A 1 43 ? 19.900 3.770 6.815 1.00 0.00 43 THR A CA 13
ATOM 23938 C C . THR A 1 43 ? 21.064 4.445 6.120 1.00 0.00 43 THR A C 13
ATOM 23939 O O . THR A 1 43 ? 20.894 5.508 5.525 1.00 0.00 43 THR A O 13
ATOM 23950 N N . GLY A 1 44 ? 22.249 3.855 6.272 1.00 0.00 44 GLY A N 13
ATOM 23951 C CA . GLY A 1 44 ? 23.475 4.390 5.691 1.00 0.00 44 GLY A CA 13
ATOM 23952 C C . GLY A 1 44 ? 23.484 4.194 4.178 1.00 0.00 44 GLY A C 13
ATOM 23953 O O . GLY A 1 44 ? 22.661 4.744 3.446 1.00 0.00 44 GLY A O 13
ATOM 23957 N N . GLU A 1 45 ? 24.406 3.371 3.709 1.00 0.00 45 GLU A N 13
ATOM 23958 C CA . GLU A 1 45 ? 24.518 3.077 2.284 1.00 0.00 45 GLU A CA 13
ATOM 23959 C C . GLU A 1 45 ? 25.061 1.666 2.072 1.00 0.00 45 GLU A C 13
ATOM 23960 O O . GLU A 1 45 ? 26.007 1.434 1.339 1.00 0.00 45 GLU A O 13
ATOM 23972 N N . GLU A 1 46 ? 24.458 0.702 2.761 1.00 0.00 46 GLU A N 13
ATOM 23973 C CA . GLU A 1 46 ? 24.881 -0.690 2.650 1.00 0.00 46 GLU A CA 13
ATOM 23974 C C . GLU A 1 46 ? 23.659 -1.605 2.639 1.00 0.00 46 GLU A C 13
ATOM 23975 O O . GLU A 1 46 ? 23.649 -2.714 3.156 1.00 0.00 46 GLU A O 13
ATOM 23987 N N . VAL A 1 47 ? 22.578 -1.137 2.017 1.00 0.00 47 VAL A N 13
ATOM 23988 C CA . VAL A 1 47 ? 21.351 -1.922 1.916 1.00 0.00 47 VAL A CA 13
ATOM 23989 C C . VAL A 1 47 ? 21.397 -2.804 0.673 1.00 0.00 47 VAL A C 13
ATOM 23990 O O . VAL A 1 47 ? 20.377 -3.151 0.095 1.00 0.00 47 VAL A O 13
ATOM 24003 N N . LEU A 1 48 ? 22.603 -3.189 0.249 1.00 0.00 48 LEU A N 13
ATOM 24004 C CA . LEU A 1 48 ? 22.751 -4.049 -0.917 1.00 0.00 48 LEU A CA 13
ATOM 24005 C C . LEU A 1 48 ? 22.022 -5.384 -0.718 1.00 0.00 48 LEU A C 13
ATOM 24006 O O . LEU A 1 48 ? 21.801 -6.148 -1.651 1.00 0.00 48 LEU A O 13
ATOM 24022 N N . ARG A 1 49 ? 21.676 -5.700 0.540 1.00 0.00 49 ARG A N 13
ATOM 24023 C CA . ARG A 1 49 ? 20.899 -6.871 0.885 1.00 0.00 49 ARG A CA 13
ATOM 24024 C C . ARG A 1 49 ? 19.429 -6.655 0.592 1.00 0.00 49 ARG A C 13
ATOM 24025 O O . ARG A 1 49 ? 18.848 -5.645 0.966 1.00 0.00 49 ARG A O 13
ATOM 24046 N N . MET A 1 50 ? 18.813 -7.683 0.020 1.00 0.00 50 MET A N 13
ATOM 24047 C CA . MET A 1 50 ? 17.392 -7.652 -0.290 1.00 0.00 50 MET A CA 13
ATOM 24048 C C . MET A 1 50 ? 16.794 -9.053 -0.362 1.00 0.00 50 MET A C 13
ATOM 24049 O O . MET A 1 50 ? 17.560 -10.025 -0.341 1.00 0.00 50 MET A O 13
ATOM 24063 N N . PRO A 1 51 ? 15.463 -9.170 -0.475 1.00 0.00 51 PRO A N 13
ATOM 24064 C CA . PRO A 1 51 ? 14.767 -10.443 -0.627 1.00 0.00 51 PRO A CA 13
ATOM 24065 C C . PRO A 1 51 ? 14.938 -11.032 -2.031 1.00 0.00 51 PRO A C 13
ATOM 24066 O O . PRO A 1 51 ? 13.967 -11.317 -2.743 1.00 0.00 51 PRO A O 13
ATOM 24077 N N . GLY A 1 52 ? 16.178 -11.180 -2.463 1.00 0.00 52 GLY A N 13
ATOM 24078 C CA . GLY A 1 52 ? 16.506 -11.737 -3.764 1.00 0.00 52 GLY A CA 13
ATOM 24079 C C . GLY A 1 52 ? 17.886 -11.276 -4.181 1.00 0.00 52 GLY A C 13
ATOM 24080 O O . GLY A 1 52 ? 18.855 -11.922 -3.814 1.00 0.00 52 GLY A O 13
ATOM 24084 N N . ASP A 1 53 ? 17.942 -10.160 -4.906 1.00 0.00 53 ASP A N 13
ATOM 24085 C CA . ASP A 1 53 ? 19.199 -9.603 -5.418 1.00 0.00 53 ASP A CA 13
ATOM 24086 C C . ASP A 1 53 ? 18.911 -8.276 -6.117 1.00 0.00 53 ASP A C 13
ATOM 24087 O O . ASP A 1 53 ? 19.412 -7.222 -5.740 1.00 0.00 53 ASP A O 13
ATOM 24096 N N . GLU A 1 54 ? 17.999 -8.322 -7.092 1.00 0.00 54 GLU A N 13
ATOM 24097 C CA . GLU A 1 54 ? 17.596 -7.172 -7.879 1.00 0.00 54 GLU A CA 13
ATOM 24098 C C . GLU A 1 54 ? 16.212 -6.740 -7.406 1.00 0.00 54 GLU A C 13
ATOM 24099 O O . GLU A 1 54 ? 15.201 -7.405 -7.631 1.00 0.00 54 GLU A O 13
ATOM 24111 N N . ASN A 1 55 ? 16.168 -5.630 -6.695 1.00 0.00 55 ASN A N 13
ATOM 24112 C CA . ASN A 1 55 ? 14.920 -5.017 -6.237 1.00 0.00 55 ASN A CA 13
ATOM 24113 C C . ASN A 1 55 ? 14.693 -3.663 -6.912 1.00 0.00 55 ASN A C 13
ATOM 24114 O O . ASN A 1 55 ? 14.059 -2.772 -6.341 1.00 0.00 55 ASN A O 13
ATOM 24125 N N . GLN A 1 56 ? 15.235 -3.502 -8.104 1.00 0.00 56 GLN A N 13
ATOM 24126 C CA . GLN A 1 56 ? 15.141 -2.272 -8.870 1.00 0.00 56 GLN A CA 13
ATOM 24127 C C . GLN A 1 56 ? 14.179 -2.465 -10.028 1.00 0.00 56 GLN A C 13
ATOM 24128 O O . GLN A 1 56 ? 13.575 -3.522 -10.157 1.00 0.00 56 GLN A O 13
ATOM 24142 N N . GLN A 1 57 ? 14.024 -1.426 -10.845 1.00 0.00 57 GLN A N 13
ATOM 24143 C CA . GLN A 1 57 ? 13.194 -1.484 -12.037 1.00 0.00 57 GLN A CA 13
ATOM 24144 C C . GLN A 1 57 ? 13.482 -0.296 -12.949 1.00 0.00 57 GLN A C 13
ATOM 24145 O O . GLN A 1 57 ? 14.071 -0.437 -14.015 1.00 0.00 57 GLN A O 13
ATOM 24159 N N . GLN A 1 58 ? 13.077 0.893 -12.504 1.00 0.00 58 GLN A N 13
ATOM 24160 C CA . GLN A 1 58 ? 13.287 2.133 -13.230 1.00 0.00 58 GLN A CA 13
ATOM 24161 C C . GLN A 1 58 ? 14.072 3.116 -12.379 1.00 0.00 58 GLN A C 13
ATOM 24162 O O . GLN A 1 58 ? 14.410 2.815 -11.234 1.00 0.00 58 GLN A O 13
ATOM 24176 N N . GLU A 1 59 ? 14.370 4.278 -12.958 1.00 0.00 59 GLU A N 13
ATOM 24177 C CA . GLU A 1 59 ? 15.092 5.356 -12.284 1.00 0.00 59 GLU A CA 13
ATOM 24178 C C . GLU A 1 59 ? 14.365 5.821 -11.033 1.00 0.00 59 GLU A C 13
ATOM 24179 O O . GLU A 1 59 ? 13.538 6.732 -11.068 1.00 0.00 59 GLU A O 13
ATOM 24191 N N . SER A 1 60 ? 14.641 5.159 -9.917 1.00 0.00 60 SER A N 13
ATOM 24192 C CA . SER A 1 60 ? 13.978 5.386 -8.637 1.00 0.00 60 SER A CA 13
ATOM 24193 C C . SER A 1 60 ? 14.386 4.279 -7.687 1.00 0.00 60 SER A C 13
ATOM 24194 O O . SER A 1 60 ? 13.626 3.368 -7.380 1.00 0.00 60 SER A O 13
ATOM 24202 N N . GLN A 1 61 ? 15.612 4.375 -7.166 1.00 0.00 61 GLN A N 13
ATOM 24203 C CA . GLN A 1 61 ? 16.073 3.425 -6.157 1.00 0.00 61 GLN A CA 13
ATOM 24204 C C . GLN A 1 61 ? 15.124 3.396 -4.968 1.00 0.00 61 GLN A C 13
ATOM 24205 O O . GLN A 1 61 ? 14.967 2.394 -4.322 1.00 0.00 61 GLN A O 13
ATOM 24219 N N . GLN A 1 62 ? 14.410 4.507 -4.719 1.00 0.00 62 GLN A N 13
ATOM 24220 C CA . GLN A 1 62 ? 13.461 4.532 -3.620 1.00 0.00 62 GLN A CA 13
ATOM 24221 C C . GLN A 1 62 ? 12.317 3.544 -3.824 1.00 0.00 62 GLN A C 13
ATOM 24222 O O . GLN A 1 62 ? 11.894 2.895 -2.893 1.00 0.00 62 GLN A O 13
ATOM 24236 N N . LEU A 1 63 ? 11.794 3.422 -5.056 1.00 0.00 63 LEU A N 13
ATOM 24237 C CA . LEU A 1 63 ? 10.731 2.449 -5.360 1.00 0.00 63 LEU A CA 13
ATOM 24238 C C . LEU A 1 63 ? 11.062 1.054 -4.880 1.00 0.00 63 LEU A C 13
ATOM 24239 O O . LEU A 1 63 ? 10.147 0.274 -4.632 1.00 0.00 63 LEU A O 13
ATOM 24255 N N . GLN A 1 64 ? 12.353 0.763 -4.698 1.00 0.00 64 GLN A N 13
ATOM 24256 C CA . GLN A 1 64 ? 12.805 -0.453 -4.035 1.00 0.00 64 GLN A CA 13
ATOM 24257 C C . GLN A 1 64 ? 12.073 -0.720 -2.732 1.00 0.00 64 GLN A C 13
ATOM 24258 O O . GLN A 1 64 ? 11.869 -1.876 -2.382 1.00 0.00 64 GLN A O 13
ATOM 24272 N N . GLN A 1 65 ? 11.645 0.334 -2.027 1.00 0.00 65 GLN A N 13
ATOM 24273 C CA . GLN A 1 65 ? 10.904 0.243 -0.778 1.00 0.00 65 GLN A CA 13
ATOM 24274 C C . GLN A 1 65 ? 9.510 -0.268 -1.041 1.00 0.00 65 GLN A C 13
ATOM 24275 O O . GLN A 1 65 ? 9.017 -1.047 -0.247 1.00 0.00 65 GLN A O 13
ATOM 24289 N N . CYS A 1 66 ? 8.909 0.131 -2.170 1.00 0.00 66 CYS A N 13
ATOM 24290 C CA . CYS A 1 66 ? 7.608 -0.363 -2.585 1.00 0.00 66 CYS A CA 13
ATOM 24291 C C . CYS A 1 66 ? 7.751 -1.805 -3.056 1.00 0.00 66 CYS A C 13
ATOM 24292 O O . CYS A 1 66 ? 7.012 -2.645 -2.615 1.00 0.00 66 CYS A O 13
ATOM 24299 N N . CYS A 1 67 ? 8.725 -2.099 -3.940 1.00 0.00 67 CYS A N 13
ATOM 24300 C CA . CYS A 1 67 ? 8.908 -3.484 -4.385 1.00 0.00 67 CYS A CA 13
ATOM 24301 C C . CYS A 1 67 ? 9.172 -4.401 -3.205 1.00 0.00 67 CYS A C 13
ATOM 24302 O O . CYS A 1 67 ? 8.486 -5.395 -3.044 1.00 0.00 67 CYS A O 13
ATOM 24309 N N . ASN A 1 68 ? 10.118 -4.029 -2.338 1.00 0.00 68 ASN A N 13
ATOM 24310 C CA . ASN A 1 68 ? 10.389 -4.766 -1.103 1.00 0.00 68 ASN A CA 13
ATOM 24311 C C . ASN A 1 68 ? 9.175 -4.831 -0.181 1.00 0.00 68 ASN A C 13
ATOM 24312 O O . ASN A 1 68 ? 9.069 -5.754 0.619 1.00 0.00 68 ASN A O 13
ATOM 24323 N N . GLN A 1 69 ? 8.261 -3.871 -0.316 1.00 0.00 69 GLN A N 13
ATOM 24324 C CA . GLN A 1 69 ? 7.028 -3.804 0.467 1.00 0.00 69 GLN A CA 13
ATOM 24325 C C . GLN A 1 69 ? 5.966 -4.734 -0.094 1.00 0.00 69 GLN A C 13
ATOM 24326 O O . GLN A 1 69 ? 5.481 -5.627 0.593 1.00 0.00 69 GLN A O 13
ATOM 24340 N N . VAL A 1 70 ? 5.676 -4.603 -1.388 1.00 0.00 70 VAL A N 13
ATOM 24341 C CA . VAL A 1 70 ? 4.746 -5.469 -2.109 1.00 0.00 70 VAL A CA 13
ATOM 24342 C C . VAL A 1 70 ? 5.278 -6.898 -2.167 1.00 0.00 70 VAL A C 13
ATOM 24343 O O . VAL A 1 70 ? 4.557 -7.833 -2.491 1.00 0.00 70 VAL A O 13
ATOM 24356 N N . LYS A 1 71 ? 6.554 -7.090 -1.820 1.00 0.00 71 LYS A N 13
ATOM 24357 C CA . LYS A 1 71 ? 7.135 -8.421 -1.735 1.00 0.00 71 LYS A CA 13
ATOM 24358 C C . LYS A 1 71 ? 6.649 -9.149 -0.487 1.00 0.00 71 LYS A C 13
ATOM 24359 O O . LYS A 1 71 ? 6.639 -10.373 -0.451 1.00 0.00 71 LYS A O 13
ATOM 24378 N N . GLN A 1 72 ? 6.254 -8.394 0.536 1.00 0.00 72 GLN A N 13
ATOM 24379 C CA . GLN A 1 72 ? 5.681 -8.939 1.758 1.00 0.00 72 GLN A CA 13
ATOM 24380 C C . GLN A 1 72 ? 4.164 -8.909 1.717 1.00 0.00 72 GLN A C 13
ATOM 24381 O O . GLN A 1 72 ? 3.551 -9.086 2.757 1.00 0.00 72 GLN A O 13
ATOM 24395 N N . VAL A 1 73 ? 3.564 -8.725 0.538 1.00 0.00 73 VAL A N 13
ATOM 24396 C CA . VAL A 1 73 ? 2.113 -8.736 0.401 1.00 0.00 73 VAL A CA 13
ATOM 24397 C C . VAL A 1 73 ? 1.549 -10.127 0.668 1.00 0.00 73 VAL A C 13
ATOM 24398 O O . VAL A 1 73 ? 2.287 -11.096 0.846 1.00 0.00 73 VAL A O 13
ATOM 24411 N N . ARG A 1 74 ? 0.224 -10.216 0.685 1.00 0.00 74 ARG A N 13
ATOM 24412 C CA . ARG A 1 74 ? -0.458 -11.492 0.845 1.00 0.00 74 ARG A CA 13
ATOM 24413 C C . ARG A 1 74 ? -0.296 -12.317 -0.412 1.00 0.00 74 ARG A C 13
ATOM 24414 O O . ARG A 1 74 ? 0.384 -13.326 -0.342 1.00 0.00 74 ARG A O 13
ATOM 24435 N N . ASP A 1 75 ? -0.884 -11.851 -1.515 1.00 0.00 75 ASP A N 13
ATOM 24436 C CA . ASP A 1 75 ? -1.028 -12.576 -2.787 1.00 0.00 75 ASP A CA 13
ATOM 24437 C C . ASP A 1 75 ? -2.171 -12.020 -3.631 1.00 0.00 75 ASP A C 13
ATOM 24438 O O . ASP A 1 75 ? -2.017 -11.754 -4.826 1.00 0.00 75 ASP A O 13
ATOM 24447 N N . GLU A 1 76 ? -3.298 -11.754 -2.991 1.00 0.00 76 GLU A N 13
ATOM 24448 C CA . GLU A 1 76 ? -4.512 -11.245 -3.630 1.00 0.00 76 GLU A CA 13
ATOM 24449 C C . GLU A 1 76 ? -5.092 -10.070 -2.863 1.00 0.00 76 GLU A C 13
ATOM 24450 O O . GLU A 1 76 ? -6.103 -9.483 -3.249 1.00 0.00 76 GLU A O 13
ATOM 24462 N N . CYS A 1 77 ? -4.416 -9.687 -1.781 1.00 0.00 77 CYS A N 13
ATOM 24463 C CA . CYS A 1 77 ? -4.787 -8.526 -1.013 1.00 0.00 77 CYS A CA 13
ATOM 24464 C C . CYS A 1 77 ? -4.080 -7.285 -1.528 1.00 0.00 77 CYS A C 13
ATOM 24465 O O . CYS A 1 77 ? -4.448 -6.171 -1.168 1.00 0.00 77 CYS A O 13
ATOM 24472 N N . GLN A 1 78 ? -3.160 -7.466 -2.486 1.00 0.00 78 GLN A N 13
ATOM 24473 C CA . GLN A 1 78 ? -2.432 -6.368 -3.095 1.00 0.00 78 GLN A CA 13
ATOM 24474 C C . GLN A 1 78 ? -3.407 -5.389 -3.753 1.00 0.00 78 GLN A C 13
ATOM 24475 O O . GLN A 1 78 ? -3.251 -4.178 -3.671 1.00 0.00 78 GLN A O 13
ATOM 24489 N N . CYS A 1 79 ? -4.427 -5.907 -4.454 1.00 0.00 79 CYS A N 13
ATOM 24490 C CA . CYS A 1 79 ? -5.397 -5.057 -5.120 1.00 0.00 79 CYS A CA 13
ATOM 24491 C C . CYS A 1 79 ? -6.158 -4.259 -4.095 1.00 0.00 79 CYS A C 13
ATOM 24492 O O . CYS A 1 79 ? -5.975 -3.045 -4.077 1.00 0.00 79 CYS A O 13
ATOM 24499 N N . GLU A 1 80 ? -6.985 -4.938 -3.278 1.00 0.00 80 GLU A N 13
ATOM 24500 C CA . GLU A 1 80 ? -7.738 -4.337 -2.183 1.00 0.00 80 GLU A CA 13
ATOM 24501 C C . GLU A 1 80 ? -6.921 -3.280 -1.466 1.00 0.00 80 GLU A C 13
ATOM 24502 O O . GLU A 1 80 ? -7.448 -2.213 -1.176 1.00 0.00 80 GLU A O 13
ATOM 24514 N N . ALA A 1 81 ? -5.626 -3.534 -1.279 1.00 0.00 81 ALA A N 13
ATOM 24515 C CA . ALA A 1 81 ? -4.726 -2.582 -0.680 1.00 0.00 81 ALA A CA 13
ATOM 24516 C C . ALA A 1 81 ? -4.832 -1.226 -1.325 1.00 0.00 81 ALA A C 13
ATOM 24517 O O . ALA A 1 81 ? -5.192 -0.287 -0.668 1.00 0.00 81 ALA A O 13
ATOM 24524 N N . ILE A 1 82 ? -4.594 -1.122 -2.638 1.00 0.00 82 ILE A N 13
ATOM 24525 C CA . ILE A 1 82 ? -4.851 0.131 -3.351 1.00 0.00 82 ILE A CA 13
ATOM 24526 C C . ILE A 1 82 ? -6.300 0.583 -3.210 1.00 0.00 82 ILE A C 13
ATOM 24527 O O . ILE A 1 82 ? -6.594 1.762 -3.069 1.00 0.00 82 ILE A O 13
ATOM 24543 N N . LYS A 1 83 ? -7.229 -0.363 -3.233 1.00 0.00 83 LYS A N 13
ATOM 24544 C CA . LYS A 1 83 ? -8.646 -0.008 -3.100 1.00 0.00 83 LYS A CA 13
ATOM 24545 C C . LYS A 1 83 ? -8.936 0.546 -1.715 1.00 0.00 83 LYS A C 13
ATOM 24546 O O . LYS A 1 83 ? -10.054 0.972 -1.471 1.00 0.00 83 LYS A O 13
ATOM 24565 N N . TYR A 1 84 ? -7.953 0.508 -0.824 1.00 0.00 84 TYR A N 13
ATOM 24566 C CA . TYR A 1 84 ? -7.998 0.921 0.550 1.00 0.00 84 TYR A CA 13
ATOM 24567 C C . TYR A 1 84 ? -7.091 2.098 0.740 1.00 0.00 84 TYR A C 13
ATOM 24568 O O . TYR A 1 84 ? -7.606 3.136 1.012 1.00 0.00 84 TYR A O 13
ATOM 24586 N N . ILE A 1 85 ? -5.774 1.937 0.550 1.00 0.00 85 ILE A N 13
ATOM 24587 C CA . ILE A 1 85 ? -4.772 2.966 0.791 1.00 0.00 85 ILE A CA 13
ATOM 24588 C C . ILE A 1 85 ? -4.875 4.036 -0.289 1.00 0.00 85 ILE A C 13
ATOM 24589 O O . ILE A 1 85 ? -4.891 5.230 -0.002 1.00 0.00 85 ILE A O 13
ATOM 24605 N N . ALA A 1 86 ? -4.895 3.594 -1.558 1.00 0.00 86 ALA A N 13
ATOM 24606 C CA . ALA A 1 86 ? -5.021 4.494 -2.689 1.00 0.00 86 ALA A CA 13
ATOM 24607 C C . ALA A 1 86 ? -6.334 5.232 -2.537 1.00 0.00 86 ALA A C 13
ATOM 24608 O O . ALA A 1 86 ? -6.345 6.437 -2.612 1.00 0.00 86 ALA A O 13
ATOM 24615 N N . GLU A 1 87 ? -7.423 4.504 -2.274 1.00 0.00 87 GLU A N 13
ATOM 24616 C CA . GLU A 1 87 ? -8.719 5.149 -2.063 1.00 0.00 87 GLU A CA 13
ATOM 24617 C C . GLU A 1 87 ? -8.740 5.967 -0.761 1.00 0.00 87 GLU A C 13
ATOM 24618 O O . GLU A 1 87 ? -9.340 7.043 -0.694 1.00 0.00 87 GLU A O 13
ATOM 24630 N N . ASP A 1 88 ? -8.006 5.530 0.246 1.00 0.00 88 ASP A N 13
ATOM 24631 C CA . ASP A 1 88 ? -7.982 6.128 1.578 1.00 0.00 88 ASP A CA 13
ATOM 24632 C C . ASP A 1 88 ? -7.469 7.528 1.444 1.00 0.00 88 ASP A C 13
ATOM 24633 O O . ASP A 1 88 ? -8.191 8.486 1.670 1.00 0.00 88 ASP A O 13
ATOM 24642 N N . GLN A 1 89 ? -6.193 7.641 1.040 1.00 0.00 89 GLN A N 13
ATOM 24643 C CA . GLN A 1 89 ? -5.599 8.926 0.763 1.00 0.00 89 GLN A CA 13
ATOM 24644 C C . GLN A 1 89 ? -6.450 9.713 -0.205 1.00 0.00 89 GLN A C 13
ATOM 24645 O O . GLN A 1 89 ? -6.445 10.912 -0.060 1.00 0.00 89 GLN A O 13
ATOM 24659 N N . ILE A 1 90 ? -7.175 9.052 -1.133 1.00 0.00 90 ILE A N 13
ATOM 24660 C CA . ILE A 1 90 ? -8.032 9.763 -2.090 1.00 0.00 90 ILE A CA 13
ATOM 24661 C C . ILE A 1 90 ? -9.163 10.477 -1.350 1.00 0.00 90 ILE A C 13
ATOM 24662 O O . ILE A 1 90 ? -9.491 11.635 -1.624 1.00 0.00 90 ILE A O 13
ATOM 24678 N N . GLN A 1 91 ? -9.782 9.796 -0.402 1.00 0.00 91 GLN A N 13
ATOM 24679 C CA . GLN A 1 91 ? -10.822 10.414 0.403 1.00 0.00 91 GLN A CA 13
ATOM 24680 C C . GLN A 1 91 ? -10.253 11.315 1.486 1.00 0.00 91 GLN A C 13
ATOM 24681 O O . GLN A 1 91 ? -10.916 12.269 1.891 1.00 0.00 91 GLN A O 13
ATOM 24695 N N . GLN A 1 92 ? -9.044 11.009 1.947 1.00 0.00 92 GLN A N 13
ATOM 24696 C CA . GLN A 1 92 ? -8.381 11.759 2.997 1.00 0.00 92 GLN A CA 13
ATOM 24697 C C . GLN A 1 92 ? -7.866 13.094 2.442 1.00 0.00 92 GLN A C 13
ATOM 24698 O O . GLN A 1 92 ? -8.188 14.174 2.942 1.00 0.00 92 GLN A O 13
ATOM 24712 N N . GLY A 1 93 ? -7.046 13.002 1.413 1.00 0.00 93 GLY A N 13
ATOM 24713 C CA . GLY A 1 93 ? -6.494 14.149 0.728 1.00 0.00 93 GLY A CA 13
ATOM 24714 C C . GLY A 1 93 ? -7.563 14.860 -0.103 1.00 0.00 93 GLY A C 13
ATOM 24715 O O . GLY A 1 93 ? -8.744 14.512 -0.140 1.00 0.00 93 GLY A O 13
ATOM 24719 N N . GLN A 1 94 ? -7.120 15.870 -0.840 1.00 0.00 94 GLN A N 13
ATOM 24720 C CA . GLN A 1 94 ? -8.005 16.632 -1.707 1.00 0.00 94 GLN A CA 13
ATOM 24721 C C . GLN A 1 94 ? -8.129 15.938 -3.055 1.00 0.00 94 GLN A C 13
ATOM 24722 O O . GLN A 1 94 ? -7.956 16.543 -4.089 1.00 0.00 94 GLN A O 13
ATOM 24736 N N . LEU A 1 95 ? -8.342 14.621 -3.074 1.00 0.00 95 LEU A N 13
ATOM 24737 C CA . LEU A 1 95 ? -8.488 13.912 -4.349 1.00 0.00 95 LEU A CA 13
ATOM 24738 C C . LEU A 1 95 ? -9.975 13.786 -4.671 1.00 0.00 95 LEU A C 13
ATOM 24739 O O . LEU A 1 95 ? -10.392 12.933 -5.444 1.00 0.00 95 LEU A O 13
ATOM 24755 N N . HIS A 1 96 ? -10.803 14.612 -4.033 1.00 0.00 96 HIS A N 13
ATOM 24756 C CA . HIS A 1 96 ? -12.239 14.657 -4.271 1.00 0.00 96 HIS A CA 13
ATOM 24757 C C . HIS A 1 96 ? -12.590 15.754 -5.274 1.00 0.00 96 HIS A C 13
ATOM 24758 O O . HIS A 1 96 ? -11.735 16.439 -5.791 1.00 0.00 96 HIS A O 13
ATOM 24773 N N . GLY A 1 97 ? -13.879 15.904 -5.561 1.00 0.00 97 GLY A N 13
ATOM 24774 C CA . GLY A 1 97 ? -14.330 16.907 -6.523 1.00 0.00 97 GLY A CA 13
ATOM 24775 C C . GLY A 1 97 ? -14.116 16.393 -7.933 1.00 0.00 97 GLY A C 13
ATOM 24776 O O . GLY A 1 97 ? -15.105 16.110 -8.600 1.00 0.00 97 GLY A O 13
ATOM 24780 N N . GLU A 1 98 ? -12.856 16.205 -8.335 1.00 0.00 98 GLU A N 13
ATOM 24781 C CA . GLU A 1 98 ? -12.463 15.732 -9.669 1.00 0.00 98 GLU A CA 13
ATOM 24782 C C . GLU A 1 98 ? -10.941 15.631 -9.829 1.00 0.00 98 GLU A C 13
ATOM 24783 O O . GLU A 1 98 ? -10.326 16.085 -10.790 1.00 0.00 98 GLU A O 13
ATOM 24795 N N . GLU A 1 99 ? -10.296 15.042 -8.833 1.00 0.00 99 GLU A N 13
ATOM 24796 C CA . GLU A 1 99 ? -8.839 14.935 -8.787 1.00 0.00 99 GLU A CA 13
ATOM 24797 C C . GLU A 1 99 ? -8.439 13.551 -8.301 1.00 0.00 99 GLU A C 13
ATOM 24798 O O . GLU A 1 99 ? -7.271 13.279 -8.049 1.00 0.00 99 GLU A O 13
ATOM 24810 N N . SER A 1 100 ? -9.417 12.654 -8.184 1.00 0.00 100 SER A N 13
ATOM 24811 C CA . SER A 1 100 ? -9.169 11.283 -7.769 1.00 0.00 100 SER A CA 13
ATOM 24812 C C . SER A 1 100 ? -8.470 10.532 -8.878 1.00 0.00 100 SER A C 13
ATOM 24813 O O . SER A 1 100 ? -7.548 9.764 -8.607 1.00 0.00 100 SER A O 13
ATOM 24821 N N . GLU A 1 101 ? -8.875 10.775 -10.127 1.00 0.00 101 GLU A N 13
ATOM 24822 C CA . GLU A 1 101 ? -8.266 10.115 -11.271 1.00 0.00 101 GLU A CA 13
ATOM 24823 C C . GLU A 1 101 ? -6.781 10.431 -11.351 1.00 0.00 101 GLU A C 13
ATOM 24824 O O . GLU A 1 101 ? -5.987 9.618 -11.807 1.00 0.00 101 GLU A O 13
ATOM 24836 N N . ARG A 1 102 ? -6.381 11.585 -10.793 1.00 0.00 102 ARG A N 13
ATOM 24837 C CA . ARG A 1 102 ? -4.980 11.983 -10.752 1.00 0.00 102 ARG A CA 13
ATOM 24838 C C . ARG A 1 102 ? -4.188 11.108 -9.816 1.00 0.00 102 ARG A C 13
ATOM 24839 O O . ARG A 1 102 ? -3.009 10.914 -10.060 1.00 0.00 102 ARG A O 13
ATOM 24860 N N . VAL A 1 103 ? -4.813 10.622 -8.748 1.00 0.00 103 VAL A N 13
ATOM 24861 C CA . VAL A 1 103 ? -4.183 9.698 -7.813 1.00 0.00 103 VAL A CA 13
ATOM 24862 C C . VAL A 1 103 ? -4.180 8.290 -8.379 1.00 0.00 103 VAL A C 13
ATOM 24863 O O . VAL A 1 103 ? -3.186 7.579 -8.244 1.00 0.00 103 VAL A O 13
ATOM 24876 N N . ALA A 1 104 ? -5.267 7.890 -9.032 1.00 0.00 104 ALA A N 13
ATOM 24877 C CA . ALA A 1 104 ? -5.361 6.571 -9.640 1.00 0.00 104 ALA A CA 13
ATOM 24878 C C . ALA A 1 104 ? -4.226 6.379 -10.649 1.00 0.00 104 ALA A C 13
ATOM 24879 O O . ALA A 1 104 ? -3.511 5.380 -10.616 1.00 0.00 104 ALA A O 13
ATOM 24886 N N . GLN A 1 105 ? -4.025 7.373 -11.514 1.00 0.00 105 GLN A N 13
ATOM 24887 C CA . GLN A 1 105 ? -2.941 7.306 -12.490 1.00 0.00 105 GLN A CA 13
ATOM 24888 C C . GLN A 1 105 ? -1.585 7.437 -11.812 1.00 0.00 105 GLN A C 13
ATOM 24889 O O . GLN A 1 105 ? -0.597 6.876 -12.273 1.00 0.00 105 GLN A O 13
ATOM 24903 N N . ARG A 1 106 ? -1.547 8.179 -10.695 1.00 0.00 106 ARG A N 13
ATOM 24904 C CA . ARG A 1 106 ? -0.329 8.413 -9.947 1.00 0.00 106 ARG A CA 13
ATOM 24905 C C . ARG A 1 106 ? 0.208 7.114 -9.437 1.00 0.00 106 ARG A C 13
ATOM 24906 O O . ARG A 1 106 ? 1.330 6.770 -9.743 1.00 0.00 106 ARG A O 13
ATOM 24927 N N . ALA A 1 107 ? -0.595 6.389 -8.638 1.00 0.00 107 ALA A N 13
ATOM 24928 C CA . ALA A 1 107 ? -0.156 5.127 -8.068 1.00 0.00 107 ALA A CA 13
ATOM 24929 C C . ALA A 1 107 ? 0.398 4.251 -9.167 1.00 0.00 107 ALA A C 13
ATOM 24930 O O . ALA A 1 107 ? 1.394 3.572 -8.913 1.00 0.00 107 ALA A O 13
ATOM 24937 N N . GLY A 1 108 ? -0.210 4.327 -10.366 1.00 0.00 108 GLY A N 13
ATOM 24938 C CA . GLY A 1 108 ? 0.219 3.657 -11.593 1.00 0.00 108 GLY A CA 13
ATOM 24939 C C . GLY A 1 108 ? 1.722 3.772 -11.843 1.00 0.00 108 GLY A C 13
ATOM 24940 O O . GLY A 1 108 ? 2.346 2.813 -12.310 1.00 0.00 108 GLY A O 13
ATOM 24944 N N . GLU A 1 109 ? 2.324 4.896 -11.477 1.00 0.00 109 GLU A N 13
ATOM 24945 C CA . GLU A 1 109 ? 3.765 5.114 -11.584 1.00 0.00 109 GLU A CA 13
ATOM 24946 C C . GLU A 1 109 ? 4.524 4.018 -10.845 1.00 0.00 109 GLU A C 13
ATOM 24947 O O . GLU A 1 109 ? 5.238 3.199 -11.436 1.00 0.00 109 GLU A O 13
ATOM 24959 N N . ILE A 1 110 ? 4.309 3.943 -9.532 1.00 0.00 110 ILE A N 13
ATOM 24960 C CA . ILE A 1 110 ? 4.985 2.933 -8.721 1.00 0.00 110 ILE A CA 13
ATOM 24961 C C . ILE A 1 110 ? 4.481 1.553 -9.059 1.00 0.00 110 ILE A C 13
ATOM 24962 O O . ILE A 1 110 ? 5.182 0.548 -8.911 1.00 0.00 110 ILE A O 13
ATOM 24978 N N . VAL A 1 111 ? 3.244 1.492 -9.529 1.00 0.00 111 VAL A N 13
ATOM 24979 C CA . VAL A 1 111 ? 2.643 0.246 -9.951 1.00 0.00 111 VAL A CA 13
ATOM 24980 C C . VAL A 1 111 ? 3.474 -0.398 -11.034 1.00 0.00 111 VAL A C 13
ATOM 24981 O O . VAL A 1 111 ? 3.860 -1.560 -10.885 1.00 0.00 111 VAL A O 13
ATOM 24994 N N . SER A 1 112 ? 3.732 0.347 -12.102 1.00 0.00 112 SER A N 13
ATOM 24995 C CA . SER A 1 112 ? 4.560 -0.138 -13.194 1.00 0.00 112 SER A CA 13
ATOM 24996 C C . SER A 1 112 ? 5.929 -0.580 -12.706 1.00 0.00 112 SER A C 13
ATOM 24997 O O . SER A 1 112 ? 6.506 -1.503 -13.267 1.00 0.00 112 SER A O 13
ATOM 25005 N N . SER A 1 113 ? 6.409 0.057 -11.630 1.00 0.00 113 SER A N 13
ATOM 25006 C CA . SER A 1 113 ? 7.684 -0.266 -11.016 1.00 0.00 113 SER A CA 13
ATOM 25007 C C . SER A 1 113 ? 7.625 -1.646 -10.369 1.00 0.00 113 SER A C 13
ATOM 25008 O O . SER A 1 113 ? 8.218 -2.595 -10.856 1.00 0.00 113 SER A O 13
ATOM 25016 N N . CYS A 1 114 ? 6.899 -1.765 -9.263 1.00 0.00 114 CYS A N 13
ATOM 25017 C CA . CYS A 1 114 ? 6.726 -3.036 -8.566 1.00 0.00 114 CYS A CA 13
ATOM 25018 C C . CYS A 1 114 ? 5.485 -2.967 -7.681 1.00 0.00 114 CYS A C 13
ATOM 25019 O O . CYS A 1 114 ? 5.414 -3.495 -6.575 1.00 0.00 114 CYS A O 13
ATOM 25026 N N . GLY A 1 115 ? 4.473 -2.248 -8.148 1.00 0.00 115 GLY A N 13
ATOM 25027 C CA . GLY A 1 115 ? 3.217 -2.113 -7.446 1.00 0.00 115 GLY A CA 13
ATOM 25028 C C . GLY A 1 115 ? 2.086 -2.528 -8.358 1.00 0.00 115 GLY A C 13
ATOM 25029 O O . GLY A 1 115 ? 1.043 -1.902 -8.353 1.00 0.00 115 GLY A O 13
ATOM 25033 N N . VAL A 1 116 ? 2.270 -3.532 -9.194 1.00 0.00 116 VAL A N 13
ATOM 25034 C CA . VAL A 1 116 ? 1.204 -4.034 -10.060 1.00 0.00 116 VAL A CA 13
ATOM 25035 C C . VAL A 1 116 ? 0.143 -4.765 -9.248 1.00 0.00 116 VAL A C 13
ATOM 25036 O O . VAL A 1 116 ? 0.117 -5.987 -9.177 1.00 0.00 116 VAL A O 13
ATOM 25049 N N . ARG A 1 117 ? -0.697 -3.987 -8.566 1.00 0.00 117 ARG A N 13
ATOM 25050 C CA . ARG A 1 117 ? -1.681 -4.539 -7.644 1.00 0.00 117 ARG A CA 13
ATOM 25051 C C . ARG A 1 117 ? -3.003 -4.606 -8.343 1.00 0.00 117 ARG A C 13
ATOM 25052 O O . ARG A 1 117 ? -3.346 -5.565 -8.994 1.00 0.00 117 ARG A O 13
ATOM 25073 N N . CYS A 1 118 ? -3.638 -3.435 -8.376 1.00 0.00 118 CYS A N 13
ATOM 25074 C CA . CYS A 1 118 ? -4.882 -3.236 -9.085 1.00 0.00 118 CYS A CA 13
ATOM 25075 C C . CYS A 1 118 ? -4.756 -2.120 -10.105 1.00 0.00 118 CYS A C 13
ATOM 25076 O O . CYS A 1 118 ? -5.703 -1.795 -10.793 1.00 0.00 118 CYS A O 13
ATOM 25083 N N . MET A 1 119 ? -3.571 -1.507 -10.173 1.00 0.00 119 MET A N 13
ATOM 25084 C CA . MET A 1 119 ? -3.308 -0.440 -11.125 1.00 0.00 119 MET A CA 13
ATOM 25085 C C . MET A 1 119 ? -2.596 -0.959 -12.376 1.00 0.00 119 MET A C 13
ATOM 25086 O O . MET A 1 119 ? -2.100 -0.183 -13.184 1.00 0.00 119 MET A O 13
ATOM 25100 N N . ARG A 1 120 ? -2.487 -2.281 -12.490 1.00 0.00 120 ARG A N 13
ATOM 25101 C CA . ARG A 1 120 ? -1.868 -2.944 -13.629 1.00 0.00 120 ARG A CA 13
ATOM 25102 C C . ARG A 1 120 ? -2.340 -4.386 -13.747 1.00 0.00 120 ARG A C 13
ATOM 25103 O O . ARG A 1 120 ? -2.587 -4.861 -14.845 1.00 0.00 120 ARG A O 13
ATOM 25124 N N . GLN A 1 121 ? -2.361 -5.088 -12.614 1.00 0.00 121 GLN A N 13
ATOM 25125 C CA . GLN A 1 121 ? -2.797 -6.474 -12.547 1.00 0.00 121 GLN A CA 13
ATOM 25126 C C . GLN A 1 121 ? -4.275 -6.482 -12.223 1.00 0.00 121 GLN A C 13
ATOM 25127 O O . GLN A 1 121 ? -4.934 -5.422 -12.246 1.00 0.00 121 GLN A O 13
ATOM 25141 N N . THR A 1 122 ? -4.792 -7.652 -11.925 1.00 0.00 122 THR A N 13
ATOM 25142 C CA . THR A 1 122 ? -6.203 -7.908 -11.696 1.00 0.00 122 THR A CA 13
ATOM 25143 C C . THR A 1 122 ? -6.350 -9.129 -10.809 1.00 0.00 122 THR A C 13
ATOM 25144 O O . THR A 1 122 ? -5.364 -9.659 -10.327 1.00 0.00 122 THR A O 13
ATOM 25155 N N . ARG A 1 123 ? -7.599 -9.539 -10.514 1.00 0.00 123 ARG A N 13
ATOM 25156 C CA . ARG A 1 123 ? -7.892 -10.704 -9.656 1.00 0.00 123 ARG A CA 13
ATOM 25157 C C . ARG A 1 123 ? -7.012 -11.908 -10.000 1.00 0.00 123 ARG A C 13
ATOM 25158 O O . ARG A 1 123 ? -7.270 -12.587 -10.996 1.00 0.00 123 ARG A O 13
ATOM 25179 N N . THR A 1 124 ? -5.977 -12.128 -9.225 1.00 0.00 124 THR A N 13
ATOM 25180 C CA . THR A 1 124 ? -4.948 -13.118 -9.525 1.00 0.00 124 THR A CA 13
ATOM 25181 C C . THR A 1 124 ? -4.969 -14.119 -8.419 1.00 0.00 124 THR A C 13
ATOM 25182 O O . THR A 1 124 ? -5.740 -15.073 -8.561 1.00 0.00 124 THR A O 13
ATOM 25193 N N . ASN A 1 125 ? -4.246 -13.848 -7.331 1.00 0.00 125 ASN A N 13
ATOM 25194 C CA . ASN A 1 125 ? -4.088 -14.725 -6.180 1.00 0.00 125 ASN A CA 13
ATOM 25195 C C . ASN A 1 125 ? -3.187 -15.928 -6.518 1.00 0.00 125 ASN A C 13
ATOM 25196 O O . ASN A 1 125 ? -2.268 -15.752 -7.332 1.00 0.00 125 ASN A O 13
ATOM 25208 N N . ALA A 1 1 ? -28.414 -12.730 -18.220 1.00 0.00 1 ALA A N 14
ATOM 25209 C CA . ALA A 1 1 ? -27.256 -11.834 -18.128 1.00 0.00 1 ALA A CA 14
ATOM 25210 C C . ALA A 1 1 ? -26.527 -11.804 -19.462 1.00 0.00 1 ALA A C 14
ATOM 25211 O O . ALA A 1 1 ? -25.511 -12.466 -19.632 1.00 0.00 1 ALA A O 14
ATOM 25220 N N . GLU A 1 2 ? -27.103 -11.074 -20.412 1.00 0.00 2 GLU A N 14
ATOM 25221 C CA . GLU A 1 2 ? -26.518 -10.974 -21.740 1.00 0.00 2 GLU A CA 14
ATOM 25222 C C . GLU A 1 2 ? -25.240 -10.141 -21.696 1.00 0.00 2 GLU A C 14
ATOM 25223 O O . GLU A 1 2 ? -24.151 -10.632 -21.978 1.00 0.00 2 GLU A O 14
ATOM 25235 N N . PHE A 1 3 ? -25.385 -8.866 -21.326 1.00 0.00 3 PHE A N 14
ATOM 25236 C CA . PHE A 1 3 ? -24.271 -7.956 -21.234 1.00 0.00 3 PHE A CA 14
ATOM 25237 C C . PHE A 1 3 ? -23.259 -8.466 -20.222 1.00 0.00 3 PHE A C 14
ATOM 25238 O O . PHE A 1 3 ? -23.634 -8.818 -19.102 1.00 0.00 3 PHE A O 14
ATOM 25255 N N . MET A 1 4 ? -21.983 -8.473 -20.616 1.00 0.00 4 MET A N 14
ATOM 25256 C CA . MET A 1 4 ? -20.913 -8.911 -19.750 1.00 0.00 4 MET A CA 14
ATOM 25257 C C . MET A 1 4 ? -20.610 -7.871 -18.677 1.00 0.00 4 MET A C 14
ATOM 25258 O O . MET A 1 4 ? -19.487 -7.400 -18.534 1.00 0.00 4 MET A O 14
ATOM 25272 N N . GLU A 1 5 ? -21.627 -7.485 -17.915 1.00 0.00 5 GLU A N 14
ATOM 25273 C CA . GLU A 1 5 ? -21.490 -6.514 -16.869 1.00 0.00 5 GLU A CA 14
ATOM 25274 C C . GLU A 1 5 ? -22.240 -6.972 -15.634 1.00 0.00 5 GLU A C 14
ATOM 25275 O O . GLU A 1 5 ? -23.032 -7.919 -15.676 1.00 0.00 5 GLU A O 14
ATOM 25287 N N . SER A 1 6 ? -21.992 -6.280 -14.514 1.00 0.00 6 SER A N 14
ATOM 25288 C CA . SER A 1 6 ? -22.632 -6.596 -13.255 1.00 0.00 6 SER A CA 14
ATOM 25289 C C . SER A 1 6 ? -21.975 -5.809 -12.138 1.00 0.00 6 SER A C 14
ATOM 25290 O O . SER A 1 6 ? -20.859 -6.105 -11.704 1.00 0.00 6 SER A O 14
ATOM 25298 N N . LYS A 1 7 ? -22.667 -4.773 -11.668 1.00 0.00 7 LYS A N 14
ATOM 25299 C CA . LYS A 1 7 ? -22.181 -3.932 -10.587 1.00 0.00 7 LYS A CA 14
ATOM 25300 C C . LYS A 1 7 ? -23.355 -3.409 -9.769 1.00 0.00 7 LYS A C 14
ATOM 25301 O O . LYS A 1 7 ? -23.334 -2.271 -9.320 1.00 0.00 7 LYS A O 14
ATOM 25320 N N . GLY A 1 8 ? -24.387 -4.244 -9.626 1.00 0.00 8 GLY A N 14
ATOM 25321 C CA . GLY A 1 8 ? -25.573 -3.880 -8.877 1.00 0.00 8 GLY A CA 14
ATOM 25322 C C . GLY A 1 8 ? -25.227 -3.541 -7.435 1.00 0.00 8 GLY A C 14
ATOM 25323 O O . GLY A 1 8 ? -25.024 -2.381 -7.089 1.00 0.00 8 GLY A O 14
ATOM 25327 N N . GLU A 1 9 ? -25.114 -4.578 -6.610 1.00 0.00 9 GLU A N 14
ATOM 25328 C CA . GLU A 1 9 ? -24.788 -4.400 -5.209 1.00 0.00 9 GLU A CA 14
ATOM 25329 C C . GLU A 1 9 ? -23.965 -5.571 -4.706 1.00 0.00 9 GLU A C 14
ATOM 25330 O O . GLU A 1 9 ? -24.285 -6.738 -4.947 1.00 0.00 9 GLU A O 14
ATOM 25342 N N . ARG A 1 10 ? -22.841 -5.256 -4.052 1.00 0.00 10 ARG A N 14
ATOM 25343 C CA . ARG A 1 10 ? -21.959 -6.266 -3.497 1.00 0.00 10 ARG A CA 14
ATOM 25344 C C . ARG A 1 10 ? -21.077 -5.660 -2.422 1.00 0.00 10 ARG A C 14
ATOM 25345 O O . ARG A 1 10 ? -20.899 -4.442 -2.370 1.00 0.00 10 ARG A O 14
ATOM 25366 N N . GLU A 1 11 ? -20.455 -6.528 -1.632 1.00 0.00 11 GLU A N 14
ATOM 25367 C CA . GLU A 1 11 ? -19.570 -6.098 -0.573 1.00 0.00 11 GLU A CA 14
ATOM 25368 C C . GLU A 1 11 ? -18.204 -5.739 -1.147 1.00 0.00 11 GLU A C 14
ATOM 25369 O O . GLU A 1 11 ? -17.220 -6.459 -0.988 1.00 0.00 11 GLU A O 14
ATOM 25381 N N . GLY A 1 12 ? -18.137 -4.614 -1.862 1.00 0.00 12 GLY A N 14
ATOM 25382 C CA . GLY A 1 12 ? -16.913 -4.141 -2.473 1.00 0.00 12 GLY A CA 14
ATOM 25383 C C . GLY A 1 12 ? -16.275 -3.051 -1.629 1.00 0.00 12 GLY A C 14
ATOM 25384 O O . GLY A 1 12 ? -15.828 -2.043 -2.172 1.00 0.00 12 GLY A O 14
ATOM 25388 N N . SER A 1 13 ? -16.287 -3.231 -0.302 1.00 0.00 13 SER A N 14
ATOM 25389 C CA . SER A 1 13 ? -15.713 -2.260 0.604 1.00 0.00 13 SER A CA 14
ATOM 25390 C C . SER A 1 13 ? -14.238 -2.555 0.808 1.00 0.00 13 SER A C 14
ATOM 25391 O O . SER A 1 13 ? -13.374 -1.727 0.533 1.00 0.00 13 SER A O 14
ATOM 25399 N N . SER A 1 14 ? -13.943 -3.750 1.317 1.00 0.00 14 SER A N 14
ATOM 25400 C CA . SER A 1 14 ? -12.589 -4.175 1.564 1.00 0.00 14 SER A CA 14
ATOM 25401 C C . SER A 1 14 ? -12.550 -5.661 1.878 1.00 0.00 14 SER A C 14
ATOM 25402 O O . SER A 1 14 ? -13.588 -6.272 2.158 1.00 0.00 14 SER A O 14
ATOM 25410 N N . SER A 1 15 ? -11.332 -6.225 1.903 1.00 0.00 15 SER A N 14
ATOM 25411 C CA . SER A 1 15 ? -11.149 -7.643 2.133 1.00 0.00 15 SER A CA 14
ATOM 25412 C C . SER A 1 15 ? -11.765 -7.985 3.475 1.00 0.00 15 SER A C 14
ATOM 25413 O O . SER A 1 15 ? -12.106 -7.095 4.263 1.00 0.00 15 SER A O 14
ATOM 25421 N N . GLN A 1 16 ? -11.807 -9.281 3.787 1.00 0.00 16 GLN A N 14
ATOM 25422 C CA . GLN A 1 16 ? -12.373 -9.743 5.037 1.00 0.00 16 GLN A CA 14
ATOM 25423 C C . GLN A 1 16 ? -11.881 -8.879 6.192 1.00 0.00 16 GLN A C 14
ATOM 25424 O O . GLN A 1 16 ? -12.675 -8.392 6.996 1.00 0.00 16 GLN A O 14
ATOM 25438 N N . GLN A 1 17 ? -10.559 -8.674 6.254 1.00 0.00 17 GLN A N 14
ATOM 25439 C CA . GLN A 1 17 ? -9.957 -7.856 7.279 1.00 0.00 17 GLN A CA 14
ATOM 25440 C C . GLN A 1 17 ? -8.482 -7.726 7.002 1.00 0.00 17 GLN A C 14
ATOM 25441 O O . GLN A 1 17 ? -7.687 -7.700 7.913 1.00 0.00 17 GLN A O 14
ATOM 25455 N N . CYS A 1 18 ? -8.081 -7.684 5.740 1.00 0.00 18 CYS A N 14
ATOM 25456 C CA . CYS A 1 18 ? -6.693 -7.542 5.370 1.00 0.00 18 CYS A CA 14
ATOM 25457 C C . CYS A 1 18 ? -6.353 -6.107 5.511 1.00 0.00 18 CYS A C 14
ATOM 25458 O O . CYS A 1 18 ? -5.192 -5.846 5.759 1.00 0.00 18 CYS A O 14
ATOM 25465 N N . ARG A 1 19 ? -7.284 -5.169 5.478 1.00 0.00 19 ARG A N 14
ATOM 25466 C CA . ARG A 1 19 ? -7.051 -3.747 5.623 1.00 0.00 19 ARG A CA 14
ATOM 25467 C C . ARG A 1 19 ? -5.989 -3.490 6.665 1.00 0.00 19 ARG A C 14
ATOM 25468 O O . ARG A 1 19 ? -5.088 -2.719 6.418 1.00 0.00 19 ARG A O 14
ATOM 25489 N N . GLN A 1 20 ? -6.085 -4.163 7.807 1.00 0.00 20 GLN A N 14
ATOM 25490 C CA . GLN A 1 20 ? -5.117 -4.062 8.868 1.00 0.00 20 GLN A CA 14
ATOM 25491 C C . GLN A 1 20 ? -3.715 -4.307 8.342 1.00 0.00 20 GLN A C 14
ATOM 25492 O O . GLN A 1 20 ? -2.927 -3.400 8.182 1.00 0.00 20 GLN A O 14
ATOM 25506 N N . GLU A 1 21 ? -3.348 -5.556 8.127 1.00 0.00 21 GLU A N 14
ATOM 25507 C CA . GLU A 1 21 ? -2.044 -5.900 7.601 1.00 0.00 21 GLU A CA 14
ATOM 25508 C C . GLU A 1 21 ? -1.768 -5.196 6.279 1.00 0.00 21 GLU A C 14
ATOM 25509 O O . GLU A 1 21 ? -0.655 -4.836 5.987 1.00 0.00 21 GLU A O 14
ATOM 25521 N N . VAL A 1 22 ? -2.797 -4.874 5.520 1.00 0.00 22 VAL A N 14
ATOM 25522 C CA . VAL A 1 22 ? -2.734 -4.211 4.260 1.00 0.00 22 VAL A CA 14
ATOM 25523 C C . VAL A 1 22 ? -2.148 -2.859 4.492 1.00 0.00 22 VAL A C 14
ATOM 25524 O O . VAL A 1 22 ? -1.300 -2.454 3.726 1.00 0.00 22 VAL A O 14
ATOM 25537 N N . GLN A 1 23 ? -2.578 -2.158 5.540 1.00 0.00 23 GLN A N 14
ATOM 25538 C CA . GLN A 1 23 ? -2.098 -0.855 5.890 1.00 0.00 23 GLN A CA 14
ATOM 25539 C C . GLN A 1 23 ? -0.761 -0.926 6.602 1.00 0.00 23 GLN A C 14
ATOM 25540 O O . GLN A 1 23 ? -0.535 -0.197 7.569 1.00 0.00 23 GLN A O 14
ATOM 25554 N N . ARG A 1 24 ? 0.094 -1.871 6.195 1.00 0.00 24 ARG A N 14
ATOM 25555 C CA . ARG A 1 24 ? 1.389 -2.068 6.796 1.00 0.00 24 ARG A CA 14
ATOM 25556 C C . ARG A 1 24 ? 2.341 -2.692 5.805 1.00 0.00 24 ARG A C 14
ATOM 25557 O O . ARG A 1 24 ? 3.473 -2.263 5.674 1.00 0.00 24 ARG A O 14
ATOM 25578 N N . LYS A 1 25 ? 1.870 -3.716 5.098 1.00 0.00 25 LYS A N 14
ATOM 25579 C CA . LYS A 1 25 ? 2.669 -4.450 4.139 1.00 0.00 25 LYS A CA 14
ATOM 25580 C C . LYS A 1 25 ? 2.140 -4.187 2.753 1.00 0.00 25 LYS A C 14
ATOM 25581 O O . LYS A 1 25 ? 2.719 -3.386 2.026 1.00 0.00 25 LYS A O 14
ATOM 25600 N N . ASP A 1 26 ? 1.057 -4.886 2.398 1.00 0.00 26 ASP A N 14
ATOM 25601 C CA . ASP A 1 26 ? 0.400 -4.758 1.119 1.00 0.00 26 ASP A CA 14
ATOM 25602 C C . ASP A 1 26 ? 0.407 -3.336 0.696 1.00 0.00 26 ASP A C 14
ATOM 25603 O O . ASP A 1 26 ? 0.312 -2.533 1.619 1.00 0.00 26 ASP A O 14
ATOM 25612 N N . LEU A 1 27 ? 0.490 -3.052 -0.610 1.00 0.00 27 LEU A N 14
ATOM 25613 C CA . LEU A 1 27 ? 0.530 -1.712 -1.154 1.00 0.00 27 LEU A CA 14
ATOM 25614 C C . LEU A 1 27 ? 0.296 -0.641 -0.088 1.00 0.00 27 LEU A C 14
ATOM 25615 O O . LEU A 1 27 ? -0.856 -0.262 0.170 1.00 0.00 27 LEU A O 14
ATOM 25631 N N . SER A 1 28 ? 1.355 -0.305 0.642 1.00 0.00 28 SER A N 14
ATOM 25632 C CA . SER A 1 28 ? 1.242 0.547 1.818 1.00 0.00 28 SER A CA 14
ATOM 25633 C C . SER A 1 28 ? 2.406 1.506 1.792 1.00 0.00 28 SER A C 14
ATOM 25634 O O . SER A 1 28 ? 3.052 1.805 2.792 1.00 0.00 28 SER A O 14
ATOM 25642 N N . SER A 1 29 ? 2.764 1.976 0.590 1.00 0.00 29 SER A N 14
ATOM 25643 C CA . SER A 1 29 ? 3.861 2.905 0.417 1.00 0.00 29 SER A CA 14
ATOM 25644 C C . SER A 1 29 ? 3.946 3.312 -1.024 1.00 0.00 29 SER A C 14
ATOM 25645 O O . SER A 1 29 ? 4.266 4.452 -1.287 1.00 0.00 29 SER A O 14
ATOM 25653 N N . CYS A 1 30 ? 3.644 2.423 -1.956 1.00 0.00 30 CYS A N 14
ATOM 25654 C CA . CYS A 1 30 ? 3.682 2.719 -3.373 1.00 0.00 30 CYS A CA 14
ATOM 25655 C C . CYS A 1 30 ? 2.851 3.963 -3.645 1.00 0.00 30 CYS A C 14
ATOM 25656 O O . CYS A 1 30 ? 3.352 4.954 -4.154 1.00 0.00 30 CYS A O 14
ATOM 25663 N N . GLU A 1 31 ? 1.603 3.948 -3.185 1.00 0.00 31 GLU A N 14
ATOM 25664 C CA . GLU A 1 31 ? 0.715 5.078 -3.375 1.00 0.00 31 GLU A CA 14
ATOM 25665 C C . GLU A 1 31 ? 1.137 6.211 -2.462 1.00 0.00 31 GLU A C 14
ATOM 25666 O O . GLU A 1 31 ? 0.996 7.387 -2.778 1.00 0.00 31 GLU A O 14
ATOM 25678 N N . ARG A 1 32 ? 1.674 5.875 -1.281 1.00 0.00 32 ARG A N 14
ATOM 25679 C CA . ARG A 1 32 ? 2.140 6.857 -0.331 1.00 0.00 32 ARG A CA 14
ATOM 25680 C C . ARG A 1 32 ? 3.283 7.649 -0.923 1.00 0.00 32 ARG A C 14
ATOM 25681 O O . ARG A 1 32 ? 3.363 8.828 -0.700 1.00 0.00 32 ARG A O 14
ATOM 25702 N N . TYR A 1 33 ? 4.171 7.018 -1.657 1.00 0.00 33 TYR A N 14
ATOM 25703 C CA . TYR A 1 33 ? 5.309 7.625 -2.279 1.00 0.00 33 TYR A CA 14
ATOM 25704 C C . TYR A 1 33 ? 4.888 8.834 -3.091 1.00 0.00 33 TYR A C 14
ATOM 25705 O O . TYR A 1 33 ? 5.500 9.892 -2.971 1.00 0.00 33 TYR A O 14
ATOM 25723 N N . LEU A 1 34 ? 3.806 8.676 -3.860 1.00 0.00 34 LEU A N 14
ATOM 25724 C CA . LEU A 1 34 ? 3.292 9.759 -4.665 1.00 0.00 34 LEU A CA 14
ATOM 25725 C C . LEU A 1 34 ? 2.578 10.761 -3.770 1.00 0.00 34 LEU A C 14
ATOM 25726 O O . LEU A 1 34 ? 2.488 11.942 -4.091 1.00 0.00 34 LEU A O 14
ATOM 25742 N N . ARG A 1 35 ? 2.024 10.277 -2.646 1.00 0.00 35 ARG A N 14
ATOM 25743 C CA . ARG A 1 35 ? 1.325 11.111 -1.700 1.00 0.00 35 ARG A CA 14
ATOM 25744 C C . ARG A 1 35 ? 2.315 12.041 -1.016 1.00 0.00 35 ARG A C 14
ATOM 25745 O O . ARG A 1 35 ? 2.012 13.208 -0.797 1.00 0.00 35 ARG A O 14
ATOM 25766 N N . GLN A 1 36 ? 3.448 11.492 -0.573 1.00 0.00 36 GLN A N 14
ATOM 25767 C CA . GLN A 1 36 ? 4.468 12.241 0.095 1.00 0.00 36 GLN A CA 14
ATOM 25768 C C . GLN A 1 36 ? 5.328 12.999 -0.909 1.00 0.00 36 GLN A C 14
ATOM 25769 O O . GLN A 1 36 ? 4.962 13.145 -2.072 1.00 0.00 36 GLN A O 14
ATOM 25783 N N . SER A 1 37 ? 6.467 13.506 -0.432 1.00 0.00 37 SER A N 14
ATOM 25784 C CA . SER A 1 37 ? 7.387 14.229 -1.276 1.00 0.00 37 SER A CA 14
ATOM 25785 C C . SER A 1 37 ? 8.351 13.271 -1.951 1.00 0.00 37 SER A C 14
ATOM 25786 O O . SER A 1 37 ? 8.499 13.295 -3.167 1.00 0.00 37 SER A O 14
ATOM 25794 N N . SER A 1 38 ? 9.020 12.434 -1.148 1.00 0.00 38 SER A N 14
ATOM 25795 C CA . SER A 1 38 ? 9.967 11.473 -1.666 1.00 0.00 38 SER A CA 14
ATOM 25796 C C . SER A 1 38 ? 10.293 10.466 -0.589 1.00 0.00 38 SER A C 14
ATOM 25797 O O . SER A 1 38 ? 11.139 10.741 0.260 1.00 0.00 38 SER A O 14
ATOM 25805 N N . SER A 1 39 ? 9.635 9.304 -0.637 1.00 0.00 39 SER A N 14
ATOM 25806 C CA . SER A 1 39 ? 9.844 8.238 0.322 1.00 0.00 39 SER A CA 14
ATOM 25807 C C . SER A 1 39 ? 11.299 8.108 0.688 1.00 0.00 39 SER A C 14
ATOM 25808 O O . SER A 1 39 ? 12.074 7.587 -0.080 1.00 0.00 39 SER A O 14
ATOM 25816 N N . ARG A 1 40 ? 11.714 8.596 1.842 1.00 0.00 40 ARG A N 14
ATOM 25817 C CA . ARG A 1 40 ? 13.091 8.570 2.274 1.00 0.00 40 ARG A CA 14
ATOM 25818 C C . ARG A 1 40 ? 13.179 8.991 3.716 1.00 0.00 40 ARG A C 14
ATOM 25819 O O . ARG A 1 40 ? 12.751 10.087 4.076 1.00 0.00 40 ARG A O 14
ATOM 25840 N N . ARG A 1 41 ? 13.768 8.123 4.540 1.00 0.00 41 ARG A N 14
ATOM 25841 C CA . ARG A 1 41 ? 13.952 8.393 5.953 1.00 0.00 41 ARG A CA 14
ATOM 25842 C C . ARG A 1 41 ? 14.624 7.218 6.637 1.00 0.00 41 ARG A C 14
ATOM 25843 O O . ARG A 1 41 ? 14.301 6.068 6.358 1.00 0.00 41 ARG A O 14
ATOM 25864 N N . SER A 1 42 ? 15.562 7.529 7.519 1.00 0.00 42 SER A N 14
ATOM 25865 C CA . SER A 1 42 ? 16.296 6.512 8.243 1.00 0.00 42 SER A CA 14
ATOM 25866 C C . SER A 1 42 ? 15.567 6.151 9.530 1.00 0.00 42 SER A C 14
ATOM 25867 O O . SER A 1 42 ? 15.689 6.834 10.541 1.00 0.00 42 SER A O 14
ATOM 25875 N N . THR A 1 43 ? 14.738 5.121 9.462 1.00 0.00 43 THR A N 14
ATOM 25876 C CA . THR A 1 43 ? 13.970 4.655 10.598 1.00 0.00 43 THR A CA 14
ATOM 25877 C C . THR A 1 43 ? 14.719 3.544 11.333 1.00 0.00 43 THR A C 14
ATOM 25878 O O . THR A 1 43 ? 15.924 3.648 11.557 1.00 0.00 43 THR A O 14
ATOM 25889 N N . GLY A 1 44 ? 13.990 2.505 11.751 1.00 0.00 44 GLY A N 14
ATOM 25890 C CA . GLY A 1 44 ? 14.565 1.380 12.438 1.00 0.00 44 GLY A CA 14
ATOM 25891 C C . GLY A 1 44 ? 14.913 0.256 11.488 1.00 0.00 44 GLY A C 14
ATOM 25892 O O . GLY A 1 44 ? 15.695 0.413 10.558 1.00 0.00 44 GLY A O 14
ATOM 25896 N N . GLU A 1 45 ? 14.352 -0.917 11.742 1.00 0.00 45 GLU A N 14
ATOM 25897 C CA . GLU A 1 45 ? 14.586 -2.087 10.909 1.00 0.00 45 GLU A CA 14
ATOM 25898 C C . GLU A 1 45 ? 13.613 -2.117 9.732 1.00 0.00 45 GLU A C 14
ATOM 25899 O O . GLU A 1 45 ? 13.234 -3.172 9.236 1.00 0.00 45 GLU A O 14
ATOM 25911 N N . GLU A 1 46 ? 13.151 -0.941 9.311 1.00 0.00 46 GLU A N 14
ATOM 25912 C CA . GLU A 1 46 ? 12.235 -0.824 8.212 1.00 0.00 46 GLU A CA 14
ATOM 25913 C C . GLU A 1 46 ? 12.896 -1.250 6.903 1.00 0.00 46 GLU A C 14
ATOM 25914 O O . GLU A 1 46 ? 13.798 -2.087 6.846 1.00 0.00 46 GLU A O 14
ATOM 25926 N N . VAL A 1 47 ? 12.489 -0.617 5.801 1.00 0.00 47 VAL A N 14
ATOM 25927 C CA . VAL A 1 47 ? 13.037 -0.892 4.490 1.00 0.00 47 VAL A CA 14
ATOM 25928 C C . VAL A 1 47 ? 14.239 0.004 4.236 1.00 0.00 47 VAL A C 14
ATOM 25929 O O . VAL A 1 47 ? 14.481 0.504 3.138 1.00 0.00 47 VAL A O 14
ATOM 25942 N N . LEU A 1 48 ? 15.026 0.259 5.280 1.00 0.00 48 LEU A N 14
ATOM 25943 C CA . LEU A 1 48 ? 16.209 1.082 5.182 1.00 0.00 48 LEU A CA 14
ATOM 25944 C C . LEU A 1 48 ? 17.453 0.219 5.342 1.00 0.00 48 LEU A C 14
ATOM 25945 O O . LEU A 1 48 ? 18.549 0.738 5.555 1.00 0.00 48 LEU A O 14
ATOM 25961 N N . ARG A 1 49 ? 17.282 -1.106 5.249 1.00 0.00 49 ARG A N 14
ATOM 25962 C CA . ARG A 1 49 ? 18.371 -2.046 5.368 1.00 0.00 49 ARG A CA 14
ATOM 25963 C C . ARG A 1 49 ? 18.846 -2.490 3.994 1.00 0.00 49 ARG A C 14
ATOM 25964 O O . ARG A 1 49 ? 19.325 -3.611 3.844 1.00 0.00 49 ARG A O 14
ATOM 25985 N N . MET A 1 50 ? 18.682 -1.625 2.996 1.00 0.00 50 MET A N 14
ATOM 25986 C CA . MET A 1 50 ? 19.080 -1.933 1.643 1.00 0.00 50 MET A CA 14
ATOM 25987 C C . MET A 1 50 ? 19.118 -0.677 0.789 1.00 0.00 50 MET A C 14
ATOM 25988 O O . MET A 1 50 ? 18.169 -0.363 0.073 1.00 0.00 50 MET A O 14
ATOM 26002 N N . PRO A 1 51 ? 20.217 0.088 0.918 1.00 0.00 51 PRO A N 14
ATOM 26003 C CA . PRO A 1 51 ? 20.421 1.294 0.145 1.00 0.00 51 PRO A CA 14
ATOM 26004 C C . P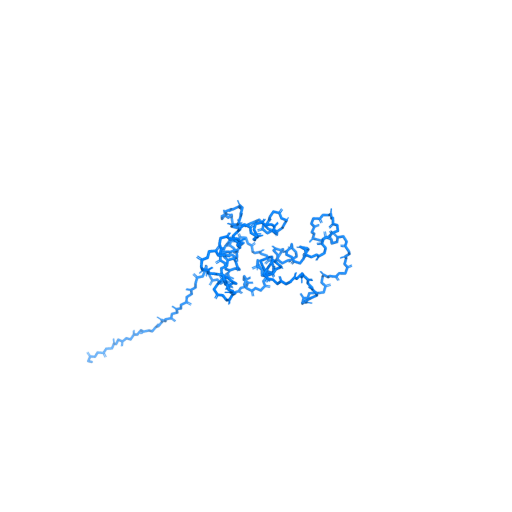RO A 1 51 ? 20.725 1.011 -1.319 1.00 0.00 51 PRO A C 14
ATOM 26005 O O . PRO A 1 51 ? 21.721 1.476 -1.850 1.00 0.00 51 PRO A O 14
ATOM 26016 N N . GLY A 1 52 ? 19.844 0.248 -1.968 1.00 0.00 52 GLY A N 14
ATOM 26017 C CA . GLY A 1 52 ? 20.020 -0.128 -3.348 1.00 0.00 52 GLY A CA 14
ATOM 26018 C C . GLY A 1 52 ? 20.673 -1.490 -3.466 1.00 0.00 52 GLY A C 14
ATOM 26019 O O . GLY A 1 52 ? 21.837 -1.666 -3.114 1.00 0.00 52 GLY A O 14
ATOM 26023 N N . ASP A 1 53 ? 19.889 -2.469 -3.920 1.00 0.00 53 ASP A N 14
ATOM 26024 C CA . ASP A 1 53 ? 20.392 -3.821 -4.106 1.00 0.00 53 ASP A CA 14
ATOM 26025 C C . ASP A 1 53 ? 19.338 -4.664 -4.812 1.00 0.00 53 ASP A C 14
ATOM 26026 O O . ASP A 1 53 ? 19.498 -5.059 -5.964 1.00 0.00 53 ASP A O 14
ATOM 26035 N N . GLU A 1 54 ? 18.196 -4.867 -4.138 1.00 0.00 54 GLU A N 14
ATOM 26036 C CA . GLU A 1 54 ? 17.117 -5.664 -4.659 1.00 0.00 54 GLU A CA 14
ATOM 26037 C C . GLU A 1 54 ? 15.962 -4.741 -5.003 1.00 0.00 54 GLU A C 14
ATOM 26038 O O . GLU A 1 54 ? 15.229 -4.254 -4.140 1.00 0.00 54 GLU A O 14
ATOM 26050 N N . ASN A 1 55 ? 15.785 -4.491 -6.294 1.00 0.00 55 ASN A N 14
ATOM 26051 C CA . ASN A 1 55 ? 14.712 -3.652 -6.780 1.00 0.00 55 ASN A CA 14
ATOM 26052 C C . ASN A 1 55 ? 14.770 -3.585 -8.300 1.00 0.00 55 ASN A C 14
ATOM 26053 O O . ASN A 1 55 ? 15.712 -4.102 -8.908 1.00 0.00 55 ASN A O 14
ATOM 26064 N N . GLN A 1 56 ? 13.770 -2.923 -8.893 1.00 0.00 56 GLN A N 14
ATOM 26065 C CA . GLN A 1 56 ? 13.708 -2.761 -10.325 1.00 0.00 56 GLN A CA 14
ATOM 26066 C C . GLN A 1 56 ? 15.073 -2.404 -10.888 1.00 0.00 56 GLN A C 14
ATOM 26067 O O . GLN A 1 56 ? 15.806 -1.636 -10.268 1.00 0.00 56 GLN A O 14
ATOM 26081 N N . GLN A 1 57 ? 15.420 -3.009 -12.025 1.00 0.00 57 GLN A N 14
ATOM 26082 C CA . GLN A 1 57 ? 16.692 -2.772 -12.656 1.00 0.00 57 GLN A CA 14
ATOM 26083 C C . GLN A 1 57 ? 16.764 -1.327 -13.163 1.00 0.00 57 GLN A C 14
ATOM 26084 O O . GLN A 1 57 ? 16.750 -1.091 -14.364 1.00 0.00 57 GLN A O 14
ATOM 26098 N N . GLN A 1 58 ? 16.882 -0.374 -12.243 1.00 0.00 58 GLN A N 14
ATOM 26099 C CA . GLN A 1 58 ? 16.949 1.016 -12.555 1.00 0.00 58 GLN A CA 14
ATOM 26100 C C . GLN A 1 58 ? 17.102 1.827 -11.284 1.00 0.00 58 GLN A C 14
ATOM 26101 O O . GLN A 1 58 ? 16.312 1.691 -10.361 1.00 0.00 58 GLN A O 14
ATOM 26115 N N . GLU A 1 59 ? 18.127 2.678 -11.261 1.00 0.00 59 GLU A N 14
ATOM 26116 C CA . GLU A 1 59 ? 18.409 3.523 -10.119 1.00 0.00 59 GLU A CA 14
ATOM 26117 C C . GLU A 1 59 ? 17.128 4.174 -9.606 1.00 0.00 59 GLU A C 14
ATOM 26118 O O . GLU A 1 59 ? 16.564 5.057 -10.264 1.00 0.00 59 GLU A O 14
ATOM 26130 N N . SER A 1 60 ? 16.654 3.701 -8.447 1.00 0.00 60 SER A N 14
ATOM 26131 C CA . SER A 1 60 ? 15.432 4.193 -7.869 1.00 0.00 60 SER A CA 14
ATOM 26132 C C . SER A 1 60 ? 15.243 3.554 -6.509 1.00 0.00 60 SER A C 14
ATOM 26133 O O . SER A 1 60 ? 14.311 2.772 -6.274 1.00 0.00 60 SER A O 14
ATOM 26141 N N . GLN A 1 61 ? 16.109 3.924 -5.561 1.00 0.00 61 GLN A N 14
ATOM 26142 C CA . GLN A 1 61 ? 16.029 3.401 -4.207 1.00 0.00 61 GLN A CA 14
ATOM 26143 C C . GLN A 1 61 ? 14.694 3.800 -3.567 1.00 0.00 61 GLN A C 14
ATOM 26144 O O . GLN A 1 61 ? 14.309 3.273 -2.525 1.00 0.00 61 GLN A O 14
ATOM 26158 N N . GLN A 1 62 ? 13.987 4.753 -4.184 1.00 0.00 62 GLN A N 14
ATOM 26159 C CA . GLN A 1 62 ? 12.720 5.211 -3.698 1.00 0.00 62 GLN A CA 14
ATOM 26160 C C . GLN A 1 62 ? 11.665 4.151 -3.902 1.00 0.00 62 GLN A C 14
ATOM 26161 O O . GLN A 1 62 ? 11.124 3.608 -2.938 1.00 0.00 62 GLN A O 14
ATOM 26175 N N . LEU A 1 63 ? 11.375 3.825 -5.165 1.00 0.00 63 LEU A N 14
ATOM 26176 C CA . LEU A 1 63 ? 10.380 2.824 -5.495 1.00 0.00 63 LEU A CA 14
ATOM 26177 C C . LEU A 1 63 ? 10.778 1.505 -4.863 1.00 0.00 63 LEU A C 14
ATOM 26178 O O . LEU A 1 63 ? 9.915 0.695 -4.556 1.00 0.00 63 LEU A O 14
ATOM 26194 N N . GLN A 1 64 ? 12.071 1.290 -4.622 1.00 0.00 64 GLN A N 14
ATOM 26195 C CA . GLN A 1 64 ? 12.559 0.096 -3.987 1.00 0.00 64 GLN A CA 14
ATOM 26196 C C . GLN A 1 64 ? 11.803 -0.155 -2.688 1.00 0.00 64 GLN A C 14
ATOM 26197 O O . GLN A 1 64 ? 11.572 -1.304 -2.317 1.00 0.00 64 GLN A O 14
ATOM 26211 N N . GLN A 1 65 ? 11.353 0.914 -2.028 1.00 0.00 65 GLN A N 14
ATOM 26212 C CA . GLN A 1 65 ? 10.601 0.803 -0.811 1.00 0.00 65 GLN A CA 14
ATOM 26213 C C . GLN A 1 65 ? 9.230 0.245 -1.093 1.00 0.00 65 GLN A C 14
ATOM 26214 O O . GLN A 1 65 ? 8.674 -0.413 -0.257 1.00 0.00 65 GLN A O 14
ATOM 26228 N N . CYS A 1 66 ? 8.669 0.488 -2.267 1.00 0.00 66 CYS A N 14
ATOM 26229 C CA . CYS A 1 66 ? 7.395 -0.030 -2.684 1.00 0.00 66 CYS A CA 14
ATOM 26230 C C . CYS A 1 66 ? 7.547 -1.496 -3.004 1.00 0.00 66 CYS A C 14
ATOM 26231 O O . CYS A 1 66 ? 6.799 -2.294 -2.485 1.00 0.00 66 CYS A O 14
ATOM 26238 N N . CYS A 1 67 ? 8.517 -1.874 -3.825 1.00 0.00 67 CYS A N 14
ATOM 26239 C CA . CYS A 1 67 ? 8.741 -3.257 -4.183 1.00 0.00 67 CYS A CA 14
ATOM 26240 C C . CYS A 1 67 ? 8.974 -4.065 -2.923 1.00 0.00 67 CYS A C 14
ATOM 26241 O O . CYS A 1 67 ? 8.282 -5.047 -2.685 1.00 0.00 67 CYS A O 14
ATOM 26248 N N . ASN A 1 68 ? 9.892 -3.591 -2.073 1.00 0.00 68 ASN A N 14
ATOM 26249 C CA . ASN A 1 68 ? 10.182 -4.244 -0.816 1.00 0.00 68 ASN A CA 14
ATOM 26250 C C . ASN A 1 68 ? 8.944 -4.235 0.074 1.00 0.00 68 ASN A C 14
ATOM 26251 O O . ASN A 1 68 ? 8.806 -5.062 0.968 1.00 0.00 68 ASN A O 14
ATOM 26262 N N . GLN A 1 69 ? 8.039 -3.291 -0.178 1.00 0.00 69 GLN A N 14
ATOM 26263 C CA . GLN A 1 69 ? 6.815 -3.169 0.566 1.00 0.00 69 GLN A CA 14
ATOM 26264 C C . GLN A 1 69 ? 5.799 -4.188 0.095 1.00 0.00 69 GLN A C 14
ATOM 26265 O O . GLN A 1 69 ? 5.198 -4.907 0.879 1.00 0.00 69 GLN A O 14
ATOM 26279 N N . VAL A 1 70 ? 5.609 -4.300 -1.218 1.00 0.00 70 VAL A N 14
ATOM 26280 C CA . VAL A 1 70 ? 4.682 -5.229 -1.816 1.00 0.00 70 VAL A CA 14
ATOM 26281 C C . VAL A 1 70 ? 5.213 -6.625 -1.616 1.00 0.00 70 VAL A C 14
ATOM 26282 O O . VAL A 1 70 ? 4.460 -7.579 -1.648 1.00 0.00 70 VAL A O 14
ATOM 26295 N N . LYS A 1 71 ? 6.504 -6.779 -1.337 1.00 0.00 71 LYS A N 14
ATOM 26296 C CA . LYS A 1 71 ? 7.111 -8.062 -1.071 1.00 0.00 71 LYS A CA 14
ATOM 26297 C C . LYS A 1 71 ? 6.630 -8.588 0.271 1.00 0.00 71 LYS A C 14
ATOM 26298 O O . LYS A 1 71 ? 6.845 -9.757 0.587 1.00 0.00 71 LYS A O 14
ATOM 26317 N N . GLN A 1 72 ? 5.993 -7.724 1.067 1.00 0.00 72 GLN A N 14
ATOM 26318 C CA . GLN A 1 72 ? 5.453 -8.100 2.346 1.00 0.00 72 GLN A CA 14
ATOM 26319 C C . GLN A 1 72 ? 3.963 -8.369 2.240 1.00 0.00 72 GLN A C 14
ATOM 26320 O O . GLN A 1 72 ? 3.327 -8.667 3.241 1.00 0.00 72 GLN A O 14
ATOM 26334 N N . VAL A 1 73 ? 3.404 -8.247 1.041 1.00 0.00 73 VAL A N 14
ATOM 26335 C CA . VAL A 1 73 ? 2.004 -8.490 0.808 1.00 0.00 73 VAL A CA 14
ATOM 26336 C C . VAL A 1 73 ? 1.717 -9.979 0.901 1.00 0.00 73 VAL A C 14
ATOM 26337 O O . VAL A 1 73 ? 2.622 -10.811 0.817 1.00 0.00 73 VAL A O 14
ATOM 26350 N N . ARG A 1 74 ? 0.436 -10.314 1.068 1.00 0.00 74 ARG A N 14
ATOM 26351 C CA . ARG A 1 74 ? 0.011 -11.693 1.175 1.00 0.00 74 ARG A CA 14
ATOM 26352 C C . ARG A 1 74 ? 0.084 -12.360 -0.173 1.00 0.00 74 ARG A C 14
ATOM 26353 O O . ARG A 1 74 ? 0.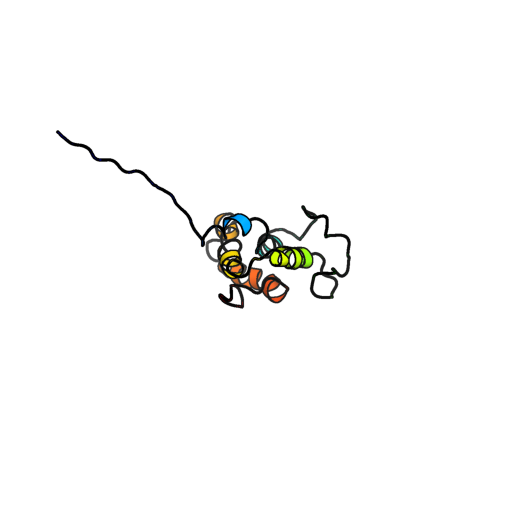957 -13.188 -0.364 1.00 0.00 74 ARG A O 14
ATOM 26374 N N . ASP A 1 75 ? -0.830 -11.971 -1.066 1.00 0.00 75 ASP A N 14
ATOM 26375 C CA . ASP A 1 75 ? -0.903 -12.527 -2.400 1.00 0.00 75 ASP A CA 14
ATOM 26376 C C . ASP A 1 75 ? -2.293 -12.321 -2.963 1.00 0.00 75 ASP A C 14
ATOM 26377 O O . ASP A 1 75 ? -2.492 -12.021 -4.132 1.00 0.00 75 ASP A O 14
ATOM 26386 N N . GLU A 1 76 ? -3.309 -12.440 -2.120 1.00 0.00 76 GLU A N 14
ATOM 26387 C CA . GLU A 1 76 ? -4.686 -12.253 -2.527 1.00 0.00 76 GLU A CA 14
ATOM 26388 C C . GLU A 1 76 ? -5.227 -10.943 -1.970 1.00 0.00 76 GLU A C 14
ATOM 26389 O O . GLU A 1 76 ? -6.376 -10.589 -2.235 1.00 0.00 76 GLU A O 14
ATOM 26401 N N . CYS A 1 77 ? -4.394 -10.225 -1.212 1.00 0.00 77 CYS A N 14
ATOM 26402 C CA . CYS A 1 77 ? -4.755 -8.956 -0.640 1.00 0.00 77 CYS A CA 14
ATOM 26403 C C . CYS A 1 77 ? -3.911 -7.879 -1.298 1.00 0.00 77 CYS A C 14
ATOM 26404 O O . CYS A 1 77 ? -4.112 -6.706 -1.028 1.00 0.00 77 CYS A O 14
ATOM 26411 N N . GLN A 1 78 ? -3.021 -8.263 -2.222 1.00 0.00 78 GLN A N 14
ATOM 26412 C CA . GLN A 1 78 ? -2.168 -7.336 -2.919 1.00 0.00 78 GLN A CA 14
ATOM 26413 C C . GLN A 1 78 ? -3.024 -6.335 -3.668 1.00 0.00 78 GLN A C 14
ATOM 26414 O O . GLN A 1 78 ? -2.775 -5.144 -3.649 1.00 0.00 78 GLN A O 14
ATOM 26428 N N . CYS A 1 79 ? -4.067 -6.798 -4.350 1.00 0.00 79 CYS A N 14
ATOM 26429 C CA . CYS A 1 79 ? -4.930 -5.958 -5.121 1.00 0.00 79 CYS A CA 14
ATOM 26430 C C . CYS A 1 79 ? -5.788 -5.188 -4.163 1.00 0.00 79 CYS A C 14
ATOM 26431 O O . CYS A 1 79 ? -5.721 -3.966 -4.185 1.00 0.00 79 CYS A O 14
ATOM 26438 N N . GLU A 1 80 ? -6.591 -5.883 -3.355 1.00 0.00 80 GLU A N 14
ATOM 26439 C CA . GLU A 1 80 ? -7.481 -5.256 -2.404 1.00 0.00 80 GLU A CA 14
ATOM 26440 C C . GLU A 1 80 ? -6.738 -4.148 -1.639 1.00 0.00 80 GLU A C 14
ATOM 26441 O O . GLU A 1 80 ? -7.355 -3.201 -1.164 1.00 0.00 80 GLU A O 14
ATOM 26453 N N . ALA A 1 81 ? -5.407 -4.253 -1.560 1.00 0.00 81 ALA A N 14
ATOM 26454 C CA . ALA A 1 81 ? -4.579 -3.246 -0.978 1.00 0.00 81 ALA A CA 14
ATOM 26455 C C . ALA A 1 81 ? -4.705 -1.937 -1.721 1.00 0.00 81 ALA A C 14
ATOM 26456 O O . ALA A 1 81 ? -4.929 -0.910 -1.125 1.00 0.00 81 ALA A O 14
ATOM 26463 N N . ILE A 1 82 ? -4.546 -1.940 -3.036 1.00 0.00 82 ILE A N 14
ATOM 26464 C CA . ILE A 1 82 ? -4.697 -0.766 -3.863 1.00 0.00 82 ILE A CA 14
ATOM 26465 C C . ILE A 1 82 ? -6.079 -0.167 -3.671 1.00 0.00 82 ILE A C 14
ATOM 26466 O O . ILE A 1 82 ? -6.235 1.048 -3.655 1.00 0.00 82 ILE A O 14
ATOM 26482 N N . LYS A 1 83 ? -7.084 -1.019 -3.461 1.00 0.00 83 LYS A N 14
ATOM 26483 C CA . LYS A 1 83 ? -8.439 -0.554 -3.224 1.00 0.00 83 LYS A CA 14
ATOM 26484 C C . LYS A 1 83 ? -8.527 0.150 -1.887 1.00 0.00 83 LYS A C 14
ATOM 26485 O O . LYS A 1 83 ? -9.542 0.725 -1.551 1.00 0.00 83 LYS A O 14
ATOM 26504 N N . TYR A 1 84 ? -7.469 0.062 -1.091 1.00 0.00 84 TYR A N 14
ATOM 26505 C CA . TYR A 1 84 ? -7.371 0.667 0.203 1.00 0.00 84 TYR A CA 14
ATOM 26506 C C . TYR A 1 84 ? -6.461 1.880 0.165 1.00 0.00 84 TYR A C 14
ATOM 26507 O O . TYR A 1 84 ? -6.902 2.993 0.397 1.00 0.00 84 TYR A O 14
ATOM 26525 N N . ILE A 1 85 ? -5.176 1.660 -0.093 1.00 0.00 85 ILE A N 14
ATOM 26526 C CA . ILE A 1 85 ? -4.180 2.688 -0.097 1.00 0.00 85 ILE A CA 14
ATOM 26527 C C . ILE A 1 85 ? -4.568 3.683 -1.155 1.00 0.00 85 ILE A C 14
ATOM 26528 O O . ILE A 1 85 ? -4.724 4.842 -0.838 1.00 0.00 85 ILE A O 14
ATOM 26544 N N . ALA A 1 86 ? -4.777 3.244 -2.389 1.00 0.00 86 ALA A N 14
ATOM 26545 C CA . ALA A 1 86 ? -5.152 4.087 -3.487 1.00 0.00 86 ALA A CA 14
ATOM 26546 C C . ALA A 1 86 ? -6.622 4.451 -3.348 1.00 0.00 86 ALA A C 14
ATOM 26547 O O . ALA A 1 86 ? -7.415 4.256 -4.263 1.00 0.00 86 ALA A O 14
ATOM 26554 N N . GLU A 1 87 ? -6.998 4.997 -2.194 1.00 0.00 87 GLU A N 14
ATOM 26555 C CA . GLU A 1 87 ? -8.343 5.401 -1.922 1.00 0.00 87 GLU A CA 14
ATOM 26556 C C . GLU A 1 87 ? -8.424 6.142 -0.599 1.00 0.00 87 GLU A C 14
ATOM 26557 O O . GLU A 1 87 ? -8.870 7.282 -0.536 1.00 0.00 87 GLU A O 14
ATOM 26569 N N . ASP A 1 88 ? -7.930 5.536 0.477 1.00 0.00 88 ASP A N 14
ATOM 26570 C CA . ASP A 1 88 ? -7.945 6.130 1.796 1.00 0.00 88 ASP A CA 14
ATOM 26571 C C . ASP A 1 88 ? -7.181 7.434 1.748 1.00 0.00 88 ASP A C 14
ATOM 26572 O O . ASP A 1 88 ? -7.696 8.478 2.130 1.00 0.00 88 ASP A O 14
ATOM 26581 N N . GLN A 1 89 ? -5.954 7.391 1.215 1.00 0.00 89 GLN A N 14
ATOM 26582 C CA . GLN A 1 89 ? -5.125 8.567 1.099 1.00 0.00 89 GLN A CA 14
ATOM 26583 C C . GLN A 1 89 ? -5.741 9.526 0.103 1.00 0.00 89 GLN A C 14
ATOM 26584 O O . GLN A 1 89 ? -5.449 10.703 0.151 1.00 0.00 89 GLN A O 14
ATOM 26598 N N . ILE A 1 90 ? -6.547 9.044 -0.828 1.00 0.00 90 ILE A N 14
ATOM 26599 C CA . ILE A 1 90 ? -7.203 9.863 -1.810 1.00 0.00 90 ILE A CA 14
ATOM 26600 C C . ILE A 1 90 ? -8.243 10.738 -1.128 1.00 0.00 90 ILE A C 14
ATOM 26601 O O . ILE A 1 90 ? -8.290 11.946 -1.350 1.00 0.00 90 ILE A O 14
ATOM 26617 N N . GLN A 1 91 ? -9.059 10.132 -0.264 1.00 0.00 91 GLN A N 14
ATOM 26618 C CA . GLN A 1 91 ? -10.102 10.839 0.439 1.00 0.00 91 GLN A CA 14
ATOM 26619 C C . GLN A 1 91 ? -9.484 11.684 1.541 1.00 0.00 91 GLN A C 14
ATOM 26620 O O . GLN A 1 91 ? -9.953 12.789 1.814 1.00 0.00 91 GLN A O 14
ATOM 26634 N N . GLN A 1 92 ? -8.429 11.162 2.180 1.00 0.00 92 GLN A N 14
ATOM 26635 C CA . GLN A 1 92 ? -7.751 11.856 3.239 1.00 0.00 92 GLN A CA 14
ATOM 26636 C C . GLN A 1 92 ? -6.921 12.995 2.677 1.00 0.00 92 GLN A C 14
ATOM 26637 O O . GLN A 1 92 ? -7.017 14.130 3.117 1.00 0.00 92 GLN A O 14
ATOM 26651 N N . GLY A 1 93 ? -6.057 12.684 1.712 1.00 0.00 93 GLY A N 14
ATOM 26652 C CA . GLY A 1 93 ? -5.210 13.639 1.052 1.00 0.00 93 GLY A CA 14
ATOM 26653 C C . GLY A 1 93 ? -6.035 14.661 0.295 1.00 0.00 93 GLY A C 14
ATOM 26654 O O . GLY A 1 93 ? -7.264 14.710 0.361 1.00 0.00 93 GLY A O 14
ATOM 26658 N N . GLN A 1 94 ? -5.346 15.510 -0.464 1.00 0.00 94 GLN A N 14
ATOM 26659 C CA . GLN A 1 94 ? -5.996 16.537 -1.259 1.00 0.00 94 GLN A CA 14
ATOM 26660 C C . GLN A 1 94 ? -6.400 15.984 -2.603 1.00 0.00 94 GLN A C 14
ATOM 26661 O O . GLN A 1 94 ? -6.497 16.712 -3.557 1.00 0.00 94 GLN A O 14
ATOM 26675 N N . LEU A 1 95 ? -6.577 14.681 -2.707 1.00 0.00 95 LEU A N 14
ATOM 26676 C CA . LEU A 1 95 ? -6.959 14.026 -3.935 1.00 0.00 95 LEU A CA 14
ATOM 26677 C C . LEU A 1 95 ? -8.464 13.945 -3.974 1.00 0.00 95 LEU A C 14
ATOM 26678 O O . LEU A 1 95 ? -9.045 13.465 -4.913 1.00 0.00 95 LEU A O 14
ATOM 26694 N N . HIS A 1 96 ? -9.157 14.407 -2.957 1.00 0.00 96 HIS A N 14
ATOM 26695 C CA . HIS A 1 96 ? -10.594 14.409 -2.904 1.00 0.00 96 HIS A CA 14
ATOM 26696 C C . HIS A 1 96 ? -11.146 15.638 -3.604 1.00 0.00 96 HIS A C 14
ATOM 26697 O O . HIS A 1 96 ? -10.403 16.512 -4.033 1.00 0.00 96 HIS A O 14
ATOM 26712 N N . GLY A 1 97 ? -12.470 15.722 -3.677 1.00 0.00 97 GLY A N 14
ATOM 26713 C CA . GLY A 1 97 ? -13.144 16.836 -4.315 1.00 0.00 97 GLY A CA 14
ATOM 26714 C C . GLY A 1 97 ? -13.278 16.605 -5.807 1.00 0.00 97 GLY A C 14
ATOM 26715 O O . GLY A 1 97 ? -14.379 16.392 -6.297 1.00 0.00 97 GLY A O 14
ATOM 26719 N N . GLU A 1 98 ? -12.146 16.616 -6.509 1.00 0.00 98 GLU A N 14
ATOM 26720 C CA . GLU A 1 98 ? -12.130 16.408 -7.945 1.00 0.00 98 GLU A CA 14
ATOM 26721 C C . GLU A 1 98 ? -10.698 16.265 -8.442 1.00 0.00 98 GLU A C 14
ATOM 26722 O O . GLU A 1 98 ? -10.313 16.687 -9.524 1.00 0.00 98 GLU A O 14
ATOM 26734 N N . GLU A 1 99 ? -9.853 15.646 -7.629 1.00 0.00 99 GLU A N 14
ATOM 26735 C CA . GLU A 1 99 ? -8.452 15.473 -7.943 1.00 0.00 99 GLU A CA 14
ATOM 26736 C C . GLU A 1 99 ? -7.994 14.088 -7.502 1.00 0.00 99 GLU A C 14
ATOM 26737 O O . GLU A 1 99 ? -6.820 13.850 -7.186 1.00 0.00 99 GLU A O 14
ATOM 26749 N N . SER A 1 100 ? -8.926 13.136 -7.506 1.00 0.00 100 SER A N 14
ATOM 26750 C CA . SER A 1 100 ? -8.640 11.783 -7.067 1.00 0.00 100 SER A CA 14
ATOM 26751 C C . SER A 1 100 ? -8.262 10.954 -8.265 1.00 0.00 100 SER A C 14
ATOM 26752 O O . SER A 1 100 ? -7.434 10.050 -8.172 1.00 0.00 100 SER A O 14
ATOM 26760 N N . GLU A 1 101 ? -8.816 11.312 -9.427 1.00 0.00 101 GLU A N 14
ATOM 26761 C CA . GLU A 1 101 ? -8.540 10.601 -10.654 1.00 0.00 101 GLU A CA 14
ATOM 26762 C C . GLU A 1 101 ? -7.168 10.998 -11.177 1.00 0.00 101 GLU A C 14
ATOM 26763 O O . GLU A 1 101 ? -6.476 10.219 -11.825 1.00 0.00 101 GLU A O 14
ATOM 26775 N N . ARG A 1 102 ? -6.722 12.222 -10.854 1.00 0.00 102 ARG A N 14
ATOM 26776 C CA . ARG A 1 102 ? -5.422 12.703 -11.267 1.00 0.00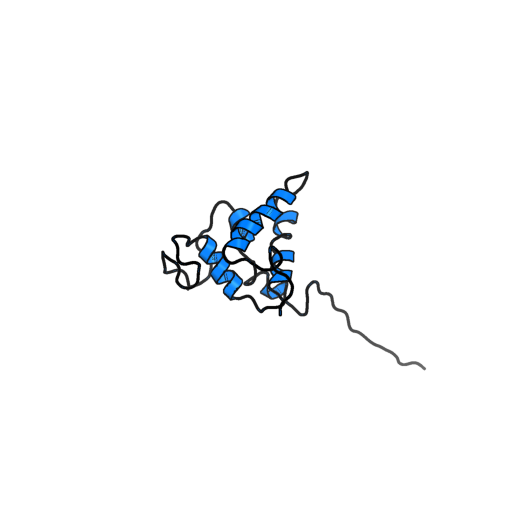 102 ARG A CA 14
ATOM 26777 C C . ARG A 1 102 ? -4.334 11.950 -10.524 1.00 0.00 102 ARG A C 14
ATOM 26778 O O . ARG A 1 102 ? -3.181 11.953 -10.944 1.00 0.00 102 ARG A O 14
ATOM 26799 N N . VAL A 1 103 ? -4.663 11.426 -9.341 1.00 0.00 103 VAL A N 14
ATOM 26800 C CA . VAL A 1 103 ? -3.722 10.703 -8.525 1.00 0.00 103 VAL A CA 14
ATOM 26801 C C . VAL A 1 103 ? -3.622 9.276 -9.031 1.00 0.00 103 VAL A C 14
ATOM 26802 O O . VAL A 1 103 ? -2.589 8.640 -8.873 1.00 0.00 103 VAL A O 14
ATOM 26815 N N . ALA A 1 104 ? -4.670 8.782 -9.680 1.00 0.00 104 ALA A N 14
ATOM 26816 C CA . ALA A 1 104 ? -4.689 7.446 -10.218 1.00 0.00 104 ALA A CA 14
ATOM 26817 C C . ALA A 1 104 ? -3.425 7.189 -11.019 1.00 0.00 104 ALA A C 14
ATOM 26818 O O . ALA A 1 104 ? -2.616 6.337 -10.657 1.00 0.00 104 ALA A O 14
ATOM 26825 N N . GLN A 1 105 ? -3.220 7.978 -12.076 1.00 0.00 105 GLN A N 14
ATOM 26826 C CA . GLN A 1 105 ? -2.037 7.871 -12.904 1.00 0.00 105 GLN A CA 14
ATOM 26827 C C . GLN A 1 105 ? -0.782 7.863 -12.052 1.00 0.00 105 GLN A C 14
ATOM 26828 O O . GLN A 1 105 ? 0.093 7.041 -12.300 1.00 0.00 105 GLN A O 14
ATOM 26842 N N . ARG A 1 106 ? -0.731 8.736 -11.035 1.00 0.00 106 ARG A N 14
ATOM 26843 C CA . ARG A 1 106 ? 0.386 8.811 -10.125 1.00 0.00 106 ARG A CA 14
ATOM 26844 C C . ARG A 1 106 ? 0.699 7.436 -9.567 1.00 0.00 106 ARG A C 14
ATOM 26845 O O . ARG A 1 106 ? 1.806 6.947 -9.656 1.00 0.00 106 ARG A O 14
ATOM 26866 N N . ALA A 1 107 ? -0.278 6.795 -8.947 1.00 0.00 107 ALA A N 14
ATOM 26867 C CA . ALA A 1 107 ? -0.107 5.483 -8.375 1.00 0.00 107 ALA A CA 14
ATOM 26868 C C . ALA A 1 107 ? 0.403 4.524 -9.431 1.00 0.00 107 ALA A C 14
ATOM 26869 O O . ALA A 1 107 ? 1.402 3.841 -9.203 1.00 0.00 107 ALA A O 14
ATOM 26876 N N . GLY A 1 108 ? -0.241 4.521 -10.609 1.00 0.00 108 GLY A N 14
ATOM 26877 C CA . GLY A 1 108 ? 0.161 3.694 -11.719 1.00 0.00 108 GLY A CA 14
ATOM 26878 C C . GLY A 1 108 ? 1.659 3.779 -11.960 1.00 0.00 108 GLY A C 14
ATOM 26879 O O . GLY A 1 108 ? 2.290 2.803 -12.349 1.00 0.00 108 GLY A O 14
ATOM 26883 N N . GLU A 1 109 ? 2.251 4.940 -11.701 1.00 0.00 109 GLU A N 14
ATOM 26884 C CA . GLU A 1 109 ? 3.666 5.152 -11.860 1.00 0.00 109 GLU A CA 14
ATOM 26885 C C . GLU A 1 109 ? 4.450 4.102 -11.097 1.00 0.00 109 GLU A C 14
ATOM 26886 O O . GLU A 1 109 ? 5.280 3.399 -11.663 1.00 0.00 109 GLU A O 14
ATOM 26898 N N . ILE A 1 110 ? 4.135 3.932 -9.811 1.00 0.00 110 ILE A N 14
ATOM 26899 C CA . ILE A 1 110 ? 4.812 2.965 -8.975 1.00 0.00 110 ILE A CA 14
ATOM 26900 C C . ILE A 1 110 ? 4.350 1.586 -9.353 1.00 0.00 110 ILE A C 14
ATOM 26901 O O . ILE A 1 110 ? 5.094 0.621 -9.257 1.00 0.00 110 ILE A O 14
ATOM 26917 N N . VAL A 1 111 ? 3.106 1.468 -9.807 1.00 0.00 111 VAL A N 14
ATOM 26918 C CA . VAL A 1 111 ? 2.540 0.213 -10.228 1.00 0.00 111 VAL A CA 14
ATOM 26919 C C . VAL A 1 111 ? 3.409 -0.388 -11.309 1.00 0.00 111 VAL A C 14
ATOM 26920 O O . VAL A 1 111 ? 3.782 -1.553 -11.206 1.00 0.00 111 VAL A O 14
ATOM 26933 N N . SER A 1 112 ? 3.781 0.415 -12.308 1.00 0.00 112 SER A N 14
ATOM 26934 C CA . SER A 1 112 ? 4.629 -0.031 -13.385 1.00 0.00 112 SER A CA 14
ATOM 26935 C C . SER A 1 112 ? 5.979 -0.492 -12.844 1.00 0.00 112 SER A C 14
ATOM 26936 O O . SER A 1 112 ? 6.617 -1.354 -13.443 1.00 0.00 112 SER A O 14
ATOM 26944 N N . SER A 1 113 ? 6.391 0.062 -11.698 1.00 0.00 113 SER A N 14
ATOM 26945 C CA . SER A 1 113 ? 7.632 -0.291 -11.072 1.00 0.00 113 SER A CA 14
ATOM 26946 C C . SER A 1 113 ? 7.501 -1.648 -10.405 1.00 0.00 113 SER A C 14
ATOM 26947 O O . SER A 1 113 ? 7.996 -2.651 -10.905 1.00 0.00 113 SER A O 14
ATOM 26955 N N . CYS A 1 114 ? 6.860 -1.681 -9.232 1.00 0.00 114 CYS A N 14
ATOM 26956 C CA . CYS A 1 114 ? 6.653 -2.901 -8.490 1.00 0.00 114 CYS A CA 14
ATOM 26957 C C . CYS A 1 114 ? 5.367 -2.776 -7.693 1.00 0.00 114 CYS A C 14
ATOM 26958 O O . CYS A 1 114 ? 5.293 -3.159 -6.531 1.00 0.00 114 CYS A O 14
ATOM 26965 N N . GLY A 1 115 ? 4.333 -2.205 -8.310 1.00 0.00 115 GLY A N 14
ATOM 26966 C CA . GLY A 1 115 ? 3.047 -2.014 -7.671 1.00 0.00 115 GLY A CA 14
ATOM 26967 C C . GLY A 1 115 ? 1.933 -2.529 -8.560 1.00 0.00 115 GLY A C 14
ATOM 26968 O O . GLY A 1 115 ? 0.800 -2.079 -8.438 1.00 0.00 115 GLY A O 14
ATOM 26972 N N . VAL A 1 116 ? 2.252 -3.462 -9.459 1.00 0.00 116 VAL A N 14
ATOM 26973 C CA . VAL A 1 116 ? 1.291 -4.055 -10.359 1.00 0.00 116 VAL A CA 14
ATOM 26974 C C . VAL A 1 116 ? 0.353 -4.978 -9.607 1.00 0.00 116 VAL A C 14
ATOM 26975 O O . VAL A 1 116 ? 0.726 -6.088 -9.254 1.00 0.00 116 VAL A O 14
ATOM 26988 N N . ARG A 1 117 ? -0.847 -4.489 -9.293 1.00 0.00 117 ARG A N 14
ATOM 26989 C CA . ARG A 1 117 ? -1.826 -5.267 -8.566 1.00 0.00 117 ARG A CA 14
ATOM 26990 C C . ARG A 1 117 ? -3.215 -4.970 -9.030 1.00 0.00 117 ARG A C 14
ATOM 26991 O O . ARG A 1 117 ? -3.532 -5.276 -10.157 1.00 0.00 117 ARG A O 14
ATOM 27012 N N . CYS A 1 118 ? -4.004 -4.268 -8.222 1.00 0.00 118 CYS A N 14
ATOM 27013 C CA . CYS A 1 118 ? -5.350 -3.871 -8.559 1.00 0.00 118 CYS A CA 14
ATOM 27014 C C . CYS A 1 118 ? -5.300 -2.536 -9.296 1.00 0.00 118 CYS A C 14
ATOM 27015 O O . CYS A 1 118 ? -6.340 -1.997 -9.675 1.00 0.00 118 CYS A O 14
ATOM 27022 N N . MET A 1 119 ? -4.088 -1.983 -9.449 1.00 0.00 119 MET A N 14
ATOM 27023 C CA . MET A 1 119 ? -3.886 -0.731 -10.129 1.00 0.00 119 MET A CA 14
ATOM 27024 C C . MET A 1 119 ? -3.481 -0.948 -11.576 1.00 0.00 119 MET A C 14
ATOM 27025 O O . MET A 1 119 ? -3.232 0.003 -12.311 1.00 0.00 119 MET A O 14
ATOM 27039 N N . ARG A 1 120 ? -3.358 -2.216 -11.980 1.00 0.00 120 ARG A N 14
ATOM 27040 C CA . ARG A 1 120 ? -2.997 -2.575 -13.328 1.00 0.00 120 ARG A CA 14
ATOM 27041 C C . ARG A 1 120 ? -3.727 -3.834 -13.758 1.00 0.00 120 ARG A C 14
ATOM 27042 O O . ARG A 1 120 ? -4.236 -3.902 -14.869 1.00 0.00 120 ARG A O 14
ATOM 27063 N N . GLN A 1 121 ? -3.716 -4.838 -12.888 1.00 0.00 121 GLN A N 14
ATOM 27064 C CA . GLN A 1 121 ? -4.357 -6.099 -13.161 1.00 0.00 121 GLN A CA 14
ATOM 27065 C C . GLN A 1 121 ? -5.204 -6.538 -11.974 1.00 0.00 121 GLN A C 14
ATOM 27066 O O . GLN A 1 121 ? -5.793 -5.727 -11.263 1.00 0.00 121 GLN A O 14
ATOM 27080 N N . THR A 1 122 ? -5.352 -7.847 -11.808 1.00 0.00 122 THR A N 14
ATOM 27081 C CA . THR A 1 122 ? -6.110 -8.418 -10.730 1.00 0.00 122 THR A CA 14
ATOM 27082 C C . THR A 1 122 ? -5.206 -8.696 -9.538 1.00 0.00 122 THR A C 14
ATOM 27083 O O . THR A 1 122 ? -4.229 -7.991 -9.296 1.00 0.00 122 THR A O 14
ATOM 27094 N N . ARG A 1 123 ? -5.593 -9.683 -8.719 1.00 0.00 123 ARG A N 14
ATOM 27095 C CA . ARG A 1 123 ? -4.834 -10.060 -7.545 1.00 0.00 123 ARG A CA 14
ATOM 27096 C C . ARG A 1 123 ? -3.543 -10.726 -7.945 1.00 0.00 123 ARG A C 14
ATOM 27097 O O . ARG A 1 123 ? -2.581 -10.051 -8.179 1.00 0.00 123 ARG A O 14
ATOM 27118 N N . THR A 1 124 ? -3.544 -12.034 -8.037 1.00 0.00 124 THR A N 14
ATOM 27119 C CA . THR A 1 124 ? -2.385 -12.814 -8.402 1.00 0.00 124 THR A CA 14
ATOM 27120 C C . THR A 1 124 ? -1.864 -12.404 -9.762 1.00 0.00 124 THR A C 14
ATOM 27121 O O . THR A 1 124 ? -2.368 -12.901 -10.759 1.00 0.00 124 THR A O 14
ATOM 27132 N N . ASN A 1 125 ? -0.913 -11.471 -9.783 1.00 0.00 125 ASN A N 14
ATOM 27133 C CA . ASN A 1 125 ? -0.333 -10.933 -10.994 1.00 0.00 125 ASN A CA 14
ATOM 27134 C C . ASN A 1 125 ? 0.439 -9.630 -10.693 1.00 0.00 125 ASN A C 14
ATOM 27135 O O . ASN A 1 125 ? 1.441 -9.692 -9.952 1.00 0.00 125 ASN A O 14
ATOM 27147 N N . ALA A 1 1 ? -26.582 -26.233 -15.193 1.00 0.00 1 ALA A N 15
ATOM 27148 C CA . ALA A 1 1 ? -27.126 -25.362 -14.144 1.00 0.00 1 ALA A CA 15
ATOM 27149 C C . ALA A 1 1 ? -27.538 -24.097 -14.827 1.00 0.00 1 ALA A C 15
ATOM 27150 O O . ALA A 1 1 ? -28.713 -24.006 -15.107 1.00 0.00 1 ALA A O 15
ATOM 27159 N N . GLU A 1 2 ? -26.585 -23.271 -15.260 1.00 0.00 2 GLU A N 15
ATOM 27160 C CA . GLU A 1 2 ? -26.860 -22.007 -15.936 1.00 0.00 2 GLU A CA 15
ATOM 27161 C C . GLU A 1 2 ? -25.640 -21.580 -16.748 1.00 0.00 2 GLU A C 15
ATOM 27162 O O . GLU A 1 2 ? -24.694 -22.362 -16.887 1.00 0.00 2 GLU A O 15
ATOM 27174 N N . PHE A 1 3 ? -25.677 -20.369 -17.305 1.00 0.00 3 PHE A N 15
ATOM 27175 C CA . PHE A 1 3 ? -24.591 -19.837 -18.126 1.00 0.00 3 PHE A CA 15
ATOM 27176 C C . PHE A 1 3 ? -24.643 -18.310 -18.229 1.00 0.00 3 PHE A C 15
ATOM 27177 O O . PHE A 1 3 ? -24.775 -17.749 -19.312 1.00 0.00 3 PHE A O 15
ATOM 27194 N N . MET A 1 4 ? -24.607 -17.612 -17.101 1.00 0.00 4 MET A N 15
ATOM 27195 C CA . MET A 1 4 ? -24.759 -16.157 -17.107 1.00 0.00 4 MET A CA 15
ATOM 27196 C C . MET A 1 4 ? -24.633 -15.644 -15.697 1.00 0.00 4 MET A C 15
ATOM 27197 O O . MET A 1 4 ? -25.223 -16.218 -14.794 1.00 0.00 4 MET A O 15
ATOM 27211 N N . GLU A 1 5 ? -23.887 -14.566 -15.519 1.00 0.00 5 GLU A N 15
ATOM 27212 C CA . GLU A 1 5 ? -23.668 -13.925 -14.228 1.00 0.00 5 GLU A CA 15
ATOM 27213 C C . GLU A 1 5 ? -22.696 -12.769 -14.415 1.00 0.00 5 GLU A C 15
ATOM 27214 O O . GLU A 1 5 ? -22.137 -12.591 -15.498 1.00 0.00 5 GLU A O 15
ATOM 27226 N N . SER A 1 6 ? -22.476 -12.001 -13.349 1.00 0.00 6 SER A N 15
ATOM 27227 C CA . SER A 1 6 ? -21.614 -10.817 -13.327 1.00 0.00 6 SER A CA 15
ATOM 27228 C C . SER A 1 6 ? -21.737 -10.093 -11.989 1.00 0.00 6 SER A C 15
ATOM 27229 O O . SER A 1 6 ? -22.591 -9.237 -11.777 1.00 0.00 6 SER A O 15
ATOM 27237 N N . LYS A 1 7 ? -20.878 -10.445 -11.041 1.00 0.00 7 LYS A N 15
ATOM 27238 C CA . LYS A 1 7 ? -20.837 -9.797 -9.735 1.00 0.00 7 LYS A CA 15
ATOM 27239 C C . LYS A 1 7 ? -19.399 -9.603 -9.277 1.00 0.00 7 LYS A C 15
ATOM 27240 O O . LYS A 1 7 ? -18.461 -9.995 -9.966 1.00 0.00 7 LYS A O 15
ATOM 27259 N N . GLY A 1 8 ? -19.224 -9.020 -8.100 1.00 0.00 8 GLY A N 15
ATOM 27260 C CA . GLY A 1 8 ? -17.905 -8.808 -7.516 1.00 0.00 8 GLY A CA 15
ATOM 27261 C C . GLY A 1 8 ? -17.963 -9.064 -6.029 1.00 0.00 8 GLY A C 15
ATOM 27262 O O . GLY A 1 8 ? -18.214 -10.197 -5.613 1.00 0.00 8 GLY A O 15
ATOM 27266 N N . GLU A 1 9 ? -17.805 -8.004 -5.249 1.00 0.00 9 GLU A N 15
ATOM 27267 C CA . GLU A 1 9 ? -17.841 -8.060 -3.792 1.00 0.00 9 GLU A CA 15
ATOM 27268 C C . GLU A 1 9 ? -18.085 -6.670 -3.223 1.00 0.00 9 GLU A C 15
ATOM 27269 O O . GLU A 1 9 ? -17.778 -5.679 -3.879 1.00 0.00 9 GLU A O 15
ATOM 27281 N N . ARG A 1 10 ? -18.704 -6.604 -2.044 1.00 0.00 10 ARG A N 15
ATOM 27282 C CA . ARG A 1 10 ? -18.920 -5.338 -1.343 1.00 0.00 10 ARG A CA 15
ATOM 27283 C C . ARG A 1 10 ? -17.599 -4.708 -0.915 1.00 0.00 10 ARG A C 15
ATOM 27284 O O . ARG A 1 10 ? -16.598 -5.398 -0.751 1.00 0.00 10 ARG A O 15
ATOM 27305 N N . GLU A 1 11 ? -17.648 -3.411 -0.644 1.00 0.00 11 GLU A N 15
ATOM 27306 C CA . GLU A 1 11 ? -16.479 -2.691 -0.156 1.00 0.00 11 GLU A CA 15
ATOM 27307 C C . GLU A 1 11 ? -16.238 -2.970 1.326 1.00 0.00 11 GLU A C 15
ATOM 27308 O O . GLU A 1 11 ? -17.183 -3.273 2.052 1.00 0.00 11 GLU A O 15
ATOM 27320 N N . GLY A 1 12 ? -14.997 -2.770 1.785 1.00 0.00 12 GLY A N 15
ATOM 27321 C CA . GLY A 1 12 ? -14.594 -2.999 3.176 1.00 0.00 12 GLY A CA 15
ATOM 27322 C C . GLY A 1 12 ? -14.948 -4.403 3.665 1.00 0.00 12 GLY A C 15
ATOM 27323 O O . GLY A 1 12 ? -15.921 -4.602 4.383 1.00 0.00 12 GLY A O 15
ATOM 27327 N N . SER A 1 13 ? -14.111 -5.376 3.325 1.00 0.00 13 SER A N 15
ATOM 27328 C CA . SER A 1 13 ? -14.342 -6.777 3.694 1.00 0.00 13 SER A CA 15
ATOM 27329 C C . SER A 1 13 ? -13.011 -7.519 3.724 1.00 0.00 13 SER A C 15
ATOM 27330 O O . SER A 1 13 ? -12.843 -8.593 3.152 1.00 0.00 13 SER A O 15
ATOM 27338 N N . SER A 1 14 ? -12.006 -6.911 4.363 1.00 0.00 14 SER A N 15
ATOM 27339 C CA . SER A 1 14 ? -10.721 -7.587 4.515 1.00 0.00 14 SER A CA 15
ATOM 27340 C C . SER A 1 14 ? -10.907 -8.929 5.210 1.00 0.00 14 SER A C 15
ATOM 27341 O O . SER A 1 14 ? -11.885 -9.118 5.930 1.00 0.00 14 SER A O 15
ATOM 27349 N N . SER A 1 15 ? -9.941 -9.828 5.010 1.00 0.00 15 SER A N 15
ATOM 27350 C CA . SER A 1 15 ? -9.879 -11.124 5.690 1.00 0.00 15 SER A CA 15
ATOM 27351 C C . SER A 1 15 ? -9.763 -10.946 7.206 1.00 0.00 15 SER A C 15
ATOM 27352 O O . SER A 1 15 ? -9.945 -9.844 7.708 1.00 0.00 15 SER A O 15
ATOM 27360 N N . GLN A 1 16 ? -9.348 -11.981 7.939 1.00 0.00 16 GLN A N 15
ATOM 27361 C CA . GLN A 1 16 ? -9.191 -11.911 9.398 1.00 0.00 16 GLN A CA 15
ATOM 27362 C C . GLN A 1 16 ? -8.672 -10.551 9.897 1.00 0.00 16 GLN A C 15
ATOM 27363 O O . GLN A 1 16 ? -9.345 -9.821 10.614 1.00 0.00 16 GLN A O 15
ATOM 27377 N N . GLN A 1 17 ? -7.480 -10.191 9.435 1.00 0.00 17 GLN A N 15
ATOM 27378 C CA . GLN A 1 17 ? -6.824 -8.941 9.779 1.00 0.00 17 GLN A CA 15
ATOM 27379 C C . GLN A 1 17 ? -5.702 -8.722 8.762 1.00 0.00 17 GLN A C 15
ATOM 27380 O O . GLN A 1 17 ? -4.519 -8.534 9.062 1.00 0.00 17 GLN A O 15
ATOM 27394 N N . CYS A 1 18 ? -6.068 -8.843 7.486 1.00 0.00 18 CYS A N 15
ATOM 27395 C CA . CYS A 1 18 ? -5.113 -8.556 6.438 1.00 0.00 18 CYS A CA 15
ATOM 27396 C C . CYS A 1 18 ? -5.019 -7.066 6.271 1.00 0.00 18 CYS A C 15
ATOM 27397 O O . CYS A 1 18 ? -3.896 -6.645 6.164 1.00 0.00 18 CYS A O 15
ATOM 27404 N N . ARG A 1 19 ? -6.115 -6.292 6.322 1.00 0.00 19 ARG A N 15
ATOM 27405 C CA . ARG A 1 19 ? -6.106 -4.816 6.196 1.00 0.00 19 ARG A CA 15
ATOM 27406 C C . ARG A 1 19 ? -5.052 -4.126 7.024 1.00 0.00 19 ARG A C 15
ATOM 27407 O O . ARG A 1 19 ? -4.162 -3.534 6.458 1.00 0.00 19 ARG A O 15
ATOM 27428 N N . GLN A 1 20 ? -5.106 -4.293 8.340 1.00 0.00 20 GLN A N 15
ATOM 27429 C CA . GLN A 1 20 ? -4.097 -3.801 9.281 1.00 0.00 20 GLN A CA 15
ATOM 27430 C C . GLN A 1 20 ? -2.683 -4.269 8.931 1.00 0.00 20 GLN A C 15
ATOM 27431 O O . GLN A 1 20 ? -1.702 -3.597 9.214 1.00 0.00 20 GLN A O 15
ATOM 27445 N N . GLU A 1 21 ? -2.552 -5.464 8.363 1.00 0.00 21 GLU A N 15
ATOM 27446 C CA . GLU A 1 21 ? -1.269 -5.899 7.854 1.00 0.00 21 GLU A CA 15
ATOM 27447 C C . GLU A 1 21 ? -0.951 -5.291 6.500 1.00 0.00 21 GLU A C 15
ATOM 27448 O O . GLU A 1 21 ? 0.162 -4.906 6.272 1.00 0.00 21 GLU A O 15
ATOM 27460 N N . VAL A 1 22 ? -1.876 -5.128 5.582 1.00 0.00 22 VAL A N 15
ATOM 27461 C CA . VAL A 1 22 ? -1.660 -4.490 4.292 1.00 0.00 22 VAL A CA 15
ATOM 27462 C C . VAL A 1 22 ? -1.454 -2.988 4.458 1.00 0.00 22 VAL A C 15
ATOM 27463 O O . VAL A 1 22 ? -0.860 -2.347 3.604 1.00 0.00 22 VAL A O 15
ATOM 27476 N N . GLN A 1 23 ? -1.839 -2.431 5.606 1.00 0.00 23 GLN A N 15
ATOM 27477 C CA . GLN A 1 23 ? -1.643 -1.007 5.909 1.00 0.00 23 GLN A CA 15
ATOM 27478 C C . GLN A 1 23 ? -0.175 -0.653 6.132 1.00 0.00 23 GLN A C 15
ATOM 27479 O O . GLN A 1 23 ? 0.193 0.462 6.495 1.00 0.00 23 GLN A O 15
ATOM 27493 N N . ARG A 1 24 ? 0.656 -1.677 6.016 1.00 0.00 24 ARG A N 15
ATOM 27494 C CA . ARG A 1 24 ? 2.056 -1.627 6.348 1.00 0.00 24 ARG A CA 15
ATOM 27495 C C . ARG A 1 24 ? 2.902 -2.586 5.561 1.00 0.00 24 ARG A C 15
ATOM 27496 O O . ARG A 1 24 ? 4.070 -2.274 5.402 1.00 0.00 24 ARG A O 15
ATOM 27517 N N . LYS A 1 25 ? 2.329 -3.746 5.227 1.00 0.00 25 LYS A N 15
ATOM 27518 C CA . LYS A 1 25 ? 2.942 -4.842 4.489 1.00 0.00 25 LYS A CA 15
ATOM 27519 C C . LYS A 1 25 ? 2.921 -4.570 3.027 1.00 0.00 25 LYS A C 15
ATOM 27520 O O . LYS A 1 25 ? 3.955 -4.139 2.579 1.00 0.00 25 LYS A O 15
ATOM 27539 N N . ASP A 1 26 ? 1.800 -4.838 2.340 1.00 0.00 26 ASP A N 15
ATOM 27540 C CA . ASP A 1 26 ? 1.592 -4.485 0.928 1.00 0.00 26 ASP A CA 15
ATOM 27541 C C . ASP A 1 26 ? 1.696 -2.976 0.701 1.00 0.00 26 ASP A C 15
ATOM 27542 O O . ASP A 1 26 ? 2.319 -2.295 1.488 1.00 0.00 26 ASP A O 15
ATOM 27551 N N . LEU A 1 27 ? 1.100 -2.411 -0.347 1.00 0.00 27 LEU A N 15
ATOM 27552 C CA . LEU A 1 27 ? 1.105 -0.975 -0.653 1.00 0.00 27 LEU A CA 15
ATOM 27553 C C . LEU A 1 27 ? 1.090 -0.070 0.592 1.00 0.00 27 LEU A C 15
ATOM 27554 O O . LEU A 1 27 ? 0.050 0.298 1.125 1.00 0.00 27 LEU A O 15
ATOM 27570 N N . SER A 1 28 ? 2.287 0.282 1.044 1.00 0.00 28 SER A N 15
ATOM 27571 C CA . SER A 1 28 ? 2.555 0.944 2.337 1.00 0.00 28 SER A CA 15
ATOM 27572 C C . SER A 1 28 ? 3.672 1.969 2.154 1.00 0.00 28 SER A C 15
ATOM 27573 O O . SER A 1 28 ? 4.379 2.455 3.038 1.00 0.00 28 SER A O 15
ATOM 27581 N N . SER A 1 29 ? 3.850 2.342 0.902 1.00 0.00 29 SER A N 15
ATOM 27582 C CA . SER A 1 29 ? 4.879 3.287 0.557 1.00 0.00 29 SER A CA 15
ATOM 27583 C C . SER A 1 29 ? 4.726 3.703 -0.875 1.00 0.00 29 SER A C 15
ATOM 27584 O O . SER A 1 29 ? 4.965 4.855 -1.156 1.00 0.00 29 SER A O 15
ATOM 27592 N N . CYS A 1 30 ? 4.251 2.821 -1.762 1.00 0.00 30 CYS A N 15
ATOM 27593 C CA . CYS A 1 30 ? 4.033 3.169 -3.160 1.00 0.00 30 CYS A CA 15
ATOM 27594 C C . CYS A 1 30 ? 3.093 4.361 -3.300 1.00 0.00 30 CYS A C 15
ATOM 27595 O O . CYS A 1 30 ? 3.423 5.378 -3.896 1.00 0.00 30 CYS A O 15
ATOM 27602 N N . GLU A 1 31 ? 1.923 4.256 -2.680 1.00 0.00 31 GLU A N 15
ATOM 27603 C CA . GLU A 1 31 ? 1.034 5.406 -2.646 1.00 0.00 31 GLU A CA 15
ATOM 27604 C C . GLU A 1 31 ? 1.565 6.504 -1.708 1.00 0.00 31 GLU A C 15
ATOM 27605 O O . GLU A 1 31 ? 1.474 7.698 -1.938 1.00 0.00 31 GLU A O 15
ATOM 27617 N N . ARG A 1 32 ? 2.216 6.119 -0.615 1.00 0.00 32 ARG A N 15
ATOM 27618 C CA . ARG A 1 32 ? 2.786 7.139 0.263 1.00 0.00 32 ARG A CA 15
ATOM 27619 C C . ARG A 1 32 ? 3.834 7.999 -0.429 1.00 0.00 32 ARG A C 15
ATOM 27620 O O . ARG A 1 32 ? 3.991 9.133 -0.014 1.00 0.00 32 ARG A O 15
ATOM 27641 N N . TYR A 1 33 ? 4.515 7.468 -1.440 1.00 0.00 33 TYR A N 15
ATOM 27642 C CA . TYR A 1 33 ? 5.579 8.080 -2.218 1.00 0.00 33 TYR A CA 15
ATOM 27643 C C . TYR A 1 33 ? 5.047 9.325 -2.880 1.00 0.00 33 TYR A C 15
ATOM 27644 O O . TYR A 1 33 ? 5.574 10.400 -2.659 1.00 0.00 33 TYR A O 15
ATOM 27662 N N . LEU A 1 34 ? 3.954 9.197 -3.629 1.00 0.00 34 LEU A N 15
ATOM 27663 C CA . LEU A 1 34 ? 3.335 10.381 -4.211 1.00 0.00 34 LEU A CA 15
ATOM 27664 C C . LEU A 1 34 ? 2.515 11.193 -3.203 1.00 0.00 34 LEU A C 15
ATOM 27665 O O . LEU A 1 34 ? 2.264 12.382 -3.411 1.00 0.00 34 LEU A O 15
ATOM 27681 N N . ARG A 1 35 ? 2.091 10.554 -2.108 1.00 0.00 35 ARG A N 15
ATOM 27682 C CA . ARG A 1 35 ? 1.437 11.217 -0.974 1.00 0.00 35 ARG A CA 15
ATOM 27683 C C . ARG A 1 35 ? 2.424 11.966 -0.074 1.00 0.00 35 ARG A C 15
ATOM 27684 O O . ARG A 1 35 ? 2.004 12.601 0.893 1.00 0.00 35 ARG A O 15
ATOM 27705 N N . GLN A 1 36 ? 3.719 11.870 -0.344 1.00 0.00 36 GLN A N 15
ATOM 27706 C CA . GLN A 1 36 ? 4.777 12.452 0.454 1.00 0.00 36 GLN A CA 15
ATOM 27707 C C . GLN A 1 36 ? 6.010 12.766 -0.396 1.00 0.00 36 GLN A C 15
ATOM 27708 O O . GLN A 1 36 ? 5.910 13.028 -1.590 1.00 0.00 36 GLN A O 15
ATOM 27722 N N . SER A 1 37 ? 7.155 12.920 0.257 1.00 0.00 37 SER A N 15
ATOM 27723 C CA . SER A 1 37 ? 8.425 13.133 -0.423 1.00 0.00 37 SER A CA 15
ATOM 27724 C C . SER A 1 37 ? 9.105 11.791 -0.732 1.00 0.00 37 SER A C 15
ATOM 27725 O O . SER A 1 37 ? 8.477 10.734 -0.807 1.00 0.00 37 SER A O 15
ATOM 27733 N N . SER A 1 38 ? 10.421 11.825 -0.882 1.00 0.00 38 SER A N 15
ATOM 27734 C CA . SER A 1 38 ? 11.248 10.640 -1.037 1.00 0.00 38 SER A CA 15
ATOM 27735 C C . SER A 1 38 ? 11.917 10.253 0.281 1.00 0.00 38 SER A C 15
ATOM 27736 O O . SER A 1 38 ? 11.776 10.911 1.307 1.00 0.00 38 SER A O 15
ATOM 27744 N N . SER A 1 39 ? 12.705 9.185 0.241 1.00 0.00 39 SER A N 15
ATOM 27745 C CA . SER A 1 39 ? 13.438 8.645 1.372 1.00 0.00 39 SER A CA 15
ATOM 27746 C C . SER A 1 39 ? 14.255 7.445 0.934 1.00 0.00 39 SER A C 15
ATOM 27747 O O . SER A 1 39 ? 14.515 7.284 -0.253 1.00 0.00 39 SER A O 15
ATOM 27755 N N . ARG A 1 40 ? 14.756 6.672 1.891 1.00 0.00 40 ARG A N 15
ATOM 27756 C CA . ARG A 1 40 ? 15.493 5.431 1.638 1.00 0.00 40 ARG A CA 15
ATOM 27757 C C . ARG A 1 40 ? 15.713 4.660 2.928 1.00 0.00 40 ARG A C 15
ATOM 27758 O O . ARG A 1 40 ? 15.618 3.439 2.969 1.00 0.00 40 ARG A O 15
ATOM 27779 N N . ARG A 1 41 ? 16.122 5.383 3.975 1.00 0.00 41 ARG A N 15
ATOM 27780 C CA . ARG A 1 41 ? 16.367 4.820 5.301 1.00 0.00 41 ARG A CA 15
ATOM 27781 C C . ARG A 1 41 ? 15.116 4.121 5.790 1.00 0.00 41 ARG A C 15
ATOM 27782 O O . ARG A 1 41 ? 14.016 4.621 5.599 1.00 0.00 41 ARG A O 15
ATOM 27803 N N . SER A 1 42 ? 15.299 2.983 6.438 1.00 0.00 42 SER A N 15
ATOM 27804 C CA . SER A 1 42 ? 14.191 2.215 6.988 1.00 0.00 42 SER A CA 15
ATOM 27805 C C . SER A 1 42 ? 14.764 1.131 7.876 1.00 0.00 42 SER A C 15
ATOM 27806 O O . SER A 1 42 ? 15.774 0.518 7.529 1.00 0.00 42 SER A O 15
ATOM 27814 N N . THR A 1 43 ? 14.200 0.980 9.065 1.00 0.00 43 THR A N 15
ATOM 27815 C CA . THR A 1 43 ? 14.569 -0.097 9.992 1.00 0.00 43 THR A CA 15
ATOM 27816 C C . THR A 1 43 ? 14.231 -1.476 9.415 1.00 0.00 43 THR A C 15
ATOM 27817 O O . THR A 1 43 ? 13.196 -1.669 8.784 1.00 0.00 43 THR A O 15
ATOM 27828 N N . GLY A 1 44 ? 15.122 -2.438 9.622 1.00 0.00 44 GLY A N 15
ATOM 27829 C CA . GLY A 1 44 ? 14.924 -3.811 9.173 1.00 0.00 44 GLY A CA 15
ATOM 27830 C C . GLY A 1 44 ? 15.913 -4.729 9.863 1.00 0.00 44 GLY A C 15
ATOM 27831 O O . GLY A 1 44 ? 15.939 -4.789 11.086 1.00 0.00 44 GLY A O 15
ATOM 27835 N N . GLU A 1 45 ? 16.777 -5.361 9.079 1.00 0.00 45 GLU A N 15
ATOM 27836 C CA . GLU A 1 45 ? 17.819 -6.265 9.579 1.00 0.00 45 GLU A CA 15
ATOM 27837 C C . GLU A 1 45 ? 19.042 -6.221 8.672 1.00 0.00 45 GLU A C 15
ATOM 27838 O O . GLU A 1 45 ? 20.136 -5.866 9.103 1.00 0.00 45 GLU A O 15
ATOM 27850 N N . GLU A 1 46 ? 18.846 -6.480 7.382 1.00 0.00 46 GLU A N 15
ATOM 27851 C CA . GLU A 1 46 ? 19.937 -6.515 6.420 1.00 0.00 46 GLU A CA 15
ATOM 27852 C C . GLU A 1 46 ? 19.437 -5.939 5.102 1.00 0.00 46 GLU A C 15
ATOM 27853 O O . GLU A 1 46 ? 18.658 -6.539 4.378 1.00 0.00 46 GLU A O 15
ATOM 27865 N N . VAL A 1 47 ? 19.804 -4.695 4.827 1.00 0.00 47 VAL A N 15
ATOM 27866 C CA . VAL A 1 47 ? 19.429 -4.003 3.581 1.00 0.00 47 VAL A CA 15
ATOM 27867 C C . VAL A 1 47 ? 20.595 -3.169 3.053 1.00 0.00 47 VAL A C 15
ATOM 27868 O O . VAL A 1 47 ? 20.442 -2.225 2.279 1.00 0.00 47 VAL A O 15
ATOM 27881 N N . LEU A 1 48 ? 21.799 -3.505 3.503 1.00 0.00 48 LEU A N 15
ATOM 27882 C CA . LEU A 1 48 ? 23.034 -2.845 3.085 1.00 0.00 48 LEU A CA 15
ATOM 27883 C C . LEU A 1 48 ? 23.867 -3.711 2.150 1.00 0.00 48 LEU A C 15
ATOM 27884 O O . LEU A 1 48 ? 24.748 -3.207 1.461 1.00 0.00 48 LEU A O 15
ATOM 27900 N N . ARG A 1 49 ? 23.532 -4.999 2.072 1.00 0.00 49 ARG A N 15
ATOM 27901 C CA . ARG A 1 49 ? 24.156 -5.962 1.171 1.00 0.00 49 ARG A CA 15
ATOM 27902 C C . ARG A 1 49 ? 23.179 -6.986 0.612 1.00 0.00 49 ARG A C 15
ATOM 27903 O O . ARG A 1 49 ? 23.610 -7.959 0.006 1.00 0.00 49 ARG A O 15
ATOM 27924 N N . MET A 1 50 ? 21.880 -6.734 0.787 1.00 0.00 50 MET A N 15
ATOM 27925 C CA . MET A 1 50 ? 20.825 -7.651 0.383 1.00 0.00 50 MET A CA 15
ATOM 27926 C C . MET A 1 50 ? 19.466 -6.937 0.390 1.00 0.00 50 MET A C 15
ATOM 27927 O O . MET A 1 50 ? 18.790 -6.878 1.404 1.00 0.00 50 MET A O 15
ATOM 27941 N N . PRO A 1 51 ? 19.057 -6.290 -0.707 1.00 0.00 51 PRO A N 15
ATOM 27942 C CA . PRO A 1 51 ? 17.744 -5.660 -0.761 1.00 0.00 51 PRO A CA 15
ATOM 27943 C C . PRO A 1 51 ? 16.598 -6.674 -0.836 1.00 0.00 51 PRO A C 15
ATOM 27944 O O . PRO A 1 51 ? 15.452 -6.299 -0.611 1.00 0.00 51 PRO A O 15
ATOM 27955 N N . GLY A 1 52 ? 16.897 -7.936 -1.145 1.00 0.00 52 GLY A N 15
ATOM 27956 C CA . GLY A 1 52 ? 15.943 -9.034 -1.246 1.00 0.00 52 GLY A CA 15
ATOM 27957 C C . GLY A 1 52 ? 16.263 -9.885 -2.459 1.00 0.00 52 GLY A C 15
ATOM 27958 O O . GLY A 1 52 ? 17.068 -10.801 -2.350 1.00 0.00 52 GLY A O 15
ATOM 27962 N N . ASP A 1 53 ? 15.658 -9.549 -3.596 1.00 0.00 53 ASP A N 15
ATOM 27963 C CA . ASP A 1 53 ? 15.851 -10.249 -4.873 1.00 0.00 53 ASP A CA 15
ATOM 27964 C C . ASP A 1 53 ? 15.347 -9.388 -6.032 1.00 0.00 53 ASP A C 15
ATOM 27965 O O . ASP A 1 53 ? 16.101 -9.051 -6.936 1.00 0.00 53 ASP A O 15
ATOM 27974 N N . GLU A 1 54 ? 14.082 -8.976 -5.955 1.00 0.00 54 GLU A N 15
ATOM 27975 C CA . GLU A 1 54 ? 13.407 -8.186 -6.979 1.00 0.00 54 GLU A CA 15
ATOM 27976 C C . GLU A 1 54 ? 13.297 -6.742 -6.517 1.00 0.00 54 GLU A C 15
ATOM 27977 O O . GLU A 1 54 ? 12.628 -6.423 -5.527 1.00 0.00 54 GLU A O 15
ATOM 27989 N N . ASN A 1 55 ? 14.006 -5.867 -7.217 1.00 0.00 55 ASN A N 15
ATOM 27990 C CA . ASN A 1 55 ? 14.030 -4.446 -6.937 1.00 0.00 55 ASN A CA 15
ATOM 27991 C C . ASN A 1 55 ? 14.656 -3.709 -8.114 1.00 0.00 55 ASN A C 15
ATOM 27992 O O . ASN A 1 55 ? 15.743 -4.042 -8.577 1.00 0.00 55 ASN A O 15
ATOM 28003 N N . GLN A 1 56 ? 14.003 -2.649 -8.572 1.00 0.00 56 GLN A N 15
ATOM 28004 C CA . GLN A 1 56 ? 14.580 -1.810 -9.616 1.00 0.00 56 GLN A CA 15
ATOM 28005 C C . GLN A 1 56 ? 15.742 -0.967 -9.098 1.00 0.00 56 GLN A C 15
ATOM 28006 O O . GLN A 1 56 ? 15.880 -0.728 -7.895 1.00 0.00 56 GLN A O 15
ATOM 28020 N N . GLN A 1 57 ? 16.569 -0.479 -10.018 1.00 0.00 57 GLN A N 15
ATOM 28021 C CA . GLN A 1 57 ? 17.688 0.387 -9.676 1.00 0.00 57 GLN A CA 15
ATOM 28022 C C . GLN A 1 57 ? 18.193 1.111 -10.924 1.00 0.00 57 GLN A C 15
ATOM 28023 O O . GLN A 1 57 ? 19.130 0.674 -11.585 1.00 0.00 57 GLN A O 15
ATOM 28037 N N . GLN A 1 58 ? 17.539 2.214 -11.275 1.00 0.00 58 GLN A N 15
ATOM 28038 C CA . GLN A 1 58 ? 17.949 2.991 -12.444 1.00 0.00 58 GLN A CA 15
ATOM 28039 C C . GLN A 1 58 ? 17.568 4.453 -12.264 1.00 0.00 58 GLN A C 15
ATOM 28040 O O . GLN A 1 58 ? 18.404 5.278 -11.921 1.00 0.00 58 GLN A O 15
ATOM 28054 N N . GLU A 1 59 ? 16.277 4.745 -12.372 1.00 0.00 59 GLU A N 15
ATOM 28055 C CA . GLU A 1 59 ? 15.695 6.091 -12.282 1.00 0.00 59 GLU A CA 15
ATOM 28056 C C . GLU A 1 59 ? 14.606 6.151 -11.213 1.00 0.00 59 GLU A C 15
ATOM 28057 O O . GLU A 1 59 ? 13.741 7.017 -11.195 1.00 0.00 59 GLU A O 15
ATOM 28069 N N . SER A 1 60 ? 14.658 5.207 -10.279 1.00 0.00 60 SER A N 15
ATOM 28070 C CA . SER A 1 60 ? 13.622 5.026 -9.272 1.00 0.00 60 SER A CA 15
ATOM 28071 C C . SER A 1 60 ? 14.085 3.981 -8.266 1.00 0.00 60 SER A C 15
ATOM 28072 O O . SER A 1 60 ? 13.460 2.964 -7.997 1.00 0.00 60 SER A O 15
ATOM 28080 N N . GLN A 1 61 ? 15.224 4.237 -7.636 1.00 0.00 61 GLN A N 15
ATOM 28081 C CA . GLN A 1 61 ? 15.680 3.325 -6.584 1.00 0.00 61 GLN A CA 15
ATOM 28082 C C . GLN A 1 61 ? 14.765 3.385 -5.361 1.00 0.00 61 GLN A C 15
ATOM 28083 O O . GLN A 1 61 ? 14.687 2.423 -4.625 1.00 0.00 61 GLN A O 15
ATOM 28097 N N . GLN A 1 62 ? 14.012 4.469 -5.156 1.00 0.00 62 GLN A N 15
ATOM 28098 C CA . GLN A 1 62 ? 13.057 4.575 -4.044 1.00 0.00 62 GLN A CA 15
ATOM 28099 C C . GLN A 1 62 ? 11.880 3.610 -4.217 1.00 0.00 62 GLN A C 15
ATOM 28100 O O . GLN A 1 62 ? 11.290 3.101 -3.272 1.00 0.00 62 GLN A O 15
ATOM 28114 N N . LEU A 1 63 ? 11.584 3.254 -5.461 1.00 0.00 63 LEU A N 15
ATOM 28115 C CA . LEU A 1 63 ? 10.508 2.321 -5.742 1.00 0.00 63 LEU A CA 15
ATOM 28116 C C . LEU A 1 63 ? 10.854 0.911 -5.282 1.00 0.00 63 LEU A C 15
ATOM 28117 O O . LEU A 1 63 ? 9.941 0.113 -5.094 1.00 0.00 63 LEU A O 15
ATOM 28133 N N . GLN A 1 64 ? 12.135 0.603 -5.067 1.00 0.00 64 GLN A N 15
ATOM 28134 C CA . GLN A 1 64 ? 12.553 -0.647 -4.438 1.00 0.00 64 GLN A CA 15
ATOM 28135 C C . GLN A 1 64 ? 11.773 -0.913 -3.150 1.00 0.00 64 GLN A C 15
ATOM 28136 O O . GLN A 1 64 ? 11.443 -2.055 -2.846 1.00 0.00 64 GLN A O 15
ATOM 28150 N N . GLN A 1 65 ? 11.477 0.156 -2.397 1.00 0.00 65 GLN A N 15
ATOM 28151 C CA . GLN A 1 65 ? 10.736 0.072 -1.157 1.00 0.00 65 GLN A CA 15
ATOM 28152 C C . GLN A 1 65 ? 9.336 -0.345 -1.457 1.00 0.00 65 GLN A C 15
ATOM 28153 O O . GLN A 1 65 ? 8.903 -1.248 -0.782 1.00 0.00 65 GLN A O 15
ATOM 28167 N N . CYS A 1 66 ? 8.688 0.214 -2.482 1.00 0.00 66 CYS A N 15
ATOM 28168 C CA . CYS A 1 66 ? 7.401 -0.265 -2.947 1.00 0.00 66 CYS A CA 15
ATOM 28169 C C . CYS A 1 66 ? 7.473 -1.730 -3.312 1.00 0.00 66 CYS A C 15
ATOM 28170 O O . CYS A 1 66 ? 6.706 -2.469 -2.742 1.00 0.00 66 CYS A O 15
ATOM 28177 N N . CYS A 1 67 ? 8.363 -2.180 -4.196 1.00 0.00 67 CYS A N 15
ATOM 28178 C CA . CYS A 1 67 ? 8.439 -3.613 -4.509 1.00 0.00 67 CYS A CA 15
ATOM 28179 C C . CYS A 1 67 ? 8.632 -4.475 -3.278 1.00 0.00 67 CYS A C 15
ATOM 28180 O O . CYS A 1 67 ? 7.803 -5.334 -3.030 1.00 0.00 67 CYS A O 15
ATOM 28187 N N . ASN A 1 68 ? 9.643 -4.188 -2.458 1.00 0.00 68 ASN A N 15
ATOM 28188 C CA . ASN A 1 68 ? 9.843 -4.851 -1.166 1.00 0.00 68 ASN A CA 15
ATOM 28189 C C . ASN A 1 68 ? 8.577 -4.787 -0.287 1.00 0.00 68 ASN A C 15
ATOM 28190 O O . ASN A 1 68 ? 8.212 -5.762 0.363 1.00 0.00 68 ASN A O 15
ATOM 28201 N N . GLN A 1 69 ? 7.863 -3.668 -0.324 1.00 0.00 69 GLN A N 15
ATOM 28202 C CA . GLN A 1 69 ? 6.633 -3.460 0.431 1.00 0.00 69 GLN A CA 15
ATOM 28203 C C . GLN A 1 69 ? 5.565 -4.409 -0.099 1.00 0.00 69 GLN A C 15
ATOM 28204 O O . GLN A 1 69 ? 5.045 -5.286 0.569 1.00 0.00 69 GLN A O 15
ATOM 28218 N N . VAL A 1 70 ? 5.354 -4.404 -1.397 1.00 0.00 70 VAL A N 15
ATOM 28219 C CA . VAL A 1 70 ? 4.360 -5.260 -2.011 1.00 0.00 70 VAL A CA 15
ATOM 28220 C C . VAL A 1 70 ? 4.760 -6.734 -1.939 1.00 0.00 70 VAL A C 15
ATOM 28221 O O . VAL A 1 70 ? 3.944 -7.648 -1.952 1.00 0.00 70 VAL A O 15
ATOM 28234 N N . LYS A 1 71 ? 6.050 -6.994 -1.766 1.00 0.00 71 LYS A N 15
ATOM 28235 C CA . LYS A 1 71 ? 6.581 -8.328 -1.533 1.00 0.00 71 LYS A CA 15
ATOM 28236 C C . LYS A 1 71 ? 6.258 -8.810 -0.116 1.00 0.00 71 LYS A C 15
ATOM 28237 O O . LYS A 1 71 ? 6.400 -9.990 0.189 1.00 0.00 71 LYS A O 15
ATOM 28256 N N . GLN A 1 72 ? 5.801 -7.931 0.766 1.00 0.00 72 GLN A N 15
ATOM 28257 C CA . GLN A 1 72 ? 5.311 -8.292 2.089 1.00 0.00 72 GLN A CA 15
ATOM 28258 C C . GLN A 1 72 ? 3.820 -8.641 2.073 1.00 0.00 72 GLN A C 15
ATOM 28259 O O . GLN A 1 72 ? 3.251 -9.015 3.104 1.00 0.00 72 GLN A O 15
ATOM 28273 N N . VAL A 1 73 ? 3.171 -8.579 0.912 1.00 0.00 73 VAL A N 15
ATOM 28274 C CA . VAL A 1 73 ? 1.770 -8.956 0.822 1.00 0.00 73 VAL A CA 15
ATOM 28275 C C . VAL A 1 73 ? 1.572 -10.436 1.104 1.00 0.00 73 VAL A C 15
ATOM 28276 O O . VAL A 1 73 ? 2.511 -11.215 1.233 1.00 0.00 73 VAL A O 15
ATOM 28289 N N . ARG A 1 74 ? 0.309 -10.816 1.215 1.00 0.00 74 ARG A N 15
ATOM 28290 C CA . ARG A 1 74 ? -0.083 -12.199 1.464 1.00 0.00 74 ARG A CA 15
ATOM 28291 C C . ARG A 1 74 ? -0.242 -12.926 0.164 1.00 0.00 74 ARG A C 15
ATOM 28292 O O . ARG A 1 74 ? 0.508 -13.859 -0.035 1.00 0.00 74 ARG A O 15
ATOM 28313 N N . ASP A 1 75 ? -1.184 -12.451 -0.657 1.00 0.00 75 ASP A N 15
ATOM 28314 C CA . ASP A 1 75 ? -1.566 -13.021 -1.962 1.00 0.00 75 ASP A CA 15
ATOM 28315 C C . ASP A 1 75 ? -2.818 -12.299 -2.497 1.00 0.00 75 ASP A C 15
ATOM 28316 O O . ASP A 1 75 ? -2.792 -11.525 -3.457 1.00 0.00 75 ASP A O 15
ATOM 28325 N N . GLU A 1 76 ? -3.928 -12.440 -1.776 1.00 0.00 76 GLU A N 15
ATOM 28326 C CA . GLU A 1 76 ? -5.255 -11.898 -2.100 1.00 0.00 76 GLU A CA 15
ATOM 28327 C C . GLU A 1 76 ? -5.516 -10.613 -1.317 1.00 0.00 76 GLU A C 15
ATOM 28328 O O . GLU A 1 76 ? -6.605 -10.306 -0.840 1.00 0.00 76 GLU A O 15
ATOM 28340 N N . CYS A 1 77 ? -4.469 -9.817 -1.206 1.00 0.00 77 CYS A N 15
ATOM 28341 C CA . CYS A 1 77 ? -4.536 -8.524 -0.586 1.00 0.00 77 CYS A CA 15
ATOM 28342 C C . CYS A 1 77 ? -3.943 -7.468 -1.487 1.00 0.00 77 CYS A C 15
ATOM 28343 O O . CYS A 1 77 ? -3.846 -6.343 -1.054 1.00 0.00 77 CYS A O 15
ATOM 28350 N N . GLN A 1 78 ? -3.644 -7.784 -2.746 1.00 0.00 78 GLN A N 15
ATOM 28351 C CA . GLN A 1 78 ? -3.030 -6.855 -3.692 1.00 0.00 78 GLN A CA 15
ATOM 28352 C C . GLN A 1 78 ? -3.920 -5.667 -4.039 1.00 0.00 78 GLN A C 15
ATOM 28353 O O . GLN A 1 78 ? -3.737 -4.542 -3.584 1.00 0.00 78 GLN A O 15
ATOM 28367 N N . CYS A 1 79 ? -4.901 -5.877 -4.921 1.00 0.00 79 CYS A N 15
ATOM 28368 C CA . CYS A 1 79 ? -5.798 -4.794 -5.270 1.00 0.00 79 CYS A CA 15
ATOM 28369 C C . CYS A 1 79 ? -6.486 -4.254 -4.039 1.00 0.00 79 CYS A C 15
ATOM 28370 O O . CYS A 1 79 ? -6.567 -3.049 -3.931 1.00 0.00 79 CYS A O 15
ATOM 28377 N N . GLU A 1 80 ? -6.981 -5.118 -3.147 1.00 0.00 80 GLU A N 15
ATOM 28378 C CA . GLU A 1 80 ? -7.526 -4.711 -1.854 1.00 0.00 80 GLU A CA 15
ATOM 28379 C C . GLU A 1 80 ? -6.636 -3.711 -1.139 1.00 0.00 80 GLU A C 15
ATOM 28380 O O . GLU A 1 80 ? -7.136 -2.701 -0.697 1.00 0.00 80 GLU A O 15
ATOM 28392 N N . ALA A 1 81 ? -5.327 -3.923 -1.106 1.00 0.00 81 ALA A N 15
ATOM 28393 C CA . ALA A 1 81 ? -4.392 -2.940 -0.577 1.00 0.00 81 ALA A CA 15
ATOM 28394 C C . ALA A 1 81 ? -4.425 -1.614 -1.308 1.00 0.00 81 ALA A C 15
ATOM 28395 O O . ALA A 1 81 ? -4.530 -0.598 -0.647 1.00 0.00 81 ALA A O 15
ATOM 28402 N N . ILE A 1 82 ? -4.365 -1.609 -2.640 1.00 0.00 82 ILE A N 15
ATOM 28403 C CA . ILE A 1 82 ? -4.489 -0.402 -3.463 1.00 0.00 82 ILE A CA 15
ATOM 28404 C C . ILE A 1 82 ? -5.818 0.305 -3.225 1.00 0.00 82 ILE A C 15
ATOM 28405 O O . ILE A 1 82 ? -5.860 1.509 -3.004 1.00 0.00 82 ILE A O 15
ATOM 28421 N N . LYS A 1 83 ? -6.920 -0.423 -3.257 1.00 0.00 83 LYS A N 15
ATOM 28422 C CA . LYS A 1 83 ? -8.233 0.127 -2.933 1.00 0.00 83 LYS A CA 15
ATOM 28423 C C . LYS A 1 83 ? -8.399 0.467 -1.448 1.00 0.00 83 LYS A C 15
ATOM 28424 O O . LYS A 1 83 ? -9.404 1.041 -1.065 1.00 0.00 83 LYS A O 15
ATOM 28443 N N . TYR A 1 84 ? -7.389 0.175 -0.635 1.00 0.00 84 TYR A N 15
ATOM 28444 C CA . TYR A 1 84 ? -7.251 0.473 0.787 1.00 0.00 84 TYR A CA 15
ATOM 28445 C C . TYR A 1 84 ? -6.210 1.577 1.050 1.00 0.00 84 TYR A C 15
ATOM 28446 O O . TYR A 1 84 ? -5.783 1.844 2.172 1.00 0.00 84 TYR A O 15
ATOM 28464 N N . ILE A 1 85 ? -5.773 2.243 -0.012 1.00 0.00 85 ILE A N 15
ATOM 28465 C CA . ILE A 1 85 ? -4.755 3.265 0.110 1.00 0.00 85 ILE A CA 15
ATOM 28466 C C . ILE A 1 85 ? -4.862 4.227 -1.028 1.00 0.00 85 ILE A C 15
ATOM 28467 O O . ILE A 1 85 ? -5.078 5.376 -0.738 1.00 0.00 85 ILE A O 15
ATOM 28483 N N . ALA A 1 86 ? -4.685 3.811 -2.272 1.00 0.00 86 ALA A N 15
ATOM 28484 C CA . ALA A 1 86 ? -4.884 4.656 -3.430 1.00 0.00 86 ALA A CA 15
ATOM 28485 C C . ALA A 1 86 ? -6.311 5.160 -3.460 1.00 0.00 86 ALA A C 15
ATOM 28486 O O . ALA A 1 86 ? -6.560 6.343 -3.315 1.00 0.00 86 ALA A O 15
ATOM 28493 N N . GLU A 1 87 ? -7.279 4.264 -3.551 1.00 0.00 87 GLU A N 15
ATOM 28494 C CA . GLU A 1 87 ? -8.679 4.690 -3.573 1.00 0.00 87 GLU A CA 15
ATOM 28495 C C . GLU A 1 87 ? -9.155 5.226 -2.211 1.00 0.00 87 GLU A C 15
ATOM 28496 O O . GLU A 1 87 ? -9.953 6.164 -2.142 1.00 0.00 87 GLU A O 15
ATOM 28508 N N . ASP A 1 88 ? -8.617 4.667 -1.122 1.00 0.00 88 ASP A N 15
ATOM 28509 C CA . ASP A 1 88 ? -8.967 5.096 0.232 1.00 0.00 88 ASP A CA 15
ATOM 28510 C C . ASP A 1 88 ? -8.532 6.534 0.471 1.00 0.00 88 ASP A C 15
ATOM 28511 O O . ASP A 1 88 ? -9.358 7.422 0.685 1.00 0.00 88 ASP A O 15
ATOM 28520 N N . GLN A 1 89 ? -7.225 6.778 0.311 1.00 0.00 89 GLN A N 15
ATOM 28521 C CA . GLN A 1 89 ? -6.634 8.095 0.409 1.00 0.00 89 GLN A CA 15
ATOM 28522 C C . GLN A 1 89 ? -7.312 9.012 -0.566 1.00 0.00 89 GLN A C 15
ATOM 28523 O O . GLN A 1 89 ? -7.443 10.163 -0.206 1.00 0.00 89 GLN A O 15
ATOM 28537 N N . ILE A 1 90 ? -7.730 8.550 -1.755 1.00 0.00 90 ILE A N 15
ATOM 28538 C CA . ILE A 1 90 ? -8.442 9.387 -2.717 1.00 0.00 90 ILE A CA 15
ATOM 28539 C C . ILE A 1 90 ? -9.711 9.959 -2.089 1.00 0.00 90 ILE A C 15
ATOM 28540 O O . ILE A 1 90 ? -10.031 11.137 -2.246 1.00 0.00 90 ILE A O 15
ATOM 28556 N N . GLN A 1 91 ? -10.481 9.126 -1.408 1.00 0.00 91 GLN A N 15
ATOM 28557 C CA . GLN A 1 91 ? -11.671 9.604 -0.717 1.00 0.00 91 GLN A CA 15
ATOM 28558 C C . GLN A 1 91 ? -11.349 10.396 0.532 1.00 0.00 91 GLN A C 15
ATOM 28559 O O . GLN A 1 91 ? -11.949 11.450 0.723 1.00 0.00 91 GLN A O 15
ATOM 28573 N N . GLN A 1 92 ? -10.438 9.896 1.361 1.00 0.00 92 GLN A N 15
ATOM 28574 C CA . GLN A 1 92 ? -10.049 10.526 2.613 1.00 0.00 92 GLN A CA 15
ATOM 28575 C C . GLN A 1 92 ? -9.392 11.887 2.415 1.00 0.00 92 GLN A C 15
ATOM 28576 O O . GLN A 1 92 ? -9.820 12.904 2.959 1.00 0.00 92 GLN A O 15
ATOM 28590 N N . GLY A 1 93 ? -8.303 11.875 1.660 1.00 0.00 93 GLY A N 15
ATOM 28591 C CA . GLY A 1 93 ? -7.603 13.049 1.204 1.00 0.00 93 GLY A CA 15
ATOM 28592 C C . GLY A 1 93 ? -8.477 13.940 0.319 1.00 0.00 93 GLY A C 15
ATOM 28593 O O . GLY A 1 93 ? -9.584 13.618 -0.113 1.00 0.00 93 GLY A O 15
ATOM 28597 N N . GLN A 1 94 ? -7.927 15.089 -0.044 1.00 0.00 94 GLN A N 15
ATOM 28598 C CA . GLN A 1 94 ? -8.619 16.035 -0.907 1.00 0.00 94 GLN A CA 15
ATOM 28599 C C . GLN A 1 94 ? -8.530 15.624 -2.369 1.00 0.00 94 GLN A C 15
ATOM 28600 O O . GLN A 1 94 ? -8.417 16.466 -3.225 1.00 0.00 94 GLN A O 15
ATOM 28614 N N . LEU A 1 95 ? -8.597 14.347 -2.724 1.00 0.00 95 LEU A N 15
ATOM 28615 C CA . LEU A 1 95 ? -8.475 13.942 -4.127 1.00 0.00 95 LEU A CA 15
ATOM 28616 C C . LEU A 1 95 ? -9.876 13.945 -4.750 1.00 0.00 95 LEU A C 15
ATOM 28617 O O . LEU A 1 95 ? -10.122 13.340 -5.773 1.00 0.00 95 LEU A O 15
ATOM 28633 N N . HIS A 1 96 ? -10.860 14.565 -4.114 1.00 0.00 96 HIS A N 15
ATOM 28634 C CA . HIS A 1 96 ? -12.207 14.715 -4.664 1.00 0.00 96 HIS A CA 15
ATOM 28635 C C . HIS A 1 96 ? -12.352 16.025 -5.429 1.00 0.00 96 HIS A C 15
ATOM 28636 O O . HIS A 1 96 ? -11.411 16.781 -5.559 1.00 0.00 96 HIS A O 15
ATOM 28651 N N . GLY A 1 97 ? -13.544 16.292 -5.947 1.00 0.00 97 GLY A N 15
ATOM 28652 C CA . GLY A 1 97 ? -13.820 17.498 -6.727 1.00 0.00 97 GLY A CA 15
ATOM 28653 C C . GLY A 1 97 ? -13.326 17.309 -8.150 1.00 0.00 97 GLY A C 15
ATOM 28654 O O . GLY A 1 97 ? -14.164 17.185 -9.029 1.00 0.00 97 GLY A O 15
ATOM 28658 N N . GLU A 1 98 ? -12.006 17.168 -8.336 1.00 0.00 98 GLU A N 15
ATOM 28659 C CA . GLU A 1 98 ? -11.338 16.992 -9.638 1.00 0.00 98 GLU A CA 15
ATOM 28660 C C . GLU A 1 98 ? -9.826 16.713 -9.506 1.00 0.00 98 GLU A C 15
ATOM 28661 O O . GLU A 1 98 ? -8.946 17.329 -10.101 1.00 0.00 98 GLU A O 15
ATOM 28673 N N . GLU A 1 99 ? -9.486 15.759 -8.654 1.00 0.00 99 GLU A N 15
ATOM 28674 C CA . GLU A 1 99 ? -8.090 15.477 -8.319 1.00 0.00 99 GLU A CA 15
ATOM 28675 C C . GLU A 1 99 ? -7.937 14.028 -7.862 1.00 0.00 99 GLU A C 15
ATOM 28676 O O . GLU A 1 99 ? -6.975 13.677 -7.181 1.00 0.00 99 GLU A O 15
ATOM 28688 N N . SER A 1 100 ? -8.889 13.179 -8.248 1.00 0.00 100 SER A N 15
ATOM 28689 C CA . SER A 1 100 ? -8.897 11.755 -7.907 1.00 0.00 100 SER A CA 15
ATOM 28690 C C . SER A 1 100 ? -8.209 10.980 -8.999 1.00 0.00 100 SER A C 15
ATOM 28691 O O . SER A 1 100 ? -7.409 10.097 -8.720 1.00 0.00 100 SER A O 15
ATOM 28699 N N . GLU A 1 101 ? -8.448 11.364 -10.249 1.00 0.00 101 GLU A N 15
ATOM 28700 C CA . GLU A 1 101 ? -7.833 10.680 -11.384 1.00 0.00 101 GLU A CA 15
ATOM 28701 C C . GLU A 1 101 ? -6.326 10.981 -11.401 1.00 0.00 101 GLU A C 15
ATOM 28702 O O . GLU A 1 101 ? -5.475 10.145 -11.702 1.00 0.00 101 GLU A O 15
ATOM 28714 N N . ARG A 1 102 ? -5.950 12.178 -10.939 1.00 0.00 102 ARG A N 15
ATOM 28715 C CA . ARG A 1 102 ? -4.531 12.511 -10.844 1.00 0.00 102 ARG A CA 15
ATOM 28716 C C . ARG A 1 102 ? -3.811 11.624 -9.839 1.00 0.00 102 ARG A C 15
ATOM 28717 O O . ARG A 1 102 ? -2.599 11.555 -9.883 1.00 0.00 102 ARG A O 15
ATOM 28738 N N . VAL A 1 103 ? -4.507 11.037 -8.871 1.00 0.00 103 VAL A N 15
ATOM 28739 C CA . VAL A 1 103 ? -3.914 10.132 -7.883 1.00 0.00 103 VAL A CA 15
ATOM 28740 C C . VAL A 1 103 ? -3.798 8.732 -8.470 1.00 0.00 103 VAL A C 15
ATOM 28741 O O . VAL A 1 103 ? -2.841 8.015 -8.186 1.00 0.00 103 VAL A O 15
ATOM 28754 N N . ALA A 1 104 ? -4.682 8.392 -9.402 1.00 0.00 104 ALA A N 15
ATOM 28755 C CA . ALA A 1 104 ? -4.629 7.109 -10.075 1.00 0.00 104 ALA A CA 15
ATOM 28756 C C . ALA A 1 104 ? -3.337 6.976 -10.889 1.00 0.00 104 ALA A C 15
ATOM 28757 O O . ALA A 1 104 ? -2.656 5.953 -10.836 1.00 0.00 104 ALA A O 15
ATOM 28764 N N . GLN A 1 105 ? -2.945 8.053 -11.580 1.00 0.00 105 GLN A N 15
ATOM 28765 C CA . GLN A 1 105 ? -1.695 8.060 -12.348 1.00 0.00 105 GLN A CA 15
ATOM 28766 C C . GLN A 1 105 ? -0.488 7.981 -11.431 1.00 0.00 105 GLN A C 15
ATOM 28767 O O . GLN A 1 105 ? 0.479 7.307 -11.761 1.00 0.00 105 GLN A O 15
ATOM 28781 N N . ARG A 1 106 ? -0.558 8.645 -10.273 1.00 0.00 106 ARG A N 15
ATOM 28782 C CA . ARG A 1 106 ? 0.524 8.729 -9.312 1.00 0.00 106 ARG A CA 15
ATOM 28783 C C . ARG A 1 106 ? 0.843 7.343 -8.797 1.00 0.00 106 ARG A C 15
ATOM 28784 O O . ARG A 1 106 ? 1.974 6.886 -8.881 1.00 0.00 106 ARG A O 15
ATOM 28805 N N . ALA A 1 107 ? -0.139 6.670 -8.209 1.00 0.00 107 ALA A N 15
ATOM 28806 C CA . ALA A 1 107 ? 0.110 5.339 -7.684 1.00 0.00 107 ALA A CA 15
ATOM 28807 C C . ALA A 1 107 ? 0.541 4.419 -8.816 1.00 0.00 107 ALA A C 15
ATOM 28808 O O . ALA A 1 107 ? 1.491 3.664 -8.629 1.00 0.00 107 ALA A O 15
ATOM 28815 N N . GLY A 1 108 ? -0.062 4.598 -9.999 1.00 0.00 108 GLY A N 15
ATOM 28816 C CA . GLY A 1 108 ? 0.286 3.948 -11.255 1.00 0.00 108 GLY A CA 15
ATOM 28817 C C . GLY A 1 108 ? 1.773 4.014 -11.594 1.00 0.00 108 GLY A C 15
ATOM 28818 O O . GLY A 1 108 ? 2.324 3.056 -12.132 1.00 0.00 108 GLY A O 15
ATOM 28822 N N . GLU A 1 109 ? 2.451 5.091 -11.214 1.00 0.00 109 GLU A N 15
ATOM 28823 C CA . GLU A 1 109 ? 3.897 5.248 -11.398 1.00 0.00 109 GLU A CA 15
ATOM 28824 C C . GLU A 1 109 ? 4.652 4.126 -10.682 1.00 0.00 109 GLU A C 15
ATOM 28825 O O . GLU A 1 109 ? 5.366 3.303 -11.265 1.00 0.00 109 GLU A O 15
ATOM 28837 N N . ILE A 1 110 ? 4.423 4.028 -9.381 1.00 0.00 110 ILE A N 15
ATOM 28838 C CA . ILE A 1 110 ? 5.101 3.033 -8.555 1.00 0.00 110 ILE A CA 15
ATOM 28839 C C . ILE A 1 110 ? 4.552 1.649 -8.832 1.00 0.00 110 ILE A C 15
ATOM 28840 O O . ILE A 1 110 ? 5.241 0.634 -8.715 1.00 0.00 110 ILE A O 15
ATOM 28856 N N . VAL A 1 111 ? 3.308 1.612 -9.285 1.00 0.00 111 VAL A N 15
ATOM 28857 C CA . VAL A 1 111 ? 2.687 0.383 -9.716 1.00 0.00 111 VAL A CA 15
ATOM 28858 C C . VAL A 1 111 ? 3.463 -0.215 -10.859 1.00 0.00 111 VAL A C 15
ATOM 28859 O O . VAL A 1 111 ? 3.826 -1.380 -10.752 1.00 0.00 111 VAL A O 15
ATOM 28872 N N . SER A 1 112 ? 3.760 0.569 -11.896 1.00 0.00 112 SER A N 15
ATOM 28873 C CA . SER A 1 112 ? 4.574 0.101 -13.022 1.00 0.00 112 SER A CA 15
ATOM 28874 C C . SER A 1 112 ? 5.930 -0.453 -12.583 1.00 0.00 112 SER A C 15
ATOM 28875 O O . SER A 1 112 ? 6.491 -1.295 -13.275 1.00 0.00 112 SER A O 15
ATOM 28883 N N . SER A 1 113 ? 6.410 -0.027 -11.409 1.00 0.00 113 SER A N 15
ATOM 28884 C CA . SER A 1 113 ? 7.625 -0.533 -10.798 1.00 0.00 113 SER A CA 15
ATOM 28885 C C . SER A 1 113 ? 7.424 -1.936 -10.255 1.00 0.00 113 SER A C 15
ATOM 28886 O O . SER A 1 113 ? 8.051 -2.864 -10.737 1.00 0.00 113 SER A O 15
ATOM 28894 N N . CYS A 1 114 ? 6.620 -2.080 -9.202 1.00 0.00 114 CYS A N 15
ATOM 28895 C CA . CYS A 1 114 ? 6.351 -3.379 -8.582 1.00 0.00 114 CYS A CA 15
ATOM 28896 C C . CYS A 1 114 ? 5.091 -3.295 -7.719 1.00 0.00 114 CYS A C 15
ATOM 28897 O O . CYS A 1 114 ? 4.985 -3.825 -6.620 1.00 0.00 114 CYS A O 15
ATOM 28904 N N . GLY A 1 115 ? 4.121 -2.538 -8.194 1.00 0.00 115 GLY A N 15
ATOM 28905 C CA . GLY A 1 115 ? 2.852 -2.344 -7.528 1.00 0.00 115 GLY A CA 15
ATOM 28906 C C . GLY A 1 115 ? 1.719 -2.609 -8.481 1.00 0.00 115 GLY A C 15
ATOM 28907 O O . GLY A 1 115 ? 0.677 -2.011 -8.271 1.00 0.00 115 GLY A O 15
ATOM 28911 N N . VAL A 1 116 ? 1.880 -3.494 -9.479 1.00 0.00 116 VAL A N 15
ATOM 28912 C CA . VAL A 1 116 ? 0.847 -3.932 -10.440 1.00 0.00 116 VAL A CA 15
ATOM 28913 C C . VAL A 1 116 ? -0.287 -4.691 -9.743 1.00 0.00 116 VAL A C 15
ATOM 28914 O O . VAL A 1 116 ? -0.457 -5.882 -9.904 1.00 0.00 116 VAL A O 15
ATOM 28927 N N . ARG A 1 117 ? -1.011 -4.000 -8.864 1.00 0.00 117 ARG A N 15
ATOM 28928 C CA . ARG A 1 117 ? -2.048 -4.625 -8.040 1.00 0.00 117 ARG A CA 15
ATOM 28929 C C . ARG A 1 117 ? -3.346 -4.337 -8.699 1.00 0.00 117 ARG A C 15
ATOM 28930 O O . ARG A 1 117 ? -3.761 -5.092 -9.535 1.00 0.00 117 ARG A O 15
ATOM 28951 N N . CYS A 1 118 ? -3.889 -3.150 -8.465 1.00 0.00 118 CYS A N 15
ATOM 28952 C CA . CYS A 1 118 ? -5.105 -2.696 -9.128 1.00 0.00 118 CYS A CA 15
ATOM 28953 C C . CYS A 1 118 ? -4.879 -1.513 -10.049 1.00 0.00 118 CYS A C 15
ATOM 28954 O O . CYS A 1 118 ? -5.784 -1.052 -10.725 1.00 0.00 118 CYS A O 15
ATOM 28961 N N . MET A 1 119 ? -3.644 -1.038 -10.091 1.00 0.00 119 MET A N 15
ATOM 28962 C CA . MET A 1 119 ? -3.273 0.094 -10.930 1.00 0.00 119 MET A CA 15
ATOM 28963 C C . MET A 1 119 ? -2.641 -0.342 -12.246 1.00 0.00 119 MET A C 15
ATOM 28964 O O . MET A 1 119 ? -2.025 0.436 -12.967 1.00 0.00 119 MET A O 15
ATOM 28978 N N . ARG A 1 120 ? -2.721 -1.633 -12.527 1.00 0.00 120 ARG A N 15
ATOM 28979 C CA . ARG A 1 120 ? -2.223 -2.203 -13.759 1.00 0.00 120 ARG A CA 15
ATOM 28980 C C . ARG A 1 120 ? -2.959 -3.474 -14.083 1.00 0.00 120 ARG A C 15
ATOM 28981 O O . ARG A 1 120 ? -3.331 -3.618 -15.236 1.00 0.00 120 ARG A O 15
ATOM 29002 N N . GLN A 1 121 ? -3.107 -4.361 -13.099 1.00 0.00 121 GLN A N 15
ATOM 29003 C CA . GLN A 1 121 ? -3.755 -5.656 -13.244 1.00 0.00 121 GLN A CA 15
ATOM 29004 C C . GLN A 1 121 ? -4.873 -5.811 -12.226 1.00 0.00 121 GLN A C 15
ATOM 29005 O O . GLN A 1 121 ? -5.435 -4.823 -11.752 1.00 0.00 121 GLN A O 15
ATOM 29019 N N . THR A 1 122 ? -5.304 -7.048 -12.033 1.00 0.00 122 THR A N 15
ATOM 29020 C CA . THR A 1 122 ? -6.327 -7.441 -11.071 1.00 0.00 122 THR A CA 15
ATOM 29021 C C . THR A 1 122 ? -5.673 -7.913 -9.778 1.00 0.00 122 THR A C 15
ATOM 29022 O O . THR A 1 122 ? -4.520 -7.624 -9.554 1.00 0.00 122 THR A O 15
ATOM 29033 N N . ARG A 1 123 ? -6.384 -8.642 -8.903 1.00 0.00 123 ARG A N 15
ATOM 29034 C CA . ARG A 1 123 ? -5.857 -9.160 -7.617 1.00 0.00 123 ARG A CA 15
ATOM 29035 C C . ARG A 1 123 ? -4.410 -9.618 -7.657 1.00 0.00 123 ARG A C 15
ATOM 29036 O O . ARG A 1 123 ? -3.566 -8.869 -7.240 1.00 0.00 123 ARG A O 15
ATOM 29057 N N . THR A 1 124 ? -4.147 -10.854 -8.040 1.00 0.00 124 THR A N 15
ATOM 29058 C CA . THR A 1 124 ? -2.798 -11.372 -8.267 1.00 0.00 124 THR A CA 15
ATOM 29059 C C . THR A 1 124 ? -2.031 -10.523 -9.294 1.00 0.00 124 THR A C 15
ATOM 29060 O O . THR A 1 124 ? -2.643 -9.842 -10.111 1.00 0.00 124 THR A O 15
ATOM 29071 N N . ASN A 1 125 ? -0.702 -10.613 -9.267 1.00 0.00 125 ASN A N 15
ATOM 29072 C CA . ASN A 1 125 ? 0.170 -10.033 -10.287 1.00 0.00 125 ASN A CA 15
ATOM 29073 C C . ASN A 1 125 ? 0.216 -10.860 -11.584 1.00 0.00 125 ASN A C 15
ATOM 29074 O O . ASN A 1 125 ? 0.978 -11.851 -11.578 1.00 0.00 125 ASN A O 15
ATOM 29086 N N . ALA A 1 1 ? -38.309 1.620 -14.476 1.00 0.00 1 ALA A N 16
ATOM 29087 C CA . ALA A 1 1 ? -38.130 2.843 -13.677 1.00 0.00 1 ALA A CA 16
ATOM 29088 C C . ALA A 1 1 ? -36.675 3.233 -13.717 1.00 0.00 1 ALA A C 16
ATOM 29089 O O . ALA A 1 1 ? -35.844 2.347 -13.601 1.00 0.00 1 ALA A O 16
ATOM 29098 N N . GLU A 1 2 ? -36.394 4.524 -13.861 1.00 0.00 2 GLU A N 16
ATOM 29099 C CA . GLU A 1 2 ? -35.025 5.026 -13.933 1.00 0.00 2 GLU A CA 16
ATOM 29100 C C . GLU A 1 2 ? -35.021 6.530 -13.729 1.00 0.00 2 GLU A C 16
ATOM 29101 O O . GLU A 1 2 ? -35.876 7.232 -14.268 1.00 0.00 2 GLU A O 16
ATOM 29113 N N . PHE A 1 3 ? -34.087 7.006 -12.926 1.00 0.00 3 PHE A N 16
ATOM 29114 C CA . PHE A 1 3 ? -33.970 8.415 -12.612 1.00 0.00 3 PHE A CA 16
ATOM 29115 C C . PHE A 1 3 ? -32.582 8.700 -12.079 1.00 0.00 3 PHE A C 16
ATOM 29116 O O . PHE A 1 3 ? -31.854 7.765 -11.750 1.00 0.00 3 PHE A O 16
ATOM 29133 N N . MET A 1 4 ? -32.244 9.989 -11.986 1.00 0.00 4 MET A N 16
ATOM 29134 C CA . MET A 1 4 ? -30.982 10.444 -11.420 1.00 0.00 4 MET A CA 16
ATOM 29135 C C . MET A 1 4 ? -30.620 9.713 -10.131 1.00 0.00 4 MET A C 16
ATOM 29136 O O . MET A 1 4 ? -31.485 9.222 -9.403 1.00 0.00 4 MET A O 16
ATOM 29150 N N . GLU A 1 5 ? -29.331 9.682 -9.830 1.00 0.00 5 GLU A N 16
ATOM 29151 C CA . GLU A 1 5 ? -28.877 9.041 -8.612 1.00 0.00 5 GLU A CA 16
ATOM 29152 C C . GLU A 1 5 ? -28.920 10.010 -7.443 1.00 0.00 5 GLU A C 16
ATOM 29153 O O . GLU A 1 5 ? -29.237 11.189 -7.609 1.00 0.00 5 GLU A O 16
ATOM 29165 N N . SER A 1 6 ? -28.567 9.515 -6.259 1.00 0.00 6 SER A N 16
ATOM 29166 C CA . SER A 1 6 ? -28.527 10.306 -5.035 1.00 0.00 6 SER A CA 16
ATOM 29167 C C . SER A 1 6 ? -28.411 9.395 -3.829 1.00 0.00 6 SER A C 16
ATOM 29168 O O . SER A 1 6 ? -29.386 8.749 -3.430 1.00 0.00 6 SER A O 16
ATOM 29176 N N . LYS A 1 7 ? -27.211 9.305 -3.265 1.00 0.00 7 LYS A N 16
ATOM 29177 C CA . LYS A 1 7 ? -26.937 8.502 -2.087 1.00 0.00 7 LYS A CA 16
ATOM 29178 C C . LYS A 1 7 ? -25.833 9.138 -1.252 1.00 0.00 7 LYS A C 16
ATOM 29179 O O . LYS A 1 7 ? -25.466 10.278 -1.496 1.00 0.00 7 LYS A O 16
ATOM 29198 N N . GLY A 1 8 ? -25.388 8.421 -0.224 1.00 0.00 8 GLY A N 16
ATOM 29199 C CA . GLY A 1 8 ? -24.315 8.884 0.642 1.00 0.00 8 GLY A CA 16
ATOM 29200 C C . GLY A 1 8 ? -22.990 8.232 0.273 1.00 0.00 8 GLY A C 16
ATOM 29201 O O . GLY A 1 8 ? -22.472 8.455 -0.813 1.00 0.00 8 GLY A O 16
ATOM 29205 N N . GLU A 1 9 ? -22.489 7.383 1.163 1.00 0.00 9 GLU A N 16
ATOM 29206 C CA . GLU A 1 9 ? -21.232 6.680 0.944 1.00 0.00 9 GLU A CA 16
ATOM 29207 C C . GLU A 1 9 ? -21.171 5.451 1.834 1.00 0.00 9 GLU A C 16
ATOM 29208 O O . GLU A 1 9 ? -21.859 5.378 2.862 1.00 0.00 9 GLU A O 16
ATOM 29220 N N . ARG A 1 10 ? -20.378 4.471 1.430 1.00 0.00 10 ARG A N 16
ATOM 29221 C CA . ARG A 1 10 ? -20.180 3.266 2.208 1.00 0.00 10 ARG A CA 16
ATOM 29222 C C . ARG A 1 10 ? -18.925 2.556 1.751 1.00 0.00 10 ARG A C 16
ATOM 29223 O O . ARG A 1 10 ? -18.547 2.681 0.600 1.00 0.00 10 ARG A O 16
ATOM 29244 N N . GLU A 1 11 ? -18.406 1.675 2.604 1.00 0.00 11 GLU A N 16
ATOM 29245 C CA . GLU A 1 11 ? -17.219 0.886 2.297 1.00 0.00 11 GLU A CA 16
ATOM 29246 C C . GLU A 1 11 ? -17.327 -0.520 2.872 1.00 0.00 11 GLU A C 16
ATOM 29247 O O . GLU A 1 11 ? -18.160 -0.783 3.742 1.00 0.00 11 GLU A O 16
ATOM 29259 N N . GLY A 1 12 ? -16.462 -1.413 2.408 1.00 0.00 12 GLY A N 16
ATOM 29260 C CA . GLY A 1 12 ? -16.468 -2.791 2.858 1.00 0.00 12 GLY A CA 16
ATOM 29261 C C . GLY A 1 12 ? -16.305 -3.753 1.698 1.00 0.00 12 GLY A C 16
ATOM 29262 O O . GLY A 1 12 ? -17.263 -4.029 0.988 1.00 0.00 12 GLY A O 16
ATOM 29266 N N . SER A 1 13 ? -15.089 -4.252 1.509 1.00 0.00 13 SER A N 16
ATOM 29267 C CA . SER A 1 13 ? -14.807 -5.198 0.437 1.00 0.00 13 SER A CA 16
ATOM 29268 C C . SER A 1 13 ? -13.351 -5.595 0.557 1.00 0.00 13 SER A C 16
ATOM 29269 O O . SER A 1 13 ? -12.513 -4.748 0.338 1.00 0.00 13 SER A O 16
ATOM 29277 N N . SER A 1 14 ? -13.047 -6.782 1.097 1.00 0.00 14 SER A N 16
ATOM 29278 C CA . SER A 1 14 ? -11.679 -7.306 1.239 1.00 0.00 14 SER A CA 16
ATOM 29279 C C . SER A 1 14 ? -11.753 -8.782 1.669 1.00 0.00 14 SER A C 16
ATOM 29280 O O . SER A 1 14 ? -12.735 -9.461 1.388 1.00 0.00 14 SER A O 16
ATOM 29288 N N . SER A 1 15 ? -10.714 -9.246 2.345 1.00 0.00 15 SER A N 16
ATOM 29289 C CA . SER A 1 15 ? -10.624 -10.573 2.884 1.00 0.00 15 SER A CA 16
ATOM 29290 C C . SER A 1 15 ? -11.293 -10.670 4.250 1.00 0.00 15 SER A C 16
ATOM 29291 O O . SER A 1 15 ? -12.156 -9.866 4.595 1.00 0.00 15 SER A O 16
ATOM 29299 N N . GLN A 1 16 ? -10.831 -11.611 5.066 1.00 0.00 16 GLN A N 16
ATOM 29300 C CA . GLN A 1 16 ? -11.355 -11.797 6.398 1.00 0.00 16 GLN A CA 16
ATOM 29301 C C . GLN A 1 16 ? -10.957 -10.638 7.311 1.00 0.00 16 GLN A C 16
ATOM 29302 O O . GLN A 1 16 ? -11.792 -10.006 7.949 1.00 0.00 16 GLN A O 16
ATOM 29316 N N . GLN A 1 17 ? -9.659 -10.369 7.373 1.00 0.00 17 GLN A N 16
ATOM 29317 C CA . GLN A 1 17 ? -9.105 -9.331 8.217 1.00 0.00 17 GLN A CA 16
ATOM 29318 C C . GLN A 1 17 ? -7.747 -8.920 7.683 1.00 0.00 17 GLN A C 16
ATOM 29319 O O . GLN A 1 17 ? -6.785 -8.725 8.412 1.00 0.00 17 GLN A O 16
ATOM 29333 N N . CYS A 1 18 ? -7.677 -8.812 6.363 1.00 0.00 18 CYS A N 16
ATOM 29334 C CA . CYS A 1 18 ? -6.444 -8.424 5.728 1.00 0.00 18 CYS A CA 16
ATOM 29335 C C . CYS A 1 18 ? -6.306 -6.915 5.873 1.00 0.00 18 CYS A C 16
ATOM 29336 O O . CYS A 1 18 ? -5.404 -6.482 6.515 1.00 0.00 18 CYS A O 16
ATOM 29343 N N . ARG A 1 19 ? -7.288 -6.146 5.331 1.00 0.00 19 ARG A N 16
ATOM 29344 C CA . ARG A 1 19 ? -7.352 -4.686 5.441 1.00 0.00 19 ARG A CA 16
ATOM 29345 C C . ARG A 1 19 ? -6.389 -4.128 6.481 1.00 0.00 19 ARG A C 16
ATOM 29346 O O . ARG A 1 19 ? -5.422 -3.492 6.155 1.00 0.00 19 ARG A O 16
ATOM 29367 N N . GLN A 1 20 ? -6.629 -4.443 7.754 1.00 0.00 20 GLN A N 16
ATOM 29368 C CA . GLN A 1 20 ? -5.690 -4.174 8.822 1.00 0.00 20 GLN A CA 16
ATOM 29369 C C . GLN A 1 20 ? -4.222 -4.513 8.519 1.00 0.00 20 GLN A C 16
ATOM 29370 O O . GLN A 1 20 ? -3.417 -3.629 8.303 1.00 0.00 20 GLN A O 16
ATOM 29384 N N . GLU A 1 21 ? -3.849 -5.788 8.523 1.00 0.00 21 GLU A N 16
ATOM 29385 C CA . GLU A 1 21 ? -2.527 -6.202 8.112 1.00 0.00 21 GLU A CA 16
ATOM 29386 C C . GLU A 1 21 ? -2.097 -5.716 6.725 1.00 0.00 21 GLU A C 16
ATOM 29387 O O . GLU A 1 21 ? -0.889 -5.619 6.488 1.00 0.00 21 GLU A O 16
ATOM 29399 N N . VAL A 1 22 ? -3.070 -5.463 5.868 1.00 0.00 22 VAL A N 16
ATOM 29400 C CA . VAL A 1 22 ? -2.907 -4.988 4.529 1.00 0.00 22 VAL A CA 16
ATOM 29401 C C . VAL A 1 22 ? -2.342 -3.596 4.630 1.00 0.00 22 VAL A C 16
ATOM 29402 O O . VAL A 1 22 ? -1.217 -3.474 4.181 1.00 0.00 22 VAL A O 16
ATOM 29415 N N . GLN A 1 23 ? -3.019 -2.653 5.294 1.00 0.00 23 GLN A N 16
ATOM 29416 C CA . GLN A 1 23 ? -2.570 -1.273 5.420 1.00 0.00 23 GLN A CA 16
ATOM 29417 C C . GLN A 1 23 ? -1.323 -1.108 6.293 1.00 0.00 23 GLN A C 16
ATOM 29418 O O . GLN A 1 23 ? -1.266 -0.283 7.203 1.00 0.00 23 GLN A O 16
ATOM 29432 N N . ARG A 1 24 ? -0.336 -1.957 6.101 1.00 0.00 24 ARG A N 16
ATOM 29433 C CA . ARG A 1 24 ? 0.872 -2.019 6.874 1.00 0.00 24 ARG A CA 16
ATOM 29434 C C . ARG A 1 24 ? 2.028 -2.541 6.050 1.00 0.00 24 ARG A C 16
ATOM 29435 O O . ARG A 1 24 ? 3.128 -1.998 6.103 1.00 0.00 24 ARG A O 16
ATOM 29456 N N . LYS A 1 25 ? 1.756 -3.627 5.337 1.00 0.00 25 LYS A N 16
ATOM 29457 C CA . LYS A 1 25 ? 2.736 -4.249 4.487 1.00 0.00 25 LYS A CA 16
ATOM 29458 C C . LYS A 1 25 ? 2.335 -4.199 3.029 1.00 0.00 25 LYS A C 16
ATOM 29459 O O . LYS A 1 25 ? 3.204 -4.221 2.190 1.00 0.00 25 LYS A O 16
ATOM 29478 N N . ASP A 1 26 ? 1.031 -4.169 2.750 1.00 0.00 26 ASP A N 16
ATOM 29479 C CA . ASP A 1 26 ? 0.497 -3.987 1.416 1.00 0.00 26 ASP A CA 16
ATOM 29480 C C . ASP A 1 26 ? 1.033 -2.769 0.697 1.00 0.00 26 ASP A C 16
ATOM 29481 O O . ASP A 1 26 ? 2.065 -2.233 1.048 1.00 0.00 26 ASP A O 16
ATOM 29490 N N . LEU A 1 27 ? 0.341 -2.334 -0.344 1.00 0.00 27 LEU A N 16
ATOM 29491 C CA . LEU A 1 27 ? 0.637 -1.055 -0.917 1.00 0.00 27 LEU A CA 16
ATOM 29492 C C . LEU A 1 27 ? 0.624 0.118 0.076 1.00 0.00 27 LEU A C 16
ATOM 29493 O O . LEU A 1 27 ? -0.300 0.908 0.106 1.00 0.00 27 LEU A O 16
ATOM 29509 N N . SER A 1 28 ? 1.690 0.286 0.837 1.00 0.00 28 SER A N 16
ATOM 29510 C CA . SER A 1 28 ? 1.825 1.257 1.891 1.00 0.00 28 SER A CA 16
ATOM 29511 C C . SER A 1 28 ? 3.128 2.004 1.703 1.00 0.00 28 SER A C 16
ATOM 29512 O O . SER A 1 28 ? 3.942 2.181 2.610 1.00 0.00 28 SER A O 16
ATOM 29520 N N . SER A 1 29 ? 3.360 2.409 0.461 1.00 0.00 29 SER A N 16
ATOM 29521 C CA . SER A 1 29 ? 4.559 3.123 0.111 1.00 0.00 29 SER A CA 16
ATOM 29522 C C . SER A 1 29 ? 4.502 3.575 -1.333 1.00 0.00 29 SER A C 16
ATOM 29523 O O . SER A 1 29 ? 4.965 4.668 -1.622 1.00 0.00 29 SER A O 16
ATOM 29531 N N . CYS A 1 30 ? 3.918 2.764 -2.217 1.00 0.00 30 CYS A N 16
ATOM 29532 C CA . CYS A 1 30 ? 3.771 3.118 -3.615 1.00 0.00 30 CYS A CA 16
ATOM 29533 C C . CYS A 1 30 ? 2.906 4.365 -3.760 1.00 0.00 30 CYS A C 16
ATOM 29534 O O . CYS A 1 30 ? 3.338 5.382 -4.292 1.00 0.00 30 CYS A O 16
ATOM 29541 N N . GLU A 1 31 ? 1.708 4.315 -3.189 1.00 0.00 31 GLU A N 16
ATOM 29542 C CA . GLU A 1 31 ? 0.839 5.473 -3.223 1.00 0.00 31 GLU A CA 16
ATOM 29543 C C . GLU A 1 31 ? 1.341 6.553 -2.284 1.00 0.00 31 GLU A C 16
ATOM 29544 O O . GLU A 1 31 ? 1.160 7.736 -2.531 1.00 0.00 31 GLU A O 16
ATOM 29556 N N . ARG A 1 32 ? 2.003 6.154 -1.201 1.00 0.00 32 ARG A N 16
ATOM 29557 C CA . ARG A 1 32 ? 2.573 7.103 -0.272 1.00 0.00 32 ARG A CA 16
ATOM 29558 C C . ARG A 1 32 ? 3.694 7.915 -0.919 1.00 0.00 32 ARG A C 16
ATOM 29559 O O . ARG A 1 32 ? 3.849 9.078 -0.583 1.00 0.00 32 ARG A O 16
ATOM 29580 N N . TYR A 1 33 ? 4.455 7.296 -1.814 1.00 0.00 33 TYR A N 16
ATOM 29581 C CA . TYR A 1 33 ? 5.562 7.890 -2.524 1.00 0.00 33 TYR A CA 16
ATOM 29582 C C . TYR A 1 33 ? 5.123 9.172 -3.207 1.00 0.00 33 TYR A C 16
ATOM 29583 O O . TYR A 1 33 ? 5.709 10.210 -2.963 1.00 0.00 33 TYR A O 16
ATOM 29601 N N . LEU A 1 34 ? 4.047 9.091 -3.997 1.00 0.00 34 LEU A N 16
ATOM 29602 C CA . LEU A 1 34 ? 3.510 10.273 -4.642 1.00 0.00 34 LEU A CA 16
ATOM 29603 C C . LEU A 1 34 ? 2.706 11.131 -3.664 1.00 0.00 34 LEU A C 16
ATOM 29604 O O . LEU A 1 34 ? 2.535 12.329 -3.871 1.00 0.00 34 LEU A O 16
ATOM 29620 N N . ARG A 1 35 ? 2.232 10.514 -2.581 1.00 0.00 35 ARG A N 16
ATOM 29621 C CA . ARG A 1 35 ? 1.549 11.221 -1.512 1.00 0.00 35 ARG A CA 16
ATOM 29622 C C . ARG A 1 35 ? 2.519 11.914 -0.554 1.00 0.00 35 ARG A C 16
ATOM 29623 O O . ARG A 1 35 ? 2.094 12.539 0.421 1.00 0.00 35 ARG A O 16
ATOM 29644 N N . GLN A 1 36 ? 3.813 11.743 -0.769 1.00 0.00 36 GLN A N 16
ATOM 29645 C CA . GLN A 1 36 ? 4.858 12.281 0.066 1.00 0.00 36 GLN A CA 16
ATOM 29646 C C . GLN A 1 36 ? 6.154 12.468 -0.723 1.00 0.00 36 GLN A C 16
ATOM 29647 O O . GLN A 1 36 ? 6.140 12.597 -1.933 1.00 0.00 36 GLN A O 16
ATOM 29661 N N . SER A 1 37 ? 7.273 12.556 -0.009 1.00 0.00 37 SER A N 16
ATOM 29662 C CA . SER A 1 37 ? 8.573 12.687 -0.629 1.00 0.00 37 SER A CA 16
ATOM 29663 C C . SER A 1 37 ? 9.183 11.311 -0.912 1.00 0.00 37 SER A C 16
ATOM 29664 O O . SER A 1 37 ? 8.494 10.296 -1.042 1.00 0.00 37 SER A O 16
ATOM 29672 N N . SER A 1 38 ? 10.506 11.263 -0.967 1.00 0.00 38 SER A N 16
ATOM 29673 C CA . SER A 1 38 ? 11.230 10.027 -1.144 1.00 0.00 38 SER A CA 16
ATOM 29674 C C . SER A 1 38 ? 11.306 9.248 0.158 1.00 0.00 38 SER A C 16
ATOM 29675 O O . SER A 1 38 ? 11.925 9.697 1.121 1.00 0.00 38 SER A O 16
ATOM 29683 N N . SER A 1 39 ? 10.627 8.095 0.201 1.00 0.00 39 SER A N 16
ATOM 29684 C CA . SER A 1 39 ? 10.623 7.228 1.369 1.00 0.00 39 SER A CA 16
ATOM 29685 C C . SER A 1 39 ? 12.016 7.122 1.972 1.00 0.00 39 SER A C 16
ATOM 29686 O O . SER A 1 39 ? 12.988 6.912 1.251 1.00 0.00 39 SER A O 16
ATOM 29694 N N . ARG A 1 40 ? 12.112 7.285 3.293 1.00 0.00 40 ARG A N 16
ATOM 29695 C CA . ARG A 1 40 ? 13.399 7.257 3.982 1.00 0.00 40 ARG A CA 16
ATOM 29696 C C . ARG A 1 40 ? 13.236 6.680 5.373 1.00 0.00 40 ARG A C 16
ATOM 29697 O O . ARG A 1 40 ? 13.307 7.407 6.362 1.00 0.00 40 ARG A O 16
ATOM 29718 N N . ARG A 1 41 ? 12.957 5.387 5.457 1.00 0.00 41 ARG A N 16
ATOM 29719 C CA . ARG A 1 41 ? 12.783 4.718 6.738 1.00 0.00 41 ARG A CA 16
ATOM 29720 C C . ARG A 1 41 ? 12.550 3.242 6.523 1.00 0.00 41 ARG A C 16
ATOM 29721 O O . ARG A 1 41 ? 11.697 2.892 5.711 1.00 0.00 41 ARG A O 16
ATOM 29742 N N . SER A 1 42 ? 13.303 2.408 7.222 1.00 0.00 42 SER A N 16
ATOM 29743 C CA . SER A 1 42 ? 13.167 0.964 7.119 1.00 0.00 42 SER A CA 16
ATOM 29744 C C . SER A 1 42 ? 14.002 0.303 8.193 1.00 0.00 42 SER A C 16
ATOM 29745 O O . SER A 1 42 ? 15.030 0.843 8.599 1.00 0.00 42 SER A O 16
ATOM 29753 N N . THR A 1 43 ? 13.516 -0.816 8.702 1.00 0.00 43 THR A N 16
ATOM 29754 C CA . THR A 1 43 ? 14.220 -1.565 9.735 1.00 0.00 43 THR A CA 16
ATOM 29755 C C . THR A 1 43 ? 15.372 -2.364 9.131 1.00 0.00 43 THR A C 16
ATOM 29756 O O . THR A 1 43 ? 15.264 -2.841 8.005 1.00 0.00 43 THR A O 16
ATOM 29767 N N . GLY A 1 44 ? 16.454 -2.516 9.893 1.00 0.00 44 GLY A N 16
ATOM 29768 C CA . GLY A 1 44 ? 17.651 -3.211 9.442 1.00 0.00 44 GLY A CA 16
ATOM 29769 C C . GLY A 1 44 ? 18.845 -2.269 9.363 1.00 0.00 44 GLY A C 16
ATOM 29770 O O . GLY A 1 44 ? 18.777 -1.230 8.711 1.00 0.00 44 GLY A O 16
ATOM 29774 N N . GLU A 1 45 ? 19.917 -2.620 10.070 1.00 0.00 45 GLU A N 16
ATOM 29775 C CA . GLU A 1 45 ? 21.133 -1.813 10.065 1.00 0.00 45 GLU A CA 16
ATOM 29776 C C . GLU A 1 45 ? 21.759 -1.800 8.672 1.00 0.00 45 GLU A C 16
ATOM 29777 O O . GLU A 1 45 ? 22.031 -0.739 8.111 1.00 0.00 45 GLU A O 16
ATOM 29789 N N . GLU A 1 46 ? 21.937 -2.988 8.092 1.00 0.00 46 GLU A N 16
ATOM 29790 C CA . GLU A 1 46 ? 22.505 -3.136 6.763 1.00 0.00 46 GLU A CA 16
ATOM 29791 C C . GLU A 1 46 ? 21.406 -3.096 5.706 1.00 0.00 46 GLU A C 16
ATOM 29792 O O . GLU A 1 46 ? 21.210 -4.030 4.930 1.00 0.00 46 GLU A O 16
ATOM 29804 N N . VAL A 1 47 ? 20.672 -1.990 5.668 1.00 0.00 47 VAL A N 16
ATOM 29805 C CA . VAL A 1 47 ? 19.614 -1.818 4.682 1.00 0.00 47 VAL A CA 16
ATOM 29806 C C . VAL A 1 47 ? 20.148 -1.175 3.401 1.00 0.00 47 VAL A C 16
ATOM 29807 O O . VAL A 1 47 ? 19.414 -0.556 2.634 1.00 0.00 47 VAL A O 16
ATOM 29820 N N . LEU A 1 48 ? 21.451 -1.310 3.175 1.00 0.00 48 LEU A N 16
ATOM 29821 C CA . LEU A 1 48 ? 22.111 -0.743 2.020 1.00 0.00 48 LEU A CA 16
ATOM 29822 C C . LEU A 1 48 ? 22.841 -1.837 1.261 1.00 0.00 48 LEU A C 16
ATOM 29823 O O . LEU A 1 48 ? 24.036 -1.739 0.976 1.00 0.00 48 LEU A O 16
ATOM 29839 N N . ARG A 1 49 ? 22.118 -2.922 0.980 1.00 0.00 49 ARG A N 16
ATOM 29840 C CA . ARG A 1 49 ? 22.687 -4.026 0.233 1.00 0.00 49 ARG A CA 16
ATOM 29841 C C . ARG A 1 49 ? 23.007 -3.580 -1.181 1.00 0.00 49 ARG A C 16
ATOM 29842 O O . ARG A 1 49 ? 22.445 -2.600 -1.665 1.00 0.00 49 ARG A O 16
ATOM 29863 N N . MET A 1 50 ? 23.900 -4.326 -1.833 1.00 0.00 50 MET A N 16
ATOM 29864 C CA . MET A 1 50 ? 24.291 -4.065 -3.207 1.00 0.00 50 MET A CA 16
ATOM 29865 C C . MET A 1 50 ? 23.097 -3.718 -4.115 1.00 0.00 50 MET A C 16
ATOM 29866 O O . MET A 1 50 ? 21.979 -4.210 -3.905 1.00 0.00 50 MET A O 16
ATOM 29880 N N . PRO A 1 51 ? 23.330 -2.869 -5.125 1.00 0.00 51 PRO A N 16
ATOM 29881 C CA . PRO A 1 51 ? 22.277 -2.475 -6.020 1.00 0.00 51 PRO A CA 16
ATOM 29882 C C . PRO A 1 51 ? 21.905 -3.667 -6.902 1.00 0.00 51 PRO A C 16
ATOM 29883 O O . PRO A 1 51 ? 22.749 -4.225 -7.599 1.00 0.00 51 PRO A O 16
ATOM 29894 N N . GLY A 1 52 ? 20.614 -4.013 -6.892 1.00 0.00 52 GLY A N 16
ATOM 29895 C CA . GLY A 1 52 ? 20.055 -5.034 -7.756 1.00 0.00 52 GLY A CA 16
ATOM 29896 C C . GLY A 1 52 ? 20.090 -6.364 -7.063 1.00 0.00 52 GLY A C 16
ATOM 29897 O O . GLY A 1 52 ? 21.102 -7.042 -7.139 1.00 0.00 52 GLY A O 16
ATOM 29901 N N . ASP A 1 53 ? 18.996 -6.697 -6.378 1.00 0.00 53 ASP A N 16
ATOM 29902 C CA . ASP A 1 53 ? 18.886 -7.943 -5.633 1.00 0.00 53 ASP A CA 16
ATOM 29903 C C . ASP A 1 53 ? 17.567 -7.952 -4.870 1.00 0.00 53 ASP A C 16
ATOM 29904 O O . ASP A 1 53 ? 16.749 -8.851 -5.020 1.00 0.00 53 ASP A O 16
ATOM 29913 N N . GLU A 1 54 ? 17.330 -6.895 -4.099 1.00 0.00 54 GLU A N 16
ATOM 29914 C CA . GLU A 1 54 ? 16.126 -6.756 -3.299 1.00 0.00 54 GLU A CA 16
ATOM 29915 C C . GLU A 1 54 ? 15.210 -5.698 -3.893 1.00 0.00 54 GLU A C 16
ATOM 29916 O O . GLU A 1 54 ? 14.668 -4.857 -3.199 1.00 0.00 54 GLU A O 16
ATOM 29928 N N . ASN A 1 55 ? 15.050 -5.706 -5.210 1.00 0.00 55 ASN A N 16
ATOM 29929 C CA . ASN A 1 55 ? 14.208 -4.752 -5.900 1.00 0.00 55 ASN A CA 16
ATOM 29930 C C . ASN A 1 55 ? 14.194 -5.088 -7.381 1.00 0.00 55 ASN A C 16
ATOM 29931 O O . ASN A 1 55 ? 14.997 -5.898 -7.830 1.00 0.00 55 ASN A O 16
ATOM 29942 N N . GLN A 1 56 ? 13.270 -4.467 -8.115 1.00 0.00 56 GLN A N 16
ATOM 29943 C CA . GLN A 1 56 ? 13.207 -4.617 -9.563 1.00 0.00 56 GLN A CA 16
ATOM 29944 C C . GLN A 1 56 ? 14.510 -4.210 -10.248 1.00 0.00 56 GLN A C 16
ATOM 29945 O O . GLN A 1 56 ? 15.322 -5.062 -10.594 1.00 0.00 56 GLN A O 16
ATOM 29959 N N . GLN A 1 57 ? 14.695 -2.907 -10.434 1.00 0.00 57 GLN A N 16
ATOM 29960 C CA . GLN A 1 57 ? 15.890 -2.364 -11.045 1.00 0.00 57 GLN A CA 16
ATOM 29961 C C . GLN A 1 57 ? 16.513 -1.285 -10.176 1.00 0.00 57 GLN A C 16
ATOM 29962 O O . GLN A 1 57 ? 15.858 -0.684 -9.320 1.00 0.00 57 GLN A O 16
ATOM 29976 N N . GLN A 1 58 ? 17.794 -1.036 -10.408 1.00 0.00 58 GLN A N 16
ATOM 29977 C CA . GLN A 1 58 ? 18.520 -0.049 -9.635 1.00 0.00 58 GLN A CA 16
ATOM 29978 C C . GLN A 1 58 ? 18.491 1.298 -10.313 1.00 0.00 58 GLN A C 16
ATOM 29979 O O . GLN A 1 58 ? 19.314 1.566 -11.179 1.00 0.00 58 GLN A O 16
ATOM 29993 N N . GLU A 1 59 ? 17.550 2.136 -9.905 1.00 0.00 59 GLU A N 16
ATOM 29994 C CA . GLU A 1 59 ? 17.348 3.445 -10.519 1.00 0.00 59 GLU A CA 16
ATOM 29995 C C . GLU A 1 59 ? 16.214 4.200 -9.852 1.00 0.00 59 GLU A C 16
ATOM 29996 O O . GLU A 1 59 ? 15.511 4.977 -10.480 1.00 0.00 59 GLU A O 16
ATOM 30008 N N . SER A 1 60 ? 16.031 3.962 -8.552 1.00 0.00 60 SER A N 16
ATOM 30009 C CA . SER A 1 60 ? 14.960 4.567 -7.776 1.00 0.00 60 SER A CA 16
ATOM 30010 C C . SER A 1 60 ? 14.894 3.918 -6.404 1.00 0.00 60 SER A C 16
ATOM 30011 O O . SER A 1 60 ? 14.130 2.982 -6.161 1.00 0.00 60 SER A O 16
ATOM 30019 N N . GLN A 1 61 ? 15.704 4.429 -5.480 1.00 0.00 61 GLN A N 16
ATOM 30020 C CA . GLN A 1 61 ? 15.683 3.926 -4.108 1.00 0.00 61 GLN A CA 16
ATOM 30021 C C . GLN A 1 61 ? 14.288 4.046 -3.478 1.00 0.00 61 GLN A C 16
ATOM 30022 O O . GLN A 1 61 ? 13.942 3.366 -2.527 1.00 0.00 61 GLN A O 16
ATOM 30036 N N . GLN A 1 62 ? 13.470 4.930 -4.033 1.00 0.00 62 GLN A N 16
ATOM 30037 C CA . GLN A 1 62 ? 12.139 5.156 -3.539 1.00 0.00 62 GLN A CA 16
ATOM 30038 C C . GLN A 1 62 ? 11.189 4.036 -3.944 1.00 0.00 62 GLN A C 16
ATOM 30039 O O . GLN A 1 62 ? 10.594 3.406 -3.080 1.00 0.00 62 GLN A O 16
ATOM 30053 N N . LEU A 1 63 ? 11.056 3.782 -5.254 1.00 0.00 63 LEU A N 16
ATOM 30054 C CA . LEU A 1 63 ? 10.248 2.678 -5.742 1.00 0.00 63 LEU A CA 16
ATOM 30055 C C . LEU A 1 63 ? 10.686 1.363 -5.105 1.00 0.00 63 LEU A C 16
ATOM 30056 O O . LEU A 1 63 ? 9.858 0.477 -4.880 1.00 0.00 63 LEU A O 16
ATOM 30072 N N . GLN A 1 64 ? 11.964 1.257 -4.754 1.00 0.00 64 GLN A N 16
ATOM 30073 C CA . GLN A 1 64 ? 12.475 0.120 -4.020 1.00 0.00 64 GLN A CA 16
ATOM 30074 C C . GLN A 1 64 ? 11.706 -0.117 -2.726 1.00 0.00 64 GLN A C 16
ATOM 30075 O O . GLN A 1 64 ? 11.450 -1.272 -2.376 1.00 0.00 64 GLN A O 16
ATOM 30089 N N . GLN A 1 65 ? 11.264 0.956 -2.092 1.00 0.00 65 GLN A N 16
ATOM 30090 C CA . GLN A 1 65 ? 10.502 0.873 -0.877 1.00 0.00 65 GLN A CA 16
ATOM 30091 C C . GLN A 1 65 ? 9.121 0.319 -1.154 1.00 0.00 65 GLN A C 16
ATOM 30092 O O . GLN A 1 65 ? 8.617 -0.418 -0.333 1.00 0.00 65 GLN A O 16
ATOM 30106 N N . CYS A 1 66 ? 8.552 0.624 -2.323 1.00 0.00 66 CYS A N 16
ATOM 30107 C CA . CYS A 1 66 ? 7.274 0.092 -2.717 1.00 0.00 66 CYS A CA 16
ATOM 30108 C C . CYS A 1 66 ? 7.426 -1.391 -3.033 1.00 0.00 66 CYS A C 16
ATOM 30109 O O . CYS A 1 66 ? 6.707 -2.183 -2.481 1.00 0.00 66 CYS A O 16
ATOM 30116 N N . CYS A 1 67 ? 8.389 -1.759 -3.879 1.00 0.00 67 CYS A N 16
ATOM 30117 C CA . CYS A 1 67 ? 8.604 -3.155 -4.196 1.00 0.00 67 CYS A CA 16
ATOM 30118 C C . CYS A 1 67 ? 8.847 -3.964 -2.937 1.00 0.00 67 CYS A C 16
ATOM 30119 O O . CYS A 1 67 ? 8.117 -4.913 -2.704 1.00 0.00 67 CYS A O 16
ATOM 30126 N N . ASN A 1 68 ? 9.816 -3.549 -2.114 1.00 0.00 68 ASN A N 16
ATOM 30127 C CA . ASN A 1 68 ? 10.073 -4.180 -0.834 1.00 0.00 68 ASN A CA 16
ATOM 30128 C C . ASN A 1 68 ? 8.841 -4.191 0.066 1.00 0.00 68 ASN A C 16
ATOM 30129 O O . ASN A 1 68 ? 8.689 -5.085 0.886 1.00 0.00 68 ASN A O 16
ATOM 30140 N N . GLN A 1 69 ? 7.960 -3.215 -0.128 1.00 0.00 69 GLN A N 16
ATOM 30141 C CA . GLN A 1 69 ? 6.694 -3.137 0.581 1.00 0.00 69 GLN A CA 16
ATOM 30142 C C . GLN A 1 69 ? 5.680 -4.156 0.019 1.00 0.00 69 GLN A C 16
ATOM 30143 O O . GLN A 1 69 ? 5.112 -4.977 0.713 1.00 0.00 69 GLN A O 16
ATOM 30157 N N . VAL A 1 70 ? 5.550 -4.225 -1.289 1.00 0.00 70 VAL A N 16
ATOM 30158 C CA . VAL A 1 70 ? 4.630 -5.154 -1.886 1.00 0.00 70 VAL A CA 16
ATOM 30159 C C . VAL A 1 70 ? 5.178 -6.572 -1.790 1.00 0.00 70 VAL A C 16
ATOM 30160 O O . VAL A 1 70 ? 4.437 -7.538 -1.931 1.00 0.00 70 VAL A O 16
ATOM 30173 N N . LYS A 1 71 ? 6.475 -6.704 -1.540 1.00 0.00 71 LYS A N 16
ATOM 30174 C CA . LYS A 1 71 ? 7.119 -7.980 -1.366 1.00 0.00 71 LYS A CA 16
ATOM 30175 C C . LYS A 1 71 ? 6.819 -8.539 0.015 1.00 0.00 71 LYS A C 16
ATOM 30176 O O . LYS A 1 71 ? 6.859 -9.749 0.204 1.00 0.00 71 LYS A O 16
ATOM 30195 N N . GLN A 1 72 ? 6.465 -7.663 0.948 1.00 0.00 72 GLN A N 16
ATOM 30196 C CA . GLN A 1 72 ? 6.060 -8.069 2.266 1.00 0.00 72 GLN A CA 16
ATOM 30197 C C . GLN A 1 72 ? 4.545 -8.157 2.394 1.00 0.00 72 GLN A C 16
ATOM 30198 O O . GLN A 1 72 ? 4.048 -8.309 3.505 1.00 0.00 72 GLN A O 16
ATOM 30212 N N . VAL A 1 73 ? 3.822 -8.053 1.278 1.00 0.00 73 VAL A N 16
ATOM 30213 C CA . VAL A 1 73 ? 2.377 -8.150 1.263 1.00 0.00 73 VAL A CA 16
ATOM 30214 C C . VAL A 1 73 ? 1.906 -9.562 1.611 1.00 0.00 73 VAL A C 16
ATOM 30215 O O . VAL A 1 73 ? 2.701 -10.424 1.968 1.00 0.00 73 VAL A O 16
ATOM 30228 N N . ARG A 1 74 ? 0.597 -9.789 1.546 1.00 0.00 74 ARG A N 16
ATOM 30229 C CA . ARG A 1 74 ? 0.027 -11.106 1.769 1.00 0.00 74 ARG A CA 16
ATOM 30230 C C . ARG A 1 74 ? 0.227 -12.026 0.572 1.00 0.00 74 ARG A C 16
ATOM 30231 O O . ARG A 1 74 ? 1.252 -12.675 0.490 1.00 0.00 74 ARG A O 16
ATOM 30252 N N . ASP A 1 75 ? -0.750 -12.044 -0.328 1.00 0.00 75 ASP A N 16
ATOM 30253 C CA . ASP A 1 75 ? -0.753 -12.832 -1.546 1.00 0.00 75 ASP A CA 16
ATOM 30254 C C . ASP A 1 75 ? -1.988 -12.528 -2.388 1.00 0.00 75 ASP A C 16
ATOM 30255 O O . ASP A 1 75 ? -1.917 -12.329 -3.597 1.00 0.00 75 ASP A O 16
ATOM 30264 N N . GLU A 1 76 ? -3.134 -12.435 -1.726 1.00 0.00 76 GLU A N 16
ATOM 30265 C CA . GLU A 1 76 ? -4.395 -12.111 -2.375 1.00 0.00 76 GLU A CA 16
ATOM 30266 C C . GLU A 1 76 ? -4.923 -10.752 -1.959 1.00 0.00 76 GLU A C 16
ATOM 30267 O O . GLU A 1 76 ? -5.922 -10.260 -2.475 1.00 0.00 76 GLU A O 16
ATOM 30279 N N . CYS A 1 77 ? -4.219 -10.129 -1.031 1.00 0.00 77 CYS A N 16
ATOM 30280 C CA . CYS A 1 77 ? -4.549 -8.815 -0.594 1.00 0.00 77 CYS A CA 16
ATOM 30281 C C . CYS A 1 77 ? -3.750 -7.791 -1.376 1.00 0.00 77 CYS A C 16
ATOM 30282 O O . CYS A 1 77 ? -3.774 -6.641 -1.026 1.00 0.00 77 CYS A O 16
ATOM 30289 N N . GLN A 1 78 ? -3.028 -8.206 -2.416 1.00 0.00 78 GLN A N 16
ATOM 30290 C CA . GLN A 1 78 ? -2.232 -7.301 -3.223 1.00 0.00 78 GLN A CA 16
ATOM 30291 C C . GLN A 1 78 ? -3.114 -6.309 -3.980 1.00 0.00 78 GLN A C 16
ATOM 30292 O O . GLN A 1 78 ? -2.886 -5.102 -3.971 1.00 0.00 78 GLN A O 16
ATOM 30306 N N . CYS A 1 79 ? -4.133 -6.829 -4.655 1.00 0.00 79 CYS A N 16
ATOM 30307 C CA . CYS A 1 79 ? -5.042 -5.970 -5.370 1.00 0.00 79 CYS A CA 16
ATOM 30308 C C . CYS A 1 79 ? -5.973 -5.259 -4.421 1.00 0.00 79 CYS A C 16
ATOM 30309 O O . CYS A 1 79 ? -6.048 -4.040 -4.466 1.00 0.00 79 CYS A O 16
ATOM 30316 N N . GLU A 1 80 ? -6.669 -6.040 -3.591 1.00 0.00 80 GLU A N 16
ATOM 30317 C CA . GLU A 1 80 ? -7.555 -5.482 -2.580 1.00 0.00 80 GLU A CA 16
ATOM 30318 C C . GLU A 1 80 ? -6.834 -4.419 -1.734 1.00 0.00 80 GLU A C 16
ATOM 30319 O O . GLU A 1 80 ? -7.418 -3.498 -1.197 1.00 0.00 80 GLU A O 16
ATOM 30331 N N . ALA A 1 81 ? -5.521 -4.480 -1.718 1.00 0.00 81 ALA A N 16
ATOM 30332 C CA . ALA A 1 81 ? -4.744 -3.463 -1.060 1.00 0.00 81 ALA A CA 16
ATOM 30333 C C . ALA A 1 81 ? -4.736 -2.126 -1.806 1.00 0.00 81 ALA A C 16
ATOM 30334 O O . ALA A 1 81 ? -4.943 -1.076 -1.214 1.00 0.00 81 ALA A O 16
ATOM 30341 N N . ILE A 1 82 ? -4.559 -2.172 -3.126 1.00 0.00 82 ILE A N 16
ATOM 30342 C CA . ILE A 1 82 ? -4.681 -0.998 -3.957 1.00 0.00 82 ILE A CA 16
ATOM 30343 C C . ILE A 1 82 ? -6.086 -0.407 -3.863 1.00 0.00 82 ILE A C 16
ATOM 30344 O O . ILE A 1 82 ? -6.242 0.801 -3.874 1.00 0.00 82 ILE A O 16
ATOM 30360 N N . LYS A 1 83 ? -7.106 -1.248 -3.700 1.00 0.00 83 LYS A N 16
ATOM 30361 C CA . LYS A 1 83 ? -8.468 -0.753 -3.565 1.00 0.00 83 LYS A CA 16
ATOM 30362 C C . LYS A 1 83 ? -8.660 0.024 -2.257 1.00 0.00 83 LYS A C 16
ATOM 30363 O O . LYS A 1 83 ? -9.705 0.622 -2.050 1.00 0.00 83 LYS A O 16
ATOM 30382 N N . TYR A 1 84 ? -7.649 -0.008 -1.390 1.00 0.00 84 TYR A N 16
ATOM 30383 C CA . TYR A 1 84 ? -7.628 0.685 -0.131 1.00 0.00 84 TYR A CA 16
ATOM 30384 C C . TYR A 1 84 ? -6.738 1.914 -0.207 1.00 0.00 84 TYR A C 16
ATOM 30385 O O . TYR A 1 84 ? -7.203 3.037 -0.078 1.00 0.00 84 TYR A O 16
ATOM 30403 N N . ILE A 1 85 ? -5.444 1.684 -0.407 1.00 0.00 85 ILE A N 16
ATOM 30404 C CA . ILE A 1 85 ? -4.481 2.752 -0.418 1.00 0.00 85 ILE A CA 16
ATOM 30405 C C . ILE A 1 85 ? -4.806 3.719 -1.537 1.00 0.00 85 ILE A C 16
ATOM 30406 O O . ILE A 1 85 ? -4.812 4.927 -1.307 1.00 0.00 85 ILE A O 16
ATOM 30422 N N . ALA A 1 86 ? -5.118 3.193 -2.714 1.00 0.00 86 ALA A N 16
ATOM 30423 C CA . ALA A 1 86 ? -5.503 3.948 -3.876 1.00 0.00 86 ALA A CA 16
ATOM 30424 C C . ALA A 1 86 ? -6.928 4.467 -3.777 1.00 0.00 86 ALA A C 16
ATOM 30425 O O . ALA A 1 86 ? -7.731 4.304 -4.693 1.00 0.00 86 ALA A O 16
ATOM 30432 N N . GLU A 1 87 ? -7.230 5.067 -2.634 1.00 0.00 87 GLU A N 16
ATOM 30433 C CA . GLU A 1 87 ? -8.545 5.578 -2.319 1.00 0.00 87 GLU A CA 16
ATOM 30434 C C . GLU A 1 87 ? -8.572 6.287 -0.961 1.00 0.00 87 GLU A C 16
ATOM 30435 O O . GLU A 1 87 ? -8.911 7.461 -0.880 1.00 0.00 87 GLU A O 16
ATOM 30447 N N . ASP A 1 88 ? -8.157 5.598 0.106 1.00 0.00 88 ASP A N 16
ATOM 30448 C CA . ASP A 1 88 ? -8.113 6.181 1.437 1.00 0.00 88 ASP A CA 16
ATOM 30449 C C . ASP A 1 88 ? -7.285 7.456 1.400 1.00 0.00 88 ASP A C 16
ATOM 30450 O O . ASP A 1 88 ? -7.693 8.504 1.888 1.00 0.00 88 ASP A O 16
ATOM 30459 N N . GLN A 1 89 ? -6.148 7.405 0.704 1.00 0.00 89 GLN A N 16
ATOM 30460 C CA . GLN A 1 89 ? -5.318 8.580 0.531 1.00 0.00 89 GLN A CA 16
ATOM 30461 C C . GLN A 1 89 ? -6.040 9.748 -0.169 1.00 0.00 89 GLN A C 16
ATOM 30462 O O . GLN A 1 89 ? -5.630 10.898 -0.006 1.00 0.00 89 GLN A O 16
ATOM 30476 N N . ILE A 1 90 ? -7.094 9.455 -0.917 1.00 0.00 90 ILE A N 16
ATOM 30477 C CA . ILE A 1 90 ? -7.911 10.438 -1.582 1.00 0.00 90 ILE A CA 16
ATOM 30478 C C . ILE A 1 90 ? -8.747 11.179 -0.534 1.00 0.00 90 ILE A C 16
ATOM 30479 O O . ILE A 1 90 ? -8.756 12.411 -0.473 1.00 0.00 90 ILE A O 16
ATOM 30495 N N . GLN A 1 91 ? -9.404 10.430 0.344 1.00 0.00 91 GLN A N 16
ATOM 30496 C CA . GLN A 1 91 ? -10.171 11.038 1.412 1.00 0.00 91 GLN A CA 16
ATOM 30497 C C . GLN A 1 91 ? -9.278 11.663 2.481 1.00 0.00 91 GLN A C 16
ATOM 30498 O O . GLN A 1 91 ? -9.595 12.734 3.009 1.00 0.00 91 GLN A O 16
ATOM 30512 N N . GLN A 1 92 ? -8.155 11.017 2.767 1.00 0.00 92 GLN A N 16
ATOM 30513 C CA . GLN A 1 92 ? -7.210 11.467 3.761 1.00 0.00 92 GLN A CA 16
ATOM 30514 C C . GLN A 1 92 ? -6.407 12.662 3.265 1.00 0.00 92 GLN A C 16
ATOM 30515 O O . GLN A 1 92 ? -6.349 13.701 3.930 1.00 0.00 92 GLN A O 16
ATOM 30529 N N . GLY A 1 93 ? -5.773 12.488 2.111 1.00 0.00 93 GLY A N 16
ATOM 30530 C CA . GLY A 1 93 ? -5.039 13.530 1.431 1.00 0.00 93 GLY A CA 16
ATOM 30531 C C . GLY A 1 93 ? -5.939 14.688 1.001 1.00 0.00 93 GLY A C 16
ATOM 30532 O O . GLY A 1 93 ? -7.154 14.698 1.189 1.00 0.00 93 GLY A O 16
ATOM 30536 N N . GLN A 1 94 ? -5.329 15.679 0.359 1.00 0.00 94 GLN A N 16
ATOM 30537 C CA . GLN A 1 94 ? -6.064 16.834 -0.119 1.00 0.00 94 GLN A CA 16
ATOM 30538 C C . GLN A 1 94 ? -6.716 16.582 -1.478 1.00 0.00 94 GLN A C 16
ATOM 30539 O O . GLN A 1 94 ? -6.730 17.460 -2.320 1.00 0.00 94 GLN A O 16
ATOM 30553 N N . LEU A 1 95 ? -7.274 15.393 -1.689 1.00 0.00 95 LEU A N 16
ATOM 30554 C CA . LEU A 1 95 ? -7.770 15.012 -2.991 1.00 0.00 95 LEU A CA 16
ATOM 30555 C C . LEU A 1 95 ? -9.248 15.286 -3.062 1.00 0.00 95 LEU A C 16
ATOM 30556 O O . LEU A 1 95 ? -10.052 14.503 -2.565 1.00 0.00 95 LEU A O 16
ATOM 30572 N N . HIS A 1 96 ? -9.595 16.449 -3.599 1.00 0.00 96 HIS A N 16
ATOM 30573 C CA . HIS A 1 96 ? -10.979 16.881 -3.679 1.00 0.00 96 HIS A CA 16
ATOM 30574 C C . HIS A 1 96 ? -11.165 17.855 -4.840 1.00 0.00 96 HIS A C 16
ATOM 30575 O O . HIS A 1 96 ? -10.202 18.342 -5.411 1.00 0.00 96 HIS A O 16
ATOM 30590 N N . GLY A 1 97 ? -12.410 18.162 -5.181 1.00 0.00 97 GLY A N 16
ATOM 30591 C CA . GLY A 1 97 ? -12.702 19.070 -6.280 1.00 0.00 97 GLY A CA 16
ATOM 30592 C C . GLY A 1 97 ? -12.615 18.336 -7.604 1.00 0.00 97 GLY A C 16
ATOM 30593 O O . GLY A 1 97 ? -13.653 18.075 -8.195 1.00 0.00 97 GLY A O 16
ATOM 30597 N N . GLU A 1 98 ? -11.406 17.959 -8.017 1.00 0.00 98 GLU A N 16
ATOM 30598 C CA . GLU A 1 98 ? -11.150 17.242 -9.267 1.00 0.00 98 GLU A CA 16
ATOM 30599 C C . GLU A 1 98 ? -9.667 16.881 -9.381 1.00 0.00 98 GLU A C 16
ATOM 30600 O O . GLU A 1 98 ? -8.979 17.112 -10.368 1.00 0.00 98 GLU A O 16
ATOM 30612 N N . GLU A 1 99 ? -9.134 16.328 -8.310 1.00 0.00 99 GLU A N 16
ATOM 30613 C CA . GLU A 1 99 ? -7.750 15.906 -8.311 1.00 0.00 99 GLU A CA 16
ATOM 30614 C C . GLU A 1 99 ? -7.664 14.474 -7.806 1.00 0.00 99 GLU A C 16
ATOM 30615 O O . GLU A 1 99 ? -6.617 14.050 -7.376 1.00 0.00 99 GLU A O 16
ATOM 30627 N N . SER A 1 100 ? -8.759 13.723 -7.808 1.00 0.00 100 SER A N 16
ATOM 30628 C CA . SER A 1 100 ? -8.729 12.334 -7.363 1.00 0.00 100 SER A CA 16
ATOM 30629 C C . SER A 1 100 ? -8.277 11.412 -8.496 1.00 0.00 100 SER A C 16
ATOM 30630 O O . SER A 1 100 ? -7.566 10.432 -8.285 1.00 0.00 100 SER A O 16
ATOM 30638 N N . GLU A 1 101 ? -8.626 11.778 -9.730 1.00 0.00 101 GLU A N 16
ATOM 30639 C CA . GLU A 1 101 ? -8.261 10.973 -10.885 1.00 0.00 101 GLU A CA 16
ATOM 30640 C C . GLU A 1 101 ? -6.761 11.057 -11.140 1.00 0.00 101 GLU A C 16
ATOM 30641 O O . GLU A 1 101 ? -6.133 10.136 -11.657 1.00 0.00 101 GLU A O 16
ATOM 30653 N N . ARG A 1 102 ? -6.154 12.163 -10.709 1.00 0.00 102 ARG A N 16
ATOM 30654 C CA . ARG A 1 102 ? -4.724 12.328 -10.839 1.00 0.00 102 ARG A CA 16
ATOM 30655 C C . ARG A 1 102 ? -3.966 11.379 -9.925 1.00 0.00 102 ARG A C 16
ATOM 30656 O O . ARG A 1 102 ? -2.781 11.159 -10.146 1.00 0.00 102 ARG A O 16
ATOM 30677 N N . VAL A 1 103 ? -4.620 10.888 -8.879 1.00 0.00 103 VAL A N 16
ATOM 30678 C CA . VAL A 1 103 ? -4.043 9.967 -7.929 1.00 0.00 103 VAL A CA 16
ATOM 30679 C C . VAL A 1 103 ? -4.086 8.558 -8.500 1.00 0.00 103 VAL A C 16
ATOM 30680 O O . VAL A 1 103 ? -3.203 7.752 -8.206 1.00 0.00 103 VAL A O 16
ATOM 30693 N N . ALA A 1 104 ? -5.066 8.296 -9.365 1.00 0.00 104 ALA A N 16
ATOM 30694 C CA . ALA A 1 104 ? -5.219 7.007 -9.996 1.00 0.00 104 ALA A CA 16
ATOM 30695 C C . ALA A 1 104 ? -4.020 6.730 -10.899 1.00 0.00 104 ALA A C 16
ATOM 30696 O O . ALA A 1 104 ? -3.366 5.692 -10.801 1.00 0.00 104 ALA A O 16
ATOM 30703 N N . GLN A 1 105 ? -3.695 7.700 -11.755 1.00 0.00 105 GLN A N 16
ATOM 30704 C CA . GLN A 1 105 ? -2.544 7.565 -12.633 1.00 0.00 105 GLN A CA 16
ATOM 30705 C C . GLN A 1 105 ? -1.240 7.658 -11.857 1.00 0.00 105 GLN A C 16
ATOM 30706 O O . GLN A 1 105 ? -0.255 7.037 -12.239 1.00 0.00 105 GLN A O 16
ATOM 30720 N N . ARG A 1 106 ? -1.249 8.441 -10.774 1.00 0.00 106 ARG A N 16
ATOM 30721 C CA . ARG A 1 106 ? -0.088 8.609 -9.940 1.00 0.00 106 ARG A CA 16
ATOM 30722 C C . ARG A 1 106 ? 0.400 7.271 -9.443 1.00 0.00 106 ARG A C 16
ATOM 30723 O O . ARG A 1 106 ? 1.526 6.896 -9.706 1.00 0.00 106 ARG A O 16
ATOM 30744 N N . ALA A 1 107 ? -0.459 6.550 -8.733 1.00 0.00 107 ALA A N 16
ATOM 30745 C CA . ALA A 1 107 ? -0.073 5.267 -8.197 1.00 0.00 107 ALA A CA 16
ATOM 30746 C C . ALA A 1 107 ? 0.320 4.322 -9.306 1.00 0.00 107 ALA A C 16
ATOM 30747 O O . ALA A 1 107 ? 1.275 3.570 -9.130 1.00 0.00 107 ALA A O 16
ATOM 30754 N N . GLY A 1 108 ? -0.360 4.440 -10.452 1.00 0.00 108 GLY A N 16
ATOM 30755 C CA . GLY A 1 108 ? -0.030 3.719 -11.658 1.00 0.00 108 GLY A CA 16
ATOM 30756 C C . GLY A 1 108 ? 1.464 3.779 -12.007 1.00 0.00 108 GLY A C 16
ATOM 30757 O O . GLY A 1 108 ? 2.026 2.819 -12.539 1.00 0.00 108 GLY A O 16
ATOM 30761 N N . GLU A 1 109 ? 2.113 4.883 -11.662 1.00 0.00 109 GLU A N 16
ATOM 30762 C CA . GLU A 1 109 ? 3.535 5.041 -11.860 1.00 0.00 109 GLU A CA 16
ATOM 30763 C C . GLU A 1 109 ? 4.310 3.959 -11.123 1.00 0.00 109 GLU A C 16
ATOM 30764 O O . GLU A 1 109 ? 5.054 3.193 -11.717 1.00 0.00 109 GLU A O 16
ATOM 30776 N N . ILE A 1 110 ? 4.102 3.854 -9.819 1.00 0.00 110 ILE A N 16
ATOM 30777 C CA . ILE A 1 110 ? 4.793 2.859 -9.023 1.00 0.00 110 ILE A CA 16
ATOM 30778 C C . ILE A 1 110 ? 4.235 1.470 -9.298 1.00 0.00 110 ILE A C 16
ATOM 30779 O O . ILE A 1 110 ? 4.927 0.455 -9.159 1.00 0.00 110 ILE A O 16
ATOM 30795 N N . VAL A 1 111 ? 2.992 1.430 -9.747 1.00 0.00 111 VAL A N 16
ATOM 30796 C CA . VAL A 1 111 ? 2.379 0.201 -10.150 1.00 0.00 111 VAL A CA 16
ATOM 30797 C C . VAL A 1 111 ? 3.204 -0.472 -11.239 1.00 0.00 111 VAL A C 16
ATOM 30798 O O . VAL A 1 111 ? 3.507 -1.664 -11.123 1.00 0.00 111 VAL A O 16
ATOM 30811 N N . SER A 1 112 ? 3.611 0.304 -12.236 1.00 0.00 112 SER A N 16
ATOM 30812 C CA . SER A 1 112 ? 4.449 -0.218 -13.290 1.00 0.00 112 SER A CA 16
ATOM 30813 C C . SER A 1 112 ? 5.797 -0.704 -12.765 1.00 0.00 112 SER A C 16
ATOM 30814 O O . SER A 1 112 ? 6.391 -1.602 -13.351 1.00 0.00 112 SER A O 16
ATOM 30822 N N . SER A 1 113 ? 6.231 -0.161 -11.625 1.00 0.00 113 SER A N 16
ATOM 30823 C CA . SER A 1 113 ? 7.468 -0.551 -10.988 1.00 0.00 113 SER A CA 16
ATOM 30824 C C . SER A 1 113 ? 7.317 -1.881 -10.266 1.00 0.00 113 SER A C 16
ATOM 30825 O O . SER A 1 113 ? 7.752 -2.919 -10.741 1.00 0.00 113 SER A O 16
ATOM 30833 N N . CYS A 1 114 ? 6.705 -1.861 -9.089 1.00 0.00 114 CYS A N 16
ATOM 30834 C CA . CYS A 1 114 ? 6.469 -3.061 -8.325 1.00 0.00 114 CYS A CA 16
ATOM 30835 C C . CYS A 1 114 ? 5.140 -2.944 -7.597 1.00 0.00 114 CYS A C 16
ATOM 30836 O O . CYS A 1 114 ? 5.003 -3.329 -6.444 1.00 0.00 114 CYS A O 16
ATOM 30843 N N . GLY A 1 115 ? 4.152 -2.394 -8.281 1.00 0.00 115 GLY A N 16
ATOM 30844 C CA . GLY A 1 115 ? 2.839 -2.197 -7.714 1.00 0.00 115 GLY A CA 16
ATOM 30845 C C . GLY A 1 115 ? 1.760 -2.609 -8.689 1.00 0.00 115 GLY A C 16
ATOM 30846 O O . GLY A 1 115 ? 0.631 -2.144 -8.573 1.00 0.00 115 GLY A O 16
ATOM 30850 N N . VAL A 1 116 ? 2.098 -3.475 -9.640 1.00 0.00 116 VAL A N 16
ATOM 30851 C CA . VAL A 1 116 ? 1.200 -3.973 -10.663 1.00 0.00 116 VAL A CA 16
ATOM 30852 C C . VAL A 1 116 ? 0.179 -4.938 -10.079 1.00 0.00 116 VAL A C 16
ATOM 30853 O O . VAL A 1 116 ? 0.151 -6.095 -10.436 1.00 0.00 116 VAL A O 16
ATOM 30866 N N . ARG A 1 117 ? -0.614 -4.472 -9.120 1.00 0.00 117 ARG A N 16
ATOM 30867 C CA . ARG A 1 117 ? -1.537 -5.317 -8.385 1.00 0.00 117 ARG A CA 16
ATOM 30868 C C . ARG A 1 117 ? -2.905 -5.260 -9.031 1.00 0.00 117 ARG A C 16
ATOM 30869 O O . ARG A 1 117 ? -3.126 -5.884 -10.049 1.00 0.00 117 ARG A O 16
ATOM 30890 N N . CYS A 1 118 ? -3.765 -4.380 -8.532 1.00 0.00 118 CYS A N 16
ATOM 30891 C CA . CYS A 1 118 ? -5.054 -4.152 -9.142 1.00 0.00 118 CYS A CA 16
ATOM 30892 C C . CYS A 1 118 ? -5.045 -2.874 -9.955 1.00 0.00 118 CYS A C 16
ATOM 30893 O O . CYS A 1 118 ? -6.043 -2.512 -10.555 1.00 0.00 118 CYS A O 16
ATOM 30900 N N . MET A 1 119 ? -3.911 -2.184 -9.967 1.00 0.00 119 MET A N 16
ATOM 30901 C CA . MET A 1 119 ? -3.763 -0.966 -10.733 1.00 0.00 119 MET A CA 16
ATOM 30902 C C . MET A 1 119 ? -3.255 -1.220 -12.148 1.00 0.00 119 MET A C 16
ATOM 30903 O O . MET A 1 119 ? -3.024 -0.295 -12.924 1.00 0.00 119 MET A O 16
ATOM 30917 N N . ARG A 1 120 ? -3.052 -2.492 -12.470 1.00 0.00 120 ARG A N 16
ATOM 30918 C CA . ARG A 1 120 ? -2.623 -2.918 -13.777 1.00 0.00 120 ARG A CA 16
ATOM 30919 C C . ARG A 1 120 ? -2.952 -4.394 -13.980 1.00 0.00 120 ARG A C 16
ATOM 30920 O O . ARG A 1 120 ? -3.414 -4.779 -15.049 1.00 0.00 120 ARG A O 16
ATOM 30941 N N . GLN A 1 121 ? -2.641 -5.215 -12.974 1.00 0.00 121 GLN A N 16
ATOM 30942 C CA . GLN A 1 121 ? -2.876 -6.641 -13.051 1.00 0.00 121 GLN A CA 16
ATOM 30943 C C . GLN A 1 121 ? -4.259 -6.959 -12.524 1.00 0.00 121 GLN A C 16
ATOM 30944 O O . GLN A 1 121 ? -5.219 -6.234 -12.769 1.00 0.00 121 GLN A O 16
ATOM 30958 N N . THR A 1 122 ? -4.377 -8.063 -11.810 1.00 0.00 122 THR A N 16
ATOM 30959 C CA . THR A 1 122 ? -5.638 -8.526 -11.292 1.00 0.00 122 THR A CA 16
ATOM 30960 C C . THR A 1 122 ? -5.433 -9.102 -9.910 1.00 0.00 122 THR A C 16
ATOM 30961 O O . THR A 1 122 ? -4.589 -8.599 -9.170 1.00 0.00 122 THR A O 16
ATOM 30972 N N . ARG A 1 123 ? -6.223 -10.117 -9.546 1.00 0.00 123 ARG A N 16
ATOM 30973 C CA . ARG A 1 123 ? -6.154 -10.790 -8.256 1.00 0.00 123 ARG A CA 16
ATOM 30974 C C . ARG A 1 123 ? -4.712 -10.890 -7.772 1.00 0.00 123 ARG A C 16
ATOM 30975 O O . ARG A 1 123 ? -4.343 -10.263 -6.780 1.00 0.00 123 ARG A O 16
ATOM 30996 N N . THR A 1 124 ? -3.929 -11.668 -8.495 1.00 0.00 124 THR A N 16
ATOM 30997 C CA . THR A 1 124 ? -2.534 -11.898 -8.213 1.00 0.00 124 THR A CA 16
ATOM 30998 C C . THR A 1 124 ? -1.709 -11.529 -9.434 1.00 0.00 124 THR A C 16
ATOM 30999 O O . THR A 1 124 ? -2.150 -11.731 -10.566 1.00 0.00 124 THR A O 16
ATOM 31010 N N . ASN A 1 125 ? -0.559 -10.915 -9.170 1.00 0.00 125 ASN A N 16
ATOM 31011 C CA . ASN A 1 125 ? 0.414 -10.586 -10.198 1.00 0.00 125 ASN A CA 16
ATOM 31012 C C . ASN A 1 125 ? 0.950 -11.823 -10.919 1.00 0.00 125 ASN A C 16
ATOM 31013 O O . ASN A 1 125 ? 1.892 -11.631 -11.720 1.00 0.00 125 ASN A O 16
ATOM 31025 N N . ALA A 1 1 ? -0.878 2.978 -16.328 1.00 0.00 1 ALA A N 17
ATOM 31026 C CA . ALA A 1 1 ? -0.903 4.281 -15.662 1.00 0.00 1 ALA A CA 17
ATOM 31027 C C . ALA A 1 1 ? -2.338 4.749 -15.517 1.00 0.00 1 ALA A C 17
ATOM 31028 O O . ALA A 1 1 ? -2.837 4.884 -14.407 1.00 0.00 1 ALA A O 17
ATOM 31037 N N . GLU A 1 2 ? -3.017 4.924 -16.645 1.00 0.00 2 GLU A N 17
ATOM 31038 C CA . GLU A 1 2 ? -4.414 5.350 -16.645 1.00 0.00 2 GLU A CA 17
ATOM 31039 C C . GLU A 1 2 ? -5.339 4.149 -16.478 1.00 0.00 2 GLU A C 17
ATOM 31040 O O . GLU A 1 2 ? -5.073 3.067 -16.995 1.00 0.00 2 GLU A O 17
ATOM 31052 N N . PHE A 1 3 ? -6.378 4.307 -15.677 1.00 0.00 3 PHE A N 17
ATOM 31053 C CA . PHE A 1 3 ? -7.355 3.267 -15.452 1.00 0.00 3 PHE A CA 17
ATOM 31054 C C . PHE A 1 3 ? -7.899 2.729 -16.776 1.00 0.00 3 PHE A C 17
ATOM 31055 O O . PHE A 1 3 ? -8.276 3.471 -17.676 1.00 0.00 3 PHE A O 17
ATOM 31072 N N . MET A 1 4 ? -7.925 1.417 -16.904 1.00 0.00 4 MET A N 17
ATOM 31073 C CA . MET A 1 4 ? -8.455 0.786 -18.097 1.00 0.00 4 MET A CA 17
ATOM 31074 C C . MET A 1 4 ? -9.146 -0.520 -17.750 1.00 0.00 4 MET A C 17
ATOM 31075 O O . MET A 1 4 ? -8.924 -1.065 -16.660 1.00 0.00 4 MET A O 17
ATOM 31089 N N . GLU A 1 5 ? -9.944 -1.019 -18.691 1.00 0.00 5 GLU A N 17
ATOM 31090 C CA . GLU A 1 5 ? -10.639 -2.279 -18.511 1.00 0.00 5 GLU A CA 17
ATOM 31091 C C . GLU A 1 5 ? -9.638 -3.417 -18.313 1.00 0.00 5 GLU A C 17
ATOM 31092 O O . GLU A 1 5 ? -8.420 -3.261 -18.428 1.00 0.00 5 GLU A O 17
ATOM 31104 N N . SER A 1 6 ? -10.151 -4.606 -18.022 1.00 0.00 6 SER A N 17
ATOM 31105 C CA . SER A 1 6 ? -9.321 -5.780 -17.817 1.00 0.00 6 SER A CA 17
ATOM 31106 C C . SER A 1 6 ? -10.195 -6.941 -17.371 1.00 0.00 6 SER A C 17
ATOM 31107 O O . SER A 1 6 ? -11.278 -6.761 -16.812 1.00 0.00 6 SER A O 17
ATOM 31115 N N . LYS A 1 7 ? -9.722 -8.163 -17.612 1.00 0.00 7 LYS A N 17
ATOM 31116 C CA . LYS A 1 7 ? -10.438 -9.372 -17.214 1.00 0.00 7 LYS A CA 17
ATOM 31117 C C . LYS A 1 7 ? -10.466 -9.468 -15.689 1.00 0.00 7 LYS A C 17
ATOM 31118 O O . LYS A 1 7 ? -9.417 -9.521 -15.052 1.00 0.00 7 LYS A O 17
ATOM 31137 N N . GLY A 1 8 ? -11.666 -9.494 -15.124 1.00 0.00 8 GLY A N 17
ATOM 31138 C CA . GLY A 1 8 ? -11.844 -9.573 -13.685 1.00 0.00 8 GLY A CA 17
ATOM 31139 C C . GLY A 1 8 ? -13.194 -10.163 -13.353 1.00 0.00 8 GLY A C 17
ATOM 31140 O O . GLY A 1 8 ? -14.143 -9.422 -13.144 1.00 0.00 8 GLY A O 17
ATOM 31144 N N . GLU A 1 9 ? -13.277 -11.491 -13.378 1.00 0.00 9 GLU A N 17
ATOM 31145 C CA . GLU A 1 9 ? -14.526 -12.172 -13.058 1.00 0.00 9 GLU A CA 17
ATOM 31146 C C . GLU A 1 9 ? -14.608 -12.480 -11.564 1.00 0.00 9 GLU A C 17
ATOM 31147 O O . GLU A 1 9 ? -15.669 -12.363 -10.968 1.00 0.00 9 GLU A O 17
ATOM 31159 N N . ARG A 1 10 ? -13.462 -12.832 -10.955 1.00 0.00 10 ARG A N 17
ATOM 31160 C CA . ARG A 1 10 ? -13.401 -13.114 -9.529 1.00 0.00 10 ARG A CA 17
ATOM 31161 C C . ARG A 1 10 ? -13.976 -11.949 -8.740 1.00 0.00 10 ARG A C 17
ATOM 31162 O O . ARG A 1 10 ? -13.958 -10.800 -9.187 1.00 0.00 10 ARG A O 17
ATOM 31183 N N . GLU A 1 11 ? -14.304 -12.214 -7.492 1.00 0.00 11 GLU A N 17
ATOM 31184 C CA . GLU A 1 11 ? -14.824 -11.194 -6.602 1.00 0.00 11 GLU A CA 17
ATOM 31185 C C . GLU A 1 11 ? -13.773 -10.777 -5.589 1.00 0.00 11 GLU A C 17
ATOM 31186 O O . GLU A 1 11 ? -12.686 -11.356 -5.565 1.00 0.00 11 GLU A O 17
ATOM 31198 N N . GLY A 1 12 ? -14.052 -9.715 -4.839 1.00 0.00 12 GLY A N 17
ATOM 31199 C CA . GLY A 1 12 ? -13.154 -9.235 -3.798 1.00 0.00 12 GLY A CA 17
ATOM 31200 C C . GLY A 1 12 ? -13.549 -9.747 -2.442 1.00 0.00 12 GLY A C 17
ATOM 31201 O O . GLY A 1 12 ? -14.651 -10.274 -2.352 1.00 0.00 12 GLY A O 17
ATOM 31205 N N . SER A 1 13 ? -12.690 -9.517 -1.447 1.00 0.00 13 SER A N 17
ATOM 31206 C CA . SER A 1 13 ? -12.918 -9.948 -0.070 1.00 0.00 13 SER A CA 17
ATOM 31207 C C . SER A 1 13 ? -11.607 -9.977 0.682 1.00 0.00 13 SER A C 17
ATOM 31208 O O . SER A 1 13 ? -10.698 -10.672 0.277 1.00 0.00 13 SER A O 17
ATOM 31216 N N . SER A 1 14 ? -11.522 -9.235 1.778 1.00 0.00 14 SER A N 17
ATOM 31217 C CA . SER A 1 14 ? -10.328 -9.195 2.589 1.00 0.00 14 SER A CA 17
ATOM 31218 C C . SER A 1 14 ? -10.120 -10.562 3.196 1.00 0.00 14 SER A C 17
ATOM 31219 O O . SER A 1 14 ? -11.082 -11.070 3.788 1.00 0.00 14 SER A O 17
ATOM 31227 N N . SER A 1 15 ? -8.867 -11.044 3.154 1.00 0.00 15 SER A N 17
ATOM 31228 C CA . SER A 1 15 ? -8.514 -12.358 3.690 1.00 0.00 15 SER A CA 17
ATOM 31229 C C . SER A 1 15 ? -8.957 -12.431 5.147 1.00 0.00 15 SER A C 17
ATOM 31230 O O . SER A 1 15 ? -9.330 -11.419 5.759 1.00 0.00 15 SER A O 17
ATOM 31238 N N . GLN A 1 16 ? -8.709 -13.569 5.789 1.00 0.00 16 GLN A N 17
ATOM 31239 C CA . GLN A 1 16 ? -9.085 -13.765 7.175 1.00 0.00 16 GLN A CA 17
ATOM 31240 C C . GLN A 1 16 ? -8.777 -12.512 7.984 1.00 0.00 16 GLN A C 17
ATOM 31241 O O . GLN A 1 16 ? -9.693 -11.922 8.555 1.00 0.00 16 GLN A O 17
ATOM 31255 N N . GLN A 1 17 ? -7.516 -12.047 7.917 1.00 0.00 17 GLN A N 17
ATOM 31256 C CA . GLN A 1 17 ? -7.088 -10.854 8.599 1.00 0.00 17 GLN A CA 17
ATOM 31257 C C . GLN A 1 17 ? -5.883 -10.247 7.893 1.00 0.00 17 GLN A C 17
ATOM 31258 O O . GLN A 1 17 ? -4.853 -10.007 8.514 1.00 0.00 17 GLN A O 17
ATOM 31272 N N . CYS A 1 18 ? -6.042 -9.944 6.606 1.00 0.00 18 CYS A N 17
ATOM 31273 C CA . CYS A 1 18 ? -4.973 -9.376 5.823 1.00 0.00 18 CYS A CA 17
ATOM 31274 C C . CYS A 1 18 ? -4.931 -7.921 6.089 1.00 0.00 18 CYS A C 17
ATOM 31275 O O . CYS A 1 18 ? -3.919 -7.512 6.575 1.00 0.00 18 CYS A O 17
ATOM 31282 N N . ARG A 1 19 ? -6.016 -7.153 5.960 1.00 0.00 19 ARG A N 17
ATOM 31283 C CA . ARG A 1 19 ? -6.105 -5.733 6.302 1.00 0.00 19 ARG A CA 17
ATOM 31284 C C . ARG A 1 19 ? -5.259 -5.388 7.516 1.00 0.00 19 ARG A C 17
ATOM 31285 O O . ARG A 1 19 ? -4.561 -4.420 7.473 1.00 0.00 19 ARG A O 17
ATOM 31306 N N . GLN A 1 20 ? -5.219 -6.247 8.536 1.00 0.00 20 GLN A N 17
ATOM 31307 C CA . GLN A 1 20 ? -4.425 -6.058 9.710 1.00 0.00 20 GLN A CA 17
ATOM 31308 C C . GLN A 1 20 ? -2.980 -5.819 9.296 1.00 0.00 20 GLN A C 17
ATOM 31309 O O . GLN A 1 20 ? -2.411 -4.784 9.588 1.00 0.00 20 GLN A O 17
ATOM 31323 N N . GLU A 1 21 ? -2.312 -6.849 8.793 1.00 0.00 21 GLU A N 17
ATOM 31324 C CA . GLU A 1 21 ? -0.946 -6.710 8.342 1.00 0.00 21 GLU A CA 17
ATOM 31325 C C . GLU A 1 21 ? -0.837 -5.870 7.102 1.00 0.00 21 GLU A C 17
ATOM 31326 O O . GLU A 1 21 ? 0.096 -5.123 7.031 1.00 0.00 21 GLU A O 17
ATOM 31338 N N . VAL A 1 22 ? -1.784 -5.891 6.188 1.00 0.00 22 VAL A N 17
ATOM 31339 C CA . VAL A 1 22 ? -1.853 -5.105 4.981 1.00 0.00 22 VAL A CA 17
ATOM 31340 C C . VAL A 1 22 ? -1.847 -3.634 5.342 1.00 0.00 22 VAL A C 17
ATOM 31341 O O . VAL A 1 22 ? -1.311 -2.835 4.592 1.00 0.00 22 VAL A O 17
ATOM 31354 N N . GLN A 1 23 ? -2.277 -3.298 6.558 1.00 0.00 23 GLN A N 17
ATOM 31355 C CA . GLN A 1 23 ? -2.233 -1.952 7.050 1.00 0.00 23 GLN A CA 17
ATOM 31356 C C . GLN A 1 23 ? -0.819 -1.463 7.293 1.00 0.00 23 GLN A C 17
ATOM 31357 O O . GLN A 1 23 ? -0.572 -0.332 7.695 1.00 0.00 23 GLN A O 17
ATOM 31371 N N . ARG A 1 24 ? 0.147 -2.357 7.120 1.00 0.00 24 ARG A N 17
ATOM 31372 C CA . ARG A 1 24 ? 1.552 -2.127 7.413 1.00 0.00 24 ARG A CA 17
ATOM 31373 C C . ARG A 1 24 ? 2.429 -3.090 6.614 1.00 0.00 24 ARG A C 17
ATOM 31374 O O . ARG A 1 24 ? 3.561 -3.361 7.002 1.00 0.00 24 ARG A O 17
ATOM 31395 N N . LYS A 1 25 ? 1.893 -3.673 5.549 1.00 0.00 25 LYS A N 17
ATOM 31396 C CA . LYS A 1 25 ? 2.601 -4.653 4.754 1.00 0.00 25 LYS A CA 17
ATOM 31397 C C . LYS A 1 25 ? 2.316 -4.364 3.312 1.00 0.00 25 LYS A C 17
ATOM 31398 O O . LYS A 1 25 ? 3.151 -3.678 2.719 1.00 0.00 25 LYS A O 17
ATOM 31417 N N . ASP A 1 26 ? 1.232 -4.982 2.787 1.00 0.00 26 ASP A N 17
ATOM 31418 C CA . ASP A 1 26 ? 0.853 -4.867 1.394 1.00 0.00 26 ASP A CA 17
ATOM 31419 C C . ASP A 1 26 ? 0.885 -3.428 1.034 1.00 0.00 26 ASP A C 17
ATOM 31420 O O . ASP A 1 26 ? 0.763 -2.674 1.989 1.00 0.00 26 ASP A O 17
ATOM 31429 N N . LEU A 1 27 ? 0.921 -3.077 -0.263 1.00 0.00 27 LEU A N 17
ATOM 31430 C CA . LEU A 1 27 ? 0.935 -1.702 -0.780 1.00 0.00 27 LEU A CA 17
ATOM 31431 C C . LEU A 1 27 ? 0.829 -0.635 0.305 1.00 0.00 27 LEU A C 17
ATOM 31432 O O . LEU A 1 27 ? -0.268 -0.250 0.700 1.00 0.00 27 LEU A O 17
ATOM 31448 N N . SER A 1 28 ? 1.983 -0.367 0.940 1.00 0.00 28 SER A N 17
ATOM 31449 C CA . SER A 1 28 ? 2.023 0.425 2.190 1.00 0.00 28 SER A CA 17
ATOM 31450 C C . SER A 1 28 ? 3.209 1.371 2.046 1.00 0.00 28 SER A C 17
ATOM 31451 O O . SER A 1 28 ? 3.955 1.709 2.962 1.00 0.00 28 SER A O 17
ATOM 31459 N N . SER A 1 29 ? 3.431 1.843 0.831 1.00 0.00 29 SER A N 17
ATOM 31460 C CA . SER A 1 29 ? 4.533 2.746 0.577 1.00 0.00 29 SER A CA 17
ATOM 31461 C C . SER A 1 29 ? 4.486 3.174 -0.854 1.00 0.00 29 SER A C 17
ATOM 31462 O O . SER A 1 29 ? 4.790 4.305 -1.123 1.00 0.00 29 SER A O 17
ATOM 31470 N N . CYS A 1 30 ? 4.052 2.322 -1.782 1.00 0.00 30 CYS A N 17
ATOM 31471 C CA . CYS A 1 30 ? 3.953 2.665 -3.194 1.00 0.00 30 CYS A CA 17
ATOM 31472 C C . CYS A 1 30 ? 3.106 3.919 -3.364 1.00 0.00 30 CYS A C 17
ATOM 31473 O O . CYS A 1 30 ? 3.567 4.931 -3.862 1.00 0.00 30 CYS A O 17
ATOM 31480 N N . GLU A 1 31 ? 1.920 3.907 -2.757 1.00 0.00 31 GLU A N 17
ATOM 31481 C CA . GLU A 1 31 ? 1.024 5.045 -2.867 1.00 0.00 31 GLU A CA 17
ATOM 31482 C C . GLU A 1 31 ? 1.500 6.119 -1.922 1.00 0.00 31 GLU A C 17
ATOM 31483 O O . GLU A 1 31 ? 1.370 7.298 -2.184 1.00 0.00 31 GLU A O 17
ATOM 31495 N N . ARG A 1 32 ? 2.102 5.726 -0.802 1.00 0.00 32 ARG A N 17
ATOM 31496 C CA . ARG A 1 32 ? 2.640 6.667 0.152 1.00 0.00 32 ARG A CA 17
ATOM 31497 C C . ARG A 1 32 ? 3.735 7.501 -0.474 1.00 0.00 32 ARG A C 17
ATOM 31498 O O . ARG A 1 32 ? 3.799 8.668 -0.163 1.00 0.00 32 ARG A O 17
ATOM 31519 N N . TYR A 1 33 ? 4.553 6.946 -1.340 1.00 0.00 33 TYR A N 17
ATOM 31520 C CA . TYR A 1 33 ? 5.644 7.589 -2.020 1.00 0.00 33 TYR A CA 17
ATOM 31521 C C . TYR A 1 33 ? 5.138 8.813 -2.755 1.00 0.00 33 TYR A C 17
ATOM 31522 O O . TYR A 1 33 ? 5.720 9.882 -2.628 1.00 0.00 33 TYR A O 17
ATOM 31540 N N . LEU A 1 34 ? 3.999 8.661 -3.442 1.00 0.00 34 LEU A N 17
ATOM 31541 C CA . LEU A 1 34 ? 3.406 9.779 -4.146 1.00 0.00 34 LEU A CA 17
ATOM 31542 C C . LEU A 1 34 ? 2.748 10.731 -3.149 1.00 0.00 34 LEU A C 17
ATOM 31543 O O . LEU A 1 34 ? 2.599 11.915 -3.435 1.00 0.00 34 LEU A O 17
ATOM 31559 N N . ARG A 1 35 ? 2.283 10.195 -2.009 1.00 0.00 35 ARG A N 17
ATOM 31560 C CA . ARG A 1 35 ? 1.670 10.989 -0.967 1.00 0.00 35 ARG A CA 17
ATOM 31561 C C . ARG A 1 35 ? 2.711 11.913 -0.355 1.00 0.00 35 ARG A C 17
ATOM 31562 O O . ARG A 1 35 ? 2.357 13.031 -0.002 1.00 0.00 35 ARG A O 17
ATOM 31583 N N . GLN A 1 36 ? 3.888 11.372 -0.047 1.00 0.00 36 GLN A N 17
ATOM 31584 C CA . GLN A 1 36 ? 4.957 12.116 0.562 1.00 0.00 36 GLN A CA 17
ATOM 31585 C C . GLN A 1 36 ? 5.683 12.952 -0.487 1.00 0.00 36 GLN A C 17
ATOM 31586 O O . GLN A 1 36 ? 5.157 13.243 -1.558 1.00 0.00 36 GLN A O 17
ATOM 31600 N N . SER A 1 37 ? 6.861 13.442 -0.121 1.00 0.00 37 SER A N 17
ATOM 31601 C CA . SER A 1 37 ? 7.691 14.212 -1.032 1.00 0.00 37 SER A CA 17
ATOM 31602 C C . SER A 1 37 ? 9.165 13.912 -0.804 1.00 0.00 37 SER A C 17
ATOM 31603 O O . SER A 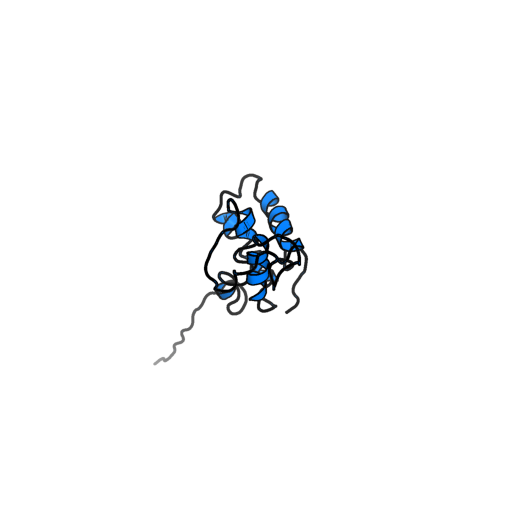1 37 ? 9.494 12.879 -0.219 1.00 0.00 37 SER A O 17
ATOM 31611 N N . SER A 1 38 ? 10.032 14.820 -1.247 1.00 0.00 38 SER A N 17
ATOM 31612 C CA . SER A 1 38 ? 11.466 14.711 -1.071 1.00 0.00 38 SER A CA 17
ATOM 31613 C C . SER A 1 38 ? 11.805 14.302 0.357 1.00 0.00 38 SER A C 17
ATOM 31614 O O . SER A 1 38 ? 11.511 15.008 1.321 1.00 0.00 38 SER A O 17
ATOM 31622 N N . SER A 1 39 ? 12.414 13.133 0.496 1.00 0.00 39 SER A N 17
ATOM 31623 C CA . SER A 1 39 ? 12.744 12.599 1.806 1.00 0.00 39 SER A CA 17
ATOM 31624 C C . SER A 1 39 ? 13.517 11.296 1.652 1.00 0.00 39 SER A C 17
ATOM 31625 O O . SER A 1 39 ? 13.001 10.263 1.236 1.00 0.00 39 SER A O 17
ATOM 31633 N N . ARG A 1 40 ? 14.836 11.361 1.875 1.00 0.00 40 ARG A N 17
ATOM 31634 C CA . ARG A 1 40 ? 15.688 10.177 1.786 1.00 0.00 40 ARG A CA 17
ATOM 31635 C C . ARG A 1 40 ? 15.260 9.117 2.807 1.00 0.00 40 ARG A C 17
ATOM 31636 O O . ARG A 1 40 ? 14.325 9.309 3.579 1.00 0.00 40 ARG A O 17
ATOM 31657 N N . ARG A 1 41 ? 16.077 8.065 2.909 1.00 0.00 41 ARG A N 17
ATOM 31658 C CA . ARG A 1 41 ? 15.870 7.034 3.915 1.00 0.00 41 ARG A CA 17
ATOM 31659 C C . ARG A 1 41 ? 15.801 7.626 5.334 1.00 0.00 41 ARG A C 17
ATOM 31660 O O . ARG A 1 41 ? 16.165 8.786 5.565 1.00 0.00 41 ARG A O 17
ATOM 31681 N N . SER A 1 42 ? 15.521 6.760 6.297 1.00 0.00 42 SER A N 17
ATOM 31682 C CA . SER A 1 42 ? 15.484 7.166 7.690 1.00 0.00 42 SER A CA 17
ATOM 31683 C C . SER A 1 42 ? 16.872 7.018 8.307 1.00 0.00 42 SER A C 17
ATOM 31684 O O . SER A 1 42 ? 17.905 7.121 7.643 1.00 0.00 42 SER A O 17
ATOM 31692 N N . THR A 1 43 ? 16.902 6.760 9.601 1.00 0.00 43 THR A N 17
ATOM 31693 C CA . THR A 1 43 ? 18.120 6.596 10.370 1.00 0.00 43 THR A CA 17
ATOM 31694 C C . THR A 1 43 ? 18.707 5.192 10.156 1.00 0.00 43 THR A C 17
ATOM 31695 O O . THR A 1 43 ? 18.216 4.167 10.626 1.00 0.00 43 THR A O 17
ATOM 31706 N N . GLY A 1 44 ? 19.691 5.102 9.282 1.00 0.00 44 GLY A N 17
ATOM 31707 C CA . GLY A 1 44 ? 20.328 3.826 8.990 1.00 0.00 44 GLY A CA 17
ATOM 31708 C C . GLY A 1 44 ? 21.741 4.027 8.496 1.00 0.00 44 GLY A C 17
ATOM 31709 O O . GLY A 1 44 ? 22.551 4.616 9.197 1.00 0.00 44 GLY A O 17
ATOM 31713 N N . GLU A 1 45 ? 22.004 3.579 7.275 1.00 0.00 45 GLU A N 17
ATOM 31714 C CA . GLU A 1 45 ? 23.326 3.735 6.679 1.00 0.00 45 GLU A CA 17
ATOM 31715 C C . GLU A 1 45 ? 23.221 3.846 5.162 1.00 0.00 45 GLU A C 17
ATOM 31716 O O . GLU A 1 45 ? 23.395 4.928 4.607 1.00 0.00 45 GLU A O 17
ATOM 31728 N N . GLU A 1 46 ? 22.786 2.764 4.515 1.00 0.00 46 GLU A N 17
ATOM 31729 C CA . GLU A 1 46 ? 22.640 2.727 3.075 1.00 0.00 46 GLU A CA 17
ATOM 31730 C C . GLU A 1 46 ? 21.323 2.067 2.726 1.00 0.00 46 GLU A C 17
ATOM 31731 O O . GLU A 1 46 ? 20.404 2.054 3.547 1.00 0.00 46 GLU A O 17
ATOM 31743 N N . VAL A 1 47 ? 21.231 1.527 1.513 1.00 0.00 47 VAL A N 17
ATOM 31744 C CA . VAL A 1 47 ? 20.046 0.840 1.018 1.00 0.00 47 VAL A CA 17
ATOM 31745 C C . VAL A 1 47 ? 20.460 -0.314 0.104 1.00 0.00 47 VAL A C 17
ATOM 31746 O O . VAL A 1 47 ? 19.798 -0.648 -0.863 1.00 0.00 47 VAL A O 17
ATOM 31759 N N . LEU A 1 48 ? 21.615 -0.907 0.387 1.00 0.00 48 LEU A N 17
ATOM 31760 C CA . LEU A 1 48 ? 22.115 -2.022 -0.402 1.00 0.00 48 LEU A CA 17
ATOM 31761 C C . LEU A 1 48 ? 22.229 -3.268 0.485 1.00 0.00 48 LEU A C 17
ATOM 31762 O O . LEU A 1 48 ? 23.141 -4.080 0.344 1.00 0.00 48 LEU A O 17
ATOM 31778 N N . ARG A 1 49 ? 21.407 -3.327 1.547 1.00 0.00 49 ARG A N 17
ATOM 31779 C CA . ARG A 1 49 ? 21.406 -4.464 2.446 1.00 0.00 49 ARG A CA 17
ATOM 31780 C C . ARG A 1 49 ? 20.613 -5.592 1.818 1.00 0.00 49 ARG A C 17
ATOM 31781 O O . ARG A 1 49 ? 19.551 -5.347 1.279 1.00 0.00 49 ARG A O 17
ATOM 31802 N N . MET A 1 50 ? 20.996 -6.822 2.147 1.00 0.00 50 MET A N 17
ATOM 31803 C CA . MET A 1 50 ? 20.252 -8.010 1.738 1.00 0.00 50 MET A CA 17
ATOM 31804 C C . MET A 1 50 ? 18.741 -7.831 1.873 1.00 0.00 50 MET A C 17
ATOM 31805 O O . MET A 1 50 ? 17.994 -8.057 0.924 1.00 0.00 50 MET A O 17
ATOM 31819 N N . PRO A 1 51 ? 18.283 -7.386 3.065 1.00 0.00 51 PRO A N 17
ATOM 31820 C CA . PRO A 1 51 ? 16.883 -7.096 3.317 1.00 0.00 51 PRO A CA 17
ATOM 31821 C C . PRO A 1 51 ? 16.428 -5.795 2.637 1.00 0.00 51 PRO A C 17
ATOM 31822 O O . PRO A 1 51 ? 15.870 -4.908 3.286 1.00 0.00 51 PRO A O 17
ATOM 31833 N N . GLY A 1 52 ? 16.591 -5.718 1.323 1.00 0.00 52 GLY A N 17
ATOM 31834 C CA . GLY A 1 52 ? 16.255 -4.543 0.557 1.00 0.00 52 GLY A CA 17
ATOM 31835 C C . GLY A 1 52 ? 17.466 -4.010 -0.184 1.00 0.00 52 GLY A C 17
ATOM 31836 O O . GLY A 1 52 ? 18.142 -3.109 0.316 1.00 0.00 52 GLY A O 17
ATOM 31840 N N . ASP A 1 53 ? 17.660 -4.515 -1.396 1.00 0.00 53 ASP A N 17
ATOM 31841 C CA . ASP A 1 53 ? 18.763 -4.080 -2.245 1.00 0.00 53 ASP A CA 17
ATOM 31842 C C . ASP A 1 53 ? 18.549 -4.572 -3.659 1.00 0.00 53 ASP A C 17
ATOM 31843 O O . ASP A 1 53 ? 18.145 -3.784 -4.510 1.00 0.00 53 ASP A O 17
ATOM 31852 N N . GLU A 1 54 ? 18.758 -5.876 -3.871 1.00 0.00 54 GLU A N 17
ATOM 31853 C CA . GLU A 1 54 ? 18.649 -6.513 -5.169 1.00 0.00 54 GLU A CA 17
ATOM 31854 C C . GLU A 1 54 ? 17.196 -6.402 -5.637 1.00 0.00 54 GLU A C 17
ATOM 31855 O O . GLU A 1 54 ? 16.384 -7.314 -5.455 1.00 0.00 54 GLU A O 17
ATOM 31867 N N . ASN A 1 55 ? 16.856 -5.289 -6.273 1.00 0.00 55 ASN A N 17
ATOM 31868 C CA . ASN A 1 55 ? 15.513 -5.007 -6.711 1.00 0.00 55 ASN A CA 17
ATOM 31869 C C . ASN A 1 55 ? 15.641 -4.416 -8.082 1.00 0.00 55 ASN A C 17
ATOM 31870 O O . ASN A 1 55 ? 16.248 -3.356 -8.184 1.00 0.00 55 ASN A O 17
ATOM 31881 N N . GLN A 1 56 ? 15.029 -5.058 -9.076 1.00 0.00 56 GLN A N 17
ATOM 31882 C CA . GLN A 1 56 ? 15.023 -4.576 -10.448 1.00 0.00 56 GLN A CA 17
ATOM 31883 C C . GLN A 1 56 ? 14.748 -3.073 -10.530 1.00 0.00 56 GLN A C 17
ATOM 31884 O O . GLN A 1 56 ? 13.603 -2.639 -10.397 1.00 0.00 56 GLN A O 17
ATOM 31898 N N . GLN A 1 57 ? 15.814 -2.287 -10.645 1.00 0.00 57 GLN A N 17
ATOM 31899 C CA . GLN A 1 57 ? 15.709 -0.847 -10.645 1.00 0.00 57 GLN A CA 17
ATOM 31900 C C . GLN A 1 57 ? 17.041 -0.243 -11.044 1.00 0.00 57 GLN A C 17
ATOM 31901 O O . GLN A 1 57 ? 18.084 -0.614 -10.513 1.00 0.00 57 GLN A O 17
ATOM 31915 N N . GLN A 1 58 ? 16.992 0.680 -11.998 1.00 0.00 58 GLN A N 17
ATOM 31916 C CA . GLN A 1 58 ? 18.194 1.348 -12.470 1.00 0.00 58 GLN A CA 17
ATOM 31917 C C . GLN A 1 58 ? 18.645 2.391 -11.466 1.00 0.00 58 GLN A C 17
ATOM 31918 O O . GLN A 1 58 ? 19.571 2.169 -10.698 1.00 0.00 58 GLN A O 17
ATOM 31932 N N . GLU A 1 59 ? 17.949 3.521 -11.432 1.00 0.00 59 GLU A N 17
ATOM 31933 C CA . GLU A 1 59 ? 18.311 4.632 -10.568 1.00 0.00 59 GLU A CA 17
ATOM 31934 C C . GLU A 1 59 ? 17.053 5.160 -9.888 1.00 0.00 59 GLU A C 17
ATOM 31935 O O . GLU A 1 59 ? 16.516 6.211 -10.218 1.00 0.00 59 GLU A O 17
ATOM 31947 N N . SER A 1 60 ? 16.529 4.386 -8.940 1.00 0.00 60 SER A N 17
ATOM 31948 C CA . SER A 1 60 ? 15.335 4.783 -8.208 1.00 0.00 60 SER A CA 17
ATOM 31949 C C . SER A 1 60 ? 15.192 3.872 -7.001 1.00 0.00 60 SER A C 17
ATOM 31950 O O . SER A 1 60 ? 14.313 3.021 -6.907 1.00 0.00 60 SER A O 17
ATOM 31958 N N . GLN A 1 61 ? 16.020 4.093 -5.983 1.00 0.00 61 GLN A N 17
ATOM 31959 C CA . GLN A 1 61 ? 15.932 3.298 -4.761 1.00 0.00 61 GLN A CA 17
ATOM 31960 C C . GLN A 1 61 ? 14.623 3.601 -4.015 1.00 0.00 61 GLN A C 17
ATOM 31961 O O . GLN A 1 61 ? 14.311 2.987 -3.009 1.00 0.00 61 GLN A O 17
ATOM 31975 N N . GLN A 1 62 ? 13.882 4.615 -4.467 1.00 0.00 62 GLN A N 17
ATOM 31976 C CA . GLN A 1 62 ? 12.631 4.985 -3.860 1.00 0.00 62 GLN A CA 17
ATOM 31977 C C . GLN A 1 62 ? 11.570 3.942 -4.130 1.00 0.00 62 GLN A C 17
ATOM 31978 O O . GLN A 1 62 ? 10.961 3.402 -3.218 1.00 0.00 62 GLN A O 17
ATOM 31992 N N . LEU A 1 63 ? 11.389 3.592 -5.403 1.00 0.00 63 LEU A N 17
ATOM 31993 C CA . LEU A 1 63 ? 10.403 2.602 -5.793 1.00 0.00 63 LEU A CA 17
ATOM 31994 C C . LEU A 1 63 ? 10.827 1.254 -5.251 1.00 0.00 63 LEU A C 17
ATOM 31995 O O . LEU A 1 63 ? 9.967 0.425 -4.997 1.00 0.00 63 LEU A O 17
ATOM 32011 N N . GLN A 1 64 ? 12.125 1.022 -5.040 1.00 0.00 64 GLN A N 17
ATOM 32012 C CA . GLN A 1 64 ? 12.614 -0.198 -4.430 1.00 0.00 64 GLN A CA 17
ATOM 32013 C C . GLN A 1 64 ? 11.886 -0.492 -3.122 1.00 0.00 64 GLN A C 17
ATOM 32014 O O . GLN A 1 64 ? 11.705 -1.652 -2.768 1.00 0.00 64 GLN A O 17
ATOM 32028 N N . GLN A 1 65 ? 11.405 0.547 -2.445 1.00 0.00 65 GLN A N 17
ATOM 32029 C CA . GLN A 1 65 ? 10.670 0.387 -1.232 1.00 0.00 65 GLN A CA 17
ATOM 32030 C C . GLN A 1 65 ? 9.312 -0.154 -1.532 1.00 0.00 65 GLN A C 17
ATOM 32031 O O . GLN A 1 65 ? 8.857 -0.910 -0.722 1.00 0.00 65 GLN A O 17
ATOM 32045 N N . CYS A 1 66 ? 8.671 0.166 -2.644 1.00 0.00 66 CYS A N 17
ATOM 32046 C CA . CYS A 1 66 ? 7.403 -0.364 -3.056 1.00 0.00 66 CYS A CA 17
ATOM 32047 C C . CYS A 1 66 ? 7.583 -1.782 -3.515 1.00 0.00 66 CYS A C 17
ATOM 32048 O O . CYS A 1 66 ? 6.873 -2.622 -3.031 1.00 0.00 66 CYS A O 17
ATOM 32055 N N . CYS A 1 67 ? 8.556 -2.105 -4.356 1.00 0.00 67 CYS A N 17
ATOM 32056 C CA . CYS A 1 67 ? 8.785 -3.471 -4.796 1.00 0.00 67 CYS A CA 17
ATOM 32057 C C . CYS A 1 67 ? 9.108 -4.359 -3.614 1.00 0.00 67 CYS A C 17
ATOM 32058 O O . CYS A 1 67 ? 8.438 -5.363 -3.411 1.00 0.00 67 CYS A O 17
ATOM 32065 N N . ASN A 1 68 ? 10.048 -3.917 -2.771 1.00 0.00 68 ASN A N 17
ATOM 32066 C CA . ASN A 1 68 ? 10.390 -4.642 -1.561 1.00 0.00 68 ASN A CA 17
ATOM 32067 C C . ASN A 1 68 ? 9.182 -4.720 -0.623 1.00 0.00 68 ASN A C 17
ATOM 32068 O O . ASN A 1 68 ? 9.074 -5.618 0.201 1.00 0.00 68 ASN A O 17
ATOM 32079 N N . GLN A 1 69 ? 8.266 -3.760 -0.745 1.00 0.00 69 GLN A N 17
ATOM 32080 C CA . GLN A 1 69 ? 7.062 -3.717 0.061 1.00 0.00 69 GLN A CA 17
ATOM 32081 C C . GLN A 1 69 ? 6.027 -4.697 -0.451 1.00 0.00 69 GLN A C 17
ATOM 32082 O O . GLN A 1 69 ? 5.487 -5.493 0.302 1.00 0.00 69 GLN A O 17
ATOM 32096 N N . VAL A 1 70 ? 5.806 -4.729 -1.758 1.00 0.00 70 VAL A N 17
ATOM 32097 C CA . VAL A 1 70 ? 4.884 -5.622 -2.412 1.00 0.00 70 VAL A CA 17
ATOM 32098 C C . VAL A 1 70 ? 5.480 -7.017 -2.427 1.00 0.00 70 VAL A C 17
ATOM 32099 O O . VAL A 1 70 ? 4.827 -7.992 -2.751 1.00 0.00 70 VAL A O 17
ATOM 32112 N N . LYS A 1 71 ? 6.738 -7.159 -2.025 1.00 0.00 71 LYS A N 17
ATOM 32113 C CA . LYS A 1 71 ? 7.384 -8.449 -1.940 1.00 0.00 71 LYS A CA 17
ATOM 32114 C C . LYS A 1 71 ? 6.883 -9.194 -0.715 1.00 0.00 71 LYS A C 17
ATOM 32115 O O . LYS A 1 71 ? 6.990 -10.412 -0.667 1.00 0.00 71 LYS A O 17
ATOM 32134 N N . GLN A 1 72 ? 6.360 -8.467 0.272 1.00 0.00 72 GLN A N 17
ATOM 32135 C CA . GLN A 1 72 ? 5.794 -9.064 1.449 1.00 0.00 72 GLN A CA 17
ATOM 32136 C C . GLN A 1 72 ? 4.305 -9.155 1.301 1.00 0.00 72 GLN A C 17
ATOM 32137 O O . GLN A 1 72 ? 3.673 -9.454 2.283 1.00 0.00 72 GLN A O 17
ATOM 32151 N N . VAL A 1 73 ? 3.717 -8.882 0.150 1.00 0.00 73 VAL A N 17
ATOM 32152 C CA . VAL A 1 73 ? 2.289 -8.987 -0.072 1.00 0.00 73 VAL A CA 17
ATOM 32153 C C . VAL A 1 73 ? 1.848 -10.445 -0.044 1.00 0.00 73 VAL A C 17
ATOM 32154 O O . VAL A 1 73 ? 2.673 -11.353 -0.164 1.00 0.00 73 VAL A O 17
ATOM 32167 N N . ARG A 1 74 ? 0.548 -10.656 0.160 1.00 0.00 74 ARG A N 17
ATOM 32168 C CA . ARG A 1 74 ? -0.045 -11.979 0.104 1.00 0.00 74 ARG A CA 17
ATOM 32169 C C . ARG A 1 74 ? -0.338 -12.417 -1.293 1.00 0.00 74 ARG A C 17
ATOM 32170 O O . ARG A 1 74 ? 0.439 -13.224 -1.783 1.00 0.00 74 ARG A O 17
ATOM 32191 N N . ASP A 1 75 ? -1.284 -11.731 -1.941 1.00 0.00 75 ASP A N 17
ATOM 32192 C CA . ASP A 1 75 ? -1.761 -12.077 -3.264 1.00 0.00 75 ASP A CA 17
ATOM 32193 C C . ASP A 1 75 ? -3.159 -11.526 -3.482 1.00 0.00 75 ASP A C 17
ATOM 32194 O O . ASP A 1 75 ? -3.402 -10.790 -4.420 1.00 0.00 75 ASP A O 17
ATOM 32203 N N . GLU A 1 76 ? -4.041 -11.713 -2.523 1.00 0.00 76 GLU A N 17
ATOM 32204 C CA . GLU A 1 76 ? -5.448 -11.345 -2.699 1.00 0.00 76 GLU A CA 17
ATOM 32205 C C . GLU A 1 76 ? -5.638 -10.093 -1.858 1.00 0.00 76 GLU A C 17
ATOM 32206 O O . GLU A 1 76 ? -6.646 -9.406 -1.940 1.00 0.00 76 GLU A O 17
ATOM 32218 N N . CYS A 1 77 ? -4.580 -9.671 -1.158 1.00 0.00 77 CYS A N 17
ATOM 32219 C CA . CYS A 1 77 ? -4.586 -8.488 -0.355 1.00 0.00 77 CYS A CA 17
ATOM 32220 C C . CYS A 1 77 ? -3.874 -7.388 -1.125 1.00 0.00 77 CYS A C 17
ATOM 32221 O O . CYS A 1 77 ? -3.875 -6.260 -0.665 1.00 0.00 77 CYS A O 17
ATOM 32228 N N . GLN A 1 78 ? -3.313 -7.686 -2.305 1.00 0.00 78 GLN A N 17
ATOM 32229 C CA . GLN A 1 78 ? -2.591 -6.720 -3.094 1.00 0.00 78 GLN A CA 17
ATOM 32230 C C . GLN A 1 78 ? -3.575 -5.622 -3.511 1.00 0.00 78 GLN A C 17
ATOM 32231 O O . GLN A 1 78 ? -3.305 -4.436 -3.448 1.00 0.00 78 GLN A O 17
ATOM 32245 N N . CYS A 1 79 ? -4.737 -5.983 -4.036 1.00 0.00 79 CYS A N 17
ATOM 32246 C CA . CYS A 1 79 ? -5.695 -5.031 -4.523 1.00 0.00 79 CYS A CA 17
ATOM 32247 C C . CYS A 1 79 ? -6.336 -4.383 -3.338 1.00 0.00 79 CYS A C 17
ATOM 32248 O O . CYS A 1 79 ? -6.274 -3.169 -3.276 1.00 0.00 79 CYS A O 17
ATOM 32255 N N . GLU A 1 80 ? -6.937 -5.165 -2.436 1.00 0.00 80 GLU A N 17
ATOM 32256 C CA . GLU A 1 80 ? -7.549 -4.641 -1.218 1.00 0.00 80 GLU A CA 17
ATOM 32257 C C . GLU A 1 80 ? -6.618 -3.655 -0.502 1.00 0.00 80 GLU A C 17
ATOM 32258 O O . GLU A 1 80 ? -7.088 -2.713 0.108 1.00 0.00 80 GLU A O 17
ATOM 32270 N N . ALA A 1 81 ? -5.303 -3.816 -0.665 1.00 0.00 81 ALA A N 17
ATOM 32271 C CA . ALA A 1 81 ? -4.332 -2.879 -0.169 1.00 0.00 81 ALA A CA 17
ATOM 32272 C C . ALA A 1 81 ? -4.363 -1.561 -0.920 1.00 0.00 81 ALA A C 17
ATOM 32273 O O . ALA A 1 81 ? -4.423 -0.512 -0.315 1.00 0.00 81 ALA A O 17
ATOM 32280 N N . ILE A 1 82 ? -4.301 -1.579 -2.246 1.00 0.00 82 ILE A N 17
ATOM 32281 C CA . ILE A 1 82 ? -4.427 -0.390 -3.066 1.00 0.00 82 ILE A CA 17
ATOM 32282 C C . ILE A 1 82 ? -5.738 0.307 -2.769 1.00 0.00 82 ILE A C 17
ATOM 32283 O O . ILE A 1 82 ? -5.772 1.500 -2.568 1.00 0.00 82 ILE A O 17
ATOM 32299 N N . LYS A 1 83 ? -6.853 -0.394 -2.677 1.00 0.00 83 LYS A N 17
ATOM 32300 C CA . LYS A 1 83 ? -8.129 0.228 -2.330 1.00 0.00 83 LYS A CA 17
ATOM 32301 C C . LYS A 1 83 ? -8.149 0.682 -0.880 1.00 0.00 83 LYS A C 17
ATOM 32302 O O . LYS A 1 83 ? -9.052 1.390 -0.481 1.00 0.00 83 LYS A O 17
ATOM 32321 N N . TYR A 1 84 ? -7.102 0.366 -0.135 1.00 0.00 84 TYR A N 17
ATOM 32322 C CA . TYR A 1 84 ? -6.906 0.754 1.249 1.00 0.00 84 TYR A CA 17
ATOM 32323 C C . TYR A 1 84 ? -5.877 1.889 1.360 1.00 0.00 84 TYR A C 17
ATOM 32324 O O . TYR A 1 84 ? -5.404 2.290 2.414 1.00 0.00 84 TYR A O 17
ATOM 32342 N N . ILE A 1 85 ? -5.491 2.471 0.242 1.00 0.00 85 ILE A N 17
ATOM 32343 C CA . ILE A 1 85 ? -4.498 3.524 0.248 1.00 0.00 85 ILE A CA 17
ATOM 32344 C C . ILE A 1 85 ? -4.703 4.394 -0.961 1.00 0.00 85 ILE A C 17
ATOM 32345 O O . ILE A 1 85 ? -4.923 5.569 -0.770 1.00 0.00 85 ILE A O 17
ATOM 32361 N N . ALA A 1 86 ? -4.644 3.857 -2.171 1.00 0.00 86 ALA A N 17
ATOM 32362 C CA . ALA A 1 86 ? -4.895 4.558 -3.397 1.00 0.00 86 ALA A CA 17
ATOM 32363 C C . ALA A 1 86 ? -6.269 5.154 -3.362 1.00 0.00 86 ALA A C 17
ATOM 32364 O O . ALA A 1 86 ? -6.395 6.349 -3.440 1.00 0.00 86 ALA A O 17
ATOM 32371 N N . GLU A 1 87 ? -7.311 4.363 -3.180 1.00 0.00 87 GLU A N 17
ATOM 32372 C CA . GLU A 1 87 ? -8.663 4.870 -3.119 1.00 0.00 87 GLU A CA 17
ATOM 32373 C C . GLU A 1 87 ? -8.915 5.576 -1.809 1.00 0.00 87 GLU A C 17
ATOM 32374 O O . GLU A 1 87 ? -9.514 6.632 -1.826 1.00 0.00 87 GLU A O 17
ATOM 32386 N N . ASP A 1 88 ? -8.357 5.074 -0.707 1.00 0.00 88 ASP A N 17
ATOM 32387 C CA . ASP A 1 88 ? -8.519 5.658 0.602 1.00 0.00 88 ASP A CA 17
ATOM 32388 C C . ASP A 1 88 ? -8.028 7.083 0.542 1.00 0.00 88 ASP A C 17
ATOM 32389 O O . ASP A 1 88 ? -8.755 8.013 0.753 1.00 0.00 88 ASP A O 17
ATOM 32398 N N . GLN A 1 89 ? -6.789 7.348 0.185 1.00 0.00 89 GLN A N 17
ATOM 32399 C CA . GLN A 1 89 ? -6.262 8.671 0.085 1.00 0.00 89 GLN A CA 17
ATOM 32400 C C . GLN A 1 89 ? -7.085 9.420 -0.912 1.00 0.00 89 GLN A C 17
ATOM 32401 O O . GLN A 1 89 ? -7.164 10.596 -0.723 1.00 0.00 89 GLN A O 17
ATOM 32415 N N . ILE A 1 90 ? -7.612 8.837 -1.979 1.00 0.00 90 ILE A N 17
ATOM 32416 C CA . ILE A 1 90 ? -8.428 9.513 -2.960 1.00 0.00 90 ILE A CA 17
ATOM 32417 C C . ILE A 1 90 ? -9.698 10.048 -2.295 1.00 0.00 90 ILE A C 17
ATOM 32418 O O . ILE A 1 90 ? -10.119 11.182 -2.524 1.00 0.00 90 ILE A O 17
ATOM 32434 N N . GLN A 1 91 ? -10.332 9.245 -1.458 1.00 0.00 91 GLN A N 17
ATOM 32435 C CA . GLN A 1 91 ? -11.529 9.650 -0.765 1.00 0.00 91 GLN A CA 17
ATOM 32436 C C . GLN A 1 91 ? -11.157 10.509 0.443 1.00 0.00 91 GLN A C 17
ATOM 32437 O O . GLN A 1 91 ? -11.904 11.364 0.870 1.00 0.00 91 GLN A O 17
ATOM 32451 N N . GLN A 1 92 ? -10.012 10.336 1.056 1.00 0.00 92 GLN A N 17
ATOM 32452 C CA . GLN A 1 92 ? -9.594 11.044 2.234 1.00 0.00 92 GLN A CA 17
ATOM 32453 C C . GLN A 1 92 ? -9.084 12.397 1.796 1.00 0.00 92 GLN A C 17
ATOM 32454 O O . GLN A 1 92 ? -9.564 13.426 2.239 1.00 0.00 92 GLN A O 17
ATOM 32468 N N . GLY A 1 93 ? -8.077 12.419 0.937 1.00 0.00 93 GLY A N 17
ATOM 32469 C CA . GLY A 1 93 ? -7.489 13.607 0.370 1.00 0.00 93 GLY A CA 17
ATOM 32470 C C . GLY A 1 93 ? -8.489 14.395 -0.435 1.00 0.00 93 GLY A C 17
ATOM 32471 O O . GLY A 1 93 ? -9.630 14.006 -0.578 1.00 0.00 93 GLY A O 17
ATOM 32475 N N . GLN A 1 94 ? -8.058 15.480 -1.053 1.00 0.00 94 GLN A N 17
ATOM 32476 C CA . GLN A 1 94 ? -8.911 16.304 -1.892 1.00 0.00 94 GLN A CA 17
ATOM 32477 C C . GLN A 1 94 ? -8.928 15.758 -3.298 1.00 0.00 94 GLN A C 17
ATOM 32478 O O . GLN A 1 94 ? -8.777 16.460 -4.251 1.00 0.00 94 GLN A O 17
ATOM 32492 N N . LEU A 1 95 ? -9.009 14.463 -3.495 1.00 0.00 95 LEU A N 17
ATOM 32493 C CA . LEU A 1 95 ? -9.037 13.857 -4.811 1.00 0.00 95 LEU A CA 17
ATOM 32494 C C . LEU A 1 95 ? -10.481 13.710 -5.278 1.00 0.00 95 LEU A C 17
ATOM 32495 O O . LEU A 1 95 ? -10.795 12.814 -6.054 1.00 0.00 95 LEU A O 17
ATOM 32511 N N . HIS A 1 96 ? -11.367 14.569 -4.770 1.00 0.00 96 HIS A N 17
ATOM 32512 C CA . HIS A 1 96 ? -12.771 14.537 -5.101 1.00 0.00 96 HIS A CA 17
ATOM 32513 C C . HIS A 1 96 ? -13.044 15.483 -6.262 1.00 0.00 96 HIS A C 17
ATOM 32514 O O . HIS A 1 96 ? -12.348 16.449 -6.488 1.00 0.00 96 HIS A O 17
ATOM 32529 N N . GLY A 1 97 ? -14.128 15.261 -6.972 1.00 0.00 97 GLY A N 17
ATOM 32530 C CA . GLY A 1 97 ? -14.493 16.085 -8.114 1.00 0.00 97 GLY A CA 17
ATOM 32531 C C . GLY A 1 97 ? -13.957 15.502 -9.403 1.00 0.00 97 GLY A C 17
ATOM 32532 O O . GLY A 1 97 ? -14.717 14.894 -10.139 1.00 0.00 97 GLY A O 17
ATOM 32536 N N . GLU A 1 98 ? -12.653 15.629 -9.618 1.00 0.00 98 GLU A N 17
ATOM 32537 C CA . GLU A 1 98 ? -12.015 15.105 -10.827 1.00 0.00 98 GLU A CA 17
ATOM 32538 C C . GLU A 1 98 ? -10.496 15.102 -10.670 1.00 0.00 98 GLU A C 17
ATOM 32539 O O . GLU A 1 98 ? -9.701 15.280 -11.584 1.00 0.00 98 GLU A O 17
ATOM 32551 N N . GLU A 1 99 ? -10.037 14.920 -9.440 1.00 0.00 99 GLU A N 17
ATOM 32552 C CA . GLU A 1 99 ? -8.621 14.957 -9.110 1.00 0.00 99 GLU A CA 17
ATOM 32553 C C . GLU A 1 99 ? -8.173 13.545 -8.766 1.00 0.00 99 GLU A C 17
ATOM 32554 O O . GLU A 1 99 ? -7.007 13.307 -8.474 1.00 0.00 99 GLU A O 17
ATOM 32566 N N . SER A 1 100 ? -9.102 12.589 -8.776 1.00 0.00 100 SER A N 17
ATOM 32567 C CA . SER A 1 100 ? -8.803 11.192 -8.501 1.00 0.00 100 SER A CA 17
ATOM 32568 C C . SER A 1 100 ? -7.903 10.624 -9.590 1.00 0.00 100 SER A C 17
ATOM 32569 O O . SER A 1 100 ? -7.004 9.829 -9.314 1.00 0.00 100 SER A O 17
ATOM 32577 N N . GLU A 1 101 ? -8.056 11.128 -10.820 1.00 0.00 101 GLU A N 17
ATOM 32578 C CA . GLU A 1 101 ? -7.251 10.664 -11.938 1.00 0.00 101 GLU A CA 17
ATOM 32579 C C . GLU A 1 101 ? -5.800 11.103 -11.750 1.00 0.00 101 GLU A C 17
ATOM 32580 O O . GLU A 1 101 ? -4.872 10.429 -12.199 1.00 0.00 101 GLU A O 17
ATOM 32592 N N . ARG A 1 102 ? -5.583 12.190 -10.990 1.00 0.00 102 ARG A N 17
ATOM 32593 C CA . ARG A 1 102 ? -4.247 12.661 -10.695 1.00 0.00 102 ARG A CA 17
ATOM 32594 C C . ARG A 1 102 ? -3.565 11.722 -9.725 1.00 0.00 102 ARG A C 17
ATOM 32595 O O . ARG A 1 102 ? -2.351 11.732 -9.621 1.00 0.00 102 ARG A O 17
ATOM 32616 N N . VAL A 1 103 ? -4.310 10.990 -8.929 1.00 0.00 103 VAL A N 17
ATOM 32617 C CA . VAL A 1 103 ? -3.732 10.029 -8.016 1.00 0.00 103 VAL A CA 17
ATOM 32618 C C . VAL A 1 103 ? -3.435 8.732 -8.745 1.00 0.00 103 VAL A C 17
ATOM 32619 O O . VAL A 1 103 ? -2.430 8.094 -8.460 1.00 0.00 103 VAL A O 17
ATOM 32632 N N . ALA A 1 104 ? -4.253 8.382 -9.733 1.00 0.00 104 ALA A N 17
ATOM 32633 C CA . ALA A 1 104 ? -4.041 7.185 -10.518 1.00 0.00 104 ALA A CA 17
ATOM 32634 C C . ALA A 1 104 ? -2.734 7.290 -11.294 1.00 0.00 104 ALA A C 17
ATOM 32635 O O . ALA A 1 104 ? -1.996 6.320 -11.374 1.00 0.00 104 ALA A O 17
ATOM 32642 N N . GLN A 1 105 ? -2.423 8.487 -11.795 1.00 0.00 105 GLN A N 17
ATOM 32643 C CA . GLN A 1 105 ? -1.193 8.711 -12.521 1.00 0.00 105 GLN A CA 17
ATOM 32644 C C . GLN A 1 105 ? -0.019 8.612 -11.572 1.00 0.00 105 GLN A C 17
ATOM 32645 O O . GLN A 1 105 ? 0.988 8.082 -11.980 1.00 0.00 105 GLN A O 17
ATOM 32659 N N . ARG A 1 106 ? -0.163 9.077 -10.324 1.00 0.00 106 ARG A N 17
ATOM 32660 C CA . ARG A 1 106 ? 0.903 9.081 -9.346 1.00 0.00 106 ARG A CA 17
ATOM 32661 C C . ARG A 1 106 ? 1.161 7.660 -8.928 1.00 0.00 106 ARG A C 17
ATOM 32662 O O . ARG A 1 106 ? 2.224 7.138 -9.161 1.00 0.00 106 ARG A O 17
ATOM 32683 N N . ALA A 1 107 ? 0.179 7.016 -8.325 1.00 0.00 107 ALA A N 17
ATOM 32684 C CA . ALA A 1 107 ? 0.333 5.674 -7.824 1.00 0.00 107 ALA A CA 17
ATOM 32685 C C . ALA A 1 107 ? 0.690 4.771 -8.966 1.00 0.00 107 ALA A C 17
ATOM 32686 O O . ALA A 1 107 ? 1.674 4.060 -8.847 1.00 0.00 107 ALA A O 17
ATOM 32693 N N . GLY A 1 108 ? -0.008 4.903 -10.101 1.00 0.00 108 GLY A N 17
ATOM 32694 C CA . GLY A 1 108 ? 0.263 4.166 -11.317 1.00 0.00 108 GLY A CA 17
ATOM 32695 C C . GLY A 1 108 ? 1.744 4.092 -11.619 1.00 0.00 108 GLY A C 17
ATOM 32696 O O . GLY A 1 108 ? 2.230 3.052 -12.035 1.00 0.00 108 GLY A O 17
ATOM 32700 N N . GLU A 1 109 ? 2.474 5.164 -11.356 1.00 0.00 109 GLU A N 17
ATOM 32701 C CA . GLU A 1 109 ? 3.914 5.208 -11.535 1.00 0.00 109 GLU A CA 17
ATOM 32702 C C . GLU A 1 109 ? 4.594 4.060 -10.810 1.00 0.00 109 GLU A C 17
ATOM 32703 O O . GLU A 1 109 ? 5.167 3.154 -11.410 1.00 0.00 109 GLU A O 17
ATOM 32715 N N . ILE A 1 110 ? 4.395 3.965 -9.506 1.00 0.00 110 ILE A N 17
ATOM 32716 C CA . ILE A 1 110 ? 5.011 2.935 -8.685 1.00 0.00 110 ILE A CA 17
ATOM 32717 C C . ILE A 1 110 ? 4.327 1.632 -8.990 1.00 0.00 110 ILE A C 17
ATOM 32718 O O . ILE A 1 110 ? 4.963 0.595 -8.951 1.00 0.00 110 ILE A O 17
ATOM 32734 N N . VAL A 1 111 ? 3.067 1.667 -9.390 1.00 0.00 111 VAL A N 17
ATOM 32735 C CA . VAL A 1 111 ? 2.310 0.505 -9.769 1.00 0.00 111 VAL A CA 17
ATOM 32736 C C . VAL A 1 111 ? 3.021 -0.200 -10.893 1.00 0.00 111 VAL A C 17
ATOM 32737 O O . VAL A 1 111 ? 3.414 -1.347 -10.720 1.00 0.00 111 VAL A O 17
ATOM 32750 N N . SER A 1 112 ? 3.204 0.478 -12.020 1.00 0.00 112 SER A N 17
ATOM 32751 C CA . SER A 1 112 ? 3.903 -0.073 -13.164 1.00 0.00 112 SER A CA 17
ATOM 32752 C C . SER A 1 112 ? 5.293 -0.558 -12.780 1.00 0.00 112 SER A C 17
ATOM 32753 O O . SER A 1 112 ? 5.744 -1.555 -13.328 1.00 0.00 112 SER A O 17
ATOM 32761 N N . SER A 1 113 ? 5.897 0.085 -11.781 1.00 0.00 113 SER A N 17
ATOM 32762 C CA . SER A 1 113 ? 7.210 -0.282 -11.305 1.00 0.00 113 SER A CA 17
ATOM 32763 C C . SER A 1 113 ? 7.139 -1.612 -10.581 1.00 0.00 113 SER A C 17
ATOM 32764 O O . SER A 1 113 ? 7.643 -2.618 -11.055 1.00 0.00 113 SER A O 17
ATOM 32772 N N . CYS A 1 114 ? 6.506 -1.643 -9.414 1.00 0.00 114 CYS A N 17
ATOM 32773 C CA . CYS A 1 114 ? 6.331 -2.841 -8.629 1.00 0.00 114 CYS A CA 17
ATOM 32774 C C . CYS A 1 114 ? 5.182 -2.624 -7.676 1.00 0.00 114 CYS A C 17
ATOM 32775 O O . CYS A 1 114 ? 5.269 -2.960 -6.516 1.00 0.00 114 CYS A O 17
ATOM 32782 N N . GLY A 1 115 ? 4.051 -2.144 -8.156 1.00 0.00 115 GLY A N 17
ATOM 32783 C CA . GLY A 1 115 ? 2.876 -1.866 -7.349 1.00 0.00 115 GLY A CA 17
ATOM 32784 C C . GLY A 1 115 ? 1.633 -2.235 -8.125 1.00 0.00 115 GLY A C 17
ATOM 32785 O O . GLY A 1 115 ? 0.588 -1.679 -7.858 1.00 0.00 115 GLY A O 17
ATOM 32789 N N . VAL A 1 116 ? 1.735 -3.142 -9.095 1.00 0.00 116 VAL A N 17
ATOM 32790 C CA . VAL A 1 116 ? 0.628 -3.597 -9.906 1.00 0.00 116 VAL A CA 17
ATOM 32791 C C . VAL A 1 116 ? -0.297 -4.490 -9.116 1.00 0.00 116 VAL A C 17
ATOM 32792 O O . VAL A 1 116 ? 0.053 -5.622 -8.833 1.00 0.00 116 VAL A O 17
ATOM 32805 N N . ARG A 1 117 ? -1.494 -4.006 -8.805 1.00 0.00 117 ARG A N 17
ATOM 32806 C CA . ARG A 1 117 ? -2.408 -4.749 -7.939 1.00 0.00 117 ARG A CA 17
ATOM 32807 C C . ARG A 1 117 ? -3.827 -4.412 -8.318 1.00 0.00 117 ARG A C 17
ATOM 32808 O O . ARG A 1 117 ? -4.444 -5.168 -9.037 1.00 0.00 117 ARG A O 17
ATOM 32829 N N . CYS A 1 118 ? -4.268 -3.205 -7.957 1.00 0.00 118 CYS A N 17
ATOM 32830 C CA . CYS A 1 118 ? -5.590 -2.694 -8.274 1.00 0.00 118 CYS A CA 17
ATOM 32831 C C . CYS A 1 118 ? -5.456 -1.405 -9.068 1.00 0.00 118 CYS A C 17
ATOM 32832 O O . CYS A 1 118 ? -6.453 -0.837 -9.484 1.00 0.00 118 CYS A O 17
ATOM 32839 N N . MET A 1 119 ? -4.213 -0.956 -9.269 1.00 0.00 119 MET A N 17
ATOM 32840 C CA . MET A 1 119 ? -3.935 0.250 -10.011 1.00 0.00 119 MET A CA 17
ATOM 32841 C C . MET A 1 119 ? -3.558 -0.061 -11.456 1.00 0.00 119 MET A C 17
ATOM 32842 O O . MET A 1 119 ? -2.970 0.760 -12.146 1.00 0.00 119 MET A O 17
ATOM 32856 N N . ARG A 1 120 ? -3.778 -1.307 -11.873 1.00 0.00 120 ARG A N 17
ATOM 32857 C CA . ARG A 1 120 ? -3.495 -1.751 -13.220 1.00 0.00 120 ARG A CA 17
ATOM 32858 C C . ARG A 1 120 ? -4.320 -2.976 -13.542 1.00 0.00 120 ARG A C 17
ATOM 32859 O O . ARG A 1 120 ? -4.743 -3.151 -14.672 1.00 0.00 120 ARG A O 17
ATOM 32880 N N . GLN A 1 121 ? -4.394 -3.904 -12.598 1.00 0.00 121 GLN A N 17
ATOM 32881 C CA . GLN A 1 121 ? -5.142 -5.134 -12.785 1.00 0.00 121 GLN A CA 17
ATOM 32882 C C . GLN A 1 121 ? -6.107 -5.354 -11.629 1.00 0.00 121 GLN A C 17
ATOM 32883 O O . GLN A 1 121 ? -6.519 -4.394 -10.976 1.00 0.00 121 GLN A O 17
ATOM 32897 N N . THR A 1 122 ? -6.440 -6.617 -11.387 1.00 0.00 122 THR A N 17
ATOM 32898 C CA . THR A 1 122 ? -7.325 -6.999 -10.311 1.00 0.00 122 THR A CA 17
ATOM 32899 C C . THR A 1 122 ? -6.854 -8.255 -9.641 1.00 0.00 122 THR A C 17
ATOM 32900 O O . THR A 1 122 ? -5.746 -8.662 -9.939 1.00 0.00 122 THR A O 17
ATOM 32911 N N . ARG A 1 123 ? -7.648 -8.808 -8.725 1.00 0.00 123 ARG A N 17
ATOM 32912 C CA . ARG A 1 123 ? -7.317 -10.025 -7.999 1.00 0.00 123 ARG A CA 17
ATOM 32913 C C . ARG A 1 123 ? -6.644 -11.032 -8.915 1.00 0.00 123 ARG A C 17
ATOM 32914 O O . ARG A 1 123 ? -7.070 -11.207 -10.061 1.00 0.00 123 ARG A O 17
ATOM 32935 N N . THR A 1 124 ? -5.631 -11.685 -8.396 1.00 0.00 124 THR A N 17
ATOM 32936 C CA . THR A 1 124 ? -4.836 -12.618 -9.181 1.00 0.00 124 THR A CA 17
ATOM 32937 C C . THR A 1 124 ? -4.735 -13.932 -8.436 1.00 0.00 124 THR A C 17
ATOM 32938 O O . THR A 1 124 ? -4.913 -14.991 -9.037 1.00 0.00 124 THR A O 17
ATOM 32949 N N . ASN A 1 125 ? -4.611 -13.862 -7.119 1.00 0.00 125 ASN A N 17
ATOM 32950 C CA . ASN A 1 125 ? -4.426 -15.023 -6.252 1.00 0.00 125 ASN A CA 17
ATOM 32951 C C . ASN A 1 125 ? -4.692 -14.648 -4.831 1.00 0.00 125 ASN A C 17
ATOM 32952 O O . ASN A 1 125 ? -4.742 -13.397 -4.698 1.00 0.00 125 ASN A O 17
ATOM 32964 N N . ALA A 1 1 ? -41.818 -13.590 3.488 1.00 0.00 1 ALA A N 18
ATOM 32965 C CA . ALA A 1 1 ? -42.224 -14.628 2.527 1.00 0.00 1 ALA A CA 18
ATOM 32966 C C . ALA A 1 1 ? -40.986 -15.298 1.982 1.00 0.00 1 ALA A C 18
ATOM 32967 O O . ALA A 1 1 ? -40.743 -16.436 2.333 1.00 0.00 1 ALA A O 18
ATOM 32976 N N . GLU A 1 2 ? -40.165 -14.557 1.232 1.00 0.00 2 GLU A N 18
ATOM 32977 C CA . GLU A 1 2 ? -38.939 -15.103 0.652 1.00 0.00 2 GLU A CA 18
ATOM 32978 C C . GLU A 1 2 ? -37.993 -13.987 0.239 1.00 0.00 2 GLU A C 18
ATOM 32979 O O . GLU A 1 2 ? -37.952 -13.574 -0.917 1.00 0.00 2 GLU A O 18
ATOM 32991 N N . PHE A 1 3 ? -37.306 -13.396 1.221 1.00 0.00 3 PHE A N 18
ATOM 32992 C CA . PHE A 1 3 ? -36.426 -12.270 0.964 1.00 0.00 3 PHE A CA 18
ATOM 32993 C C . PHE A 1 3 ? -35.600 -11.936 2.199 1.00 0.00 3 PHE A C 18
ATOM 32994 O O . PHE A 1 3 ? -36.026 -11.174 3.071 1.00 0.00 3 PHE A O 18
ATOM 33011 N N . MET A 1 4 ? -34.454 -12.597 2.356 1.00 0.00 4 MET A N 18
ATOM 33012 C CA . MET A 1 4 ? -33.575 -12.354 3.489 1.00 0.00 4 MET A CA 18
ATOM 33013 C C . MET A 1 4 ? -32.712 -11.122 3.241 1.00 0.00 4 MET A C 18
ATOM 33014 O O . MET A 1 4 ? -31.559 -11.224 2.829 1.00 0.00 4 MET A O 18
ATOM 33028 N N . GLU A 1 5 ? -33.293 -9.944 3.430 1.00 0.00 5 GLU A N 18
ATOM 33029 C CA . GLU A 1 5 ? -32.544 -8.706 3.278 1.00 0.00 5 GLU A CA 18
ATOM 33030 C C . GLU A 1 5 ? -32.014 -8.236 4.623 1.00 0.00 5 GLU A C 18
ATOM 33031 O O . GLU A 1 5 ? -32.342 -8.807 5.671 1.00 0.00 5 GLU A O 18
ATOM 33043 N N . SER A 1 6 ? -31.259 -7.139 4.609 1.00 0.00 6 SER A N 18
ATOM 33044 C CA . SER A 1 6 ? -30.662 -6.552 5.793 1.00 0.00 6 SER A CA 18
ATOM 33045 C C . SER A 1 6 ? -29.725 -5.424 5.398 1.00 0.00 6 SER A C 18
ATOM 33046 O O . SER A 1 6 ? -29.367 -5.242 4.238 1.00 0.00 6 SER A O 18
ATOM 33054 N N . LYS A 1 7 ? -29.305 -4.632 6.390 1.00 0.00 7 LYS A N 18
ATOM 33055 C CA . LYS A 1 7 ? -28.383 -3.522 6.192 1.00 0.00 7 LYS A CA 18
ATOM 33056 C C . LYS A 1 7 ? -27.392 -3.423 7.346 1.00 0.00 7 LYS A C 18
ATOM 33057 O O . LYS A 1 7 ? -27.206 -2.375 7.958 1.00 0.00 7 LYS A O 18
ATOM 33076 N N . GLY A 1 8 ? -26.786 -4.552 7.699 1.00 0.00 8 GLY A N 18
ATOM 33077 C CA . GLY A 1 8 ? -25.844 -4.601 8.805 1.00 0.00 8 GLY A CA 18
ATOM 33078 C C . GLY A 1 8 ? -25.153 -5.942 8.848 1.00 0.00 8 GLY A C 18
ATOM 33079 O O . GLY A 1 8 ? -25.344 -6.714 9.787 1.00 0.00 8 GLY A O 18
ATOM 33083 N N . GLU A 1 9 ? -24.456 -6.279 7.763 1.00 0.00 9 GLU A N 18
ATOM 33084 C CA . GLU A 1 9 ? -23.713 -7.528 7.715 1.00 0.00 9 GLU A CA 18
ATOM 33085 C C . GLU A 1 9 ? -22.565 -7.507 8.700 1.00 0.00 9 GLU A C 18
ATOM 33086 O O . GLU A 1 9 ? -22.128 -6.425 9.099 1.00 0.00 9 GLU A O 18
ATOM 33098 N N . ARG A 1 10 ? -22.074 -8.699 9.086 1.00 0.00 10 ARG A N 18
ATOM 33099 C CA . ARG A 1 10 ? -20.962 -8.835 10.016 1.00 0.00 10 ARG A CA 18
ATOM 33100 C C . ARG A 1 10 ? -19.839 -7.844 9.689 1.00 0.00 10 ARG A C 18
ATOM 33101 O O . ARG A 1 10 ? -19.599 -7.487 8.531 1.00 0.00 10 ARG A O 18
ATOM 33122 N N . GLU A 1 11 ? -19.020 -7.557 10.683 1.00 0.00 11 GLU A N 18
ATOM 33123 C CA . GLU A 1 11 ? -17.919 -6.639 10.480 1.00 0.00 11 GLU A CA 18
ATOM 33124 C C . GLU A 1 11 ? -16.719 -7.360 9.883 1.00 0.00 11 GLU A C 18
ATOM 33125 O O . GLU A 1 11 ? -16.092 -8.200 10.527 1.00 0.00 11 GLU A O 18
ATOM 33137 N N . GLY A 1 12 ? -16.415 -7.080 8.617 1.00 0.00 12 GLY A N 18
ATOM 33138 C CA . GLY A 1 12 ? -15.300 -7.711 7.932 1.00 0.00 12 GLY A CA 18
ATOM 33139 C C . GLY A 1 12 ? -15.559 -7.761 6.446 1.00 0.00 12 GLY A C 18
ATOM 33140 O O . GLY A 1 12 ? -15.808 -8.837 5.907 1.00 0.00 12 GLY A O 18
ATOM 33144 N N . SER A 1 13 ? -15.602 -6.582 5.806 1.00 0.00 13 SER A N 18
ATOM 33145 C CA . SER A 1 13 ? -15.847 -6.478 4.371 1.00 0.00 13 SER A CA 18
ATOM 33146 C C . SER A 1 13 ? -14.791 -7.244 3.588 1.00 0.00 13 SER A C 18
ATOM 33147 O O . SER A 1 13 ? -15.115 -8.194 2.879 1.00 0.00 13 SER A O 18
ATOM 33155 N N . SER A 1 14 ? -13.524 -6.815 3.717 1.00 0.00 14 SER A N 18
ATOM 33156 C CA . SER A 1 14 ? -12.401 -7.488 3.090 1.00 0.00 14 SER A CA 18
ATOM 33157 C C . SER A 1 14 ? -12.188 -8.883 3.650 1.00 0.00 14 SER A C 18
ATOM 33158 O O . SER A 1 14 ? -13.064 -9.480 4.270 1.00 0.00 14 SER A O 18
ATOM 33166 N N . SER A 1 15 ? -10.974 -9.416 3.463 1.00 0.00 15 SER A N 18
ATOM 33167 C CA . SER A 1 15 ? -10.609 -10.700 4.027 1.00 0.00 15 SER A CA 18
ATOM 33168 C C . SER A 1 15 ? -10.812 -10.730 5.538 1.00 0.00 15 SER A C 18
ATOM 33169 O O . SER A 1 15 ? -11.152 -9.710 6.138 1.00 0.00 15 SER A O 18
ATOM 33177 N N . GLN A 1 16 ? -10.440 -11.841 6.180 1.00 0.00 16 GLN A N 18
ATOM 33178 C CA . GLN A 1 16 ? -10.601 -11.994 7.619 1.00 0.00 16 GLN A CA 18
ATOM 33179 C C . GLN A 1 16 ? -10.217 -10.728 8.384 1.00 0.00 16 GLN A C 18
ATOM 33180 O O . GLN A 1 16 ? -11.026 -10.162 9.111 1.00 0.00 16 GLN A O 18
ATOM 33194 N N . GLN A 1 17 ? -8.995 -10.245 8.132 1.00 0.00 17 GLN A N 18
ATOM 33195 C CA . GLN A 1 17 ? -8.504 -9.007 8.705 1.00 0.00 17 GLN A CA 18
ATOM 33196 C C . GLN A 1 17 ? -7.252 -8.537 7.979 1.00 0.00 17 GLN A C 18
ATOM 33197 O O . GLN A 1 17 ? -6.283 -8.056 8.571 1.00 0.00 17 GLN A O 18
ATOM 33211 N N . CYS A 1 18 ? -7.248 -8.715 6.653 1.00 0.00 18 CYS A N 18
ATOM 33212 C CA . CYS A 1 18 ? -6.132 -8.295 5.853 1.00 0.00 18 CYS A CA 18
ATOM 33213 C C . CYS A 1 18 ? -6.062 -6.804 5.931 1.00 0.00 18 CYS A C 18
ATOM 33214 O O . CYS A 1 18 ? -4.984 -6.364 6.262 1.00 0.00 18 CYS A O 18
ATOM 33221 N N . ARG A 1 19 ? -7.175 -6.072 5.755 1.00 0.00 19 ARG A N 18
ATOM 33222 C CA . ARG A 1 19 ? -7.207 -4.612 5.816 1.00 0.00 19 ARG A CA 18
ATOM 33223 C C . ARG A 1 19 ? -6.297 -4.070 6.904 1.00 0.00 19 ARG A C 18
ATOM 33224 O O . ARG A 1 19 ? -5.647 -3.077 6.706 1.00 0.00 19 ARG A O 18
ATOM 33245 N N . GLN A 1 20 ? -6.153 -4.780 8.016 1.00 0.00 20 GLN A N 18
ATOM 33246 C CA . GLN A 1 20 ? -5.223 -4.445 9.052 1.00 0.00 20 GLN A CA 18
ATOM 33247 C C . GLN A 1 20 ? -3.775 -4.668 8.640 1.00 0.00 20 GLN A C 18
ATOM 33248 O O . GLN A 1 20 ? -3.039 -3.720 8.471 1.00 0.00 20 GLN A O 18
ATOM 33262 N N . GLU A 1 21 ? -3.321 -5.914 8.532 1.00 0.00 21 GLU A N 18
ATOM 33263 C CA . GLU A 1 21 ? -1.954 -6.235 8.141 1.00 0.00 21 GLU A CA 18
ATOM 33264 C C . GLU A 1 21 ? -1.581 -5.639 6.781 1.00 0.00 21 GLU A C 18
ATOM 33265 O O . GLU A 1 21 ? -0.408 -5.448 6.505 1.00 0.00 21 GLU A O 18
ATOM 33277 N N . VAL A 1 22 ? -2.586 -5.278 5.995 1.00 0.00 22 VAL A N 18
ATOM 33278 C CA . VAL A 1 22 ? -2.484 -4.660 4.707 1.00 0.00 22 VAL A CA 18
ATOM 33279 C C . VAL A 1 22 ? -1.976 -3.250 4.872 1.00 0.00 22 VAL A C 18
ATOM 33280 O O . VAL A 1 22 ? -1.037 -2.860 4.198 1.00 0.00 22 VAL A O 18
ATOM 33293 N N . GLN A 1 23 ? -2.526 -2.492 5.820 1.00 0.00 23 GLN A N 18
ATOM 33294 C CA . GLN A 1 23 ? -2.072 -1.129 6.075 1.00 0.00 23 GLN A CA 18
ATOM 33295 C C . GLN A 1 23 ? -0.773 -1.084 6.868 1.00 0.00 23 GLN A C 18
ATOM 33296 O O . GLN A 1 23 ? -0.584 -0.240 7.753 1.00 0.00 23 GLN A O 18
ATOM 33310 N N . ARG A 1 24 ? 0.105 -2.068 6.655 1.00 0.00 24 ARG A N 18
ATOM 33311 C CA . ARG A 1 24 ? 1.353 -2.198 7.378 1.00 0.00 24 ARG A CA 18
ATOM 33312 C C . ARG A 1 24 ? 2.453 -2.592 6.431 1.00 0.00 24 ARG A C 18
ATOM 33313 O O . ARG A 1 24 ? 3.508 -1.959 6.429 1.00 0.00 24 ARG A O 18
ATOM 33334 N N . LYS A 1 25 ? 2.204 -3.649 5.661 1.00 0.00 25 LYS A N 18
ATOM 33335 C CA . LYS A 1 25 ? 3.179 -4.223 4.759 1.00 0.00 25 LYS A CA 18
ATOM 33336 C C . LYS A 1 25 ? 2.746 -4.060 3.320 1.00 0.00 25 LYS A C 18
ATOM 33337 O O . LYS A 1 25 ? 3.424 -3.346 2.587 1.00 0.00 25 LYS A O 18
ATOM 33356 N N . ASP A 1 26 ? 1.652 -4.736 2.947 1.00 0.00 26 ASP A N 18
ATOM 33357 C CA . ASP A 1 26 ? 1.022 -4.673 1.643 1.00 0.00 26 ASP A CA 18
ATOM 33358 C C . ASP A 1 26 ? 0.930 -3.225 1.233 1.00 0.00 26 ASP A C 18
ATOM 33359 O O . ASP A 1 26 ? 0.816 -2.412 2.134 1.00 0.00 26 ASP A O 18
ATOM 33368 N N . LEU A 1 27 ? 0.935 -2.935 -0.076 1.00 0.00 27 LEU A N 18
ATOM 33369 C CA . LEU A 1 27 ? 0.923 -1.593 -0.656 1.00 0.00 27 LEU A CA 18
ATOM 33370 C C . LEU A 1 27 ? 0.797 -0.536 0.423 1.00 0.00 27 LEU A C 18
ATOM 33371 O O . LEU A 1 27 ? -0.312 -0.229 0.834 1.00 0.00 27 LEU A O 18
ATOM 33387 N N . SER A 1 28 ? 1.935 -0.149 1.011 1.00 0.00 28 SER A N 18
ATOM 33388 C CA . SER A 1 28 ? 1.985 0.721 2.200 1.00 0.00 28 SER A CA 18
ATOM 33389 C C . SER A 1 28 ? 3.137 1.700 2.033 1.00 0.00 28 SER A C 18
ATOM 33390 O O . SER A 1 28 ? 3.842 2.133 2.946 1.00 0.00 28 SER A O 18
ATOM 33398 N N . SER A 1 29 ? 3.391 2.076 0.779 1.00 0.00 29 SER A N 18
ATOM 33399 C CA . SER A 1 29 ? 4.485 2.956 0.480 1.00 0.00 29 SER A CA 18
ATOM 33400 C C . SER A 1 29 ? 4.430 3.360 -0.960 1.00 0.00 29 SER A C 18
ATOM 33401 O O . SER A 1 29 ? 4.771 4.487 -1.259 1.00 0.00 29 SER A O 18
ATOM 33409 N N . CYS A 1 30 ? 3.975 2.479 -1.855 1.00 0.00 30 CYS A N 18
ATOM 33410 C CA . CYS A 1 30 ? 3.850 2.799 -3.265 1.00 0.00 30 CYS A CA 18
ATOM 33411 C C . CYS A 1 30 ? 3.045 4.078 -3.453 1.00 0.00 30 CYS A C 18
ATOM 33412 O O . CYS A 1 30 ? 3.518 5.040 -4.042 1.00 0.00 30 CYS A O 18
ATOM 33419 N N . GLU A 1 31 ? 1.860 4.126 -2.850 1.00 0.00 31 GLU A N 18
ATOM 33420 C CA . GLU A 1 31 ? 1.057 5.334 -2.902 1.00 0.00 31 GLU A CA 18
ATOM 33421 C C . GLU A 1 31 ? 1.650 6.432 -2.032 1.00 0.00 31 GLU A C 18
ATOM 33422 O O . GLU A 1 31 ? 1.541 7.622 -2.305 1.00 0.00 31 GLU A O 18
ATOM 33434 N N . ARG A 1 32 ? 2.308 6.055 -0.930 1.00 0.00 32 ARG A N 18
ATOM 33435 C CA . ARG A 1 32 ? 2.964 7.011 -0.061 1.00 0.00 32 ARG A CA 18
ATOM 33436 C C . ARG A 1 32 ? 4.072 7.766 -0.777 1.00 0.00 32 ARG A C 18
ATOM 33437 O O . ARG A 1 32 ? 4.244 8.944 -0.510 1.00 0.00 32 ARG A O 18
ATOM 33458 N N . TYR A 1 33 ? 4.805 7.110 -1.665 1.00 0.00 33 TYR A N 18
ATOM 33459 C CA . TYR A 1 33 ? 5.882 7.653 -2.450 1.00 0.00 33 TYR A CA 18
ATOM 33460 C C . TYR A 1 33 ? 5.406 8.873 -3.210 1.00 0.00 33 TYR A C 18
ATOM 33461 O O . TYR A 1 33 ? 6.063 9.910 -3.167 1.00 0.00 33 TYR A O 18
ATOM 33479 N N . LEU A 1 34 ? 4.225 8.763 -3.826 1.00 0.00 34 LEU A N 18
ATOM 33480 C CA . LEU A 1 34 ? 3.642 9.879 -4.537 1.00 0.00 34 LEU A CA 18
ATOM 33481 C C . LEU A 1 34 ? 3.093 10.923 -3.573 1.00 0.00 34 LEU A C 18
ATOM 33482 O O . LEU A 1 34 ? 2.968 12.096 -3.917 1.00 0.00 34 LEU A O 18
ATOM 33498 N N . ARG A 1 35 ? 2.714 10.487 -2.360 1.00 0.00 35 ARG A N 18
ATOM 33499 C CA . ARG A 1 35 ? 2.224 11.360 -1.314 1.00 0.00 35 ARG A CA 18
ATOM 33500 C C . ARG A 1 35 ? 3.337 12.265 -0.813 1.00 0.00 35 ARG A C 18
ATOM 33501 O O . ARG A 1 35 ? 3.083 13.418 -0.473 1.00 0.00 35 ARG A O 18
ATOM 33522 N N . GLN A 1 36 ? 4.531 11.700 -0.646 1.00 0.00 36 GLN A N 18
ATOM 33523 C CA . GLN A 1 36 ? 5.693 12.420 -0.189 1.00 0.00 36 GLN A CA 18
ATOM 33524 C C . GLN A 1 36 ? 6.317 13.204 -1.336 1.00 0.00 36 GLN A C 18
ATOM 33525 O O . GLN A 1 36 ? 5.698 13.447 -2.364 1.00 0.00 36 GLN A O 18
ATOM 33539 N N . SER A 1 37 ? 7.543 13.677 -1.122 1.00 0.00 37 SER A N 18
ATOM 33540 C CA . SER A 1 37 ? 8.301 14.390 -2.127 1.00 0.00 37 SER A CA 18
ATOM 33541 C C . SER A 1 37 ? 9.780 14.403 -1.771 1.00 0.00 37 SER A C 18
ATOM 33542 O O . SER A 1 37 ? 10.479 15.406 -1.906 1.00 0.00 37 SER A O 18
ATOM 33550 N N . SER A 1 38 ? 10.274 13.315 -1.171 1.00 0.00 38 SER A N 18
ATOM 33551 C CA . SER A 1 38 ? 11.676 13.203 -0.796 1.00 0.00 38 SER A CA 18
ATOM 33552 C C . SER A 1 38 ? 12.156 11.766 -0.881 1.00 0.00 38 SER A C 18
ATOM 33553 O O . SER A 1 38 ? 11.436 10.875 -1.339 1.00 0.00 38 SER A O 18
ATOM 33561 N N . SER A 1 39 ? 13.385 11.518 -0.424 1.00 0.00 39 SER A N 18
ATOM 33562 C CA . SER A 1 39 ? 13.938 10.182 -0.361 1.00 0.00 39 SER A CA 18
ATOM 33563 C C . SER A 1 39 ? 13.514 9.436 0.900 1.00 0.00 39 SER A C 18
ATOM 33564 O O . SER A 1 39 ? 12.670 9.888 1.679 1.00 0.00 39 SER A O 18
ATOM 33572 N N . ARG A 1 40 ? 14.085 8.246 1.108 1.00 0.00 40 ARG A N 18
ATOM 33573 C CA . ARG A 1 40 ? 13.820 7.454 2.290 1.00 0.00 40 ARG A CA 18
ATOM 33574 C C . ARG A 1 40 ? 14.739 7.894 3.412 1.00 0.00 40 ARG A C 18
ATOM 33575 O O . ARG A 1 40 ? 15.947 7.648 3.354 1.00 0.00 40 ARG A O 18
ATOM 33596 N N . ARG A 1 41 ? 14.170 8.544 4.432 1.00 0.00 41 ARG A N 18
ATOM 33597 C CA . ARG A 1 41 ? 14.924 8.964 5.604 1.00 0.00 41 ARG A CA 18
ATOM 33598 C C . ARG A 1 41 ? 15.628 7.791 6.272 1.00 0.00 41 ARG A C 18
ATOM 33599 O O . ARG A 1 41 ? 15.417 6.637 5.918 1.00 0.00 41 ARG A O 18
ATOM 33620 N N . SER A 1 42 ? 16.403 8.063 7.317 1.00 0.00 42 SER A N 18
ATOM 33621 C CA . SER A 1 42 ? 17.096 7.018 8.062 1.00 0.00 42 SER A CA 18
ATOM 33622 C C . SER A 1 42 ? 16.153 6.293 9.022 1.00 0.00 42 SER A C 18
ATOM 33623 O O . SER A 1 42 ? 16.336 6.293 10.236 1.00 0.00 42 SER A O 18
ATOM 33631 N N . THR A 1 43 ? 15.080 5.718 8.491 1.00 0.00 43 THR A N 18
ATOM 33632 C CA . THR A 1 43 ? 14.030 5.074 9.268 1.00 0.00 43 THR A CA 18
ATOM 33633 C C . THR A 1 43 ? 14.342 3.587 9.375 1.00 0.00 43 THR A C 18
ATOM 33634 O O . THR A 1 43 ? 14.124 2.833 8.429 1.00 0.00 43 THR A O 18
ATOM 33645 N N . GLY A 1 44 ? 14.909 3.170 10.503 1.00 0.00 44 GLY A N 18
ATOM 33646 C CA . GLY A 1 44 ? 15.302 1.785 10.705 1.00 0.00 44 GLY A CA 18
ATOM 33647 C C . GLY A 1 44 ? 16.748 1.561 10.296 1.00 0.00 44 GLY A C 18
ATOM 33648 O O . GLY A 1 44 ? 17.111 1.771 9.137 1.00 0.00 44 GLY A O 18
ATOM 33652 N N . GLU A 1 45 ? 17.568 1.156 11.264 1.00 0.00 45 GLU A N 18
ATOM 33653 C CA . GLU A 1 45 ? 18.973 0.852 11.002 1.00 0.00 45 GLU A CA 18
ATOM 33654 C C . GLU A 1 45 ? 19.118 -0.404 10.145 1.00 0.00 45 GLU A C 18
ATOM 33655 O O . GLU A 1 45 ? 20.059 -0.530 9.364 1.00 0.00 45 GLU A O 18
ATOM 33667 N N . GLU A 1 46 ? 18.114 -1.289 10.186 1.00 0.00 46 GLU A N 18
ATOM 33668 C CA . GLU A 1 46 ? 18.098 -2.525 9.426 1.00 0.00 46 GLU A CA 18
ATOM 33669 C C . GLU A 1 46 ? 16.992 -2.481 8.385 1.00 0.00 46 GLU A C 18
ATOM 33670 O O . GLU A 1 46 ? 16.040 -3.268 8.378 1.00 0.00 46 GLU A O 18
ATOM 33682 N N . VAL A 1 47 ? 17.088 -1.522 7.462 1.00 0.00 47 VAL A N 18
ATOM 33683 C CA . VAL A 1 47 ? 16.113 -1.393 6.383 1.00 0.00 47 VAL A CA 18
ATOM 33684 C C . VAL A 1 47 ? 16.502 -2.248 5.181 1.00 0.00 47 VAL A C 18
ATOM 33685 O O . VAL A 1 47 ? 16.093 -1.999 4.047 1.00 0.00 47 VAL A O 18
ATOM 33698 N N . LEU A 1 48 ? 17.323 -3.272 5.413 1.00 0.00 48 LEU A N 18
ATOM 33699 C CA . LEU A 1 48 ? 17.818 -4.154 4.383 1.00 0.00 48 LEU A CA 18
ATOM 33700 C C . LEU A 1 48 ? 17.392 -5.581 4.683 1.00 0.00 48 LEU A C 18
ATOM 33701 O O . LEU A 1 48 ? 18.187 -6.517 4.697 1.00 0.00 48 LEU A O 18
ATOM 33717 N N . ARG A 1 49 ? 16.090 -5.774 4.924 1.00 0.00 49 ARG A N 18
ATOM 33718 C CA . ARG A 1 49 ? 15.542 -7.099 5.189 1.00 0.00 49 ARG A CA 18
ATOM 33719 C C . ARG A 1 49 ? 15.235 -7.858 3.910 1.00 0.00 49 ARG A C 18
ATOM 33720 O O . ARG A 1 49 ? 14.297 -8.658 3.850 1.00 0.00 49 ARG A O 18
ATOM 33741 N N . MET A 1 50 ? 15.967 -7.564 2.841 1.00 0.00 50 MET A N 18
ATOM 33742 C CA . MET A 1 50 ? 15.744 -8.169 1.555 1.00 0.00 50 MET A CA 18
ATOM 33743 C C . MET A 1 50 ? 17.016 -8.797 1.011 1.00 0.00 50 MET A C 18
ATOM 33744 O O . MET A 1 50 ? 18.108 -8.420 1.414 1.00 0.00 50 MET A O 18
ATOM 33758 N N . PRO A 1 51 ? 16.863 -9.703 0.034 1.00 0.00 51 PRO A N 18
ATOM 33759 C CA . PRO A 1 51 ? 17.999 -10.306 -0.631 1.00 0.00 51 PRO A CA 18
ATOM 33760 C C . PRO A 1 51 ? 18.709 -9.338 -1.561 1.00 0.00 51 PRO A C 18
ATOM 33761 O O . PRO A 1 51 ? 19.788 -9.693 -1.993 1.00 0.00 51 PRO A O 18
ATOM 33772 N N . GLY A 1 52 ? 18.131 -8.145 -1.806 1.00 0.00 52 GLY A N 18
ATOM 33773 C CA . GLY A 1 52 ? 18.690 -7.095 -2.637 1.00 0.00 52 GLY A CA 18
ATOM 33774 C C . GLY A 1 52 ? 19.139 -7.634 -3.978 1.00 0.00 52 GLY A C 18
ATOM 33775 O O . GLY A 1 52 ? 20.297 -7.962 -4.127 1.00 0.00 52 GLY A O 18
ATOM 33779 N N . ASP A 1 53 ? 18.206 -7.730 -4.922 1.00 0.00 53 ASP A N 18
ATOM 33780 C CA . ASP A 1 53 ? 18.480 -8.264 -6.256 1.00 0.00 53 ASP A CA 18
ATOM 33781 C C . ASP A 1 53 ? 17.186 -8.293 -7.057 1.00 0.00 53 ASP A C 18
ATOM 33782 O O . ASP A 1 53 ? 17.114 -7.847 -8.196 1.00 0.00 53 ASP A O 18
ATOM 33791 N N . GLU A 1 54 ? 16.102 -8.765 -6.423 1.00 0.00 54 GLU A N 18
ATOM 33792 C CA . GLU A 1 54 ? 14.795 -8.888 -7.064 1.00 0.00 54 GLU A CA 18
ATOM 33793 C C . GLU A 1 54 ? 13.869 -7.794 -6.566 1.00 0.00 54 GLU A C 18
ATOM 33794 O O . GLU A 1 54 ? 12.931 -8.029 -5.792 1.00 0.00 54 GLU A O 18
ATOM 33806 N N . ASN A 1 55 ? 14.218 -6.548 -6.885 1.00 0.00 55 ASN A N 18
ATOM 33807 C CA . ASN A 1 55 ? 13.445 -5.389 -6.470 1.00 0.00 55 ASN A CA 18
ATOM 33808 C C . ASN A 1 55 ? 13.973 -4.115 -7.116 1.00 0.00 55 ASN A C 18
ATOM 33809 O O . ASN A 1 55 ? 14.134 -3.095 -6.460 1.00 0.00 55 ASN A O 18
ATOM 33820 N N . GLN A 1 56 ? 14.234 -4.157 -8.409 1.00 0.00 56 GLN A N 18
ATOM 33821 C CA . GLN A 1 56 ? 14.793 -3.031 -9.137 1.00 0.00 56 GLN A CA 18
ATOM 33822 C C . GLN A 1 56 ? 13.724 -2.389 -10.007 1.00 0.00 56 GLN A C 18
ATOM 33823 O O . GLN A 1 56 ? 12.557 -2.778 -9.991 1.00 0.00 56 GLN A O 18
ATOM 33837 N N . GLN A 1 57 ? 14.121 -1.380 -10.782 1.00 0.00 57 GLN A N 18
ATOM 33838 C CA . GLN A 1 57 ? 13.232 -0.735 -11.715 1.00 0.00 57 GLN A CA 18
ATOM 33839 C C . GLN A 1 57 ? 14.027 -0.048 -12.807 1.00 0.00 57 GLN A C 18
ATOM 33840 O O . GLN A 1 57 ? 14.035 -0.509 -13.948 1.00 0.00 57 GLN A O 18
ATOM 33854 N N . GLN A 1 58 ? 14.712 1.044 -12.449 1.00 0.00 58 GLN A N 18
ATOM 33855 C CA . GLN A 1 58 ? 15.508 1.831 -13.371 1.00 0.00 58 GLN A CA 18
ATOM 33856 C C . GLN A 1 58 ? 16.179 2.984 -12.643 1.00 0.00 58 GLN A C 18
ATOM 33857 O O . GLN A 1 58 ? 17.351 2.887 -12.294 1.00 0.00 58 GLN A O 18
ATOM 33871 N N . GLU A 1 59 ? 15.403 4.017 -12.307 1.00 0.00 59 GLU A N 18
ATOM 33872 C CA . GLU A 1 59 ? 15.902 5.215 -11.658 1.00 0.00 59 GLU A CA 18
ATOM 33873 C C . GLU A 1 59 ? 14.959 5.635 -10.556 1.00 0.00 59 GLU A C 18
ATOM 33874 O O . GLU A 1 59 ? 14.164 6.563 -10.700 1.00 0.00 59 GLU A O 18
ATOM 33886 N N . SER A 1 60 ? 15.022 4.925 -9.427 1.00 0.00 60 SER A N 18
ATOM 33887 C CA . SER A 1 60 ? 14.188 5.226 -8.286 1.00 0.00 60 SER A CA 18
ATOM 33888 C C . SER A 1 60 ? 14.553 4.311 -7.135 1.00 0.00 60 SER A C 18
ATOM 33889 O O . SER A 1 60 ? 14.107 3.166 -7.046 1.00 0.00 60 SER A O 18
ATOM 33897 N N . GLN A 1 61 ? 15.405 4.809 -6.237 1.00 0.00 61 GLN A N 18
ATOM 33898 C CA . GLN A 1 61 ? 15.807 4.032 -5.074 1.00 0.00 61 GLN A CA 18
ATOM 33899 C C . GLN A 1 61 ? 14.645 3.877 -4.106 1.00 0.00 61 GLN A C 18
ATOM 33900 O O . GLN A 1 61 ? 14.581 2.914 -3.355 1.00 0.00 61 GLN A O 18
ATOM 33914 N N . GLN A 1 62 ? 13.720 4.841 -4.096 1.00 0.00 62 GLN A N 18
ATOM 33915 C CA . GLN A 1 62 ? 12.590 4.807 -3.206 1.00 0.00 62 GLN A CA 18
ATOM 33916 C C . GLN A 1 62 ? 11.561 3.808 -3.689 1.00 0.00 62 GLN A C 18
ATOM 33917 O O . GLN A 1 62 ? 11.029 3.062 -2.887 1.00 0.00 62 GLN A O 18
ATOM 33931 N N . LEU A 1 63 ? 11.293 3.735 -4.995 1.00 0.00 63 LEU A N 18
ATOM 33932 C CA . LEU A 1 63 ? 10.394 2.724 -5.551 1.00 0.00 63 LEU A CA 18
ATOM 33933 C C . LEU A 1 63 ? 10.721 1.327 -5.042 1.00 0.00 63 LEU A C 18
ATOM 33934 O O . LEU A 1 63 ? 9.819 0.503 -4.888 1.00 0.00 63 LEU A O 18
ATOM 33950 N N . GLN A 1 64 ? 11.993 1.080 -4.708 1.00 0.00 64 GLN A N 18
ATOM 33951 C CA . GLN A 1 64 ? 12.403 -0.137 -4.063 1.00 0.00 64 GLN A CA 18
ATOM 33952 C C . GLN A 1 64 ? 11.548 -0.428 -2.848 1.00 0.00 64 GLN A C 18
ATOM 33953 O O . GLN A 1 64 ? 11.005 -1.516 -2.781 1.00 0.00 64 GLN A O 18
ATOM 33967 N N . GLN A 1 65 ? 11.307 0.546 -1.973 1.00 0.00 65 GLN A N 18
ATOM 33968 C CA . GLN A 1 65 ? 10.446 0.403 -0.831 1.00 0.00 65 GLN A CA 18
ATOM 33969 C C . GLN A 1 65 ? 9.092 -0.118 -1.236 1.00 0.00 65 GLN A C 18
ATOM 33970 O O . GLN A 1 65 ? 8.611 -0.984 -0.546 1.00 0.00 65 GLN A O 18
ATOM 33984 N N . CYS A 1 66 ? 8.507 0.323 -2.345 1.00 0.00 66 CYS A N 18
ATOM 33985 C CA . CYS A 1 66 ? 7.273 -0.227 -2.854 1.00 0.00 66 CYS A CA 18
ATOM 33986 C C . CYS A 1 66 ? 7.457 -1.671 -3.269 1.00 0.00 66 CYS A C 18
ATOM 33987 O O . CYS A 1 66 ? 6.726 -2.500 -2.778 1.00 0.00 66 CYS A O 18
ATOM 33994 N N . CYS A 1 67 ? 8.445 -2.009 -4.090 1.00 0.00 67 CYS A N 18
ATOM 33995 C CA . CYS A 1 67 ? 8.704 -3.395 -4.454 1.00 0.00 67 CYS A CA 18
ATOM 33996 C C . CYS A 1 67 ? 8.933 -4.271 -3.219 1.00 0.00 67 CYS A C 18
ATOM 33997 O O . CYS A 1 67 ? 8.449 -5.395 -3.132 1.00 0.00 67 CYS A O 18
ATOM 34004 N N . ASN A 1 68 ? 9.636 -3.742 -2.216 1.00 0.00 68 ASN A N 18
ATOM 34005 C CA . ASN A 1 68 ? 9.902 -4.399 -0.964 1.00 0.00 68 ASN A CA 18
ATOM 34006 C C . ASN A 1 68 ? 8.654 -4.441 -0.114 1.00 0.00 68 ASN A C 18
ATOM 34007 O O . ASN A 1 68 ? 8.470 -5.397 0.618 1.00 0.00 68 ASN A O 18
ATOM 34018 N N . GLN A 1 69 ? 7.774 -3.454 -0.256 1.00 0.00 69 GLN A N 18
ATOM 34019 C CA . GLN A 1 69 ? 6.541 -3.332 0.485 1.00 0.00 69 GLN A CA 18
ATOM 34020 C C . GLN A 1 69 ? 5.520 -4.296 -0.068 1.00 0.00 69 GLN A C 18
ATOM 34021 O O . GLN A 1 69 ? 4.879 -5.043 0.657 1.00 0.00 69 GLN A O 18
ATOM 34035 N N . VAL A 1 70 ? 5.414 -4.376 -1.388 1.00 0.00 70 VAL A N 18
ATOM 34036 C CA . VAL A 1 70 ? 4.522 -5.273 -2.073 1.00 0.00 70 VAL A CA 18
ATOM 34037 C C . VAL A 1 70 ? 4.989 -6.701 -1.900 1.00 0.00 70 VAL A C 18
ATOM 34038 O O . VAL A 1 70 ? 4.207 -7.641 -2.016 1.00 0.00 70 VAL A O 18
ATOM 34051 N N . LYS A 1 71 ? 6.270 -6.891 -1.578 1.00 0.00 71 LYS A N 18
ATOM 34052 C CA . LYS A 1 71 ? 6.801 -8.201 -1.261 1.00 0.00 71 LYS A CA 18
ATOM 34053 C C . LYS A 1 71 ? 6.373 -8.654 0.119 1.00 0.00 71 LYS A C 18
ATOM 34054 O O . LYS A 1 71 ? 6.532 -9.823 0.449 1.00 0.00 71 LYS A O 18
ATOM 34073 N N . GLN A 1 72 ? 5.855 -7.733 0.928 1.00 0.00 72 GLN A N 18
ATOM 34074 C CA . GLN A 1 72 ? 5.325 -8.032 2.234 1.00 0.00 72 GLN A CA 18
ATOM 34075 C C . GLN A 1 72 ? 3.814 -8.211 2.187 1.00 0.00 72 GLN A C 18
ATOM 34076 O O . GLN A 1 72 ? 3.177 -8.326 3.226 1.00 0.00 72 GLN A O 18
ATOM 34090 N N . VAL A 1 73 ? 3.234 -8.253 0.990 1.00 0.00 73 VAL A N 18
ATOM 34091 C CA . VAL A 1 73 ? 1.818 -8.486 0.841 1.00 0.00 73 VAL A CA 18
ATOM 34092 C C . VAL A 1 73 ? 1.419 -9.889 1.284 1.00 0.00 73 VAL A C 18
ATOM 34093 O O . VAL A 1 73 ? 2.261 -10.697 1.675 1.00 0.00 73 VAL A O 18
ATOM 34106 N N . ARG A 1 74 ? 0.120 -10.191 1.202 1.00 0.00 74 ARG A N 18
ATOM 34107 C CA . ARG A 1 74 ? -0.386 -11.517 1.473 1.00 0.00 74 ARG A CA 18
ATOM 34108 C C . ARG A 1 74 ? -0.259 -12.421 0.280 1.00 0.00 74 ARG A C 18
ATOM 34109 O O . ARG A 1 74 ? 0.551 -13.311 0.370 1.00 0.00 74 ARG A O 18
ATOM 34130 N N . ASP A 1 75 ? -1.090 -12.185 -0.737 1.00 0.00 75 ASP A N 18
ATOM 34131 C CA . ASP A 1 75 ? -1.151 -12.970 -1.971 1.00 0.00 75 ASP A CA 18
ATOM 34132 C C . ASP A 1 75 ? -2.369 -12.593 -2.803 1.00 0.00 75 ASP A C 18
ATOM 34133 O O . ASP A 1 75 ? -2.343 -12.517 -4.034 1.00 0.00 75 ASP A O 18
ATOM 34142 N N . GLU A 1 76 ? -3.463 -12.262 -2.111 1.00 0.00 76 GLU A N 18
ATOM 34143 C CA . GLU A 1 76 ? -4.713 -11.855 -2.728 1.00 0.00 76 GLU A CA 18
ATOM 34144 C C . GLU A 1 76 ? -5.172 -10.502 -2.212 1.00 0.00 76 GLU A C 18
ATOM 34145 O O . GLU A 1 76 ? -6.140 -9.927 -2.709 1.00 0.00 76 GLU A O 18
ATOM 34157 N N . CYS A 1 77 ? -4.447 -9.960 -1.232 1.00 0.00 77 CYS A N 18
ATOM 34158 C CA . CYS A 1 77 ? -4.702 -8.653 -0.714 1.00 0.00 77 CYS A CA 18
ATOM 34159 C C . CYS A 1 77 ? -3.892 -7.646 -1.500 1.00 0.00 77 CYS A C 18
ATOM 34160 O O . CYS A 1 77 ? -3.848 -6.517 -1.089 1.00 0.00 77 CYS A O 18
ATOM 34167 N N . GLN A 1 78 ? -3.247 -8.009 -2.609 1.00 0.00 78 GLN A N 18
ATOM 34168 C CA . GLN A 1 78 ? -2.475 -7.082 -3.415 1.00 0.00 78 GLN A CA 18
ATOM 34169 C C . GLN A 1 78 ? -3.385 -6.008 -3.984 1.00 0.00 78 GLN A C 18
ATOM 34170 O O . GLN A 1 78 ? -3.172 -4.811 -3.828 1.00 0.00 78 GLN A O 18
ATOM 34184 N N . CYS A 1 79 ? -4.398 -6.408 -4.744 1.00 0.00 79 CYS A N 18
ATOM 34185 C CA . CYS A 1 79 ? -5.291 -5.436 -5.330 1.00 0.00 79 CYS A CA 18
ATOM 34186 C C . CYS A 1 79 ? -6.176 -4.811 -4.285 1.00 0.00 79 CYS A C 18
ATOM 34187 O O . CYS A 1 79 ? -6.246 -3.586 -4.212 1.00 0.00 79 CYS A O 18
ATOM 34194 N N . GLU A 1 80 ? -6.813 -5.660 -3.478 1.00 0.00 80 GLU A N 18
ATOM 34195 C CA . GLU A 1 80 ? -7.661 -5.203 -2.384 1.00 0.00 80 GLU A CA 18
ATOM 34196 C C . GLU A 1 80 ? -6.923 -4.238 -1.468 1.00 0.00 80 GLU A C 18
ATOM 34197 O O . GLU A 1 80 ? -7.567 -3.475 -0.752 1.00 0.00 80 GLU A O 18
ATOM 34209 N N . ALA A 1 81 ? -5.580 -4.263 -1.513 1.00 0.00 81 ALA A N 18
ATOM 34210 C CA . ALA A 1 81 ? -4.745 -3.318 -0.831 1.00 0.00 81 ALA A CA 18
ATOM 34211 C C . ALA A 1 81 ? -4.695 -1.994 -1.552 1.00 0.00 81 ALA A C 18
ATOM 34212 O O . ALA A 1 81 ? -4.937 -0.997 -0.910 1.00 0.00 81 ALA A O 18
ATOM 34219 N N . ILE A 1 82 ? -4.462 -1.971 -2.866 1.00 0.00 82 ILE A N 18
ATOM 34220 C CA . ILE A 1 82 ? -4.512 -0.765 -3.679 1.00 0.00 82 ILE A CA 18
ATOM 34221 C C . ILE A 1 82 ? -5.839 -0.041 -3.525 1.00 0.00 82 ILE A C 18
ATOM 34222 O O . ILE A 1 82 ? -5.892 1.165 -3.341 1.00 0.00 82 ILE A O 18
ATOM 34238 N N . LYS A 1 83 ? -6.957 -0.747 -3.613 1.00 0.00 83 LYS A N 18
ATOM 34239 C CA . LYS A 1 83 ? -8.251 -0.106 -3.404 1.00 0.00 83 LYS A CA 18
ATOM 34240 C C . LYS A 1 83 ? -8.466 0.311 -1.947 1.00 0.00 83 LYS A C 18
ATOM 34241 O O . LYS A 1 83 ? -9.439 0.977 -1.641 1.00 0.00 83 LYS A O 18
ATOM 34260 N N . TYR A 1 84 ? -7.546 -0.070 -1.066 1.00 0.00 84 TYR A N 18
ATOM 34261 C CA . TYR A 1 84 ? -7.498 0.248 0.347 1.00 0.00 84 TYR A CA 18
ATOM 34262 C C . TYR A 1 84 ? -6.355 1.209 0.697 1.00 0.00 84 TYR A C 18
ATOM 34263 O O . TYR A 1 84 ? -5.900 1.335 1.832 1.00 0.00 84 TYR A O 18
ATOM 34281 N N . ILE A 1 85 ? -5.832 1.901 -0.302 1.00 0.00 85 ILE A N 18
ATOM 34282 C CA . ILE A 1 85 ? -4.736 2.826 -0.096 1.00 0.00 85 ILE A CA 18
ATOM 34283 C C . ILE A 1 85 ? -4.761 3.884 -1.164 1.00 0.00 85 ILE A C 18
ATOM 34284 O O . ILE A 1 85 ? -4.671 5.051 -0.824 1.00 0.00 85 ILE A O 18
ATOM 34300 N N . ALA A 1 86 ? -4.930 3.503 -2.427 1.00 0.00 86 ALA A N 18
ATOM 34301 C CA . ALA A 1 86 ? -5.046 4.385 -3.561 1.00 0.00 86 ALA A CA 18
ATOM 34302 C C . ALA A 1 86 ? -6.259 5.267 -3.397 1.00 0.00 86 ALA A C 18
ATOM 34303 O O . ALA A 1 86 ? -6.140 6.469 -3.222 1.00 0.00 86 ALA A O 18
ATOM 34310 N N . GLU A 1 87 ? -7.445 4.674 -3.416 1.00 0.00 87 GLU A N 18
ATOM 34311 C CA . GLU A 1 87 ? -8.670 5.432 -3.244 1.00 0.00 87 GLU A CA 18
ATOM 34312 C C . GLU A 1 87 ? -8.862 5.875 -1.800 1.00 0.00 87 GLU A C 18
ATOM 34313 O O . GLU A 1 87 ? -9.367 6.967 -1.521 1.00 0.00 87 GLU A O 18
ATOM 34325 N N . ASP A 1 88 ? -8.366 5.062 -0.864 1.00 0.00 88 ASP A N 18
ATOM 34326 C CA . ASP A 1 88 ? -8.452 5.395 0.549 1.00 0.00 88 ASP A CA 18
ATOM 34327 C C . ASP A 1 88 ? -7.764 6.724 0.790 1.00 0.00 88 ASP A C 18
ATOM 34328 O O . ASP A 1 88 ? -8.277 7.602 1.485 1.00 0.00 88 ASP A O 18
ATOM 34337 N N . GLN A 1 89 ? -6.602 6.928 0.154 1.00 0.00 89 GLN A N 18
ATOM 34338 C CA . GLN A 1 89 ? -5.878 8.153 0.292 1.00 0.00 89 GLN A CA 18
ATOM 34339 C C . GLN A 1 89 ? -6.563 9.247 -0.491 1.00 0.00 89 GLN A C 18
ATOM 34340 O O . GLN A 1 89 ? -6.293 10.390 -0.178 1.00 0.00 89 GLN A O 18
ATOM 34354 N N . ILE A 1 90 ? -7.348 8.939 -1.521 1.00 0.00 90 ILE A N 18
ATOM 34355 C CA . ILE A 1 90 ? -8.056 9.899 -2.331 1.00 0.00 90 ILE A CA 18
ATOM 34356 C C . ILE A 1 90 ? -9.141 10.567 -1.494 1.00 0.00 90 ILE A C 18
ATOM 34357 O O . ILE A 1 90 ? -9.319 11.790 -1.522 1.00 0.00 90 ILE A O 18
ATOM 34373 N N . GLN A 1 91 ? -9.870 9.763 -0.724 1.00 0.00 91 GLN A N 18
ATOM 34374 C CA . GLN A 1 91 ? -10.889 10.278 0.152 1.00 0.00 91 GLN A CA 18
ATOM 34375 C C . GLN A 1 91 ? -10.267 10.916 1.388 1.00 0.00 91 GLN A C 18
ATOM 34376 O O . GLN A 1 91 ? -10.784 11.919 1.883 1.00 0.00 91 GLN A O 18
ATOM 34390 N N . GLN A 1 92 ? -9.171 10.364 1.896 1.00 0.00 92 GLN A N 18
ATOM 34391 C CA . GLN A 1 92 ? -8.530 10.919 3.071 1.00 0.00 92 GLN A CA 18
ATOM 34392 C C . GLN A 1 92 ? -7.754 12.187 2.738 1.00 0.00 92 GLN A C 18
ATOM 34393 O O . GLN A 1 92 ? -7.913 13.228 3.368 1.00 0.00 92 GLN A O 18
ATOM 34407 N N . GLY A 1 93 ? -6.840 12.077 1.779 1.00 0.00 93 GLY A N 18
ATOM 34408 C CA . GLY A 1 93 ? -6.056 13.172 1.272 1.00 0.00 93 GLY A CA 18
ATOM 34409 C C . GLY A 1 93 ? -6.927 14.256 0.634 1.00 0.00 93 GLY A C 18
ATOM 34410 O O . GLY A 1 93 ? -8.149 14.150 0.513 1.00 0.00 93 GLY A O 18
ATOM 34414 N N . GLN A 1 94 ? -6.279 15.311 0.146 1.00 0.00 94 GLN A N 18
ATOM 34415 C CA . GLN A 1 94 ? -6.977 16.406 -0.506 1.00 0.00 94 GLN A CA 18
ATOM 34416 C C . GLN A 1 94 ? -7.235 16.097 -1.973 1.00 0.00 94 GLN A C 18
ATOM 34417 O O . GLN A 1 94 ? -7.105 16.941 -2.833 1.00 0.00 94 GLN A O 18
ATOM 34431 N N . LEU A 1 95 ? -7.567 14.857 -2.299 1.00 0.00 95 LEU A N 18
ATOM 34432 C CA . LEU A 1 95 ? -7.834 14.461 -3.667 1.00 0.00 95 LEU A CA 18
ATOM 34433 C C . LEU A 1 95 ? -9.322 14.611 -3.965 1.00 0.00 95 LEU A C 18
ATOM 34434 O O . LEU A 1 95 ? -9.838 14.074 -4.948 1.00 0.00 95 LEU A O 18
ATOM 34450 N N . HIS A 1 96 ? -10.047 15.307 -3.079 1.00 0.00 96 HIS A N 18
ATOM 34451 C CA . HIS A 1 96 ? -11.451 15.598 -3.255 1.00 0.00 96 HIS A CA 18
ATOM 34452 C C . HIS A 1 96 ? -11.678 16.627 -4.365 1.00 0.00 96 HIS A C 18
ATOM 34453 O O . HIS A 1 96 ? -10.751 17.133 -4.962 1.00 0.00 96 HIS A O 18
ATOM 34468 N N . GLY A 1 97 ? -12.934 16.940 -4.652 1.00 0.00 97 GLY A N 18
ATOM 34469 C CA . GLY A 1 97 ? -13.274 17.894 -5.695 1.00 0.00 97 GLY A CA 18
ATOM 34470 C C . GLY A 1 97 ? -13.253 17.215 -7.049 1.00 0.00 97 GLY A C 18
ATOM 34471 O O . GLY A 1 97 ? -14.302 16.804 -7.527 1.00 0.00 97 GLY A O 18
ATOM 34475 N N . GLU A 1 98 ? -12.063 17.027 -7.614 1.00 0.00 98 GLU A N 18
ATOM 34476 C CA . GLU A 1 98 ? -11.884 16.385 -8.917 1.00 0.00 98 GLU A CA 18
ATOM 34477 C C . GLU A 1 98 ? -10.411 16.053 -9.163 1.00 0.00 98 GLU A C 18
ATOM 34478 O O . GLU A 1 98 ? -9.873 16.061 -10.267 1.00 0.00 98 GLU A O 18
ATOM 34490 N N . GLU A 1 99 ? -9.689 15.741 -8.097 1.00 0.00 99 GLU A N 18
ATOM 34491 C CA . GLU A 1 99 ? -8.264 15.458 -8.156 1.00 0.00 99 GLU A CA 18
ATOM 34492 C C . GLU A 1 99 ? -8.024 14.051 -7.641 1.00 0.00 99 GLU A C 18
ATOM 34493 O O . GLU A 1 99 ? -6.966 13.743 -7.099 1.00 0.00 99 GLU A O 18
ATOM 34505 N N . SER A 1 100 ? -9.009 13.169 -7.802 1.00 0.00 100 SER A N 18
ATOM 34506 C CA . SER A 1 100 ? -8.900 11.784 -7.384 1.00 0.00 100 SER A CA 18
ATOM 34507 C C . SER A 1 100 ? -8.297 10.948 -8.494 1.00 0.00 100 SER A C 18
ATOM 34508 O O . SER A 1 100 ? -7.340 10.201 -8.290 1.00 0.00 100 SER A O 18
ATOM 34516 N N . GLU A 1 101 ? -8.788 11.135 -9.720 1.00 0.00 101 GLU A N 18
ATOM 34517 C CA . GLU A 1 101 ? -8.284 10.385 -10.863 1.00 0.00 101 GLU A CA 18
ATOM 34518 C C . GLU A 1 101 ? -6.837 10.784 -11.144 1.00 0.00 101 GLU A C 18
ATOM 34519 O O . GLU A 1 101 ? -5.988 10.005 -11.583 1.00 0.00 101 GLU A O 18
ATOM 34531 N N . ARG A 1 102 ? -6.476 12.030 -10.804 1.00 0.00 102 ARG A N 18
ATOM 34532 C CA . ARG A 1 102 ? -5.114 12.471 -10.978 1.00 0.00 102 ARG A CA 18
ATOM 34533 C C . ARG A 1 102 ? -4.232 11.701 -10.021 1.00 0.00 102 ARG A C 18
ATOM 34534 O O . ARG A 1 102 ? -3.050 11.637 -10.244 1.00 0.00 102 ARG A O 18
ATOM 34555 N N . VAL A 1 103 ? -4.708 11.220 -8.891 1.00 0.00 103 VAL A N 18
ATOM 34556 C CA . VAL A 1 103 ? -3.894 10.492 -7.939 1.00 0.00 103 VAL A CA 18
ATOM 34557 C C . VAL A 1 103 ? -3.724 9.053 -8.392 1.00 0.00 103 VAL A C 18
ATOM 34558 O O . VAL A 1 103 ? -2.719 8.417 -8.076 1.00 0.00 103 VAL A O 18
ATOM 34571 N N . ALA A 1 104 ? -4.647 8.570 -9.219 1.00 0.00 104 ALA A N 18
ATOM 34572 C CA . ALA A 1 104 ? -4.562 7.238 -9.764 1.00 0.00 104 ALA A CA 18
ATOM 34573 C C . ALA A 1 104 ? -3.387 7.140 -10.730 1.00 0.00 104 ALA A C 18
ATOM 34574 O O . ALA A 1 104 ? -2.676 6.140 -10.767 1.00 0.00 104 ALA A O 18
ATOM 34581 N N . GLN A 1 105 ? -3.104 8.223 -11.461 1.00 0.00 105 GLN A N 18
ATOM 34582 C CA . GLN A 1 105 ? -1.967 8.239 -12.366 1.00 0.00 105 GLN A CA 18
ATOM 34583 C C . GLN A 1 105 ? -0.647 8.239 -11.606 1.00 0.00 105 GLN A C 18
ATOM 34584 O O . GLN A 1 105 ? 0.366 7.820 -12.146 1.00 0.00 105 GLN A O 18
ATOM 34598 N N . ARG A 1 106 ? -0.664 8.729 -10.356 1.00 0.00 106 ARG A N 18
ATOM 34599 C CA . ARG A 1 106 ? 0.509 8.829 -9.526 1.00 0.00 106 ARG A CA 18
ATOM 34600 C C . ARG A 1 106 ? 0.872 7.457 -9.011 1.00 0.00 106 ARG A C 18
ATOM 34601 O O . ARG A 1 106 ? 1.955 6.958 -9.262 1.00 0.00 106 ARG A O 18
ATOM 34622 N N . ALA A 1 107 ? -0.035 6.826 -8.276 1.00 0.00 107 ALA A N 18
ATOM 34623 C CA . ALA A 1 107 ? 0.232 5.505 -7.765 1.00 0.00 107 ALA A CA 18
ATOM 34624 C C . ALA A 1 107 ? 0.553 4.541 -8.884 1.00 0.00 107 ALA A C 18
ATOM 34625 O O . ALA A 1 107 ? 1.489 3.760 -8.738 1.00 0.00 107 ALA A O 18
ATOM 34632 N N . GLY A 1 108 ? -0.137 4.690 -10.024 1.00 0.00 108 GLY A N 18
ATOM 34633 C CA . GLY A 1 108 ? 0.094 3.919 -11.228 1.00 0.00 108 GLY A CA 18
ATOM 34634 C C . GLY A 1 108 ? 1.565 3.883 -11.628 1.00 0.00 108 GLY A C 18
ATOM 34635 O O . GLY A 1 108 ? 2.064 2.875 -12.132 1.00 0.00 108 GLY A O 18
ATOM 34639 N N . GLU A 1 109 ? 2.294 4.957 -11.335 1.00 0.00 109 GLU A N 18
ATOM 34640 C CA . GLU A 1 109 ? 3.721 5.032 -11.582 1.00 0.00 109 GLU A CA 18
ATOM 34641 C C . GLU A 1 109 ? 4.458 3.912 -10.860 1.00 0.00 109 GLU A C 18
ATOM 34642 O O . GLU A 1 109 ? 5.125 3.057 -11.458 1.00 0.00 109 GLU A O 18
ATOM 34654 N N . ILE A 1 110 ? 4.278 3.849 -9.543 1.00 0.00 110 ILE A N 18
ATOM 34655 C CA . ILE A 1 110 ? 4.943 2.864 -8.712 1.00 0.00 110 ILE A CA 18
ATOM 34656 C C . ILE A 1 110 ? 4.312 1.519 -8.942 1.00 0.00 110 ILE A C 18
ATOM 34657 O O . ILE A 1 110 ? 4.955 0.478 -8.810 1.00 0.00 110 ILE A O 18
ATOM 34673 N N . VAL A 1 111 ? 3.050 1.517 -9.346 1.00 0.00 111 VAL A N 18
ATOM 34674 C CA . VAL A 1 111 ? 2.348 0.322 -9.685 1.00 0.00 111 VAL A CA 18
ATOM 34675 C C . VAL A 1 111 ? 3.081 -0.371 -10.809 1.00 0.00 111 VAL A C 18
ATOM 34676 O O . VAL A 1 111 ? 3.549 -1.481 -10.624 1.00 0.00 111 VAL A O 18
ATOM 34689 N N . SER A 1 112 ? 3.165 0.236 -11.984 1.00 0.00 112 SER A N 18
ATOM 34690 C CA . SER A 1 112 ? 3.877 -0.371 -13.095 1.00 0.00 112 SER A CA 18
ATOM 34691 C C . SER A 1 112 ? 5.311 -0.724 -12.734 1.00 0.00 112 SER A C 18
ATOM 34692 O O . SER A 1 112 ? 5.834 -1.723 -13.225 1.00 0.00 112 SER A O 18
ATOM 34700 N N . SER A 1 113 ? 5.905 0.051 -11.822 1.00 0.00 113 SER A N 18
ATOM 34701 C CA . SER A 1 113 ? 7.249 -0.180 -11.350 1.00 0.00 113 SER A CA 18
ATOM 34702 C C . SER A 1 113 ? 7.355 -1.501 -10.609 1.00 0.00 113 SER A C 18
ATOM 34703 O O . SER A 1 113 ? 8.007 -2.428 -11.067 1.00 0.00 113 SER A O 18
ATOM 34711 N N . CYS A 1 114 ? 6.692 -1.602 -9.456 1.00 0.00 114 CYS A N 18
ATOM 34712 C CA . CYS A 1 114 ? 6.666 -2.795 -8.642 1.00 0.00 114 CYS A CA 18
ATOM 34713 C C . CYS A 1 114 ? 5.449 -2.805 -7.722 1.00 0.00 114 CYS A C 18
ATOM 34714 O O . CYS A 1 114 ? 5.494 -3.151 -6.553 1.00 0.00 114 CYS A O 18
ATOM 34721 N N . GLY A 1 115 ? 4.305 -2.420 -8.250 1.00 0.00 115 GLY A N 18
ATOM 34722 C CA . GLY A 1 115 ? 3.062 -2.300 -7.530 1.00 0.00 115 GLY A CA 18
ATOM 34723 C C . GLY A 1 115 ? 1.906 -2.621 -8.439 1.00 0.00 115 GLY A C 18
ATOM 34724 O O . GLY A 1 115 ? 0.836 -2.056 -8.259 1.00 0.00 115 GLY A O 18
ATOM 34728 N N . VAL A 1 116 ? 2.072 -3.527 -9.410 1.00 0.00 116 VAL A N 18
ATOM 34729 C CA . VAL A 1 116 ? 1.042 -3.924 -10.360 1.00 0.00 116 VAL A CA 18
ATOM 34730 C C . VAL A 1 116 ? 0.012 -4.797 -9.664 1.00 0.00 116 VAL A C 18
ATOM 34731 O O . VAL A 1 116 ? -0.009 -6.010 -9.800 1.00 0.00 116 VAL A O 18
ATOM 34744 N N . ARG A 1 117 ? -0.778 -4.194 -8.782 1.00 0.00 117 ARG A N 18
ATOM 34745 C CA . ARG A 1 117 ? -1.684 -4.950 -7.946 1.00 0.00 117 ARG A CA 18
ATOM 34746 C C . ARG A 1 117 ? -3.046 -4.898 -8.548 1.00 0.00 117 ARG A C 18
ATOM 34747 O O . ARG A 1 117 ? -3.463 -5.902 -9.060 1.00 0.00 117 ARG A O 18
ATOM 34768 N N . CYS A 1 118 ? -3.693 -3.737 -8.482 1.00 0.00 118 CYS A N 18
ATOM 34769 C CA . CYS A 1 118 ? -4.979 -3.471 -9.094 1.00 0.00 118 CYS A CA 18
ATOM 34770 C C . CYS A 1 118 ? -4.893 -2.244 -9.984 1.00 0.00 118 CYS A C 18
ATOM 34771 O O . CYS A 1 118 ? -5.877 -1.812 -10.570 1.00 0.00 118 CYS A O 18
ATOM 34778 N N . MET A 1 119 ? -3.715 -1.616 -10.047 1.00 0.00 119 MET A N 18
ATOM 34779 C CA . MET A 1 119 ? -3.482 -0.448 -10.875 1.00 0.00 119 MET A CA 18
ATOM 34780 C C . MET A 1 119 ? -2.862 -0.809 -12.218 1.00 0.00 119 MET A C 18
ATOM 34781 O O . MET A 1 119 ? -2.432 0.047 -12.984 1.00 0.00 119 MET A O 18
ATOM 34795 N N . ARG A 1 120 ? -2.756 -2.109 -12.492 1.00 0.00 120 ARG A N 18
ATOM 34796 C CA . ARG A 1 120 ? -2.230 -2.625 -13.733 1.00 0.00 120 ARG A CA 18
ATOM 34797 C C . ARG A 1 120 ? -2.726 -4.039 -13.965 1.00 0.00 120 ARG A C 18
ATOM 34798 O O . ARG A 1 120 ? -3.087 -4.395 -15.077 1.00 0.00 120 ARG A O 18
ATOM 34819 N N . GLN A 1 121 ? -2.6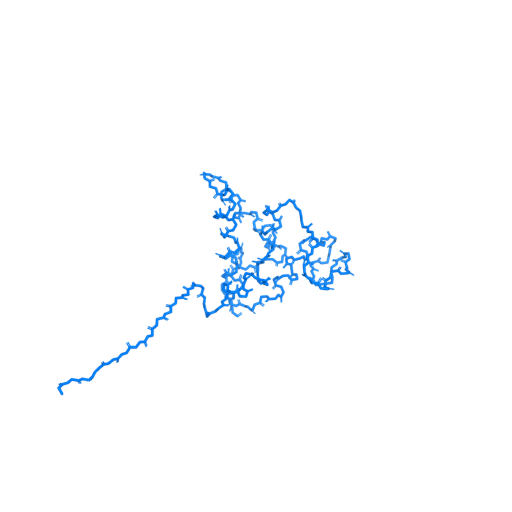77 -4.867 -12.931 1.00 0.00 121 GLN A N 18
ATOM 34820 C CA . GLN A 1 121 ? -3.063 -6.257 -13.036 1.00 0.00 121 GLN A CA 18
ATOM 34821 C C . GLN A 1 121 ? -3.953 -6.615 -11.878 1.00 0.00 121 GLN A C 18
ATOM 34822 O O . GLN A 1 121 ? -4.720 -5.758 -11.442 1.00 0.00 121 GLN A O 18
ATOM 34836 N N . THR A 1 122 ? -3.864 -7.862 -11.424 1.00 0.00 122 THR A N 18
ATOM 34837 C CA . THR A 1 122 ? -4.678 -8.377 -10.344 1.00 0.00 122 THR A CA 18
ATOM 34838 C C . THR A 1 122 ? -3.861 -9.318 -9.502 1.00 0.00 122 THR A C 18
ATOM 34839 O O . THR A 1 122 ? -2.654 -9.119 -9.452 1.00 0.00 122 THR A O 18
ATOM 34850 N N . ARG A 1 123 ? -4.490 -10.262 -8.788 1.00 0.00 123 ARG A N 18
ATOM 34851 C CA . ARG A 1 123 ? -3.821 -11.271 -7.966 1.00 0.00 123 ARG A CA 18
ATOM 34852 C C . ARG A 1 123 ? -2.596 -11.844 -8.653 1.00 0.00 123 ARG A C 18
ATOM 34853 O O . ARG A 1 123 ? -2.565 -11.961 -9.881 1.00 0.00 123 ARG A O 18
ATOM 34874 N N . THR A 1 124 ? -1.620 -12.230 -7.846 1.00 0.00 124 THR A N 18
ATOM 34875 C CA . THR A 1 124 ? -0.330 -12.666 -8.367 1.00 0.00 124 THR A CA 18
ATOM 34876 C C . THR A 1 124 ? 0.247 -13.726 -7.475 1.00 0.00 124 THR A C 18
ATOM 34877 O O . THR A 1 124 ? 0.670 -14.739 -8.016 1.00 0.00 124 THR A O 18
ATOM 34888 N N . ASN A 1 125 ? 0.168 -13.510 -6.152 1.00 0.00 125 ASN A N 18
ATOM 34889 C CA . ASN A 1 125 ? 0.763 -14.386 -5.152 1.00 0.00 125 ASN A CA 18
ATOM 34890 C C . ASN A 1 125 ? 2.300 -14.484 -5.329 1.00 0.00 125 ASN A C 18
ATOM 34891 O O . ASN A 1 125 ? 2.907 -13.382 -5.337 1.00 0.00 125 ASN A O 18
ATOM 34903 N N . ALA A 1 1 ? -1.162 -18.231 -0.852 1.00 0.00 1 ALA A N 19
ATOM 34904 C CA . ALA A 1 1 ? -1.583 -19.584 -1.166 1.00 0.00 1 ALA A CA 19
ATOM 34905 C C . ALA A 1 1 ? -2.739 -19.495 -2.134 1.00 0.00 1 ALA A C 19
ATOM 34906 O O . ALA A 1 1 ? -2.504 -19.396 -3.327 1.00 0.00 1 ALA A O 19
ATOM 34915 N N . GLU A 1 2 ? -3.971 -19.496 -1.631 1.00 0.00 2 GLU A N 19
ATOM 34916 C CA . GLU A 1 2 ? -5.160 -19.399 -2.464 1.00 0.00 2 GLU A CA 19
ATOM 34917 C C . GLU A 1 2 ? -6.357 -19.045 -1.591 1.00 0.00 2 GLU A C 19
ATOM 34918 O O . GLU A 1 2 ? -6.437 -19.502 -0.447 1.00 0.00 2 GLU A O 19
ATOM 34930 N N . PHE A 1 3 ? -7.243 -18.203 -2.116 1.00 0.00 3 PHE A N 19
ATOM 34931 C CA . PHE A 1 3 ? -8.415 -17.729 -1.403 1.00 0.00 3 PHE A CA 19
ATOM 34932 C C . PHE A 1 3 ? -9.390 -17.068 -2.379 1.00 0.00 3 PHE A C 19
ATOM 34933 O O . PHE A 1 3 ? -9.141 -15.972 -2.882 1.00 0.00 3 PHE A O 19
ATOM 34950 N N . MET A 1 4 ? -10.485 -17.751 -2.692 1.00 0.00 4 MET A N 19
ATOM 34951 C CA . MET A 1 4 ? -11.502 -17.210 -3.583 1.00 0.00 4 MET A CA 19
ATOM 34952 C C . MET A 1 4 ? -12.569 -16.480 -2.778 1.00 0.00 4 MET A C 19
ATOM 34953 O O . MET A 1 4 ? -13.449 -17.106 -2.195 1.00 0.00 4 MET A O 19
ATOM 34967 N N . GLU A 1 5 ? -12.477 -15.159 -2.731 1.00 0.00 5 GLU A N 19
ATOM 34968 C CA . GLU A 1 5 ? -13.459 -14.323 -2.051 1.00 0.00 5 GLU A CA 19
ATOM 34969 C C . GLU A 1 5 ? -13.570 -12.979 -2.747 1.00 0.00 5 GLU A C 19
ATOM 34970 O O . GLU A 1 5 ? -12.787 -12.664 -3.647 1.00 0.00 5 GLU A O 19
ATOM 34982 N N . SER A 1 6 ? -14.553 -12.184 -2.330 1.00 0.00 6 SER A N 19
ATOM 34983 C CA . SER A 1 6 ? -14.819 -10.858 -2.878 1.00 0.00 6 SER A CA 19
ATOM 34984 C C . SER A 1 6 ? -16.083 -10.291 -2.261 1.00 0.00 6 SER A C 19
ATOM 34985 O O . SER A 1 6 ? -16.996 -11.025 -1.878 1.00 0.00 6 SER A O 19
ATOM 34993 N N . LYS A 1 7 ? -16.166 -8.964 -2.194 1.00 0.00 7 LYS A N 19
ATOM 34994 C CA . LYS A 1 7 ? -17.359 -8.271 -1.723 1.00 0.00 7 LYS A CA 19
ATOM 34995 C C . LYS A 1 7 ? -17.235 -6.789 -2.042 1.00 0.00 7 LYS A C 19
ATOM 34996 O O . LYS A 1 7 ? -16.160 -6.217 -1.919 1.00 0.00 7 LYS A O 19
ATOM 35015 N N . GLY A 1 8 ? -18.347 -6.166 -2.405 1.00 0.00 8 GLY A N 19
ATOM 35016 C CA . GLY A 1 8 ? -18.375 -4.750 -2.752 1.00 0.00 8 GLY A CA 19
ATOM 35017 C C . GLY A 1 8 ? -19.795 -4.286 -2.995 1.00 0.00 8 GLY A C 19
ATOM 35018 O O . GLY A 1 8 ? -20.122 -3.893 -4.101 1.00 0.00 8 GLY A O 19
ATOM 35022 N N . GLU A 1 9 ? -20.637 -4.394 -1.967 1.00 0.00 9 GLU A N 19
ATOM 35023 C CA . GLU A 1 9 ? -22.031 -3.957 -2.054 1.00 0.00 9 GLU A CA 19
ATOM 35024 C C . GLU A 1 9 ? -22.635 -3.778 -0.665 1.00 0.00 9 GLU A C 19
ATOM 35025 O O . GLU A 1 9 ? -22.916 -2.667 -0.227 1.00 0.00 9 GLU A O 19
ATOM 35037 N N . ARG A 1 10 ? -22.830 -4.895 0.050 1.00 0.00 10 ARG A N 19
ATOM 35038 C CA . ARG A 1 10 ? -23.351 -4.873 1.411 1.00 0.00 10 ARG A CA 19
ATOM 35039 C C . ARG A 1 10 ? -22.294 -4.363 2.378 1.00 0.00 10 ARG A C 19
ATOM 35040 O O . ARG A 1 10 ? -21.127 -4.271 2.012 1.00 0.00 10 ARG A O 19
ATOM 35061 N N . GLU A 1 11 ? -22.698 -4.163 3.630 1.00 0.00 11 GLU A N 19
ATOM 35062 C CA . GLU A 1 11 ? -21.818 -3.718 4.701 1.00 0.00 11 GLU A CA 19
ATOM 35063 C C . GLU A 1 11 ? -20.604 -4.649 4.815 1.00 0.00 11 GLU A C 19
ATOM 35064 O O . GLU A 1 11 ? -20.699 -5.797 5.262 1.00 0.00 11 GLU A O 19
ATOM 35076 N N . GLY A 1 12 ? -19.483 -4.205 4.271 1.00 0.00 12 GLY A N 19
ATOM 35077 C CA . GLY A 1 12 ? -18.256 -4.970 4.222 1.00 0.00 12 GLY A CA 19
ATOM 35078 C C . GLY A 1 12 ? -17.088 -4.045 4.467 1.00 0.00 12 GLY A C 19
ATOM 35079 O O . GLY A 1 12 ? -17.188 -3.091 5.234 1.00 0.00 12 GLY A O 19
ATOM 35083 N N . SER A 1 13 ? -15.952 -4.376 3.871 1.00 0.00 13 SER A N 19
ATOM 35084 C CA . SER A 1 13 ? -14.743 -3.569 3.991 1.00 0.00 13 SER A CA 19
ATOM 35085 C C . SER A 1 13 ? -13.627 -4.211 3.190 1.00 0.00 13 SER A C 19
ATOM 35086 O O . SER A 1 13 ? -13.011 -3.564 2.369 1.00 0.00 13 SER A O 19
ATOM 35094 N N . SER A 1 14 ? -13.351 -5.490 3.458 1.00 0.00 14 SER A N 19
ATOM 35095 C CA . SER A 1 14 ? -12.305 -6.234 2.761 1.00 0.00 14 SER A CA 19
ATOM 35096 C C . SER A 1 14 ? -12.464 -7.721 3.045 1.00 0.00 14 SER A C 19
ATOM 35097 O O . SER A 1 14 ? -13.579 -8.174 3.287 1.00 0.00 14 SER A O 19
ATOM 35105 N N . SER A 1 15 ? -11.345 -8.448 3.096 1.00 0.00 15 SER A N 19
ATOM 35106 C CA . SER A 1 15 ? -11.257 -9.867 3.427 1.00 0.00 15 SER A CA 19
ATOM 35107 C C . SER A 1 15 ? -11.748 -10.156 4.850 1.00 0.00 15 SER A C 19
ATOM 35108 O O . SER A 1 15 ? -12.418 -9.356 5.502 1.00 0.00 15 SER A O 19
ATOM 35116 N N . GLN A 1 16 ? -11.278 -11.238 5.451 1.00 0.00 16 GLN A N 19
ATOM 35117 C CA . GLN A 1 16 ? -11.646 -11.532 6.827 1.00 0.00 16 GLN A CA 19
ATOM 35118 C C . GLN A 1 16 ? -10.963 -10.597 7.810 1.00 0.00 16 GLN A C 19
ATOM 35119 O O . GLN A 1 16 ? -11.588 -10.176 8.774 1.00 0.00 16 GLN A O 19
ATOM 35133 N N . GLN A 1 17 ? -9.714 -10.215 7.537 1.00 0.00 17 GLN A N 19
ATOM 35134 C CA . GLN A 1 17 ? -8.894 -9.346 8.379 1.00 0.00 17 GLN A CA 19
ATOM 35135 C C . GLN A 1 17 ? -7.556 -9.106 7.700 1.00 0.00 17 GLN A C 19
ATOM 35136 O O . GLN A 1 17 ? -6.506 -9.104 8.318 1.00 0.00 17 GLN A O 19
ATOM 35150 N N . CYS A 1 18 ? -7.579 -8.971 6.374 1.00 0.00 18 CYS A N 19
ATOM 35151 C CA . CYS A 1 18 ? -6.359 -8.708 5.649 1.00 0.00 18 CYS A CA 19
ATOM 35152 C C . CYS A 1 18 ? -6.099 -7.235 5.751 1.00 0.00 18 CYS A C 19
ATOM 35153 O O . CYS A 1 18 ? -5.088 -6.913 6.310 1.00 0.00 18 CYS A O 19
ATOM 35160 N N . ARG A 1 19 ? -7.044 -6.340 5.423 1.00 0.00 19 ARG A N 19
ATOM 35161 C CA . ARG A 1 19 ? -6.915 -4.872 5.570 1.00 0.00 19 ARG A CA 19
ATOM 35162 C C . ARG A 1 19 ? -5.925 -4.407 6.631 1.00 0.00 19 ARG A C 19
ATOM 35163 O O . ARG A 1 19 ? -4.964 -3.754 6.333 1.00 0.00 19 ARG A O 19
ATOM 35184 N N . GLN A 1 20 ? -6.098 -4.811 7.877 1.00 0.00 20 GLN A N 19
ATOM 35185 C CA . GLN A 1 20 ? -5.123 -4.596 8.944 1.00 0.00 20 GLN A CA 19
ATOM 35186 C C . GLN A 1 20 ? -3.703 -5.046 8.576 1.00 0.00 20 GLN A C 19
ATOM 35187 O O . GLN A 1 20 ? -2.770 -4.279 8.658 1.00 0.00 20 GLN A O 19
ATOM 35201 N N . GLU A 1 21 ? -3.475 -6.319 8.275 1.00 0.00 21 GLU A N 19
ATOM 35202 C CA . GLU A 1 21 ? -2.188 -6.824 7.804 1.00 0.00 21 GLU A CA 19
ATOM 35203 C C . GLU A 1 21 ? -1.809 -6.204 6.464 1.00 0.00 21 GLU A C 19
ATOM 35204 O O . GLU A 1 21 ? -0.630 -6.077 6.189 1.00 0.00 21 GLU A O 19
ATOM 35216 N N . VAL A 1 22 ? -2.788 -5.742 5.694 1.00 0.00 22 VAL A N 19
ATOM 35217 C CA . VAL A 1 22 ? -2.619 -5.222 4.358 1.00 0.00 22 VAL A CA 19
ATOM 35218 C C . VAL A 1 22 ? -1.971 -3.887 4.527 1.00 0.00 22 VAL A C 19
ATOM 35219 O O . VAL A 1 22 ? -0.821 -3.797 4.136 1.00 0.00 22 VAL A O 19
ATOM 35232 N N . GLN A 1 23 ? -2.615 -2.952 5.238 1.00 0.00 23 GLN A N 19
ATOM 35233 C CA . GLN A 1 23 ? -2.235 -1.550 5.395 1.00 0.00 23 GLN A CA 19
ATOM 35234 C C . GLN A 1 23 ? -0.997 -1.422 6.285 1.00 0.00 23 GLN A C 19
ATOM 35235 O O . GLN A 1 23 ? -0.953 -0.688 7.261 1.00 0.00 23 GLN A O 19
ATOM 35249 N N . ARG A 1 24 ? 0.018 -2.225 6.025 1.00 0.00 24 ARG A N 19
ATOM 35250 C CA . ARG A 1 24 ? 1.234 -2.342 6.798 1.00 0.00 24 ARG A CA 19
ATOM 35251 C C . ARG A 1 24 ? 2.370 -2.757 5.912 1.00 0.00 24 ARG A C 19
ATOM 35252 O O . ARG A 1 24 ? 3.422 -2.135 5.951 1.00 0.00 24 ARG A O 19
ATOM 35273 N N . LYS A 1 25 ? 2.168 -3.839 5.166 1.00 0.00 25 LYS A N 19
ATOM 35274 C CA . LYS A 1 25 ? 3.162 -4.375 4.248 1.00 0.00 25 LYS A CA 19
ATOM 35275 C C . LYS A 1 25 ? 2.741 -4.267 2.817 1.00 0.00 25 LYS A C 19
ATOM 35276 O O . LYS A 1 25 ? 3.623 -4.068 2.011 1.00 0.00 25 LYS A O 19
ATOM 35295 N N . ASP A 1 26 ? 1.444 -4.360 2.536 1.00 0.00 26 ASP A N 19
ATOM 35296 C CA . ASP A 1 26 ? 0.871 -4.112 1.229 1.00 0.00 26 ASP A CA 19
ATOM 35297 C C . ASP A 1 26 ? 1.304 -2.804 0.585 1.00 0.00 26 ASP A C 19
ATOM 35298 O O . ASP A 1 26 ? 2.275 -2.165 0.973 1.00 0.00 26 ASP A O 19
ATOM 35307 N N . LEU A 1 27 ? 0.583 -2.380 -0.443 1.00 0.00 27 LEU A N 19
ATOM 35308 C CA . LEU A 1 27 ? 0.797 -1.065 -1.011 1.00 0.00 27 LEU A CA 19
ATOM 35309 C C . LEU A 1 27 ? 0.581 0.049 0.004 1.00 0.00 27 LEU A C 19
ATOM 35310 O O . LEU A 1 27 ? -0.385 0.774 -0.063 1.00 0.00 27 LEU A O 19
ATOM 35326 N N . SER A 1 28 ? 1.570 0.308 0.842 1.00 0.00 28 SER A N 19
ATOM 35327 C CA . SER A 1 28 ? 1.528 1.250 1.960 1.00 0.00 28 SER A CA 19
ATOM 35328 C C . SER A 1 28 ? 2.733 2.159 1.839 1.00 0.00 28 SER A C 19
ATOM 35329 O O . SER A 1 28 ? 3.397 2.522 2.807 1.00 0.00 28 SER A O 19
ATOM 35337 N N . SER A 1 29 ? 3.055 2.502 0.595 1.00 0.00 29 SER A N 19
ATOM 35338 C CA . SER A 1 29 ? 4.181 3.354 0.301 1.00 0.00 29 SER A CA 19
ATOM 35339 C C . SER A 1 29 ? 4.210 3.718 -1.159 1.00 0.00 29 SER A C 19
ATOM 35340 O O . SER A 1 29 ? 4.603 4.822 -1.473 1.00 0.00 29 SER A O 19
ATOM 35348 N N . CYS A 1 30 ? 3.758 2.834 -2.051 1.00 0.00 30 CYS A N 19
ATOM 35349 C CA . CYS A 1 30 ? 3.729 3.102 -3.483 1.00 0.00 30 CYS A CA 19
ATOM 35350 C C . CYS A 1 30 ? 2.966 4.384 -3.773 1.00 0.00 30 CYS A C 19
ATOM 35351 O O . CYS A 1 30 ? 3.493 5.324 -4.341 1.00 0.00 30 CYS A O 19
ATOM 35358 N N . GLU A 1 31 ? 1.728 4.449 -3.302 1.00 0.00 31 GLU A N 19
ATOM 35359 C CA . GLU A 1 31 ? 0.971 5.674 -3.452 1.00 0.00 31 GLU A CA 19
ATOM 35360 C C . GLU A 1 31 ? 1.496 6.753 -2.494 1.00 0.00 31 GLU A C 19
ATOM 35361 O O . GLU A 1 31 ? 1.567 7.941 -2.770 1.00 0.00 31 GLU A O 19
ATOM 35373 N N . ARG A 1 32 ? 1.968 6.354 -1.313 1.00 0.00 32 ARG A N 19
ATOM 35374 C CA . ARG A 1 32 ? 2.557 7.329 -0.408 1.00 0.00 32 ARG A CA 19
ATOM 35375 C C . ARG A 1 32 ? 3.736 8.059 -1.033 1.00 0.00 32 ARG A C 19
ATOM 35376 O O . ARG A 1 32 ? 3.951 9.197 -0.671 1.00 0.00 32 ARG A O 19
ATOM 35397 N N . TYR A 1 33 ? 4.493 7.436 -1.923 1.00 0.00 33 TYR A N 19
ATOM 35398 C CA . TYR A 1 33 ? 5.663 7.972 -2.598 1.00 0.00 33 TYR A CA 19
ATOM 35399 C C . TYR A 1 33 ? 5.292 9.218 -3.377 1.00 0.00 33 TYR A C 19
ATOM 35400 O O . TYR A 1 33 ? 5.828 10.289 -3.107 1.00 0.00 33 TYR A O 19
ATOM 35418 N N . LEU A 1 34 ? 4.310 9.073 -4.265 1.00 0.00 34 LEU A N 19
ATOM 35419 C CA . LEU A 1 34 ? 3.802 10.200 -5.025 1.00 0.00 34 LEU A CA 19
ATOM 35420 C C . LEU A 1 34 ? 2.939 11.126 -4.164 1.00 0.00 34 LEU A C 19
ATOM 35421 O O . LEU A 1 34 ? 2.653 12.257 -4.551 1.00 0.00 34 LEU A O 19
ATOM 35437 N N . ARG A 1 35 ? 2.511 10.652 -2.985 1.00 0.00 35 ARG A N 19
ATOM 35438 C CA . ARG A 1 35 ? 1.754 11.455 -2.027 1.00 0.00 35 ARG A CA 19
ATOM 35439 C C . ARG A 1 35 ? 2.669 12.351 -1.201 1.00 0.00 35 ARG A C 19
ATOM 35440 O O . ARG A 1 35 ? 2.231 13.385 -0.690 1.00 0.00 35 ARG A O 19
ATOM 35461 N N . GLN A 1 36 ? 3.879 11.867 -0.926 1.00 0.00 36 GLN A N 19
ATOM 35462 C CA . GLN A 1 36 ? 4.889 12.554 -0.146 1.00 0.00 36 GLN A CA 19
ATOM 35463 C C . GLN A 1 36 ? 5.618 13.560 -1.030 1.00 0.00 36 GLN A C 19
ATOM 35464 O O . GLN A 1 36 ? 5.143 13.954 -2.089 1.00 0.00 36 GLN A O 19
ATOM 35478 N N . SER A 1 37 ? 6.761 14.022 -0.544 1.00 0.00 37 SER A N 19
ATOM 35479 C CA . SER A 1 37 ? 7.611 14.932 -1.300 1.00 0.00 37 SER A CA 19
ATOM 35480 C C . SER A 1 37 ? 9.079 14.693 -0.981 1.00 0.00 37 SER A C 19
ATOM 35481 O O . SER A 1 37 ? 9.922 14.628 -1.863 1.00 0.00 37 SER A O 19
ATOM 35489 N N . SER A 1 38 ? 9.393 14.501 0.304 1.00 0.00 38 SER A N 19
ATOM 35490 C CA . SER A 1 38 ? 10.758 14.263 0.754 1.00 0.00 38 SER A CA 19
ATOM 35491 C C . SER A 1 38 ? 10.754 13.276 1.909 1.00 0.00 38 SER A C 19
ATOM 35492 O O . SER A 1 38 ? 10.147 13.521 2.950 1.00 0.00 38 SER A O 19
ATOM 35500 N N . SER A 1 39 ? 11.356 12.110 1.707 1.00 0.00 39 SER A N 19
ATOM 35501 C CA . SER A 1 39 ? 11.451 11.096 2.749 1.00 0.00 39 SER A CA 19
ATOM 35502 C C . SER A 1 39 ? 12.703 10.272 2.534 1.00 0.00 39 SER A C 19
ATOM 35503 O O . SER A 1 39 ? 12.941 9.787 1.426 1.00 0.00 39 SER A O 19
ATOM 35511 N N . ARG A 1 40 ? 13.519 10.162 3.579 1.00 0.00 40 ARG A N 19
ATOM 35512 C CA . ARG A 1 40 ? 14.746 9.372 3.547 1.00 0.00 40 ARG A CA 19
ATOM 35513 C C . ARG A 1 40 ? 15.292 9.208 4.959 1.00 0.00 40 ARG A C 19
ATOM 35514 O O . ARG A 1 40 ? 16.326 9.798 5.283 1.00 0.00 40 ARG A O 19
ATOM 35535 N N . ARG A 1 41 ? 14.520 8.562 5.836 1.00 0.00 41 ARG A N 19
ATOM 35536 C CA . ARG A 1 41 ? 14.938 8.335 7.222 1.00 0.00 41 ARG A CA 19
ATOM 35537 C C . ARG A 1 41 ? 16.412 7.896 7.305 1.00 0.00 41 ARG A C 19
ATOM 35538 O O . ARG A 1 41 ? 16.963 7.227 6.444 1.00 0.00 41 ARG A O 19
ATOM 35559 N N . SER A 1 42 ? 17.107 8.388 8.317 1.00 0.00 42 SER A N 19
ATOM 35560 C CA . SER A 1 42 ? 18.517 8.059 8.480 1.00 0.00 42 SER A CA 19
ATOM 35561 C C . SER A 1 42 ? 18.648 6.762 9.267 1.00 0.00 42 SER A C 19
ATOM 35562 O O . SER A 1 42 ? 18.509 6.722 10.491 1.00 0.00 42 SER A O 19
ATOM 35570 N N . THR A 1 43 ? 18.855 5.656 8.569 1.00 0.00 43 THR A N 19
ATOM 35571 C CA . THR A 1 43 ? 18.955 4.365 9.245 1.00 0.00 43 THR A CA 19
ATOM 35572 C C . THR A 1 43 ? 20.058 3.554 8.593 1.00 0.00 43 THR A C 19
ATOM 35573 O O . THR A 1 43 ? 20.201 3.543 7.374 1.00 0.00 43 THR A O 19
ATOM 35584 N N . GLY A 1 44 ? 20.864 2.878 9.413 1.00 0.00 44 GLY A N 19
ATOM 35585 C CA . GLY A 1 44 ? 21.935 2.010 8.917 1.00 0.00 44 GLY A CA 19
ATOM 35586 C C . GLY A 1 44 ? 21.411 0.712 8.302 1.00 0.00 44 GLY A C 19
ATOM 35587 O O . GLY A 1 44 ? 22.199 -0.105 7.840 1.00 0.00 44 GLY A O 19
ATOM 35591 N N . GLU A 1 45 ? 20.093 0.520 8.303 1.00 0.00 45 GLU A N 19
ATOM 35592 C CA . GLU A 1 45 ? 19.413 -0.636 7.738 1.00 0.00 45 GLU A CA 19
ATOM 35593 C C . GLU A 1 45 ? 18.055 -0.212 7.168 1.00 0.00 45 GLU A C 19
ATOM 35594 O O . GLU A 1 45 ? 16.988 -0.561 7.666 1.00 0.00 45 GLU A O 19
ATOM 35606 N N . GLU A 1 46 ? 18.078 0.630 6.145 1.00 0.00 46 GLU A N 19
ATOM 35607 C CA . GLU A 1 46 ? 16.849 1.039 5.486 1.00 0.00 46 GLU A CA 19
ATOM 35608 C C . GLU A 1 46 ? 16.606 0.210 4.229 1.00 0.00 46 GLU A C 19
ATOM 35609 O O . GLU A 1 46 ? 17.090 -0.908 4.052 1.00 0.00 46 GLU A O 19
ATOM 35621 N N . VAL A 1 47 ? 15.854 0.784 3.299 1.00 0.00 47 VAL A N 19
ATOM 35622 C CA . VAL A 1 47 ? 15.611 0.189 1.995 1.00 0.00 47 VAL A CA 19
ATOM 35623 C C . VAL A 1 47 ? 16.721 0.516 0.987 1.00 0.00 47 VAL A C 19
ATOM 35624 O O . VAL A 1 47 ? 16.524 0.455 -0.220 1.00 0.00 47 VAL A O 19
ATOM 35637 N N . LEU A 1 48 ? 17.911 0.858 1.473 1.00 0.00 48 LEU A N 19
ATOM 35638 C CA . LEU A 1 48 ? 19.069 1.170 0.641 1.00 0.00 48 LEU A CA 19
ATOM 35639 C C . LEU A 1 48 ? 19.884 -0.103 0.383 1.00 0.00 48 LEU A C 19
ATOM 35640 O O . LEU A 1 48 ? 21.104 -0.124 0.528 1.00 0.00 48 LEU A O 19
ATOM 35656 N N . ARG A 1 49 ? 19.206 -1.196 0.026 1.00 0.00 49 ARG A N 19
ATOM 35657 C CA . ARG A 1 49 ? 19.858 -2.469 -0.284 1.00 0.00 49 ARG A CA 19
ATOM 35658 C C . ARG A 1 49 ? 19.358 -3.029 -1.590 1.00 0.00 49 ARG A C 19
ATOM 35659 O O . ARG A 1 49 ? 18.397 -2.529 -2.144 1.00 0.00 49 ARG A O 19
ATOM 35680 N N . MET A 1 50 ? 19.974 -4.103 -2.052 1.00 0.00 50 MET A N 19
ATOM 35681 C CA . MET A 1 50 ? 19.554 -4.774 -3.272 1.00 0.00 50 MET A CA 19
ATOM 35682 C C . MET A 1 50 ? 20.225 -6.149 -3.332 1.00 0.00 50 MET A C 19
ATOM 35683 O O . MET A 1 50 ? 21.279 -6.314 -3.937 1.00 0.00 50 MET A O 19
ATOM 35697 N N . PRO A 1 51 ? 19.711 -7.128 -2.581 1.00 0.00 51 PRO A N 19
ATOM 35698 C CA . PRO A 1 51 ? 20.251 -8.478 -2.639 1.00 0.00 51 PRO A CA 19
ATOM 35699 C C . PRO A 1 51 ? 19.875 -9.201 -3.931 1.00 0.00 51 PRO A C 19
ATOM 35700 O O . PRO A 1 51 ? 20.510 -10.192 -4.271 1.00 0.00 51 PRO A O 19
ATOM 35711 N N . GLY A 1 52 ? 18.881 -8.698 -4.658 1.00 0.00 52 GLY A N 19
ATOM 35712 C CA . GLY A 1 52 ? 18.423 -9.286 -5.906 1.00 0.00 52 GLY A CA 19
ATOM 35713 C C . GLY A 1 52 ? 16.919 -9.232 -5.987 1.00 0.00 52 GLY A C 19
ATOM 35714 O O . GLY A 1 52 ? 16.268 -10.024 -5.322 1.00 0.00 52 GLY A O 19
ATOM 35718 N N . ASP A 1 53 ? 16.396 -8.285 -6.753 1.00 0.00 53 ASP A N 19
ATOM 35719 C CA . ASP A 1 53 ? 14.959 -8.097 -6.939 1.00 0.00 53 ASP A CA 19
ATOM 35720 C C . ASP A 1 53 ? 14.777 -6.826 -7.734 1.00 0.00 53 ASP A C 19
ATOM 35721 O O . ASP A 1 53 ? 15.166 -5.785 -7.219 1.00 0.00 53 ASP A O 19
ATOM 35730 N N . GLU A 1 54 ? 14.265 -6.924 -8.967 1.00 0.00 54 GLU A N 19
ATOM 35731 C CA . GLU A 1 54 ? 13.983 -5.778 -9.841 1.00 0.00 54 GLU A CA 19
ATOM 35732 C C . GLU A 1 54 ? 13.368 -4.605 -9.067 1.00 0.00 54 GLU A C 19
ATOM 35733 O O . GLU A 1 54 ? 12.176 -4.581 -8.748 1.00 0.00 54 GLU A O 19
ATOM 35745 N N . ASN A 1 55 ? 14.227 -3.679 -8.659 1.00 0.00 55 ASN A N 19
ATOM 35746 C CA . ASN A 1 55 ? 13.841 -2.547 -7.852 1.00 0.00 55 ASN A CA 19
ATOM 35747 C C . ASN A 1 55 ? 14.097 -1.285 -8.657 1.00 0.00 55 ASN A C 19
ATOM 35748 O O . ASN A 1 55 ? 14.324 -1.322 -9.859 1.00 0.00 55 ASN A O 19
ATOM 35759 N N . GLN A 1 56 ? 14.047 -0.143 -7.979 1.00 0.00 56 GLN A N 19
ATOM 35760 C CA . GLN A 1 56 ? 14.433 1.125 -8.564 1.00 0.00 56 GLN A CA 19
ATOM 35761 C C . GLN A 1 56 ? 15.656 1.036 -9.490 1.00 0.00 56 GLN A C 19
ATOM 35762 O O . GLN A 1 56 ? 16.605 0.286 -9.264 1.00 0.00 56 GLN A O 19
ATOM 35776 N N . GLN A 1 57 ? 15.705 1.945 -10.450 1.00 0.00 57 GLN A N 19
ATOM 35777 C CA . GLN A 1 57 ? 16.822 1.946 -11.376 1.00 0.00 57 GLN A CA 19
ATOM 35778 C C . GLN A 1 57 ? 17.936 2.862 -10.888 1.00 0.00 57 GLN A C 19
ATOM 35779 O O . GLN A 1 57 ? 19.106 2.599 -11.134 1.00 0.00 57 GLN A O 19
ATOM 35793 N N . GLN A 1 58 ? 17.565 3.952 -10.206 1.00 0.00 58 GLN A N 19
ATOM 35794 C CA . GLN A 1 58 ? 18.507 4.920 -9.670 1.00 0.00 58 GLN A CA 19
ATOM 35795 C C . GLN A 1 58 ? 17.818 5.840 -8.667 1.00 0.00 58 GLN A C 19
ATOM 35796 O O . GLN A 1 58 ? 17.855 5.593 -7.469 1.00 0.00 58 GLN A O 19
ATOM 35810 N N . GLU A 1 59 ? 17.164 6.896 -9.135 1.00 0.00 59 GLU A N 19
ATOM 35811 C CA . GLU A 1 59 ? 16.515 7.883 -8.281 1.00 0.00 59 GLU A CA 19
ATOM 35812 C C . GLU A 1 59 ? 15.091 7.470 -7.967 1.00 0.00 59 GLU A C 19
ATOM 35813 O O . GLU A 1 59 ? 14.157 7.863 -8.661 1.00 0.00 59 GLU A O 19
ATOM 35825 N N . SER A 1 60 ? 14.939 6.657 -6.921 1.00 0.00 60 SER A N 19
ATOM 35826 C CA . SER A 1 60 ? 13.649 6.070 -6.541 1.00 0.00 60 SER A CA 19
ATOM 35827 C C . SER A 1 60 ? 13.789 5.060 -5.404 1.00 0.00 60 SER A C 19
ATOM 35828 O O . SER A 1 60 ? 13.302 3.935 -5.471 1.00 0.00 60 SER A O 19
ATOM 35836 N N . GLN A 1 61 ? 14.431 5.459 -4.303 1.00 0.00 61 GLN A N 19
ATOM 35837 C CA . GLN A 1 61 ? 14.648 4.528 -3.177 1.00 0.00 61 GLN A CA 19
ATOM 35838 C C . GLN A 1 61 ? 13.328 4.054 -2.578 1.00 0.00 61 GLN A C 19
ATOM 35839 O O . GLN A 1 61 ? 13.186 2.947 -2.076 1.00 0.00 61 GLN A O 19
ATOM 35853 N N . GLN A 1 62 ? 12.311 4.898 -2.688 1.00 0.00 62 GLN A N 19
ATOM 35854 C CA . GLN A 1 62 ? 11.007 4.575 -2.159 1.00 0.00 62 GLN A CA 19
ATOM 35855 C C . GLN A 1 62 ? 10.266 3.579 -3.033 1.00 0.00 62 GLN A C 19
ATOM 35856 O O . GLN A 1 62 ? 9.718 2.625 -2.504 1.00 0.00 62 GLN A O 19
ATOM 35870 N N . LEU A 1 63 ? 10.251 3.780 -4.358 1.00 0.00 63 LEU A N 19
ATOM 35871 C CA . LEU A 1 63 ? 9.657 2.822 -5.288 1.00 0.00 63 LEU A CA 19
ATOM 35872 C C . LEU A 1 63 ? 10.131 1.388 -4.997 1.00 0.00 63 LEU A C 19
ATOM 35873 O O . LEU A 1 63 ? 9.355 0.434 -5.069 1.00 0.00 63 LEU A O 19
ATOM 35889 N N . GLN A 1 64 ? 11.388 1.254 -4.566 1.00 0.00 64 GLN A N 19
ATOM 35890 C CA . GLN A 1 64 ? 11.918 -0.017 -4.112 1.00 0.00 64 GLN A CA 19
ATOM 35891 C C . GLN A 1 64 ? 11.232 -0.500 -2.836 1.00 0.00 64 GLN A C 19
ATOM 35892 O O . GLN A 1 64 ? 10.801 -1.651 -2.777 1.00 0.00 64 GLN A O 19
ATOM 35906 N N . GLN A 1 65 ? 11.155 0.355 -1.816 1.00 0.00 65 GLN A N 19
ATOM 35907 C CA . GLN A 1 65 ? 10.470 0.042 -0.570 1.00 0.00 65 GLN A CA 19
ATOM 35908 C C . GLN A 1 65 ? 9.060 -0.423 -0.825 1.00 0.00 65 GLN A C 19
ATOM 35909 O O . GLN A 1 65 ? 8.628 -1.302 -0.108 1.00 0.00 65 GLN A O 19
ATOM 35923 N N . CYS A 1 66 ? 8.409 0.091 -1.873 1.00 0.00 66 CYS A N 19
ATOM 35924 C CA . CYS A 1 66 ? 7.114 -0.384 -2.293 1.00 0.00 66 CYS A CA 19
ATOM 35925 C C . CYS A 1 66 ? 7.250 -1.802 -2.805 1.00 0.00 66 CYS A C 19
ATOM 35926 O O . CYS A 1 66 ? 6.594 -2.656 -2.260 1.00 0.00 66 CYS A O 19
ATOM 35933 N N . CYS A 1 67 ? 8.095 -2.094 -3.792 1.00 0.00 67 CYS A N 19
ATOM 35934 C CA . CYS A 1 67 ? 8.251 -3.465 -4.286 1.00 0.00 67 CYS A CA 19
ATOM 35935 C C . CYS A 1 67 ? 8.488 -4.474 -3.172 1.00 0.00 67 CYS A C 19
ATOM 35936 O O . CYS A 1 67 ? 7.722 -5.424 -3.025 1.00 0.00 67 CYS A O 19
ATOM 35943 N N . ASN A 1 68 ? 9.498 -4.211 -2.342 1.00 0.00 68 ASN A N 19
ATOM 35944 C CA . ASN A 1 68 ? 9.771 -5.027 -1.172 1.00 0.00 68 ASN A CA 19
ATOM 35945 C C . ASN A 1 68 ? 8.564 -5.096 -0.226 1.00 0.00 68 ASN A C 19
ATOM 35946 O O . ASN A 1 68 ? 8.296 -6.117 0.386 1.00 0.00 68 ASN A O 19
ATOM 35957 N N . GLN A 1 69 ? 7.808 -4.005 -0.125 1.00 0.00 69 GLN A N 19
ATOM 35958 C CA . GLN A 1 69 ? 6.575 -3.956 0.653 1.00 0.00 69 GLN A CA 19
ATOM 35959 C C . GLN A 1 69 ? 5.548 -4.912 0.063 1.00 0.00 69 GLN A C 19
ATOM 35960 O O . GLN A 1 69 ? 5.058 -5.814 0.729 1.00 0.00 69 GLN A O 19
ATOM 35974 N N . VAL A 1 70 ? 5.318 -4.837 -1.239 1.00 0.00 70 VAL A N 19
ATOM 35975 C CA . VAL A 1 70 ? 4.358 -5.675 -1.934 1.00 0.00 70 VAL A CA 19
ATOM 35976 C C . VAL A 1 70 ? 4.845 -7.113 -1.947 1.00 0.00 70 VAL A C 19
ATOM 35977 O O . VAL A 1 70 ? 4.074 -8.026 -2.198 1.00 0.00 70 VAL A O 19
ATOM 35990 N N . LYS A 1 71 ? 6.135 -7.344 -1.721 1.00 0.00 71 LYS A N 19
ATOM 35991 C CA . LYS A 1 71 ? 6.670 -8.689 -1.595 1.00 0.00 71 LYS A CA 19
ATOM 35992 C C . LYS A 1 71 ? 6.375 -9.277 -0.219 1.00 0.00 71 LYS A C 19
ATOM 35993 O O . LYS A 1 71 ? 6.210 -10.483 -0.108 1.00 0.00 71 LYS A O 19
ATOM 36012 N N . GLN A 1 72 ? 6.210 -8.416 0.787 1.00 0.00 72 GLN A N 19
ATOM 36013 C CA . GLN A 1 72 ? 5.868 -8.807 2.144 1.00 0.00 72 GLN A CA 19
ATOM 36014 C C . GLN A 1 72 ? 4.367 -8.793 2.370 1.00 0.00 72 GLN A C 19
ATOM 36015 O O . GLN A 1 72 ? 3.936 -9.056 3.493 1.00 0.00 72 GLN A O 19
ATOM 36029 N N . VAL A 1 73 ? 3.602 -8.452 1.329 1.00 0.00 73 VAL A N 19
ATOM 36030 C CA . VAL A 1 73 ? 2.154 -8.451 1.361 1.00 0.00 73 VAL A CA 19
ATOM 36031 C C . VAL A 1 73 ? 1.618 -9.863 1.509 1.00 0.00 73 VAL A C 19
ATOM 36032 O O . VAL A 1 73 ? 2.383 -10.819 1.449 1.00 0.00 73 VAL A O 19
ATOM 36045 N N . ARG A 1 74 ? 0.297 -9.975 1.675 1.00 0.00 74 ARG A N 19
ATOM 36046 C CA . ARG A 1 74 ? -0.393 -11.249 1.772 1.00 0.00 74 ARG A CA 19
ATOM 36047 C C . ARG A 1 74 ? -0.185 -12.031 0.516 1.00 0.00 74 ARG A C 19
ATOM 36048 O O . ARG A 1 74 ? 0.714 -12.831 0.558 1.00 0.00 74 ARG A O 19
ATOM 36069 N N . ASP A 1 75 ? -1.019 -11.817 -0.504 1.00 0.00 75 ASP A N 19
ATOM 36070 C CA . ASP A 1 75 ? -1.013 -12.553 -1.771 1.00 0.00 75 ASP A CA 19
ATOM 36071 C C . ASP A 1 75 ? -2.056 -11.941 -2.717 1.00 0.00 75 ASP A C 19
ATOM 36072 O O . ASP A 1 75 ? -1.773 -11.039 -3.510 1.00 0.00 75 ASP A O 19
ATOM 36081 N N . GLU A 1 76 ? -3.311 -12.370 -2.577 1.00 0.00 76 GLU A N 19
ATOM 36082 C CA . GLU A 1 76 ? -4.449 -11.851 -3.319 1.00 0.00 76 GLU A CA 19
ATOM 36083 C C . GLU A 1 76 ? -4.930 -10.504 -2.806 1.00 0.00 76 GLU A C 19
ATOM 36084 O O . GLU A 1 76 ? -5.780 -9.850 -3.412 1.00 0.00 76 GLU A O 19
ATOM 36096 N N . CYS A 1 77 ? -4.332 -10.060 -1.712 1.00 0.00 77 CYS A N 19
ATOM 36097 C CA . CYS A 1 77 ? -4.639 -8.789 -1.148 1.00 0.00 77 CYS A CA 19
ATOM 36098 C C . CYS A 1 77 ? -3.793 -7.758 -1.834 1.00 0.00 77 CYS A C 19
ATOM 36099 O O . CYS A 1 77 ? -4.036 -6.611 -1.572 1.00 0.00 77 CYS A O 19
ATOM 36106 N N . GLN A 1 78 ? -2.867 -8.107 -2.731 1.00 0.00 78 GLN A N 19
ATOM 36107 C CA . GLN A 1 78 ? -2.087 -7.138 -3.476 1.00 0.00 78 GLN A CA 19
ATOM 36108 C C . GLN A 1 78 ? -3.008 -6.147 -4.183 1.00 0.00 78 GLN A C 19
ATOM 36109 O O . GLN A 1 78 ? -2.728 -4.957 -4.246 1.00 0.00 78 GLN A O 19
ATOM 36123 N N . CYS A 1 79 ? -4.083 -6.614 -4.812 1.00 0.00 79 CYS A N 19
ATOM 36124 C CA . CYS A 1 79 ? -4.975 -5.706 -5.511 1.00 0.00 79 CYS A CA 19
ATOM 36125 C C . CYS A 1 79 ? -5.733 -4.830 -4.551 1.00 0.00 79 CYS A C 19
ATOM 36126 O O . CYS A 1 79 ? -5.522 -3.621 -4.579 1.00 0.00 79 CYS A O 19
ATOM 36133 N N . GLU A 1 80 ? -6.566 -5.460 -3.719 1.00 0.00 80 GLU A N 19
ATOM 36134 C CA . GLU A 1 80 ? -7.346 -4.781 -2.684 1.00 0.00 80 GLU A CA 19
ATOM 36135 C C . GLU A 1 80 ? -6.444 -3.903 -1.806 1.00 0.00 80 GLU A C 19
ATOM 36136 O O . GLU A 1 80 ? -6.845 -2.892 -1.253 1.00 0.00 80 GLU A O 19
ATOM 36148 N N . ALA A 1 81 ? -5.158 -4.204 -1.794 1.00 0.00 81 ALA A N 19
ATOM 36149 C CA . ALA A 1 81 ? -4.185 -3.405 -1.086 1.00 0.00 81 ALA A CA 19
ATOM 36150 C C . ALA A 1 81 ? -4.024 -2.023 -1.719 1.00 0.00 81 ALA A C 19
ATOM 36151 O O . ALA A 1 81 ? -4.020 -0.975 -1.085 1.00 0.00 81 ALA A O 19
ATOM 36158 N N . ILE A 1 82 ? -3.886 -1.997 -3.043 1.00 0.00 82 ILE A N 19
ATOM 36159 C CA . ILE A 1 82 ? -3.787 -0.743 -3.759 1.00 0.00 82 ILE A CA 19
ATOM 36160 C C . ILE A 1 82 ? -5.119 -0.030 -3.719 1.00 0.00 82 ILE A C 19
ATOM 36161 O O . ILE A 1 82 ? -5.146 1.187 -3.759 1.00 0.00 82 ILE A O 19
ATOM 36177 N N . LYS A 1 83 ? -6.216 -0.783 -3.633 1.00 0.00 83 LYS A N 19
ATOM 36178 C CA . LYS A 1 83 ? -7.554 -0.207 -3.555 1.00 0.00 83 LYS A CA 19
ATOM 36179 C C . LYS A 1 83 ? -7.773 0.529 -2.236 1.00 0.00 83 LYS A C 19
ATOM 36180 O O . LYS A 1 83 ? -8.734 1.273 -2.134 1.00 0.00 83 LYS A O 19
ATOM 36199 N N . TYR A 1 84 ? -6.864 0.339 -1.283 1.00 0.00 84 TYR A N 19
ATOM 36200 C CA . TYR A 1 84 ? -6.858 1.003 0.001 1.00 0.00 84 TYR A CA 19
ATOM 36201 C C . TYR A 1 84 ? -6.026 2.268 -0.083 1.00 0.00 84 TYR A C 19
ATOM 36202 O O . TYR A 1 84 ? -6.526 3.366 0.110 1.00 0.00 84 TYR A O 19
ATOM 36220 N N . ILE A 1 85 ? -4.730 2.122 -0.375 1.00 0.00 85 ILE A N 19
ATOM 36221 C CA . ILE A 1 85 ? -3.833 3.265 -0.400 1.00 0.00 85 ILE A CA 19
ATOM 36222 C C . ILE A 1 85 ? -4.270 4.269 -1.434 1.00 0.00 85 ILE A C 19
ATOM 36223 O O . ILE A 1 85 ? -4.365 5.444 -1.101 1.00 0.00 85 ILE A O 19
ATOM 36239 N N . ALA A 1 86 ? -4.547 3.808 -2.652 1.00 0.00 86 ALA A N 19
ATOM 36240 C CA . ALA A 1 86 ? -4.997 4.607 -3.769 1.00 0.00 86 ALA A CA 19
ATOM 36241 C C . ALA A 1 86 ? -6.495 4.856 -3.630 1.00 0.00 86 ALA A C 19
ATOM 36242 O O . ALA A 1 86 ? -7.294 4.599 -4.536 1.00 0.00 86 ALA A O 19
ATOM 36249 N N . GLU A 1 87 ? -6.865 5.375 -2.466 1.00 0.00 87 GLU A N 19
ATOM 36250 C CA . GLU A 1 87 ? -8.233 5.687 -2.122 1.00 0.00 87 GLU A CA 19
ATOM 36251 C C . GLU A 1 87 ? -8.287 6.422 -0.794 1.00 0.00 87 GLU A C 19
ATOM 36252 O O . GLU A 1 87 ? -8.727 7.558 -0.732 1.00 0.00 87 GLU A O 19
ATOM 36264 N N . ASP A 1 88 ? -7.718 5.853 0.258 1.00 0.00 88 ASP A N 19
ATOM 36265 C CA . ASP A 1 88 ? -7.759 6.445 1.592 1.00 0.00 88 ASP A CA 19
ATOM 36266 C C . ASP A 1 88 ? -7.086 7.792 1.531 1.00 0.00 88 ASP A C 19
ATOM 36267 O O . ASP A 1 88 ? -7.667 8.809 1.893 1.00 0.00 88 ASP A O 19
ATOM 36276 N N . GLN A 1 89 ? -5.882 7.825 0.949 1.00 0.00 89 GLN A N 19
ATOM 36277 C CA . GLN A 1 89 ? -5.171 9.066 0.785 1.00 0.00 89 GLN A CA 19
ATOM 36278 C C . GLN A 1 89 ? -5.961 10.028 -0.061 1.00 0.00 89 GLN A C 19
ATOM 36279 O O . GLN A 1 89 ? -5.788 11.209 0.156 1.00 0.00 89 GLN A O 19
ATOM 36293 N N . ILE A 1 90 ? -6.758 9.561 -1.017 1.00 0.00 90 ILE A N 19
ATOM 36294 C CA . ILE A 1 90 ? -7.571 10.394 -1.882 1.00 0.00 90 ILE A CA 19
ATOM 36295 C C . ILE A 1 90 ? -8.654 11.102 -1.064 1.00 0.00 90 ILE A C 19
ATOM 36296 O O . ILE A 1 90 ? -8.956 12.286 -1.251 1.00 0.00 90 ILE A O 19
ATOM 36312 N N . GLN A 1 91 ? -9.219 10.387 -0.102 1.00 0.00 91 GLN A N 19
ATOM 36313 C CA . GLN A 1 91 ? -10.221 10.949 0.774 1.00 0.00 91 GLN A CA 19
ATOM 36314 C C . GLN A 1 91 ? -9.579 11.787 1.872 1.00 0.00 91 GLN A C 19
ATOM 36315 O O . GLN A 1 91 ? -10.147 12.816 2.238 1.00 0.00 91 GLN A O 19
ATOM 36329 N N . GLN A 1 92 ? -8.409 11.381 2.360 1.00 0.00 92 GLN A N 19
ATOM 36330 C CA . GLN A 1 92 ? -7.695 12.043 3.435 1.00 0.00 92 GLN A CA 19
ATOM 36331 C C . GLN A 1 92 ? -6.983 13.292 2.940 1.00 0.00 92 GLN A C 19
ATOM 36332 O O . GLN A 1 92 ? -7.145 14.379 3.487 1.00 0.00 92 GLN A O 19
ATOM 36346 N N . GLY A 1 93 ? -6.097 13.118 1.967 1.00 0.00 93 GLY A N 19
ATOM 36347 C CA . GLY A 1 93 ? -5.418 14.190 1.271 1.00 0.00 93 GLY A CA 19
ATOM 36348 C C . GLY A 1 93 ? -6.396 15.146 0.583 1.00 0.00 93 GLY A C 19
ATOM 36349 O O . GLY A 1 93 ? -7.612 14.961 0.541 1.00 0.00 93 GLY A O 19
ATOM 36353 N N . GLN A 1 94 ? -5.842 16.182 -0.035 1.00 0.00 94 GLN A N 19
ATOM 36354 C CA . GLN A 1 94 ? -6.633 17.162 -0.768 1.00 0.00 94 GLN A CA 19
ATOM 36355 C C . GLN A 1 94 ? -6.976 16.658 -2.163 1.00 0.00 94 GLN A C 19
ATOM 36356 O O . GLN A 1 94 ? -6.894 17.384 -3.123 1.00 0.00 94 GLN A O 19
ATOM 36370 N N . LEU A 1 95 ? -7.327 15.392 -2.331 1.00 0.00 95 LEU A N 19
ATOM 36371 C CA . LEU A 1 95 ? -7.656 14.847 -3.645 1.00 0.00 95 LEU A CA 19
ATOM 36372 C C . LEU A 1 95 ? -9.171 14.940 -3.871 1.00 0.00 95 LEU A C 19
ATOM 36373 O O . LEU A 1 95 ? -9.744 14.242 -4.703 1.00 0.00 95 LEU A O 19
ATOM 36389 N N . HIS A 1 96 ? -9.836 15.793 -3.083 1.00 0.00 96 HIS A N 19
ATOM 36390 C CA . HIS A 1 96 ? -11.258 16.076 -3.205 1.00 0.00 96 HIS A CA 19
ATOM 36391 C C . HIS A 1 96 ? -11.529 17.060 -4.342 1.00 0.00 96 HIS A C 19
ATOM 36392 O O . HIS A 1 96 ? -10.628 17.456 -5.048 1.00 0.00 96 HIS A O 19
ATOM 36407 N N . GLY A 1 97 ? -12.784 17.457 -4.515 1.00 0.00 97 GLY A N 19
ATOM 36408 C CA . GLY A 1 97 ? -13.187 18.377 -5.575 1.00 0.00 97 GLY A CA 19
ATOM 36409 C C . GLY A 1 97 ? -13.093 17.695 -6.929 1.00 0.00 97 GLY A C 19
ATOM 36410 O O . GLY A 1 97 ? -14.107 17.207 -7.410 1.00 0.00 97 GLY A O 19
ATOM 36414 N N . GLU A 1 98 ? -11.885 17.583 -7.479 1.00 0.00 98 GLU A N 19
ATOM 36415 C CA . GLU A 1 98 ? -11.625 16.914 -8.751 1.00 0.00 98 GLU A CA 19
ATOM 36416 C C . GLU A 1 98 ? -10.132 16.634 -8.957 1.00 0.00 98 GLU A C 19
ATOM 36417 O O . GLU A 1 98 ? -9.442 17.180 -9.812 1.00 0.00 98 GLU A O 19
ATOM 36429 N N . GLU A 1 99 ? -9.584 15.767 -8.115 1.00 0.00 99 GLU A N 19
ATOM 36430 C CA . GLU A 1 99 ? -8.150 15.479 -8.124 1.00 0.00 99 GLU A CA 19
ATOM 36431 C C . GLU A 1 99 ? -7.893 14.123 -7.470 1.00 0.00 99 GLU A C 19
ATOM 36432 O O . GLU A 1 99 ? -6.817 13.864 -6.929 1.00 0.00 99 GLU A O 19
ATOM 36444 N N . SER A 1 100 ? -8.885 13.243 -7.545 1.00 0.00 100 SER A N 19
ATOM 36445 C CA . SER A 1 100 ? -8.804 11.886 -7.037 1.00 0.00 100 SER A CA 19
ATOM 36446 C C . SER A 1 100 ? -8.358 10.926 -8.112 1.00 0.00 100 SER A C 19
ATOM 36447 O O . SER A 1 100 ? -7.423 10.161 -7.923 1.00 0.00 100 SER A O 19
ATOM 36455 N N . GLU A 1 101 ? -8.968 11.019 -9.291 1.00 0.00 101 GLU A N 19
ATOM 36456 C CA . GLU A 1 101 ? -8.603 10.138 -10.402 1.00 0.00 101 GLU A CA 19
ATOM 36457 C C . GLU A 1 101 ? -7.131 10.347 -10.797 1.00 0.00 101 GLU A C 19
ATOM 36458 O O . GLU A 1 101 ? -6.423 9.454 -11.258 1.00 0.00 101 GLU A O 19
ATOM 36470 N N . ARG A 1 102 ? -6.604 11.550 -10.540 1.00 0.00 102 ARG A N 19
ATOM 36471 C CA . ARG A 1 102 ? -5.192 11.829 -10.786 1.00 0.00 102 ARG A CA 19
ATOM 36472 C C . ARG A 1 102 ? -4.278 11.047 -9.859 1.00 0.00 102 ARG A C 19
ATOM 36473 O O . ARG A 1 102 ? -3.111 10.898 -10.190 1.00 0.00 102 ARG A O 19
ATOM 36494 N N . VAL A 1 103 ? -4.767 10.670 -8.681 1.00 0.00 103 VAL A N 19
ATOM 36495 C CA . VAL A 1 103 ? -4.050 9.877 -7.699 1.00 0.00 103 VAL A CA 19
ATOM 36496 C C . VAL A 1 103 ? -4.141 8.415 -8.107 1.00 0.00 103 VAL A C 19
ATOM 36497 O O . VAL A 1 103 ? -3.194 7.672 -7.965 1.00 0.00 103 VAL A O 19
ATOM 36510 N N . ALA A 1 104 ? -5.212 8.007 -8.776 1.00 0.00 104 ALA A N 19
ATOM 36511 C CA . ALA A 1 104 ? -5.321 6.625 -9.219 1.00 0.00 104 ALA A CA 19
ATOM 36512 C C . ALA A 1 104 ? -4.255 6.297 -10.270 1.00 0.00 104 ALA A C 19
ATOM 36513 O O . ALA A 1 104 ? -3.541 5.299 -10.172 1.00 0.00 104 ALA A O 19
ATOM 36520 N N . GLN A 1 105 ? -4.135 7.166 -11.278 1.00 0.00 105 GLN A N 19
ATOM 36521 C CA . GLN A 1 105 ? -3.125 6.998 -12.320 1.00 0.00 105 GLN A CA 19
ATOM 36522 C C . GLN A 1 105 ? -1.715 7.224 -11.785 1.00 0.00 105 GLN A C 19
ATOM 36523 O O . GLN A 1 105 ? -0.778 6.626 -12.301 1.00 0.00 105 GLN A O 19
ATOM 36537 N N . ARG A 1 106 ? -1.577 8.065 -10.751 1.00 0.00 106 ARG A N 19
ATOM 36538 C CA . ARG A 1 106 ? -0.303 8.387 -10.137 1.00 0.00 106 ARG A CA 19
ATOM 36539 C C . ARG A 1 106 ? 0.379 7.119 -9.695 1.00 0.00 106 ARG A C 19
ATOM 36540 O O . ARG A 1 106 ? 1.502 6.867 -10.123 1.00 0.00 106 ARG A O 19
ATOM 36561 N N . ALA A 1 107 ? -0.329 6.305 -8.904 1.00 0.00 107 ALA A N 19
ATOM 36562 C CA . ALA A 1 107 ? 0.213 5.063 -8.401 1.00 0.00 107 ALA A CA 19
ATOM 36563 C C . ALA A 1 107 ? 0.754 4.254 -9.551 1.00 0.00 107 ALA A C 19
ATOM 36564 O O . ALA A 1 107 ? 1.782 3.624 -9.345 1.00 0.00 107 ALA A O 19
ATOM 36571 N N . GLY A 1 108 ? 0.111 4.331 -10.733 1.00 0.00 108 GLY A N 19
ATOM 36572 C CA . GLY A 1 108 ? 0.531 3.755 -12.006 1.00 0.00 108 GLY A CA 19
ATOM 36573 C C . GLY A 1 108 ? 2.044 3.725 -12.194 1.00 0.00 108 GLY A C 19
ATOM 36574 O O . GLY A 1 108 ? 2.585 2.724 -12.661 1.00 0.00 108 GLY A O 19
ATOM 36578 N N . GLU A 1 109 ? 2.737 4.778 -11.769 1.00 0.00 109 GLU A N 19
ATOM 36579 C CA . GLU A 1 109 ? 4.197 4.816 -11.719 1.00 0.00 109 GLU A CA 19
ATOM 36580 C C . GLU A 1 109 ? 4.772 3.635 -10.941 1.00 0.00 109 GLU A C 19
ATOM 36581 O O . GLU A 1 109 ? 5.380 2.720 -11.497 1.00 0.00 109 GLU A O 19
ATOM 36593 N N . ILE A 1 110 ? 4.523 3.610 -9.636 1.00 0.00 110 ILE A N 19
ATOM 36594 C CA . ILE A 1 110 ? 5.004 2.534 -8.776 1.00 0.00 110 ILE A CA 19
ATOM 36595 C C . ILE A 1 110 ? 4.328 1.223 -9.114 1.00 0.00 110 ILE A C 19
ATOM 36596 O O . ILE A 1 110 ? 4.873 0.151 -8.888 1.00 0.00 110 ILE A O 19
ATOM 36612 N N . VAL A 1 111 ? 3.140 1.287 -9.688 1.00 0.00 111 VAL A N 19
ATOM 36613 C CA . VAL A 1 111 ? 2.401 0.133 -10.135 1.00 0.00 111 VAL A CA 19
ATOM 36614 C C . VAL A 1 111 ? 3.217 -0.627 -11.159 1.00 0.00 111 VAL A C 19
ATOM 36615 O O . VAL A 1 111 ? 3.535 -1.794 -10.934 1.00 0.00 111 VAL A O 19
ATOM 36628 N N . SER A 1 112 ? 3.535 0.011 -12.279 1.00 0.00 112 SER A N 19
ATOM 36629 C CA . SER A 1 112 ? 4.354 -0.627 -13.299 1.00 0.00 112 SER A CA 19
ATOM 36630 C C . SER A 1 112 ? 5.680 -1.103 -12.727 1.00 0.00 112 SER A C 19
ATOM 36631 O O . SER A 1 112 ? 6.147 -2.157 -13.134 1.00 0.00 112 SER A O 19
ATOM 36639 N N . SER A 1 113 ? 6.225 -0.379 -11.750 1.00 0.00 113 SER A N 19
ATOM 36640 C CA . SER A 1 113 ? 7.458 -0.769 -11.090 1.00 0.00 113 SER A CA 19
ATOM 36641 C C . SER A 1 113 ? 7.302 -2.056 -10.296 1.00 0.00 113 SER A C 19
ATOM 36642 O O . SER A 1 113 ? 7.881 -3.080 -10.622 1.00 0.00 113 SER A O 19
ATOM 36650 N N . CYS A 1 114 ? 6.508 -2.022 -9.234 1.00 0.00 114 CYS A N 19
ATOM 36651 C CA . CYS A 1 114 ? 6.223 -3.186 -8.421 1.00 0.00 114 CYS A CA 19
ATOM 36652 C C . CYS A 1 114 ? 4.951 -2.958 -7.616 1.00 0.00 114 CYS A C 19
ATOM 36653 O O . CYS A 1 114 ? 4.877 -3.142 -6.416 1.00 0.00 114 CYS A O 19
ATOM 36660 N N . GLY A 1 115 ? 3.882 -2.587 -8.297 1.00 0.00 115 GLY A N 19
ATOM 36661 C CA . GLY A 1 115 ? 2.591 -2.287 -7.692 1.00 0.00 115 GLY A CA 19
ATOM 36662 C C . GLY A 1 115 ? 1.472 -2.620 -8.665 1.00 0.00 115 GLY A C 19
ATOM 36663 O O . GLY A 1 115 ? 0.365 -2.144 -8.501 1.00 0.00 115 GLY A O 19
ATOM 36667 N N . VAL A 1 116 ? 1.737 -3.434 -9.687 1.00 0.00 116 VAL A N 19
ATOM 36668 C CA . VAL A 1 116 ? 0.780 -3.891 -10.694 1.00 0.00 116 VAL A CA 19
ATOM 36669 C C . VAL A 1 116 ? -0.160 -4.909 -10.075 1.00 0.00 116 VAL A C 19
ATOM 36670 O O . VAL A 1 116 ? -0.133 -6.093 -10.374 1.00 0.00 116 VAL A O 19
ATOM 36683 N N . ARG A 1 117 ? -0.941 -4.442 -9.112 1.00 0.00 117 ARG A N 19
ATOM 36684 C CA . ARG A 1 117 ? -1.821 -5.305 -8.364 1.00 0.00 117 ARG A CA 19
ATOM 36685 C C . ARG A 1 117 ? -3.213 -5.212 -8.901 1.00 0.00 117 ARG A C 19
ATOM 36686 O O . ARG A 1 117 ? -3.664 -6.092 -9.594 1.00 0.00 117 ARG A O 19
ATOM 36707 N N . CYS A 1 118 ? -3.885 -4.113 -8.599 1.00 0.00 118 CYS A N 19
ATOM 36708 C CA . CYS A 1 118 ? -5.201 -3.801 -9.136 1.00 0.00 118 CYS A CA 19
ATOM 36709 C C . CYS A 1 118 ? -5.158 -2.499 -9.918 1.00 0.00 118 CYS A C 19
ATOM 36710 O O . CYS A 1 118 ? -6.159 -2.083 -10.480 1.00 0.00 118 CYS A O 19
ATOM 36717 N N . MET A 1 119 ? -3.995 -1.850 -9.962 1.00 0.00 119 MET A N 19
ATOM 36718 C CA . MET A 1 119 ? -3.824 -0.621 -10.720 1.00 0.00 119 MET A CA 19
ATOM 36719 C C . MET A 1 119 ? -3.498 -0.883 -12.191 1.00 0.00 119 MET A C 19
ATOM 36720 O O . MET A 1 119 ? -3.192 0.036 -12.941 1.00 0.00 119 MET A O 19
ATOM 36734 N N . ARG A 1 120 ? -3.472 -2.157 -12.585 1.00 0.00 120 ARG A N 19
ATOM 36735 C CA . ARG A 1 120 ? -3.218 -2.586 -13.948 1.00 0.00 120 ARG A CA 19
ATOM 36736 C C . ARG A 1 120 ? -3.790 -3.978 -14.171 1.00 0.00 120 ARG A C 19
ATOM 36737 O O . ARG A 1 120 ? -4.939 -4.119 -14.554 1.00 0.00 120 ARG A O 19
ATOM 36758 N N . GLN A 1 121 ? -2.962 -4.994 -13.942 1.00 0.00 121 GLN A N 19
ATOM 36759 C CA . GLN A 1 121 ? -3.265 -6.382 -14.207 1.00 0.00 121 GLN A CA 19
ATOM 36760 C C . GLN A 1 121 ? -3.446 -7.077 -12.886 1.00 0.00 121 GLN A C 19
ATOM 36761 O O . GLN A 1 121 ? -2.544 -7.105 -12.057 1.00 0.00 121 GLN A O 19
ATOM 36775 N N . THR A 1 122 ? -4.654 -7.569 -12.709 1.00 0.00 122 THR A N 19
ATOM 36776 C CA . THR A 1 122 ? -5.090 -8.255 -11.508 1.00 0.00 122 THR A CA 19
ATOM 36777 C C . THR A 1 122 ? -4.428 -9.615 -11.442 1.00 0.00 122 THR A C 19
ATOM 36778 O O . THR A 1 122 ? -4.245 -10.267 -12.473 1.00 0.00 122 THR A O 19
ATOM 36789 N N . ARG A 1 123 ? -4.006 -10.021 -10.248 1.00 0.00 123 ARG A N 19
ATOM 36790 C CA . ARG A 1 123 ? -3.343 -11.302 -10.020 1.00 0.00 123 ARG A CA 19
ATOM 36791 C C . ARG A 1 123 ? -2.966 -11.443 -8.558 1.00 0.00 123 ARG A C 19
ATOM 36792 O O . ARG A 1 123 ? -3.106 -10.490 -7.794 1.00 0.00 123 ARG A O 19
ATOM 36813 N N . THR A 1 124 ? -2.453 -12.612 -8.192 1.00 0.00 124 THR A N 19
ATOM 36814 C CA . THR A 1 124 ? -2.163 -12.959 -6.807 1.00 0.00 124 THR A CA 19
ATOM 36815 C C . THR A 1 124 ? -0.985 -13.914 -6.817 1.00 0.00 124 THR A C 19
ATOM 36816 O O . THR A 1 124 ? -1.035 -14.956 -7.469 1.00 0.00 124 THR A O 19
ATOM 36827 N N . ASN A 1 125 ? 0.155 -13.478 -6.283 1.00 0.00 125 ASN A N 19
ATOM 36828 C CA . ASN A 1 125 ? 1.335 -14.340 -6.188 1.00 0.00 125 ASN A CA 19
ATOM 36829 C C . ASN A 1 125 ? 1.050 -15.487 -5.222 1.00 0.00 125 ASN A C 19
ATOM 36830 O O . ASN A 1 125 ? 1.364 -16.652 -5.561 1.00 0.00 125 ASN A O 19
ATOM 36842 N N . ALA A 1 1 ? -24.826 4.427 5.748 1.00 0.00 1 ALA A N 20
ATOM 36843 C CA . ALA A 1 1 ? -25.843 5.420 6.107 1.00 0.00 1 ALA A CA 20
ATOM 36844 C C . ALA A 1 1 ? -25.613 6.689 5.310 1.00 0.00 1 ALA A C 20
ATOM 36845 O O . ALA A 1 1 ? -26.466 7.088 4.525 1.00 0.00 1 ALA A O 20
ATOM 36854 N N . GLU A 1 2 ? -24.450 7.299 5.509 1.00 0.00 2 GLU A N 20
ATOM 36855 C CA . GLU A 1 2 ? -24.084 8.504 4.778 1.00 0.00 2 GLU A CA 20
ATOM 36856 C C . GLU A 1 2 ? -23.364 8.161 3.472 1.00 0.00 2 GLU A C 20
ATOM 36857 O O . GLU A 1 2 ? -23.023 7.000 3.223 1.00 0.00 2 GLU A O 20
ATOM 36869 N N . PHE A 1 3 ? -23.163 9.175 2.638 1.00 0.00 3 PHE A N 20
ATOM 36870 C CA . PHE A 1 3 ? -22.473 9.015 1.381 1.00 0.00 3 PHE A CA 20
ATOM 36871 C C . PHE A 1 3 ? -21.069 8.453 1.600 1.00 0.00 3 PHE A C 20
ATOM 36872 O O . PHE A 1 3 ? -20.318 8.923 2.456 1.00 0.00 3 PHE A O 20
ATOM 36889 N N . MET A 1 4 ? -20.706 7.458 0.802 1.00 0.00 4 MET A N 20
ATOM 36890 C CA . MET A 1 4 ? -19.383 6.878 0.881 1.00 0.00 4 MET A CA 20
ATOM 36891 C C . MET A 1 4 ? -18.972 6.289 -0.455 1.00 0.00 4 MET A C 20
ATOM 36892 O O . MET A 1 4 ? -19.823 5.808 -1.211 1.00 0.00 4 MET A O 20
ATOM 36906 N N . GLU A 1 5 ? -17.673 6.338 -0.733 1.00 0.00 5 GLU A N 20
ATOM 36907 C CA . GLU A 1 5 ? -17.141 5.799 -1.967 1.00 0.00 5 GLU A CA 20
ATOM 36908 C C . GLU A 1 5 ? -17.337 4.292 -2.014 1.00 0.00 5 GLU A C 20
ATOM 36909 O O . GLU A 1 5 ? -17.816 3.698 -1.037 1.00 0.00 5 GLU A O 20
ATOM 36921 N N . SER A 1 6 ? -17.006 3.687 -3.168 1.00 0.00 6 SER A N 20
ATOM 36922 C CA . SER A 1 6 ? -17.107 2.251 -3.345 1.00 0.00 6 SER A CA 20
ATOM 36923 C C . SER A 1 6 ? -16.436 1.514 -2.183 1.00 0.00 6 SER A C 20
ATOM 36924 O O . SER A 1 6 ? -15.787 2.093 -1.318 1.00 0.00 6 SER A O 20
ATOM 36932 N N . LYS A 1 7 ? -16.561 0.191 -2.170 1.00 0.00 7 LYS A N 20
ATOM 36933 C CA . LYS A 1 7 ? -15.964 -0.631 -1.133 1.00 0.00 7 LYS A CA 20
ATOM 36934 C C . LYS A 1 7 ? -14.528 -0.176 -0.855 1.00 0.00 7 LYS A C 20
ATOM 36935 O O . LYS A 1 7 ? -13.650 -0.368 -1.691 1.00 0.00 7 LYS A O 20
ATOM 36954 N N . GLY A 1 8 ? -14.329 0.436 0.312 1.00 0.00 8 GLY A N 20
ATOM 36955 C CA . GLY A 1 8 ? -13.042 0.994 0.677 1.00 0.00 8 GLY A CA 20
ATOM 36956 C C . GLY A 1 8 ? -13.026 1.350 2.148 1.00 0.00 8 GLY A C 20
ATOM 36957 O O . GLY A 1 8 ? -12.785 2.487 2.518 1.00 0.00 8 GLY A O 20
ATOM 36961 N N . GLU A 1 9 ? -13.337 0.362 2.994 1.00 0.00 9 GLU A N 20
ATOM 36962 C CA . GLU A 1 9 ? -13.332 0.577 4.436 1.00 0.00 9 GLU A CA 20
ATOM 36963 C C . GLU A 1 9 ? -13.212 -0.746 5.180 1.00 0.00 9 GLU A C 20
ATOM 36964 O O . GLU A 1 9 ? -12.401 -0.904 6.086 1.00 0.00 9 GLU A O 20
ATOM 36976 N N . ARG A 1 10 ? -13.917 -1.774 4.688 1.00 0.00 10 ARG A N 20
ATOM 36977 C CA . ARG A 1 10 ? -13.867 -3.109 5.258 1.00 0.00 10 ARG A CA 20
ATOM 36978 C C . ARG A 1 10 ? -14.380 -4.125 4.268 1.00 0.00 10 ARG A C 20
ATOM 36979 O O . ARG A 1 10 ? -13.810 -5.187 4.133 1.00 0.00 10 ARG A O 20
ATOM 37000 N N . GLU A 1 11 ? -15.488 -3.803 3.605 1.00 0.00 11 GLU A N 20
ATOM 37001 C CA . GLU A 1 11 ? -16.075 -4.699 2.632 1.00 0.00 11 GLU A CA 20
ATOM 37002 C C . GLU A 1 11 ? -15.099 -4.956 1.489 1.00 0.00 11 GLU A C 20
ATOM 37003 O O . GLU A 1 11 ? -14.349 -4.058 1.091 1.00 0.00 11 GLU A O 20
ATOM 37015 N N . GLY A 1 12 ? -15.153 -6.162 0.931 1.00 0.00 12 GLY A N 20
ATOM 37016 C CA . GLY A 1 12 ? -14.273 -6.553 -0.148 1.00 0.00 12 GLY A CA 20
ATOM 37017 C C . GLY A 1 12 ? -13.532 -7.834 0.186 1.00 0.00 12 GLY A C 20
ATOM 37018 O O . GLY A 1 12 ? -13.927 -8.604 1.062 1.00 0.00 12 GLY A O 20
ATOM 37022 N N . SER A 1 13 ? -12.444 -8.077 -0.543 1.00 0.00 13 SER A N 20
ATOM 37023 C CA . SER A 1 13 ? -11.616 -9.260 -0.330 1.00 0.00 13 SER A CA 20
ATOM 37024 C C . SER A 1 13 ? -10.655 -9.045 0.839 1.00 0.00 13 SER A C 20
ATOM 37025 O O . SER A 1 13 ? -9.453 -9.227 0.719 1.00 0.00 13 SER A O 20
ATOM 37033 N N . SER A 1 14 ? -11.175 -8.571 1.967 1.00 0.00 14 SER A N 20
ATOM 37034 C CA . SER A 1 14 ? -10.374 -8.326 3.147 1.00 0.00 14 SER A CA 20
ATOM 37035 C C . SER A 1 14 ? -11.265 -8.111 4.345 1.00 0.00 14 SER A C 20
ATOM 37036 O O . SER A 1 14 ? -12.019 -7.161 4.425 1.00 0.00 14 SER A O 20
ATOM 37044 N N . SER A 1 15 ? -11.208 -9.020 5.303 1.00 0.00 15 SER A N 20
ATOM 37045 C CA . SER A 1 15 ? -12.003 -8.919 6.512 1.00 0.00 15 SER A CA 20
ATOM 37046 C C . SER A 1 15 ? -11.349 -9.674 7.634 1.00 0.00 15 SER A C 20
ATOM 37047 O O . SER A 1 15 ? -11.296 -9.113 8.714 1.00 0.00 15 SER A O 20
ATOM 37055 N N . GLN A 1 16 ? -10.795 -10.863 7.337 1.00 0.00 16 GLN A N 20
ATOM 37056 C CA . GLN A 1 16 ? -10.140 -11.705 8.322 1.00 0.00 16 GLN A CA 20
ATOM 37057 C C . GLN A 1 16 ? -9.227 -10.862 9.221 1.00 0.00 16 GLN A C 20
ATOM 37058 O O . GLN A 1 16 ? -9.599 -10.431 10.305 1.00 0.00 16 GLN A O 20
ATOM 37072 N N . GLN A 1 17 ? -8.003 -10.628 8.757 1.00 0.00 17 GLN A N 20
ATOM 37073 C CA . GLN A 1 17 ? -7.046 -9.832 9.492 1.00 0.00 17 GLN A CA 20
ATOM 37074 C C . GLN A 1 17 ? -5.999 -9.265 8.538 1.00 0.00 17 GLN A C 20
ATOM 37075 O O . GLN A 1 17 ? -4.879 -8.941 8.933 1.00 0.00 17 GLN A O 20
ATOM 37089 N N . CYS A 1 18 ? -6.336 -9.210 7.244 1.00 0.00 18 CYS A N 20
ATOM 37090 C CA . CYS A 1 18 ? -5.447 -8.716 6.234 1.00 0.00 18 CYS A CA 20
ATOM 37091 C C . CYS A 1 18 ? -5.504 -7.243 6.273 1.00 0.00 18 CYS A C 20
ATOM 37092 O O . CYS A 1 18 ? -4.453 -6.725 6.501 1.00 0.00 18 CYS A O 20
ATOM 37099 N N . ARG A 1 19 ? -6.654 -6.572 6.293 1.00 0.00 19 ARG A N 20
ATOM 37100 C CA . ARG A 1 19 ? -6.760 -5.123 6.366 1.00 0.00 19 ARG A CA 20
ATOM 37101 C C . ARG A 1 19 ? -5.775 -4.534 7.366 1.00 0.00 19 ARG A C 20
ATOM 37102 O O . ARG A 1 19 ? -5.274 -3.459 7.121 1.00 0.00 19 ARG A O 20
ATOM 37123 N N . GLN A 1 20 ? -5.474 -5.271 8.440 1.00 0.00 20 GLN A N 20
ATOM 37124 C CA . GLN A 1 20 ? -4.473 -4.887 9.384 1.00 0.00 20 GLN A CA 20
ATOM 37125 C C . GLN A 1 20 ? -3.078 -5.057 8.821 1.00 0.00 20 GLN A C 20
ATOM 37126 O O . GLN A 1 20 ? -2.300 -4.138 8.829 1.00 0.00 20 GLN A O 20
ATOM 37140 N N . GLU A 1 21 ? -2.663 -6.271 8.493 1.00 0.00 21 GLU A N 20
ATOM 37141 C CA . GLU A 1 21 ? -1.371 -6.498 7.878 1.00 0.00 21 GLU A CA 20
ATOM 37142 C C . GLU A 1 21 ? -1.158 -5.736 6.577 1.00 0.00 21 GLU A C 20
ATOM 37143 O O . GLU A 1 21 ? -0.072 -5.274 6.320 1.00 0.00 21 GLU A O 20
ATOM 37155 N N . VAL A 1 22 ? -2.190 -5.479 5.817 1.00 0.00 22 VAL A N 20
ATOM 37156 C CA . VAL A 1 22 ? -2.206 -4.766 4.579 1.00 0.00 22 VAL A CA 20
ATOM 37157 C C . VAL A 1 22 ? -1.724 -3.363 4.851 1.00 0.00 22 VAL A C 20
ATOM 37158 O O . VAL A 1 22 ? -0.845 -2.854 4.168 1.00 0.00 22 VAL A O 20
ATOM 37171 N N . GLN A 1 23 ? -2.219 -2.756 5.930 1.00 0.00 23 GLN A N 20
ATOM 37172 C CA . GLN A 1 23 ? -1.821 -1.424 6.307 1.00 0.00 23 GLN A CA 20
ATOM 37173 C C . GLN A 1 23 ? -0.489 -1.411 7.026 1.00 0.00 23 GLN A C 20
ATOM 37174 O O . GLN A 1 23 ? -0.332 -0.728 8.040 1.00 0.00 23 GLN A O 20
ATOM 37188 N N . ARG A 1 24 ? 0.468 -2.214 6.562 1.00 0.00 24 ARG A N 20
ATOM 37189 C CA . ARG A 1 24 ? 1.778 -2.324 7.172 1.00 0.00 24 ARG A CA 20
ATOM 37190 C C . ARG A 1 24 ? 2.792 -2.712 6.125 1.00 0.00 24 ARG A C 20
ATOM 37191 O O . ARG A 1 24 ? 3.901 -2.187 6.151 1.00 0.00 24 ARG A O 20
ATOM 37212 N N . LYS A 1 25 ? 2.429 -3.672 5.276 1.00 0.00 25 LYS A N 20
ATOM 37213 C CA . LYS A 1 25 ? 3.336 -4.233 4.296 1.00 0.00 25 LYS A CA 20
ATOM 37214 C C . LYS A 1 25 ? 2.739 -4.053 2.923 1.00 0.00 25 LYS A C 20
ATOM 37215 O O . LYS A 1 25 ? 3.268 -3.339 2.077 1.00 0.00 25 LYS A O 20
ATOM 37234 N N . ASP A 1 26 ? 1.605 -4.697 2.677 1.00 0.00 26 ASP A N 20
ATOM 37235 C CA . ASP A 1 26 ? 0.898 -4.600 1.408 1.00 0.00 26 ASP A CA 20
ATOM 37236 C C . ASP A 1 26 ? 0.862 -3.184 0.963 1.00 0.00 26 ASP A C 20
ATOM 37237 O O . ASP A 1 26 ? 0.861 -2.380 1.885 1.00 0.00 26 ASP A O 20
ATOM 37246 N N . LEU A 1 27 ? 0.835 -2.905 -0.353 1.00 0.00 27 LEU A N 20
ATOM 37247 C CA . LEU A 1 27 ? 0.843 -1.567 -0.929 1.00 0.00 27 LEU A CA 20
ATOM 37248 C C . LEU A 1 27 ? 0.761 -0.473 0.123 1.00 0.00 27 LEU A C 20
ATOM 37249 O O . LEU A 1 27 ? -0.325 -0.125 0.569 1.00 0.00 27 LEU A O 20
ATOM 37265 N N . SER A 1 28 ? 1.922 -0.116 0.678 1.00 0.00 28 SER A N 20
ATOM 37266 C CA . SER A 1 28 ? 1.963 0.736 1.866 1.00 0.00 28 SER A CA 20
ATOM 37267 C C . SER A 1 28 ? 3.152 1.644 1.700 1.00 0.00 28 SER A C 20
ATOM 37268 O O . SER A 1 28 ? 3.896 1.935 2.627 1.00 0.00 28 SER A O 20
ATOM 37276 N N . SER A 1 29 ? 3.375 2.110 0.475 1.00 0.00 29 SER A N 20
ATOM 37277 C CA . SER A 1 29 ? 4.467 2.992 0.161 1.00 0.00 29 SER A CA 20
ATOM 37278 C C . SER A 1 29 ? 4.370 3.367 -1.274 1.00 0.00 29 SER A C 20
ATOM 37279 O O . SER A 1 29 ? 4.792 4.436 -1.573 1.00 0.00 29 SER A O 20
ATOM 37287 N N . CYS A 1 30 ? 3.825 2.567 -2.171 1.00 0.00 30 CYS A N 20
ATOM 37288 C CA . CYS A 1 30 ? 3.698 2.904 -3.572 1.00 0.00 30 CYS A CA 20
ATOM 37289 C C . CYS A 1 30 ? 2.856 4.167 -3.707 1.00 0.00 30 CYS A C 20
ATOM 37290 O O . CYS A 1 30 ? 3.301 5.192 -4.192 1.00 0.00 30 CYS A O 20
ATOM 37297 N N . GLU A 1 31 ? 1.613 4.096 -3.226 1.00 0.00 31 GLU A N 20
ATOM 37298 C CA . GLU A 1 31 ? 0.726 5.248 -3.289 1.00 0.00 31 GLU A CA 20
ATOM 37299 C C . GLU A 1 31 ? 1.189 6.300 -2.280 1.00 0.00 31 GLU A C 20
ATOM 37300 O O . GLU A 1 31 ? 1.315 7.481 -2.529 1.00 0.00 31 GLU A O 20
ATOM 37312 N N . ARG A 1 32 ? 1.612 5.872 -1.094 1.00 0.00 32 ARG A N 20
ATOM 37313 C CA . ARG A 1 32 ? 2.075 6.786 -0.071 1.00 0.00 32 ARG A CA 20
ATOM 37314 C C . ARG A 1 32 ? 3.238 7.591 -0.585 1.00 0.00 32 ARG A C 20
ATOM 37315 O O . ARG A 1 32 ? 3.309 8.754 -0.308 1.00 0.00 32 ARG A O 20
ATOM 37336 N N . TYR A 1 33 ? 4.179 6.997 -1.269 1.00 0.00 33 TYR A N 20
ATOM 37337 C CA . TYR A 1 33 ? 5.348 7.611 -1.849 1.00 0.00 33 TYR A CA 20
ATOM 37338 C C . TYR A 1 33 ? 4.957 8.858 -2.615 1.00 0.00 33 TYR A C 20
ATOM 37339 O O . TYR A 1 33 ? 5.582 9.892 -2.419 1.00 0.00 33 TYR A O 20
ATOM 37357 N N . LEU A 1 34 ? 3.902 8.740 -3.430 1.00 0.00 34 LEU A N 20
ATOM 37358 C CA . LEU A 1 34 ? 3.429 9.865 -4.203 1.00 0.00 34 LEU A CA 20
ATOM 37359 C C . LEU A 1 34 ? 2.686 10.830 -3.286 1.00 0.00 34 LEU A C 20
ATOM 37360 O O . LEU A 1 34 ? 2.594 12.015 -3.581 1.00 0.00 34 LEU A O 20
ATOM 37376 N N . ARG A 1 35 ? 2.111 10.314 -2.192 1.00 0.00 35 ARG A N 20
ATOM 37377 C CA . ARG A 1 35 ? 1.412 11.112 -1.217 1.00 0.00 35 ARG A CA 20
ATOM 37378 C C . ARG A 1 35 ? 2.404 11.988 -0.467 1.00 0.00 35 ARG A C 20
ATOM 37379 O O . ARG A 1 35 ? 2.073 13.122 -0.142 1.00 0.00 35 ARG A O 20
ATOM 37400 N N . GLN A 1 36 ? 3.518 11.404 -0.028 1.00 0.00 36 GLN A N 20
ATOM 37401 C CA . GLN A 1 36 ? 4.535 12.101 0.712 1.00 0.00 36 GLN A CA 20
ATOM 37402 C C . GLN A 1 36 ? 5.413 12.917 -0.222 1.00 0.00 36 GLN A C 20
ATOM 37403 O O . GLN A 1 36 ? 5.054 13.188 -1.361 1.00 0.00 36 GLN A O 20
ATOM 37417 N N . SER A 1 37 ? 6.559 13.353 0.298 1.00 0.00 37 SER A N 20
ATOM 37418 C CA . SER A 1 37 ? 7.500 14.124 -0.487 1.00 0.00 37 SER A CA 20
ATOM 37419 C C . SER A 1 37 ? 8.420 13.194 -1.263 1.00 0.00 37 SER A C 20
ATOM 37420 O O . SER A 1 37 ? 8.723 13.442 -2.422 1.00 0.00 37 SER A O 20
ATOM 37428 N N . SER A 1 38 ? 8.932 12.156 -0.587 1.00 0.00 38 SER A N 20
ATOM 37429 C CA . SER A 1 38 ? 9.819 11.188 -1.210 1.00 0.00 38 SER A CA 20
ATOM 37430 C C . SER A 1 38 ? 10.073 10.038 -0.253 1.00 0.00 38 SER A C 20
ATOM 37431 O O . SER A 1 38 ? 10.454 10.291 0.898 1.00 0.00 38 SER A O 20
ATOM 37439 N N . SER A 1 39 ? 9.721 8.819 -0.674 1.00 0.00 39 SER A N 20
ATOM 37440 C CA . SER A 1 39 ? 10.001 7.610 0.085 1.00 0.00 39 SER A CA 20
ATOM 37441 C C . SER A 1 39 ? 11.305 7.713 0.878 1.00 0.00 39 SER A C 20
ATOM 37442 O O . SER A 1 39 ? 12.366 8.078 0.366 1.00 0.00 39 SER A O 20
ATOM 37450 N N . ARG A 1 40 ? 11.200 7.465 2.185 1.00 0.00 40 ARG A N 20
ATOM 37451 C CA . ARG A 1 40 ? 12.346 7.531 3.074 1.00 0.00 40 ARG A CA 20
ATOM 37452 C C . ARG A 1 40 ? 11.997 6.941 4.413 1.00 0.00 40 ARG A C 20
ATOM 37453 O O . ARG A 1 40 ? 12.617 5.980 4.839 1.00 0.00 40 ARG A O 20
ATOM 37474 N N . ARG A 1 41 ? 11.008 7.550 5.091 1.00 0.00 41 ARG A N 20
ATOM 37475 C CA . ARG A 1 41 ? 10.572 7.112 6.411 1.00 0.00 41 ARG A CA 20
ATOM 37476 C C . ARG A 1 41 ? 10.379 5.605 6.413 1.00 0.00 41 ARG A C 20
ATOM 37477 O O . ARG A 1 41 ? 9.543 5.098 5.668 1.00 0.00 41 ARG A O 20
ATOM 37498 N N . SER A 1 42 ? 11.177 4.922 7.219 1.00 0.00 42 SER A N 20
ATOM 37499 C CA . SER A 1 42 ? 11.109 3.480 7.329 1.00 0.00 42 SER A CA 20
ATOM 37500 C C . SER A 1 42 ? 11.966 3.006 8.488 1.00 0.00 42 SER A C 20
ATOM 37501 O O . SER A 1 42 ? 12.169 3.739 9.456 1.00 0.00 42 SER A O 20
ATOM 37509 N N . THR A 1 43 ? 12.477 1.794 8.386 1.00 0.00 43 THR A N 20
ATOM 37510 C CA . THR A 1 43 ? 13.320 1.193 9.392 1.00 0.00 43 THR A CA 20
ATOM 37511 C C . THR A 1 43 ? 14.758 1.661 9.235 1.00 0.00 43 THR A C 20
ATOM 37512 O O . THR A 1 43 ? 15.203 1.954 8.127 1.00 0.00 43 THR A O 20
ATOM 37523 N N . GLY A 1 44 ? 15.436 1.856 10.366 1.00 0.00 44 GLY A N 20
ATOM 37524 C CA . GLY A 1 44 ? 16.810 2.323 10.373 1.00 0.00 44 GLY A CA 20
ATOM 37525 C C . GLY A 1 44 ? 17.766 1.237 9.920 1.00 0.00 44 GLY A C 20
ATOM 37526 O O . GLY A 1 44 ? 17.706 0.744 8.798 1.00 0.00 44 GLY A O 20
ATOM 37530 N N . GLU A 1 45 ? 18.633 0.813 10.833 1.00 0.00 45 GLU A N 20
ATOM 37531 C CA . GLU A 1 45 ? 19.585 -0.249 10.544 1.00 0.00 45 GLU A CA 20
ATOM 37532 C C . GLU A 1 45 ? 18.852 -1.563 10.316 1.00 0.00 45 GLU A C 20
ATOM 37533 O O . GLU A 1 45 ? 19.453 -2.520 9.875 1.00 0.00 45 GLU A O 20
ATOM 37545 N N . GLU A 1 46 ? 17.553 -1.629 10.601 1.00 0.00 46 GLU A N 20
ATOM 37546 C CA . GLU A 1 46 ? 16.742 -2.802 10.401 1.00 0.00 46 GLU A CA 20
ATOM 37547 C C . GLU A 1 46 ? 15.924 -2.657 9.127 1.00 0.00 46 GLU A C 20
ATOM 37548 O O . GLU A 1 46 ? 14.721 -2.845 9.079 1.00 0.00 46 GLU A O 20
ATOM 37560 N N . VAL A 1 47 ? 16.564 -2.382 8.009 1.00 0.00 47 VAL A N 20
ATOM 37561 C CA . VAL A 1 47 ? 15.874 -2.211 6.735 1.00 0.00 47 VAL A CA 20
ATOM 37562 C C . VAL A 1 47 ? 16.690 -2.873 5.643 1.00 0.00 47 VAL A C 20
ATOM 37563 O O . VAL A 1 47 ? 16.709 -2.453 4.502 1.00 0.00 47 VAL A O 20
ATOM 37576 N N . LEU A 1 48 ? 17.431 -3.920 5.988 1.00 0.00 48 LEU A N 20
ATOM 37577 C CA . LEU A 1 48 ? 18.277 -4.626 5.044 1.00 0.00 48 LEU A CA 20
ATOM 37578 C C . LEU A 1 48 ? 17.934 -6.108 5.071 1.00 0.00 48 LEU A C 20
ATOM 37579 O O . LEU A 1 48 ? 18.804 -6.974 5.003 1.00 0.00 48 LEU A O 20
ATOM 37595 N N . ARG A 1 49 ? 16.644 -6.416 5.251 1.00 0.00 49 ARG A N 20
ATOM 37596 C CA . ARG A 1 49 ? 16.169 -7.788 5.300 1.00 0.00 49 ARG A CA 20
ATOM 37597 C C . ARG A 1 49 ? 15.433 -8.170 4.038 1.00 0.00 49 ARG A C 20
ATOM 37598 O O . ARG A 1 49 ? 14.521 -8.985 4.098 1.00 0.00 49 ARG A O 20
ATOM 37619 N N . MET A 1 50 ? 15.794 -7.564 2.914 1.00 0.00 50 MET A N 20
ATOM 37620 C CA . MET A 1 50 ? 15.119 -7.759 1.641 1.00 0.00 50 MET A CA 20
ATOM 37621 C C . MET A 1 50 ? 15.571 -6.728 0.621 1.00 0.00 50 MET A C 20
ATOM 37622 O O . MET A 1 50 ? 15.990 -7.102 -0.472 1.00 0.00 50 MET A O 20
ATOM 37636 N N . PRO A 1 51 ? 15.475 -5.438 0.985 1.00 0.00 51 PRO A N 20
ATOM 37637 C CA . PRO A 1 51 ? 15.850 -4.351 0.105 1.00 0.00 51 PRO A CA 20
ATOM 37638 C C . PRO A 1 51 ? 17.363 -4.217 0.007 1.00 0.00 51 PRO A C 20
ATOM 37639 O O . PRO A 1 51 ? 17.969 -3.487 0.781 1.00 0.00 51 PRO A O 20
ATOM 37650 N N . GLY A 1 52 ? 17.961 -4.972 -0.913 1.00 0.00 52 GLY A N 20
ATOM 37651 C CA . GLY A 1 52 ? 19.401 -4.950 -1.095 1.00 0.00 52 GLY A CA 20
ATOM 37652 C C . GLY A 1 52 ? 19.772 -5.405 -2.487 1.00 0.00 52 GLY A C 20
ATOM 37653 O O . GLY A 1 52 ? 19.808 -4.591 -3.392 1.00 0.00 52 GLY A O 20
ATOM 37657 N N . ASP A 1 53 ? 20.003 -6.702 -2.646 1.00 0.00 53 ASP A N 20
ATOM 37658 C CA . ASP A 1 53 ? 20.400 -7.259 -3.926 1.00 0.00 53 ASP A CA 20
ATOM 37659 C C . ASP A 1 53 ? 19.180 -7.339 -4.832 1.00 0.00 53 ASP A C 20
ATOM 37660 O O . ASP A 1 53 ? 19.097 -6.619 -5.825 1.00 0.00 53 ASP A O 20
ATOM 37669 N N . GLU A 1 54 ? 18.255 -8.250 -4.482 1.00 0.00 54 GLU A N 20
ATOM 37670 C CA . GLU A 1 54 ? 17.038 -8.431 -5.238 1.00 0.00 54 GLU A CA 20
ATOM 37671 C C . GLU A 1 54 ? 16.260 -7.125 -5.294 1.00 0.00 54 GLU A C 20
ATOM 37672 O O . GLU A 1 54 ? 16.616 -6.150 -4.618 1.00 0.00 54 GLU A O 20
ATOM 37684 N N . ASN A 1 55 ? 15.100 -7.162 -5.961 1.00 0.00 55 ASN A N 20
ATOM 37685 C CA . ASN A 1 55 ? 14.270 -5.991 -6.136 1.00 0.00 55 ASN A CA 20
ATOM 37686 C C . ASN A 1 55 ? 15.044 -4.896 -6.868 1.00 0.00 55 ASN A C 20
ATOM 37687 O O . ASN A 1 55 ? 16.262 -4.914 -6.991 1.00 0.00 55 ASN A O 20
ATOM 37698 N N . GLN A 1 56 ? 14.316 -3.900 -7.359 1.00 0.00 56 GLN A N 20
ATOM 37699 C CA . GLN A 1 56 ? 14.941 -2.790 -8.053 1.00 0.00 56 GLN A CA 20
ATOM 37700 C C . GLN A 1 56 ? 16.199 -2.320 -7.325 1.00 0.00 56 GLN A C 20
ATOM 37701 O O . GLN A 1 56 ? 16.149 -2.060 -6.121 1.00 0.00 56 GLN A O 20
ATOM 37715 N N . GLN A 1 57 ? 17.301 -2.245 -8.067 1.00 0.00 57 GLN A N 20
ATOM 37716 C CA . GLN A 1 57 ? 18.566 -1.847 -7.492 1.00 0.00 57 GLN A CA 20
ATOM 37717 C C . GLN A 1 57 ? 19.474 -1.291 -8.581 1.00 0.00 57 GLN A C 20
ATOM 37718 O O . GLN A 1 57 ? 20.208 -2.025 -9.243 1.00 0.00 57 GLN A O 20
ATOM 37732 N N . GLN A 1 58 ? 19.332 0.004 -8.851 1.00 0.00 58 GLN A N 20
ATOM 37733 C CA . GLN A 1 58 ? 20.165 0.665 -9.836 1.00 0.00 58 GLN A CA 20
ATOM 37734 C C . GLN A 1 58 ? 20.028 2.174 -9.719 1.00 0.00 58 GLN A C 20
ATOM 37735 O O . GLN A 1 58 ? 20.995 2.877 -9.461 1.00 0.00 58 GLN A O 20
ATOM 37749 N N . GLU A 1 59 ? 18.798 2.668 -9.851 1.00 0.00 59 GLU A N 20
ATOM 37750 C CA . GLU A 1 59 ? 18.530 4.096 -9.773 1.00 0.00 59 GLU A CA 20
ATOM 37751 C C . GLU A 1 59 ? 17.062 4.338 -9.423 1.00 0.00 59 GLU A C 20
ATOM 37752 O O . GLU A 1 59 ? 16.329 5.063 -10.081 1.00 0.00 59 GLU A O 20
ATOM 37764 N N . SER A 1 60 ? 16.585 3.675 -8.376 1.00 0.00 60 SER A N 20
ATOM 37765 C CA . SER A 1 60 ? 15.201 3.805 -7.957 1.00 0.00 60 SER A CA 20
ATOM 37766 C C . SER A 1 60 ? 15.037 3.162 -6.590 1.00 0.00 60 SER A C 20
ATOM 37767 O O . SER A 1 60 ? 14.159 2.332 -6.356 1.00 0.00 60 SER A O 20
ATOM 37775 N N . GLN A 1 61 ? 15.872 3.588 -5.636 1.00 0.00 61 GLN A N 20
ATOM 37776 C CA . GLN A 1 61 ? 15.794 3.064 -4.275 1.00 0.00 61 GLN A CA 20
ATOM 37777 C C . GLN A 1 61 ? 14.448 3.425 -3.634 1.00 0.00 61 GLN A C 20
ATOM 37778 O O . GLN A 1 61 ? 14.030 2.836 -2.647 1.00 0.00 61 GLN A O 20
ATOM 37792 N N . GLN A 1 62 ? 13.757 4.423 -4.198 1.00 0.00 62 GLN A N 20
ATOM 37793 C CA . GLN A 1 62 ? 12.472 4.840 -3.695 1.00 0.00 62 GLN A CA 20
ATOM 37794 C C . GLN A 1 62 ? 11.425 3.785 -4.000 1.00 0.00 62 GLN A C 20
ATOM 37795 O O . GLN A 1 62 ? 10.702 3.338 -3.116 1.00 0.00 62 GLN A O 20
ATOM 37809 N N . LEU A 1 63 ? 11.345 3.370 -5.267 1.00 0.00 63 LEU A N 20
ATOM 37810 C CA . LEU A 1 63 ? 10.386 2.367 -5.690 1.00 0.00 63 LEU A CA 20
ATOM 37811 C C . LEU A 1 63 ? 10.752 1.035 -5.076 1.00 0.00 63 LEU A C 20
ATOM 37812 O O . LEU A 1 63 ? 9.863 0.238 -4.822 1.00 0.00 63 LEU A O 20
ATOM 37828 N N . GLN A 1 64 ? 12.032 0.803 -4.782 1.00 0.00 64 GLN A N 20
ATOM 37829 C CA . GLN A 1 64 ? 12.480 -0.409 -4.134 1.00 0.00 64 GLN A CA 20
ATOM 37830 C C . GLN A 1 64 ? 11.661 -0.658 -2.876 1.00 0.00 64 GLN A C 20
ATOM 37831 O O . GLN A 1 64 ? 11.363 -1.808 -2.586 1.00 0.00 64 GLN A O 20
ATOM 37845 N N . GLN A 1 65 ? 11.200 0.398 -2.209 1.00 0.00 65 GLN A N 20
ATOM 37846 C CA . GLN A 1 65 ? 10.388 0.265 -1.038 1.00 0.00 65 GLN A CA 20
ATOM 37847 C C . GLN A 1 65 ? 9.010 -0.169 -1.416 1.00 0.00 65 GLN A C 20
ATOM 37848 O O . GLN A 1 65 ? 8.440 -0.913 -0.675 1.00 0.00 65 GLN A O 20
ATOM 37862 N N . CYS A 1 66 ? 8.461 0.241 -2.548 1.00 0.00 66 CYS A N 20
ATOM 37863 C CA . CYS A 1 66 ? 7.184 -0.193 -3.046 1.00 0.00 66 CYS A CA 20
ATOM 37864 C C . CYS A 1 66 ? 7.261 -1.648 -3.432 1.00 0.00 66 CYS A C 20
ATOM 37865 O O . CYS A 1 66 ? 6.467 -2.407 -2.942 1.00 0.00 66 CYS A O 20
ATOM 37872 N N . CYS A 1 67 ? 8.224 -2.070 -4.241 1.00 0.00 67 CYS A N 20
ATOM 37873 C CA . CYS A 1 67 ? 8.363 -3.457 -4.641 1.00 0.00 67 CYS A CA 20
ATOM 37874 C C . CYS A 1 67 ? 8.543 -4.328 -3.417 1.00 0.00 67 CYS A C 20
ATOM 37875 O O . CYS A 1 67 ? 7.755 -5.237 -3.192 1.00 0.00 67 CYS A O 20
ATOM 37882 N N . ASN A 1 68 ? 9.518 -3.977 -2.569 1.00 0.00 68 ASN A N 20
ATOM 37883 C CA . ASN A 1 68 ? 9.749 -4.692 -1.328 1.00 0.00 68 ASN A CA 20
ATOM 37884 C C . ASN A 1 68 ? 8.501 -4.654 -0.446 1.00 0.00 68 ASN A C 20
ATOM 37885 O O . ASN A 1 68 ? 8.292 -5.549 0.365 1.00 0.00 68 ASN A O 20
ATOM 37896 N N . GLN A 1 69 ? 7.669 -3.629 -0.634 1.00 0.00 69 GLN A N 20
ATOM 37897 C CA . GLN A 1 69 ? 6.440 -3.477 0.106 1.00 0.00 69 GLN A CA 20
ATOM 37898 C C . GLN A 1 69 ? 5.379 -4.421 -0.413 1.00 0.00 69 GLN A C 20
ATOM 37899 O O . GLN A 1 69 ? 4.688 -5.087 0.338 1.00 0.00 69 GLN A O 20
ATOM 37913 N N . VAL A 1 70 ? 5.286 -4.563 -1.730 1.00 0.00 70 VAL A N 20
ATOM 37914 C CA . VAL A 1 70 ? 4.311 -5.423 -2.373 1.00 0.00 70 VAL A CA 20
ATOM 37915 C C . VAL A 1 70 ? 4.781 -6.857 -2.223 1.00 0.00 70 VAL A C 20
ATOM 37916 O O . VAL A 1 70 ? 4.000 -7.790 -2.317 1.00 0.00 70 VAL A O 20
ATOM 37929 N N . LYS A 1 71 ? 6.068 -7.066 -1.944 1.00 0.00 71 LYS A N 20
ATOM 37930 C CA . LYS A 1 71 ? 6.611 -8.387 -1.714 1.00 0.00 71 LYS A CA 20
ATOM 37931 C C . LYS A 1 71 ? 6.219 -8.873 -0.327 1.00 0.00 71 LYS A C 20
ATOM 37932 O O . LYS A 1 71 ? 6.363 -10.060 -0.064 1.00 0.00 71 LYS A O 20
ATOM 37951 N N . GLN A 1 72 ? 5.747 -7.957 0.525 1.00 0.00 72 GLN A N 20
ATOM 37952 C CA . GLN A 1 72 ? 5.296 -8.299 1.855 1.00 0.00 72 GLN A CA 20
ATOM 37953 C C . GLN A 1 72 ? 3.774 -8.418 1.899 1.00 0.00 72 GLN A C 20
ATOM 37954 O O . GLN A 1 72 ? 3.188 -8.409 2.977 1.00 0.00 72 GLN A O 20
ATOM 37968 N N . VAL A 1 73 ? 3.143 -8.460 0.723 1.00 0.00 73 VAL A N 20
ATOM 37969 C CA . VAL A 1 73 ? 1.711 -8.602 0.633 1.00 0.00 73 VAL A CA 20
ATOM 37970 C C . VAL A 1 73 ? 1.281 -9.989 1.094 1.00 0.00 73 VAL A C 20
ATOM 37971 O O . VAL A 1 73 ? 2.119 -10.860 1.332 1.00 0.00 73 VAL A O 20
ATOM 37984 N N . ARG A 1 74 ? -0.032 -10.214 1.132 1.00 0.00 74 ARG A N 20
ATOM 37985 C CA . ARG A 1 74 ? -0.586 -11.498 1.496 1.00 0.00 74 ARG A CA 20
ATOM 37986 C C . ARG A 1 74 ? -0.574 -12.419 0.323 1.00 0.00 74 ARG A C 20
ATOM 37987 O O . ARG A 1 74 ? 0.190 -13.347 0.386 1.00 0.00 74 ARG A O 20
ATOM 38008 N N . ASP A 1 75 ? -1.351 -12.105 -0.710 1.00 0.00 75 ASP A N 20
ATOM 38009 C CA . ASP A 1 75 ? -1.478 -12.931 -1.901 1.00 0.00 75 ASP A CA 20
ATOM 38010 C C . ASP A 1 75 ? -2.786 -12.633 -2.614 1.00 0.00 75 ASP A C 20
ATOM 38011 O O . ASP A 1 75 ? -2.912 -12.838 -3.815 1.00 0.00 75 ASP A O 20
ATOM 38020 N N . GLU A 1 76 ? -3.767 -12.125 -1.870 1.00 0.00 76 GLU A N 20
ATOM 38021 C CA . GLU A 1 76 ? -5.078 -11.793 -2.398 1.00 0.00 76 GLU A CA 20
ATOM 38022 C C . GLU A 1 76 ? -5.522 -10.441 -1.858 1.00 0.00 76 GLU A C 20
ATOM 38023 O O . GLU A 1 76 ? -6.628 -9.985 -2.143 1.00 0.00 76 GLU A O 20
ATOM 38035 N N . CYS A 1 77 ? -4.641 -9.780 -1.098 1.00 0.00 77 CYS A N 20
ATOM 38036 C CA . CYS A 1 77 ? -4.897 -8.477 -0.563 1.00 0.00 77 CYS A CA 20
ATOM 38037 C C . CYS A 1 77 ? -4.196 -7.467 -1.428 1.00 0.00 77 CYS A C 20
ATOM 38038 O O . CYS A 1 77 ? -4.342 -6.308 -1.145 1.00 0.00 77 CYS A O 20
ATOM 38045 N N . GLN A 1 78 ? -3.496 -7.877 -2.498 1.00 0.00 78 GLN A N 20
ATOM 38046 C CA . GLN A 1 78 ? -2.778 -7.008 -3.391 1.00 0.00 78 GLN A CA 20
ATOM 38047 C C . GLN A 1 78 ? -3.626 -5.839 -3.794 1.00 0.00 78 GLN A C 20
ATOM 38048 O O . GLN A 1 78 ? -3.471 -4.769 -3.269 1.00 0.00 78 GLN A O 20
ATOM 38062 N N . CYS A 1 79 ? -4.483 -5.954 -4.793 1.00 0.00 79 CYS A N 20
ATOM 38063 C CA . CYS A 1 79 ? -5.347 -4.884 -5.216 1.00 0.00 79 CYS A CA 20
ATOM 38064 C C . CYS A 1 79 ? -6.092 -4.312 -4.048 1.00 0.00 79 CYS A C 20
ATOM 38065 O O . CYS A 1 79 ? -6.052 -3.097 -3.918 1.00 0.00 79 CYS A O 20
ATOM 38072 N N . GLU A 1 80 ? -6.727 -5.174 -3.246 1.00 0.00 80 GLU A N 20
ATOM 38073 C CA . GLU A 1 80 ? -7.408 -4.749 -2.033 1.00 0.00 80 GLU A CA 20
ATOM 38074 C C . GLU A 1 80 ? -6.566 -3.744 -1.221 1.00 0.00 80 GLU A C 20
ATOM 38075 O O . GLU A 1 80 ? -7.130 -2.872 -0.569 1.00 0.00 80 GLU A O 20
ATOM 38087 N N . ALA A 1 81 ? -5.248 -3.793 -1.373 1.00 0.00 81 ALA A N 20
ATOM 38088 C CA . ALA A 1 81 ? -4.323 -2.906 -0.749 1.00 0.00 81 ALA A CA 20
ATOM 38089 C C . ALA A 1 81 ? -4.390 -1.555 -1.415 1.00 0.00 81 ALA A C 20
ATOM 38090 O O . ALA A 1 81 ? -4.506 -0.553 -0.758 1.00 0.00 81 ALA A O 20
ATOM 38097 N N . ILE A 1 82 ? -4.251 -1.456 -2.734 1.00 0.00 82 ILE A N 20
ATOM 38098 C CA . ILE A 1 82 ? -4.404 -0.215 -3.466 1.00 0.00 82 ILE A CA 20
ATOM 38099 C C . ILE A 1 82 ? -5.750 0.408 -3.184 1.00 0.00 82 ILE A C 20
ATOM 38100 O O . ILE A 1 82 ? -5.849 1.601 -3.008 1.00 0.00 82 ILE A O 20
ATOM 38116 N N . LYS A 1 83 ? -6.802 -0.384 -3.068 1.00 0.00 83 LYS A N 20
ATOM 38117 C CA . LYS A 1 83 ? -8.132 0.138 -2.781 1.00 0.00 83 LYS A CA 20
ATOM 38118 C C . LYS A 1 83 ? -8.187 0.636 -1.353 1.00 0.00 83 LYS A C 20
ATOM 38119 O O . LYS A 1 83 ? -9.219 1.090 -0.912 1.00 0.00 83 LYS A O 20
ATOM 38138 N N . TYR A 1 84 ? -7.106 0.491 -0.610 1.00 0.00 84 TYR A N 20
ATOM 38139 C CA . TYR A 1 84 ? -6.981 0.898 0.750 1.00 0.00 84 TYR A CA 20
ATOM 38140 C C . TYR A 1 84 ? -6.008 2.016 0.825 1.00 0.00 84 TYR A C 20
ATOM 38141 O O . TYR A 1 84 ? -6.422 3.050 1.211 1.00 0.00 84 TYR A O 20
ATOM 38159 N N . ILE A 1 85 ? -4.747 1.876 0.479 1.00 0.00 85 ILE A N 20
ATOM 38160 C CA . ILE A 1 85 ? -3.733 2.895 0.592 1.00 0.00 85 ILE A CA 20
ATOM 38161 C C . ILE A 1 85 ? -4.083 4.003 -0.394 1.00 0.00 85 ILE A C 20
ATOM 38162 O O . ILE A 1 85 ? -4.027 5.180 -0.050 1.00 0.00 85 ILE A O 20
ATOM 38178 N N . ALA A 1 86 ? -4.346 3.632 -1.650 1.00 0.00 86 ALA A N 20
ATOM 38179 C CA . ALA A 1 86 ? -4.717 4.574 -2.660 1.00 0.00 86 ALA A CA 20
ATOM 38180 C C . ALA A 1 86 ? -6.018 5.221 -2.266 1.00 0.00 86 ALA A C 20
ATOM 38181 O O . ALA A 1 86 ? -6.072 6.414 -2.040 1.00 0.00 86 ALA A O 20
ATOM 38188 N N . GLU A 1 87 ? -7.060 4.425 -2.089 1.00 0.00 87 GLU A N 20
ATOM 38189 C CA . GLU A 1 87 ? -8.363 4.938 -1.740 1.00 0.00 87 GLU A CA 20
ATOM 38190 C C . GLU A 1 87 ? -8.299 5.707 -0.456 1.00 0.00 87 GLU A C 20
ATOM 38191 O O . GLU A 1 87 ? -8.949 6.711 -0.376 1.00 0.00 87 GLU A O 20
ATOM 38203 N N . ASP A 1 88 ? -7.440 5.342 0.480 1.00 0.00 88 ASP A N 20
ATOM 38204 C CA . ASP A 1 88 ? -7.271 5.961 1.773 1.00 0.00 88 ASP A CA 20
ATOM 38205 C C . ASP A 1 88 ? -7.063 7.425 1.542 1.00 0.00 88 ASP A C 20
ATOM 38206 O O . ASP A 1 88 ? -7.978 8.185 1.759 1.00 0.00 88 ASP A O 20
ATOM 38215 N N . GLN A 1 89 ? -5.877 7.833 1.073 1.00 0.00 89 GLN A N 20
ATOM 38216 C CA . GLN A 1 89 ? -5.564 9.209 0.807 1.00 0.00 89 GLN A CA 20
ATOM 38217 C C . GLN A 1 89 ? -6.570 9.746 -0.161 1.00 0.00 89 GLN A C 20
ATOM 38218 O O . GLN A 1 89 ? -7.085 10.787 0.135 1.00 0.00 89 GLN A O 20
ATOM 38232 N N . ILE A 1 90 ? -6.897 9.063 -1.250 1.00 0.00 90 ILE A N 20
ATOM 38233 C CA . ILE A 1 90 ? -7.833 9.509 -2.256 1.00 0.00 90 ILE A CA 20
ATOM 38234 C C . ILE A 1 90 ? -9.143 9.911 -1.580 1.00 0.00 90 ILE A C 20
ATOM 38235 O O . ILE A 1 90 ? -9.800 10.871 -1.968 1.00 0.00 90 ILE A O 20
ATOM 38251 N N . GLN A 1 91 ? -9.482 9.259 -0.483 1.00 0.00 91 GLN A N 20
ATOM 38252 C CA . GLN A 1 91 ? -10.641 9.542 0.303 1.00 0.00 91 GLN A CA 20
ATOM 38253 C C . GLN A 1 91 ? -10.323 10.504 1.431 1.00 0.00 91 GLN A C 20
ATOM 38254 O O . GLN A 1 91 ? -11.190 11.272 1.829 1.00 0.00 91 GLN A O 20
ATOM 38268 N N . GLN A 1 92 ? -9.084 10.536 1.897 1.00 0.00 92 GLN A N 20
ATOM 38269 C CA . GLN A 1 92 ? -8.632 11.373 2.962 1.00 0.00 92 GLN A CA 20
ATOM 38270 C C . GLN A 1 92 ? -8.491 12.792 2.437 1.00 0.00 92 GLN A C 20
ATOM 38271 O O . GLN A 1 92 ? -9.090 13.715 2.969 1.00 0.00 92 GLN A O 20
ATOM 38285 N N . GLY A 1 93 ? -7.620 13.007 1.454 1.00 0.00 93 GLY A N 20
ATOM 38286 C CA . GLY A 1 93 ? -7.404 14.281 0.831 1.00 0.00 93 GLY A CA 20
ATOM 38287 C C . GLY A 1 93 ? -8.568 14.669 -0.071 1.00 0.00 93 GLY A C 20
ATOM 38288 O O . GLY A 1 93 ? -9.570 13.966 -0.218 1.00 0.00 93 GLY A O 20
ATOM 38292 N N . GLN A 1 94 ? -8.392 15.784 -0.773 1.00 0.00 94 GLN A N 20
ATOM 38293 C CA . GLN A 1 94 ? -9.396 16.282 -1.696 1.00 0.00 94 GLN A CA 20
ATOM 38294 C C . GLN A 1 94 ? -9.182 15.664 -3.053 1.00 0.00 94 GLN A C 20
ATOM 38295 O O . GLN A 1 94 ? -9.135 16.324 -4.048 1.00 0.00 94 GLN A O 20
ATOM 38309 N N . LEU A 1 95 ? -8.991 14.362 -3.133 1.00 0.00 95 LEU A N 20
ATOM 38310 C CA . LEU A 1 95 ? -8.798 13.685 -4.397 1.00 0.00 95 LEU A CA 20
ATOM 38311 C C . LEU A 1 95 ? -10.159 13.433 -5.007 1.00 0.00 95 LEU A C 20
ATOM 38312 O O . LEU A 1 95 ? -10.270 12.784 -6.005 1.00 0.00 95 LEU A O 20
ATOM 38328 N N . HIS A 1 96 ? -11.243 13.903 -4.423 1.00 0.00 96 HIS A N 20
ATOM 38329 C CA . HIS A 1 96 ? -12.582 13.725 -4.933 1.00 0.00 96 HIS A CA 20
ATOM 38330 C C . HIS A 1 96 ? -12.884 14.800 -5.950 1.00 0.00 96 HIS A C 20
ATOM 38331 O O . HIS A 1 96 ? -11.967 15.363 -6.513 1.00 0.00 96 HIS A O 20
ATOM 38346 N N . GLY A 1 97 ? -14.159 15.087 -6.179 1.00 0.00 97 GLY A N 20
ATOM 38347 C CA . GLY A 1 97 ? -14.600 16.090 -7.130 1.00 0.00 97 GLY A CA 20
ATOM 38348 C C . GLY A 1 97 ? -14.229 15.685 -8.547 1.00 0.00 97 GLY A C 20
ATOM 38349 O O . GLY A 1 97 ? -15.090 15.248 -9.297 1.00 0.00 97 GLY A O 20
ATOM 38353 N N . GLU A 1 98 ? -12.956 15.820 -8.901 1.00 0.00 98 GLU A N 20
ATOM 38354 C CA . GLU A 1 98 ? -12.440 15.422 -10.193 1.00 0.00 98 GLU A CA 20
ATOM 38355 C C . GLU A 1 98 ? -10.915 15.408 -10.178 1.00 0.00 98 GLU A C 20
ATOM 38356 O O . GLU A 1 98 ? -10.229 15.721 -11.140 1.00 0.00 98 GLU A O 20
ATOM 38368 N N . GLU A 1 99 ? -10.327 15.021 -9.057 1.00 0.00 99 GLU A N 20
ATOM 38369 C CA . GLU A 1 99 ? -8.885 15.009 -8.880 1.00 0.00 99 GLU A CA 20
ATOM 38370 C C . GLU A 1 99 ? -8.471 13.660 -8.295 1.00 0.00 99 GLU A C 20
ATOM 38371 O O . GLU A 1 99 ? -7.406 13.519 -7.681 1.00 0.00 99 GLU A O 20
ATOM 38383 N N . SER A 1 100 ? -9.290 12.636 -8.527 1.00 0.00 100 SER A N 20
ATOM 38384 C CA . SER A 1 100 ? -9.021 11.303 -8.006 1.00 0.00 100 SER A CA 20
ATOM 38385 C C . SER A 1 100 ? -8.304 10.520 -9.071 1.00 0.00 100 SER A C 20
ATOM 38386 O O . SER A 1 100 ? -7.425 9.722 -8.765 1.00 0.00 100 SER A O 20
ATOM 38394 N N . GLU A 1 101 ? -8.648 10.775 -10.333 1.00 0.00 101 GLU A N 20
ATOM 38395 C CA . GLU A 1 101 ? -8.052 10.055 -11.439 1.00 0.00 101 GLU A CA 20
ATOM 38396 C C . GLU A 1 101 ? -6.605 10.519 -11.613 1.00 0.00 101 GLU A C 20
ATOM 38397 O O . GLU A 1 101 ? -5.704 9.773 -11.993 1.00 0.00 101 GLU A O 20
ATOM 38409 N N . ARG A 1 102 ? -6.323 11.785 -11.263 1.00 0.00 102 ARG A N 20
ATOM 38410 C CA . ARG A 1 102 ? -4.980 12.319 -11.339 1.00 0.00 102 ARG A CA 20
ATOM 38411 C C . ARG A 1 102 ? -4.101 11.609 -10.328 1.00 0.00 102 ARG A C 20
ATOM 38412 O O . ARG A 1 102 ? -2.897 11.713 -10.429 1.00 0.00 102 ARG A O 20
ATOM 38433 N N . VAL A 1 103 ? -4.663 11.067 -9.262 1.00 0.00 103 VAL A N 20
ATOM 38434 C CA . VAL A 1 103 ? -3.908 10.383 -8.238 1.00 0.00 103 VAL A CA 20
ATOM 38435 C C . VAL A 1 103 ? -3.621 8.959 -8.687 1.00 0.00 103 VAL A C 20
ATOM 38436 O O . VAL A 1 103 ? -2.635 8.354 -8.274 1.00 0.00 103 VAL A O 20
ATOM 38449 N N . ALA A 1 104 ? -4.428 8.451 -9.619 1.00 0.00 104 ALA A N 20
ATOM 38450 C CA . ALA A 1 104 ? -4.238 7.126 -10.156 1.00 0.00 104 ALA A CA 20
ATOM 38451 C C . ALA A 1 104 ? -2.982 7.088 -11.010 1.00 0.00 104 ALA A C 20
ATOM 38452 O O . ALA A 1 104 ? -2.194 6.155 -10.895 1.00 0.00 104 ALA A O 20
ATOM 38459 N N . GLN A 1 105 ? -2.770 8.131 -11.820 1.00 0.00 105 GLN A N 20
ATOM 38460 C CA . GLN A 1 105 ? -1.593 8.219 -12.660 1.00 0.00 105 GLN A CA 20
ATOM 38461 C C . GLN A 1 105 ? -0.335 8.304 -11.805 1.00 0.00 105 GLN A C 20
ATOM 38462 O O . GLN A 1 105 ? 0.660 7.694 -12.159 1.00 0.00 105 GLN A O 20
ATOM 38476 N N . ARG A 1 106 ? -0.418 9.000 -10.659 1.00 0.00 106 ARG A N 20
ATOM 38477 C CA . ARG A 1 106 ? 0.701 9.171 -9.769 1.00 0.00 106 ARG A CA 20
ATOM 38478 C C . ARG A 1 106 ? 1.144 7.812 -9.278 1.00 0.00 106 ARG A C 20
ATOM 38479 O O . ARG A 1 106 ? 2.272 7.414 -9.477 1.00 0.00 106 ARG A O 20
ATOM 38500 N N . ALA A 1 107 ? 0.238 7.069 -8.649 1.00 0.00 107 ALA A N 20
ATOM 38501 C CA . ALA A 1 107 ? 0.570 5.779 -8.078 1.00 0.00 107 ALA A CA 20
ATOM 38502 C C . ALA A 1 107 ? 0.959 4.846 -9.185 1.00 0.00 107 ALA A C 20
ATOM 38503 O O . ALA A 1 107 ? 1.951 4.148 -9.017 1.00 0.00 107 ALA A O 20
ATOM 38510 N N . GLY A 1 108 ? 0.174 4.828 -10.275 1.00 0.00 108 GLY A N 20
ATOM 38511 C CA . GLY A 1 108 ? 0.445 4.041 -11.459 1.00 0.00 108 GLY A CA 20
ATOM 38512 C C . GLY A 1 108 ? 1.928 4.038 -11.815 1.00 0.00 108 GLY A C 20
ATOM 38513 O O . GLY A 1 108 ? 2.459 3.025 -12.251 1.00 0.00 108 GLY A O 20
ATOM 38517 N N . GLU A 1 109 ? 2.622 5.138 -11.541 1.00 0.00 109 GLU A N 20
ATOM 38518 C CA . GLU A 1 109 ? 4.051 5.235 -11.726 1.00 0.00 109 GLU A CA 20
ATOM 38519 C C . GLU A 1 109 ? 4.795 4.123 -10.999 1.00 0.00 109 GLU A C 20
ATOM 38520 O O . GLU A 1 109 ? 5.500 3.307 -11.587 1.00 0.00 109 GLU A O 20
ATOM 38532 N N . ILE A 1 110 ? 4.564 3.993 -9.699 1.00 0.00 110 ILE A N 20
ATOM 38533 C CA . ILE A 1 110 ? 5.223 3.001 -8.867 1.00 0.00 110 ILE A CA 20
ATOM 38534 C C . ILE A 1 110 ? 4.639 1.656 -9.208 1.00 0.00 110 ILE A C 20
ATOM 38535 O O . ILE A 1 110 ? 5.319 0.646 -9.135 1.00 0.00 110 ILE A O 20
ATOM 38551 N N . VAL A 1 111 ? 3.376 1.618 -9.610 1.00 0.00 111 VAL A N 20
ATOM 38552 C CA . VAL A 1 111 ? 2.728 0.398 -10.017 1.00 0.00 111 VAL A CA 20
ATOM 38553 C C . VAL A 1 111 ? 3.511 -0.235 -11.140 1.00 0.00 111 VAL A C 20
ATOM 38554 O O . VAL A 1 111 ? 3.869 -1.400 -11.019 1.00 0.00 111 VAL A O 20
ATOM 38567 N N . SER A 1 112 ? 3.758 0.509 -12.216 1.00 0.00 112 SER A N 20
ATOM 38568 C CA . SER A 1 112 ? 4.525 0.005 -13.347 1.00 0.00 112 SER A CA 20
ATOM 38569 C C . SER A 1 112 ? 5.891 -0.503 -12.885 1.00 0.00 112 SER A C 20
ATOM 38570 O O . SER A 1 112 ? 6.504 -1.341 -13.536 1.00 0.00 112 SER A O 20
ATOM 38578 N N . SER A 1 113 ? 6.344 -0.042 -11.719 1.00 0.00 113 SER A N 20
ATOM 38579 C CA . SER A 1 113 ? 7.604 -0.461 -11.154 1.00 0.00 113 SER A CA 20
ATOM 38580 C C . SER A 1 113 ? 7.461 -1.837 -10.533 1.00 0.00 113 SER A C 20
ATOM 38581 O O . SER A 1 113 ? 8.064 -2.799 -10.992 1.00 0.00 113 SER A O 20
ATOM 38589 N N . CYS A 1 114 ? 6.675 -1.940 -9.458 1.00 0.00 114 CYS A N 20
ATOM 38590 C CA . CYS A 1 114 ? 6.439 -3.198 -8.782 1.00 0.00 114 CYS A CA 20
ATOM 38591 C C . CYS A 1 114 ? 5.170 -3.083 -7.971 1.00 0.00 114 CYS A C 20
ATOM 38592 O O . CYS A 1 114 ? 5.122 -3.446 -6.814 1.00 0.00 114 CYS A O 20
ATOM 38599 N N . GLY A 1 115 ? 4.117 -2.534 -8.551 1.00 0.00 115 GLY A N 20
ATOM 38600 C CA . GLY A 1 115 ? 2.847 -2.345 -7.898 1.00 0.00 115 GLY A CA 20
ATOM 38601 C C . GLY A 1 115 ? 1.734 -2.582 -8.879 1.00 0.00 115 GLY A C 20
ATOM 38602 O O . GLY A 1 115 ? 0.676 -2.002 -8.682 1.00 0.00 115 GLY A O 20
ATOM 38606 N N . VAL A 1 116 ? 1.923 -3.486 -9.845 1.00 0.00 116 VAL A N 20
ATOM 38607 C CA . VAL A 1 116 ? 0.919 -3.845 -10.836 1.00 0.00 116 VAL A CA 20
ATOM 38608 C C . VAL A 1 116 ? -0.191 -4.663 -10.185 1.00 0.00 116 VAL A C 20
ATOM 38609 O O . VAL A 1 116 ? -0.409 -5.820 -10.461 1.00 0.00 116 VAL A O 20
ATOM 38622 N N . ARG A 1 117 ? -0.871 -4.092 -9.197 1.00 0.00 117 ARG A N 20
ATOM 38623 C CA . ARG A 1 117 ? -1.895 -4.783 -8.442 1.00 0.00 117 ARG A CA 20
ATOM 38624 C C . ARG A 1 117 ? -3.218 -4.474 -9.045 1.00 0.00 117 ARG A C 20
ATOM 38625 O O . ARG A 1 117 ? -3.544 -5.048 -10.033 1.00 0.00 117 ARG A O 20
ATOM 38646 N N . CYS A 1 118 ? -3.921 -3.456 -8.564 1.00 0.00 118 CYS A N 20
ATOM 38647 C CA . CYS A 1 118 ? -5.196 -3.030 -9.107 1.00 0.00 118 CYS A CA 20
ATOM 38648 C C . CYS A 1 118 ? -5.001 -1.770 -9.936 1.00 0.00 118 CYS A C 20
ATOM 38649 O O . CYS A 1 118 ? -5.960 -1.212 -10.450 1.00 0.00 118 CYS A O 20
ATOM 38656 N N . MET A 1 119 ? -3.767 -1.259 -9.972 1.00 0.00 119 MET A N 20
ATOM 38657 C CA . MET A 1 119 ? -3.434 -0.071 -10.727 1.00 0.00 119 MET A CA 20
ATOM 38658 C C . MET A 1 119 ? -2.877 -0.411 -12.098 1.00 0.00 119 MET A C 20
ATOM 38659 O O . MET A 1 119 ? -2.286 0.430 -12.765 1.00 0.00 119 MET A O 20
ATOM 38673 N N . ARG A 1 120 ? -2.984 -1.681 -12.486 1.00 0.00 120 ARG A N 20
ATOM 38674 C CA . ARG A 1 120 ? -2.522 -2.154 -13.767 1.00 0.00 120 ARG A CA 20
ATOM 38675 C C . ARG A 1 120 ? -3.208 -3.454 -14.117 1.00 0.00 120 ARG A C 20
ATOM 38676 O O . ARG A 1 120 ? -3.609 -3.667 -15.251 1.00 0.00 120 ARG A O 20
ATOM 38697 N N . GLN A 1 121 ? -3.310 -4.346 -13.152 1.00 0.00 121 GLN A N 20
ATOM 38698 C CA . GLN A 1 121 ? -3.917 -5.634 -13.358 1.00 0.00 121 GLN A CA 20
ATOM 38699 C C . GLN A 1 121 ? -4.938 -5.931 -12.271 1.00 0.00 121 GLN A C 20
ATOM 38700 O O . GLN A 1 121 ? -5.550 -5.014 -11.721 1.00 0.00 121 GLN A O 20
ATOM 38714 N N . THR A 1 122 ? -5.211 -7.203 -12.037 1.00 0.00 122 THR A N 20
ATOM 38715 C CA . THR A 1 122 ? -6.145 -7.658 -11.041 1.00 0.00 122 THR A CA 20
ATOM 38716 C C . THR A 1 122 ? -5.423 -7.974 -9.758 1.00 0.00 122 THR A C 20
ATOM 38717 O O . THR A 1 122 ? -4.377 -7.429 -9.487 1.00 0.00 122 THR A O 20
ATOM 38728 N N . ARG A 1 123 ? -6.024 -8.772 -8.883 1.00 0.00 123 ARG A N 20
ATOM 38729 C CA . ARG A 1 123 ? -5.440 -9.129 -7.604 1.00 0.00 123 ARG A CA 20
ATOM 38730 C C . ARG A 1 123 ? -3.964 -9.465 -7.733 1.00 0.00 123 ARG A C 20
ATOM 38731 O O . ARG A 1 123 ? -3.135 -8.614 -7.408 1.00 0.00 123 ARG A O 20
ATOM 38752 N N . THR A 1 124 ? -3.701 -10.709 -8.123 1.00 0.00 124 THR A N 20
ATOM 38753 C CA . THR A 1 124 ? -2.359 -11.212 -8.327 1.00 0.00 124 THR A CA 20
ATOM 38754 C C . THR A 1 124 ? -1.532 -10.225 -9.158 1.00 0.00 124 THR A C 20
ATOM 38755 O O . THR A 1 124 ? -2.058 -9.285 -9.761 1.00 0.00 124 THR A O 20
ATOM 38766 N N . ASN A 1 125 ? -0.208 -10.389 -9.100 1.00 0.00 125 ASN A N 20
ATOM 38767 C CA . ASN A 1 125 ? 0.664 -9.518 -9.873 1.00 0.00 125 ASN A CA 20
ATOM 38768 C C . ASN A 1 125 ? 0.161 -9.394 -11.355 1.00 0.00 125 ASN A C 20
ATOM 38769 O O . ASN A 1 125 ? 0.556 -8.451 -12.063 1.00 0.00 125 ASN A O 20
#

Nearest PDB structures (foldseek):
  1psy-assembly1_A  TM=7.925E-01  e=4.179E-18  Ricinus communis
  1psy-assembly1_A  TM=7.775E-01  e=1.681E-17  Ricinus communis
  4og7-assembly1_A  TM=3.037E-01  e=3.930E+00  Homo sapiens
  4x5y-assembly1_A  TM=3.060E-01  e=4.789E+00  Homo sapiens
  7oa9-assembly1_A  TM=3.058E-01  e=8.665E+00  Homo sapiens

Radius of gyration: 17.84 Å; Cα contacts (8 Å, |Δi|>4): 176; chains: 1; bounding box: 64×39×45 Å

Solvent-accessible surface area: 9496 Å² total; per-residue (Å²): 158,152,207,178,156,114,202,77,170,210,158,75,97,21,67,161,113,7,54,86,38,0,77,138,42,0,0,17,17,0,0,87,52,22,106,105,113,63,28,184,198,76,132,46,176,96,79,133,137,141,60,5,118,78,17,120,148,110,118,33,113,61,33,11,28,2,10,34,34,10,122,100,23,122,65,86,4,17,13,57,0,2,110,44,3,14,93,53,2,35,142,138,25,155,9,106,90,162,64,40,142,82,3,50,128,80,0,20,100,4,1,87,35,28,0,50,37,31,52,192,85,83,212,69,121

Sequence (125 aa):
AEFMESKGEREGSSSQQCRQEVQRKDLSSCERYLRQSSSRRSTGEEVLRMPGDENQQQESQQLQQCCNQVKQVRDECQCEAIKYIAEDQIQQGQLHGEESERVAQRAGEIVSSCGVRCMRQTRTNAEFMESKGEREGSSSQQCRQEVQRKDLSSCERYLRQSSSRRSTGEEVLRMPGDENQQQESQQLQQCCNQVKQVRDECQCEAIKYIAEDQIQQGQLHGEESERVAQRAGEIVSSCGVRCMRQTRTNAEFMESKGEREGSSSQQCRQEVQRKDLSSCERYLRQSSSRRSTGEEVLRMPGDENQQQESQQLQQCCNQVKQVRDECQCEAIKYIAEDQIQQGQLHGEESERVAQRAGEIVSSCGVRCMRQTRTNAEFMESKGEREGSSSQQCRQEVQRKDLSSCERYLRQSSSRRSTGEEVLRMPGDENQQQESQQLQQCCNQVKQVRDECQCEAIKYIAEDQIQQGQLHGEESERVAQRAGEIVSSCGVRCMRQTRTNAEFMESKGEREGSSSQQCRQEVQRKDLSSCERYLRQSSSRRSTGEEVLRMPGDENQQQESQQLQQCCNQVKQVRDECQCEAIKYIAEDQIQQGQLHGEESERVAQRAGEIVSSCGVRCMRQTRTNAEFMESKGEREGSSSQQCRQEVQRKDLSSCERYLRQSSSRRSTGEEVLRMPGDENQQQESQQLQQCCNQVKQVRDECQCEAIKYIAEDQIQQGQLHGEESERVAQRAGEIVSSCGVRCMRQTRTNAEFMESKGEREGSSSQQCRQEVQRKDLSSCERYLRQSSSRRSTGEEVLRMPGDENQQQESQQLQQCCNQVKQVRDECQCEAIKYIAEDQIQQGQLHGEESERVAQRAGEIVSSCGVRCMRQTRTNAEFMESKGEREGSSSQQCRQEVQRKDLSSCERYLRQSSSRRSTGEEVLRMPGDENQQQESQQLQQCCNQVKQVRDECQCEAIKYIAEDQIQQGQLHGEESERVAQRAGEIVSSCGVRCMRQTRTNAEFMESKGEREGSSSQQCRQEVQRKDLSSCERYLRQSSSRRSTGEEVLRMPGDENQQQESQQLQQCCNQVKQVRDECQCEAIKYIAEDQIQQGQLHGEESERVAQRAGEIVSSCGVRCMRQTRTNAEFMESKGEREGSSSQQCRQEVQRKDLSSCERYLRQSSSRRSTGEEVLRMPGDENQQQESQQLQQCCNQVKQVRDECQCEAIKYIAEDQIQQGQLHGEESERVAQRAGEIVSSCGVRCMRQTRTNAEFMESKGEREGSSSQQCRQEVQRKDLSSCERYLRQSSSRRSTGEEVLRMPGDENQQQESQQLQQCCNQVKQVRDECQCEAIKYIAEDQIQQGQLHGEESERVAQRAGEIVSSCGVRCMRQTRTNAEFMESKGEREGSSSQQCRQEVQRKDLSSCERYLRQSSSRRSTGEEVLRMPGDENQQQESQQLQQCCNQVKQVRDECQCEAIKYIAEDQIQQGQLHGEESERVAQRAGEIVSSCGVRCMRQTRTNAEFMESKGEREGSSSQQCRQEVQRKDLSSCERYLRQSSSRRSTGEEVLRMPGDENQQQESQQLQQCCNQVKQVRDECQCEAIKYIAEDQIQQGQLHGEESERVAQRAGEIVSSCGVRCMRQTRTNAEFMESKGEREGSSSQQCRQEVQRKDLSSCERYLRQSSSRRSTGEEVLRMPGDENQQQESQQLQQCCNQVKQVRDECQCEAIKYIAEDQIQQGQLHGEESERVAQRAGEIVSSCGVRCMRQTRTNAEFMESKGEREGSSSQQCRQEVQRKDLSSCERYLRQSSSRRSTGEEVLRMPGDENQQQESQQLQQCCNQVKQVRDECQCEAIKYIAEDQIQQGQLHGEESERVAQRAGEIVSSCGVRCMRQTRTNAEFMESKGEREGSSSQQCRQEVQRKDLSSCERYLRQSSSRRSTGEEVLRMPGDENQQQESQQLQQCCNQVKQVRDECQCEAIKYIAEDQIQQGQLHGEESERVAQRAGEIVSSCGVRCMRQTRTNAEFMESKGEREGSSSQQCRQEVQRKDLSSCERYLRQSSSRRSTGEEVLRMPGDENQQQESQQLQQCCNQVKQVRDECQCEAIKYIAEDQIQQGQLHGEESERVAQRAGEIVSSCGVRCMRQTRTNAEFMESKGEREGSSSQQCRQEVQRKDLSSCERYLRQSSSRRSTGEEVLRMPGDENQQQESQQLQQCCNQVKQVRDECQCEAIKYIAEDQIQQGQLHGEESERVAQRAGEIVSSCGVRCMRQTRTNAEFMESKGEREGSSSQQCRQEVQRKDLSSCERYLRQSSSRRSTGEEVLRMPGDENQQQESQQLQQCCNQVKQVRDECQCEAIKYIAEDQIQQGQLHGEESERVAQRAGEIVSSCGVRCMRQTRTNAEFMESKGEREGSSSQQCRQEVQRKDLSSCERYLRQSSSRRSTGEEVLRMPGDENQQQESQQLQQCCNQVKQVRDECQCEAIKYIAEDQIQQGQLHGEESERVAQRAGEIVSSCGVRCMRQTRTN

InterPro domains:
  IPR000617 Napin/ 2S seed storage protein/Conglutin [PR00496] (161-182)
  IPR000617 Napin/ 2S seed storage protein/Conglutin [PR00496] (200-217)
  IPR000617 Napin/ 2S seed storage protein/Conglutin [PR00496] (235-249)
  IPR000617 Napin/ 2S seed storage protein/Conglutin [PTHR35496] (1-148)
  IPR016140 Bifunctional inhibitor/plant lipid transfer protein/seed storage helical domain [PF00234] (61-151)
  IPR016140 Bifunctional inhibitor/plant lipid transfer protein/seed storage helical domain [PF00234] (167-255)
  IPR016140 Bifunctional inhibitor/plant lipid transfer protein/seed storage helical domain [SM00499] (61-149)
  IPR016140 Bifunctional inhibitor/plant lipid transfer protein/seed storage helical domain [SM00499] (162-256)
  IPR036312 Bifunctional inhibitor/plant lipid transfer protein/seed storage helical domain superfamily [G3DSA:1.10.110.10] (48-147)
  IPR036312 Bifunctional inhibitor/plant lipid transfer protein/seed storage helical domain superfamily [G3DSA:1.10.110.10] (155-258)
  IPR036312 Bifunctional inhibitor/plant lipid transfer protein/seed storage helical domain superfamily [SSF47699] (14-154)
  IPR036312 Bifunctional inhibitor/plant lipid transfer protein/seed storage helical domain superfamily [SSF47699] (157-257)